Protein 8IQ9 (pdb70)

Solvent-accessible surface area: 48536 Å² total; per-residue (Å²): 125,21,56,63,20,24,6,4,73,110,0,64,72,97,90,3,94,102,89,28,45,10,0,54,2,12,0,50,58,104,18,45,11,18,7,26,25,20,0,68,1,18,58,89,26,123,42,118,35,43,58,0,4,17,0,43,3,98,77,30,14,40,0,56,20,32,40,56,5,4,5,46,2,13,24,15,13,7,39,44,104,21,107,120,38,6,9,83,21,0,38,46,0,12,63,54,0,9,72,61,48,8,0,0,5,1,6,18,10,60,8,58,1,55,44,64,102,37,6,95,0,15,2,0,71,0,0,0,2,1,21,22,0,4,0,72,0,25,2,44,98,3,96,6,65,10,0,1,9,0,28,3,72,44,66,86,66,31,0,0,25,10,0,0,2,2,7,1,0,30,1,0,1,0,16,4,58,63,64,88,49,8,4,0,0,2,0,1,88,88,84,89,20,121,106,129,8,26,0,1,0,0,0,0,16,7,0,0,0,0,51,2,18,61,0,0,23,0,4,24,5,0,25,0,0,0,0,18,0,1,1,0,3,36,1,80,13,94,26,0,0,0,39,0,25,71,66,29,65,50,25,4,33,0,0,0,1,9,0,0,0,1,1,36,0,82,48,1,18,0,50,0,14,5,39,73,0,10,0,0,0,2,0,0,0,4,10,16,4,5,0,41,2,42,0,70,24,26,0,7,0,0,0,4,0,1,6,1,6,6,60,91,24,70,41,46,57,32,9,0,18,1,49,42,30,58,5,1,3,2,1,1,3,1,0,14,10,60,16,64,88,16,121,5,2,44,46,0,5,0,56,0,14,63,46,2,1,0,2,5,9,1,1,14,8,11,15,11,53,22,1,58,0,38,119,50,22,4,22,0,0,3,0,1,19,70,6,19,0,15,1,6,5,6,5,1,33,28,139,36,64,47,0,5,4,0,2,1,19,4,6,3,14,0,1,4,17,46,1,60,58,38,57,30,69,20,17,84,54,77,79,55,113,4,135,74,4,68,25,54,65,53,61,100,12,4,37,100,37,101,23,8,0,0,82,0,22,2,68,96,56,35,0,48,0,8,10,57,10,90,16,55,9,27,8,10,1,0,0,2,1,8,0,29,0,57,84,34,102,30,67,0,2,71,0,35,2,25,2,41,0,65,70,41,42,95,19,108,39,50,38,53,4,92,4,27,81,95,89,29,73,54,24,15,5,66,84,49,0,32,16,82,7,22,72,3,0,40,50,1,92,0,15,0,81,1,42,34,51,2,23,0,52,0,0,18,0,0,0,0,12,4,42,47,25,145,24,53,52,21,21,6,4,72,113,0,65,69,98,90,4,92,104,91,28,47,9,0,61,2,14,0,50,58,108,13,43,12,18,7,26,24,18,0,70,2,18,56,88,26,123,40,118,35,46,59,0,4,18,0,42,3,99,76,32,14,44,0,57,21,33,40,57,4,4,4,44,2,12,23,14,12,7,41,49,111,21,111,121,38,6,8,84,23,0,36,46,0,10,64,55,0,10,71,62,47,8,0,0,5,1,5,22,14,43,9,52,0,57,43,62,100,39,6,95,1,14,2,0,71,0,0,0,2,1,19,20,1,6,0,75,0,19,2,44,102,5,98,5,68,9,0,2,10,0,28,3,72,42,57,85,65,31,0,0,24,11,0,0,3,2,7,1,0,32,1,0,2,0,15,4,59,62,70,88,46,9,4,0,0,2,0,1,85,85,86,89,19,134,90,116,6,25,0,1,0,0,0,0,18,7,0,0,0,0,49,1,19,61,0,1,26,0,3,25,5,0,26,0,0,0,0,17,0,1,1,0,2,37,1,78,13,95,26,0,0,0,41,0,26,71,66,29,64,49,25,4,32,0,0,0,2,8,0,0,0,0,1,34,0,79,48,1,17,0,49,0,14,5,41,74,0,10,1,0,0,2,0,0,0,3,10,17,3,4,0,39,2,40,0,70,24,29,0,6,0,0,0,4,0,1,5,1,5,7,61,90,24,69,39,47,57,33,7,0,17,2,48,46,30,43,6,0,3,1,1,0,4,0,0,14,11,60,17,61,91,16,120,6,2,44,47,0,5,0,54,0,12,68,41,2,2,0,2,5,10,1,2,15,10,13,14,11,54,23,0,54,0,32,110,50,24,2,24,1,0,2,0,1,18,78,6,18,0,22,26,10,7,1,6,2,32,28,144,35,66,45,0,5,6,0,2,1,22,5,24,6,16,1,0,6,15,49,5,60,58,47,57,43,66,22,20,83,68,82,41,58,111,40,115,72,7,55,32,57,75,53,68,102,13,4,33,94,33,105,21,10,0,0,61,0,14,3,112,52,67,27,0,40,2,15,6,58,11,91,18,34,20,24,5,12,1,0,0,2,1,8,0,26,1,67,86,25,91,42,69,0,4,72,0,26,3,23,1,28,34,84,90,36,86,94,38,112,42,45,40,58,5,108,5,29,85,95,89,29,73,50,24,14,5,61,84,52,0,35,17,104,9,18,119,4,0,44,45,1,80,0,10,1,74,0,53,58,41,2,30,0,51,0,0,19,1,0,0,0,35,3,64,115,22,56,50,22,23,6,5,72,109,0,65,70,98,90,3,90,108,86,23,49,7,1,60,2,11,0,50,59,101,17,45,12,16,7,26,25,20,0,68,1,13,73,93,25,119,41,120,34,46,58,0,4,17,0,44,4,94,76,31,23,48,0,58,20,33,41,55,5,4,5,44,2,14,22,15,12,7,42,44,105,25,101,120,38,7,7,82,22,0,37,47,0,12,63,54,0,12,63,66,40,8,0,0,4,1,6,19,10,59,10,63,1,53,42,63,99,37,6,96,1,17,2,0,64,0,0,0,2,1,20,21,0,5,0,72,0,23,2,44,101,4,96,5,66,10,0,0,8,0,30,5,77,53,64,90,55,31,0,0,27,11,1,0,3,3,8,1,0,29,1,0,1,0,16,4,60,60,66,90,48,9,3,0,0,3,0,1,88,89,85,81,19,125,112,127,8,26,0,1,0,0,0,0,18,7,0,0,0,0,49,2,18,58,0,0,24,1,3,22,4,0,25,0,0,0,0,17,0,1,1,0,2,36,1,80,13,93,25,0,0,0,41,0,26,72,64,28,64,50,25,4,31,0,0,0,2,9,0,0,0,0,1,35,0,81,48,1,18,0,50,0,15,5,40,75,0,10,0,0,0,2,0,0,0,4,8,17,3,4,0,40,2,42,0,68,27,28,0,7,0,0,0,4,0,1,5,0,6,7,62,92,24,68,40,47,58,33,8,0,20,2,50,43,29,43,8,1,3,1,1,1,4,0,0,14,11,61,16,65,90,15,120,6,2,53,48,0,5,1,56,0,15,69,34,2,0,0,2,5,11,1,1,15,8,13,15,10,56,23,1,64,0,32,123,50,22,2,22,0,0,4,0,1,17,75,6,23,0,18,4,6,6,6,5,1,32,22,153,37,64,50,0,3,4,0,1,1,29,19,5,8,11,4,18,2,26,46,1,57,78,39,53,28,89,50,18,86,58,81,60,56,121,5,122,87,3,55,25,56,64,55,63,100,14,5,38,102,37,104,20,7,0,0,62,0,14,2,65,101,54,25,0,36,1,10,8,60,32,63,5,35,5,6,8,11,0,0,0,1,1,9,0,26,0,67,74,30,99,29,68,0,2,57,0,26,3,27,2,39,0,58,75,43,42,94,18,106,36,49,37,57,5,102,5,27,81,95,86,28,74,50,26,15,5,65,84,49,0,32,15,82,6,21,64,0,0,34,52,0,97,0,19,1,67,1,43,33,48,2,28,0,53,0,0,16,0,0,0,0,7,5,58,26,91

Foldseek 3Di:
DAAEDQELLRVQADPDDDAQGKHWYQFHDHPPRPQIAIWTKHQPDPDDDLSAQWHQHPVRITTGGDDDAAAELRSQPADAQDPDASVVSQLSSQVVQQVQLGEYEYEAHEHEHAEADAREFALQRYAYEHPADQHEYEDAHYDHQERYEYFHPDQDPPSVVGNQPDARAARYEHEYQQDPRYEYYEYYDADDDPGATQNANHEHEHYEFENEQAHYEYAALRENYEYEAYEFEQHNHLQRSYEYAADHHNAAHEHEYEQYEREHNVNHAHEHAYAQHEYEYEQYEHECHAHEYAHQENYEYAYAQYEYEYPPDQDLEAHYADDYHAHHEYEDAHHEYYYDDHQANQAANAEHEDRYEYEYEQYEDDDDLRYNNCNPVVWGARYYYDYYYFYANYHYPLPPPSFTEHHDPNQFQAPCLFVVVVWQPQKDKDLDPFPVWDWTWDALPGSNSHTIKIKTATAPFKMKIKHKDWDADFWKKFKKKKKFWPADPWFFWKKKKWFAAPVGHTDPDIWMWTPTGDGDIDITTGNIGIGGDDHRTTMMMIMTMGGHRIIMMIGNGGMGIHHGD/DAAEDQELVRVQADPDDDAQGKHWYQFHDHPPRPQIAIWTKHQPDPDDDLSAQWHQHPVRIITGGDDDAAAELRSQPADAPDPDASVVSQLSSQVVQQVQLGEYEYEAHEHEHAEADAREFALQRYAYEHPADQHEYEDAHYDHQERYEYFHPDQDPPSVVGNQPDARAAHYEHEYQQDPRYEYYEYYDADDDPHATQNANHEHEHYEFENEQAHYEYAALRENYEYYQYEFEQHNHLQRRYEYAADHYNHAHEHEYEQYEREHNVNHAHEHAYAQHEYEYEQYEHECHAHEYAHQENYEYAYAQYEFEYPPDQDLEAHYDDDYHAHHEYEDAHHEYYYPDHQANQAANAEHEDRYEYEYEQYEDDDDLRYNNCNPVVWGARYYYDYAYYYYNYHYPLVPPSFTEHHDPNQFQAPCLFVVVVDQPQKDKDQPPDDPWDWDKDALPGSNSHTIKIKTADADGKMKIKHKDFDDDWWKKFKKKKKFWPAADFWFWKKKKWFAAPVRDTDPDIWMWIPGGDGGIDMTTGNIVIDTDDPRGTMMMIITITGHRIIMMIGRTGMGIHD/DAAEDQELLRVQADPDDDAQGKHWYQFHDHPPRPQIAIWTWHQPDPDDDQSAQWHQHPVGITTGGDDDAAAELRSNVQDAQDAPASVVSQLSSQVVQQVQLGEYEYEAHEHEHAEADAREFALQRYAYEHPADQHEYEDAHYDHQENYEYFHPDQDPPCVVGNQPDAREAHYEHEYQQDPRYEYYEYYDADDDPGATQNANHEHEHYEFENEQAHYEYAALRENYEYEQYEFEQHNHLQRSYEYAADHHNHAHEHEYEQYEREHNVNHAHEHAYAQHEYEAEQYEHECHAYEYAHQENYEYAYAQYEFEYPPDQDLEAHYADDYHAHHEYEDAHHEYYYDDHQANQAANAEHEDRYEYEYEQYEDDDDLRYNNCNPVVWGARYYYDYYYAYYNYHWPLPPPSFTEHHDPNQFQAPCLFVQVVWCPQKDKDLDPFPPWDWTKDALPGSRSHTIKIKTAHAPWKMKIKHKGWDAPFKKKFKKKKKFWPFDPWFFWKKKKWFAAPVGHTDPDIWMWTNTGDGDIDMTTGNIRITGDDHRTTMMMMMTMGGHRIIMIIGNGGMGIPPRD

Structure (mmCIF, N/CA/C/O backbone):
data_8IQ9
#
_entry.id   8IQ9
#
_cell.length_a   204.405
_cell.length_b   86.357
_cell.length_c   103.420
_cell.angle_alpha   90.000
_cell.angle_beta   110.212
_cell.angle_gamma   90.000
#
_symmetry.space_group_name_H-M   'C 1 2 1'
#
loop_
_entity.id
_entity.type
_entity.pdbx_description
1 polymer 'K2-2 TSP'
2 branched 'alpha-D-glucopyranuronic acid-(1-3)-beta-D-mannopyranose-(1-4)-alpha-D-glucopyranose-(1-3)-beta-D-glucopyranose-(1-4)-[alpha-D-glucopyranuronic acid-(1-3)]beta-D-mannopyranose-(1-4)-alpha-D-glucopyranose-(1-3)-beta-D-glucopyranose'
3 branched 'alpha-D-glucopyranuronic acid-(1-3)-beta-D-mannopyranose-(1-4)-alpha-D-glucopyranose-(1-3)-beta-D-glucopyranose'
4 non-polymer 'ACETYL GROUP'
5 non-polymer 1,2-ETHANEDIOL
6 water water
#
loop_
_atom_site.group_PDB
_atom_site.id
_atom_site.type_symbol
_atom_site.label_atom_id
_atom_site.label_alt_id
_atom_site.label_comp_id
_atom_site.label_asym_id
_atom_site.label_entity_id
_atom_site.label_seq_id
_atom_site.pdbx_PDB_ins_code
_atom_site.Cartn_x
_atom_site.Cartn_y
_atom_site.Cartn_z
_atom_site.occupancy
_atom_site.B_iso_or_equiv
_atom_site.auth_seq_id
_atom_site.auth_comp_id
_atom_site.auth_asym_id
_atom_site.auth_atom_id
_atom_site.pdbx_PDB_model_num
ATOM 1 N N . GLU A 1 46 ? 73.61339 -17.28041 1.45744 1.000 54.80965 15 GLU A N 1
ATOM 2 C CA . GLU A 1 46 ? 72.86911 -16.06065 1.16796 1.000 61.30405 15 GLU A CA 1
ATOM 3 C C . GLU A 1 46 ? 72.01545 -16.22731 -0.08918 1.000 72.39629 15 GLU A C 1
ATOM 4 O O . GLU A 1 46 ? 72.46262 -16.77896 -1.10448 1.000 62.97741 15 GLU A O 1
ATOM 10 N N . TYR A 1 47 ? 70.77941 -15.74222 -0.00329 1.000 60.43042 16 TYR A N 1
ATOM 11 C CA . TYR A 1 47 ? 69.82040 -15.82707 -1.09395 1.000 55.17095 16 TYR A CA 1
ATOM 12 C C . TYR A 1 47 ? 70.02516 -14.68021 -2.08754 1.000 54.11237 16 TYR A C 1
ATOM 13 O O . TYR A 1 47 ? 70.24786 -13.53689 -1.67521 1.000 53.33217 16 TYR A O 1
ATOM 22 N N . PRO A 1 48 ? 70.00051 -14.96746 -3.39425 1.000 33.30706 17 PRO A N 1
ATOM 23 C CA . PRO A 1 48 ? 69.99737 -13.89271 -4.39588 1.000 25.98980 17 PRO A CA 1
ATOM 24 C C . PRO A 1 48 ? 68.85249 -12.93551 -4.09561 1.000 24.92302 17 PRO A C 1
ATOM 25 O O . PRO A 1 48 ? 67.81207 -13.35443 -3.59132 1.000 25.37688 17 PRO A O 1
ATOM 29 N N . GLN A 1 49 ? 69.01782 -11.66534 -4.46013 1.000 20.24407 18 GLN A N 1
ATOM 30 C CA . GLN A 1 49 ? 68.04383 -10.62843 -4.13879 1.000 17.52370 18 GLN A CA 1
ATOM 31 C C . GLN A 1 49 ? 67.58132 -9.91390 -5.40170 1.000 20.73770 18 GLN A C 1
ATOM 32 O O . GLN A 1 49 ? 68.37911 -9.64360 -6.31274 1.000 21.57400 18 GLN A O 1
ATOM 38 N N . PHE A 1 50 ? 66.30472 -9.54354 -5.41874 1.000 17.51489 19 PHE A N 1
ATOM 39 C CA . PHE A 1 50 ? 65.69555 -8.83180 -6.53394 1.000 17.97521 19 PHE A CA 1
ATOM 40 C C . PHE A 1 50 ? 64.95928 -7.61098 -6.00288 1.000 18.07888 19 PHE A C 1
ATOM 41 O O . PHE A 1 50 ? 64.22667 -7.70479 -5.01293 1.000 17.53435 19 PHE A O 1
ATOM 49 N N . SER A 1 51 ? 65.16298 -6.46057 -6.65615 1.000 18.75312 20 SER A N 1
ATOM 50 C CA . SER A 1 51 ? 64.69930 -5.19776 -6.09252 1.000 16.59280 20 SER A CA 1
ATOM 51 C C . SER A 1 51 ? 63.23792 -4.89146 -6.38346 1.000 17.99641 20 SER A C 1
ATOM 52 O O . SER A 1 51 ? 62.68605 -3.98284 -5.75545 1.000 17.81048 20 SER A O 1
ATOM 55 N N . SER A 1 52 ? 62.59328 -5.63058 -7.28037 1.000 17.42750 21 SER A N 1
ATOM 56 C CA . SER A 1 52 ? 61.20150 -5.37662 -7.62689 1.000 16.00904 21 SER A CA 1
ATOM 57 C C . SER A 1 52 ? 60.58411 -6.65578 -8.18346 1.000 16.38668 21 SER A C 1
ATOM 58 O O . SER A 1 52 ? 61.29160 -7.54240 -8.64861 1.000 17.09847 21 SER A O 1
ATOM 61 N N . MET A 1 53 ? 59.24457 -6.71584 -8.16156 1.000 14.00333 22 MET A N 1
ATOM 62 C CA . MET A 1 53 ? 58.52746 -7.82700 -8.77737 1.000 15.09756 22 MET A CA 1
ATOM 63 C C . MET A 1 53 ? 58.85238 -7.92795 -10.26755 1.000 20.07850 22 MET A C 1
ATOM 64 O O . MET A 1 53 ? 58.99726 -9.03531 -10.80624 1.000 15.01890 22 MET A O 1
ATOM 69 N N . ALA A 1 54 ? 58.97547 -6.78582 -10.94988 1.000 17.83572 23 ALA A N 1
ATOM 70 C CA . ALA A 1 54 ? 59.34459 -6.81251 -12.36770 1.000 14.68209 23 ALA A CA 1
ATOM 71 C C . ALA A 1 54 ? 60.69423 -7.49149 -12.57065 1.000 16.20471 23 ALA A C 1
ATOM 72 O O . ALA A 1 54 ? 60.85056 -8.34626 -13.45521 1.000 20.51577 23 ALA A O 1
ATOM 74 N N . LYS A 1 55 ? 61.68537 -7.14397 -11.74076 1.000 15.89623 24 LYS A N 1
ATOM 75 C CA . LYS A 1 55 ? 62.99797 -7.75633 -11.90200 1.000 17.80752 24 LYS A CA 1
ATOM 76 C C . LYS A 1 55 ? 62.97247 -9.23262 -11.55177 1.000 18.52830 24 LYS A C 1
ATOM 77 O O . LYS A 1 55 ? 63.64684 -10.03428 -12.20984 1.000 19.56716 24 LYS A O 1
ATOM 83 N N . LEU A 1 56 ? 62.18323 -9.60546 -10.53927 1.000 16.34999 25 LEU A N 1
ATOM 84 C CA . LEU A 1 56 ? 62.03094 -11.01195 -10.17845 1.000 13.39624 25 LEU A CA 1
ATOM 85 C C . LEU A 1 56 ? 61.47557 -11.81281 -11.34453 1.000 15.32026 25 LEU A C 1
ATOM 86 O O . LEU A 1 56 ? 61.94144 -12.91976 -11.62392 1.000 17.23341 25 LEU A O 1
ATOM 91 N N . LYS A 1 57 ? 60.48370 -11.26097 -12.04245 1.000 16.91521 26 LYS A N 1
ATOM 92 C CA . LYS A 1 57 ? 59.86899 -11.97132 -13.16094 1.000 16.65416 26 LYS A CA 1
ATOM 93 C C . LYS A 1 57 ? 60.76390 -12.00510 -14.39224 1.000 18.13568 26 LYS A C 1
ATOM 94 O O . LYS A 1 57 ? 60.70569 -12.96731 -15.16542 1.000 19.36430 26 LYS A O 1
ATOM 100 N N . ALA A 1 58 ? 61.55707 -10.96267 -14.61646 1.000 18.14177 27 ALA A N 1
ATOM 101 C CA . ALA A 1 58 ? 62.37861 -10.91911 -15.82185 1.000 19.20349 27 ALA A CA 1
ATOM 102 C C . ALA A 1 58 ? 63.60221 -11.83498 -15.76326 1.000 20.12091 27 ALA A C 1
ATOM 103 O O . ALA A 1 58 ? 64.17402 -12.15564 -16.81655 1.000 22.36449 27 ALA A O 1
ATOM 105 N N . PHE A 1 59 ? 64.05109 -12.21891 -14.57094 1.000 18.96836 28 PHE A N 1
ATOM 106 C CA . PHE A 1 59 ? 65.28337 -12.98766 -14.43730 1.000 18.63931 28 PHE A CA 1
ATOM 107 C C . PHE A 1 59 ? 65.05389 -14.43245 -14.88450 1.000 18.96521 28 PHE A C 1
ATOM 108 O O . PHE A 1 59 ? 64.00558 -14.99565 -14.59884 1.000 19.63377 28 PHE A O 1
ATOM 116 N N . PRO A 1 60 ? 66.01498 -15.04676 -15.61214 1.000 18.66446 29 PRO A N 1
ATOM 117 C CA . PRO A 1 60 ? 65.85960 -16.44056 -16.09815 1.000 18.44482 29 PRO A CA 1
ATOM 118 C C . PRO A 1 60 ? 66.19214 -17.45450 -15.01137 1.000 17.41410 29 PRO A C 1
ATOM 119 O O . PRO A 1 60 ? 67.20740 -18.16177 -15.04853 1.000 22.40429 29 PRO A O 1
ATOM 123 N N . HIS A 1 61 ? 65.31379 -17.53628 -14.00704 1.000 17.21016 30 HIS A N 1
ATOM 124 C CA . HIS A 1 61 ? 65.51960 -18.49392 -12.92846 1.000 17.81018 30 HIS A CA 1
ATOM 125 C C . HIS A 1 61 ? 65.62426 -19.90293 -13.47874 1.000 19.33980 30 HIS A C 1
ATOM 126 O O . HIS A 1 61 ? 64.86480 -20.29506 -14.36487 1.000 20.92119 30 HIS A O 1
ATOM 133 N N . SER A 1 62 ? 66.52152 -20.68927 -12.88818 1.000 17.34075 31 SER A N 1
ATOM 134 C CA . SER A 1 62 ? 66.71047 -22.04314 -13.37642 1.000 16.26895 31 SER A CA 1
ATOM 135 C C . SER A 1 62 ? 67.01607 -23.05527 -12.28609 1.000 19.58192 31 SER A C 1
ATOM 136 O O . SER A 1 62 ? 66.97720 -24.25488 -12.58139 1.000 21.10446 31 SER A O 1
ATOM 139 N N . GLU A 1 63 ? 67.33760 -22.64424 -11.05249 1.000 17.56167 32 GLU A N 1
ATOM 140 C CA . GLU A 1 63 ? 67.75250 -23.58808 -10.02296 1.000 18.49130 32 GLU A CA 1
ATOM 141 C C . GLU A 1 63 ? 66.53020 -24.04045 -9.24844 1.000 17.31727 32 GLU A C 1
ATOM 142 O O . GLU A 1 63 ? 66.05864 -23.34753 -8.33999 1.000 17.98648 32 GLU A O 1
ATOM 148 N N . ASP A 1 64 ? 66.00064 -25.19951 -9.62090 1.000 14.56938 33 ASP A N 1
ATOM 149 C CA . ASP A 1 64 ? 64.83470 -25.73461 -8.92678 1.000 14.69677 33 ASP A CA 1
ATOM 150 C C . ASP A 1 64 ? 65.09425 -25.82191 -7.42869 1.000 15.61680 33 ASP A C 1
ATOM 151 O O . ASP A 1 64 ? 66.11443 -26.36414 -6.99939 1.000 18.03201 33 ASP A O 1
ATOM 156 N N . GLY A 1 65 ? 64.16416 -25.27920 -6.64263 1.000 16.69755 34 GLY A N 1
ATOM 157 C CA . GLY A 1 65 ? 64.22983 -25.32403 -5.18726 1.000 17.64364 34 GLY A CA 1
ATOM 158 C C . GLY A 1 65 ? 64.96310 -24.16873 -4.52314 1.000 18.34125 34 GLY A C 1
ATOM 159 O O . GLY A 1 65 ? 64.91947 -24.04086 -3.29067 1.000 19.04612 34 GLY A O 1
ATOM 160 N N . GLN A 1 66 ? 65.62426 -23.31895 -5.29486 1.000 16.59147 35 GLN A N 1
ATOM 161 C CA . GLN A 1 66 ? 66.40229 -22.23205 -4.71789 1.000 16.36029 35 GLN A CA 1
ATOM 162 C C . GLN A 1 66 ? 65.50895 -21.22117 -3.99977 1.000 17.90672 35 GLN A C 1
ATOM 163 O O . GLN A 1 66 ? 64.44713 -20.83906 -4.50144 1.000 18.46728 35 GLN A O 1
ATOM 169 N N . LEU A 1 67 ? 65.94791 -20.76357 -2.82324 1.000 16.29070 36 LEU A N 1
ATOM 170 C CA . LEU A 1 67 ? 65.31638 -19.62453 -2.16648 1.000 15.72457 36 LEU A CA 1
ATOM 171 C C . LEU A 1 67 ? 65.93721 -18.31615 -2.65944 1.000 15.81031 36 LEU A C 1
ATOM 172 O O . LEU A 1 67 ? 67.16774 -18.19406 -2.73479 1.000 19.39202 36 LEU A O 1
ATOM 177 N N . VAL A 1 68 ? 65.08112 -17.33891 -2.97085 1.000 15.23473 37 VAL A N 1
ATOM 178 C CA . VAL A 1 68 ? 65.49250 -16.00940 -3.40418 1.000 15.91194 37 VAL A CA 1
ATOM 179 C C . VAL A 1 68 ? 64.70207 -14.99365 -2.59318 1.000 18.75321 37 VAL A C 1
ATOM 180 O O . VAL A 1 68 ? 63.63212 -15.29277 -2.05590 1.000 17.60844 37 VAL A O 1
ATOM 184 N N . ARG A 1 69 ? 65.23081 -13.77560 -2.51357 1.000 15.55363 38 ARG A N 1
ATOM 185 C CA . ARG A 1 69 ? 64.60861 -12.70927 -1.73433 1.000 16.90251 38 ARG A CA 1
ATOM 186 C C . ARG A 1 69 ? 64.12017 -11.60913 -2.66479 1.000 19.05914 38 ARG A C 1
ATOM 187 O O . ARG A 1 69 ? 64.88366 -11.08688 -3.47384 1.000 18.42356 38 ARG A O 1
ATOM 195 N N . LEU A 1 70 ? 62.83811 -11.27972 -2.57145 1.000 16.21729 39 LEU A N 1
ATOM 196 C CA . LEU A 1 70 ? 62.27855 -10.09143 -3.19689 1.000 15.17433 39 LEU A CA 1
ATOM 197 C C . LEU A 1 70 ? 62.35504 -8.94805 -2.18644 1.000 16.11923 39 LEU A C 1
ATOM 198 O O . LEU A 1 70 ? 61.83462 -9.06460 -1.07371 1.000 17.20484 39 LEU A O 1
ATOM 203 N N . LEU A 1 71 ? 63.04971 -7.86801 -2.54447 1.000 14.41793 40 LEU A N 1
ATOM 204 C CA . LEU A 1 71 ? 63.22464 -6.78463 -1.58170 1.000 16.36165 40 LEU A CA 1
ATOM 205 C C . LEU A 1 71 ? 61.98462 -5.92816 -1.44243 1.000 16.94235 40 LEU A C 1
ATOM 206 O O . LEU A 1 71 ? 61.72036 -5.39538 -0.35047 1.000 17.32680 40 LEU A O 1
ATOM 211 N N . SER A 1 72 ? 61.21951 -5.79213 -2.52235 1.000 17.19296 41 SER A N 1
ATOM 212 C CA . SER A 1 72 ? 60.06560 -4.90640 -2.58526 1.000 15.03850 41 SER A CA 1
ATOM 213 C C . SER A 1 72 ? 59.22928 -5.32411 -3.78016 1.000 15.41108 41 SER A C 1
ATOM 214 O O . SER A 1 72 ? 59.77446 -5.76690 -4.78911 1.000 15.19760 41 SER A O 1
ATOM 217 N N . TRP A 1 73 ? 57.90235 -5.18524 -3.67391 1.000 14.19630 42 TRP A N 1
ATOM 218 C CA . TRP A 1 73 ? 57.07438 -5.41331 -4.86684 1.000 15.58676 42 TRP A CA 1
ATOM 219 C C . TRP A 1 73 ? 57.30603 -4.31234 -5.89683 1.000 12.54661 42 TRP A C 1
ATOM 220 O O . TRP A 1 73 ? 57.72431 -4.56960 -7.02759 1.000 14.06752 42 TRP A O 1
ATOM 231 N N . HIS A 1 74 ? 57.04913 -3.06221 -5.51341 1.000 14.81752 43 HIS A N 1
ATOM 232 C CA . HIS A 1 74 ? 57.35428 -1.91359 -6.34886 1.000 13.97447 43 HIS A CA 1
ATOM 233 C C . HIS A 1 74 ? 58.77918 -1.43784 -6.10364 1.000 14.12146 43 HIS A C 1
ATOM 234 O O . HIS A 1 74 ? 59.21830 -1.31040 -4.95233 1.000 15.59018 43 HIS A O 1
ATOM 241 N N . GLU A 1 75 ? 59.49566 -1.15209 -7.19202 1.000 15.69695 44 GLU A N 1
ATOM 242 C CA . GLU A 1 75 ? 60.86785 -0.69936 -7.07860 1.000 16.59839 44 GLU A CA 1
ATOM 243 C C . GLU A 1 75 ? 60.96503 0.52485 -6.17629 1.000 16.56712 44 GLU A C 1
ATOM 244 O O . GLU A 1 75 ? 60.21917 1.49142 -6.34312 1.000 18.31171 44 GLU A O 1
ATOM 250 N N . GLY A 1 76 ? 61.87162 0.46985 -5.20559 1.000 16.24310 45 GLY A N 1
ATOM 251 C CA . GLY A 1 76 ? 62.16673 1.61635 -4.36139 1.000 17.90162 45 GLY A CA 1
ATOM 252 C C . GLY A 1 76 ? 61.22559 1.85856 -3.20080 1.000 15.25835 45 GLY A C 1
ATOM 253 O O . GLY A 1 76 ? 61.47153 2.78939 -2.42075 1.000 20.91002 45 GLY A O 1
ATOM 254 N N . VAL A 1 77 ? 60.17304 1.05882 -3.03212 1.000 15.34807 46 VAL A N 1
ATOM 255 C CA . VAL A 1 77 ? 59.19897 1.33656 -1.97599 1.000 12.78498 46 VAL A CA 1
ATOM 256 C C . VAL A 1 77 ? 59.58651 0.65898 -0.67587 1.000 17.50309 46 VAL A C 1
ATOM 257 O O . VAL A 1 77 ? 59.55435 1.27893 0.39002 1.000 20.06277 46 VAL A O 1
ATOM 261 N N . GLY A 1 78 ? 59.95121 -0.61456 -0.75840 1.000 14.59939 47 GLY A N 1
ATOM 262 C CA . GLY A 1 78 ? 60.30749 -1.36172 0.42874 1.000 15.33002 47 GLY A CA 1
ATOM 263 C C . GLY A 1 78 ? 59.18217 -2.12770 1.08792 1.000 16.28224 47 GLY A C 1
ATOM 264 O O . GLY A 1 78 ? 59.32328 -2.52622 2.24312 1.000 19.67365 47 GLY A O 1
ATOM 265 N N . LEU A 1 79 ? 58.06676 -2.33592 0.39769 1.000 13.66381 48 LEU A N 1
ATOM 266 C CA . LEU A 1 79 ? 56.92088 -3.08020 0.90350 1.000 13.29450 48 LEU A CA 1
ATOM 267 C C . LEU A 1 79 ? 56.64091 -4.26546 -0.00656 1.000 11.31844 48 LEU A C 1
ATOM 268 O O . LEU A 1 79 ? 56.90891 -4.21330 -1.21072 1.000 14.07036 48 LEU A O 1
ATOM 273 N N . GLY A 1 80 ? 56.08722 -5.33459 0.57416 1.000 13.53843 49 GLY A N 1
ATOM 274 C CA . GLY A 1 80 ? 55.62319 -6.46205 -0.21950 1.000 16.06210 49 GLY A CA 1
ATOM 275 C C . GLY A 1 80 ? 56.67806 -7.48320 -0.58439 1.000 15.31591 49 GLY A C 1
ATOM 276 O O . GLY A 1 80 ? 56.35926 -8.43899 -1.29185 1.000 16.03056 49 GLY A O 1
ATOM 277 N N . GLY A 1 81 ? 57.90940 -7.31261 -0.11699 1.000 15.13951 50 GLY A N 1
ATOM 278 C CA . GLY A 1 81 ? 58.94556 -8.30682 -0.33885 1.000 14.34537 50 GLY A CA 1
ATOM 279 C C . GLY A 1 81 ? 58.78420 -9.53373 0.54525 1.000 18.33366 50 GLY A C 1
ATOM 280 O O . GLY A 1 81 ? 57.82679 -9.68827 1.31458 1.000 17.56423 50 GLY A O 1
ATOM 281 N N . GLY A 1 82 ? 59.76532 -10.42037 0.44008 1.000 16.34585 51 GLY A N 1
ATOM 282 C CA . GLY A 1 82 ? 59.76038 -11.67263 1.17252 1.000 15.40242 51 GLY A CA 1
ATOM 283 C C . GLY A 1 82 ? 60.58994 -12.71552 0.44841 1.000 15.82804 51 GLY A C 1
ATOM 284 O O . GLY A 1 82 ? 61.20704 -12.45166 -0.57165 1.000 17.09974 51 GLY A O 1
ATOM 285 N N . LEU A 1 83 ? 60.59317 -13.91939 1.01347 1.000 15.07494 52 LEU A N 1
ATOM 286 C CA . LEU A 1 83 ? 61.28765 -15.04444 0.40248 1.000 11.95536 52 LEU A CA 1
ATOM 287 C C . LEU A 1 83 ? 60.37616 -15.77844 -0.55926 1.000 14.71436 52 LEU A C 1
ATOM 288 O O . LEU A 1 83 ? 59.18751 -15.96879 -0.28824 1.000 14.97335 52 LEU A O 1
ATOM 293 N N . PHE A 1 84 ? 60.96418 -16.24497 -1.65566 1.000 16.42215 53 PHE A N 1
ATOM 294 C CA . PHE A 1 84 ? 60.28929 -17.05999 -2.65264 1.000 15.38780 53 PHE A CA 1
ATOM 295 C C . PHE A 1 84 ? 61.11127 -18.30759 -2.89548 1.000 16.05144 53 PHE A C 1
ATOM 296 O O . PHE A 1 84 ? 62.34458 -18.24896 -2.89810 1.000 16.23840 53 PHE A O 1
ATOM 304 N N . LYS A 1 85 ? 60.43313 -19.42803 -3.10646 1.000 13.46331 54 LYS A N 1
ATOM 305 C CA . LYS A 1 85 ? 61.10744 -20.66065 -3.48407 1.000 12.93780 54 LYS A CA 1
ATOM 306 C C . LYS A 1 85 ? 60.90103 -20.89714 -4.97879 1.000 16.26324 54 LYS A C 1
ATOM 307 O O . LYS A 1 85 ? 59.76356 -20.93555 -5.44843 1.000 17.43803 54 LYS A O 1
ATOM 313 N N . VAL A 1 86 ? 62.00060 -21.04250 -5.72603 1.000 15.77120 55 VAL A N 1
ATOM 314 C CA . VAL A 1 86 ? 61.91111 -21.33972 -7.15491 1.000 13.42648 55 VAL A CA 1
ATOM 315 C C . VAL A 1 86 ? 61.37287 -22.75002 -7.34370 1.000 15.63407 55 VAL A C 1
ATOM 316 O O . VAL A 1 86 ? 61.82806 -23.69450 -6.69771 1.000 14.91594 55 VAL A O 1
ATOM 320 N N . SER A 1 87 ? 60.41090 -22.91251 -8.24817 1.000 13.09713 56 SER A N 1
ATOM 321 C CA . SER A 1 87 ? 59.98887 -24.24325 -8.67660 1.000 13.49364 56 SER A CA 1
ATOM 322 C C . SER A 1 87 ? 59.96802 -24.21662 -10.19444 1.000 14.07389 56 SER A C 1
ATOM 323 O O . SER A 1 87 ? 59.11020 -23.56480 -10.80352 1.000 15.68099 56 SER A O 1
ATOM 326 N N . THR A 1 88 ? 60.89165 -24.94497 -10.81830 1.000 13.66499 57 THR A N 1
ATOM 327 C CA . THR A 1 88 ? 60.85266 -24.97405 -12.27246 1.000 13.92608 57 THR A CA 1
ATOM 328 C C . THR A 1 88 ? 59.72898 -25.84676 -12.79859 1.000 14.21359 57 THR A C 1
ATOM 329 O O . THR A 1 88 ? 59.31213 -25.63924 -13.94781 1.000 14.88053 57 THR A O 1
ATOM 333 N N . SER A 1 89 ? 59.20323 -26.76304 -11.95719 1.000 15.45560 58 SER A N 1
ATOM 334 C CA . SER A 1 89 ? 58.20808 -27.74893 -12.37974 1.000 14.70589 58 SER A CA 1
ATOM 335 C C . SER A 1 89 ? 56.76949 -27.36339 -12.05299 1.000 13.82365 58 SER A C 1
ATOM 336 O O . SER A 1 89 ? 55.85289 -27.87188 -12.71104 1.000 16.54418 58 SER A O 1
ATOM 339 N N . SER A 1 90 ? 56.54991 -26.45603 -11.09921 1.000 13.58560 59 SER A N 1
ATOM 340 C CA . SER A 1 90 ? 55.18911 -26.07398 -10.71579 1.000 13.67996 59 SER A CA 1
ATOM 341 C C . SER A 1 90 ? 54.41747 -25.55143 -11.91487 1.000 15.46233 59 SER A C 1
ATOM 342 O O . SER A 1 90 ? 54.95914 -24.83353 -12.75252 1.000 16.75704 59 SER A O 1
ATOM 345 N N . THR A 1 91 ? 53.14140 -25.93655 -12.01073 1.000 16.52553 60 THR A N 1
ATOM 346 C CA . THR A 1 91 ? 52.24576 -25.35133 -13.00121 1.000 17.61770 60 THR A CA 1
ATOM 347 C C . THR A 1 91 ? 51.13352 -24.55329 -12.33241 1.000 18.29568 60 THR A C 1
ATOM 348 O O . THR A 1 91 ? 50.05641 -24.36602 -12.91282 1.000 19.86312 60 THR A O 1
ATOM 352 N N . ALA A 1 92 ? 51.37578 -24.09970 -11.10731 1.000 16.19172 61 ALA A N 1
ATOM 353 C CA . ALA A 1 92 ? 50.41787 -23.27652 -10.37794 1.000 15.17057 61 ALA A CA 1
ATOM 354 C C . ALA A 1 92 ? 50.13564 -21.98297 -11.14519 1.000 15.22816 61 ALA A C 1
ATOM 355 O O . ALA A 1 92 ? 50.99015 -21.44064 -11.84819 1.000 15.76361 61 ALA A O 1
ATOM 357 N N . THR A 1 93 ? 48.90646 -21.48944 -10.99987 1.000 17.88943 62 THR A N 1
ATOM 358 C CA . THR A 1 93 ? 48.50202 -20.27583 -11.70161 1.000 16.67036 62 THR A CA 1
ATOM 359 C C . THR A 1 93 ? 49.16548 -19.03414 -11.12109 1.000 13.42012 62 THR A C 1
ATOM 360 O O . THR A 1 93 ? 49.11657 -18.81107 -9.90743 1.000 17.48624 62 THR A O 1
ATOM 364 N N . GLY A 1 94 ? 49.72710 -18.19812 -11.99472 1.000 13.52449 63 GLY A N 1
ATOM 365 C CA . GLY A 1 94 ? 50.37982 -16.99240 -11.52888 1.000 12.82615 63 GLY A CA 1
ATOM 366 C C . GLY A 1 94 ? 49.36338 -15.99531 -11.00789 1.000 13.84552 63 GLY A C 1
ATOM 367 O O . GLY A 1 94 ? 48.27150 -15.84712 -11.55496 1.000 17.96520 63 GLY A O 1
ATOM 368 N N . ASN A 1 95 ? 49.73262 -15.29154 -9.93716 1.000 13.48369 64 ASN A N 1
ATOM 369 C CA . ASN A 1 95 ? 48.88427 -14.20874 -9.45370 1.000 12.60652 64 ASN A CA 1
ATOM 370 C C . ASN A 1 95 ? 49.66679 -12.93893 -9.10979 1.000 13.19235 64 ASN A C 1
ATOM 371 O O . ASN A 1 95 ? 49.08480 -12.00362 -8.55001 1.000 15.12327 64 ASN A O 1
ATOM 376 N N . ASP A 1 96 ? 50.96623 -12.86858 -9.44677 1.000 14.37531 65 ASP A N 1
ATOM 377 C CA . ASP A 1 96 ? 51.81113 -11.69111 -9.20533 1.000 14.17971 65 ASP A CA 1
ATOM 378 C C . ASP A 1 96 ? 51.87480 -11.31987 -7.71989 1.000 15.36134 65 ASP A C 1
ATOM 379 O O . ASP A 1 96 ? 52.13825 -10.16101 -7.36713 1.000 15.73010 65 ASP A O 1
ATOM 384 N N . GLY A 1 97 ? 51.65229 -12.29148 -6.83198 1.000 13.33697 66 GLY A N 1
ATOM 385 C CA . GLY A 1 97 ? 51.66369 -12.00455 -5.40374 1.000 14.11820 66 GLY A CA 1
ATOM 386 C C . GLY A 1 97 ? 52.34677 -13.10635 -4.62010 1.000 13.59431 66 GLY A C 1
ATOM 387 O O . GLY A 1 97 ? 53.45400 -12.92561 -4.09913 1.000 15.34072 66 GLY A O 1
ATOM 388 N N . THR A 1 98 ? 51.68277 -14.25957 -4.54305 1.000 13.43371 67 THR A N 1
ATOM 389 C CA . THR A 1 98 ? 52.22298 -15.41918 -3.86120 1.000 11.31933 67 THR A CA 1
ATOM 390 C C . THR A 1 98 ? 52.67013 -16.51647 -4.81176 1.000 13.84063 67 THR A C 1
ATOM 391 O O . THR A 1 98 ? 53.44982 -17.38782 -4.40530 1.000 15.18874 67 THR A O 1
ATOM 395 N N . VAL A 1 99 ? 52.17400 -16.52024 -6.04587 1.000 12.23767 68 VAL A N 1
ATOM 396 C CA . VAL A 1 99 ? 52.64442 -17.43596 -7.07969 1.000 11.55319 68 VAL A CA 1
ATOM 397 C C . VAL A 1 99 ? 53.05029 -16.55469 -8.23937 1.000 12.72313 68 VAL A C 1
ATOM 398 O O . VAL A 1 99 ? 52.20374 -15.90697 -8.85960 1.000 15.16849 68 VAL A O 1
ATOM 402 N N . VAL A 1 100 ? 54.34208 -16.48993 -8.52274 1.000 12.36115 69 VAL A N 1
ATOM 403 C CA . VAL A 1 100 ? 54.85778 -15.57668 -9.53498 1.000 12.41120 69 VAL A CA 1
ATOM 404 C C . VAL A 1 100 ? 55.37579 -16.40904 -10.69208 1.000 13.78307 69 VAL A C 1
ATOM 405 O O . VAL A 1 100 ? 56.12157 -17.36260 -10.47976 1.000 14.57532 69 VAL A O 1
ATOM 409 N N . VAL A 1 101 ? 54.93484 -16.10008 -11.90872 1.000 12.42989 70 VAL A N 1
ATOM 410 C CA . VAL A 1 101 ? 55.40197 -16.80623 -13.10443 1.000 14.71112 70 VAL A CA 1
ATOM 411 C C . VAL A 1 101 ? 56.41615 -15.90132 -13.78998 1.000 15.36379 70 VAL A C 1
ATOM 412 O O . VAL A 1 101 ? 56.06217 -14.81338 -14.26102 1.000 16.62017 70 VAL A O 1
ATOM 416 N N . ALA A 1 102 ? 57.68057 -16.33717 -13.83133 1.000 14.15415 71 ALA A N 1
ATOM 417 C CA . ALA A 1 102 ? 58.71022 -15.57725 -14.51579 1.000 13.68419 71 ALA A CA 1
ATOM 418 C C . ALA A 1 102 ? 58.49719 -15.65168 -16.02788 1.000 16.90167 71 ALA A C 1
ATOM 419 O O . ALA A 1 102 ? 57.70576 -16.45157 -16.54134 1.000 16.74966 71 ALA A O 1
ATOM 421 N N . SER A 1 103 ? 59.21328 -14.78745 -16.75157 1.000 16.06107 72 SER A N 1
ATOM 422 C CA . SER A 1 103 ? 58.99978 -14.71773 -18.19501 1.000 18.80582 72 SER A CA 1
ATOM 423 C C . SER A 1 103 ? 59.36889 -16.01887 -18.89763 1.000 22.85919 72 SER A C 1
ATOM 424 O O . SER A 1 103 ? 58.83677 -16.29520 -19.98220 1.000 22.72870 72 SER A O 1
ATOM 427 N N . ASN A 1 104 ? 60.21571 -16.85278 -18.28911 1.000 16.59325 73 ASN A N 1
ATOM 428 C CA . ASN A 1 104 ? 60.54946 -18.15597 -18.85705 1.000 17.98631 73 ASN A CA 1
ATOM 429 C C . ASN A 1 104 ? 59.63913 -19.27764 -18.35263 1.000 18.04419 73 ASN A C 1
ATOM 430 O O . ASN A 1 104 ? 59.91868 -20.45185 -18.61452 1.000 19.96622 73 ASN A O 1
ATOM 435 N N . GLY A 1 105 ? 58.57765 -18.94729 -17.61555 1.000 15.48456 74 GLY A N 1
ATOM 436 C CA . GLY A 1 105 ? 57.63473 -19.94775 -17.14563 1.000 15.87364 74 GLY A CA 1
ATOM 437 C C . GLY A 1 105 ? 57.93238 -20.53964 -15.78386 1.000 17.45519 74 GLY A C 1
ATOM 438 O O . GLY A 1 105 ? 57.06891 -21.22810 -15.21424 1.000 16.83176 74 GLY A O 1
ATOM 439 N N . VAL A 1 106 ? 59.11606 -20.28729 -15.22808 1.000 14.94519 75 VAL A N 1
ATOM 440 C CA . VAL A 1 106 ? 59.45262 -20.82333 -13.91379 1.000 14.83126 75 VAL A CA 1
ATOM 441 C C . VAL A 1 106 ? 58.61283 -20.14048 -12.84021 1.000 14.57772 75 VAL A C 1
ATOM 442 O O . VAL A 1 106 ? 58.35444 -18.93446 -12.90572 1.000 15.35377 75 VAL A O 1
ATOM 446 N N . ARG A 1 107 ? 58.15832 -20.91078 -11.85867 1.000 13.75874 76 ARG A N 1
ATOM 447 C CA . ARG A 1 107 ? 57.36333 -20.37755 -10.76338 1.000 13.62113 76 ARG A CA 1
ATOM 448 C C . ARG A 1 107 ? 58.26326 -19.94574 -9.62013 1.000 14.93742 76 ARG A C 1
ATOM 449 O O . ARG A 1 107 ? 59.28851 -20.56435 -9.34844 1.000 15.05743 76 ARG A O 1
ATOM 457 N N . LEU A 1 108 ? 57.85143 -18.88561 -8.93484 1.000 14.62809 77 LEU A N 1
ATOM 458 C CA . LEU A 1 108 ? 58.44592 -18.45043 -7.68231 1.000 15.39891 77 LEU A CA 1
ATOM 459 C C . LEU A 1 108 ? 57.31138 -18.46444 -6.66956 1.000 12.75780 77 LEU A C 1
ATOM 460 O O . LEU A 1 108 ? 56.30857 -17.76746 -6.85522 1.000 14.78504 77 LEU A O 1
ATOM 465 N N . LEU A 1 109 ? 57.45197 -19.26351 -5.62295 1.000 12.56642 78 LEU A N 1
ATOM 466 C CA . LEU A 1 109 ? 56.36725 -19.50090 -4.68111 1.000 12.52108 78 LEU A CA 1
ATOM 467 C C . LEU A 1 109 ? 56.69916 -18.77482 -3.38288 1.000 13.55615 78 LEU A C 1
ATOM 468 O O . LEU A 1 109 ? 57.64585 -19.14331 -2.69125 1.000 14.66393 78 LEU A O 1
ATOM 473 N N . ARG A 1 110 ? 55.90636 -17.76568 -3.03830 1.000 11.70751 79 ARG A N 1
ATOM 474 C CA . ARG A 1 110 ? 56.20350 -16.97745 -1.84731 1.000 12.55429 79 ARG A CA 1
ATOM 475 C C . ARG A 1 110 ? 56.10924 -17.83261 -0.58824 1.000 12.32993 79 ARG A C 1
ATOM 476 O O . ARG A 1 110 ? 55.17428 -18.62805 -0.42433 1.000 15.82402 79 ARG A O 1
ATOM 484 N N . VAL A 1 111 ? 57.07396 -17.64815 0.31522 1.000 13.04608 80 VAL A N 1
ATOM 485 C CA . VAL A 1 111 ? 57.02661 -18.26224 1.63939 1.000 14.89829 80 VAL A CA 1
ATOM 486 C C . VAL A 1 111 ? 56.27612 -17.29006 2.54395 1.000 18.04677 80 VAL A C 1
ATOM 487 O O . VAL A 1 111 ? 56.72736 -16.16549 2.75932 1.000 18.35654 80 VAL A O 1
ATOM 491 N N . VAL A 1 112 ? 55.10059 -17.69167 3.03224 1.000 14.17039 81 VAL A N 1
ATOM 492 C CA . VAL A 1 112 ? 54.31347 -16.83891 3.92034 1.000 15.05081 81 VAL A CA 1
ATOM 493 C C . VAL A 1 112 ? 54.11421 -17.56321 5.24175 1.000 14.83916 81 VAL A C 1
ATOM 494 O O . VAL A 1 112 ? 53.94367 -18.78163 5.27933 1.000 19.59978 81 VAL A O 1
ATOM 498 N N . ASN A 1 113 ? 54.19950 -16.79795 6.31976 1.000 17.17650 82 ASN A N 1
ATOM 499 C CA . ASN A 1 113 ? 53.89275 -17.26504 7.66531 1.000 15.33423 82 ASN A CA 1
ATOM 500 C C . ASN A 1 113 ? 52.86680 -16.30401 8.24532 1.000 13.87038 82 ASN A C 1
ATOM 501 O O . ASN A 1 113 ? 53.16243 -15.11803 8.43159 1.000 15.62211 82 ASN A O 1
ATOM 506 N N . GLY A 1 114 ? 51.66243 -16.79769 8.53352 1.000 13.84648 83 GLY A N 1
ATOM 507 C CA . GLY A 1 114 ? 50.60766 -15.92366 8.99915 1.000 12.52921 83 GLY A CA 1
ATOM 508 C C . GLY A 1 114 ? 49.75150 -15.42483 7.84637 1.000 13.56700 83 GLY A C 1
ATOM 509 O O . GLY A 1 114 ? 49.71814 -16.01156 6.75981 1.000 12.82977 83 GLY A O 1
ATOM 510 N N . PRO A 1 115 ? 49.07138 -14.30684 8.06264 1.000 12.58674 84 PRO A N 1
ATOM 511 C CA . PRO A 1 115 ? 48.14837 -13.77412 7.05545 1.000 10.16034 84 PRO A CA 1
ATOM 512 C C . PRO A 1 115 ? 48.86214 -13.32570 5.79081 1.000 11.02178 84 PRO A C 1
ATOM 513 O O . PRO A 1 115 ? 50.05708 -13.01442 5.77395 1.000 14.04815 84 PRO A O 1
ATOM 518 N N . ILE A 1 116 ? 48.08825 -13.33272 4.70329 1.000 11.56401 85 ILE A N 1
ATOM 519 C CA . ILE A 1 116 ? 48.48947 -12.66597 3.47079 1.000 9.80269 85 ILE A CA 1
ATOM 520 C C . ILE A 1 116 ? 48.35491 -11.16739 3.68831 1.000 11.45769 85 ILE A C 1
ATOM 521 O O . ILE A 1 116 ? 47.47827 -10.71855 4.42710 1.000 11.57101 85 ILE A O 1
ATOM 526 N N . TRP A 1 117 ? 49.23555 -10.37831 3.07601 1.000 11.13685 86 TRP A N 1
ATOM 527 C CA . TRP A 1 117 ? 49.13758 -8.92751 3.13075 1.000 13.65750 86 TRP A CA 1
ATOM 528 C C . TRP A 1 117 ? 48.90575 -8.38377 1.72382 1.000 14.06666 86 TRP A C 1
ATOM 529 O O . TRP A 1 117 ? 49.48309 -8.87803 0.74871 1.000 12.88947 86 TRP A O 1
ATOM 540 N N . ALA A 1 118 ? 48.07806 -7.34335 1.62410 1.000 13.06930 87 ALA A N 1
ATOM 541 C CA . ALA A 1 118 ? 47.71797 -6.81202 0.31103 1.000 12.30543 87 ALA A CA 1
ATOM 542 C C . ALA A 1 118 ? 48.93107 -6.28701 -0.45535 1.000 13.51876 87 ALA A C 1
ATOM 543 O O . ALA A 1 118 ? 48.97334 -6.36488 -1.69722 1.000 12.84663 87 ALA A O 1
ATOM 545 N N . ASP A 1 119 ? 49.91840 -5.75991 0.25863 1.000 12.15472 88 ASP A N 1
ATOM 546 C CA . ASP A 1 119 ? 51.10118 -5.25085 -0.43243 1.000 11.17295 88 ASP A CA 1
ATOM 547 C C . ASP A 1 119 ? 51.88624 -6.36215 -1.12543 1.000 11.19313 88 ASP A C 1
ATOM 548 O O . ASP A 1 119 ? 52.70479 -6.05761 -2.00666 1.000 12.45606 88 ASP A O 1
ATOM 553 N N . MET A 1 120 ? 51.67728 -7.62952 -0.74577 1.000 11.86766 89 MET A N 1
ATOM 554 C CA . MET A 1 120 ? 52.31556 -8.74287 -1.45059 1.000 12.33363 89 MET A CA 1
ATOM 555 C C . MET A 1 120 ? 51.85026 -8.86454 -2.88393 1.000 13.52703 89 MET A C 1
ATOM 556 O O . MET A 1 120 ? 52.53532 -9.52897 -3.69369 1.000 13.01827 89 MET A O 1
ATOM 561 N N . PHE A 1 121 ? 50.70738 -8.24814 -3.20079 1.000 12.16264 90 PHE A N 1
ATOM 562 C CA . PHE A 1 121 ? 50.13169 -8.22880 -4.53801 1.000 11.73517 90 PHE A CA 1
ATOM 563 C C . PHE A 1 121 ? 50.26852 -6.86135 -5.19054 1.000 13.25279 90 PHE A C 1
ATOM 564 O O . PHE A 1 121 ? 49.61638 -6.58547 -6.20791 1.000 14.21996 90 PHE A O 1
ATOM 572 N N . GLY A 1 122 ? 51.09672 -5.99179 -4.62132 1.000 12.05205 91 GLY A N 1
ATOM 573 C CA . GLY A 1 122 ? 51.33769 -4.68341 -5.20965 1.000 14.06719 91 GLY A CA 1
ATOM 574 C C . GLY A 1 122 ? 50.48299 -3.56355 -4.67377 1.000 14.33581 91 GLY A C 1
ATOM 575 O O . GLY A 1 122 ? 50.59271 -2.44082 -5.17355 1.000 14.60309 91 GLY A O 1
ATOM 576 N N . ALA A 1 123 ? 49.62897 -3.81891 -3.68370 1.000 14.57251 92 ALA A N 1
ATOM 577 C CA . ALA A 1 123 ? 48.90179 -2.71039 -3.06849 1.000 14.36781 92 ALA A CA 1
ATOM 578 C C . ALA A 1 123 ? 49.87890 -1.75978 -2.39375 1.000 13.62221 92 ALA A C 1
ATOM 579 O O . ALA A 1 123 ? 50.89200 -2.17905 -1.83054 1.000 15.19746 92 ALA A O 1
ATOM 581 N N . LEU A 1 124 ? 49.54612 -0.46136 -2.41817 1.000 12.66411 93 LEU A N 1
ATOM 582 C CA . LEU A 1 124 ? 50.36534 0.56282 -1.81256 1.000 11.38226 93 LEU A CA 1
ATOM 583 C C . LEU A 1 124 ? 49.54320 1.36521 -0.81476 1.000 12.07962 93 LEU A C 1
ATOM 584 O O . LEU A 1 124 ? 48.35015 1.59571 -1.04129 1.000 15.78617 93 LEU A O 1
ATOM 589 N N . PRO A 1 125 ? 50.15342 1.79311 0.28491 1.000 14.18639 94 PRO A N 1
ATOM 590 C CA . PRO A 1 125 ? 49.45213 2.61189 1.27934 1.000 15.44707 94 PRO A CA 1
ATOM 591 C C . PRO A 1 125 ? 49.42020 4.07579 0.87017 1.000 13.72143 94 PRO A C 1
ATOM 592 O O . PRO A 1 125 ? 50.32262 4.56534 0.18865 1.000 15.84788 94 PRO A O 1
ATOM 596 N N . ASN A 1 126 ? 48.36045 4.77915 1.30785 1.000 13.20217 95 ASN A N 1
ATOM 597 C CA . ASN A 1 126 ? 48.28636 6.23964 1.15689 1.000 15.32249 95 ASN A CA 1
ATOM 598 C C . ASN A 1 126 ? 48.45395 6.67672 -0.30453 1.000 18.98874 95 ASN A C 1
ATOM 599 O O . ASN A 1 126 ? 49.08500 7.70470 -0.61629 1.000 19.74108 95 ASN A O 1
ATOM 604 N N . SER A 1 127 ? 47.86345 5.90235 -1.20309 1.000 16.78365 96 SER A N 1
ATOM 605 C CA . SER A 1 127 ? 47.96269 6.07693 -2.64327 1.000 19.10895 96 SER A CA 1
ATOM 606 C C . SER A 1 127 ? 46.61776 6.53499 -3.19845 1.000 18.55022 96 SER A C 1
ATOM 607 O O . SER A 1 127 ? 45.55848 6.16092 -2.67776 1.000 18.78121 96 SER A O 1
ATOM 610 N N . ASP A 1 128 ? 46.68095 7.33258 -4.27462 1.000 18.81726 97 ASP A N 1
ATOM 611 C CA . ASP A 1 128 ? 45.50926 7.74696 -5.05037 1.000 20.12353 97 ASP A CA 1
ATOM 612 C C . ASP A 1 128 ? 45.02407 6.70781 -6.04527 1.000 17.13201 97 ASP A C 1
ATOM 613 O O . ASP A 1 128 ? 43.91556 6.86986 -6.58279 1.000 18.88000 97 ASP A O 1
ATOM 621 N N . ILE A 1 129 ? 45.85552 5.71768 -6.36142 1.000 16.26153 98 ILE A N 1
ATOM 622 C CA . ILE A 1 129 ? 45.50656 4.66086 -7.30034 1.000 15.75721 98 ILE A CA 1
ATOM 623 C C . ILE A 1 129 ? 44.38652 3.82378 -6.69476 1.000 15.22284 98 ILE A C 1
ATOM 624 O O . ILE A 1 129 ? 44.33155 3.62045 -5.47426 1.000 19.12551 98 ILE A O 1
ATOM 629 N N . ASP A 1 130 ? 43.47102 3.35188 -7.54255 1.000 16.72000 99 ASP A N 1
ATOM 630 C CA . ASP A 1 130 ? 42.46645 2.38806 -7.09802 1.000 12.63193 99 ASP A CA 1
ATOM 631 C C . ASP A 1 130 ? 43.15397 1.15408 -6.51296 1.000 14.98982 99 ASP A C 1
ATOM 632 O O . ASP A 1 130 ? 43.87822 0.44983 -7.22068 1.000 15.56893 99 ASP A O 1
ATOM 637 N N . SER A 1 131 ? 42.94715 0.90837 -5.21533 1.000 13.35858 100 SER A N 1
ATOM 638 C CA . SER A 1 131 ? 43.49236 -0.27308 -4.56268 1.000 13.96295 100 SER A CA 1
ATOM 639 C C . SER A 1 131 ? 42.55197 -1.46406 -4.60282 1.000 12.38599 100 SER A C 1
ATOM 640 O O . SER A 1 131 ? 42.94283 -2.56035 -4.18012 1.000 13.68423 100 SER A O 1
ATOM 643 N N . MET A 1 132 ? 41.30826 -1.28403 -5.05400 1.000 13.01937 101 MET A N 1
ATOM 644 C CA . MET A 1 132 ? 40.39424 -2.41479 -4.99415 1.000 12.40652 101 MET A CA 1
ATOM 645 C C . MET A 1 132 ? 40.85258 -3.58438 -5.84839 1.000 14.43483 101 MET A C 1
ATOM 646 O O . MET A 1 132 ? 40.73547 -4.72413 -5.37031 1.000 14.08974 101 MET A O 1
ATOM 651 N N . PRO A 1 133 ? 41.43255 -3.40593 -7.04446 1.000 14.17663 102 PRO A N 1
ATOM 652 C CA . PRO A 1 133 ? 41.90527 -4.59500 -7.77679 1.000 14.02893 102 PRO A CA 1
ATOM 653 C C . PRO A 1 133 ? 42.96021 -5.39838 -7.03917 1.000 16.89136 102 PRO A C 1
ATOM 654 O O . PRO A 1 133 ? 42.88593 -6.63340 -7.00667 1.000 15.18967 102 PRO A O 1
ATOM 658 N N . ALA A 1 134 ? 43.94382 -4.72971 -6.43863 1.000 14.45195 103 ALA A N 1
ATOM 659 C CA . ALA A 1 134 ? 44.98721 -5.46488 -5.73135 1.000 14.47814 103 ALA A CA 1
ATOM 660 C C . ALA A 1 134 ? 44.43413 -6.12988 -4.48341 1.000 13.93537 103 ALA A C 1
ATOM 661 O O . ALA A 1 134 ? 44.79312 -7.26744 -4.17272 1.000 12.51758 103 ALA A O 1
ATOM 663 N N . VAL A 1 135 ? 43.57017 -5.42987 -3.73582 1.000 12.78112 104 VAL A N 1
ATOM 664 C CA . VAL A 1 135 ? 42.97712 -6.06094 -2.56159 1.000 13.23486 104 VAL A CA 1
ATOM 665 C C . VAL A 1 135 ? 42.13615 -7.25728 -2.96975 1.000 13.83053 104 VAL A C 1
ATOM 666 O O . VAL A 1 135 ? 42.17285 -8.29795 -2.31028 1.000 12.34447 104 VAL A O 1
ATOM 670 N N . ALA A 1 136 ? 41.36842 -7.12891 -4.06004 1.000 13.36483 105 ALA A N 1
ATOM 671 C CA . ALA A 1 136 ? 40.52013 -8.21960 -4.53068 1.000 12.60405 105 ALA A CA 1
ATOM 672 C C . ALA A 1 136 ? 41.34771 -9.42307 -4.95317 1.000 12.92823 105 ALA A C 1
ATOM 673 O O . ALA A 1 136 ? 40.98640 -10.57101 -4.66427 1.000 13.92646 105 ALA A O 1
ATOM 675 N N . ALA A 1 137 ? 42.46753 -9.18304 -5.63053 1.000 11.93483 106 ALA A N 1
ATOM 676 C CA . ALA A 1 137 ? 43.33091 -10.29031 -6.04986 1.000 15.00831 106 ALA A CA 1
ATOM 677 C C . ALA A 1 137 ? 43.99768 -10.96260 -4.84846 1.000 11.89081 106 ALA A C 1
ATOM 678 O O . ALA A 1 137 ? 44.05792 -12.20575 -4.75815 1.000 12.46504 106 ALA A O 1
ATOM 680 N N . ALA A 1 138 ? 44.51364 -10.14810 -3.92058 1.000 13.34806 107 ALA A N 1
ATOM 681 C CA . ALA A 1 138 ? 45.09624 -10.70114 -2.70202 1.000 10.66536 107 ALA A CA 1
ATOM 682 C C . ALA A 1 138 ? 44.05614 -11.48908 -1.92636 1.000 11.99284 107 ALA A C 1
ATOM 683 O O . ALA A 1 138 ? 44.36632 -12.55763 -1.38262 1.000 12.48322 107 ALA A O 1
ATOM 685 N N . TYR A 1 139 ? 42.81529 -10.97280 -1.86823 1.000 10.99276 108 TYR A N 1
ATOM 686 C CA . TYR A 1 139 ? 41.75140 -11.65567 -1.13473 1.000 13.24568 108 TYR A CA 1
ATOM 687 C C . TYR A 1 139 ? 41.39539 -12.98077 -1.80006 1.000 12.77609 108 TYR A C 1
ATOM 688 O O . TYR A 1 139 ? 41.22753 -14.00024 -1.12065 1.000 12.25329 108 TYR A O 1
ATOM 697 N N . ALA A 1 140 ? 41.27683 -12.99268 -3.12623 1.000 12.25641 109 ALA A N 1
ATOM 698 C CA . ALA A 1 140 ? 41.00242 -14.24128 -3.82663 1.000 13.21521 109 ALA A CA 1
ATOM 699 C C . ALA A 1 140 ? 42.02538 -15.30174 -3.44566 1.000 12.20682 109 ALA A C 1
ATOM 700 O O . ALA A 1 140 ? 41.67298 -16.45816 -3.14621 1.000 13.88463 109 ALA A O 1
ATOM 702 N N . TYR A 1 141 ? 43.30857 -14.93135 -3.43926 1.000 11.65171 110 TYR A N 1
ATOM 703 C CA . TYR A 1 141 ? 44.31408 -15.92343 -3.04596 1.000 12.48844 110 TYR A CA 1
ATOM 704 C C . TYR A 1 141 ? 44.16393 -16.33699 -1.57852 1.000 12.14372 110 TYR A C 1
ATOM 705 O O . TYR A 1 141 ? 44.16717 -17.53498 -1.24876 1.000 12.97702 110 TYR A O 1
ATOM 714 N N . ALA A 1 142 ? 44.07187 -15.34908 -0.67687 1.000 13.26082 111 ALA A N 1
ATOM 715 C CA . ALA A 1 142 ? 43.96503 -15.64064 0.75155 1.000 11.52737 111 ALA A CA 1
ATOM 716 C C . ALA A 1 142 ? 42.81070 -16.59443 1.02023 1.000 10.84481 111 ALA A C 1
ATOM 717 O O . ALA A 1 142 ? 42.96126 -17.60483 1.70844 1.000 10.86536 111 ALA A O 1
ATOM 719 N N . ALA A 1 143 ? 41.65777 -16.30801 0.42504 1.000 11.00304 112 ALA A N 1
ATOM 720 C CA . ALA A 1 143 ? 40.51159 -17.19307 0.57628 1.000 11.72655 112 ALA A CA 1
ATOM 721 C C . ALA A 1 143 ? 40.81868 -18.58443 0.05205 1.000 13.12218 112 ALA A C 1
ATOM 722 O O . ALA A 1 143 ? 40.40075 -19.57638 0.65381 1.000 13.58225 112 ALA A O 1
ATOM 724 N N . SER A 1 144 ? 41.56208 -18.68318 -1.06175 1.000 12.46483 113 SER A N 1
ATOM 725 C CA . SER A 1 144 ? 41.84187 -20.01145 -1.61120 1.000 10.93217 113 SER A CA 1
ATOM 726 C C . SER A 1 144 ? 42.72100 -20.86179 -0.69745 1.000 11.44113 113 SER A C 1
ATOM 727 O O . SER A 1 144 ? 42.74925 -22.08909 -0.86916 1.000 14.48977 113 SER A O 1
ATOM 730 N N . VAL A 1 145 ? 43.45862 -20.24821 0.22674 1.000 11.49101 114 VAL A N 1
ATOM 731 C CA . VAL A 1 145 ? 44.24549 -21.01505 1.19742 1.000 13.99811 114 VAL A CA 1
ATOM 732 C C . VAL A 1 145 ? 43.76183 -20.80816 2.64284 1.000 12.84137 114 VAL A C 1
ATOM 733 O O . VAL A 1 145 ? 44.51837 -21.02555 3.58821 1.000 12.44839 114 VAL A O 1
ATOM 737 N N . ASN A 1 146 ? 42.49760 -20.40815 2.82892 1.000 10.97890 115 ASN A N 1
ATOM 738 C CA . ASN A 1 146 ? 41.84110 -20.35343 4.15921 1.000 10.07170 115 ASN A CA 1
ATOM 739 C C . ASN A 1 146 ? 42.64723 -19.51209 5.13931 1.000 12.47088 115 ASN A C 1
ATOM 740 O O . ASN A 1 146 ? 42.77082 -19.84709 6.31405 1.000 13.83230 115 ASN A O 1
ATOM 745 N N . THR A 1 147 ? 43.18361 -18.40209 4.63802 1.000 10.59571 116 THR A N 1
ATOM 746 C CA . THR A 1 147 ? 44.08923 -17.51036 5.35494 1.000 12.57581 116 THR A CA 1
ATOM 747 C C . THR A 1 147 ? 43.53556 -16.09193 5.32558 1.000 10.36480 116 THR A C 1
ATOM 748 O O . THR A 1 147 ? 43.06395 -15.64518 4.29329 1.000 11.27086 116 THR A O 1
ATOM 752 N N . ASP A 1 148 ? 43.57658 -15.37790 6.45252 1.000 11.19343 117 ASP A N 1
ATOM 753 C CA . ASP A 1 148 ? 43.04807 -14.01650 6.39856 1.000 11.50842 117 ASP A CA 1
ATOM 754 C C . ASP A 1 148 ? 43.95353 -13.10061 5.58222 1.000 11.09741 117 ASP A C 1
ATOM 755 O O . ASP A 1 148 ? 45.14922 -13.34854 5.42695 1.000 13.15300 117 ASP A O 1
ATOM 760 N N . LEU A 1 149 ? 43.36314 -12.01315 5.07399 1.000 11.71793 118 LEU A N 1
ATOM 761 C CA . LEU A 1 149 ? 44.07919 -10.95580 4.36697 1.000 9.48712 118 LEU A CA 1
ATOM 762 C C . LEU A 1 149 ? 44.21217 -9.73201 5.26006 1.000 11.81427 118 LEU A C 1
ATOM 763 O O . LEU A 1 149 ? 43.21048 -9.24190 5.79690 1.000 12.03858 118 LEU A O 1
ATOM 768 N N . TYR A 1 150 ? 45.44072 -9.25587 5.42518 1.000 12.64584 119 TYR A N 1
ATOM 769 C CA . TYR A 1 150 ? 45.72230 -8.00170 6.10932 1.000 12.73185 119 TYR A CA 1
ATOM 770 C C . TYR A 1 150 ? 45.88273 -6.88292 5.09720 1.000 13.12964 119 TYR A C 1
ATOM 771 O O . TYR A 1 150 ? 46.51329 -7.06693 4.06202 1.000 12.44443 119 TYR A O 1
ATOM 780 N N . ILE A 1 151 ? 45.33554 -5.71305 5.42184 1.000 10.82608 120 ILE A N 1
ATOM 781 C CA . ILE A 1 151 ? 45.59522 -4.47843 4.68759 1.000 10.10803 120 ILE A CA 1
ATOM 782 C C . ILE A 1 151 ? 46.34994 -3.58228 5.64585 1.000 11.64849 120 ILE A C 1
ATOM 783 O O . ILE A 1 151 ? 45.81327 -3.22081 6.69985 1.000 12.16969 120 ILE A O 1
ATOM 788 N N . GLY A 1 152 ? 47.59898 -3.24367 5.33027 1.000 12.23928 121 GLY A N 1
ATOM 789 C CA . GLY A 1 152 ? 48.36667 -2.41071 6.24345 1.000 12.41420 121 GLY A CA 1
ATOM 790 C C . GLY A 1 152 ? 47.72253 -1.05121 6.48425 1.000 10.95305 121 GLY A C 1
ATOM 791 O O . GLY A 1 152 ? 47.23613 -0.39244 5.56087 1.000 14.86278 121 GLY A O 1
ATOM 792 N N . VAL A 1 153 ? 47.75237 -0.60412 7.74445 1.000 10.78294 122 VAL A N 1
ATOM 793 C CA . VAL A 1 153 ? 47.05309 0.63419 8.09338 1.000 11.94965 122 VAL A CA 1
ATOM 794 C C . VAL A 1 153 ? 47.59369 1.79660 7.26753 1.000 12.92553 122 VAL A C 1
ATOM 795 O O . VAL A 1 153 ? 48.80854 2.03552 7.18264 1.000 14.61369 122 VAL A O 1
ATOM 799 N N . ALA A 1 154 ? 46.66593 2.53037 6.65086 1.000 11.36537 123 ALA A N 1
ATOM 800 C CA . ALA A 1 154 ? 46.91853 3.64247 5.75146 1.000 11.18696 123 ALA A CA 1
ATOM 801 C C . ALA A 1 154 ? 45.57927 4.08710 5.21116 1.000 12.21893 123 ALA A C 1
ATOM 802 O O . ALA A 1 154 ? 44.54221 3.53589 5.60035 1.000 13.14003 123 ALA A O 1
ATOM 804 N N . THR A 1 155 ? 45.58857 5.05916 4.29754 1.000 13.53067 124 THR A N 1
ATOM 805 C CA . THR A 1 155 ? 44.39400 5.37305 3.52603 1.000 13.66955 124 THR A CA 1
ATOM 806 C C . THR A 1 155 ? 44.41551 4.64197 2.18942 1.000 13.43164 124 THR A C 1
ATOM 807 O O . THR A 1 155 ? 45.47030 4.40812 1.60992 1.000 15.21222 124 THR A O 1
ATOM 811 N N . TYR A 1 156 ? 43.22987 4.30579 1.70004 1.000 12.39461 125 TYR A N 1
ATOM 812 C CA . TYR A 1 156 ? 43.04448 3.59821 0.44247 1.000 11.47284 125 TYR A CA 1
ATOM 813 C C . TYR A 1 156 ? 41.86089 4.19067 -0.29324 1.000 15.15421 125 TYR A C 1
ATOM 814 O O . TYR A 1 156 ? 40.96272 4.74603 0.34198 1.000 16.71558 125 TYR A O 1
ATOM 823 N N . LYS A 1 157 ? 41.88054 4.09293 -1.62879 1.000 12.08173 126 LYS A N 1
ATOM 824 C CA . LYS A 1 157 ? 40.73085 4.41887 -2.46440 1.000 12.50050 126 LYS A CA 1
ATOM 825 C C . LYS A 1 157 ? 40.23854 3.17075 -3.18042 1.000 13.18998 126 LYS A C 1
ATOM 826 O O . LYS A 1 157 ? 41.04641 2.42444 -3.73302 1.000 14.37890 126 LYS A O 1
ATOM 832 N N . PHE A 1 158 ? 38.93035 2.90391 -3.10506 1.000 12.84392 127 PHE A N 1
ATOM 833 C CA . PHE A 1 158 ? 38.28355 1.84491 -3.87430 1.000 14.89186 127 PHE A CA 1
ATOM 834 C C . PHE A 1 158 ? 37.45810 2.52507 -4.95601 1.000 15.22682 127 PHE A C 1
ATOM 835 O O . PHE A 1 158 ? 36.54857 3.30326 -4.64322 1.000 15.48747 127 PHE A O 1
ATOM 843 N N . LYS A 1 159 ? 37.73528 2.20192 -6.20728 1.000 13.83470 128 LYS A N 1
ATOM 844 C CA . LYS A 1 159 ? 37.05770 2.81555 -7.34163 1.000 15.24092 128 LYS A CA 1
ATOM 845 C C . LYS A 1 159 ? 36.39653 1.70773 -8.15447 1.000 15.74108 128 LYS A C 1
ATOM 846 O O . LYS A 1 159 ? 36.29368 0.57333 -7.70056 1.000 15.29174 128 LYS A O 1
ATOM 852 N N . GLY A 1 160 ? 35.94513 2.03670 -9.35786 1.000 13.81203 129 GLY A N 1
ATOM 853 C CA . GLY A 1 160 ? 35.29588 0.98431 -10.15089 1.000 19.28586 129 GLY A CA 1
ATOM 854 C C . GLY A 1 160 ? 33.90521 0.62215 -9.63547 1.000 15.03424 129 GLY A C 1
ATOM 855 O O . GLY A 1 160 ? 33.26330 1.37613 -8.92626 1.000 15.88663 129 GLY A O 1
ATOM 856 N N . SER A 1 161 ? 33.44983 -0.57956 -10.01301 1.000 15.25339 130 SER A N 1
ATOM 857 C CA . SER A 1 161 ? 32.08953 -0.99731 -9.68088 1.000 16.05103 130 SER A CA 1
ATOM 858 C C . SER A 1 161 ? 32.01246 -2.48044 -9.35701 1.000 15.46043 130 SER A C 1
ATOM 859 O O . SER A 1 161 ? 30.93101 -3.06230 -9.43487 1.000 18.18367 130 SER A O 1
ATOM 862 N N . THR A 1 162 ? 33.12146 -3.10837 -9.02153 1.000 14.94386 131 THR A N 1
ATOM 863 C CA . THR A 1 162 ? 33.14227 -4.53862 -8.75942 1.000 15.15018 131 THR A CA 1
ATOM 864 C C . THR A 1 162 ? 33.17980 -4.78237 -7.25838 1.000 14.54549 131 THR A C 1
ATOM 865 O O . THR A 1 162 ? 34.19333 -4.47308 -6.62237 1.000 15.24879 131 THR A O 1
ATOM 869 N N . PRO A 1 163 ? 32.14804 -5.35825 -6.65679 1.000 13.86830 132 PRO A N 1
ATOM 870 C CA . PRO A 1 163 ? 32.19341 -5.63886 -5.21501 1.000 13.96006 132 PRO A CA 1
ATOM 871 C C . PRO A 1 163 ? 33.22999 -6.69351 -4.86989 1.000 13.97595 132 PRO A C 1
ATOM 872 O O . PRO A 1 163 ? 33.60772 -7.53284 -5.68925 1.000 15.34575 132 PRO A O 1
ATOM 876 N N . ILE A 1 164 ? 33.68636 -6.65241 -3.62112 1.000 10.93670 133 ILE A N 1
ATOM 877 C CA . ILE A 1 164 ? 34.46027 -7.74796 -3.03936 1.000 11.26596 133 ILE A CA 1
ATOM 878 C C . ILE A 1 164 ? 33.49121 -8.60514 -2.24363 1.000 15.88032 133 ILE A C 1
ATOM 879 O O . ILE A 1 164 ? 32.78042 -8.10788 -1.36322 1.000 14.43205 133 ILE A O 1
ATOM 884 N N . ASN A 1 165 ? 33.45402 -9.89206 -2.56878 1.000 12.26365 134 ASN A N 1
ATOM 885 C CA . ASN A 1 165 ? 32.59694 -10.86699 -1.91769 1.000 15.07568 134 ASN A CA 1
ATOM 886 C C . ASN A 1 165 ? 33.45817 -11.63165 -0.91826 1.000 14.57791 134 ASN A C 1
ATOM 887 O O . ASN A 1 165 ? 34.24684 -12.50138 -1.30559 1.000 16.21901 134 ASN A O 1
ATOM 892 N N . VAL A 1 166 ? 33.36461 -11.26758 0.36157 1.000 12.57951 135 VAL A N 1
ATOM 893 C CA . VAL A 1 166 ? 34.07479 -11.96726 1.42676 1.000 11.29432 135 VAL A CA 1
ATOM 894 C C . VAL A 1 166 ? 33.38103 -13.28912 1.70717 1.000 13.03775 135 VAL A C 1
ATOM 895 O O . VAL A 1 166 ? 32.15786 -13.33990 1.87576 1.000 13.08743 135 VAL A O 1
ATOM 899 N N . ASP A 1 167 ? 34.15504 -14.35920 1.75246 1.000 10.58279 136 ASP A N 1
ATOM 900 C CA . ASP A 1 167 ? 33.64113 -15.68119 2.10515 1.000 9.52436 136 ASP A CA 1
ATOM 901 C C . ASP A 1 167 ? 34.11893 -15.97104 3.52421 1.000 10.60012 136 ASP A C 1
ATOM 902 O O . ASP A 1 167 ? 35.30072 -16.26351 3.72792 1.000 11.08950 136 ASP A O 1
ATOM 907 N N . PRO A 1 168 ? 33.26532 -15.83748 4.54097 1.000 10.35285 137 PRO A N 1
ATOM 908 C CA . PRO A 1 168 ? 33.72311 -15.93936 5.93531 1.000 11.25874 137 PRO A CA 1
ATOM 909 C C . PRO A 1 168 ? 34.13801 -17.33541 6.32835 1.000 10.20517 137 PRO A C 1
ATOM 910 O O . PRO A 1 168 ? 34.72312 -17.51374 7.40850 1.000 10.75890 137 PRO A O 1
ATOM 914 N N . SER A 1 169 ? 33.83164 -18.32872 5.49029 1.000 10.73086 138 SER A N 1
ATOM 915 C CA . SER A 1 169 ? 34.28070 -19.68861 5.72474 1.000 10.41296 138 SER A CA 1
ATOM 916 C C . SER A 1 169 ? 35.70688 -19.90832 5.25463 1.000 11.27711 138 SER A C 1
ATOM 917 O O . SER A 1 169 ? 36.22119 -21.01816 5.42760 1.000 12.39875 138 SER A O 1
ATOM 920 N N . ARG A 1 170 ? 36.31176 -18.89495 4.63560 1.000 10.30656 139 ARG A N 1
ATOM 921 C CA . ARG A 1 170 ? 37.65482 -19.00953 4.05581 1.000 11.52030 139 ARG A CA 1
ATOM 922 C C . ARG A 1 170 ? 38.60301 -17.92873 4.56703 1.000 12.88505 139 ARG A C 1
ATOM 923 O O . ARG A 1 170 ? 39.74699 -18.23150 4.93412 1.000 12.57950 139 ARG A O 1
ATOM 931 N N . ALA A 1 171 ? 38.16406 -16.67146 4.61312 1.000 9.65529 140 ALA A N 1
ATOM 932 C CA . ALA A 1 171 ? 39.11151 -15.60482 4.90758 1.000 11.01823 140 ALA A CA 1
ATOM 933 C C . ALA A 1 171 ? 38.39097 -14.30477 5.20538 1.000 9.60000 140 ALA A C 1
ATOM 934 O O . ALA A 1 171 ? 37.41000 -13.97041 4.52826 1.000 11.89140 140 ALA A O 1
ATOM 936 N N . GLY A 1 172 ? 38.91120 -13.55552 6.17888 1.000 10.94029 141 GLY A N 1
ATOM 937 C CA . GLY A 1 172 ? 38.44685 -12.20767 6.42188 1.000 10.49999 141 GLY A CA 1
ATOM 938 C C . GLY A 1 172 ? 39.42659 -11.17669 5.87716 1.000 10.28419 141 GLY A C 1
ATOM 939 O O . GLY A 1 172 ? 40.51123 -11.50694 5.42679 1.000 12.87167 141 GLY A O 1
ATOM 940 N N . ILE A 1 173 ? 38.99977 -9.91245 5.91250 1.000 10.14832 142 ILE A N 1
ATOM 941 C CA . ILE A 1 173 ? 39.83944 -8.76332 5.53672 1.000 10.20085 142 ILE A CA 1
ATOM 942 C C . ILE A 1 173 ? 40.01373 -7.91368 6.78453 1.000 12.91198 142 ILE A C 1
ATOM 943 O O . ILE A 1 173 ? 39.02302 -7.44805 7.36278 1.000 11.55868 142 ILE A O 1
ATOM 948 N N . ILE A 1 174 ? 41.26443 -7.69252 7.17481 1.000 10.99095 143 ILE A N 1
ATOM 949 C CA . ILE A 1 174 ? 41.63288 -7.11393 8.46651 1.000 11.18308 143 ILE A CA 1
ATOM 950 C C . ILE A 1 174 ? 42.50070 -5.89176 8.21770 1.000 11.49233 143 ILE A C 1
ATOM 951 O O . ILE A 1 174 ? 43.61330 -6.01595 7.69555 1.000 12.77629 143 ILE A O 1
ATOM 956 N N . GLY A 1 175 ? 42.02515 -4.71706 8.62563 1.000 11.30945 144 GLY A N 1
ATOM 957 C CA . GLY A 1 175 ? 42.89337 -3.53708 8.58852 1.000 10.57586 144 GLY A CA 1
ATOM 958 C C . GLY A 1 175 ? 43.87300 -3.59326 9.73763 1.000 11.80022 144 GLY A C 1
ATOM 959 O O . GLY A 1 175 ? 43.45020 -3.70093 10.89994 1.000 15.72551 144 GLY A O 1
ATOM 960 N N . TYR A 1 176 ? 45.18118 -3.55022 9.45571 1.000 11.03680 145 TYR A N 1
ATOM 961 C CA . TYR A 1 176 ? 46.18942 -3.91648 10.44584 1.000 14.53333 145 TYR A CA 1
ATOM 962 C C . TYR A 1 176 ? 47.30263 -2.87358 10.55594 1.000 13.12117 145 TYR A C 1
ATOM 963 O O . TYR A 1 176 ? 48.12610 -2.74453 9.64298 1.000 14.19360 145 TYR A O 1
ATOM 972 N N . GLN A 1 177 ? 47.37783 -2.14036 11.66851 1.000 11.97386 146 GLN A N 1
ATOM 973 C CA . GLN A 1 177 ? 46.33991 -2.05336 12.67316 1.000 13.09007 146 GLN A CA 1
ATOM 974 C C . GLN A 1 177 ? 46.30233 -0.60274 13.11587 1.000 15.38910 146 GLN A C 1
ATOM 975 O O . GLN A 1 177 ? 47.35376 0.01248 13.36064 1.000 14.07697 146 GLN A O 1
ATOM 981 N N . GLY A 1 178 ? 45.10080 -0.06783 13.17598 1.000 12.33429 147 GLY A N 1
ATOM 982 C CA . GLY A 1 178 ? 44.92107 1.34015 13.43094 1.000 11.62877 147 GLY A CA 1
ATOM 983 C C . GLY A 1 178 ? 43.70537 1.84128 12.67853 1.000 13.47897 147 GLY A C 1
ATOM 984 O O . GLY A 1 178 ? 42.73761 1.11087 12.48877 1.000 14.97497 147 GLY A O 1
ATOM 985 N N . LYS A 1 179 ? 43.75353 3.10284 12.24563 1.000 11.55720 148 LYS A N 1
ATOM 986 C CA . LYS A 1 179 ? 42.54139 3.70498 11.67667 1.000 10.37942 148 LYS A CA 1
ATOM 987 C C . LYS A 1 179 ? 42.60183 3.58129 10.15743 1.000 10.77122 148 LYS A C 1
ATOM 988 O O . LYS A 1 179 ? 42.98761 4.50870 9.44535 1.000 16.67689 148 LYS A O 1
ATOM 994 N N . VAL A 1 180 ? 42.24613 2.39219 9.65458 1.000 10.09539 149 VAL A N 1
ATOM 995 C CA . VAL A 1 180 ? 42.36636 2.11002 8.22046 1.000 10.24884 149 VAL A CA 1
ATOM 996 C C . VAL A 1 180 ? 41.20115 2.76197 7.49235 1.000 12.16162 149 VAL A C 1
ATOM 997 O O . VAL A 1 180 ? 40.04260 2.50445 7.82819 1.000 13.64994 149 VAL A O 1
ATOM 1001 N N . ARG A 1 181 ? 41.49724 3.59855 6.48636 1.000 11.98794 150 ARG A N 1
ATOM 1002 C CA . ARG A 1 181 ? 40.49948 4.44605 5.83147 1.000 12.51224 150 ARG A CA 1
ATOM 1003 C C . ARG A 1 181 ? 40.30503 3.96844 4.39145 1.000 11.98875 150 ARG A C 1
ATOM 1004 O O . ARG A 1 181 ? 41.24696 4.01731 3.59609 1.000 13.26020 150 ARG A O 1
ATOM 1012 N N . ILE A 1 182 ? 39.09420 3.49469 4.06235 1.000 11.47979 151 ILE A N 1
ATOM 1013 C CA . ILE A 1 182 ? 38.72959 2.96145 2.75624 1.000 12.08581 151 ILE A CA 1
ATOM 1014 C C . ILE A 1 182 ? 37.71106 3.92924 2.14470 1.000 15.16251 151 ILE A C 1
ATOM 1015 O O . ILE A 1 182 ? 36.49071 3.88442 2.41129 1.000 12.68656 151 ILE A O 1
ATOM 1020 N N . ASP A 1 183 ? 38.22660 4.82359 1.31228 1.000 11.81579 152 ASP A N 1
ATOM 1021 C CA . ASP A 1 183 ? 37.43946 5.84109 0.62596 1.000 10.76792 152 ASP A CA 1
ATOM 1022 C C . ASP A 1 183 ? 36.79150 5.20363 -0.59466 1.000 14.28535 152 ASP A C 1
ATOM 1023 O O . ASP A 1 183 ? 37.48317 4.88365 -1.56025 1.000 14.49207 152 ASP A O 1
ATOM 1028 N N . CYS A 1 184 ? 35.47071 4.99723 -0.54389 1.000 13.58072 153 CYS A N 1
ATOM 1029 C CA . CYS A 1 184 ? 34.71632 4.42970 -1.65594 1.000 13.15948 153 CYS A CA 1
ATOM 1030 C C . CYS A 1 184 ? 33.85249 5.47741 -2.34451 1.000 11.83409 153 CYS A C 1
ATOM 1031 O O . CYS A 1 184 ? 32.83486 5.13374 -2.97502 1.000 13.41725 153 CYS A O 1
ATOM 1034 N N . SER A 1 185 ? 34.23111 6.74976 -2.22470 1.000 14.59749 154 SER A N 1
ATOM 1035 C CA . SER A 1 185 ? 33.40801 7.83438 -2.75724 1.000 15.99279 154 SER A CA 1
ATOM 1036 C C . SER A 1 185 ? 33.29322 7.78474 -4.27539 1.000 15.20649 154 SER A C 1
ATOM 1037 O O . SER A 1 185 ? 32.33197 8.33216 -4.82286 1.000 19.31018 154 SER A O 1
ATOM 1040 N N . GLU A 1 186 ? 34.25045 7.17065 -4.97048 1.000 13.02085 155 GLU A N 1
ATOM 1041 C CA . GLU A 1 186 ? 34.18773 7.03836 -6.42203 1.000 15.77662 155 GLU A CA 1
ATOM 1042 C C . GLU A 1 186 ? 33.70601 5.66566 -6.88194 1.000 17.92198 155 GLU A C 1
ATOM 1043 O O . GLU A 1 186 ? 33.66040 5.40521 -8.08909 1.000 20.84409 155 GLU A O 1
ATOM 1049 N N . PHE A 1 187 ? 33.37489 4.77821 -5.95861 1.000 15.11545 156 PHE A N 1
ATOM 1050 C CA . PHE A 1 187 ? 32.86855 3.46082 -6.30743 1.000 15.51431 156 PHE A CA 1
ATOM 1051 C C . PHE A 1 187 ? 31.41965 3.55540 -6.77774 1.000 17.02955 156 PHE A C 1
ATOM 1052 O O . PHE A 1 187 ? 30.59973 4.26108 -6.17649 1.000 18.00603 156 PHE A O 1
ATOM 1060 N N . THR A 1 188 ? 31.09797 2.84801 -7.86436 1.000 18.52864 157 THR A N 1
ATOM 1061 C CA . THR A 1 188 ? 29.76503 2.94471 -8.45956 1.000 18.19931 157 THR A CA 1
ATOM 1062 C C . THR A 1 188 ? 29.03860 1.60311 -8.56171 1.000 20.00791 157 THR A C 1
ATOM 1063 O O . THR A 1 188 ? 27.99985 1.53049 -9.24190 1.000 22.83940 157 THR A O 1
ATOM 1067 N N . GLY A 1 189 ? 29.53834 0.54866 -7.92509 1.000 20.46167 158 GLY A N 1
ATOM 1068 C CA . GLY A 1 189 ? 28.85545 -0.73263 -7.90219 1.000 19.98519 158 GLY A CA 1
ATOM 1069 C C . GLY A 1 189 ? 27.69658 -0.76868 -6.91811 1.000 16.85471 158 GLY A C 1
ATOM 1070 O O . GLY A 1 189 ? 27.47018 0.15888 -6.14284 1.000 19.25841 158 GLY A O 1
ATOM 1071 N N . SER A 1 190 ? 26.98332 -1.90174 -6.92898 1.000 19.23260 159 SER A N 1
ATOM 1072 C CA . SER A 1 190 ? 25.76255 -2.02768 -6.12659 1.000 18.96591 159 SER A CA 1
ATOM 1073 C C . SER A 1 190 ? 26.06549 -2.07595 -4.63268 1.000 18.61738 159 SER A C 1
ATOM 1074 O O . SER A 1 190 ? 25.27280 -1.57595 -3.81517 1.000 15.15048 159 SER A O 1
ATOM 1077 N N . ILE A 1 191 ? 27.19949 -2.66932 -4.27186 1.000 14.51035 160 ILE A N 1
ATOM 1078 C CA . ILE A 1 191 ? 27.63858 -2.90209 -2.89282 1.000 13.31851 160 ILE A CA 1
ATOM 1079 C C . ILE A 1 191 ? 29.15357 -2.88744 -2.91200 1.000 15.63328 160 ILE A C 1
ATOM 1080 O O . ILE A 1 191 ? 29.76528 -3.36602 -3.87066 1.000 16.47471 160 ILE A O 1
ATOM 1085 N N . VAL A 1 192 ? 29.76956 -2.34466 -1.86169 1.000 12.09252 161 VAL A N 1
ATOM 1086 C CA . VAL A 1 192 ? 31.22816 -2.43058 -1.76736 1.000 11.31746 161 VAL A CA 1
ATOM 1087 C C . VAL A 1 192 ? 31.65482 -3.82713 -1.34206 1.000 12.30690 161 VAL A C 1
ATOM 1088 O O . VAL A 1 192 ? 32.48452 -4.46978 -1.99593 1.000 12.45981 161 VAL A O 1
ATOM 1092 N N . PHE A 1 193 ? 31.12071 -4.31046 -0.21637 1.000 13.04393 162 PHE A N 1
ATOM 1093 C CA . PHE A 1 193 ? 31.42334 -5.62936 0.30491 1.000 13.70095 162 PHE A CA 1
ATOM 1094 C C . PHE A 1 193 ? 30.14128 -6.42687 0.42233 1.000 14.64498 162 PHE A C 1
ATOM 1095 O O . PHE A 1 193 ? 29.12130 -5.89121 0.87036 1.000 14.66075 162 PHE A O 1
ATOM 1103 N N . SER A 1 194 ? 30.19865 -7.71469 0.07835 1.000 10.59963 163 SER A N 1
ATOM 1104 C CA . SER A 1 194 ? 29.20292 -8.65080 0.59191 1.000 13.01574 163 SER A CA 1
ATOM 1105 C C . SER A 1 194 ? 29.92039 -9.67235 1.46262 1.000 12.05316 163 SER A C 1
ATOM 1106 O O . SER A 1 194 ? 31.12037 -9.88435 1.33598 1.000 12.18077 163 SER A O 1
ATOM 1109 N N . ILE A 1 195 ? 29.19644 -10.29582 2.38698 1.000 11.86388 164 ILE A N 1
ATOM 1110 C CA . ILE A 1 195 ? 29.77711 -11.36923 3.19344 1.000 11.42304 164 ILE A CA 1
ATOM 1111 C C . ILE A 1 195 ? 28.82375 -12.55717 3.11114 1.000 10.84687 164 ILE A C 1
ATOM 1112 O O . ILE A 1 195 ? 27.69120 -12.48474 3.60429 1.000 11.34268 164 ILE A O 1
ATOM 1117 N N . ASN A 1 196 ? 29.28311 -13.65669 2.51096 1.000 11.06243 165 ASN A N 1
ATOM 1118 C CA . ASN A 1 196 ? 28.41817 -14.80887 2.28767 1.000 12.40549 165 ASN A CA 1
ATOM 1119 C C . ASN A 1 196 ? 29.26179 -16.04997 2.02763 1.000 12.47984 165 ASN A C 1
ATOM 1120 O O . ASN A 1 196 ? 30.18152 -16.02448 1.20640 1.000 13.09016 165 ASN A O 1
ATOM 1125 N N . SER A 1 197 ? 28.93795 -17.13127 2.73414 1.000 11.90893 166 SER A N 1
ATOM 1126 C CA . SER A 1 197 ? 29.68069 -18.38199 2.59065 1.000 13.58193 166 SER A CA 1
ATOM 1127 C C . SER A 1 197 ? 29.40775 -19.05287 1.25402 1.000 13.19496 166 SER A C 1
ATOM 1128 O O . SER A 1 197 ? 28.28715 -19.01772 0.73174 1.000 14.16193 166 SER A O 1
ATOM 1131 N N . SER A 1 198 ? 30.43486 -19.73494 0.72432 1.000 13.40803 167 SER A N 1
ATOM 1132 C CA . SER A 1 198 ? 30.28433 -20.56704 -0.46612 1.000 12.34864 167 SER A CA 1
ATOM 1133 C C . SER A 1 198 ? 29.83449 -21.98496 -0.15706 1.000 12.32070 167 SER A C 1
ATOM 1134 O O . SER A 1 198 ? 29.62637 -22.77553 -1.09366 1.000 14.51967 167 SER A O 1
ATOM 1137 N N . TYR A 1 199 ? 29.64536 -22.31950 1.12235 1.000 11.71426 168 TYR A N 1
ATOM 1138 C CA . TYR A 1 199 ? 29.32871 -23.67299 1.54333 1.000 12.29226 168 TYR A CA 1
ATOM 1139 C C . TYR A 1 199 ? 27.92396 -23.75308 2.11417 1.000 12.27304 168 TYR A C 1
ATOM 1140 O O . TYR A 1 199 ? 27.43432 -22.80291 2.73047 1.000 14.33294 168 TYR A O 1
ATOM 1149 N N . SER A 1 200 ? 27.30665 -24.91993 1.96077 1.000 13.39573 169 SER A N 1
ATOM 1150 C CA . SER A 1 200 ? 26.02685 -25.16046 2.61821 1.000 13.46345 169 SER A CA 1
ATOM 1151 C C . SER A 1 200 ? 26.17310 -25.75292 4.02026 1.000 13.64760 169 SER A C 1
ATOM 1152 O O . SER A 1 200 ? 25.23268 -25.64001 4.81837 1.000 14.34275 169 SER A O 1
ATOM 1155 N N . TYR A 1 201 ? 27.30881 -26.39136 4.33040 1.000 13.93852 170 TYR A N 1
ATOM 1156 C CA . TYR A 1 201 ? 27.50757 -26.87752 5.70075 1.000 14.86526 170 TYR A CA 1
ATOM 1157 C C . TYR A 1 201 ? 28.99259 -26.89819 6.08146 1.000 13.95881 170 TYR A C 1
ATOM 1158 O O . TYR A 1 201 ? 29.42853 -26.04516 6.85643 1.000 18.51451 170 TYR A O 1
ATOM 1167 N N . THR A 1 202 ? 29.77312 -27.85885 5.58616 1.000 18.50732 171 THR A N 1
ATOM 1168 C CA . THR A 1 202 ? 31.19279 -27.91225 5.96455 1.000 16.27427 171 THR A CA 1
ATOM 1169 C C . THR A 1 202 ? 32.08126 -27.40479 4.84298 1.000 17.44406 171 THR A C 1
ATOM 1170 O O . THR A 1 202 ? 31.82127 -27.69081 3.66024 1.000 15.54585 171 THR A O 1
ATOM 1174 N N . PRO A 1 203 ? 33.19269 -26.72233 5.15955 1.000 13.59412 172 PRO A N 1
ATOM 1175 C CA . PRO A 1 203 ? 33.68103 -26.45863 6.52638 1.000 12.14618 172 PRO A CA 1
ATOM 1176 C C . PRO A 1 203 ? 33.15819 -25.17245 7.19340 1.000 13.79148 172 PRO A C 1
ATOM 1177 O O . PRO A 1 203 ? 33.70704 -24.79388 8.22702 1.000 13.04174 172 PRO A O 1
ATOM 1181 N N . ALA A 1 204 ? 32.11183 -24.52632 6.65442 1.000 13.09329 173 ALA A N 1
ATOM 1182 C CA . ALA A 1 204 ? 31.58151 -23.31581 7.28039 1.000 11.95909 173 ALA A CA 1
ATOM 1183 C C . ALA A 1 204 ? 31.24376 -23.53192 8.75739 1.000 12.24620 173 ALA A C 1
ATOM 1184 O O . ALA A 1 204 ? 31.49483 -22.66052 9.58894 1.000 12.88564 173 ALA A O 1
ATOM 1186 N N . ALA A 1 205 ? 30.65523 -24.68712 9.08973 1.000 12.85517 174 ALA A N 1
ATOM 1187 C CA . ALA A 1 205 ? 30.29005 -24.97932 10.47563 1.000 13.63998 174 ALA A CA 1
ATOM 1188 C C . ALA A 1 205 ? 31.49948 -25.06548 11.39479 1.000 11.63781 174 ALA A C 1
ATOM 1189 O O . ALA A 1 205 ? 31.32815 -25.06134 12.62052 1.000 13.32106 174 ALA A O 1
ATOM 1191 N N . TYR A 1 206 ? 32.69841 -25.23501 10.83447 1.000 11.36355 175 TYR A N 1
ATOM 1192 C CA . TYR A 1 206 ? 33.94445 -25.32613 11.58863 1.000 12.07622 175 TYR A CA 1
ATOM 1193 C C . TYR A 1 206 ? 34.76641 -24.05475 11.54486 1.000 13.15397 175 TYR A C 1
ATOM 1194 O O . TYR A 1 206 ? 35.56074 -23.81841 12.46964 1.000 11.47155 175 TYR A O 1
ATOM 1203 N N . TYR A 1 207 ? 34.61443 -23.26180 10.47824 1.000 11.57937 176 TYR A N 1
ATOM 1204 C CA . TYR A 1 207 ? 35.55201 -22.19816 10.14786 1.000 10.48401 176 TYR A CA 1
ATOM 1205 C C . TYR A 1 207 ? 35.00990 -20.78731 10.31273 1.000 11.49224 176 TYR A C 1
ATOM 1206 O O . TYR A 1 207 ? 35.81789 -19.88504 10.50938 1.000 11.42581 176 TYR A O 1
ATOM 1215 N N . ASN A 1 208 ? 33.69323 -20.54150 10.16200 1.000 11.22777 177 ASN A N 1
ATOM 1216 C CA . ASN A 1 208 ? 33.24097 -19.14301 10.13730 1.000 10.21946 177 ASN A CA 1
ATOM 1217 C C . ASN A 1 208 ? 33.67690 -18.38178 11.37419 1.000 10.70425 177 ASN A C 1
ATOM 1218 O O . ASN A 1 208 ? 33.91942 -17.17047 11.30425 1.000 11.57380 177 ASN A O 1
ATOM 1223 N N . ASN A 1 209 ? 33.65945 -19.05444 12.53265 1.000 10.01222 178 ASN A N 1
ATOM 1224 C CA . ASN A 1 209 ? 33.90567 -18.43298 13.82533 1.000 9.41491 178 ASN A CA 1
ATOM 1225 C C . ASN A 1 209 ? 35.37369 -18.21008 14.11736 1.000 11.43784 178 ASN A C 1
ATOM 1226 O O . ASN A 1 209 ? 35.69107 -17.55817 15.11621 1.000 11.07392 178 ASN A O 1
ATOM 1231 N N . LEU A 1 210 ? 36.27777 -18.77113 13.31396 1.000 9.64163 179 LEU A N 1
ATOM 1232 C CA . LEU A 1 210 ? 37.68226 -18.79093 13.70411 1.000 9.74966 179 LEU A CA 1
ATOM 1233 C C . LEU A 1 210 ? 38.39394 -17.45344 13.51442 1.000 10.25971 179 LEU A C 1
ATOM 1234 O O . LEU A 1 210 ? 39.45302 -17.24505 14.11032 1.000 11.88342 179 LEU A O 1
ATOM 1239 N N . SER A 1 211 ? 37.86869 -16.58049 12.67041 1.000 11.56443 180 SER A N 1
ATOM 1240 C CA . SER A 1 211 ? 38.45509 -15.26916 12.44159 1.000 10.88793 180 SER A CA 1
ATOM 1241 C C . SER A 1 211 ? 37.34396 -14.36562 11.93219 1.000 11.53836 180 SER A C 1
ATOM 1242 O O . SER A 1 211 ? 36.34009 -14.86215 11.39863 1.000 12.33542 180 SER A O 1
ATOM 1245 N N . PRO A 1 212 ? 37.46698 -13.05505 12.10344 1.000 12.54603 181 PRO A N 1
ATOM 1246 C CA . PRO A 1 212 ? 36.41817 -12.14112 11.62827 1.000 11.70724 181 PRO A CA 1
ATOM 1247 C C . PRO A 1 212 ? 36.37722 -12.08964 10.11075 1.000 13.11976 181 PRO A C 1
ATOM 1248 O O . PRO A 1 212 ? 37.35257 -12.39909 9.43079 1.000 12.49289 181 PRO A O 1
ATOM 1252 N N . ALA A 1 213 ? 35.22587 -11.66964 9.57854 1.000 10.13577 182 ALA A N 1
ATOM 1253 C CA . ALA A 1 213 ? 35.09501 -11.45821 8.14158 1.000 11.43917 182 ALA A CA 1
ATOM 1254 C C . ALA A 1 213 ? 35.59686 -10.08381 7.72278 1.000 9.83516 182 ALA A C 1
ATOM 1255 O O . ALA A 1 213 ? 36.15143 -9.94267 6.63686 1.000 11.25149 182 ALA A O 1
ATOM 1257 N N . LEU A 1 214 ? 35.37135 -9.06758 8.54879 1.000 11.54649 183 LEU A N 1
ATOM 1258 C CA . LEU A 1 214 ? 35.85886 -7.70888 8.33493 1.000 10.37820 183 LEU A CA 1
ATOM 1259 C C . LEU A 1 214 ? 36.24681 -7.15933 9.69235 1.000 10.74636 183 LEU A C 1
ATOM 1260 O O . LEU A 1 214 ? 35.51354 -7.35649 10.65894 1.000 12.32688 183 LEU A O 1
ATOM 1265 N N . GLN A 1 215 ? 37.39305 -6.50056 9.77227 1.000 10.70052 184 GLN A N 1
ATOM 1266 C CA . GLN A 1 215 ? 37.83308 -5.89575 11.02228 1.000 11.09080 184 GLN A CA 1
ATOM 1267 C C . GLN A 1 215 ? 38.68457 -4.66907 10.73114 1.000 10.48189 184 GLN A C 1
ATOM 1268 O O . GLN A 1 215 ? 39.56781 -4.72779 9.87424 1.000 12.05812 184 GLN A O 1
ATOM 1277 N N . GLY A 1 216 ? 38.42651 -3.56746 11.46511 1.000 10.73866 185 GLY A N 1
ATOM 1278 C CA . GLY A 1 216 ? 39.36589 -2.45698 11.51910 1.000 11.54581 185 GLY A CA 1
ATOM 1279 C C . GLY A 1 216 ? 39.29367 -1.43868 10.40304 1.000 11.32007 185 GLY A C 1
ATOM 1280 O O . GLY A 1 216 ? 40.29723 -0.75165 10.15907 1.000 13.63832 185 GLY A O 1
ATOM 1281 N N . LEU A 1 217 ? 38.12981 -1.27905 9.76397 1.000 10.36914 186 LEU A N 1
ATOM 1282 C CA . LEU A 1 217 ? 37.98442 -0.50680 8.52504 1.000 9.74245 186 LEU A CA 1
ATOM 1283 C C . LEU A 1 217 ? 36.94216 0.57698 8.67634 1.000 9.43017 186 LEU A C 1
ATOM 1284 O O . LEU A 1 217 ? 35.79571 0.28647 9.03804 1.000 11.15982 186 LEU A O 1
ATOM 1289 N N . TYR A 1 218 ? 37.31135 1.79896 8.28886 1.000 10.39567 187 TYR A N 1
ATOM 1290 C CA . TYR A 1 218 ? 36.35942 2.87830 8.05566 1.000 10.26547 187 TYR A CA 1
ATOM 1291 C C . TYR A 1 218 ? 36.06966 2.87115 6.56072 1.000 14.27774 187 TYR A C 1
ATOM 1292 O O . TYR A 1 218 ? 36.94949 3.16972 5.76234 1.000 13.24515 187 TYR A O 1
ATOM 1301 N N . VAL A 1 219 ? 34.84176 2.52422 6.19018 1.000 10.49673 188 VAL A N 1
ATOM 1302 C CA . VAL A 1 219 ? 34.41666 2.36238 4.80556 1.000 10.40049 188 VAL A CA 1
ATOM 1303 C C . VAL A 1 219 ? 33.34910 3.40800 4.54336 1.000 9.42326 188 VAL A C 1
ATOM 1304 O O . VAL A 1 219 ? 32.31043 3.42452 5.23770 1.000 11.93584 188 VAL A O 1
ATOM 1308 N N . PHE A 1 220 ? 33.59547 4.30358 3.57665 1.000 12.25186 189 PHE A N 1
ATOM 1309 C CA . PHE A 1 220 ? 32.62188 5.37144 3.37041 1.000 12.39663 189 PHE A CA 1
ATOM 1310 C C . PHE A 1 220 ? 32.39646 5.67282 1.89991 1.000 11.92909 189 PHE A C 1
ATOM 1311 O O . PHE A 1 220 ? 33.27228 5.46714 1.05945 1.000 11.78913 189 PHE A O 1
ATOM 1319 N N . GLY A 1 221 ? 31.20293 6.18806 1.60917 1.000 12.51202 190 GLY A N 1
ATOM 1320 C CA . GLY A 1 221 ? 30.88135 6.61951 0.26330 1.000 12.86134 190 GLY A CA 1
ATOM 1321 C C . GLY A 1 221 ? 30.64749 8.11647 0.15448 1.000 13.69522 190 GLY A C 1
ATOM 1322 O O . GLY A 1 221 ? 31.17958 8.91870 0.93266 1.000 13.98035 190 GLY A O 1
ATOM 1323 N N . ALA A 1 222 ? 29.84720 8.49302 -0.84843 1.000 13.96692 191 ALA A N 1
ATOM 1324 C CA . ALA A 1 222 ? 29.48088 9.88147 -1.09004 1.000 16.42675 191 ALA A CA 1
ATOM 1325 C C . ALA A 1 222 ? 27.97164 10.04613 -1.16009 1.000 15.02877 191 ALA A C 1
ATOM 1326 O O . ALA A 1 222 ? 27.48181 11.01099 -1.76104 1.000 17.87822 191 ALA A O 1
ATOM 1328 N N . LYS A 1 223 ? 27.23365 9.12100 -0.54467 1.000 16.15014 192 LYS A N 1
ATOM 1329 C CA . LYS A 1 223 ? 25.76075 9.13516 -0.51126 1.000 16.81224 192 LYS A CA 1
ATOM 1330 C C . LYS A 1 223 ? 25.19193 9.12007 -1.92446 1.000 18.28298 192 LYS A C 1
ATOM 1331 O O . LYS A 1 223 ? 24.16506 9.73237 -2.20996 1.000 20.51717 192 LYS A O 1
ATOM 1337 N N . THR A 1 224 ? 25.86258 8.39406 -2.80795 1.000 22.52619 193 THR A N 1
ATOM 1338 C CA . THR A 1 224 ? 25.35999 8.16213 -4.15849 1.000 20.56055 193 THR A CA 1
ATOM 1339 C C . THR A 1 224 ? 24.20533 7.17370 -4.11800 1.000 19.89078 193 THR A C 1
ATOM 1340 O O . THR A 1 224 ? 24.31606 6.10056 -3.52009 1.000 19.51340 193 THR A O 1
ATOM 1344 N N . SER A 1 225 ? 23.10080 7.52045 -4.78425 1.000 21.29741 194 SER A N 1
ATOM 1345 C CA . SER A 1 225 ? 21.96397 6.61285 -4.83459 1.000 17.41493 194 SER A CA 1
ATOM 1346 C C . SER A 1 225 ? 22.36509 5.32116 -5.53865 1.000 19.69332 194 SER A C 1
ATOM 1347 O O . SER A 1 225 ? 23.00193 5.35015 -6.59839 1.000 21.87564 194 SER A O 1
ATOM 1350 N N . GLY A 1 226 ? 21.99666 4.18587 -4.94115 1.000 17.64361 195 GLY A N 1
ATOM 1351 C CA . GLY A 1 226 ? 22.23669 2.89446 -5.53558 1.000 17.82899 195 GLY A CA 1
ATOM 1352 C C . GLY A 1 226 ? 23.53713 2.22089 -5.16352 1.000 16.37648 195 GLY A C 1
ATOM 1353 O O . GLY A 1 226 ? 23.79845 1.11537 -5.65967 1.000 18.59892 195 GLY A O 1
ATOM 1354 N N . VAL A 1 227 ? 24.36128 2.83036 -4.30382 1.000 15.47324 196 VAL A N 1
ATOM 1355 C CA . VAL A 1 227 ? 25.62366 2.22641 -3.84964 1.000 14.58015 196 VAL A CA 1
ATOM 1356 C C . VAL A 1 227 ? 25.49055 1.94778 -2.35956 1.000 14.62540 196 VAL A C 1
ATOM 1357 O O . VAL A 1 227 ? 25.48605 2.88035 -1.53997 1.000 14.35945 196 VAL A O 1
ATOM 1361 N N . ASP A 1 228 ? 25.38460 0.67290 -2.01038 1.000 12.66554 197 ASP A N 1
ATOM 1362 C CA . ASP A 1 228 ? 25.30521 0.25830 -0.61472 1.000 14.41794 197 ASP A CA 1
ATOM 1363 C C . ASP A 1 228 ? 26.69633 -0.06741 -0.07418 1.000 15.69280 197 ASP A C 1
ATOM 1364 O O . ASP A 1 228 ? 27.63292 -0.34271 -0.82375 1.000 14.31507 197 ASP A O 1
ATOM 1369 N N . GLY A 1 229 ? 26.82130 -0.05724 1.25943 1.000 12.69788 198 GLY A N 1
ATOM 1370 C CA . GLY A 1 229 ? 28.11611 -0.32964 1.85853 1.000 13.14974 198 GLY A CA 1
ATOM 1371 C C . GLY A 1 229 ? 28.38179 -1.81289 2.02787 1.000 15.14705 198 GLY A C 1
ATOM 1372 O O . GLY A 1 229 ? 29.19364 -2.39635 1.31291 1.000 15.38633 198 GLY A O 1
ATOM 1373 N N . LEU A 1 230 ? 27.65901 -2.43972 2.94010 1.000 10.49563 199 LEU A N 1
ATOM 1374 C CA . LEU A 1 230 ? 27.87644 -3.83125 3.30916 1.000 11.82167 199 LEU A CA 1
ATOM 1375 C C . LEU A 1 230 ? 26.58225 -4.61713 3.13839 1.000 13.11798 199 LEU A C 1
ATOM 1376 O O . LEU A 1 230 ? 25.55069 -4.23712 3.71074 1.000 12.65556 199 LEU A O 1
ATOM 1381 N N . LEU A 1 231 ? 26.64320 -5.69780 2.35550 1.000 11.76596 200 LEU A N 1
ATOM 1382 C CA . LEU A 1 231 ? 25.55096 -6.66151 2.23753 1.000 10.61942 200 LEU A CA 1
ATOM 1383 C C . LEU A 1 231 ? 25.88688 -7.86742 3.11005 1.000 12.31934 200 LEU A C 1
ATOM 1384 O O . LEU A 1 231 ? 26.92417 -8.51116 2.91725 1.000 11.47985 200 LEU A O 1
ATOM 1389 N N . VAL A 1 232 ? 25.01067 -8.16139 4.06637 1.000 10.84164 201 VAL A N 1
ATOM 1390 C CA . VAL A 1 232 ? 25.18418 -9.24508 5.03190 1.000 11.51328 201 VAL A CA 1
ATOM 1391 C C . VAL A 1 232 ? 24.38405 -10.41635 4.48072 1.000 12.69942 201 VAL A C 1
ATOM 1392 O O . VAL A 1 232 ? 23.15185 -10.44747 4.59556 1.000 14.15750 201 VAL A O 1
ATOM 1396 N N . GLY A 1 233 ? 25.06892 -11.36366 3.85678 1.000 12.31418 202 GLY A N 1
ATOM 1397 C CA . GLY A 1 233 ? 24.38220 -12.43261 3.15158 1.000 12.24318 202 GLY A CA 1
ATOM 1398 C C . GLY A 1 233 ? 24.39820 -12.25172 1.63937 1.000 14.53072 202 GLY A C 1
ATOM 1399 O O . GLY A 1 233 ? 25.34438 -11.69643 1.08525 1.000 14.73458 202 GLY A O 1
ATOM 1400 N N . ARG A 1 234 ? 23.33603 -12.69666 0.97062 1.000 13.55227 203 ARG A N 1
ATOM 1401 C CA . ARG A 1 234 ? 23.28881 -12.89808 -0.47099 1.000 16.64021 203 ARG A CA 1
ATOM 1402 C C . ARG A 1 234 ? 22.21387 -12.01982 -1.10107 1.000 16.81640 203 ARG A C 1
ATOM 1403 O O . ARG A 1 234 ? 21.13352 -11.83846 -0.52904 1.000 16.08712 203 ARG A O 1
ATOM 1411 N N . GLU A 1 235 ? 22.48104 -11.52858 -2.31816 1.000 14.81451 204 GLU A N 1
ATOM 1412 C CA . GLU A 1 235 ? 21.52913 -10.64807 -2.98705 1.000 17.51608 204 GLU A CA 1
ATOM 1413 C C . GLU A 1 235 ? 20.29943 -11.42296 -3.44900 1.000 18.44346 204 GLU A C 1
ATOM 1414 O O . GLU A 1 235 ? 19.16655 -10.91779 -3.38694 1.000 20.85146 204 GLU A O 1
ATOM 1420 N N . THR A 1 236 ? 20.50359 -12.62097 -3.97887 1.000 18.44880 205 THR A N 1
ATOM 1421 C CA . THR A 1 236 ? 19.41081 -13.44006 -4.47729 1.000 18.35422 205 THR A CA 1
ATOM 1422 C C . THR A 1 236 ? 19.47104 -14.81534 -3.81828 1.000 18.77971 205 THR A C 1
ATOM 1423 O O . THR A 1 236 ? 20.48963 -15.21308 -3.24689 1.000 20.52718 205 THR A O 1
ATOM 1427 N N . VAL A 1 237 ? 18.35878 -15.54267 -3.89294 1.000 20.41545 206 VAL A N 1
ATOM 1428 C CA . VAL A 1 237 ? 18.30185 -16.85775 -3.25615 1.000 19.77973 206 VAL A CA 1
ATOM 1429 C C . VAL A 1 237 ? 19.09809 -17.86075 -4.08300 1.000 23.90523 206 VAL A C 1
ATOM 1430 O O . VAL A 1 237 ? 18.88794 -18.00217 -5.29602 1.000 23.41557 206 VAL A O 1
ATOM 1434 N N . GLY A 1 238 ? 20.02942 -18.57260 -3.42575 1.000 19.10120 207 GLY A N 1
ATOM 1435 C CA . GLY A 1 238 ? 20.82665 -19.56667 -4.11398 1.000 16.61620 207 GLY A CA 1
ATOM 1436 C C . GLY A 1 238 ? 20.10007 -20.90269 -4.24217 1.000 24.06626 207 GLY A C 1
ATOM 1437 O O . GLY A 1 238 ? 19.06055 -21.15302 -3.63152 1.000 24.35013 207 GLY A O 1
ATOM 1438 N N . SER A 1 239 ? 20.67251 -21.77718 -5.07298 1.000 22.94811 208 SER A N 1
ATOM 1439 C CA . SER A 1 239 ? 20.10880 -23.11070 -5.23034 1.000 26.95843 208 SER A CA 1
ATOM 1440 C C . SER A 1 239 ? 20.26808 -23.93639 -3.95649 1.000 27.84082 208 SER A C 1
ATOM 1441 O O . SER A 1 239 ? 19.43618 -24.80685 -3.67609 1.000 27.70146 208 SER A O 1
ATOM 1444 N N . ASP A 1 240 ? 21.32163 -23.67970 -3.17967 1.000 23.32252 209 ASP A N 1
ATOM 1445 C CA . ASP A 1 240 ? 21.48679 -24.23717 -1.84734 1.000 22.06028 209 ASP A CA 1
ATOM 1446 C C . ASP A 1 240 ? 21.67931 -23.09458 -0.86448 1.000 18.49943 209 ASP A C 1
ATOM 1447 O O . ASP A 1 240 ? 22.01343 -21.97618 -1.25617 1.000 18.98416 209 ASP A O 1
ATOM 1452 N N . LYS A 1 241 ? 21.52021 -23.39543 0.41976 1.000 17.56288 210 LYS A N 1
ATOM 1453 C CA . LYS A 1 241 ? 21.70810 -22.37464 1.45044 1.000 14.63601 210 LYS A CA 1
ATOM 1454 C C . LYS A 1 241 ? 23.19223 -22.04629 1.60346 1.000 14.70523 210 LYS A C 1
ATOM 1455 O O . LYS A 1 241 ? 24.07391 -22.82780 1.22180 1.000 16.78860 210 LYS A O 1
ATOM 1461 N N . SER A 1 242 ? 23.45659 -20.86071 2.16171 1.000 12.87819 211 SER A N 1
ATOM 1462 C CA . SER A 1 242 ? 24.80490 -20.39789 2.49361 1.000 12.16693 211 SER A CA 1
ATOM 1463 C C . SER A 1 242 ? 24.94962 -20.40470 4.01080 1.000 14.21139 211 SER A C 1
ATOM 1464 O O . SER A 1 242 ? 24.18222 -19.73731 4.70681 1.000 12.94549 211 SER A O 1
ATOM 1467 N N . TYR A 1 243 ? 25.93676 -21.14367 4.51816 1.000 12.58017 212 TYR A N 1
ATOM 1468 C CA . TYR A 1 243 ? 26.06518 -21.36951 5.96405 1.000 11.32620 212 TYR A CA 1
ATOM 1469 C C . TYR A 1 243 ? 26.87714 -20.23012 6.56878 1.000 10.86059 212 TYR A C 1
ATOM 1470 O O . TYR A 1 243 ? 28.11577 -20.27594 6.60254 1.000 11.59862 212 TYR A O 1
ATOM 1479 N N . ASN A 1 244 ? 26.18672 -19.20667 7.07026 1.000 12.19712 213 ASN A N 1
ATOM 1480 C CA . ASN A 1 244 ? 26.86106 -17.98247 7.50104 1.000 9.95404 213 ASN A CA 1
ATOM 1481 C C . ASN A 1 244 ? 27.00483 -17.83789 9.01307 1.000 9.83599 213 ASN A C 1
ATOM 1482 O O . ASN A 1 244 ? 27.62800 -16.86655 9.47541 1.000 11.38662 213 ASN A O 1
ATOM 1487 N N . GLY A 1 245 ? 26.43297 -18.74947 9.79018 1.000 10.40422 214 GLY A N 1
ATOM 1488 C CA . GLY A 1 245 ? 26.39634 -18.54743 11.23114 1.000 11.66017 214 GLY A CA 1
ATOM 1489 C C . GLY A 1 245 ? 27.79601 -18.42239 11.80714 1.000 12.28892 214 GLY A C 1
ATOM 1490 O O . GLY A 1 245 ? 28.72617 -19.12459 11.39126 1.000 11.31008 214 GLY A O 1
ATOM 1491 N N . GLN A 1 246 ? 27.92996 -17.50181 12.77858 1.000 9.85688 215 GLN A N 1
ATOM 1492 C CA . GLN A 1 246 ? 29.12236 -17.23503 13.57910 1.000 10.90664 215 GLN A CA 1
ATOM 1493 C C . GLN A 1 246 ? 30.07143 -16.26118 12.89734 1.000 11.04607 215 GLN A C 1
ATOM 1494 O O . GLN A 1 246 ? 31.14319 -15.98336 13.44231 1.000 11.96920 215 GLN A O 1
ATOM 1500 N N . THR A 1 247 ? 29.67459 -15.70379 11.75262 1.000 10.25340 216 THR A N 1
ATOM 1501 C CA . THR A 1 247 ? 30.49075 -14.69224 11.06361 1.000 9.95078 216 THR A CA 1
ATOM 1502 C C . THR A 1 247 ? 30.46628 -13.35353 11.80430 1.000 10.81033 216 THR A C 1
ATOM 1503 O O . THR A 1 247 ? 29.38606 -12.83437 12.12583 1.000 11.27427 216 THR A O 1
ATOM 1507 N N . GLU A 1 248 ? 31.65096 -12.76216 11.99329 1.000 10.53322 217 GLU A N 1
ATOM 1508 C CA . GLU A 1 248 ? 31.80113 -11.51891 12.73894 1.000 10.55387 217 GLU A CA 1
ATOM 1509 C C . GLU A 1 248 ? 32.24930 -10.36503 11.84551 1.000 12.33259 217 GLU A C 1
ATOM 1510 O O . GLU A 1 248 ? 33.16944 -10.50143 11.02789 1.000 11.76325 217 GLU A O 1
ATOM 1516 N N . VAL A 1 249 ? 31.62991 -9.20875 12.05406 1.000 10.59551 218 VAL A N 1
ATOM 1517 C CA . VAL A 1 249 ? 32.11918 -7.92204 11.56212 1.000 9.59537 218 VAL A CA 1
ATOM 1518 C C . VAL A 1 249 ? 32.44831 -7.10795 12.79839 1.000 12.06486 218 VAL A C 1
ATOM 1519 O O . VAL A 1 249 ? 31.59618 -6.96499 13.67487 1.000 11.11647 218 VAL A O 1
ATOM 1523 N N . ARG A 1 250 ? 33.67930 -6.63247 12.91032 1.000 10.33492 219 ARG A N 1
ATOM 1524 C CA . ARG A 1 250 ? 34.02096 -5.92713 14.14057 1.000 10.36905 219 ARG A CA 1
ATOM 1525 C C . ARG A 1 250 ? 34.90334 -4.73151 13.85861 1.000 11.79707 219 ARG A C 1
ATOM 1526 O O . ARG A 1 250 ? 35.68217 -4.72119 12.90879 1.000 11.13381 219 ARG A O 1
ATOM 1534 N N . GLU A 1 251 ? 34.76027 -3.71179 14.70187 1.000 10.76044 220 GLU A N 1
ATOM 1535 C CA . GLU A 1 251 ? 35.67105 -2.57301 14.64606 1.000 8.58550 220 GLU A CA 1
ATOM 1536 C C . GLU A 1 251 ? 35.67561 -1.95355 13.24107 1.000 11.12840 220 GLU A C 1
ATOM 1537 O O . GLU A 1 251 ? 36.72185 -1.65681 12.66449 1.000 10.90725 220 GLU A O 1
ATOM 1543 N N . CYS A 1 252 ? 34.48491 -1.78440 12.68516 1.000 11.14669 221 CYS A N 1
ATOM 1544 C CA . CYS A 1 252 ? 34.31821 -1.15081 11.38073 1.000 8.43798 221 CYS A CA 1
ATOM 1545 C C . CYS A 1 252 ? 33.28449 -0.04562 11.47750 1.000 9.77392 221 CYS A C 1
ATOM 1546 O O . CYS A 1 252 ? 32.35106 -0.11265 12.27326 1.000 11.36880 221 CYS A O 1
ATOM 1549 N N . THR A 1 253 ? 33.44999 0.95006 10.61125 1.000 10.40760 222 THR A N 1
ATOM 1550 C CA . THR A 1 253 ? 32.49718 2.04198 10.46500 1.000 11.09270 222 THR A CA 1
ATOM 1551 C C . THR A 1 253 ? 32.01036 2.05257 9.02826 1.000 11.12434 222 THR A C 1
ATOM 1552 O O . THR A 1 253 ? 32.82168 1.96920 8.11239 1.000 11.63648 222 THR A O 1
ATOM 1556 N N . PHE A 1 254 ? 30.68461 2.11878 8.82827 1.000 10.71144 223 PHE A N 1
ATOM 1557 C CA . PHE A 1 254 ? 30.09548 2.28772 7.50546 1.000 10.57663 223 PHE A CA 1
ATOM 1558 C C . PHE A 1 254 ? 29.36706 3.62002 7.47882 1.000 10.93390 223 PHE A C 1
ATOM 1559 O O . PHE A 1 254 ? 28.62005 3.93710 8.41306 1.000 11.26767 223 PHE A O 1
ATOM 1567 N N . ASP A 1 255 ? 29.64360 4.42497 6.45237 1.000 11.08544 224 ASP A N 1
ATOM 1568 C CA . ASP A 1 255 ? 29.27446 5.83448 6.47872 1.000 9.41836 224 ASP A CA 1
ATOM 1569 C C . ASP A 1 255 ? 28.96514 6.30852 5.06722 1.000 11.37200 224 ASP A C 1
ATOM 1570 O O . ASP A 1 255 ? 29.67844 5.95239 4.14141 1.000 12.42121 224 ASP A O 1
ATOM 1575 N N . LYS A 1 256 ? 27.92269 7.11075 4.91786 1.000 11.61962 225 LYS A N 1
ATOM 1576 C CA . LYS A 1 256 ? 27.64917 7.84070 3.66939 1.000 10.17480 225 LYS A CA 1
ATOM 1577 C C . LYS A 1 256 ? 27.45295 6.89471 2.47921 1.000 11.02495 225 LYS A C 1
ATOM 1578 O O . LYS A 1 256 ? 27.87966 7.17521 1.34346 1.000 13.76024 225 LYS A O 1
ATOM 1584 N N . PHE A 1 257 ? 26.76812 5.78079 2.72068 1.000 11.91699 226 PHE A N 1
ATOM 1585 C CA . PHE A 1 257 ? 26.26687 4.97075 1.62067 1.000 11.00879 226 PHE A CA 1
ATOM 1586 C C . PHE A 1 257 ? 24.76973 5.20121 1.47339 1.000 13.34082 226 PHE A C 1
ATOM 1587 O O . PHE A 1 257 ? 24.18278 6.06248 2.12581 1.000 14.61466 226 PHE A O 1
ATOM 1595 N N . ASP A 1 258 ? 24.16577 4.46557 0.54992 1.000 12.45519 227 ASP A N 1
ATOM 1596 C CA . ASP A 1 258 ? 22.71679 4.54299 0.37080 1.000 14.14924 227 ASP A CA 1
ATOM 1597 C C . ASP A 1 258 ? 22.05404 3.77587 1.51108 1.000 15.68159 227 ASP A C 1
ATOM 1598 O O . ASP A 1 258 ? 21.44360 4.37895 2.40670 1.000 14.70021 227 ASP A O 1
ATOM 1603 N N . ARG A 1 259 ? 22.20776 2.44928 1.52020 1.000 13.01711 228 ARG A N 1
ATOM 1604 C CA . ARG A 1 259 ? 22.09096 1.66415 2.74310 1.000 12.24505 228 ARG A CA 1
ATOM 1605 C C . ARG A 1 259 ? 23.50618 1.31369 3.18256 1.000 12.17120 228 ARG A C 1
ATOM 1606 O O . ARG A 1 259 ? 24.26554 0.70409 2.42565 1.000 13.05726 228 ARG A O 1
ATOM 1614 N N . ASN A 1 260 ? 23.86395 1.71861 4.40657 1.000 12.02582 229 ASN A N 1
ATOM 1615 C CA . ASN A 1 260 ? 25.18540 1.39369 4.93915 1.000 10.87280 229 ASN A CA 1
ATOM 1616 C C . ASN A 1 260 ? 25.34335 -0.10013 5.14763 1.000 11.93912 229 ASN A C 1
ATOM 1617 O O . ASN A 1 260 ? 26.38640 -0.67775 4.82261 1.000 12.61774 229 ASN A O 1
ATOM 1622 N N . ILE A 1 261 ? 24.35610 -0.72192 5.78484 1.000 10.53682 230 ILE A N 1
ATOM 1623 C CA . ILE A 1 261 ? 24.37447 -2.14223 6.09937 1.000 9.68530 230 ILE A CA 1
ATOM 1624 C C . ILE A 1 261 ? 23.00197 -2.67119 5.73693 1.000 10.83905 230 ILE A C 1
ATOM 1625 O O . ILE A 1 261 ? 21.99355 -2.13146 6.20093 1.000 12.52462 230 ILE A O 1
ATOM 1630 N N . ARG A 1 262 ? 22.95456 -3.69110 4.87630 1.000 11.06963 231 ARG A N 1
ATOM 1631 C CA . ARG A 1 262 ? 21.69358 -4.26368 4.44290 1.000 10.76214 231 ARG A CA 1
ATOM 1632 C C . ARG A 1 262 ? 21.76020 -5.76473 4.62087 1.000 12.56702 231 ARG A C 1
ATOM 1633 O O . ARG A 1 262 ? 22.72699 -6.39786 4.18757 1.000 12.88272 231 ARG A O 1
ATOM 1641 N N . MET A 1 263 ? 20.73426 -6.34240 5.23046 1.000 11.57880 232 MET A N 1
ATOM 1642 C CA . MET A 1 263 ? 20.68511 -7.79603 5.31490 1.000 11.67789 232 MET A CA 1
ATOM 1643 C C . MET A 1 263 ? 20.15593 -8.38907 4.02028 1.000 13.75987 232 MET A C 1
ATOM 1644 O O . MET A 1 263 ? 19.16866 -7.90375 3.46551 1.000 13.05224 232 MET A O 1
ATOM 1650 N N . GLY A 1 264 ? 20.82069 -9.45277 3.54971 1.000 12.06359 233 GLY A N 1
ATOM 1651 C CA . GLY A 1 264 ? 20.34725 -10.24966 2.44562 1.000 13.89792 233 GLY A CA 1
ATOM 1652 C C . GLY A 1 264 ? 19.86382 -11.61875 2.87297 1.000 13.78928 233 GLY A C 1
ATOM 1653 O O . GLY A 1 264 ? 19.63342 -11.89544 4.06422 1.000 13.51785 233 GLY A O 1
ATOM 1654 N N . HIS A 1 265 ? 19.72040 -12.50278 1.88664 1.000 12.60021 234 HIS A N 1
ATOM 1655 C CA . HIS A 1 265 ? 19.38216 -13.88218 2.19921 1.000 12.74197 234 HIS A CA 1
ATOM 1656 C C . HIS A 1 265 ? 20.53429 -14.52536 2.95828 1.000 11.98694 234 HIS A C 1
ATOM 1657 O O . HIS A 1 265 ? 21.69448 -14.09739 2.86401 1.000 13.79090 234 HIS A O 1
ATOM 1664 N N . ASN A 1 266 ? 20.19763 -15.55427 3.74279 1.000 12.69029 235 ASN A N 1
ATOM 1665 C CA . ASN A 1 266 ? 21.17530 -16.27568 4.56064 1.000 11.47842 235 ASN A CA 1
ATOM 1666 C C . ASN A 1 266 ? 21.80826 -15.38465 5.62172 1.000 10.80362 235 ASN A C 1
ATOM 1667 O O . ASN A 1 266 ? 22.94891 -15.59775 6.03040 1.000 11.10139 235 ASN A O 1
ATOM 1672 N N . SER A 1 267 ? 21.07397 -14.38146 6.10233 1.000 11.17325 236 SER A N 1
ATOM 1673 C CA . SER A 1 267 ? 21.58552 -13.51964 7.16293 1.000 9.43087 236 SER A CA 1
ATOM 1674 C C . SER A 1 267 ? 21.18747 -14.12809 8.49624 1.000 13.41822 236 SER A C 1
ATOM 1675 O O . SER A 1 267 ? 20.10969 -13.86462 9.02616 1.000 12.39381 236 SER A O 1
ATOM 1678 N N . TRP A 1 268 ? 22.06861 -14.97179 9.04139 1.000 10.17429 237 TRP A N 1
ATOM 1679 C CA . TRP A 1 268 ? 21.78085 -15.63267 10.30028 1.000 10.62126 237 TRP A CA 1
ATOM 1680 C C . TRP A 1 268 ? 23.05457 -15.78901 11.12027 1.000 9.87707 237 TRP A C 1
ATOM 1681 O O . TRP A 1 268 ? 24.12208 -16.11951 10.57967 1.000 11.31698 237 TRP A O 1
ATOM 1692 N N . ARG A 1 269 ? 22.91294 -15.49058 12.41788 1.000 9.53841 238 ARG A N 1
ATOM 1693 C CA . ARG A 1 269 ? 23.96289 -15.58120 13.45871 1.000 10.41645 238 ARG A CA 1
ATOM 1694 C C . ARG A 1 269 ? 25.24514 -14.83798 13.08632 1.000 9.71367 238 ARG A C 1
ATOM 1695 O O . ARG A 1 269 ? 26.33699 -15.20673 13.53817 1.000 10.31399 238 ARG A O 1
ATOM 1703 N N . PHE A 1 270 ? 25.12114 -13.76275 12.30422 1.000 10.38777 239 PHE A N 1
ATOM 1704 C CA . PHE A 1 270 ? 26.20263 -12.77541 12.25952 1.000 9.38125 239 PHE A CA 1
ATOM 1705 C C . PHE A 1 270 ? 26.29371 -12.06597 13.60907 1.000 10.07163 239 PHE A C 1
ATOM 1706 O O . PHE A 1 270 ? 25.28778 -11.84527 14.28473 1.000 11.95507 239 PHE A O 1
ATOM 1714 N N . VAL A 1 271 ? 27.52044 -11.70732 14.01016 1.000 9.11543 240 VAL A N 1
ATOM 1715 C CA . VAL A 1 271 ? 27.74377 -10.90133 15.20211 1.000 9.32998 240 VAL A CA 1
ATOM 1716 C C . VAL A 1 271 ? 28.55162 -9.67080 14.80100 1.000 11.49025 240 VAL A C 1
ATOM 1717 O O . VAL A 1 271 ? 29.43460 -9.75555 13.94600 1.000 11.30339 240 VAL A O 1
ATOM 1721 N N . PHE A 1 272 ? 28.21819 -8.52000 15.39756 1.000 10.24349 241 PHE A N 1
ATOM 1722 C CA . PHE A 1 272 ? 28.85566 -7.23259 15.13482 1.000 9.43561 241 PHE A CA 1
ATOM 1723 C C . PHE A 1 272 ? 29.33978 -6.67481 16.45231 1.000 11.92047 241 PHE A C 1
ATOM 1724 O O . PHE A 1 272 ? 28.55994 -6.61548 17.40181 1.000 13.01745 241 PHE A O 1
ATOM 1732 N N . TYR A 1 273 ? 30.61423 -6.28693 16.52233 1.000 9.50868 242 TYR A N 1
ATOM 1733 C CA . TYR A 1 273 ? 31.17553 -5.70963 17.73698 1.000 10.20716 242 TYR A CA 1
ATOM 1734 C C . TYR A 1 273 ? 31.81427 -4.38929 17.38012 1.000 12.00289 242 TYR A C 1
ATOM 1735 O O . TYR A 1 273 ? 32.65310 -4.33298 16.47624 1.000 11.31797 242 TYR A O 1
ATOM 1744 N N . LYS A 1 274 ? 31.43386 -3.33684 18.10581 1.000 10.67584 243 LYS A N 1
ATOM 1745 C CA . LYS A 1 274 ? 32.03067 -2.01442 17.90106 1.000 8.79142 243 LYS A CA 1
ATOM 1746 C C . LYS A 1 274 ? 31.88476 -1.56661 16.45682 1.000 10.50438 243 LYS A C 1
ATOM 1747 O O . LYS A 1 274 ? 32.82448 -1.03226 15.86602 1.000 10.75534 243 LYS A O 1
ATOM 1753 N N . VAL A 1 275 ? 30.70207 -1.77002 15.89125 1.000 10.20692 244 VAL A N 1
ATOM 1754 C CA . VAL A 1 275 ? 30.40678 -1.30295 14.54190 1.000 9.54192 244 VAL A CA 1
ATOM 1755 C C . VAL A 1 275 ? 29.63046 -0.00307 14.61223 1.000 10.61122 244 VAL A C 1
ATOM 1756 O O . VAL A 1 275 ? 28.70315 0.14496 15.42473 1.000 11.21228 244 VAL A O 1
ATOM 1760 N N . ASN A 1 276 ? 30.04233 0.96179 13.79375 1.000 9.54251 245 ASN A N 1
ATOM 1761 C CA . ASN A 1 276 ? 29.39243 2.26604 13.69126 1.000 8.87806 245 ASN A CA 1
ATOM 1762 C C . ASN A 1 276 ? 28.69101 2.35571 12.34371 1.000 11.34640 245 ASN A C 1
ATOM 1763 O O . ASN A 1 276 ? 29.26095 1.96024 11.32873 1.000 11.13296 245 ASN A O 1
ATOM 1768 N N . SER A 1 277 ? 27.45868 2.88021 12.33417 1.000 9.93929 246 SER A N 1
ATOM 1769 C CA . SER A 1 277 ? 26.77477 3.15863 11.07833 1.000 9.89885 246 SER A CA 1
ATOM 1770 C C . SER A 1 277 ? 26.11706 4.51926 11.18880 1.000 11.47627 246 SER A C 1
ATOM 1771 O O . SER A 1 277 ? 25.34823 4.74806 12.12219 1.000 11.34147 246 SER A O 1
ATOM 1774 N N . LEU A 1 278 ? 26.42708 5.41474 10.26018 1.000 10.54817 247 LEU A N 1
ATOM 1775 C CA . LEU A 1 278 ? 25.92800 6.78207 10.35114 1.000 10.21576 247 LEU A CA 1
ATOM 1776 C C . LEU A 1 278 ? 25.76947 7.40054 8.96501 1.000 12.44065 247 LEU A C 1
ATOM 1777 O O . LEU A 1 278 ? 26.36370 6.95465 7.98231 1.000 12.52511 247 LEU A O 1
ATOM 1782 N N . ASN A 1 279 ? 24.92372 8.42380 8.91205 1.000 11.05574 248 ASN A N 1
ATOM 1783 C CA . ASN A 1 279 ? 24.84716 9.36142 7.78402 1.000 11.73047 248 ASN A CA 1
ATOM 1784 C C . ASN A 1 279 ? 24.66510 8.65832 6.43145 1.000 12.66705 248 ASN A C 1
ATOM 1785 O O . ASN A 1 279 ? 25.38563 8.90991 5.46558 1.000 13.23465 248 ASN A O 1
ATOM 1790 N N . ALA A 1 280 ? 23.64538 7.80250 6.34998 1.000 12.73396 249 ALA A N 1
ATOM 1791 C CA . ALA A 1 280 ? 23.27315 7.16261 5.09410 1.000 11.75757 249 ALA A CA 1
ATOM 1792 C C . ALA A 1 280 ? 22.21738 7.99683 4.35878 1.000 12.04508 249 ALA A C 1
ATOM 1793 O O . ALA A 1 280 ? 21.56470 8.87641 4.93061 1.000 14.17080 249 ALA A O 1
ATOM 1795 N N . LEU A 1 281 ? 22.06297 7.70176 3.06023 1.000 12.69789 250 LEU A N 1
ATOM 1796 C CA . LEU A 1 281 ? 21.10741 8.41051 2.20879 1.000 13.33335 250 LEU A CA 1
ATOM 1797 C C . LEU A 1 281 ? 19.67195 7.88251 2.36576 1.000 14.34908 250 LEU A C 1
ATOM 1798 O O . LEU A 1 281 ? 18.72252 8.67195 2.47946 1.000 15.97899 250 LEU A O 1
ATOM 1803 N N . SER A 1 282 ? 19.49827 6.55434 2.34448 1.000 13.52641 251 SER A N 1
ATOM 1804 C CA . SER A 1 282 ? 18.16986 5.95579 2.32610 1.000 13.16780 251 SER A CA 1
ATOM 1805 C C . SER A 1 282 ? 17.43501 6.24203 3.62644 1.000 12.86053 251 SER A C 1
ATOM 1806 O O . SER A 1 282 ? 18.04383 6.25072 4.69905 1.000 12.82258 251 SER A O 1
ATOM 1809 N N . PRO A 1 283 ? 16.13471 6.41453 3.57339 1.000 13.56417 252 PRO A N 1
ATOM 1810 C CA . PRO A 1 283 ? 15.36035 6.47549 4.81748 1.000 13.47661 252 PRO A CA 1
ATOM 1811 C C . PRO A 1 283 ? 15.57590 5.26986 5.71584 1.000 13.75728 252 PRO A C 1
ATOM 1812 O O . PRO A 1 283 ? 15.38414 5.37587 6.93202 1.000 13.94884 252 PRO A O 1
ATOM 1816 N N . ASN A 1 284 ? 15.99661 4.13080 5.13743 1.000 13.30691 253 ASN A N 1
ATOM 1817 C CA . ASN A 1 284 ? 16.27434 2.89981 5.87465 1.000 13.17581 253 ASN A CA 1
ATOM 1818 C C . ASN A 1 284 ? 17.76756 2.60692 5.97503 1.000 13.71125 253 ASN A C 1
ATOM 1819 O O . ASN A 1 284 ? 18.15088 1.46026 6.21484 1.000 15.09517 253 ASN A O 1
ATOM 1824 N N . GLY A 1 285 ? 18.62049 3.61984 5.79249 1.000 13.02877 254 GLY A N 1
ATOM 1825 C CA . GLY A 1 285 ? 20.01399 3.34063 5.44869 1.000 11.44885 254 GLY A CA 1
ATOM 1826 C C . GLY A 1 285 ? 20.95667 3.03477 6.59374 1.000 13.04044 254 GLY A C 1
ATOM 1827 O O . GLY A 1 285 ? 22.08004 2.59629 6.33474 1.000 12.30326 254 GLY A O 1
ATOM 1828 N N . ILE A 1 286 ? 20.57812 3.27573 7.85219 1.000 10.64950 255 ILE A N 1
ATOM 1829 C CA . ILE A 1 286 ? 21.51361 2.94077 8.92893 1.000 10.76515 255 ILE A CA 1
ATOM 1830 C C . ILE A 1 286 ? 21.67606 1.43210 9.04528 1.000 12.04673 255 ILE A C 1
ATOM 1831 O O . ILE A 1 286 ? 22.79486 0.92349 9.22988 1.000 10.72085 255 ILE A O 1
ATOM 1836 N N . LEU A 1 287 ? 20.56762 0.70021 8.94302 1.000 11.46182 256 LEU A N 1
ATOM 1837 C CA . LEU A 1 287 ? 20.54114 -0.75976 8.99621 1.000 10.51546 256 LEU A CA 1
ATOM 1838 C C . LEU A 1 287 ? 19.18321 -1.18570 8.45469 1.000 11.37869 256 LEU A C 1
ATOM 1839 O O . LEU A 1 287 ? 18.15917 -0.77682 8.99953 1.000 12.18243 256 LEU A O 1
ATOM 1844 N N . TYR A 1 288 ? 19.17383 -1.96394 7.36464 1.000 12.71265 257 TYR A N 1
ATOM 1845 C CA . TYR A 1 288 ? 17.93818 -2.32626 6.67763 1.000 11.28920 257 TYR A CA 1
ATOM 1846 C C . TYR A 1 288 ? 17.81307 -3.84129 6.59581 1.000 12.64076 257 TYR A C 1
ATOM 1847 O O . TYR A 1 288 ? 18.71777 -4.51776 6.07727 1.000 13.60351 257 TYR A O 1
ATOM 1856 N N . VAL A 1 289 ? 16.70547 -4.37546 7.11856 1.000 10.72262 258 VAL A N 1
ATOM 1857 C CA . VAL A 1 289 ? 16.38330 -5.79917 6.99573 1.000 10.01258 258 VAL A CA 1
ATOM 1858 C C . VAL A 1 289 ? 15.11076 -5.88689 6.16384 1.000 12.10212 258 VAL A C 1
ATOM 1859 O O . VAL A 1 289 ? 13.99586 -5.80666 6.70656 1.000 13.25626 258 VAL A O 1
ATOM 1863 N N . PRO A 1 290 ? 15.20899 -6.03001 4.85119 1.000 13.11438 259 PRO A N 1
ATOM 1864 C CA . PRO A 1 290 ? 13.98970 -6.04999 4.03187 1.000 13.34776 259 PRO A CA 1
ATOM 1865 C C . PRO A 1 290 ? 13.15121 -7.30444 4.24239 1.000 14.30159 259 PRO A C 1
ATOM 1866 O O . PRO A 1 290 ? 13.59961 -8.33952 4.72893 1.000 13.49152 259 PRO A O 1
ATOM 1870 N N . ALA A 1 291 ? 11.88886 -7.20510 3.84754 1.000 14.73302 260 ALA A N 1
ATOM 1871 C CA . ALA A 1 291 ? 11.00656 -8.34544 3.91627 1.000 13.66664 260 ALA A CA 1
ATOM 1872 C C . ALA A 1 291 ? 11.40493 -9.39469 2.88519 1.000 13.70125 260 ALA A C 1
ATOM 1873 O O . ALA A 1 291 ? 11.97896 -9.08235 1.83388 1.000 16.63458 260 ALA A O 1
ATOM 1875 N N . GLY A 1 292 ? 11.04141 -10.64231 3.17598 1.000 14.85172 261 GLY A N 1
ATOM 1876 C CA . GLY A 1 292 ? 11.14065 -11.70856 2.20122 1.000 16.26394 261 GLY A CA 1
ATOM 1877 C C . GLY A 1 292 ? 12.46659 -12.41714 2.15070 1.000 17.37555 261 GLY A C 1
ATOM 1878 O O . GLY A 1 292 ? 12.72096 -13.14269 1.17602 1.000 18.90601 261 GLY A O 1
ATOM 1879 N N . LEU A 1 293 ? 13.30747 -12.26847 3.17565 1.000 15.24680 262 LEU A N 1
ATOM 1880 C CA . LEU A 1 293 ? 14.61040 -12.92694 3.15441 1.000 16.33292 262 LEU A CA 1
ATOM 1881 C C . LEU A 1 293 ? 14.44377 -14.41785 3.39671 1.000 17.82040 262 LEU A C 1
ATOM 1882 O O . LEU A 1 293 ? 13.62905 -14.83988 4.22641 1.000 19.97515 262 LEU A O 1
ATOM 1887 N N . ASP A 1 294 ? 15.21916 -15.20939 2.66664 1.000 14.55294 263 ASP A N 1
ATOM 1888 C CA . ASP A 1 294 ? 15.25609 -16.65368 2.83213 1.000 14.43927 263 ASP A CA 1
ATOM 1889 C C . ASP A 1 294 ? 16.37183 -17.03983 3.79385 1.000 13.53379 263 ASP A C 1
ATOM 1890 O O . ASP A 1 294 ? 17.44299 -16.43394 3.77762 1.000 13.82291 263 ASP A O 1
ATOM 1895 N N . ASP A 1 295 ? 16.11996 -18.07335 4.60953 1.000 14.16427 264 ASP A N 1
ATOM 1896 C CA . ASP A 1 295 ? 17.15047 -18.67035 5.46952 1.000 13.36478 264 ASP A CA 1
ATOM 1897 C C . ASP A 1 295 ? 17.83079 -17.61521 6.34571 1.000 13.02753 264 ASP A C 1
ATOM 1898 O O . ASP A 1 295 ? 19.06010 -17.56195 6.46090 1.000 14.45315 264 ASP A O 1
ATOM 1903 N N . SER A 1 296 ? 17.01935 -16.74411 6.95322 1.000 11.96720 265 SER A N 1
ATOM 1904 C CA . SER A 1 296 ? 17.55196 -15.60645 7.70238 1.000 11.23317 265 SER A CA 1
ATOM 1905 C C . SER A 1 296 ? 16.80795 -15.42732 9.01070 1.000 12.49474 265 SER A C 1
ATOM 1906 O O . SER A 1 296 ? 15.67390 -15.88616 9.18007 1.000 16.26568 265 SER A O 1
ATOM 1909 N N . GLY A 1 297 ? 17.45161 -14.70741 9.92176 1.000 10.94685 266 GLY A N 1
ATOM 1910 C CA . GLY A 1 297 ? 16.76059 -14.19398 11.09653 1.000 11.56322 266 GLY A CA 1
ATOM 1911 C C . GLY A 1 297 ? 17.20400 -14.76900 12.42332 1.000 12.71830 266 GLY A C 1
ATOM 1912 O O . GLY A 1 297 ? 16.72027 -14.31304 13.45978 1.000 12.24224 266 GLY A O 1
ATOM 1913 N N . GLU A 1 298 ? 18.12828 -15.71895 12.44911 1.000 11.97662 267 GLU A N 1
ATOM 1914 C CA . GLU A 1 298 ? 18.52679 -16.30874 13.72747 1.000 11.61298 267 GLU A CA 1
ATOM 1915 C C . GLU A 1 298 ? 19.56037 -15.43016 14.42928 1.000 11.31420 267 GLU A C 1
ATOM 1916 O O . GLU A 1 298 ? 20.72274 -15.35339 14.00567 1.000 12.86340 267 GLU A O 1
ATOM 1922 N N . ILE A 1 299 ? 19.14753 -14.77932 15.52374 1.000 10.51050 268 ILE A N 1
ATOM 1923 C CA . ILE A 1 299 ? 20.04441 -14.13850 16.49061 1.000 10.90281 268 ILE A CA 1
ATOM 1924 C C . ILE A 1 299 ? 21.10686 -13.28256 15.79924 1.000 11.79625 268 ILE A C 1
ATOM 1925 O O . ILE A 1 299 ? 22.32547 -13.51244 15.93454 1.000 12.36566 268 ILE A O 1
ATOM 1930 N N . LEU A 1 300 ? 20.65227 -12.27412 15.04871 1.000 9.92685 269 LEU A N 1
ATOM 1931 C CA . LEU A 1 300 ? 21.57720 -11.27376 14.52610 1.000 10.02700 269 LEU A CA 1
ATOM 1932 C C . LEU A 1 300 ? 21.96959 -10.38920 15.68221 1.000 11.85111 269 LEU A C 1
ATOM 1933 O O . LEU A 1 300 ? 21.10128 -9.77565 16.30821 1.000 11.27673 269 LEU A O 1
ATOM 1938 N N . SER A 1 301 ? 23.26093 -10.35370 16.01152 1.000 9.80606 270 SER A N 1
ATOM 1939 C CA . SER A 1 301 ? 23.70644 -9.85215 17.30952 1.000 9.74205 270 SER A CA 1
ATOM 1940 C C . SER A 1 301 ? 24.63910 -8.66486 17.16404 1.000 12.53899 270 SER A C 1
ATOM 1941 O O . SER A 1 301 ? 25.56011 -8.68122 16.34409 1.000 12.06135 270 SER A O 1
ATOM 1944 N N . PHE A 1 302 ? 24.43812 -7.66011 18.01481 1.000 10.97273 271 PHE A N 1
ATOM 1945 C CA . PHE A 1 302 ? 25.19721 -6.41712 17.94561 1.000 9.69590 271 PHE A CA 1
ATOM 1946 C C . PHE A 1 302 ? 25.64596 -6.07777 19.34879 1.000 11.82268 271 PHE A C 1
ATOM 1947 O O . PHE A 1 302 ? 24.81764 -5.94412 20.24271 1.000 12.93182 271 PHE A O 1
ATOM 1955 N N . TYR A 1 303 ? 26.95899 -6.01873 19.55373 1.000 10.08303 272 TYR A N 1
ATOM 1956 C CA . TYR A 1 303 ? 27.55393 -5.70402 20.84723 1.000 9.44207 272 TYR A CA 1
ATOM 1957 C C . TYR A 1 303 ? 28.26854 -4.36677 20.74232 1.000 9.77117 272 TYR A C 1
ATOM 1958 O O . TYR A 1 303 ? 29.18713 -4.21560 19.93090 1.000 10.79013 272 TYR A O 1
ATOM 1967 N N . HIS A 1 304 ? 27.85528 -3.40473 21.58198 1.000 10.05763 273 HIS A N 1
ATOM 1968 C CA . HIS A 1 304 ? 28.49616 -2.09389 21.66886 1.000 9.96469 273 HIS A CA 1
ATOM 1969 C C . HIS A 1 304 ? 28.63179 -1.43063 20.29876 1.000 11.42090 273 HIS A C 1
ATOM 1970 O O . HIS A 1 304 ? 29.67061 -0.86887 19.94772 1.000 10.77643 273 HIS A O 1
ATOM 1977 N N . CYS A 1 305 ? 27.54771 -1.47069 19.54157 1.000 9.97520 274 CYS A N 1
ATOM 1978 C CA . CYS A 1 305 ? 27.47318 -0.81197 18.24383 1.000 8.71291 274 CYS A CA 1
ATOM 1979 C C . CYS A 1 305 ? 26.75656 0.52969 18.37650 1.000 11.81401 274 CYS A C 1
ATOM 1980 O O . CYS A 1 305 ? 25.94848 0.73760 19.27730 1.000 13.39983 274 CYS A O 1
ATOM 1983 N N . GLN A 1 306 ? 27.05241 1.44428 17.45644 1.000 10.39370 275 GLN A N 1
ATOM 1984 C CA . GLN A 1 306 ? 26.51024 2.80011 17.53362 1.000 9.87502 275 GLN A CA 1
ATOM 1985 C C . GLN A 1 306 ? 25.87525 3.12956 16.19943 1.000 10.36323 275 GLN A C 1
ATOM 1986 O O . GLN A 1 306 ? 26.53299 3.07644 15.16064 1.000 11.54092 275 GLN A O 1
ATOM 1992 N N . PHE A 1 307 ? 24.57538 3.42272 16.23723 1.000 10.32176 276 PHE A N 1
ATOM 1993 C CA . PHE A 1 307 ? 23.73749 3.66612 15.05996 1.000 10.18732 276 PHE A CA 1
ATOM 1994 C C . PHE A 1 307 ? 23.24976 5.09959 15.18720 1.000 12.97079 276 PHE A C 1
ATOM 1995 O O . PHE A 1 307 ? 22.49960 5.40645 16.11810 1.000 12.25634 276 PHE A O 1
ATOM 2003 N N . PHE A 1 308 ? 23.70838 6.00521 14.31958 1.000 11.08419 277 PHE A N 1
ATOM 2004 C CA . PHE A 1 308 ? 23.57775 7.40097 14.73124 1.000 12.56037 277 PHE A CA 1
ATOM 2005 C C . PHE A 1 308 ? 23.63333 8.38242 13.57870 1.000 10.60365 277 PHE A C 1
ATOM 2006 O O . PHE A 1 308 ? 24.09694 8.06539 12.48402 1.000 11.35550 277 PHE A O 1
ATOM 2014 N N . ASP A 1 309 ? 23.13635 9.59742 13.86321 1.000 11.26019 278 ASP A N 1
ATOM 2015 C CA . ASP A 1 309 ? 23.35645 10.77758 13.01848 1.000 10.80925 278 ASP A CA 1
ATOM 2016 C C . ASP A 1 309 ? 22.98968 10.45941 11.57525 1.000 12.93825 278 ASP A C 1
ATOM 2017 O O . ASP A 1 309 ? 23.75346 10.69701 10.64312 1.000 12.53020 278 ASP A O 1
ATOM 2022 N N . GLY A 1 310 ? 21.80367 9.86999 11.41450 1.000 12.87794 279 GLY A N 1
ATOM 2023 C CA . GLY A 1 310 ? 21.37289 9.42987 10.09970 1.000 12.68183 279 GLY A CA 1
ATOM 2024 C C . GLY A 1 310 ? 21.00150 10.55623 9.16392 1.000 14.92449 279 GLY A C 1
ATOM 2025 O O . GLY A 1 310 ? 21.00044 10.35054 7.93953 1.000 13.40615 279 GLY A O 1
ATOM 2026 N N . ALA A 1 311 ? 20.67467 11.73336 9.70850 1.000 13.80655 280 ALA A N 1
ATOM 2027 C CA . ALA A 1 311 ? 20.28702 12.88882 8.89298 1.000 13.82504 280 ALA A CA 1
ATOM 2028 C C . ALA A 1 311 ? 19.19932 12.49438 7.90961 1.000 15.53690 280 ALA A C 1
ATOM 2029 O O . ALA A 1 311 ? 19.23694 12.83968 6.72140 1.000 16.32760 280 ALA A O 1
ATOM 2031 N N . GLY A 1 312 ? 18.24703 11.72256 8.40782 1.000 14.25525 281 GLY A N 1
ATOM 2032 C CA . GLY A 1 312 ? 17.14216 11.23780 7.60816 1.000 14.39263 281 GLY A CA 1
ATOM 2033 C C . GLY A 1 312 ? 17.14585 9.74701 7.37644 1.000 14.21701 281 GLY A C 1
ATOM 2034 O O . GLY A 1 312 ? 16.11487 9.20666 6.93370 1.000 15.92004 281 GLY A O 1
ATOM 2035 N N . SER A 1 313 ? 18.26769 9.07431 7.63246 1.000 13.54016 282 SER A N 1
ATOM 2036 C CA . SER A 1 313 ? 18.33197 7.62368 7.55274 1.000 11.57838 282 SER A CA 1
ATOM 2037 C C . SER A 1 313 ? 18.07013 7.00168 8.92397 1.000 12.87018 282 SER A C 1
ATOM 2038 O O . SER A 1 313 ? 18.30239 7.60984 9.97869 1.000 13.29542 282 SER A O 1
ATOM 2041 N N . ASN A 1 314 ? 17.57055 5.77154 8.89889 1.000 11.23134 283 ASN A N 1
ATOM 2042 C CA . ASN A 1 314 ? 17.04141 5.11754 10.10032 1.000 13.62618 283 ASN A CA 1
ATOM 2043 C C . ASN A 1 314 ? 17.34183 3.63208 10.03142 1.000 11.94637 283 ASN A C 1
ATOM 2044 O O . ASN A 1 314 ? 17.89666 3.12680 9.04515 1.000 13.04945 283 ASN A O 1
ATOM 2049 N N . ILE A 1 315 ? 16.92497 2.90947 11.07981 1.000 10.53292 284 ILE A N 1
ATOM 2050 C CA . ILE A 1 315 ? 16.92282 1.44771 11.07011 1.000 10.91348 284 ILE A CA 1
ATOM 2051 C C . ILE A 1 315 ? 15.52551 0.98817 10.69979 1.000 12.51560 284 ILE A C 1
ATOM 2052 O O . ILE A 1 315 ? 14.54563 1.53075 11.21048 1.000 12.38641 284 ILE A O 1
ATOM 2057 N N . ARG A 1 316 ? 15.41073 -0.00573 9.81908 1.000 11.43571 285 ARG A N 1
ATOM 2058 C CA . ARG A 1 316 ? 14.08742 -0.59166 9.57718 1.000 11.19188 285 ARG A CA 1
ATOM 2059 C C . ARG A 1 316 ? 14.21245 -2.09679 9.50652 1.000 11.61854 285 ARG A C 1
ATOM 2060 O O . ARG A 1 316 ? 14.97635 -2.62195 8.68441 1.000 12.47148 285 ARG A O 1
ATOM 2068 N N . LEU A 1 317 ? 13.45340 -2.78859 10.38080 1.000 11.21916 286 LEU A N 1
ATOM 2069 C CA . LEU A 1 317 ? 13.31747 -4.23209 10.35775 1.000 11.76575 286 LEU A CA 1
ATOM 2070 C C . LEU A 1 317 ? 11.97100 -4.56363 9.74177 1.000 11.90943 286 LEU A C 1
ATOM 2071 O O . LEU A 1 317 ? 10.92771 -4.26636 10.33615 1.000 12.49362 286 LEU A O 1
ATOM 2076 N N . SER A 1 318 ? 11.99708 -5.18005 8.54498 1.000 11.07055 287 SER A N 1
ATOM 2077 C CA . SER A 1 318 ? 10.76905 -5.51833 7.80475 1.000 11.71217 287 SER A CA 1
ATOM 2078 C C . SER A 1 318 ? 10.58052 -7.00242 7.55732 1.000 11.95562 287 SER A C 1
ATOM 2079 O O . SER A 1 318 ? 9.51281 -7.40198 7.07094 1.000 13.40639 287 SER A O 1
ATOM 2082 N N . CYS A 1 319 ? 11.58093 -7.82130 7.85339 1.000 13.35796 288 CYS A N 1
ATOM 2083 C CA . CYS A 1 319 ? 11.50423 -9.25432 7.62074 1.000 11.68198 288 CYS A CA 1
ATOM 2084 C C . CYS A 1 319 ? 10.74934 -9.91892 8.76083 1.000 12.70330 288 CYS A C 1
ATOM 2085 O O . CYS A 1 319 ? 10.95605 -9.58952 9.93373 1.000 13.94488 288 CYS A O 1
ATOM 2088 N N . SER A 1 320 ? 9.87593 -10.85235 8.40439 1.000 13.90892 289 SER A N 1
ATOM 2089 C CA . SER A 1 320 ? 9.16943 -11.64808 9.38941 1.000 14.28103 289 SER A CA 1
ATOM 2090 C C . SER A 1 320 ? 10.10203 -12.69454 9.98001 1.000 14.30141 289 SER A C 1
ATOM 2091 O O . SER A 1 320 ? 11.11570 -13.07420 9.37968 1.000 15.53171 289 SER A O 1
ATOM 2094 N N . SER A 1 321 ? 9.73126 -13.17223 11.16767 1.000 12.54985 290 SER A N 1
ATOM 2095 C CA . SER A 1 321 ? 10.44541 -14.26778 11.82670 1.000 12.48386 290 SER A CA 1
ATOM 2096 C C . SER A 1 321 ? 11.93379 -13.96241 11.92654 1.000 13.03283 290 SER A C 1
ATOM 2097 O O . SER A 1 321 ? 12.79458 -14.70386 11.43123 1.000 17.02556 290 SER A O 1
ATOM 2100 N N . TYR A 1 322 ? 12.23121 -12.83169 12.55976 1.000 11.23182 291 TYR A N 1
ATOM 2101 C CA . TYR A 1 322 ? 13.58340 -12.27383 12.54792 1.000 11.26208 291 TYR A CA 1
ATOM 2102 C C . TYR A 1 322 ? 13.89521 -11.84284 13.96172 1.000 12.98869 291 TYR A C 1
ATOM 2103 O O . TYR A 1 322 ? 13.08394 -11.14699 14.56636 1.000 13.40716 291 TYR A O 1
ATOM 2112 N N . THR A 1 323 ? 15.04139 -12.26714 14.50110 1.000 11.30887 292 THR A N 1
ATOM 2113 C CA . THR A 1 323 ? 15.35389 -12.07615 15.91758 1.000 10.89036 292 THR A CA 1
ATOM 2114 C C . THR A 1 323 ? 16.69175 -11.36359 16.03268 1.000 12.20546 292 THR A C 1
ATOM 2115 O O . THR A 1 323 ? 17.70629 -11.85765 15.52836 1.000 14.49825 292 THR A O 1
ATOM 2119 N N . MET A 1 324 ? 16.68365 -10.18384 16.65176 1.000 10.09461 293 MET A N 1
ATOM 2120 C CA . MET A 1 324 ? 17.86619 -9.34462 16.74774 1.000 8.82164 293 MET A CA 1
ATOM 2121 C C . MET A 1 324 ? 18.13993 -9.04596 18.21598 1.000 13.84145 293 MET A C 1
ATOM 2122 O O . MET A 1 324 ? 17.20667 -8.86568 19.00776 1.000 12.58292 293 MET A O 1
ATOM 2127 N N . VAL A 1 325 ? 19.42382 -8.97554 18.56673 1.000 9.67317 294 VAL A N 1
ATOM 2128 C CA . VAL A 1 325 ? 19.84977 -8.71360 19.92836 1.000 11.77806 294 VAL A CA 1
ATOM 2129 C C . VAL A 1 325 ? 20.87013 -7.59069 19.88573 1.000 11.27713 294 VAL A C 1
ATOM 2130 O O . VAL A 1 325 ? 21.86933 -7.68054 19.16228 1.000 11.71890 294 VAL A O 1
ATOM 2134 N N . PHE A 1 326 ? 20.61216 -6.52768 20.64335 1.000 9.39303 295 PHE A N 1
ATOM 2135 C CA . PHE A 1 326 ? 21.48930 -5.36736 20.72335 1.000 9.15091 295 PHE A CA 1
ATOM 2136 C C . PHE A 1 326 ? 21.90486 -5.19967 22.17198 1.000 11.40526 295 PHE A C 1
ATOM 2137 O O . PHE A 1 326 ? 21.04593 -4.98993 23.03069 1.000 14.29550 295 PHE A O 1
ATOM 2145 N N . ASN A 1 327 ? 23.20400 -5.30699 22.44005 1.000 9.78895 296 ASN A N 1
ATOM 2146 C CA . ASN A 1 327 ? 23.75143 -5.19847 23.78666 1.000 9.83383 296 ASN A CA 1
ATOM 2147 C C . ASN A 1 327 ? 24.64326 -3.97851 23.82667 1.000 9.77878 296 ASN A C 1
ATOM 2148 O O . ASN A 1 327 ? 25.56421 -3.86282 23.01426 1.000 12.68132 296 ASN A O 1
ATOM 2156 N N . THR A 1 328 ? 24.39058 -3.10003 24.78943 1.000 11.68944 297 THR A N 1
ATOM 2157 C CA . THR A 1 328 ? 25.10869 -1.83114 24.99336 1.000 10.24200 297 THR A CA 1
ATOM 2158 C C . THR A 1 328 ? 25.28604 -1.05074 23.69052 1.000 10.31640 297 THR A C 1
ATOM 2159 O O . THR A 1 328 ? 26.29759 -0.38117 23.47531 1.000 10.52708 297 THR A O 1
ATOM 2163 N N . CYS A 1 329 ? 24.24966 -1.04724 22.85957 1.000 10.38250 298 CYS A N 1
ATOM 2164 C CA . CYS A 1 329 ? 24.25097 -0.21726 21.65748 1.000 9.89360 298 CYS A CA 1
ATOM 2165 C C . CYS A 1 329 ? 23.61678 1.13764 21.94680 1.000 11.44994 298 CYS A C 1
ATOM 2166 O O . CYS A 1 329 ? 22.92801 1.33248 22.95175 1.000 13.08441 298 CYS A O 1
ATOM 2169 N N . SER A 1 330 ? 23.84942 2.09412 21.04883 1.000 12.04959 299 SER A N 1
ATOM 2170 C CA . SER A 1 330 ? 23.14868 3.37084 21.14804 1.000 12.65847 299 SER A CA 1
ATOM 2171 C C . SER A 1 330 ? 22.51667 3.69051 19.81077 1.000 10.72679 299 SER A C 1
ATOM 2172 O O . SER A 1 330 ? 23.06999 3.35708 18.75552 1.000 12.37479 299 SER A O 1
ATOM 2175 N N . PHE A 1 331 ? 21.32340 4.29796 19.87052 1.000 9.30099 300 PHE A N 1
ATOM 2176 C CA . PHE A 1 331 ? 20.49952 4.68438 18.72540 1.000 10.29417 300 PHE A CA 1
ATOM 2177 C C . PHE A 1 331 ? 20.28062 6.18639 18.89027 1.000 11.85757 300 PHE A C 1
ATOM 2178 O O . PHE A 1 331 ? 19.54352 6.61320 19.79208 1.000 12.81543 300 PHE A O 1
ATOM 2186 N N . LEU A 1 332 ? 20.98672 6.99373 18.08877 1.000 10.24224 301 LEU A N 1
ATOM 2187 C CA . LEU A 1 332 ? 21.09237 8.43129 18.30745 1.000 9.33562 301 LEU A CA 1
ATOM 2188 C C . LEU A 1 332 ? 20.62338 9.17034 17.06559 1.000 12.53502 301 LEU A C 1
ATOM 2189 O O . LEU A 1 332 ? 21.18618 8.98924 15.98514 1.000 13.22823 301 LEU A O 1
ATOM 2194 N N . ASN A 1 333 ? 19.59577 10.01802 17.22488 1.000 11.22009 302 ASN A N 1
ATOM 2195 C CA . ASN A 1 333 ? 19.10667 10.85437 16.12969 1.000 12.49355 302 ASN A CA 1
ATOM 2196 C C . ASN A 1 333 ? 18.63874 10.02511 14.94394 1.000 13.38508 302 ASN A C 1
ATOM 2197 O O . ASN A 1 333 ? 18.77965 10.43057 13.79129 1.000 12.29401 302 ASN A O 1
ATOM 2202 N N . ILE A 1 334 ? 18.04108 8.87240 15.24701 1.000 13.10865 303 ILE A N 1
ATOM 2203 C CA . ILE A 1 334 ? 17.45423 7.97190 14.26272 1.000 11.41928 303 ILE A CA 1
ATOM 2204 C C . ILE A 1 334 ? 16.22005 7.34102 14.89160 1.000 11.22406 303 ILE A C 1
ATOM 2205 O O . ILE A 1 334 ? 16.06634 7.32194 16.11641 1.000 14.03621 303 ILE A O 1
ATOM 2210 N N . THR A 1 335 ? 15.36269 6.77532 14.04654 1.000 12.65398 304 THR A N 1
ATOM 2211 C CA . THR A 1 335 ? 14.23360 5.96486 14.49507 1.000 12.66036 304 THR A CA 1
ATOM 2212 C C . THR A 1 335 ? 14.55207 4.50734 14.23224 1.000 13.14389 304 THR A C 1
ATOM 2213 O O . THR A 1 335 ? 15.20422 4.18478 13.23245 1.000 12.65803 304 THR A O 1
ATOM 2217 N N . PHE A 1 336 ? 14.09872 3.63210 15.12822 1.000 12.07691 305 PHE A N 1
ATOM 2218 C CA . PHE A 1 336 ? 14.13905 2.18395 14.91368 1.000 10.49810 305 PHE A CA 1
ATOM 2219 C C . PHE A 1 336 ? 12.71696 1.77474 14.53682 1.000 13.19607 305 PHE A C 1
ATOM 2220 O O . PHE A 1 336 ? 11.83602 1.73904 15.39388 1.000 14.11644 305 PHE A O 1
ATOM 2228 N N . PHE A 1 337 ? 12.49823 1.50076 13.24722 1.000 13.17819 306 PHE A N 1
ATOM 2229 C CA . PHE A 1 337 ? 11.20818 1.05643 12.72920 1.000 11.16335 306 PHE A CA 1
ATOM 2230 C C . PHE A 1 337 ? 11.13364 -0.46451 12.73444 1.000 14.97082 306 PHE A C 1
ATOM 2231 O O . PHE A 1 337 ? 12.08587 -1.14072 12.33809 1.000 14.71989 306 PHE A O 1
ATOM 2239 N N . VAL A 1 338 ? 9.97271 -1.00146 13.11064 1.000 12.50705 307 VAL A N 1
ATOM 2240 C CA . VAL A 1 338 ? 9.69486 -2.42898 12.96406 1.000 12.45214 307 VAL A CA 1
ATOM 2241 C C . VAL A 1 338 ? 8.33803 -2.55360 12.29226 1.000 13.93233 307 VAL A C 1
ATOM 2242 O O . VAL A 1 338 ? 7.31286 -2.18780 12.88376 1.000 13.73233 307 VAL A O 1
ATOM 2246 N N . ASP A 1 339 ? 8.31997 -3.05379 11.06086 1.000 13.01450 308 ASP A N 1
ATOM 2247 C CA . ASP A 1 339 ? 7.03928 -3.25638 10.38230 1.000 13.06116 308 ASP A CA 1
ATOM 2248 C C . ASP A 1 339 ? 6.90242 -4.66671 9.80448 1.000 13.28990 308 ASP A C 1
ATOM 2249 O O . ASP A 1 339 ? 6.05163 -4.90704 8.92123 1.000 15.64553 308 ASP A O 1
ATOM 2254 N N . SER A 1 340 ? 7.67844 -5.61725 10.32127 1.000 13.89419 309 SER A N 1
ATOM 2255 C CA . SER A 1 340 ? 7.54841 -7.01801 9.91463 1.000 12.86172 309 SER A CA 1
ATOM 2256 C C . SER A 1 340 ? 6.10190 -7.48446 9.96644 1.000 14.00869 309 SER A C 1
ATOM 2257 O O . SER A 1 340 ? 5.35167 -7.13951 10.88624 1.000 14.43804 309 SER A O 1
ATOM 2260 N N . ALA A 1 341 ? 5.70465 -8.29072 8.97426 1.000 13.09665 310 ALA A N 1
ATOM 2261 C CA . ALA A 1 341 ? 4.34794 -8.83348 8.99468 1.000 12.82777 310 ALA A CA 1
ATOM 2262 C C . ALA A 1 341 ? 4.09034 -9.63568 10.26832 1.000 13.03281 310 ALA A C 1
ATOM 2263 O O . ALA A 1 341 ? 2.99900 -9.55058 10.84669 1.000 15.60220 310 ALA A O 1
ATOM 2265 N N . SER A 1 342 ? 5.07941 -10.40536 10.73673 1.000 12.54232 311 SER A N 1
ATOM 2266 C CA . SER A 1 342 ? 4.90119 -11.05495 12.02625 1.000 14.07535 311 SER A CA 1
ATOM 2267 C C . SER A 1 342 ? 6.23019 -11.57969 12.55175 1.000 14.47050 311 SER A C 1
ATOM 2268 O O . SER A 1 342 ? 7.19132 -11.78214 11.79937 1.000 12.97951 311 SER A O 1
ATOM 2271 N N . SER A 1 343 ? 6.26252 -11.78519 13.87501 1.000 14.16828 312 SER A N 1
ATOM 2272 C CA . SER A 1 343 ? 7.27646 -12.58578 14.54726 1.000 12.02970 312 SER A CA 1
ATOM 2273 C C . SER A 1 343 ? 8.66453 -11.96567 14.51217 1.000 14.13448 312 SER A C 1
ATOM 2274 O O . SER A 1 343 ? 9.66877 -12.68297 14.52731 1.000 15.82165 312 SER A O 1
ATOM 2277 N N . ALA A 1 344 ? 8.74482 -10.63731 14.53009 1.000 12.13818 313 ALA A N 1
ATOM 2278 C CA . ALA A 1 344 ? 10.00514 -9.99340 14.85035 1.000 12.56026 313 ALA A CA 1
ATOM 2279 C C . ALA A 1 344 ? 10.18221 -10.01247 16.35978 1.000 13.25971 313 ALA A C 1
ATOM 2280 O O . ALA A 1 344 ? 9.22261 -9.80568 17.09748 1.000 13.23609 313 ALA A O 1
ATOM 2282 N N . THR A 1 345 ? 11.40994 -10.29478 16.82888 1.000 11.58295 314 THR A N 1
ATOM 2283 C CA . THR A 1 345 ? 11.73472 -10.14389 18.25223 1.000 10.08624 314 THR A CA 1
ATOM 2284 C C . THR A 1 345 ? 13.02365 -9.35227 18.35128 1.000 12.22749 314 THR A C 1
ATOM 2285 O O . THR A 1 345 ? 14.07999 -9.84830 17.95799 1.000 13.37389 314 THR A O 1
ATOM 2289 N N . VAL A 1 346 ? 12.94654 -8.12791 18.87855 1.000 11.50924 315 VAL A N 1
ATOM 2290 C CA . VAL A 1 346 ? 14.13282 -7.28738 19.06834 1.000 10.38331 315 VAL A CA 1
ATOM 2291 C C . VAL A 1 346 ? 14.37101 -7.13932 20.55526 1.000 12.85532 315 VAL A C 1
ATOM 2292 O O . VAL A 1 346 ? 13.45024 -6.76524 21.28581 1.000 12.08603 315 VAL A O 1
ATOM 2296 N N . THR A 1 347 ? 15.59555 -7.42780 21.01111 1.000 9.79377 316 THR A N 1
ATOM 2297 C CA . THR A 1 347 ? 15.93066 -7.28864 22.42934 1.000 10.62623 316 THR A CA 1
ATOM 2298 C C . THR A 1 347 ? 17.07068 -6.30713 22.55588 1.000 12.23170 316 THR A C 1
ATOM 2299 O O . THR A 1 347 ? 18.16104 -6.55745 22.01823 1.000 13.91651 316 THR A O 1
ATOM 2303 N N . CYS A 1 348 ? 16.84033 -5.21571 23.27661 1.000 9.91863 317 CYS A N 1
ATOM 2304 C CA . CYS A 1 348 ? 17.86787 -4.20851 23.53016 1.000 10.17864 317 CYS A CA 1
ATOM 2305 C C . CYS A 1 348 ? 18.21644 -4.26097 25.00791 1.000 14.94803 317 CYS A C 1
ATOM 2306 O O . CYS A 1 348 ? 17.40292 -3.87853 25.85316 1.000 14.56679 317 CYS A O 1
ATOM 2309 N N . ASN A 1 349 ? 19.41531 -4.72658 25.31547 1.000 11.38564 318 ASN A N 1
ATOM 2310 C CA . ASN A 1 349 ? 19.88209 -4.85539 26.68797 1.000 12.47642 318 ASN A CA 1
ATOM 2311 C C . ASN A 1 349 ? 20.94282 -3.79557 26.95080 1.000 12.79804 318 ASN A C 1
ATOM 2312 O O . ASN A 1 349 ? 21.99970 -3.81428 26.32577 1.000 12.82990 318 ASN A O 1
ATOM 2320 N N . GLY A 1 350 ? 20.69249 -2.91677 27.91469 1.000 12.47157 319 GLY A N 1
ATOM 2321 C CA . GLY A 1 350 ? 21.70887 -1.94335 28.25602 1.000 11.01971 319 GLY A CA 1
ATOM 2322 C C . GLY A 1 350 ? 22.00549 -0.95728 27.14446 1.000 10.64061 319 GLY A C 1
ATOM 2323 O O . GLY A 1 350 ? 23.15175 -0.49588 27.02623 1.000 12.65925 319 GLY A O 1
ATOM 2324 N N . CYS A 1 351 ? 20.99712 -0.58985 26.35714 1.000 10.14714 320 CYS A N 1
ATOM 2325 C CA . CYS A 1 351 ? 21.14704 0.36165 25.25311 1.000 11.54135 320 CYS A CA 1
ATOM 2326 C C . CYS A 1 351 ? 20.68128 1.75849 25.65851 1.000 11.83269 320 CYS A C 1
ATOM 2327 O O . CYS A 1 351 ? 19.97376 1.94795 26.64726 1.000 14.24810 320 CYS A O 1
ATOM 2330 N N . ASN A 1 352 ? 21.04554 2.74599 24.83461 1.000 11.58142 321 ASN A N 1
ATOM 2331 C CA . ASN A 1 352 ? 20.55627 4.11707 24.97618 1.000 12.74878 321 ASN A CA 1
ATOM 2332 C C . ASN A 1 352 ? 19.82062 4.53482 23.70292 1.000 11.99155 321 ASN A C 1
ATOM 2333 O O . ASN A 1 352 ? 20.24465 4.20586 22.58319 1.000 11.60140 321 ASN A O 1
ATOM 2338 N N . PHE A 1 353 ? 18.71991 5.25689 23.88119 1.000 11.30568 322 PHE A N 1
ATOM 2339 C CA . PHE A 1 353 ? 17.96748 5.90076 22.80378 1.000 9.77733 322 PHE A CA 1
ATOM 2340 C C . PHE A 1 353 ? 17.94342 7.38323 23.13079 1.000 11.29323 322 PHE A C 1
ATOM 2341 O O . PHE A 1 353 ? 17.50131 7.74923 24.21742 1.000 13.04934 322 PHE A O 1
ATOM 2349 N N . ALA A 1 354 ? 18.42310 8.23055 22.21850 1.000 11.38993 323 ALA A N 1
ATOM 2350 C CA . ALA A 1 354 ? 18.51701 9.64919 22.55321 1.000 10.47943 323 ALA A CA 1
ATOM 2351 C C . ALA A 1 354 ? 18.58210 10.49972 21.29837 1.000 11.66008 323 ALA A C 1
ATOM 2352 O O . ALA A 1 354 ? 18.75103 9.99753 20.17880 1.000 12.46549 323 ALA A O 1
ATOM 2354 N N . ASN A 1 355 ? 18.49811 11.81636 21.52921 1.000 12.97579 324 ASN A N 1
ATOM 2355 C CA . ASN A 1 355 ? 18.41444 12.81558 20.46002 1.000 12.62017 324 ASN A CA 1
ATOM 2356 C C . ASN A 1 355 ? 19.46322 13.91569 20.61294 1.000 13.61134 324 ASN A C 1
ATOM 2357 O O . ASN A 1 355 ? 19.14041 15.10884 20.56820 1.000 15.59088 324 ASN A O 1
ATOM 2362 N N . PRO A 1 356 ? 20.73559 13.55855 20.78029 1.000 13.23957 325 PRO A N 1
ATOM 2363 C CA . PRO A 1 356 ? 21.75003 14.57418 21.13254 1.000 14.52474 325 PRO A CA 1
ATOM 2364 C C . PRO A 1 356 ? 21.93811 15.60514 20.03229 1.000 17.04713 325 PRO A C 1
ATOM 2365 O O . PRO A 1 356 ? 22.33839 15.27339 18.90362 1.000 15.81291 325 PRO A O 1
ATOM 2369 N N . GLY A 1 357 ? 21.67329 16.86704 20.37969 1.000 16.66448 326 GLY A N 1
ATOM 2370 C CA . GLY A 1 357 ? 21.85308 17.96482 19.44648 1.000 16.23519 326 GLY A CA 1
ATOM 2371 C C . GLY A 1 357 ? 20.80237 18.07730 18.36904 1.000 20.29055 326 GLY A C 1
ATOM 2372 O O . GLY A 1 357 ? 20.95800 18.89127 17.45137 1.000 21.00501 326 GLY A O 1
ATOM 2373 N N . SER A 1 358 ? 19.70802 17.33219 18.46319 1.000 18.18757 327 SER A N 1
ATOM 2374 C CA . SER A 1 358 ? 18.69016 17.32951 17.42565 1.000 17.54738 327 SER A CA 1
ATOM 2375 C C . SER A 1 358 ? 17.40977 18.00740 17.90132 1.000 19.62290 327 SER A C 1
ATOM 2376 O O . SER A 1 358 ? 16.96949 17.80057 19.03243 1.000 16.41238 327 SER A O 1
ATOM 2379 N N . ALA A 1 359 ? 16.80528 18.81253 17.02356 1.000 14.80350 328 ALA A N 1
ATOM 2380 C CA . ALA A 1 359 ? 15.49822 19.39085 17.27222 1.000 17.55190 328 ALA A CA 1
ATOM 2381 C C . ALA A 1 359 ? 14.35609 18.52835 16.72996 1.000 14.50042 328 ALA A C 1
ATOM 2382 O O . ALA A 1 359 ? 13.18866 18.91984 16.84100 1.000 17.29354 328 ALA A O 1
ATOM 2384 N N . SER A 1 360 ? 14.67134 17.39310 16.11163 1.000 15.38741 329 SER A N 1
ATOM 2385 C CA . SER A 1 360 ? 13.67008 16.56512 15.46094 1.000 17.04739 329 SER A CA 1
ATOM 2386 C C . SER A 1 360 ? 12.71358 15.91714 16.45602 1.000 13.49890 329 SER A C 1
ATOM 2387 O O . SER A 1 360 ? 13.12841 15.41136 17.50572 1.000 16.44133 329 SER A O 1
ATOM 2390 N N . THR A 1 361 ? 11.43634 15.86425 16.07806 1.000 14.96586 330 THR A N 1
ATOM 2391 C CA . THR A 1 361 ? 10.45146 15.15420 16.87807 1.000 15.74946 330 THR A CA 1
ATOM 2392 C C . THR A 1 361 ? 10.30481 13.69092 16.45249 1.000 16.65446 330 THR A C 1
ATOM 2393 O O . THR A 1 361 ? 9.33380 13.05345 16.85313 1.000 15.05650 330 THR A O 1
ATOM 2397 N N . ARG A 1 362 ? 11.26569 13.14065 15.69159 1.000 13.89946 331 ARG A N 1
ATOM 2398 C CA . ARG A 1 362 ? 11.18578 11.75996 15.22816 1.000 12.98631 331 ARG A CA 1
ATOM 2399 C C . ARG A 1 362 ? 10.99689 10.80618 16.39580 1.000 13.01983 331 ARG A C 1
ATOM 2400 O O . ARG A 1 362 ? 11.46195 11.05033 17.50505 1.000 14.79259 331 ARG A O 1
ATOM 2408 N N . ARG A 1 363 ? 10.29799 9.70932 16.13653 1.000 13.94918 332 ARG A N 1
ATOM 2409 C CA . ARG A 1 363 ? 10.18821 8.68598 17.16138 1.000 14.30818 332 ARG A CA 1
ATOM 2410 C C . ARG A 1 363 ? 11.52577 7.98271 17.37789 1.000 12.99536 332 ARG A C 1
ATOM 2411 O O . ARG A 1 363 ? 12.41295 7.97069 16.51083 1.000 12.87161 332 ARG A O 1
ATOM 2419 N N . TYR A 1 364 ? 11.66176 7.38014 18.55800 1.000 11.51458 333 TYR A N 1
ATOM 2420 C CA . TYR A 1 364 ? 12.80790 6.50854 18.81058 1.000 10.47726 333 TYR A CA 1
ATOM 2421 C C . TYR A 1 364 ? 12.54401 5.06417 18.36327 1.000 13.57010 333 TYR A C 1
ATOM 2422 O O . TYR A 1 364 ? 13.41094 4.41766 17.76166 1.000 13.94067 333 TYR A O 1
ATOM 2431 N N . VAL A 1 365 ? 11.36745 4.52480 18.68220 1.000 11.58783 334 VAL A N 1
ATOM 2432 C CA . VAL A 1 365 ? 10.99271 3.15698 18.32665 1.000 9.47009 334 VAL A CA 1
ATOM 2433 C C . VAL A 1 365 ? 9.58140 3.22341 17.77918 1.000 12.84689 334 VAL A C 1
ATOM 2434 O O . VAL A 1 365 ? 8.68512 3.75274 18.44616 1.000 13.49566 334 VAL A O 1
ATOM 2438 N N . ASP A 1 366 ? 9.37781 2.68225 16.58670 1.000 13.39898 335 ASP A N 1
ATOM 2439 C CA . ASP A 1 366 ? 8.07381 2.75064 15.93456 1.000 13.97925 335 ASP A CA 1
ATOM 2440 C C . ASP A 1 366 ? 7.77409 1.34248 15.43469 1.000 12.92482 335 ASP A C 1
ATOM 2441 O O . ASP A 1 366 ? 8.23983 0.94579 14.36352 1.000 13.94904 335 ASP A O 1
ATOM 2446 N N . ILE A 1 367 ? 7.06841 0.55212 16.24745 1.000 11.39881 336 ILE A N 1
ATOM 2447 C CA . ILE A 1 367 ? 6.61035 -0.76811 15.84741 1.000 10.84701 336 ILE A CA 1
ATOM 2448 C C . ILE A 1 367 ? 5.24005 -0.53504 15.22348 1.000 15.50049 336 ILE A C 1
ATOM 2449 O O . ILE A 1 367 ? 4.26112 -0.32440 15.93226 1.000 14.94599 336 ILE A O 1
ATOM 2454 N N . SER A 1 368 ? 5.18734 -0.49970 13.88830 1.000 13.86386 337 SER A N 1
ATOM 2455 C CA . SER A 1 368 ? 4.10319 0.17404 13.18070 1.000 14.43907 337 SER A CA 1
ATOM 2456 C C . SER A 1 368 ? 3.15369 -0.75188 12.43549 1.000 15.43784 337 SER A C 1
ATOM 2457 O O . SER A 1 368 ? 2.12338 -0.27286 11.93003 1.000 16.06617 337 SER A O 1
ATOM 2460 N N . ALA A 1 369 ? 3.46508 -2.03484 12.30395 1.000 14.49016 338 ALA A N 1
ATOM 2461 C CA . ALA A 1 369 ? 2.60370 -2.90950 11.50229 1.000 12.92039 338 ALA A CA 1
ATOM 2462 C C . ALA A 1 369 ? 2.80096 -4.34595 11.96064 1.000 12.04220 338 ALA A C 1
ATOM 2463 O O . ALA A 1 369 ? 3.64458 -4.63593 12.81480 1.000 14.30167 338 ALA A O 1
ATOM 2465 N N . GLY A 1 370 ? 2.00002 -5.25033 11.38403 1.000 15.16852 339 GLY A N 1
ATOM 2466 C CA . GLY A 1 370 ? 2.15884 -6.66220 11.65626 1.000 16.82731 339 GLY A CA 1
ATOM 2467 C C . GLY A 1 370 ? 1.52721 -7.09074 12.97201 1.000 16.75331 339 GLY A C 1
ATOM 2468 O O . GLY A 1 370 ? 0.81406 -6.34799 13.63056 1.000 15.03821 339 GLY A O 1
ATOM 2469 N N . HIS A 1 371 ? 1.79777 -8.33933 13.34009 1.000 14.21591 340 HIS A N 1
ATOM 2470 C CA . HIS A 1 371 ? 1.33260 -8.90233 14.60388 1.000 12.64881 340 HIS A CA 1
ATOM 2471 C C . HIS A 1 371 ? 2.43585 -9.76586 15.19536 1.000 13.51005 340 HIS A C 1
ATOM 2472 O O . HIS A 1 371 ? 3.34441 -10.20521 14.49893 1.000 14.13343 340 HIS A O 1
ATOM 2479 N N . THR A 1 372 ? 2.35617 -9.99330 16.50590 1.000 12.66044 341 THR A N 1
ATOM 2480 C CA . THR A 1 372 ? 3.28544 -10.89171 17.18285 1.000 12.83576 341 THR A CA 1
ATOM 2481 C C . THR A 1 372 ? 4.72238 -10.39269 17.03942 1.000 13.40881 341 THR A C 1
ATOM 2482 O O . THR A 1 372 ? 5.66628 -11.17611 16.97491 1.000 14.69576 341 THR A O 1
ATOM 2486 N N . ASN A 1 373 ? 4.88340 -9.07274 16.98186 1.000 12.15568 342 ASN A N 1
ATOM 2487 C CA . ASN A 1 373 ? 6.19891 -8.44112 17.01134 1.000 11.05329 342 ASN A CA 1
ATOM 2488 C C . ASN A 1 373 ? 6.46471 -7.98890 18.43359 1.000 13.72332 342 ASN A C 1
ATOM 2489 O O . ASN A 1 373 ? 5.58609 -7.40387 19.07703 1.000 12.62570 342 ASN A O 1
ATOM 2494 N N . VAL A 1 374 ? 7.68575 -8.24539 18.90990 1.000 11.86947 343 VAL A N 1
ATOM 2495 C CA . VAL A 1 374 ? 8.07831 -8.00461 20.29942 1.000 12.04203 343 VAL A CA 1
ATOM 2496 C C . VAL A 1 374 ? 9.32832 -7.13778 20.32022 1.000 11.91761 343 VAL A C 1
ATOM 2497 O O . VAL A 1 374 ? 10.29667 -7.42019 19.61227 1.000 13.02065 343 VAL A O 1
ATOM 2501 N N . PHE A 1 375 ? 9.32393 -6.09607 21.14479 1.000 10.73639 344 PHE A N 1
ATOM 2502 C CA . PHE A 1 375 ? 10.48482 -5.22192 21.27707 1.000 10.70170 344 PHE A CA 1
ATOM 2503 C C . PHE A 1 375 ? 10.74651 -5.05802 22.76538 1.000 12.17745 344 PHE A C 1
ATOM 2504 O O . PHE A 1 375 ? 9.86641 -4.58814 23.48679 1.000 12.46309 344 PHE A O 1
ATOM 2512 N N . ASN A 1 376 ? 11.94006 -5.45708 23.21882 1.000 9.60811 345 ASN A N 1
ATOM 2513 C CA . ASN A 1 376 ? 12.33575 -5.40947 24.62476 1.000 10.88390 345 ASN A CA 1
ATOM 2514 C C . ASN A 1 376 ? 13.35736 -4.30388 24.83584 1.000 12.51294 345 ASN A C 1
ATOM 2515 O O . ASN A 1 376 ? 14.35167 -4.23213 24.10705 1.000 11.76345 345 ASN A O 1
ATOM 2520 N N . ILE A 1 377 ? 13.12916 -3.46798 25.84876 1.000 10.97277 346 ILE A N 1
ATOM 2521 C CA . ILE A 1 377 ? 14.12422 -2.49737 26.31921 1.000 10.70233 346 ILE A CA 1
ATOM 2522 C C . ILE A 1 377 ? 14.42405 -2.86034 27.76845 1.000 12.60793 346 ILE A C 1
ATOM 2523 O O . ILE A 1 377 ? 13.58453 -2.65257 28.65061 1.000 11.94236 346 ILE A O 1
ATOM 2528 N N . ILE A 1 378 ? 15.61007 -3.42132 28.01533 1.000 10.74826 347 ILE A N 1
ATOM 2529 C CA . ILE A 1 378 ? 15.99095 -3.96914 29.30835 1.000 9.91247 347 ILE A CA 1
ATOM 2530 C C . ILE A 1 378 ? 17.19902 -3.17733 29.80135 1.000 12.92312 347 ILE A C 1
ATOM 2531 O O . ILE A 1 378 ? 18.27531 -3.23555 29.18885 1.000 16.18086 347 ILE A O 1
ATOM 2536 N N . GLY A 1 379 ? 17.02797 -2.42884 30.88641 1.000 12.41974 348 GLY A N 1
ATOM 2537 C CA . GLY A 1 379 ? 18.13394 -1.59991 31.35710 1.000 11.94569 348 GLY A CA 1
ATOM 2538 C C . GLY A 1 379 ? 18.49297 -0.48618 30.36849 1.000 13.40303 348 GLY A C 1
ATOM 2539 O O . GLY A 1 379 ? 17.74359 -0.14400 29.45016 1.000 17.22792 348 GLY A O 1
ATOM 2540 N N . GLY A 1 380 ? 19.69754 0.05821 30.56267 1.000 13.00309 349 GLY A N 1
ATOM 2541 C CA . GLY A 1 380 ? 20.07505 1.15359 29.67758 1.000 12.63360 349 GLY A CA 1
ATOM 2542 C C . GLY A 1 380 ? 19.30521 2.42530 30.01544 1.000 12.89823 349 GLY A C 1
ATOM 2543 O O . GLY A 1 380 ? 18.94321 2.67187 31.16428 1.000 12.87243 349 GLY A O 1
ATOM 2544 N N . SER A 1 381 ? 19.02811 3.22271 28.98726 1.000 12.96496 350 SER A N 1
ATOM 2545 C CA . SER A 1 381 ? 18.49153 4.55962 29.22519 1.000 12.73459 350 SER A CA 1
ATOM 2546 C C . SER A 1 381 ? 17.71127 5.03940 28.01709 1.000 13.38643 350 SER A C 1
ATOM 2547 O O . SER A 1 381 ? 17.92695 4.59169 26.88508 1.000 13.41799 350 SER A O 1
ATOM 2550 N N . ILE A 1 382 ? 16.79587 5.97108 28.28535 1.000 11.45177 351 ILE A N 1
ATOM 2551 C CA . ILE A 1 382 ? 16.09784 6.70465 27.24711 1.000 10.47765 351 ILE A CA 1
ATOM 2552 C C . ILE A 1 382 ? 16.22202 8.17198 27.60978 1.000 12.47992 351 ILE A C 1
ATOM 2553 O O . ILE A 1 382 ? 15.80281 8.57968 28.69756 1.000 14.04588 351 ILE A O 1
ATOM 2558 N N . VAL A 1 383 ? 16.82929 8.95761 26.72076 1.000 12.29212 352 VAL A N 1
ATOM 2559 C CA . VAL A 1 383 ? 17.14815 10.35310 27.00408 1.000 14.50253 352 VAL A CA 1
ATOM 2560 C C . VAL A 1 383 ? 16.43901 11.23387 25.98668 1.000 13.31319 352 VAL A C 1
ATOM 2561 O O . VAL A 1 383 ? 16.50520 10.97491 24.77904 1.000 15.30349 352 VAL A O 1
ATOM 2565 N N . THR A 1 384 ? 15.74871 12.26894 26.47923 1.000 14.05070 353 THR A N 1
ATOM 2566 C CA . THR A 1 384 ? 14.91535 13.13231 25.63801 1.000 13.21339 353 THR A CA 1
ATOM 2567 C C . THR A 1 384 ? 15.27682 14.58331 25.90018 1.000 16.11683 353 THR A C 1
ATOM 2568 O O . THR A 1 384 ? 14.58859 15.28749 26.64502 1.000 15.98326 353 THR A O 1
ATOM 2572 N N . ASN A 1 385 ? 16.36837 15.03135 25.28513 1.000 16.07428 354 ASN A N 1
ATOM 2573 C CA . ASN A 1 385 ? 16.76158 16.42938 25.40698 1.000 17.83877 354 ASN A CA 1
ATOM 2574 C C . ASN A 1 385 ? 15.68594 17.34371 24.83409 1.000 15.25800 354 ASN A C 1
ATOM 2575 O O . ASN A 1 385 ? 14.91907 16.95070 23.94998 1.000 15.43253 354 ASN A O 1
ATOM 2580 N N . SER A 1 386 ? 15.64502 18.59200 25.32814 1.000 17.45754 355 SER A N 1
ATOM 2581 C CA . SER A 1 386 ? 14.55552 19.48787 24.95655 1.000 15.19058 355 SER A CA 1
ATOM 2582 C C . SER A 1 386 ? 14.58147 19.79629 23.46335 1.000 15.22582 355 SER A C 1
ATOM 2583 O O . SER A 1 386 ? 15.64186 19.81348 22.82235 1.000 18.52576 355 SER A O 1
ATOM 2587 N N . ASN A 1 387 ? 13.40344 20.02245 22.91302 1.000 17.88866 356 ASN A N 1
ATOM 2588 C CA . ASN A 1 387 ? 13.23895 20.46476 21.53860 1.000 18.54764 356 ASN A CA 1
ATOM 2589 C C . ASN A 1 387 ? 12.04802 21.42207 21.54503 1.000 18.80307 356 ASN A C 1
ATOM 2590 O O . ASN A 1 387 ? 11.50551 21.69285 22.63123 1.000 19.50890 356 ASN A O 1
ATOM 2595 N N . PRO A 1 388 ? 11.63570 21.99938 20.40852 1.000 20.65135 357 PRO A N 1
ATOM 2596 C CA . PRO A 1 388 ? 10.54673 22.99756 20.45112 1.000 21.06396 357 PRO A CA 1
ATOM 2597 C C . PRO A 1 388 ? 9.20075 22.45181 20.91310 1.000 22.14863 357 PRO A C 1
ATOM 2598 O O . PRO A 1 388 ? 8.27690 23.25354 21.13327 1.000 25.20224 357 PRO A O 1
ATOM 2602 N N . GLY A 1 389 ? 9.04686 21.13431 21.04199 1.000 16.90184 358 GLY A N 1
ATOM 2603 C CA . GLY A 1 389 ? 7.80873 20.56117 21.51790 1.000 17.58224 358 GLY A CA 1
ATOM 2604 C C . GLY A 1 389 ? 7.68247 19.15323 20.98449 1.000 18.64774 358 GLY A C 1
ATOM 2605 O O . GLY A 1 389 ? 7.66872 18.95079 19.76185 1.000 19.02539 358 GLY A O 1
ATOM 2606 N N . GLN A 1 390 ? 7.65217 18.15882 21.86709 1.000 15.09917 359 GLN A N 1
ATOM 2607 C CA . GLN A 1 390 ? 7.63173 16.77318 21.40312 1.000 13.74580 359 GLN A CA 1
ATOM 2608 C C . GLN A 1 390 ? 6.17874 16.39605 21.17326 1.000 16.17516 359 GLN A C 1
ATOM 2609 O O . GLN A 1 390 ? 5.46301 15.99030 22.09045 1.000 16.84057 359 GLN A O 1
ATOM 2615 N N . THR A 1 391 ? 5.72766 16.54857 19.93155 1.000 15.42058 360 THR A N 1
ATOM 2616 C CA . THR A 1 391 ? 4.30915 16.51703 19.59326 1.000 14.95771 360 THR A CA 1
ATOM 2617 C C . THR A 1 391 ? 3.79835 15.13518 19.17886 1.000 14.91352 360 THR A C 1
ATOM 2618 O O . THR A 1 391 ? 2.61771 15.01423 18.81332 1.000 17.06433 360 THR A O 1
ATOM 2622 N N . GLN A 1 392 ? 4.63547 14.10879 19.24438 1.000 16.79201 361 GLN A N 1
ATOM 2623 C CA . GLN A 1 392 ? 4.19201 12.73697 19.04094 1.000 15.74282 361 GLN A CA 1
ATOM 2624 C C . GLN A 1 392 ? 4.93242 11.84081 20.01939 1.000 13.75996 361 GLN A C 1
ATOM 2625 O O . GLN A 1 392 ? 5.95637 12.21627 20.59264 1.000 13.94214 361 GLN A O 1
ATOM 2631 N N . ALA A 1 393 ? 4.38568 10.64613 20.22140 1.000 14.45026 362 ALA A N 1
ATOM 2632 C CA . ALA A 1 393 ? 5.00204 9.69987 21.13396 1.000 13.25137 362 ALA A CA 1
ATOM 2633 C C . ALA A 1 393 ? 6.34270 9.23461 20.58694 1.000 12.81832 362 ALA A C 1
ATOM 2634 O O . ALA A 1 393 ? 6.46153 8.91990 19.40570 1.000 15.50368 362 ALA A O 1
ATOM 2636 N N . LEU A 1 394 ? 7.34413 9.16276 21.45998 1.000 11.60537 363 LEU A N 1
ATOM 2637 C CA . LEU A 1 394 ? 8.65213 8.67964 21.02397 1.000 13.57221 363 LEU A CA 1
ATOM 2638 C C . LEU A 1 394 ? 8.72483 7.16713 20.93314 1.000 13.03805 363 LEU A C 1
ATOM 2639 O O . LEU A 1 394 ? 9.63906 6.64928 20.29705 1.000 14.48194 363 LEU A O 1
ATOM 2644 N N . LEU A 1 395 ? 7.83072 6.45090 21.60253 1.000 12.42667 364 LEU A N 1
ATOM 2645 C CA . LEU A 1 395 ? 7.70504 5.01435 21.44281 1.000 12.49868 364 LEU A CA 1
ATOM 2646 C C . LEU A 1 395 ? 6.30014 4.73211 20.95676 1.000 13.54037 364 LEU A C 1
ATOM 2647 O O . LEU A 1 395 ? 5.33922 5.34196 21.43832 1.000 14.91941 364 LEU A O 1
ATOM 2652 N N . TYR A 1 396 ? 6.18176 3.82999 19.98678 1.000 12.48414 365 TYR A N 1
ATOM 2653 C CA . TYR A 1 396 ? 4.87888 3.52145 19.40138 1.000 11.09706 365 TYR A CA 1
ATOM 2654 C C . TYR A 1 396 ? 4.81275 2.02377 19.20777 1.000 12.31109 365 TYR A C 1
ATOM 2655 O O . TYR A 1 396 ? 5.75302 1.44055 18.67677 1.000 13.20064 365 TYR A O 1
ATOM 2664 N N . VAL A 1 397 ? 3.72314 1.39221 19.63908 1.000 12.37242 366 VAL A N 1
ATOM 2665 C CA . VAL A 1 397 ? 3.56543 -0.04056 19.43528 1.000 13.44487 366 VAL A CA 1
ATOM 2666 C C . VAL A 1 397 ? 2.16079 -0.29885 18.91971 1.000 14.82216 366 VAL A C 1
ATOM 2667 O O . VAL A 1 397 ? 1.17097 -0.00505 19.60601 1.000 13.62793 366 VAL A O 1
ATOM 2671 N N . SER A 1 398 ? 2.07222 -0.82481 17.70542 1.000 12.42600 367 SER A N 1
ATOM 2672 C CA . SER A 1 398 ? 0.79796 -0.96713 17.02010 1.000 13.23448 367 SER A CA 1
ATOM 2673 C C . SER A 1 398 ? 0.05732 -2.21903 17.48904 1.000 13.68751 367 SER A C 1
ATOM 2674 O O . SER A 1 398 ? 0.58770 -3.05464 18.23510 1.000 14.95674 367 SER A O 1
ATOM 2677 N N . THR A 1 399 ? -1.20620 -2.31142 17.04588 1.000 14.35738 368 THR A N 1
ATOM 2678 C CA . THR A 1 399 ? -2.09836 -3.37915 17.47522 1.000 14.61027 368 THR A CA 1
ATOM 2679 C C . THR A 1 399 ? -1.46448 -4.74222 17.24309 1.000 16.54694 368 THR A C 1
ATOM 2680 O O . THR A 1 399 ? -0.77915 -4.97177 16.23635 1.000 15.29996 368 THR A O 1
ATOM 2686 N N . ASP A 1 400 ? -1.66148 -5.61521 18.22762 1.000 15.74726 369 ASP A N 1
ATOM 2687 C CA . ASP A 1 400 ? -1.23252 -7.00890 18.25307 1.000 13.58996 369 ASP A CA 1
ATOM 2688 C C . ASP A 1 400 ? 0.25569 -7.16958 18.48229 1.000 13.87404 369 ASP A C 1
ATOM 2689 O O . ASP A 1 400 ? 0.75180 -8.30326 18.46393 1.000 13.64556 369 ASP A O 1
ATOM 2694 N N . ASN A 1 401 ? 0.96825 -6.08575 18.75371 1.000 10.96228 370 ASN A N 1
ATOM 2695 C CA . ASN A 1 401 ? 2.39684 -6.13515 19.04630 1.000 10.67929 370 ASN A CA 1
ATOM 2696 C C . ASN A 1 401 ? 2.63879 -5.77422 20.50885 1.000 12.27095 370 ASN A C 1
ATOM 2697 O O . ASN A 1 401 ? 1.71568 -5.40209 21.24935 1.000 14.47457 370 ASN A O 1
ATOM 2702 N N . LEU A 1 402 ? 3.88684 -5.94168 20.94285 1.000 11.09401 371 LEU A N 1
ATOM 2703 C CA . LEU A 1 402 ? 4.21565 -5.86977 22.36577 1.000 12.59680 371 LEU A CA 1
ATOM 2704 C C . LEU A 1 402 ? 5.53210 -5.13031 22.55833 1.000 14.60235 371 LEU A C 1
ATOM 2705 O O . LEU A 1 402 ? 6.53251 -5.47957 21.92531 1.000 13.42731 371 LEU A O 1
ATOM 2710 N N . LEU A 1 403 ? 5.52741 -4.12174 23.43789 1.000 10.97940 372 LEU A N 1
ATOM 2711 C CA . LEU A 1 403 ? 6.72368 -3.37215 23.83044 1.000 10.01820 372 LEU A CA 1
ATOM 2712 C C . LEU A 1 403 ? 6.94499 -3.57231 25.32335 1.000 11.44795 372 LEU A C 1
ATOM 2713 O O . LEU A 1 403 ? 6.09565 -3.18128 26.12810 1.000 11.95795 372 LEU A O 1
ATOM 2718 N N . ASN A 1 404 ? 8.06328 -4.20160 25.69589 1.000 11.29358 373 ASN A N 1
ATOM 2719 C CA . ASN A 1 404 ? 8.35592 -4.53800 27.08370 1.000 10.93938 373 ASN A CA 1
ATOM 2720 C C . ASN A 1 404 ? 9.46064 -3.64882 27.61489 1.000 10.72722 373 ASN A C 1
ATOM 2721 O O . ASN A 1 404 ? 10.52512 -3.55567 26.99640 1.000 12.79798 373 ASN A O 1
ATOM 2726 N N . LEU A 1 405 ? 9.20800 -3.01394 28.75705 1.000 11.04618 374 LEU A N 1
ATOM 2727 C CA . LEU A 1 405 ? 10.20172 -2.19762 29.44744 1.000 11.32339 374 LEU A CA 1
ATOM 2728 C C . LEU A 1 405 ? 10.62027 -2.88202 30.73801 1.000 12.44426 374 LEU A C 1
ATOM 2729 O O . LEU A 1 405 ? 9.75987 -3.24985 31.54512 1.000 12.19253 374 LEU A O 1
ATOM 2734 N N . VAL A 1 406 ? 11.93352 -3.05213 30.94548 1.000 11.77740 375 VAL A N 1
ATOM 2735 C CA . VAL A 1 406 ? 12.44433 -3.72587 32.13529 1.000 11.64969 375 VAL A CA 1
ATOM 2736 C C . VAL A 1 406 ? 13.58952 -2.92040 32.70434 1.000 12.65957 375 VAL A C 1
ATOM 2737 O O . VAL A 1 406 ? 14.57310 -2.68465 32.00661 1.000 14.31418 375 VAL A O 1
ATOM 2741 N N . GLY A 1 407 ? 13.46907 -2.49839 33.97311 1.000 11.38096 376 GLY A N 1
ATOM 2742 C CA . GLY A 1 407 ? 14.64312 -1.96237 34.65951 1.000 11.69651 376 GLY A CA 1
ATOM 2743 C C . GLY A 1 407 ? 15.20654 -0.69488 34.04903 1.000 11.19912 376 GLY A C 1
ATOM 2744 O O . GLY A 1 407 ? 16.42127 -0.46335 34.10947 1.000 13.11112 376 GLY A O 1
ATOM 2745 N N . VAL A 1 408 ? 14.35239 0.14624 33.49750 1.000 13.51456 377 VAL A N 1
ATOM 2746 C CA . VAL A 1 408 ? 14.75609 1.37034 32.82261 1.000 11.78757 377 VAL A CA 1
ATOM 2747 C C . VAL A 1 408 ? 13.93983 2.52691 33.38525 1.000 16.34126 377 VAL A C 1
ATOM 2748 O O . VAL A 1 408 ? 12.81220 2.33476 33.84828 1.000 14.98821 377 VAL A O 1
ATOM 2752 N N . THR A 1 409 ? 14.51428 3.73526 33.35784 1.000 12.77288 378 THR A N 1
ATOM 2753 C CA . THR A 1 409 ? 13.81167 4.92020 33.84493 1.000 10.91609 378 THR A CA 1
ATOM 2754 C C . THR A 1 409 ? 13.11862 5.61487 32.67802 1.000 13.02625 378 THR A C 1
ATOM 2755 O O . THR A 1 409 ? 13.75042 5.95901 31.66972 1.000 14.68279 378 THR A O 1
ATOM 2759 N N . ALA A 1 410 ? 11.81167 5.80844 32.81452 1.000 13.24091 379 ALA A N 1
ATOM 2760 C CA . ALA A 1 410 ? 11.06911 6.54404 31.80136 1.000 15.13351 379 ALA A CA 1
ATOM 2761 C C . ALA A 1 410 ? 11.38649 8.02632 31.94777 1.000 15.21744 379 ALA A C 1
ATOM 2762 O O . ALA A 1 410 ? 11.26616 8.55964 33.04613 1.000 16.55111 379 ALA A O 1
ATOM 2764 N N . PRO A 1 411 ? 11.81341 8.71484 30.89142 1.000 13.86773 380 PRO A N 1
ATOM 2765 C CA . PRO A 1 411 ? 12.19660 10.12364 31.02638 1.000 16.45371 380 PRO A CA 1
ATOM 2766 C C . PRO A 1 411 ? 10.98474 11.04980 31.04993 1.000 14.03739 380 PRO A C 1
ATOM 2767 O O . PRO A 1 411 ? 9.86007 10.68194 30.70650 1.000 14.84023 380 PRO A O 1
ATOM 2771 N N . TYR A 1 412 ? 11.22978 12.27710 31.49170 1.000 14.43249 381 TYR A N 1
ATOM 2772 C CA . TYR A 1 412 ? 10.19916 13.29106 31.36433 1.000 15.74721 381 TYR A CA 1
ATOM 2773 C C . TYR A 1 412 ? 10.85369 14.62764 31.05172 1.000 16.79476 381 TYR A C 1
ATOM 2774 O O . TYR A 1 412 ? 11.92554 14.94079 31.58131 1.000 19.37086 381 TYR A O 1
ATOM 2783 N N . GLY A 1 413 ? 10.18665 15.41117 30.21098 1.000 15.43667 382 GLY A N 1
ATOM 2784 C CA . GLY A 1 413 ? 10.65863 16.74875 29.88492 1.000 15.64405 382 GLY A CA 1
ATOM 2785 C C . GLY A 1 413 ? 9.48327 17.70010 29.75534 1.000 17.20920 382 GLY A C 1
ATOM 2786 O O . GLY A 1 413 ? 8.39369 17.31958 29.32199 1.000 16.34496 382 GLY A O 1
ATOM 2787 N N . GLY A 1 414 ? 9.72270 18.96069 30.13384 1.000 18.77818 383 GLY A N 1
ATOM 2788 C CA . GLY A 1 414 ? 8.66887 19.95645 30.06561 1.000 18.62013 383 GLY A CA 1
ATOM 2789 C C . GLY A 1 414 ? 8.21544 20.26579 28.65887 1.000 19.20675 383 GLY A C 1
ATOM 2790 O O . GLY A 1 414 ? 7.14659 20.85888 28.47669 1.000 20.64550 383 GLY A O 1
ATOM 2791 N N . HIS A 1 415 ? 9.02002 19.89927 27.66255 1.000 18.07074 384 HIS A N 1
ATOM 2792 C CA . HIS A 1 415 ? 8.64409 20.10046 26.27729 1.000 17.47610 384 HIS A CA 1
ATOM 2793 C C . HIS A 1 415 ? 7.73388 18.99843 25.74829 1.000 18.34224 384 HIS A C 1
ATOM 2794 O O . HIS A 1 415 ? 7.37669 19.04195 24.56946 1.000 17.59691 384 HIS A O 1
ATOM 2801 N N . TYR A 1 416 ? 7.36366 18.00548 26.56912 1.000 16.45567 385 TYR A N 1
ATOM 2802 C CA . TYR A 1 416 ? 6.51712 16.91563 26.09412 1.000 15.32182 385 TYR A CA 1
ATOM 2803 C C . TYR A 1 416 ? 5.13009 17.43820 25.72941 1.000 16.22829 385 TYR A C 1
ATOM 2804 O O . TYR A 1 416 ? 4.46472 18.09231 26.54617 1.000 16.96422 385 TYR A O 1
ATOM 2813 N N . GLN A 1 417 ? 4.68125 17.11599 24.51382 1.000 16.62022 386 GLN A N 1
ATOM 2814 C CA . GLN A 1 417 ? 3.38004 17.53992 24.00803 1.000 17.08038 386 GLN A CA 1
ATOM 2815 C C . GLN A 1 417 ? 2.71767 16.40537 23.21948 1.000 18.67867 386 GLN A C 1
ATOM 2816 O O . GLN A 1 417 ? 2.05057 16.64042 22.20372 1.000 16.39241 386 GLN A O 1
ATOM 2822 N N . GLN A 1 418 ? 2.85343 15.16788 23.71187 1.000 16.61871 387 GLN A N 1
ATOM 2823 C CA . GLN A 1 418 ? 2.35999 13.98580 22.99630 1.000 15.91295 387 GLN A CA 1
ATOM 2824 C C . GLN A 1 418 ? 0.85110 14.02643 22.77001 1.000 15.05581 387 GLN A C 1
ATOM 2825 O O . GLN A 1 418 ? 0.34148 13.35108 21.85568 1.000 16.05297 387 GLN A O 1
ATOM 2831 N N . GLU A 1 419 ? 0.11241 14.80059 23.57475 1.000 15.19490 388 GLU A N 1
ATOM 2832 C CA . GLU A 1 419 ? -1.32787 14.88721 23.37786 1.000 15.69765 388 GLU A CA 1
ATOM 2833 C C . GLU A 1 419 ? -1.67773 15.39751 21.98489 1.000 18.95597 388 GLU A C 1
ATOM 2834 O O . GLU A 1 419 ? -2.76204 15.07386 21.47596 1.000 18.91163 388 GLU A O 1
ATOM 2840 N N . GLN A 1 420 ? -0.76920 16.13682 21.33028 1.000 16.38704 389 GLN A N 1
ATOM 2841 C CA . GLN A 1 420 ? -1.07241 16.61304 19.97601 1.000 17.74733 389 GLN A CA 1
ATOM 2842 C C . GLN A 1 420 ? -1.32215 15.43596 19.04209 1.000 19.16165 389 GLN A C 1
ATOM 2843 O O . GLN A 1 420 ? -2.21124 15.49578 18.17098 1.000 21.03411 389 GLN A O 1
ATOM 2852 N N . GLU A 1 421 ? -0.58090 14.33744 19.24304 1.000 16.55215 390 GLU A N 1
ATOM 2853 C CA . GLU A 1 421 ? -0.86762 13.11390 18.50488 1.000 14.34625 390 GLU A CA 1
ATOM 2854 C C . GLU A 1 421 ? -1.98567 12.30633 19.16781 1.000 18.64999 390 GLU A C 1
ATOM 2855 O O . GLU A 1 421 ? -2.94492 11.89765 18.50546 1.000 18.30925 390 GLU A O 1
ATOM 2861 N N . LEU A 1 422 ? -1.88458 12.07889 20.47419 1.000 15.78002 391 LEU A N 1
ATOM 2862 C CA . LEU A 1 422 ? -2.67258 11.01416 21.08549 1.000 15.35885 391 LEU A CA 1
ATOM 2863 C C . LEU A 1 422 ? -4.04485 11.47114 21.51173 1.000 15.78187 391 LEU A C 1
ATOM 2864 O O . LEU A 1 422 ? -4.93936 10.62565 21.68119 1.000 19.26147 391 LEU A O 1
ATOM 2869 N N . GLY A 1 423 ? -4.20468 12.77483 21.71035 1.000 16.87811 392 GLY A N 1
ATOM 2870 C CA . GLY A 1 423 ? -5.35666 13.32501 22.38981 1.000 18.28801 392 GLY A CA 1
ATOM 2871 C C . GLY A 1 423 ? -5.15393 13.52011 23.87392 1.000 17.88411 392 GLY A C 1
ATOM 2872 O O . GLY A 1 423 ? -5.94217 14.24110 24.50339 1.000 17.32453 392 GLY A O 1
ATOM 2873 N N . TYR A 1 424 ? -4.12124 12.90086 24.44160 1.000 16.13329 393 TYR A N 1
ATOM 2874 C CA . TYR A 1 424 ? -3.89154 12.91146 25.88389 1.000 15.91114 393 TYR A CA 1
ATOM 2875 C C . TYR A 1 424 ? -2.40688 12.74137 26.13856 1.000 16.89521 393 TYR A C 1
ATOM 2876 O O . TYR A 1 424 ? -1.63954 12.37377 25.25119 1.000 14.88941 393 TYR A O 1
ATOM 2885 N N . HIS A 1 425 ? -2.00587 12.99527 27.37331 1.000 16.20275 394 HIS A N 1
ATOM 2886 C CA . HIS A 1 425 ? -0.59253 13.17062 27.70772 1.000 15.27575 394 HIS A CA 1
ATOM 2887 C C . HIS A 1 425 ? -0.01430 11.85223 28.21289 1.000 18.46462 394 HIS A C 1
ATOM 2888 O O . HIS A 1 425 ? -0.14256 11.52640 29.39212 1.000 18.32284 394 HIS A O 1
ATOM 2895 N N . ALA A 1 426 ? 0.63740 11.09506 27.32210 1.000 15.71003 395 ALA A N 1
ATOM 2896 C CA . ALA A 1 426 ? 1.24667 9.82800 27.70101 1.000 16.35940 395 ALA A CA 1
ATOM 2897 C C . ALA A 1 426 ? 2.48001 9.62445 26.83724 1.000 16.90620 395 ALA A C 1
ATOM 2898 O O . ALA A 1 426 ? 2.64783 10.28152 25.80792 1.000 15.71999 395 ALA A O 1
ATOM 2900 N N . PHE A 1 427 ? 3.35552 8.72053 27.28915 1.000 13.64528 396 PHE A N 1
ATOM 2901 C CA . PHE A 1 427 ? 4.67227 8.58128 26.67385 1.000 13.99563 396 PHE A CA 1
ATOM 2902 C C . PHE A 1 427 ? 4.67119 7.69021 25.44468 1.000 15.09657 396 PHE A C 1
ATOM 2903 O O . PHE A 1 427 ? 5.49951 7.88963 24.55783 1.000 15.32321 396 PHE A O 1
ATOM 2911 N N . ILE A 1 428 ? 3.78429 6.71363 25.38031 1.000 13.21640 397 ILE A N 1
ATOM 2912 C CA . ILE A 1 428 ? 3.81028 5.68591 24.35021 1.000 12.88453 397 ILE A CA 1
ATOM 2913 C C . ILE A 1 428 ? 2.48638 5.72588 23.59789 1.000 13.12673 397 ILE A C 1
ATOM 2914 O O . ILE A 1 428 ? 1.41945 5.81812 24.21342 1.000 14.66733 397 ILE A O 1
ATOM 2919 N N . GLY A 1 429 ? 2.54949 5.62165 22.27078 1.000 13.15840 398 GLY A N 1
ATOM 2920 C CA . GLY A 1 429 ? 1.36406 5.58595 21.44240 1.000 14.18777 398 GLY A CA 1
ATOM 2921 C C . GLY A 1 429 ? 1.08971 4.17715 20.92258 1.000 13.91067 398 GLY A C 1
ATOM 2922 O O . GLY A 1 429 ? 1.90577 3.26379 21.03496 1.000 14.11307 398 GLY A O 1
ATOM 2923 N N . GLY A 1 430 ? -0.08132 4.02854 20.30872 1.000 15.15444 399 GLY A N 1
ATOM 2924 C CA . GLY A 1 430 ? -0.41168 2.82425 19.57429 1.000 17.04265 399 GLY A CA 1
ATOM 2925 C C . GLY A 1 430 ? -1.32337 1.88793 20.35001 1.000 13.01363 399 GLY A C 1
ATOM 2926 O O . GLY A 1 430 ? -1.39154 1.90893 21.57793 1.000 14.92425 399 GLY A O 1
ATOM 2927 N N . ALA A 1 431 ? -2.00933 1.02587 19.59957 1.000 14.18527 400 ALA A N 1
ATOM 2928 C CA . ALA A 1 431 ? -3.01134 0.13891 20.17080 1.000 15.67158 400 ALA A CA 1
ATOM 2929 C C . ALA A 1 431 ? -2.44208 -1.22342 20.56038 1.000 14.08362 400 ALA A C 1
ATOM 2930 O O . ALA A 1 431 ? -3.21311 -2.14471 20.88136 1.000 16.15987 400 ALA A O 1
ATOM 2932 N N . GLY A 1 432 ? -1.12072 -1.37877 20.55303 1.000 13.97275 401 GLY A N 1
ATOM 2933 C CA . GLY A 1 432 ? -0.50527 -2.59857 21.04183 1.000 14.20665 401 GLY A CA 1
ATOM 2934 C C . GLY A 1 432 ? -0.51980 -2.67263 22.55906 1.000 13.21841 401 GLY A C 1
ATOM 2935 O O . GLY A 1 432 ? -1.26424 -1.96122 23.23454 1.000 15.96991 401 GLY A O 1
ATOM 2936 N N . THR A 1 433 ? 0.33583 -3.54500 23.09941 1.000 12.98809 402 THR A N 1
ATOM 2937 C CA . THR A 1 433 ? 0.43876 -3.79156 24.53734 1.000 11.10850 402 THR A CA 1
ATOM 2938 C C . THR A 1 433 ? 1.81263 -3.36602 25.03909 1.000 15.35728 402 THR A C 1
ATOM 2939 O O . THR A 1 433 ? 2.82085 -3.57131 24.34995 1.000 14.92951 402 THR A O 1
ATOM 2943 N N . VAL A 1 434 ? 1.84433 -2.76463 26.23024 1.000 11.90946 403 VAL A N 1
ATOM 2944 C CA . VAL A 1 434 ? 3.08851 -2.44172 26.93668 1.000 13.74072 403 VAL A CA 1
ATOM 2945 C C . VAL A 1 434 ? 3.13122 -3.23717 28.23845 1.000 15.32998 403 VAL A C 1
ATOM 2946 O O . VAL A 1 434 ? 2.09534 -3.47118 28.86555 1.000 15.69638 403 VAL A O 1
ATOM 2950 N N . THR A 1 435 ? 4.31094 -3.72874 28.61106 1.000 13.15216 404 THR A N 1
ATOM 2951 C CA . THR A 1 435 ? 4.48998 -4.23037 29.97046 1.000 13.90737 404 THR A CA 1
ATOM 2952 C C . THR A 1 435 ? 5.65898 -3.50840 30.62377 1.000 13.79190 404 THR A C 1
ATOM 2953 O O . THR A 1 435 ? 6.53388 -2.95273 29.95125 1.000 13.81575 404 THR A O 1
ATOM 2957 N N . THR A 1 436 ? 5.65078 -3.52986 31.95992 1.000 12.44935 405 THR A N 1
ATOM 2958 C CA . THR A 1 436 ? 6.72126 -2.94623 32.76203 1.000 12.23994 405 THR A CA 1
ATOM 2959 C C . THR A 1 436 ? 7.18476 -3.93626 33.81800 1.000 17.32089 405 THR A C 1
ATOM 2960 O O . THR A 1 436 ? 6.40887 -4.75558 34.30755 1.000 19.09702 405 THR A O 1
ATOM 2964 N N . SER A 1 437 ? 8.47670 -3.87592 34.14490 1.000 11.94027 406 SER A N 1
ATOM 2965 C CA . SER A 1 437 ? 9.03151 -4.64372 35.24875 1.000 11.72894 406 SER A CA 1
ATOM 2966 C C . SER A 1 437 ? 10.20920 -3.82912 35.74331 1.000 11.87595 406 SER A C 1
ATOM 2967 O O . SER A 1 437 ? 11.10418 -3.53698 34.96240 1.000 13.98153 406 SER A O 1
ATOM 2970 N N . GLY A 1 438 ? 10.17357 -3.39541 36.99070 1.000 13.02987 407 GLY A N 1
ATOM 2971 C CA . GLY A 1 438 ? 11.29102 -2.62841 37.50539 1.000 14.81520 407 GLY A CA 1
ATOM 2972 C C . GLY A 1 438 ? 11.49607 -1.27328 36.85684 1.000 13.07330 407 GLY A C 1
ATOM 2973 O O . GLY A 1 438 ? 12.62201 -0.75304 36.87862 1.000 15.18149 407 GLY A O 1
ATOM 2974 N N . VAL A 1 439 ? 10.44017 -0.67551 36.31699 1.000 13.47648 408 VAL A N 1
ATOM 2975 C CA . VAL A 1 439 ? 10.54405 0.62653 35.66741 1.000 13.35018 408 VAL A CA 1
ATOM 2976 C C . VAL A 1 439 ? 10.48253 1.72115 36.72428 1.000 14.28795 408 VAL A C 1
ATOM 2977 O O . VAL A 1 439 ? 9.70898 1.64587 37.68664 1.000 15.45940 408 VAL A O 1
ATOM 2981 N N . MET A 1 440 ? 11.33780 2.72973 36.57068 1.000 15.20137 409 MET A N 1
ATOM 2982 C CA . MET A 1 440 ? 11.37990 3.89796 37.44027 1.000 13.39688 409 MET A CA 1
ATOM 2983 C C . MET A 1 440 ? 10.71080 5.05663 36.71589 1.000 16.32718 409 MET A C 1
ATOM 2984 O O . MET A 1 440 ? 10.95117 5.27603 35.52385 1.000 15.49160 409 MET A O 1
ATOM 2989 N N . LEU A 1 441 ? 9.84790 5.77066 37.41765 1.000 13.73433 410 LEU A N 1
ATOM 2990 C CA . LEU A 1 441 ? 9.32226 7.02597 36.90781 1.000 13.28022 410 LEU A CA 1
ATOM 2991 C C . LEU A 1 441 ? 10.11354 8.16469 37.53599 1.000 13.98596 410 LEU A C 1
ATOM 2992 O O . LEU A 1 441 ? 10.68638 8.01403 38.61639 1.000 16.13105 410 LEU A O 1
ATOM 2997 N N . GLN A 1 442 ? 10.13946 9.31899 36.86122 1.000 14.07619 411 GLN A N 1
ATOM 2998 C CA . GLN A 1 442 ? 10.87254 10.47589 37.38939 1.000 15.49195 411 GLN A CA 1
ATOM 2999 C C . GLN A 1 442 ? 9.94198 11.29678 38.28543 1.000 14.95550 411 GLN A C 1
ATOM 3000 O O . GLN A 1 442 ? 9.45967 12.37203 37.93273 1.000 14.98658 411 GLN A O 1
ATOM 3006 N N . LEU A 1 443 ? 9.69929 10.73754 39.46938 1.000 15.32554 412 LEU A N 1
ATOM 3007 C CA . LEU A 1 443 ? 8.71756 11.28434 40.39688 1.000 15.56617 412 LEU A CA 1
ATOM 3008 C C . LEU A 1 443 ? 9.12872 12.61614 40.99534 1.000 16.70664 412 LEU A C 1
ATOM 3009 O O . LEU A 1 443 ? 8.26800 13.30920 41.55910 1.000 17.71230 412 LEU A O 1
ATOM 3014 N N . ARG A 1 444 ? 10.41600 12.95981 40.94211 1.000 16.33104 413 ARG A N 1
ATOM 3015 C CA . ARG A 1 444 ? 10.92757 14.20207 41.51421 1.000 15.22013 413 ARG A CA 1
ATOM 3016 C C . ARG A 1 444 ? 11.37577 15.19180 40.44932 1.000 18.55311 413 ARG A C 1
ATOM 3017 O O . ARG A 1 444 ? 12.01874 16.19994 40.77573 1.000 19.69693 413 ARG A O 1
ATOM 3025 N N . ASN A 1 445 ? 11.07732 14.90586 39.18735 1.000 18.17543 414 ASN A N 1
ATOM 3026 C CA . ASN A 1 445 ? 11.33646 15.83864 38.09265 1.000 15.54800 414 ASN A CA 1
ATOM 3027 C C . ASN A 1 445 ? 10.39771 17.03779 38.23905 1.000 16.55671 414 ASN A C 1
ATOM 3028 O O . ASN A 1 445 ? 9.17726 16.87404 38.26310 1.000 16.52884 414 ASN A O 1
ATOM 3033 N N . GLY A 1 446 ? 10.96376 18.24644 38.36845 1.000 17.52894 415 GLY A N 1
ATOM 3034 C CA . GLY A 1 446 ? 10.12688 19.42132 38.60853 1.000 19.32347 415 GLY A CA 1
ATOM 3035 C C . GLY A 1 446 ? 9.14848 19.72008 37.48682 1.000 20.14911 415 GLY A C 1
ATOM 3036 O O . GLY A 1 446 ? 8.08800 20.32543 37.72339 1.000 21.03013 415 GLY A O 1
ATOM 3037 N N . ALA A 1 447 ? 9.47891 19.30009 36.26335 1.000 18.96543 416 ALA A N 1
ATOM 3038 C CA . ALA A 1 447 ? 8.59383 19.52853 35.12598 1.000 19.35747 416 ALA A CA 1
ATOM 3039 C C . ALA A 1 447 ? 7.40317 18.58338 35.12671 1.000 19.96105 416 ALA A C 1
ATOM 3040 O O . ALA A 1 447 ? 6.34733 18.92068 34.56574 1.000 19.81773 416 ALA A O 1
ATOM 3042 N N . GLY A 1 448 ? 7.54860 17.41371 35.73329 1.000 16.64725 417 GLY A N 1
ATOM 3043 C CA . GLY A 1 448 ? 6.43786 16.49868 35.83265 1.000 16.34610 417 GLY A CA 1
ATOM 3044 C C . GLY A 1 448 ? 6.84037 15.05203 35.56537 1.000 14.19052 417 GLY A C 1
ATOM 3045 O O . GLY A 1 448 ? 8.00847 14.66568 35.64312 1.000 14.68058 417 GLY A O 1
ATOM 3046 N N . THR A 1 449 ? 5.80367 14.25725 35.31733 1.000 15.09160 418 THR A N 1
ATOM 3047 C CA . THR A 1 449 ? 5.84644 12.83024 35.02588 1.000 12.84307 418 THR A CA 1
ATOM 3048 C C . THR A 1 449 ? 4.57315 12.55646 34.23572 1.000 16.65663 418 THR A C 1
ATOM 3049 O O . THR A 1 449 ? 3.57735 13.26210 34.41831 1.000 17.24926 418 THR A O 1
ATOM 3053 N N . CYS A 1 450 ? 4.58573 11.53686 33.38667 1.000 17.36279 419 CYS A N 1
ATOM 3054 C CA . CYS A 1 450 ? 3.35038 11.18014 32.70052 1.000 14.49504 419 CYS A CA 1
ATOM 3055 C C . CYS A 1 450 ? 3.16083 9.67300 32.72622 1.000 16.25457 419 CYS A C 1
ATOM 3056 O O . CYS A 1 450 ? 4.12274 8.91776 32.90668 1.000 15.16382 419 CYS A O 1
ATOM 3059 N N . PRO A 1 451 ? 1.92310 9.20530 32.58043 1.000 15.20093 420 PRO A N 1
ATOM 3060 C CA . PRO A 1 451 ? 1.70474 7.76936 32.39080 1.000 13.99948 420 PRO A CA 1
ATOM 3061 C C . PRO A 1 451 ? 2.36146 7.30404 31.10132 1.000 16.08576 420 PRO A C 1
ATOM 3062 O O . PRO A 1 451 ? 2.61505 8.08951 30.18074 1.000 15.51108 420 PRO A O 1
ATOM 3066 N N . LEU A 1 452 ? 2.61905 5.99486 31.03637 1.000 13.27764 421 LEU A N 1
ATOM 3067 C CA . LEU A 1 452 ? 3.31112 5.42790 29.88477 1.000 12.97614 421 LEU A CA 1
ATOM 3068 C C . LEU A 1 452 ? 2.37132 5.03406 28.75546 1.000 14.20467 421 LEU A C 1
ATOM 3069 O O . LEU A 1 452 ? 2.64863 5.33324 27.59262 1.000 14.89172 421 LEU A O 1
ATOM 3074 N N . HIS A 1 453 ? 1.26772 4.34426 29.05871 1.000 13.19433 422 HIS A N 1
ATOM 3075 C CA . HIS A 1 453 ? 0.48130 3.79287 27.95810 1.000 12.65558 422 HIS A CA 1
ATOM 3076 C C . HIS A 1 453 ? -0.94662 3.46781 28.38232 1.000 14.40084 422 HIS A C 1
ATOM 3077 O O . HIS A 1 453 ? -1.19888 3.06187 29.51807 1.000 15.49213 422 HIS A O 1
ATOM 3084 N N . SER A 1 454 ? -1.84774 3.54821 27.40748 1.000 14.75485 423 SER A N 1
ATOM 3085 C CA . SER A 1 454 ? -3.23827 3.15095 27.61022 1.000 15.47764 423 SER A CA 1
ATOM 3086 C C . SER A 1 454 ? -3.37797 1.72362 28.15324 1.000 17.07991 423 SER A C 1
ATOM 3087 O O . SER A 1 454 ? -4.25085 1.46269 28.98869 1.000 15.09837 423 SER A O 1
ATOM 3090 N N . SER A 1 455 ? -2.54521 0.77849 27.68751 1.000 14.06838 424 SER A N 1
ATOM 3091 C CA . SER A 1 455 ? -2.71438 -0.62289 28.08992 1.000 13.12468 424 SER A CA 1
ATOM 3092 C C . SER A 1 455 ? -2.36750 -0.87752 29.54783 1.000 15.93001 424 SER A C 1
ATOM 3093 O O . SER A 1 455 ? -2.66612 -1.96960 30.06061 1.000 16.11139 424 SER A O 1
ATOM 3096 N N . LEU A 1 456 ? -1.77215 0.10676 30.22597 1.000 13.70050 425 LEU A N 1
ATOM 3097 C CA . LEU A 1 456 ? -1.46330 0.02679 31.64198 1.000 16.47020 425 LEU A CA 1
ATOM 3098 C C . LEU A 1 456 ? -2.50634 0.76679 32.46942 1.000 15.34045 425 LEU A C 1
ATOM 3099 O O . LEU A 1 456 ? -2.28955 1.00254 33.65593 1.000 15.66637 425 LEU A O 1
ATOM 3104 N N . SER A 1 457 ? -3.64445 1.12767 31.87004 1.000 13.67661 426 SER A N 1
ATOM 3105 C CA . SER A 1 457 ? -4.62828 1.92663 32.60486 1.000 16.28847 426 SER A CA 1
ATOM 3106 C C . SER A 1 457 ? -5.04263 1.28017 33.91882 1.000 15.37725 426 SER A C 1
ATOM 3107 O O . SER A 1 457 ? -5.48870 0.12836 33.94869 1.000 17.05387 426 SER A O 1
ATOM 3110 N N . THR A 1 458 ? -4.95784 2.06460 34.99913 1.000 15.84539 427 THR A N 1
ATOM 3111 C CA . THR A 1 458 ? -5.41019 1.59749 36.31154 1.000 15.86373 427 THR A CA 1
ATOM 3112 C C . THR A 1 458 ? -6.91939 1.43470 36.33854 1.000 15.11808 427 THR A C 1
ATOM 3113 O O . THR A 1 458 ? -7.42902 0.45430 36.89178 1.000 18.02830 427 THR A O 1
ATOM 3117 N N . PHE A 1 459 ? -7.63355 2.36486 35.72434 1.000 14.92787 428 PHE A N 1
ATOM 3118 C CA . PHE A 1 459 ? -9.07946 2.46475 35.86117 1.000 15.41861 428 PHE A CA 1
ATOM 3119 C C . PHE A 1 459 ? -9.76759 1.99115 34.59155 1.000 17.99005 428 PHE A C 1
ATOM 3120 O O . PHE A 1 459 ? -9.23390 2.11354 33.48527 1.000 19.34831 428 PHE A O 1
ATOM 3128 N N . SER A 1 460 ? -10.94300 1.38477 34.78658 1.000 16.46898 429 SER A N 1
ATOM 3129 C CA . SER A 1 460 ? -11.78022 0.91148 33.69508 1.000 18.44358 429 SER A CA 1
ATOM 3130 C C . SER A 1 460 ? -12.55375 2.07251 33.10437 1.000 17.03747 429 SER A C 1
ATOM 3131 O O . SER A 1 460 ? -12.88305 3.02281 33.80838 1.000 18.16743 429 SER A O 1
ATOM 3134 N N . ASN A 1 461 ? -12.85302 1.98500 31.80361 1.000 17.36704 430 ASN A N 1
ATOM 3135 C CA . ASN A 1 461 ? -13.58062 3.04640 31.10970 1.000 17.63724 430 ASN A CA 1
ATOM 3136 C C . ASN A 1 461 ? -12.85038 4.38341 31.26372 1.000 17.13721 430 ASN A C 1
ATOM 3137 O O . ASN A 1 461 ? -13.46476 5.44479 31.35157 1.000 20.88360 430 ASN A O 1
ATOM 3142 N N . TRP A 1 462 ? -11.51041 4.31407 31.24866 1.000 17.64486 431 TRP A N 1
ATOM 3143 C CA . TRP A 1 462 ? -10.66295 5.48298 31.49852 1.000 17.43458 431 TRP A CA 1
ATOM 3144 C C . TRP A 1 462 ? -10.83186 6.55197 30.42344 1.000 17.84631 431 TRP A C 1
ATOM 3145 O O . TRP A 1 462 ? -10.63113 7.74676 30.68850 1.000 17.78395 431 TRP A O 1
ATOM 3156 N N . ASN A 1 463 ? -11.13059 6.13807 29.19612 1.000 19.33986 432 ASN A N 1
ATOM 3157 C CA . ASN A 1 463 ? -11.29682 7.03000 28.05685 1.000 18.84149 432 ASN A CA 1
ATOM 3158 C C . ASN A 1 463 ? -12.75568 7.18069 27.66226 1.000 19.80469 432 ASN A C 1
ATOM 3159 O O . ASN A 1 463 ? -13.04764 7.67696 26.57006 1.000 20.57551 432 ASN A O 1
ATOM 3164 N N . PHE A 1 464 ? -13.66985 6.70428 28.50017 1.000 18.44945 433 PHE A N 1
ATOM 3165 C CA . PHE A 1 464 ? -15.11123 6.70007 28.21639 1.000 18.02205 433 PHE A CA 1
ATOM 3166 C C . PHE A 1 464 ? -15.42923 5.92806 26.94721 1.000 22.05854 433 PHE A C 1
ATOM 3167 O O . PHE A 1 464 ? -16.48713 6.11568 26.33718 1.000 21.53581 433 PHE A O 1
ATOM 3175 N N . GLY A 1 465 ? -14.56183 4.97368 26.61619 1.000 22.08549 434 GLY A N 1
ATOM 3176 C CA . GLY A 1 465 ? -14.77088 4.08657 25.48441 1.000 20.59234 434 GLY A CA 1
ATOM 3177 C C . GLY A 1 465 ? -15.92086 3.11893 25.65730 1.000 22.40924 434 GLY A C 1
ATOM 3178 O O . GLY A 1 465 ? -16.33758 2.50097 24.67020 1.000 26.67379 434 GLY A O 1
ATOM 3179 N N . TYR A 1 466 ? -16.43879 2.95887 26.87867 1.000 20.31762 435 TYR A N 1
ATOM 3180 C CA . TYR A 1 466 ? -17.65985 2.17261 27.05053 1.000 21.03495 435 TYR A CA 1
ATOM 3181 C C . TYR A 1 466 ? -18.83163 2.78613 26.29924 1.000 24.92049 435 TYR A C 1
ATOM 3182 O O . TYR A 1 466 ? -19.79407 2.07133 25.99401 1.000 25.59563 435 TYR A O 1
ATOM 3191 N N . GLY A 1 467 ? -18.78774 4.09215 26.01975 1.000 22.89527 436 GLY A N 1
ATOM 3192 C CA . GLY A 1 467 ? -19.95567 4.78593 25.50064 1.000 22.96358 436 GLY A CA 1
ATOM 3193 C C . GLY A 1 467 ? -20.96867 5.18993 26.54647 1.000 29.61796 436 GLY A C 1
ATOM 3194 O O . GLY A 1 467 ? -22.12775 5.48629 26.21208 1.000 26.70075 436 GLY A O 1
ATOM 3195 N N . ASN A 1 468 ? -20.56313 5.19658 27.80809 1.000 24.81830 437 ASN A N 1
ATOM 3196 C CA . ASN A 1 468 ? -21.39733 5.52919 28.94939 1.000 23.51742 437 ASN A CA 1
ATOM 3197 C C . ASN A 1 468 ? -20.44446 5.78239 30.10698 1.000 21.70598 437 ASN A C 1
ATOM 3198 O O . ASN A 1 468 ? -19.21771 5.77198 29.93126 1.000 20.36330 437 ASN A O 1
ATOM 3203 N N . LEU A 1 469 ? -21.01143 6.02077 31.28866 1.000 24.72754 438 LEU A N 1
ATOM 3204 C CA . LEU A 1 469 ? -20.21736 6.31077 32.47261 1.000 21.83046 438 LEU A CA 1
ATOM 3205 C C . LEU A 1 469 ? -20.11348 5.10458 33.40560 1.000 24.38405 438 LEU A C 1
ATOM 3206 O O . LEU A 1 469 ? -19.83217 5.26665 34.59578 1.000 23.77494 438 LEU A O 1
ATOM 3211 N N . ASN A 1 470 ? -20.37898 3.89891 32.90327 1.000 26.58876 439 ASN A N 1
ATOM 3212 C CA . ASN A 1 470 ? -20.22613 2.71846 33.74118 1.000 22.96861 439 ASN A CA 1
ATOM 3213 C C . ASN A 1 470 ? -18.77337 2.59568 34.20324 1.000 21.61599 439 ASN A C 1
ATOM 3214 O O . ASN A 1 470 ? -17.85847 3.13547 33.58596 1.000 21.86365 439 ASN A O 1
ATOM 3219 N N . ALA A 1 471 ? -18.58584 1.89621 35.32502 1.000 22.78842 440 ALA A N 1
ATOM 3220 C CA . ALA A 1 471 ? -17.36477 1.70408 36.10079 1.000 19.92708 440 ALA A CA 1
ATOM 3221 C C . ALA A 1 471 ? -17.05779 2.91675 36.96037 1.000 21.95242 440 ALA A C 1
ATOM 3222 O O . ALA A 1 471 ? -16.23293 2.81315 37.87013 1.000 25.82519 440 ALA A O 1
ATOM 3224 N N . TRP A 1 472 ? -17.71197 4.04876 36.73259 1.000 22.67633 441 TRP A N 1
ATOM 3225 C CA . TRP A 1 472 ? -17.49776 5.26674 37.49907 1.000 22.39781 441 TRP A CA 1
ATOM 3226 C C . TRP A 1 472 ? -18.64017 5.45379 38.47673 1.000 24.48790 441 TRP A C 1
ATOM 3227 O O . TRP A 1 472 ? -19.80361 5.21350 38.13711 1.000 26.47135 441 TRP A O 1
ATOM 3238 N N . THR A 1 473 ? -18.30264 5.83861 39.70019 1.000 20.64625 442 THR A N 1
ATOM 3239 C CA . THR A 1 473 ? -19.30071 6.15759 40.70617 1.000 21.96212 442 THR A CA 1
ATOM 3240 C C . THR A 1 473 ? -19.57592 7.65399 40.63987 1.000 22.63663 442 THR A C 1
ATOM 3241 O O . THR A 1 473 ? -18.68722 8.46893 40.92618 1.000 22.46946 442 THR A O 1
ATOM 3245 N N . VAL A 1 474 ? -20.81950 8.01401 40.32960 1.000 22.58159 443 VAL A N 1
ATOM 3246 C CA . VAL A 1 474 ? -21.20770 9.40812 40.19029 1.000 27.41751 443 VAL A CA 1
ATOM 3247 C C . VAL A 1 474 ? -22.00492 9.77602 41.42350 1.000 27.96143 443 VAL A C 1
ATOM 3248 O O . VAL A 1 474 ? -23.04169 9.16165 41.71935 1.000 25.71115 443 VAL A O 1
ATOM 3252 N N . ASP A 1 475 ? -21.56326 10.81603 42.11229 1.000 22.40252 444 ASP A N 1
ATOM 3253 C CA . ASP A 1 475 ? -22.21583 11.25013 43.33505 1.000 24.48689 444 ASP A CA 1
ATOM 3254 C C . ASP A 1 475 ? -22.46249 12.74243 43.18965 1.000 24.92049 444 ASP A C 1
ATOM 3255 O O . ASP A 1 475 ? -21.58606 13.56178 43.48293 1.000 24.30972 444 ASP A O 1
ATOM 3260 N N . LYS A 1 476 ? -23.69682 13.08397 42.78822 1.000 22.38488 445 LYS A N 1
ATOM 3261 C CA . LYS A 1 476 ? -24.12033 14.46949 42.71247 1.000 23.02385 445 LYS A CA 1
ATOM 3262 C C . LYS A 1 476 ? -24.54000 15.00921 44.06526 1.000 23.62866 445 LYS A C 1
ATOM 3263 O O . LYS A 1 476 ? -24.90589 16.18355 44.16639 1.000 24.20883 445 LYS A O 1
ATOM 3269 N N . GLY A 1 477 ? -24.47107 14.17935 45.09609 1.000 27.96573 446 GLY A N 1
ATOM 3270 C CA . GLY A 1 477 ? -24.89756 14.59755 46.40873 1.000 28.33159 446 GLY A CA 1
ATOM 3271 C C . GLY A 1 477 ? -26.36224 14.98447 46.40323 1.000 28.06229 446 GLY A C 1
ATOM 3272 O O . GLY A 1 477 ? -27.21759 14.31405 45.80550 1.000 30.37690 446 GLY A O 1
ATOM 3273 N N . THR A 1 478 ? -26.65615 16.11238 47.04376 1.000 26.60278 447 THR A N 1
ATOM 3274 C CA . THR A 1 478 ? -28.00598 16.64633 47.05817 1.000 28.41839 447 THR A CA 1
ATOM 3275 C C . THR A 1 478 ? -28.29257 17.57589 45.89327 1.000 27.84951 447 THR A C 1
ATOM 3276 O O . THR A 1 478 ? -29.30024 18.29263 45.93415 1.000 30.80667 447 THR A O 1
ATOM 3280 N N . GLY A 1 479 ? -27.49750 17.51371 44.82236 1.000 27.51544 448 GLY A N 1
ATOM 3281 C CA . GLY A 1 479 ? -27.69526 18.45066 43.73317 1.000 27.80018 448 GLY A CA 1
ATOM 3282 C C . GLY A 1 479 ? -28.65343 17.88969 42.71058 1.000 33.17182 448 GLY A C 1
ATOM 3283 O O . GLY A 1 479 ? -28.22616 17.18243 41.79093 1.000 33.26703 448 GLY A O 1
ATOM 3284 N N . THR A 1 480 ? -29.93435 18.27117 42.80435 1.000 32.79857 449 THR A N 1
ATOM 3285 C CA . THR A 1 480 ? -30.95888 17.67724 41.95431 1.000 37.12062 449 THR A CA 1
ATOM 3286 C C . THR A 1 480 ? -30.90589 18.26622 40.55500 1.000 41.93236 449 THR A C 1
ATOM 3287 O O . THR A 1 480 ? -31.28081 17.59391 39.58740 1.000 38.54371 449 THR A O 1
ATOM 3291 N N . SER A 1 481 ? -30.46244 19.50983 40.43411 1.000 32.43913 450 SER A N 1
ATOM 3292 C CA . SER A 1 481 ? -30.28801 20.14021 39.13841 1.000 31.10497 450 SER A CA 1
ATOM 3293 C C . SER A 1 481 ? -28.90367 19.89435 38.56747 1.000 27.66503 450 SER A C 1
ATOM 3294 O O . SER A 1 481 ? -28.64352 20.29328 37.42777 1.000 26.51031 450 SER A O 1
ATOM 3297 N N . SER A 1 482 ? -28.03043 19.19667 39.29303 1.000 27.08031 451 SER A N 1
ATOM 3298 C CA . SER A 1 482 ? -26.71174 18.90266 38.75073 1.000 21.76157 451 SER A CA 1
ATOM 3299 C C . SER A 1 482 ? -26.81972 17.93756 37.58447 1.000 25.67049 451 SER A C 1
ATOM 3300 O O . SER A 1 482 ? -27.68288 17.05402 37.56553 1.000 28.88261 451 SER A O 1
ATOM 3303 N N . VAL A 1 483 ? -25.95152 18.11091 36.59266 1.000 21.85052 452 VAL A N 1
ATOM 3304 C CA . VAL A 1 483 ? -25.95659 17.24824 35.41718 1.000 24.37405 452 VAL A CA 1
ATOM 3305 C C . VAL A 1 483 ? -24.59489 16.58240 35.27870 1.000 23.10540 452 VAL A C 1
ATOM 3306 O O . VAL A 1 483 ? -23.56061 17.25726 35.30901 1.000 25.04005 452 VAL A O 1
ATOM 3310 N N . VAL A 1 484 ? -24.59921 15.26774 35.08766 1.000 21.22386 453 VAL A N 1
ATOM 3311 C CA . VAL A 1 484 ? -23.39865 14.49920 34.75643 1.000 20.90466 453 VAL A CA 1
ATOM 3312 C C . VAL A 1 484 ? -23.75830 13.61690 33.57815 1.000 23.97188 453 VAL A C 1
ATOM 3313 O O . VAL A 1 484 ? -24.71518 12.83237 33.65680 1.000 28.76422 453 VAL A O 1
ATOM 3317 N N . GLU A 1 485 ? -23.03587 13.77162 32.47187 1.000 19.95870 454 GLU A N 1
ATOM 3318 C CA . GLU A 1 485 ? -23.45111 13.07939 31.26177 1.000 23.14626 454 GLU A CA 1
ATOM 3319 C C . GLU A 1 485 ? -22.25727 12.63750 30.41478 1.000 25.04096 454 GLU A C 1
ATOM 3320 O O . GLU A 1 485 ? -21.27939 13.37202 30.23632 1.000 22.35923 454 GLU A O 1
ATOM 3326 N N . TYR A 1 486 ? -22.38207 11.44155 29.84670 1.000 20.92888 455 TYR A N 1
ATOM 3327 C CA . TYR A 1 486 ? -21.51597 10.99940 28.76973 1.000 21.80548 455 TYR A CA 1
ATOM 3328 C C . TYR A 1 486 ? -21.87470 11.75204 27.49752 1.000 24.22778 455 TYR A C 1
ATOM 3329 O O . TYR A 1 486 ? -23.06049 11.87857 27.15023 1.000 21.78334 455 TYR A O 1
ATOM 3338 N N . LEU A 1 487 ? -20.86164 12.25689 26.80812 1.000 22.78085 456 LEU A N 1
ATOM 3339 C CA . LEU A 1 487 ? -21.03310 12.89966 25.51224 1.000 27.39770 456 LEU A CA 1
ATOM 3340 C C . LEU A 1 487 ? -20.09177 12.26571 24.50318 1.000 25.19062 456 LEU A C 1
ATOM 3341 O O . LEU A 1 487 ? -18.89095 12.11719 24.76826 1.000 26.40795 456 LEU A O 1
ATOM 3346 N N . ALA A 1 488 ? -20.64525 11.83546 23.37829 1.000 23.61738 457 ALA A N 1
ATOM 3347 C CA . ALA A 1 488 ? -19.82923 11.32418 22.29963 1.000 22.68674 457 ALA A CA 1
ATOM 3348 C C . ALA A 1 488 ? -19.23792 12.50041 21.53196 1.000 25.41109 457 ALA A C 1
ATOM 3349 O O . ALA A 1 488 ? -19.74787 13.62637 21.59464 1.000 30.10467 457 ALA A O 1
ATOM 3351 N N . ASN A 1 489 ? -18.10878 12.24996 20.88167 1.000 24.79793 458 ASN A N 1
ATOM 3352 C CA . ASN A 1 489 ? -17.43014 13.24622 20.05138 1.000 28.59345 458 ASN A CA 1
ATOM 3353 C C . ASN A 1 489 ? -17.19493 14.54855 20.80303 1.000 29.76282 458 ASN A C 1
ATOM 3354 O O . ASN A 1 489 ? -17.29596 15.63852 20.24556 1.000 28.81522 458 ASN A O 1
ATOM 3359 N N . ALA A 1 490 ? -16.86844 14.44297 22.08539 1.000 25.19139 459 ALA A N 1
ATOM 3360 C CA . ALA A 1 490 ? -16.79859 15.63041 22.91852 1.000 24.86014 459 ALA A CA 1
ATOM 3361 C C . ALA A 1 490 ? -15.46453 15.82089 23.61046 1.000 21.64612 459 ALA A C 1
ATOM 3362 O O . ALA A 1 490 ? -15.31892 16.78936 24.37203 1.000 19.65262 459 ALA A O 1
ATOM 3364 N N . GLY A 1 491 ? -14.49928 14.93295 23.37269 1.000 23.69516 460 GLY A N 1
ATOM 3365 C CA . GLY A 1 491 ? -13.19648 15.03856 23.97877 1.000 22.21020 460 GLY A CA 1
ATOM 3366 C C . GLY A 1 491 ? -12.28415 15.94314 23.17989 1.000 23.04225 460 GLY A C 1
ATOM 3367 O O . GLY A 1 491 ? -12.70603 16.65373 22.26711 1.000 24.60706 460 GLY A O 1
ATOM 3368 N N . PRO A 1 492 ? -10.98968 15.89314 23.49229 1.000 21.70509 461 PRO A N 1
ATOM 3369 C CA . PRO A 1 492 ? -10.03623 16.82844 22.85947 1.000 22.56330 461 PRO A CA 1
ATOM 3370 C C . PRO A 1 492 ? -10.00520 16.78598 21.34549 1.000 24.02796 461 PRO A C 1
ATOM 3371 O O . PRO A 1 492 ? -9.77654 17.82867 20.72133 1.000 26.27504 461 PRO A O 1
ATOM 3375 N N . LYS A 1 493 ? -10.18288 15.60969 20.74344 1.000 22.87809 462 LYS A N 1
ATOM 3376 C CA . LYS A 1 493 ? -10.15526 15.44393 19.29520 1.000 24.88338 462 LYS A CA 1
ATOM 3377 C C . LYS A 1 493 ? -11.51562 15.68259 18.66046 1.000 28.38352 462 LYS A C 1
ATOM 3378 O O . LYS A 1 493 ? -11.59411 15.79938 17.43327 1.000 31.48135 462 LYS A O 1
ATOM 3384 N N . GLY A 1 494 ? -12.57902 15.73494 19.45839 1.000 27.90096 463 GLY A N 1
ATOM 3385 C CA . GLY A 1 494 ? -13.91926 15.80134 18.90519 1.000 28.39711 463 GLY A CA 1
ATOM 3386 C C . GLY A 1 494 ? -14.41279 14.49699 18.34218 1.000 28.70347 463 GLY A C 1
ATOM 3387 O O . GLY A 1 494 ? -15.44298 14.47527 17.66298 1.000 33.96145 463 GLY A O 1
ATOM 3388 N N . THR A 1 495 ? -13.69781 13.40297 18.59101 1.000 28.68147 464 THR A N 1
ATOM 3389 C CA . THR A 1 495 ? -14.06067 12.09257 18.08228 1.000 27.87123 464 THR A CA 1
ATOM 3390 C C . THR A 1 495 ? -14.22282 11.04838 19.17440 1.000 37.42176 464 THR A C 1
ATOM 3391 O O . THR A 1 495 ? -14.62462 9.91752 18.87411 1.000 35.72622 464 THR A O 1
ATOM 3395 N N . GLU A 1 496 ? -13.98457 11.40509 20.43017 1.000 26.34695 465 GLU A N 1
ATOM 3396 C CA . GLU A 1 496 ? -13.97616 10.45221 21.52609 1.000 23.16567 465 GLU A CA 1
ATOM 3397 C C . GLU A 1 496 ? -14.97996 10.87789 22.58404 1.000 20.77109 465 GLU A C 1
ATOM 3398 O O . GLU A 1 496 ? -15.53028 11.98516 22.55268 1.000 25.37476 465 GLU A O 1
ATOM 3404 N N . GLY A 1 497 ? -15.25978 9.95343 23.49539 1.000 20.98926 466 GLY A N 1
ATOM 3405 C CA . GLY A 1 497 ? -16.17491 10.24560 24.57263 1.000 22.00759 466 GLY A CA 1
ATOM 3406 C C . GLY A 1 497 ? -15.57056 11.17981 25.60245 1.000 21.57768 466 GLY A C 1
ATOM 3407 O O . GLY A 1 497 ? -14.35364 11.32259 25.73649 1.000 21.36314 466 GLY A O 1
ATOM 3408 N N . ALA A 1 498 ? -16.45716 11.88489 26.30133 1.000 20.03004 467 ALA A N 1
ATOM 3409 C CA . ALA A 1 498 ? -16.04893 12.69197 27.43917 1.000 21.40464 467 ALA A CA 1
ATOM 3410 C C . ALA A 1 498 ? -17.15225 12.64873 28.48092 1.000 19.17801 467 ALA A C 1
ATOM 3411 O O . ALA A 1 498 ? -18.30959 12.35124 28.17621 1.000 21.25087 467 ALA A O 1
ATOM 3413 N N . MET A 1 499 ? -16.81439 13.06849 29.69246 1.000 17.46759 468 MET A N 1
ATOM 3414 C CA . MET A 1 499 ? -17.78863 13.16336 30.76532 1.000 18.57377 468 MET A CA 1
ATOM 3415 C C . MET A 1 499 ? -17.93670 14.62855 31.12374 1.000 19.20545 468 MET A C 1
ATOM 3416 O O . MET A 1 499 ? -16.95877 15.27938 31.48583 1.000 20.66669 468 MET A O 1
ATOM 3421 N N . ARG A 1 500 ? -19.14763 15.15540 30.97122 1.000 18.30569 469 ARG A N 1
ATOM 3422 C CA . ARG A 1 500 ? -19.43121 16.53410 31.33798 1.000 21.13749 469 ARG A CA 1
ATOM 3423 C C . ARG A 1 500 ? -20.07645 16.55833 32.71626 1.000 23.17967 469 ARG A C 1
ATOM 3424 O O . ARG A 1 500 ? -21.06654 15.86064 32.95646 1.000 21.97647 469 ARG A O 1
ATOM 3432 N N . VAL A 1 501 ? -19.55681 17.41943 33.58576 1.000 19.75088 470 VAL A N 1
ATOM 3433 C CA . VAL A 1 501 ? -20.02293 17.58517 34.95629 1.000 18.03014 470 VAL A CA 1
ATOM 3434 C C . VAL A 1 501 ? -20.37121 19.05439 35.15607 1.000 19.99122 470 VAL A C 1
ATOM 3435 O O . VAL A 1 501 ? -19.49693 19.93277 35.05477 1.000 18.99853 470 VAL A O 1
ATOM 3439 N N . ALA A 1 502 ? -21.62276 19.31105 35.51767 1.000 19.15182 471 ALA A N 1
ATOM 3440 C CA . ALA A 1 502 ? -22.12800 20.67035 35.71620 1.000 19.49623 471 ALA A CA 1
ATOM 3441 C C . ALA A 1 502 ? -22.97116 20.66737 36.98029 1.000 20.42928 471 ALA A C 1
ATOM 3442 O O . ALA A 1 502 ? -24.20413 20.53820 36.92905 1.000 22.20323 471 ALA A O 1
ATOM 3444 N N . PRO A 1 503 ? -22.33078 20.80007 38.14618 1.000 18.87525 472 PRO A N 1
ATOM 3445 C CA . PRO A 1 503 ? -23.06460 20.72684 39.41621 1.000 19.25554 472 PRO A CA 1
ATOM 3446 C C . PRO A 1 503 ? -23.77092 22.02434 39.74873 1.000 21.89948 472 PRO A C 1
ATOM 3447 O O . PRO A 1 503 ? -23.35603 23.11449 39.34695 1.000 22.51595 472 PRO A O 1
ATOM 3451 N N . VAL A 1 504 ? -24.86468 21.88550 40.49156 1.000 22.53871 473 VAL A N 1
ATOM 3452 C CA . VAL A 1 504 ? -25.65493 23.02142 40.94107 1.000 24.53502 473 VAL A CA 1
ATOM 3453 C C . VAL A 1 504 ? -25.83922 22.88345 42.44622 1.000 25.04590 473 VAL A C 1
ATOM 3454 O O . VAL A 1 504 ? -26.13736 21.78369 42.93282 1.000 25.90242 473 VAL A O 1
ATOM 3458 N N . SER A 1 505 ? -25.57532 23.97541 43.17573 1.000 23.26809 474 SER A N 1
ATOM 3459 C CA . SER A 1 505 ? -25.75441 24.08251 44.62855 1.000 29.96001 474 SER A CA 1
ATOM 3460 C C . SER A 1 505 ? -24.63844 23.39661 45.40988 1.000 30.89766 474 SER A C 1
ATOM 3461 O O . SER A 1 505 ? -24.04559 24.00900 46.29948 1.000 30.38952 474 SER A O 1
ATOM 3464 N N . VAL A 1 506 ? -24.43970 22.10200 45.19116 1.000 27.28212 475 VAL A N 1
ATOM 3465 C CA . VAL A 1 506 ? -23.37585 21.35089 45.84720 1.000 23.37511 475 VAL A CA 1
ATOM 3466 C C . VAL A 1 506 ? -22.48485 20.71264 44.78616 1.000 20.41766 475 VAL A C 1
ATOM 3467 O O . VAL A 1 506 ? -22.89510 20.48593 43.64913 1.000 23.98348 475 VAL A O 1
ATOM 3471 N N . GLY A 1 507 ? -21.24153 20.43165 45.17195 1.000 20.74610 476 GLY A N 1
ATOM 3472 C CA . GLY A 1 507 ? -20.30257 19.82764 44.24357 1.000 21.53170 476 GLY A CA 1
ATOM 3473 C C . GLY A 1 507 ? -20.66498 18.39572 43.88749 1.000 25.88468 476 GLY A C 1
ATOM 3474 O O . GLY A 1 507 ? -21.46338 17.72662 44.55914 1.000 24.08731 476 GLY A O 1
ATOM 3475 N N . THR A 1 508 ? -20.08095 17.92280 42.78769 1.000 21.89644 477 THR A N 1
ATOM 3476 C CA . THR A 1 508 ? -20.23736 16.54372 42.35146 1.000 19.04989 477 THR A CA 1
ATOM 3477 C C . THR A 1 508 ? -18.88071 15.86460 42.42964 1.000 20.29282 477 THR A C 1
ATOM 3478 O O . THR A 1 508 ? -17.85660 16.45693 42.05794 1.000 23.44284 477 THR A O 1
ATOM 3482 N N . ASN A 1 509 ? -18.88393 14.60236 42.86352 1.000 22.77805 478 ASN A N 1
ATOM 3483 C CA . ASN A 1 509 ? -17.68955 13.76761 42.94837 1.000 21.65660 478 ASN A CA 1
ATOM 3484 C C . ASN A 1 509 ? -17.89559 12.56775 42.04202 1.000 21.84183 478 ASN A C 1
ATOM 3485 O O . ASN A 1 509 ? -18.92403 11.89430 42.13569 1.000 21.65042 478 ASN A O 1
ATOM 3490 N N . VAL A 1 510 ? -16.94671 12.31926 41.13721 1.000 17.48480 479 VAL A N 1
ATOM 3491 C CA . VAL A 1 510 ? -16.93627 11.09613 40.33496 1.000 19.57885 479 VAL A CA 1
ATOM 3492 C C . VAL A 1 510 ? -15.69262 10.31326 40.70346 1.000 19.48749 479 VAL A C 1
ATOM 3493 O O . VAL A 1 510 ? -14.58804 10.84726 40.64417 1.000 20.59090 479 VAL A O 1
ATOM 3497 N N . SER A 1 511 ? -15.85188 9.03883 41.03059 1.000 21.00353 480 SER A N 1
ATOM 3498 C CA . SER A 1 511 ? -14.73478 8.32174 41.62870 1.000 18.88164 480 SER A CA 1
ATOM 3499 C C . SER A 1 511 ? -14.67344 6.89457 41.11521 1.000 19.10749 480 SER A C 1
ATOM 3500 O O . SER A 1 511 ? -15.63392 6.36984 40.55371 1.000 18.98564 480 SER A O 1
ATOM 3503 N N . GLN A 1 512 ? -13.50808 6.27656 41.31055 1.000 20.23839 481 GLN A N 1
ATOM 3504 C CA . GLN A 1 512 ? -13.35402 4.85761 41.00575 1.000 19.41259 481 GLN A CA 1
ATOM 3505 C C . GLN A 1 512 ? -12.26779 4.27631 41.89391 1.000 21.13167 481 GLN A C 1
ATOM 3506 O O . GLN A 1 512 ? -11.27829 4.94739 42.19019 1.000 21.04392 481 GLN A O 1
ATOM 3512 N N . VAL A 1 513 ? -12.47112 3.03449 42.33929 1.000 19.71746 482 VAL A N 1
ATOM 3513 C CA . VAL A 1 513 ? -11.52887 2.34689 43.21312 1.000 18.69754 482 VAL A CA 1
ATOM 3514 C C . VAL A 1 513 ? -11.08092 1.05562 42.55322 1.000 22.01234 482 VAL A C 1
ATOM 3515 O O . VAL A 1 513 ? -11.89408 0.34366 41.95982 1.000 20.80258 482 VAL A O 1
ATOM 3519 N N . GLN A 1 514 ? -9.78001 0.76206 42.65089 1.000 19.41217 483 GLN A N 1
ATOM 3520 C CA . GLN A 1 514 ? -9.22061 -0.48620 42.15015 1.000 18.56845 483 GLN A CA 1
ATOM 3521 C C . GLN A 1 514 ? -8.25430 -1.06659 43.16874 1.000 20.89334 483 GLN A C 1
ATOM 3522 O O . GLN A 1 514 ? -7.69074 -0.35699 44.00591 1.000 21.67518 483 GLN A O 1
ATOM 3528 N N . ALA A 1 515 ? -8.04949 -2.37680 43.07904 1.000 22.75654 484 ALA A N 1
ATOM 3529 C CA . ALA A 1 515 ? -7.05537 -3.02009 43.92158 1.000 21.00744 484 ALA A CA 1
ATOM 3530 C C . ALA A 1 515 ? -5.66211 -2.56390 43.51661 1.000 24.94710 484 ALA A C 1
ATOM 3531 O O . ALA A 1 515 ? -5.38265 -2.35561 42.33267 1.000 25.85120 484 ALA A O 1
ATOM 3533 N N . VAL A 1 516 ? -4.78206 -2.40113 44.50496 1.000 20.94469 485 VAL A N 1
ATOM 3534 C CA . VAL A 1 516 ? -3.38791 -2.04744 44.24863 1.000 24.38464 485 VAL A CA 1
ATOM 3535 C C . VAL A 1 516 ? -2.57527 -2.60543 45.39817 1.000 23.23785 485 VAL A C 1
ATOM 3536 O O . VAL A 1 516 ? -3.09845 -2.85685 46.47990 1.000 29.67398 485 VAL A O 1
ATOM 3540 N N . THR A 1 517 ? -1.27155 -2.77611 45.17587 1.000 23.07801 486 THR A N 1
ATOM 3541 C CA . THR A 1 517 ? -0.40830 -3.27246 46.23475 1.000 21.58957 486 THR A CA 1
ATOM 3542 C C . THR A 1 517 ? 0.96782 -2.63433 46.08229 1.000 20.27870 486 THR A C 1
ATOM 3543 O O . THR A 1 517 ? 1.34301 -2.20199 44.98679 1.000 26.73148 486 THR A O 1
ATOM 3547 N N . ASN A 1 518 ? 1.67629 -2.51370 47.19350 1.000 22.11610 487 ASN A N 1
ATOM 3548 C CA . ASN A 1 518 ? 3.09062 -2.16164 47.12638 1.000 23.66699 487 ASN A CA 1
ATOM 3549 C C . ASN A 1 518 ? 3.89046 -3.38546 46.69125 1.000 20.90920 487 ASN A C 1
ATOM 3550 O O . ASN A 1 518 ? 3.48661 -4.51607 46.94308 1.000 22.08368 487 ASN A O 1
ATOM 3555 N N . PRO A 1 519 ? 5.04008 -3.19300 46.02916 1.000 21.57980 488 PRO A N 1
ATOM 3556 C CA . PRO A 1 519 ? 5.63896 -1.92482 45.61588 1.000 20.76298 488 PRO A CA 1
ATOM 3557 C C . PRO A 1 519 ? 5.02033 -1.37988 44.34519 1.000 21.55657 488 PRO A C 1
ATOM 3558 O O . PRO A 1 519 ? 4.51947 -2.15389 43.51792 1.000 24.57349 488 PRO A O 1
ATOM 3562 N N . GLY A 1 520 ? 5.10219 -0.06702 44.16229 1.000 20.87864 489 GLY A N 1
ATOM 3563 C CA . GLY A 1 520 ? 4.62819 0.52864 42.92906 1.000 23.41172 489 GLY A CA 1
ATOM 3564 C C . GLY A 1 520 ? 4.94573 2.00164 42.90094 1.000 19.47914 489 GLY A C 1
ATOM 3565 O O . GLY A 1 520 ? 5.22885 2.60906 43.93715 1.000 20.98950 489 GLY A O 1
ATOM 3566 N N . MET A 1 521 ? 4.91526 2.55660 41.68883 1.000 16.56105 490 MET A N 1
ATOM 3567 C CA . MET A 1 521 ? 4.98584 4.00804 41.47807 1.000 16.92592 490 MET A CA 1
ATOM 3568 C C . MET A 1 521 ? 3.88963 4.35665 40.49906 1.000 18.84491 490 MET A C 1
ATOM 3569 O O . MET A 1 521 ? 3.47718 3.52213 39.70550 1.000 19.74802 490 MET A O 1
ATOM 3574 N N . PHE A 1 522 ? 3.42413 5.59099 40.51640 1.000 15.87767 491 PHE A N 1
ATOM 3575 C CA . PHE A 1 522 ? 2.30328 5.91393 39.64970 1.000 15.02991 491 PHE A CA 1
ATOM 3576 C C . PHE A 1 522 ? 2.42443 7.32895 39.11646 1.000 15.94151 491 PHE A C 1
ATOM 3577 O O . PHE A 1 522 ? 3.08982 8.19816 39.70132 1.000 15.46136 491 PHE A O 1
ATOM 3585 N N . SER A 1 523 ? 1.76542 7.52051 37.97535 1.000 14.17999 492 SER A N 1
ATOM 3586 C CA . SER A 1 523 ? 1.56970 8.83035 37.37990 1.000 14.03950 492 SER A CA 1
ATOM 3587 C C . SER A 1 523 ? 0.23313 8.82896 36.65665 1.000 15.18476 492 SER A C 1
ATOM 3588 O O . SER A 1 523 ? -0.11321 7.85758 35.98242 1.000 16.06270 492 SER A O 1
ATOM 3591 N N . MET A 1 524 ? -0.51233 9.91832 36.80016 1.000 14.81802 493 MET A N 1
ATOM 3592 C CA . MET A 1 524 ? -1.76721 10.08021 36.08995 1.000 14.62111 493 MET A CA 1
ATOM 3593 C C . MET A 1 524 ? -1.78673 11.40090 35.34474 1.000 16.92695 493 MET A C 1
ATOM 3594 O O . MET A 1 524 ? -1.29149 12.42672 35.83209 1.000 16.77747 493 MET A O 1
ATOM 3599 N N . SER A 1 525 ? -2.35965 11.36078 34.15997 1.000 15.18838 494 SER A N 1
ATOM 3600 C CA . SER A 1 525 ? -2.71177 12.56898 33.43843 1.000 15.67167 494 SER A CA 1
ATOM 3601 C C . SER A 1 525 ? -4.19400 12.51272 33.09864 1.000 15.44283 494 SER A C 1
ATOM 3602 O O . SER A 1 525 ? -4.78401 11.42492 32.95848 1.000 14.60716 494 SER A O 1
ATOM 3605 N N . CYS A 1 526 ? -4.80698 13.69724 33.01620 1.000 15.66497 495 CYS A N 1
ATOM 3606 C CA . CYS A 1 526 ? -6.19548 13.82649 32.58572 1.000 16.32814 495 CYS A CA 1
ATOM 3607 C C . CYS A 1 526 ? -6.29447 14.95055 31.57265 1.000 21.40898 495 CYS A C 1
ATOM 3608 O O . CYS A 1 526 ? -5.51643 15.90212 31.59677 1.000 19.27175 495 CYS A O 1
ATOM 3612 N N . MET A 1 527 ? -7.25609 14.83764 30.67184 1.000 15.60125 496 MET A N 1
ATOM 3613 C CA . MET A 1 527 ? -7.58557 15.93428 29.78506 1.000 15.24056 496 MET A CA 1
ATOM 3614 C C . MET A 1 527 ? -8.83328 16.61202 30.33901 1.000 17.75718 496 MET A C 1
ATOM 3615 O O . MET A 1 527 ? -9.83529 15.93852 30.62259 1.000 18.83323 496 MET A O 1
ATOM 3620 N N . VAL A 1 528 ? -8.74782 17.92950 30.55925 1.000 14.88331 497 VAL A N 1
ATOM 3621 C CA . VAL A 1 528 ? -9.79830 18.68396 31.23618 1.000 16.89401 497 VAL A CA 1
ATOM 3622 C C . VAL A 1 528 ? -10.11668 19.92538 30.41264 1.000 19.66119 497 VAL A C 1
ATOM 3623 O O . VAL A 1 528 ? -9.21095 20.58759 29.89200 1.000 18.93163 497 VAL A O 1
ATOM 3627 N N . ASN A 1 529 ? -11.40526 20.22170 30.25759 1.000 17.60717 498 ASN A N 1
ATOM 3628 C CA . ASN A 1 529 ? -11.83218 21.44018 29.57078 1.000 17.72167 498 ASN A CA 1
ATOM 3629 C C . ASN A 1 529 ? -12.87170 22.14469 30.43348 1.000 17.03616 498 ASN A C 1
ATOM 3630 O O . ASN A 1 529 ? -14.04596 21.76850 30.43417 1.000 19.53525 498 ASN A O 1
ATOM 3635 N N . ILE A 1 530 ? -12.43538 23.16839 31.15109 1.000 17.64990 499 ILE A N 1
ATOM 3636 C CA . ILE A 1 530 ? -13.34496 23.99948 31.92997 1.000 16.88629 499 ILE A CA 1
ATOM 3637 C C . ILE A 1 530 ? -14.08490 24.90136 30.96312 1.000 24.03549 499 ILE A C 1
ATOM 3638 O O . ILE A 1 530 ? -13.46303 25.69161 30.24739 1.000 21.47143 499 ILE A O 1
ATOM 3643 N N . ALA A 1 531 ? -15.40900 24.78400 30.94130 1.000 21.54283 500 ALA A N 1
ATOM 3644 C CA . ALA A 1 531 ? -16.21727 25.71331 30.16393 1.000 22.69576 500 ALA A CA 1
ATOM 3645 C C . ALA A 1 531 ? -16.45878 26.98799 30.94498 1.000 25.51613 500 ALA A C 1
ATOM 3646 O O . ALA A 1 531 ? -16.19251 28.08802 30.44523 1.000 26.19107 500 ALA A O 1
ATOM 3648 N N . THR A 1 532 ? -16.91674 26.85110 32.19189 1.000 21.49940 501 THR A N 1
ATOM 3649 C CA . THR A 1 532 ? -17.14213 28.02139 33.03812 1.000 20.73566 501 THR A CA 1
ATOM 3650 C C . THR A 1 532 ? -16.91864 27.61190 34.48463 1.000 23.96002 501 THR A C 1
ATOM 3651 O O . THR A 1 532 ? -17.09170 26.44246 34.83278 1.000 21.44944 501 THR A O 1
ATOM 3655 N N . THR A 1 533 ? -16.54449 28.57528 35.33684 1.000 24.86543 502 THR A N 1
ATOM 3656 C CA . THR A 1 533 ? -16.37474 28.22091 36.74575 1.000 21.78166 502 THR A CA 1
ATOM 3657 C C . THR A 1 533 ? -16.34100 29.50115 37.56487 1.000 26.15362 502 THR A C 1
ATOM 3658 O O . THR A 1 533 ? -15.80593 30.50521 37.07872 1.000 24.65992 502 THR A O 1
ATOM 3662 N N . PRO A 1 534 ? -16.88993 29.51268 38.78277 1.000 24.45145 503 PRO A N 1
ATOM 3663 C CA . PRO A 1 534 ? -16.88285 30.73087 39.61200 1.000 24.17341 503 PRO A CA 1
ATOM 3664 C C . PRO A 1 534 ? -15.60961 30.95353 40.41186 1.000 32.27230 503 PRO A C 1
ATOM 3665 O O . PRO A 1 534 ? -15.52839 31.93224 41.15831 1.000 36.02462 503 PRO A O 1
ATOM 3669 N N . GLY A 1 535 ? -14.61875 30.10305 40.20391 1.000 27.84232 504 GLY A N 1
ATOM 3670 C CA . GLY A 1 535 ? -13.39868 30.06933 40.99154 1.000 25.82448 504 GLY A CA 1
ATOM 3671 C C . GLY A 1 535 ? -12.68286 28.77965 40.63279 1.000 21.92921 504 GLY A C 1
ATOM 3672 O O . GLY A 1 535 ? -12.96978 28.19387 39.59481 1.000 25.15309 504 GLY A O 1
ATOM 3673 N N . ASN A 1 536 ? -11.79028 28.31968 41.50611 1.000 21.98947 505 ASN A N 1
ATOM 3674 C CA . ASN A 1 536 ? -11.14615 27.03292 41.24988 1.000 21.49727 505 ASN A CA 1
ATOM 3675 C C . ASN A 1 536 ? -12.20961 25.99321 40.93682 1.000 21.96057 505 ASN A C 1
ATOM 3676 O O . ASN A 1 536 ? -13.11124 25.76305 41.74831 1.000 21.93773 505 ASN A O 1
ATOM 3681 N N . ALA A 1 537 ? -12.08287 25.33040 39.77793 1.000 19.85983 506 ALA A N 1
ATOM 3682 C CA . ALA A 1 537 ? -13.19009 24.51533 39.28224 1.000 19.29673 506 ALA A CA 1
ATOM 3683 C C . ALA A 1 537 ? -13.30694 23.17144 39.98455 1.000 22.13497 506 ALA A C 1
ATOM 3684 O O . ALA A 1 537 ? -14.35383 22.51155 39.85776 1.000 20.48812 506 ALA A O 1
ATOM 3686 N N . GLY A 1 538 ? -12.30136 22.76667 40.73367 1.000 19.84923 507 GLY A N 1
ATOM 3687 C CA . GLY A 1 538 ? -12.35043 21.50208 41.43452 1.000 22.25405 507 GLY A CA 1
ATOM 3688 C C . GLY A 1 538 ? -10.95412 20.93145 41.59147 1.000 22.57061 507 GLY A C 1
ATOM 3689 O O . GLY A 1 538 ? -9.96318 21.64809 41.50857 1.000 19.54236 507 GLY A O 1
ATOM 3690 N N . GLN A 1 539 ? -10.91600 19.61888 41.79998 1.000 17.88550 508 GLN A N 1
ATOM 3691 C CA . GLN A 1 539 ? -9.66532 18.91100 42.02046 1.000 18.46804 508 GLN A CA 1
ATOM 3692 C C . GLN A 1 539 ? -9.76753 17.46798 41.55948 1.000 18.77115 508 GLN A C 1
ATOM 3693 O O . GLN A 1 539 ? -10.80642 16.82426 41.69510 1.000 18.26336 508 GLN A O 1
ATOM 3699 N N . VAL A 1 540 ? -8.64964 16.94721 41.05323 1.000 17.42900 509 VAL A N 1
ATOM 3700 C CA . VAL A 1 540 ? -8.49806 15.51022 40.85002 1.000 17.25094 509 VAL A CA 1
ATOM 3701 C C . VAL A 1 540 ? -7.58460 15.00796 41.94647 1.000 19.67785 509 VAL A C 1
ATOM 3702 O O . VAL A 1 540 ? -6.52663 15.59618 42.18813 1.000 19.68796 509 VAL A O 1
ATOM 3706 N N . SER A 1 541 ? -7.96341 13.92260 42.60255 1.000 17.70811 510 SER A N 1
ATOM 3707 C CA . SER A 1 541 ? -7.14393 13.42110 43.69090 1.000 18.40287 510 SER A CA 1
ATOM 3708 C C . SER A 1 541 ? -6.99601 11.91592 43.56587 1.000 19.96906 510 SER A C 1
ATOM 3709 O O . SER A 1 541 ? -7.85167 11.23412 42.99728 1.000 20.00089 510 SER A O 1
ATOM 3712 N N . ILE A 1 542 ? -5.86526 11.41753 44.06191 1.000 18.93219 511 ILE A N 1
ATOM 3713 C CA . ILE A 1 542 ? -5.58463 9.99243 44.15997 1.000 18.33673 511 ILE A CA 1
ATOM 3714 C C . ILE A 1 542 ? -5.25137 9.68598 45.61418 1.000 22.25810 511 ILE A C 1
ATOM 3715 O O . ILE A 1 542 ? -4.43243 10.38096 46.22777 1.000 21.88610 511 ILE A O 1
ATOM 3720 N N . GLY A 1 543 ? -5.92390 8.68011 46.18248 1.000 21.39737 512 GLY A N 1
ATOM 3721 C CA . GLY A 1 543 ? -5.66205 8.27436 47.54417 1.000 24.04529 512 GLY A CA 1
ATOM 3722 C C . GLY A 1 543 ? -5.55184 6.76588 47.65903 1.000 19.50122 512 GLY A C 1
ATOM 3723 O O . GLY A 1 543 ? -6.00980 6.02123 46.79588 1.000 21.19834 512 GLY A O 1
ATOM 3724 N N . PHE A 1 544 ? -4.95569 6.32500 48.75879 1.000 19.28081 513 PHE A N 1
ATOM 3725 C CA . PHE A 1 544 ? -4.73416 4.90652 48.99825 1.000 21.28898 513 PHE A CA 1
ATOM 3726 C C . PHE A 1 544 ? -5.39934 4.47183 50.28951 1.000 21.95341 513 PHE A C 1
ATOM 3727 O O . PHE A 1 544 ? -5.46436 5.24069 51.25855 1.000 24.87347 513 PHE A O 1
ATOM 3735 N N . LEU A 1 545 ? -5.90931 3.23893 50.27681 1.000 23.10506 514 LEU A N 1
ATOM 3736 C CA . LEU A 1 545 ? -6.52108 2.63368 51.44847 1.000 24.39807 514 LEU A CA 1
ATOM 3737 C C . LEU A 1 545 ? -5.88811 1.27388 51.68948 1.000 23.53995 514 LEU A C 1
ATOM 3738 O O . LEU A 1 545 ? -5.42745 0.62981 50.74763 1.000 21.78405 514 LEU A O 1
ATOM 3743 N N . ASP A 1 546 ? -5.87801 0.82959 52.95600 1.000 27.38673 515 ASP A N 1
ATOM 3744 C CA . ASP A 1 546 ? -5.52357 -0.56082 53.21352 1.000 28.19412 515 ASP A CA 1
ATOM 3745 C C . ASP A 1 546 ? -6.78250 -1.41657 53.08742 1.000 30.97808 515 ASP A C 1
ATOM 3746 O O . ASP A 1 546 ? -7.85652 -0.92267 52.73963 1.000 31.45187 515 ASP A O 1
ATOM 3751 N N . ALA A 1 547 ? -6.63460 -2.73058 53.30689 1.000 33.48627 516 ALA A N 1
ATOM 3752 C CA . ALA A 1 547 ? -7.76534 -3.64540 53.15287 1.000 41.87012 516 ALA A CA 1
ATOM 3753 C C . ALA A 1 547 ? -8.86574 -3.33741 54.14849 1.000 47.78052 516 ALA A C 1
ATOM 3754 O O . ALA A 1 547 ? -10.04724 -3.56835 53.86592 1.000 41.92484 516 ALA A O 1
ATOM 3756 N N . ALA A 1 548 ? -8.49952 -2.80751 55.31043 1.000 45.60358 517 ALA A N 1
ATOM 3757 C CA . ALA A 1 548 ? -9.47984 -2.48028 56.32824 1.000 41.85500 517 ALA A CA 1
ATOM 3758 C C . ALA A 1 548 ? -10.16330 -1.15203 56.05591 1.000 47.01960 517 ALA A C 1
ATOM 3759 O O . ALA A 1 548 ? -11.02910 -0.75403 56.83667 1.000 46.26100 517 ALA A O 1
ATOM 3761 N N . GLY A 1 549 ? -9.76821 -0.44060 54.99752 1.000 41.93140 518 GLY A N 1
ATOM 3762 C CA . GLY A 1 549 ? -10.40264 0.80988 54.64004 1.000 36.08216 518 GLY A CA 1
ATOM 3763 C C . GLY A 1 549 ? -9.74334 2.03211 55.22762 1.000 31.52340 518 GLY A C 1
ATOM 3764 O O . GLY A 1 549 ? -10.21286 3.14918 54.98414 1.000 39.09151 518 GLY A O 1
ATOM 3765 N N . ASN A 1 550 ? -8.66903 1.85379 55.98627 1.000 38.85005 519 ASN A N 1
ATOM 3766 C CA . ASN A 1 550 ? -7.96441 2.97683 56.57691 1.000 39.01443 519 ASN A CA 1
ATOM 3767 C C . ASN A 1 550 ? -7.26437 3.78254 55.49198 1.000 45.82092 519 ASN A C 1
ATOM 3768 O O . ASN A 1 550 ? -6.65437 3.22426 54.57580 1.000 34.41758 519 ASN A O 1
ATOM 3773 N N . SER A 1 551 ? -7.38859 5.10231 55.57716 1.000 43.64951 520 SER A N 1
ATOM 3774 C CA . SER A 1 551 ? -6.70675 5.96030 54.62764 1.000 39.93394 520 SER A CA 1
ATOM 3775 C C . SER A 1 551 ? -5.21413 5.92720 54.92513 1.000 38.25088 520 SER A C 1
ATOM 3776 O O . SER A 1 551 ? -4.79845 5.85217 56.08516 1.000 44.02361 520 SER A O 1
ATOM 3779 N N . LEU A 1 552 ? -4.39948 5.98126 53.87589 1.000 27.37549 521 LEU A N 1
ATOM 3780 C CA . LEU A 1 552 ? -2.95790 5.87605 54.07946 1.000 30.30113 521 LEU A CA 1
ATOM 3781 C C . LEU A 1 552 ? -2.26186 7.15581 53.64802 1.000 32.66981 521 LEU A C 1
ATOM 3782 O O . LEU A 1 552 ? -2.87195 7.98419 52.96518 1.000 32.82580 521 LEU A O 1
ATOM 3787 N N . PRO A 1 553 ? -0.99705 7.35138 54.01077 1.000 36.65677 522 PRO A N 1
ATOM 3788 C CA . PRO A 1 553 ? -0.24744 8.48939 53.46967 1.000 36.91482 522 PRO A CA 1
ATOM 3789 C C . PRO A 1 553 ? 0.02453 8.28096 51.99038 1.000 34.38211 522 PRO A C 1
ATOM 3790 O O . PRO A 1 553 ? -0.12913 7.18784 51.43984 1.000 35.60008 522 PRO A O 1
ATOM 3794 N N . GLY A 1 554 ? 0.44904 9.35406 51.33968 1.000 32.20889 523 GLY A N 1
ATOM 3795 C CA . GLY A 1 554 ? 0.75508 9.27704 49.93291 1.000 29.22499 523 GLY A CA 1
ATOM 3796 C C . GLY A 1 554 ? -0.32581 9.78377 49.00892 1.000 29.40147 523 GLY A C 1
ATOM 3797 O O . GLY A 1 554 ? -0.17530 9.63819 47.78290 1.000 25.09894 523 GLY A O 1
ATOM 3798 N N . GLY A 1 555 ? -1.41444 10.34226 49.54567 1.000 27.85529 524 GLY A N 1
ATOM 3799 C CA . GLY A 1 555 ? -2.43110 10.92385 48.68856 1.000 22.41010 524 GLY A CA 1
ATOM 3800 C C . GLY A 1 555 ? -1.92716 12.17676 48.00017 1.000 22.40269 524 GLY A C 1
ATOM 3801 O O . GLY A 1 555 ? -1.11607 12.92544 48.54013 1.000 24.85810 524 GLY A O 1
ATOM 3802 N N . VAL A 1 556 ? -2.41217 12.40777 46.77444 1.000 19.11530 525 VAL A N 1
ATOM 3803 C CA . VAL A 1 556 ? -1.99482 13.56061 45.97930 1.000 20.95187 525 VAL A CA 1
ATOM 3804 C C . VAL A 1 556 ? -3.21327 14.17036 45.30079 1.000 22.11258 525 VAL A C 1
ATOM 3805 O O . VAL A 1 556 ? -4.22652 13.50959 45.09078 1.000 20.27240 525 VAL A O 1
ATOM 3809 N N . SER A 1 557 ? -3.10086 15.44403 44.92888 1.000 18.00155 526 SER A N 1
ATOM 3810 C CA . SER A 1 557 ? -4.21219 16.11214 44.27329 1.000 18.88105 526 SER A CA 1
ATOM 3811 C C . SER A 1 557 ? -3.69045 17.20127 43.34922 1.000 20.93474 526 SER A C 1
ATOM 3812 O O . SER A 1 557 ? -2.55683 17.66883 43.47620 1.000 21.48737 526 SER A O 1
ATOM 3815 N N . ALA A 1 558 ? -4.55374 17.60028 42.41469 1.000 17.50948 527 ALA A N 1
ATOM 3816 C CA . ALA A 1 558 ? -4.27457 18.62060 41.41359 1.000 18.95479 527 ALA A CA 1
ATOM 3817 C C . ALA A 1 558 ? -5.47914 19.54212 41.33722 1.000 19.96253 527 ALA A C 1
ATOM 3818 O O . ALA A 1 558 ? -6.60481 19.07249 41.12448 1.000 18.56166 527 ALA A O 1
ATOM 3820 N N . ASN A 1 559 ? -5.24755 20.84821 41.48314 1.000 18.43704 528 ASN A N 1
ATOM 3821 C CA . ASN A 1 559 ? -6.31933 21.81468 41.27507 1.000 21.19566 528 ASN A CA 1
ATOM 3822 C C . ASN A 1 559 ? -6.59391 21.99253 39.79072 1.000 21.20512 528 ASN A C 1
ATOM 3823 O O . ASN A 1 559 ? -5.68812 21.96271 38.96000 1.000 23.56880 528 ASN A O 1
ATOM 3828 N N . LEU A 1 560 ? -7.86082 22.22382 39.46288 1.000 19.30545 529 LEU A N 1
ATOM 3829 C CA . LEU A 1 560 ? -8.20733 22.42678 38.06472 1.000 17.36323 529 LEU A CA 1
ATOM 3830 C C . LEU A 1 560 ? -7.99538 23.85836 37.61464 1.000 19.61800 529 LEU A C 1
ATOM 3831 O O . LEU A 1 560 ? -7.76305 24.08952 36.42369 1.000 20.34921 529 LEU A O 1
ATOM 3836 N N . GLY A 1 561 ? -8.04140 24.81030 38.54361 1.000 22.24834 530 GLY A N 1
ATOM 3837 C CA . GLY A 1 561 ? -7.88979 26.22508 38.24276 1.000 22.68864 530 GLY A CA 1
ATOM 3838 C C . GLY A 1 561 ? -9.09582 26.83011 37.54002 1.000 23.37832 530 GLY A C 1
ATOM 3839 O O . GLY A 1 561 ? -10.23867 26.40746 37.72639 1.000 21.46226 530 GLY A O 1
ATOM 3840 N N . THR A 1 562 ? -8.82808 27.81614 36.67705 1.000 22.81552 531 THR A N 1
ATOM 3841 C CA . THR A 1 562 ? -9.88389 28.60522 36.04933 1.000 19.96367 531 THR A CA 1
ATOM 3842 C C . THR A 1 562 ? -9.69027 28.81148 34.55104 1.000 20.28529 531 THR A C 1
ATOM 3843 O O . THR A 1 562 ? -10.51178 29.50586 33.93650 1.000 25.11729 531 THR A O 1
ATOM 3847 N N . THR A 1 563 ? -8.59114 28.32352 33.97530 1.000 23.10472 532 THR A N 1
ATOM 3848 C CA . THR A 1 563 ? -8.32125 28.51329 32.55489 1.000 23.84512 532 THR A CA 1
ATOM 3849 C C . THR A 1 563 ? -9.21687 27.62188 31.70950 1.000 23.81068 532 THR A C 1
ATOM 3850 O O . THR A 1 563 ? -9.30859 26.41632 31.96181 1.000 22.46988 532 THR A O 1
ATOM 3854 N N . THR A 1 564 ? -9.88170 28.21080 30.71313 1.000 25.48697 533 THR A N 1
ATOM 3855 C CA . THR A 1 564 ? -10.75655 27.45499 29.82258 1.000 25.70116 533 THR A CA 1
ATOM 3856 C C . THR A 1 564 ? -9.95887 26.76423 28.71686 1.000 24.09737 533 THR A C 1
ATOM 3857 O O . THR A 1 564 ? -8.81676 27.13039 28.40633 1.000 24.56041 533 THR A O 1
ATOM 3861 N N . GLY A 1 565 ? -10.58549 25.75540 28.11333 1.000 22.78324 534 GLY A N 1
ATOM 3862 C CA . GLY A 1 565 ? -10.00929 25.05393 26.98449 1.000 23.25003 534 GLY A CA 1
ATOM 3863 C C . GLY A 1 565 ? -9.29901 23.77472 27.40861 1.000 22.07319 534 GLY A C 1
ATOM 3864 O O . GLY A 1 565 ? -8.94864 23.57671 28.57315 1.000 21.25655 534 GLY A O 1
ATOM 3865 N N . TRP A 1 566 ? -9.09118 22.88484 26.43389 1.000 20.42544 535 TRP A N 1
ATOM 3866 C CA . TRP A 1 566 ? -8.46437 21.59953 26.74354 1.000 18.96848 535 TRP A CA 1
ATOM 3867 C C . TRP A 1 566 ? -7.05871 21.80318 27.28088 1.000 23.09062 535 TRP A C 1
ATOM 3868 O O . TRP A 1 566 ? -6.26815 22.56037 26.71048 1.000 23.58785 535 TRP A O 1
ATOM 3879 N N . GLN A 1 567 ? -6.77276 21.15778 28.41221 1.000 19.92101 536 GLN A N 1
ATOM 3880 C CA . GLN A 1 567 ? -5.46787 21.22584 29.04952 1.000 18.81052 536 GLN A CA 1
ATOM 3881 C C . GLN A 1 567 ? -5.16708 19.91229 29.76034 1.000 18.29497 536 GLN A C 1
ATOM 3882 O O . GLN A 1 567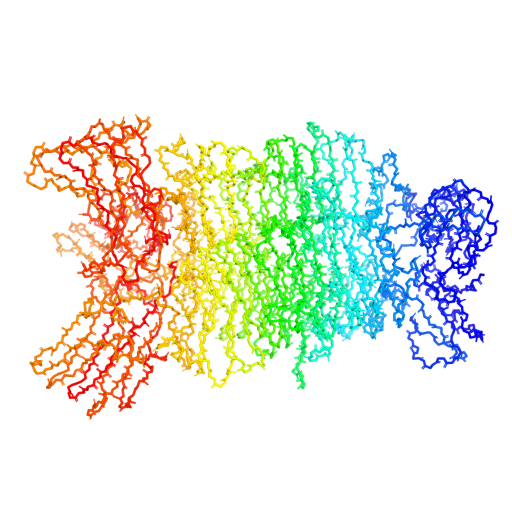 ? -6.06987 19.15708 30.14872 1.000 18.26915 536 GLN A O 1
ATOM 3888 N N . VAL A 1 568 ? -3.86606 19.66876 29.94805 1.000 18.03159 537 VAL A N 1
ATOM 3889 C CA . VAL A 1 568 ? -3.38752 18.49936 30.67081 1.000 18.71053 537 VAL A CA 1
ATOM 3890 C C . VAL A 1 568 ? -3.35848 18.83043 32.15625 1.000 20.69825 537 VAL A C 1
ATOM 3891 O O . VAL A 1 568 ? -2.76706 19.83952 32.56331 1.000 19.28651 537 VAL A O 1
ATOM 3895 N N . ILE A 1 569 ? -3.96843 17.97113 32.97332 1.000 17.01641 538 ILE A N 1
ATOM 3896 C CA . ILE A 1 569 ? -3.92806 18.09586 34.42403 1.000 15.47941 538 ILE A CA 1
ATOM 3897 C C . ILE A 1 569 ? -3.19607 16.88100 34.96742 1.000 17.59007 538 ILE A C 1
ATOM 3898 O O . ILE A 1 569 ? -3.46264 15.75708 34.53486 1.000 17.72667 538 ILE A O 1
ATOM 3903 N N . GLY A 1 570 ? -2.26476 17.10582 35.89654 1.000 16.94207 539 GLY A N 1
ATOM 3904 C CA . GLY A 1 570 ? -1.61080 16.03299 36.64130 1.000 17.69599 539 GLY A CA 1
ATOM 3905 C C . GLY A 1 570 ? -0.09510 15.96613 36.52760 1.000 17.03069 539 GLY A C 1
ATOM 3906 O O . GLY A 1 570 ? 0.51497 15.17990 37.26490 1.000 15.66774 539 GLY A O 1
ATOM 3907 N N . LYS A 1 571 ? 0.55017 16.78024 35.68762 1.000 15.12239 540 LYS A N 1
ATOM 3908 C CA . LYS A 1 571 ? 1.95998 16.54873 35.34021 1.000 15.66602 540 LYS A CA 1
ATOM 3909 C C . LYS A 1 571 ? 2.86304 16.44227 36.56021 1.000 18.67290 540 LYS A C 1
ATOM 3910 O O . LYS A 1 571 ? 3.58546 15.45035 36.72770 1.000 18.63866 540 LYS A O 1
ATOM 3916 N N . ASN A 1 572 ? 2.88399 17.47408 37.40552 1.000 16.59540 541 ASN A N 1
ATOM 3917 C CA . ASN A 1 572 ? 3.77245 17.42226 38.56057 1.000 17.83827 541 ASN A CA 1
ATOM 3918 C C . ASN A 1 572 ? 2.99168 17.32245 39.86496 1.000 15.99316 541 ASN A C 1
ATOM 3919 O O . ASN A 1 572 ? 3.49812 17.67670 40.93104 1.000 19.11709 541 ASN A O 1
ATOM 3924 N N . THR A 1 573 ? 1.76865 16.78785 39.79744 1.000 17.54870 542 THR A N 1
ATOM 3925 C CA . THR A 1 573 ? 0.87435 16.65074 40.94114 1.000 16.27044 542 THR A CA 1
ATOM 3926 C C . THR A 1 573 ? 0.41439 15.21887 41.15817 1.000 16.99084 542 THR A C 1
ATOM 3927 O O . THR A 1 573 ? 0.52213 14.69559 42.27283 1.000 18.48659 542 THR A O 1
ATOM 3931 N N . LEU A 1 574 ? -0.09174 14.55830 40.11622 1.000 16.93129 543 LEU A N 1
ATOM 3932 C CA . LEU A 1 574 ? -0.72796 13.25373 40.30295 1.000 16.43909 543 LEU A CA 1
ATOM 3933 C C . LEU A 1 574 ? 0.29083 12.14573 40.04768 1.000 16.95621 543 LEU A C 1
ATOM 3934 O O . LEU A 1 574 ? 0.29129 11.46468 39.02151 1.000 17.44972 543 LEU A O 1
ATOM 3939 N N . ARG A 1 575 ? 1.17994 11.98048 41.02233 1.000 17.01390 544 ARG A N 1
ATOM 3940 C CA . ARG A 1 575 ? 2.28044 11.04215 40.86866 1.000 16.74043 544 ARG A CA 1
ATOM 3941 C C . ARG A 1 575 ? 2.81390 10.72332 42.24957 1.000 16.87946 544 ARG A C 1
ATOM 3942 O O . ARG A 1 575 ? 2.65006 11.50881 43.19014 1.000 17.67207 544 ARG A O 1
ATOM 3950 N N . GLY A 1 576 ? 3.47668 9.58281 42.35838 1.000 15.59128 545 GLY A N 1
ATOM 3951 C CA . GLY A 1 576 ? 4.12844 9.24648 43.61121 1.000 14.63624 545 GLY A CA 1
ATOM 3952 C C . GLY A 1 576 ? 4.41710 7.76513 43.74461 1.000 14.50343 545 GLY A C 1
ATOM 3953 O O . GLY A 1 576 ? 4.33231 7.00179 42.78656 1.000 17.81043 545 GLY A O 1
ATOM 3954 N N . LYS A 1 577 ? 4.79284 7.38820 44.96141 1.000 15.86902 546 LYS A N 1
ATOM 3955 C CA . LYS A 1 577 ? 5.04965 5.99736 45.31023 1.000 18.04617 546 LYS A CA 1
ATOM 3956 C C . LYS A 1 577 ? 3.80683 5.40037 45.96805 1.000 17.85421 546 LYS A C 1
ATOM 3957 O O . LYS A 1 577 ? 3.06213 6.08701 46.67405 1.000 20.35759 546 LYS A O 1
ATOM 3963 N N . VAL A 1 578 ? 3.56974 4.12186 45.71351 1.000 19.44215 547 VAL A N 1
ATOM 3964 C CA . VAL A 1 578 ? 2.46700 3.44241 46.40821 1.000 20.45049 547 VAL A CA 1
ATOM 3965 C C . VAL A 1 578 ? 2.88844 3.19053 47.85035 1.000 20.73562 547 VAL A C 1
ATOM 3966 O O . VAL A 1 578 ? 3.97379 2.64054 48.08862 1.000 21.09516 547 VAL A O 1
ATOM 3970 N N . PRO A 1 579 ? 2.11070 3.60913 48.84206 1.000 22.86269 548 PRO A N 1
ATOM 3971 C CA . PRO A 1 579 ? 2.54780 3.43140 50.23080 1.000 23.17923 548 PRO A CA 1
ATOM 3972 C C . PRO A 1 579 ? 2.54296 1.96056 50.62843 1.000 21.52047 548 PRO A C 1
ATOM 3973 O O . PRO A 1 579 ? 1.74301 1.16169 50.13169 1.000 21.64434 548 PRO A O 1
ATOM 3977 N N . ILE A 1 580 ? 3.45802 1.60433 51.53273 1.000 20.13656 549 ILE A N 1
ATOM 3978 C CA . ILE A 1 580 ? 3.51696 0.23952 52.04087 1.000 20.42235 549 ILE A CA 1
ATOM 3979 C C . ILE A 1 580 ? 2.23387 -0.05889 52.80195 1.000 27.13523 549 ILE A C 1
ATOM 3980 O O . ILE A 1 580 ? 1.79305 0.73152 53.64494 1.000 30.36657 549 ILE A O 1
ATOM 3985 N N . GLY A 1 581 ? 1.61937 -1.19721 52.49289 1.000 22.41354 550 GLY A N 1
ATOM 3986 C CA . GLY A 1 581 ? 0.35044 -1.57430 53.08671 1.000 22.84113 550 GLY A CA 1
ATOM 3987 C C . GLY A 1 581 ? -0.87150 -1.20289 52.27827 1.000 24.14562 550 GLY A C 1
ATOM 3988 O O . GLY A 1 581 ? -1.98285 -1.59730 52.65422 1.000 25.44380 550 GLY A O 1
ATOM 3989 N N . ALA A 1 582 ? -0.70744 -0.47798 51.17272 1.000 20.08350 551 ALA A N 1
ATOM 3990 C CA . ALA A 1 582 ? -1.85510 -0.09345 50.35863 1.000 19.75437 551 ALA A CA 1
ATOM 3991 C C . ALA A 1 582 ? -2.49277 -1.33116 49.75150 1.000 23.19233 551 ALA A C 1
ATOM 3992 O O . ALA A 1 582 ? -1.79708 -2.24293 49.30212 1.000 25.74674 551 ALA A O 1
ATOM 3994 N N . LYS A 1 583 ? -3.82967 -1.38488 49.78619 1.000 21.75761 552 LYS A N 1
ATOM 3995 C CA . LYS A 1 583 ? -4.56786 -2.44308 49.11144 1.000 21.49546 552 LYS A CA 1
ATOM 3996 C C . LYS A 1 583 ? -5.58132 -1.91643 48.10446 1.000 22.65528 552 LYS A C 1
ATOM 3997 O O . LYS A 1 583 ? -6.11675 -2.70450 47.31377 1.000 23.40893 552 LYS A O 1
ATOM 4003 N N . GLN A 1 584 ? -5.85717 -0.61761 48.10420 1.000 20.59117 553 GLN A N 1
ATOM 4004 C CA . GLN A 1 584 ? -6.77020 -0.01175 47.14870 1.000 22.95003 553 GLN A CA 1
ATOM 4005 C C . GLN A 1 584 ? -6.23747 1.35385 46.74440 1.000 20.29847 553 GLN A C 1
ATOM 4006 O O . GLN A 1 584 ? -5.62415 2.05118 47.55947 1.000 21.08207 553 GLN A O 1
ATOM 4012 N N . VAL A 1 585 ? -6.50448 1.74058 45.48910 1.000 17.76198 554 VAL A N 1
ATOM 4013 C CA . VAL A 1 585 ? -6.25632 3.09917 45.01055 1.000 16.75350 554 VAL A CA 1
ATOM 4014 C C . VAL A 1 585 ? -7.58546 3.67238 44.52778 1.000 20.63182 554 VAL A C 1
ATOM 4015 O O . VAL A 1 585 ? -8.37094 2.99443 43.85332 1.000 20.12966 554 VAL A O 1
ATOM 4019 N N . ARG A 1 586 ? -7.85006 4.91505 44.90792 1.000 18.22661 555 ARG A N 1
ATOM 4020 C CA . ARG A 1 586 ? -9.10454 5.58380 44.60647 1.000 18.70683 555 ARG A CA 1
ATOM 4021 C C . ARG A 1 586 ? -8.79425 6.89367 43.90257 1.000 21.02592 555 ARG A C 1
ATOM 4022 O O . ARG A 1 586 ? -8.03642 7.71740 44.42950 1.000 20.89249 555 ARG A O 1
ATOM 4030 N N . VAL A 1 587 ? -9.39869 7.10324 42.73906 1.000 18.72997 556 VAL A N 1
ATOM 4031 C CA . VAL A 1 587 ? -9.35980 8.40310 42.07686 1.000 18.17712 556 VAL A CA 1
ATOM 4032 C C . VAL A 1 587 ? -10.68147 9.11915 42.32533 1.000 19.64705 556 VAL A C 1
ATOM 4033 O O . VAL A 1 587 ? -11.76053 8.50577 42.30557 1.000 21.11971 556 VAL A O 1
ATOM 4037 N N . ASN A 1 588 ? -10.59933 10.42081 42.58483 1.000 16.81026 557 ASN A N 1
ATOM 4038 C CA . ASN A 1 588 ? -11.79464 11.22922 42.78599 1.000 17.74495 557 ASN A CA 1
ATOM 4039 C C . ASN A 1 588 ? -11.66808 12.49874 41.97057 1.000 23.03830 557 ASN A C 1
ATOM 4040 O O . ASN A 1 588 ? -10.65282 13.19443 42.03934 1.000 21.07914 557 ASN A O 1
ATOM 4045 N N . ILE A 1 589 ? -12.70969 12.81205 41.22463 1.000 18.51442 558 ILE A N 1
ATOM 4046 C CA . ILE A 1 589 ? -12.78146 14.03127 40.45473 1.000 21.65944 558 ILE A CA 1
ATOM 4047 C C . ILE A 1 589 ? -13.86788 14.85128 41.11240 1.000 20.63775 558 ILE A C 1
ATOM 4048 O O . ILE A 1 589 ? -15.04106 14.45148 41.11857 1.000 21.11383 558 ILE A O 1
ATOM 4053 N N . GLN A 1 590 ? -13.49704 15.99747 41.65286 1.000 18.01939 559 GLN A N 1
ATOM 4054 C CA . GLN A 1 590 ? -14.44374 16.86085 42.34222 1.000 20.03019 559 GLN A CA 1
ATOM 4055 C C . GLN A 1 590 ? -14.63148 18.10370 41.49915 1.000 19.43569 559 GLN A C 1
ATOM 4056 O O . GLN A 1 590 ? -13.65427 18.75493 41.13439 1.000 21.20444 559 GLN A O 1
ATOM 4062 N N . THR A 1 591 ? -15.88942 18.42384 41.19289 1.000 20.26399 560 THR A N 1
ATOM 4063 C CA . THR A 1 591 ? -16.24855 19.60413 40.42044 1.000 20.63639 560 THR A CA 1
ATOM 4064 C C . THR A 1 591 ? -17.13283 20.46573 41.30210 1.000 19.85586 560 THR A C 1
ATOM 4065 O O . THR A 1 591 ? -18.11555 19.96547 41.86571 1.000 19.74248 560 THR A O 1
ATOM 4069 N N . VAL A 1 592 ? -16.80187 21.76144 41.40937 1.000 20.61988 561 VAL A N 1
ATOM 4070 C CA . VAL A 1 592 ? -17.51226 22.61548 42.36677 1.000 20.43802 561 VAL A CA 1
ATOM 4071 C C . VAL A 1 592 ? -18.86960 23.01454 41.81442 1.000 21.55075 561 VAL A C 1
ATOM 4072 O O . VAL A 1 592 ? -19.13246 22.96654 40.61430 1.000 20.60971 561 VAL A O 1
ATOM 4076 N N . ALA A 1 593 ? -19.73482 23.43816 42.72753 1.000 20.67003 562 ALA A N 1
ATOM 4077 C CA . ALA A 1 593 ? -21.03423 23.96203 42.34350 1.000 20.71159 562 ALA A CA 1
ATOM 4078 C C . ALA A 1 593 ? -20.84731 25.16999 41.44091 1.000 21.17013 562 ALA A C 1
ATOM 4079 O O . ALA A 1 593 ? -19.99769 26.03296 41.68994 1.000 24.45067 562 ALA A O 1
ATOM 4081 N N . GLY A 1 594 ? -21.62741 25.21513 40.37000 1.000 20.57846 563 GLY A N 1
ATOM 4082 C CA . GLY A 1 594 ? -21.58122 26.32676 39.45723 1.000 22.72089 563 GLY A CA 1
ATOM 4083 C C . GLY A 1 594 ? -20.55214 26.20090 38.36489 1.000 25.36315 563 GLY A C 1
ATOM 4084 O O . GLY A 1 594 ? -20.50213 27.06329 37.48123 1.000 21.63236 563 GLY A O 1
ATOM 4085 N N . ALA A 1 595 ? -19.71153 25.17080 38.40766 1.000 20.92892 564 ALA A N 1
ATOM 4086 C CA . ALA A 1 595 ? -18.72565 24.93500 37.36857 1.000 19.03960 564 ALA A CA 1
ATOM 4087 C C . ALA A 1 595 ? -19.31801 24.04159 36.28259 1.000 16.65909 564 ALA A C 1
ATOM 4088 O O . ALA A 1 595 ? -20.29418 23.32275 36.50167 1.000 20.40021 564 ALA A O 1
ATOM 4090 N N . ASP A 1 596 ? -18.71297 24.10562 35.10708 1.000 17.11415 565 ASP A N 1
ATOM 4091 C CA . ASP A 1 596 ? -19.10339 23.30546 33.95246 1.000 18.40918 565 ASP A CA 1
ATOM 4092 C C . ASP A 1 596 ? -17.81730 22.83411 33.28963 1.000 20.20450 565 ASP A C 1
ATOM 4093 O O . ASP A 1 596 ? -17.10726 23.65969 32.68960 1.000 24.19086 565 ASP A O 1
ATOM 4098 N N . VAL A 1 597 ? -17.51802 21.52803 33.42957 1.000 17.97454 566 VAL A N 1
ATOM 4099 C CA . VAL A 1 597 ? -16.21385 20.96140 33.06108 1.000 17.29698 566 VAL A CA 1
ATOM 4100 C C . VAL A 1 597 ? -16.39605 19.64674 32.29779 1.000 19.83548 566 VAL A C 1
ATOM 4101 O O . VAL A 1 597 ? -17.20437 18.80149 32.69123 1.000 18.04613 566 VAL A O 1
ATOM 4105 N N . LYS A 1 598 ? -15.59593 19.44669 31.24485 1.000 18.29999 567 LYS A N 1
ATOM 4106 C CA . LYS A 1 598 ? -15.51705 18.16057 30.55851 1.000 17.66183 567 LYS A CA 1
ATOM 4107 C C . LYS A 1 598 ? -14.20034 17.46421 30.90619 1.000 17.36130 567 LYS A C 1
ATOM 4108 O O . LYS A 1 598 ? -13.15725 18.10778 31.05117 1.000 19.32048 567 LYS A O 1
ATOM 4114 N N . TYR A 1 599 ? -14.27317 16.14470 31.07040 1.000 18.44706 568 TYR A N 1
ATOM 4115 C CA . TYR A 1 599 ? -13.14231 15.29936 31.41984 1.000 15.47151 568 TYR A CA 1
ATOM 4116 C C . TYR A 1 599 ? -13.00044 14.21556 30.36536 1.000 17.92350 568 TYR A C 1
ATOM 4117 O O . TYR A 1 599 ? -14.00141 13.67031 29.88708 1.000 17.73695 568 TYR A O 1
ATOM 4126 N N . ALA A 1 600 ? -11.75681 13.88866 30.02687 1.000 16.70019 569 ALA A N 1
ATOM 4127 C CA . ALA A 1 600 ? -11.48107 12.86294 29.04155 1.000 14.39931 569 ALA A CA 1
ATOM 4128 C C . ALA A 1 600 ? -10.15845 12.21366 29.40312 1.000 15.81051 569 ALA A C 1
ATOM 4129 O O . ALA A 1 600 ? -9.32977 12.81277 30.08795 1.000 16.38502 569 ALA A O 1
ATOM 4131 N N . TYR A 1 601 ? -9.97324 10.98072 28.93158 1.000 15.74495 570 TYR A N 1
ATOM 4132 C CA . TYR A 1 601 ? -8.67765 10.31091 28.98654 1.000 16.18567 570 TYR A CA 1
ATOM 4133 C C . TYR A 1 601 ? -8.08391 10.36004 30.40174 1.000 19.64301 570 TYR A C 1
ATOM 4134 O O . TYR A 1 601 ? -7.01551 10.92137 30.64270 1.000 17.64482 570 TYR A O 1
ATOM 4143 N N . LEU A 1 602 ? -8.80431 9.77091 31.35334 1.000 16.61732 571 LEU A N 1
ATOM 4144 C CA . LEU A 1 602 ? -8.36584 9.76576 32.75148 1.000 17.19679 571 LEU A CA 1
ATOM 4145 C C . LEU A 1 602 ? -7.40796 8.59371 32.92364 1.000 15.12592 571 LEU A C 1
ATOM 4146 O O . LEU A 1 602 ? -7.79247 7.49472 33.32543 1.000 16.56683 571 LEU A O 1
ATOM 4151 N N . LEU A 1 603 ? -6.13748 8.83566 32.58705 1.000 15.21702 572 LEU A N 1
ATOM 4152 C CA . LEU A 1 603 ? -5.15422 7.76288 32.43620 1.000 14.00155 572 LEU A CA 1
ATOM 4153 C C . LEU A 1 603 ? -4.16083 7.76302 33.59415 1.000 15.95235 572 LEU A C 1
ATOM 4154 O O . LEU A 1 603 ? -3.22792 8.57459 33.62626 1.000 15.98900 572 LEU A O 1
ATOM 4159 N N . CYS A 1 604 ? -4.35249 6.83682 34.52416 1.000 15.79115 573 CYS A N 1
ATOM 4160 C CA . CYS A 1 604 ? -3.38429 6.54571 35.57930 1.000 14.35568 573 CYS A CA 1
ATOM 4161 C C . CYS A 1 604 ? -2.65212 5.26004 35.22017 1.000 14.63699 573 CYS A C 1
ATOM 4162 O O . CYS A 1 604 ? -3.24967 4.33201 34.66400 1.000 16.72078 573 CYS A O 1
ATOM 4165 N N . ASN A 1 605 ? -1.34222 5.23964 35.45290 1.000 14.39943 574 ASN A N 1
ATOM 4166 C CA . ASN A 1 605 ? -0.55018 4.02438 35.37056 1.000 16.11491 574 ASN A CA 1
ATOM 4167 C C . ASN A 1 605 ? 0.10972 3.79790 36.72659 1.000 18.71344 574 ASN A C 1
ATOM 4168 O O . ASN A 1 605 ? 0.83620 4.67573 37.22018 1.000 18.38841 574 ASN A O 1
ATOM 4173 N N . VAL A 1 606 ? -0.10516 2.62009 37.30081 1.000 15.84230 575 VAL A N 1
ATOM 4174 C CA . VAL A 1 606 ? 0.68266 2.15188 38.43481 1.000 16.71712 575 VAL A CA 1
ATOM 4175 C C . VAL A 1 606 ? 1.67159 1.15999 37.85917 1.000 21.90394 575 VAL A C 1
ATOM 4176 O O . VAL A 1 606 ? 1.29579 0.05037 37.46318 1.000 21.20439 575 VAL A O 1
ATOM 4180 N N . VAL A 1 607 ? 2.94945 1.53079 37.85369 1.000 18.73355 576 VAL A N 1
ATOM 4181 C CA . VAL A 1 607 ? 3.97370 0.69261 37.27195 1.000 21.36168 576 VAL A CA 1
ATOM 4182 C C . VAL A 1 607 ? 4.56074 -0.17065 38.37374 1.000 20.13739 576 VAL A C 1
ATOM 4183 O O . VAL A 1 607 ? 4.84550 0.29536 39.49821 1.000 25.40962 576 VAL A O 1
ATOM 4187 N N . LYS A 1 608 ? 4.65039 -1.45077 38.03956 1.000 25.15420 577 LYS A N 1
ATOM 4188 C CA . LYS A 1 608 ? 5.05447 -2.59069 38.83898 1.000 33.30163 577 LYS A CA 1
ATOM 4189 C C . LYS A 1 608 ? 5.35145 -3.69796 37.83420 1.000 28.83273 577 LYS A C 1
ATOM 4190 O O . LYS A 1 608 ? 5.44538 -3.44193 36.63011 1.000 26.25093 577 LYS A O 1
ATOM 4196 N N . LYS A 1 609 ? 5.48738 -4.93506 38.30224 1.000 24.68537 578 LYS A N 1
ATOM 4197 C CA . LYS A 1 609 ? 5.66155 -6.03039 37.35374 1.000 21.52749 578 LYS A CA 1
ATOM 4198 C C . LYS A 1 609 ? 4.29946 -6.35954 36.76849 1.000 31.25781 578 LYS A C 1
ATOM 4199 O O . LYS A 1 609 ? 3.42094 -6.85526 37.48066 1.000 27.47897 578 LYS A O 1
ATOM 4205 N N . LEU A 1 610 ? 4.12637 -6.07553 35.47875 1.000 23.24201 579 LEU A N 1
ATOM 4206 C CA . LEU A 1 610 ? 2.84403 -6.26066 34.80469 1.000 24.88667 579 LEU A CA 1
ATOM 4207 C C . LEU A 1 610 ? 2.97588 -7.17523 33.59410 1.000 30.82257 579 LEU A C 1
ATOM 4208 O O . LEU A 1 610 ? 4.07724 -7.57669 33.19151 1.000 29.91055 579 LEU A O 1
ATOM 4213 N N . GLU B 1 46 ? 71.46129 -4.97166 -3.64328 1.000 68.63992 15 GLU B N 1
ATOM 4214 C CA . GLU B 1 46 ? 71.62384 -5.02949 -2.19492 1.000 61.87456 15 GLU B CA 1
ATOM 4215 C C . GLU B 1 46 ? 71.44767 -3.65955 -1.53411 1.000 70.30817 15 GLU B C 1
ATOM 4216 O O . GLU B 1 46 ? 72.03056 -2.66910 -1.98700 1.000 68.73198 15 GLU B O 1
ATOM 4222 N N . TYR B 1 47 ? 70.64837 -3.60634 -0.45347 1.000 54.15926 16 TYR B N 1
ATOM 4223 C CA . TYR B 1 47 ? 70.53306 -2.37225 0.32368 1.000 42.16165 16 TYR B CA 1
ATOM 4224 C C . TYR B 1 47 ? 71.73056 -2.27646 1.26576 1.000 46.74773 16 TYR B C 1
ATOM 4225 O O . TYR B 1 47 ? 72.00613 -3.22995 1.99943 1.000 44.83185 16 TYR B O 1
ATOM 4234 N N . PRO B 1 48 ? 72.43438 -1.14644 1.30505 1.000 29.63952 17 PRO B N 1
ATOM 4235 C CA . PRO B 1 48 ? 73.47509 -0.96334 2.32684 1.000 26.28514 17 PRO B CA 1
ATOM 4236 C C . PRO B 1 48 ? 72.89540 -1.15515 3.71801 1.000 26.33878 17 PRO B C 1
ATOM 4237 O O . PRO B 1 48 ? 71.74636 -0.81349 3.96587 1.000 24.16872 17 PRO B O 1
ATOM 4241 N N . GLN B 1 49 ? 73.70216 -1.67647 4.64006 1.000 20.61300 18 GLN B N 1
ATOM 4242 C CA . GLN B 1 49 ? 73.22484 -2.02367 5.97798 1.000 21.64392 18 GLN B CA 1
ATOM 4243 C C . GLN B 1 49 ? 73.99471 -1.25504 7.04285 1.000 21.53100 18 GLN B C 1
ATOM 4244 O O . GLN B 1 49 ? 75.17437 -0.94756 6.86802 1.000 23.90515 18 GLN B O 1
ATOM 4250 N N . PHE B 1 50 ? 73.30499 -0.92564 8.14068 1.000 18.31010 19 PHE B N 1
ATOM 4251 C CA . PHE B 1 50 ? 73.87782 -0.19834 9.26878 1.000 18.90206 19 PHE B CA 1
ATOM 4252 C C . PHE B 1 50 ? 73.52459 -0.91326 10.56605 1.000 19.68133 19 PHE B C 1
ATOM 4253 O O . PHE B 1 50 ? 72.36643 -1.27905 10.78303 1.000 18.07808 19 PHE B O 1
ATOM 4261 N N . SER B 1 51 ? 74.51626 -1.10322 11.43431 1.000 18.51941 20 SER B N 1
ATOM 4262 C CA . SER B 1 51 ? 74.31116 -1.98106 12.57314 1.000 18.90921 20 SER B CA 1
ATOM 4263 C C . SER B 1 51 ? 73.62964 -1.30334 13.75754 1.000 18.24600 20 SER B C 1
ATOM 4264 O O . SER B 1 51 ? 73.23296 -2.00334 14.69192 1.000 19.79310 20 SER B O 1
ATOM 4267 N N . SER B 1 52 ? 73.47441 0.01910 13.74288 1.000 15.69693 21 SER B N 1
ATOM 4268 C CA . SER B 1 52 ? 72.84471 0.73378 14.85587 1.000 15.11471 21 SER B CA 1
ATOM 4269 C C . SER B 1 52 ? 72.27690 2.05220 14.35155 1.000 15.86814 21 SER B C 1
ATOM 4270 O O . SER B 1 52 ? 72.65249 2.54845 13.28658 1.000 17.99342 21 SER B O 1
ATOM 4273 N N . MET B 1 53 ? 71.33559 2.60419 15.12917 1.000 17.08354 22 MET B N 1
ATOM 4274 C CA . MET B 1 53 ? 70.79315 3.92293 14.81431 1.000 16.19529 22 MET B CA 1
ATOM 4275 C C . MET B 1 53 ? 71.89427 4.97330 14.81355 1.000 19.09781 22 MET B C 1
ATOM 4276 O O . MET B 1 53 ? 71.91671 5.87405 13.96440 1.000 17.42048 22 MET B O 1
ATOM 4281 N N . ALA B 1 54 ? 72.83312 4.85747 15.75226 1.000 17.60650 23 ALA B N 1
ATOM 4282 C CA . ALA B 1 54 ? 73.95466 5.78344 15.78377 1.000 19.48414 23 ALA B CA 1
ATOM 4283 C C . ALA B 1 54 ? 74.73717 5.72798 14.47673 1.000 21.21387 23 ALA B C 1
ATOM 4284 O O . ALA B 1 54 ? 75.08511 6.76774 13.90124 1.000 21.91309 23 ALA B O 1
ATOM 4286 N N . LYS B 1 55 ? 75.01097 4.52133 13.97662 1.000 16.15732 24 LYS B N 1
ATOM 4287 C CA . LYS B 1 55 ? 75.77194 4.44504 12.73443 1.000 18.57605 24 LYS B CA 1
ATOM 4288 C C . LYS B 1 55 ? 74.96227 4.95268 11.54229 1.000 19.73051 24 LYS B C 1
ATOM 4289 O O . LYS B 1 55 ? 75.51772 5.55672 10.61759 1.000 19.60146 24 LYS B O 1
ATOM 4295 N N . LEU B 1 56 ? 73.65642 4.69210 11.53589 1.000 16.57722 25 LEU B N 1
ATOM 4296 C CA . LEU B 1 56 ? 72.79726 5.20979 10.47311 1.000 17.61311 25 LEU B CA 1
ATOM 4297 C C . LEU B 1 56 ? 72.84561 6.73460 10.42672 1.000 18.86937 25 LEU B C 1
ATOM 4298 O O . LEU B 1 56 ? 72.90408 7.33518 9.34437 1.000 18.93273 25 LEU B O 1
ATOM 4303 N N . LYS B 1 57 ? 72.81705 7.37830 11.59189 1.000 18.76496 26 LYS B N 1
ATOM 4304 C CA . LYS B 1 57 ? 72.82660 8.83929 11.62508 1.000 17.10740 26 LYS B CA 1
ATOM 4305 C C . LYS B 1 57 ? 74.18762 9.41123 11.27542 1.000 22.08267 26 LYS B C 1
ATOM 4306 O O . LYS B 1 57 ? 74.26824 10.50266 10.69684 1.000 22.67215 26 LYS B O 1
ATOM 4312 N N . ALA B 1 58 ? 75.26702 8.71122 11.63220 1.000 21.05458 27 ALA B N 1
ATOM 4313 C CA . ALA B 1 58 ? 76.60102 9.25031 11.38899 1.000 21.81976 27 ALA B CA 1
ATOM 4314 C C . ALA B 1 58 ? 77.02186 9.17593 9.92048 1.000 23.70225 27 ALA B C 1
ATOM 4315 O O . ALA B 1 58 ? 77.90942 9.93295 9.49391 1.000 27.27619 27 ALA B O 1
ATOM 4317 N N . PHE B 1 59 ? 76.41723 8.29546 9.13829 1.000 21.34309 28 PHE B N 1
ATOM 4318 C CA . PHE B 1 59 ? 76.88296 8.07182 7.77406 1.000 25.84510 28 PHE B CA 1
ATOM 4319 C C . PHE B 1 59 ? 76.49883 9.24805 6.87943 1.000 25.16585 28 PHE B C 1
ATOM 4320 O O . PHE B 1 59 ? 75.38561 9.77237 6.98887 1.000 22.26536 28 PHE B O 1
ATOM 4328 N N . PRO B 1 60 ? 77.39140 9.67407 5.96327 1.000 24.36804 29 PRO B N 1
ATOM 4329 C CA . PRO B 1 60 ? 77.07569 10.82762 5.08741 1.000 25.25162 29 PRO B CA 1
ATOM 4330 C C . PRO B 1 60 ? 76.18893 10.42929 3.91018 1.000 26.37914 29 PRO B C 1
ATOM 4331 O O . PRO B 1 60 ? 76.61477 10.37799 2.74426 1.000 30.40147 29 PRO B O 1
ATOM 4335 N N . HIS B 1 61 ? 74.92604 10.11843 4.21116 1.000 23.58161 30 HIS B N 1
ATOM 4336 C CA . HIS B 1 61 ? 73.98224 9.76453 3.15623 1.000 24.08386 30 HIS B CA 1
ATOM 4337 C C . HIS B 1 61 ? 73.88805 10.89517 2.13898 1.000 24.87379 30 HIS B C 1
ATOM 4338 O O . HIS B 1 61 ? 73.84791 12.07321 2.50130 1.000 25.04121 30 HIS B O 1
ATOM 4345 N N . SER B 1 62 ? 73.80096 10.52641 0.86430 1.000 24.03032 31 SER B N 1
ATOM 4346 C CA . SER B 1 62 ? 73.74542 11.52747 -0.19516 1.000 23.23275 31 SER B CA 1
ATOM 4347 C C . SER B 1 62 ? 72.87830 11.09022 -1.36786 1.000 25.95192 31 SER B C 1
ATOM 4348 O O . SER B 1 62 ? 72.55450 11.91561 -2.22851 1.000 27.88585 31 SER B O 1
ATOM 4351 N N . GLU B 1 63 ? 72.52480 9.80626 -1.45680 1.000 25.19731 32 GLU B N 1
ATOM 4352 C CA . GLU B 1 63 ? 71.78946 9.31053 -2.62531 1.000 23.59288 32 GLU B CA 1
ATOM 4353 C C . GLU B 1 63 ? 70.28829 9.41333 -2.37468 1.000 22.78083 32 GLU B C 1
ATOM 4354 O O . GLU B 1 63 ? 69.67807 8.53365 -1.75527 1.000 26.01086 32 GLU B O 1
ATOM 4360 N N . ASP B 1 64 ? 69.68574 10.47133 -2.90584 1.000 24.80855 33 ASP B N 1
ATOM 4361 C CA . ASP B 1 64 ? 68.25625 10.69798 -2.75833 1.000 19.12884 33 ASP B CA 1
ATOM 4362 C C . ASP B 1 64 ? 67.46249 9.49178 -3.25146 1.000 23.75079 33 ASP B C 1
ATOM 4363 O O . ASP B 1 64 ? 67.68014 9.00630 -4.36401 1.000 23.45858 33 ASP B O 1
ATOM 4368 N N . GLY B 1 65 ? 66.53637 9.00646 -2.41477 1.000 21.66971 34 GLY B N 1
ATOM 4369 C CA . GLY B 1 65 ? 65.66577 7.89472 -2.76396 1.000 25.43295 34 GLY B CA 1
ATOM 4370 C C . GLY B 1 65 ? 66.18558 6.50756 -2.42311 1.000 22.60616 34 GLY B C 1
ATOM 4371 O O . GLY B 1 65 ? 65.43784 5.52845 -2.55324 1.000 24.72907 34 GLY B O 1
ATOM 4372 N N . GLN B 1 66 ? 67.43090 6.38816 -1.99962 1.000 21.00118 35 GLN B N 1
ATOM 4373 C CA . GLN B 1 66 ? 68.02028 5.07734 -1.74440 1.000 19.97897 35 GLN B CA 1
ATOM 4374 C C . GLN B 1 66 ? 67.36794 4.38324 -0.55711 1.000 20.36869 35 GLN B C 1
ATOM 4375 O O . GLN B 1 66 ? 67.08433 5.00731 0.46755 1.000 20.56683 35 GLN B O 1
ATOM 4381 N N . LEU B 1 67 ? 67.12695 3.07973 -0.69018 1.000 19.61548 36 LEU B N 1
ATOM 4382 C CA . LEU B 1 67 ? 66.71916 2.25263 0.44481 1.000 19.38575 36 LEU B CA 1
ATOM 4383 C C . LEU B 1 67 ? 67.96131 1.71060 1.15339 1.000 19.28046 36 LEU B C 1
ATOM 4384 O O . LEU B 1 67 ? 68.92659 1.28946 0.50276 1.000 21.13420 36 LEU B O 1
ATOM 4389 N N . VAL B 1 68 ? 67.95483 1.77639 2.48420 1.000 18.52909 37 VAL B N 1
ATOM 4390 C CA . VAL B 1 68 ? 69.01788 1.24369 3.32444 1.000 18.61424 37 VAL B CA 1
ATOM 4391 C C . VAL B 1 68 ? 68.36276 0.43423 4.42910 1.000 18.45656 37 VAL B C 1
ATOM 4392 O O . VAL B 1 68 ? 67.17393 0.58759 4.71667 1.000 18.80895 37 VAL B O 1
ATOM 4396 N N . ARG B 1 69 ? 69.13986 -0.45980 5.03213 1.000 18.20769 38 ARG B N 1
ATOM 4397 C CA . ARG B 1 69 ? 68.62548 -1.34847 6.06614 1.000 17.70666 38 ARG B CA 1
ATOM 4398 C C . ARG B 1 69 ? 69.29738 -1.02849 7.39542 1.000 17.16268 38 ARG B C 1
ATOM 4399 O O . ARG B 1 69 ? 70.52980 -0.98884 7.47157 1.000 20.23987 38 ARG B O 1
ATOM 4407 N N . LEU B 1 70 ? 68.48822 -0.74949 8.41580 1.000 17.09380 39 LEU B N 1
ATOM 4408 C CA . LEU B 1 70 ? 68.93819 -0.65904 9.79842 1.000 15.67339 39 LEU B CA 1
ATOM 4409 C C . LEU B 1 70 ? 68.80501 -2.03331 10.42995 1.000 16.19440 39 LEU B C 1
ATOM 4410 O O . LEU B 1 70 ? 67.70709 -2.60029 10.47427 1.000 16.94917 39 LEU B O 1
ATOM 4415 N N . LEU B 1 71 ? 69.91660 -2.59021 10.89888 1.000 17.11159 40 LEU B N 1
ATOM 4416 C CA . LEU B 1 71 ? 69.84109 -3.94239 11.44056 1.000 16.05437 40 LEU B CA 1
ATOM 4417 C C . LEU B 1 71 ? 69.24865 -3.94798 12.84378 1.000 15.34886 40 LEU B C 1
ATOM 4418 O O . LEU B 1 71 ? 68.54544 -4.89587 13.21361 1.000 20.34712 40 LEU B O 1
ATOM 4423 N N . SER B 1 72 ? 69.48652 -2.88661 13.61296 1.000 16.58380 41 SER B N 1
ATOM 4424 C CA . SER B 1 72 ? 69.07188 -2.81125 15.00509 1.000 16.59047 41 SER B CA 1
ATOM 4425 C C . SER B 1 72 ? 69.11111 -1.34699 15.41545 1.000 16.66623 41 SER B C 1
ATOM 4426 O O . SER B 1 72 ? 69.92201 -0.58154 14.89778 1.000 16.57144 41 SER B O 1
ATOM 4429 N N . TRP B 1 73 ? 68.20666 -0.94454 16.32064 1.000 14.30823 42 TRP B N 1
ATOM 4430 C CA . TRP B 1 73 ? 68.29172 0.40617 16.88370 1.000 14.54241 42 TRP B CA 1
ATOM 4431 C C . TRP B 1 73 ? 69.52377 0.53095 17.77659 1.000 15.32924 42 TRP B C 1
ATOM 4432 O O . TRP B 1 73 ? 70.41323 1.36006 17.53195 1.000 16.67532 42 TRP B O 1
ATOM 4443 N N . HIS B 1 74 ? 69.59530 -0.31394 18.80861 1.000 15.41785 43 HIS B N 1
ATOM 4444 C CA . HIS B 1 74 ? 70.77453 -0.41190 19.65671 1.000 16.09240 43 HIS B CA 1
ATOM 4445 C C . HIS B 1 74 ? 71.75348 -1.42536 19.09362 1.000 15.67027 43 HIS B C 1
ATOM 4446 O O . HIS B 1 74 ? 71.37755 -2.54115 18.72981 1.000 18.18943 43 HIS B O 1
ATOM 4453 N N . GLU B 1 75 ? 73.02954 -1.05501 19.08350 1.000 18.76083 44 GLU B N 1
ATOM 4454 C CA . GLU B 1 75 ? 74.05862 -1.95757 18.59045 1.000 18.86865 44 GLU B CA 1
ATOM 4455 C C . GLU B 1 75 ? 74.00630 -3.30900 19.29403 1.000 18.66345 44 GLU B C 1
ATOM 4456 O O . GLU B 1 75 ? 73.97858 -3.39527 20.52755 1.000 22.45282 44 GLU B O 1
ATOM 4462 N N . GLY B 1 76 ? 73.96693 -4.36515 18.49664 1.000 18.05156 45 GLY B N 1
ATOM 4463 C CA . GLY B 1 76 ? 74.07810 -5.70921 19.02031 1.000 20.37532 45 GLY B CA 1
ATOM 4464 C C . GLY B 1 76 ? 72.80946 -6.30458 19.59458 1.000 20.00206 45 GLY B C 1
ATOM 4465 O O . GLY B 1 76 ? 72.83439 -7.46958 20.01507 1.000 21.31164 45 GLY B O 1
ATOM 4466 N N . VAL B 1 77 ? 71.69990 -5.57184 19.60363 1.000 20.44581 46 VAL B N 1
ATOM 4467 C CA . VAL B 1 77 ? 70.47184 -6.06920 20.23752 1.000 17.03893 46 VAL B CA 1
ATOM 4468 C C . VAL B 1 77 ? 69.63842 -6.87884 19.25971 1.000 17.23667 46 VAL B C 1
ATOM 4469 O O . VAL B 1 77 ? 69.17783 -7.97650 19.58647 1.000 18.92069 46 VAL B O 1
ATOM 4473 N N . GLY B 1 78 ? 69.45494 -6.36484 18.04018 1.000 17.22530 47 GLY B N 1
ATOM 4474 C CA . GLY B 1 78 ? 68.64214 -7.06359 17.06055 1.000 16.49121 47 GLY B CA 1
ATOM 4475 C C . GLY B 1 78 ? 67.17733 -6.69220 17.07148 1.000 17.19658 47 GLY B C 1
ATOM 4476 O O . GLY B 1 78 ? 66.36791 -7.44190 16.51841 1.000 20.40834 47 GLY B O 1
ATOM 4477 N N . LEU B 1 79 ? 66.81325 -5.58860 17.71198 1.000 16.71904 48 LEU B N 1
ATOM 4478 C CA . LEU B 1 79 ? 65.43911 -5.10379 17.75797 1.000 14.60386 48 LEU B CA 1
ATOM 4479 C C . LEU B 1 79 ? 65.36825 -3.70924 17.15225 1.000 16.07777 48 LEU B C 1
ATOM 4480 O O . LEU B 1 79 ? 66.32784 -2.93359 17.23813 1.000 15.50384 48 LEU B O 1
ATOM 4485 N N . GLY B 1 80 ? 64.22135 -3.39113 16.54107 1.000 14.94377 49 GLY B N 1
ATOM 4486 C CA . GLY B 1 80 ? 63.95998 -2.04400 16.06738 1.000 17.02745 49 GLY B CA 1
ATOM 4487 C C . GLY B 1 80 ? 64.51748 -1.68342 14.69874 1.000 16.46199 49 GLY B C 1
ATOM 4488 O O . GLY B 1 80 ? 64.35233 -0.53288 14.26871 1.000 16.66782 49 GLY B O 1
ATOM 4489 N N . GLY B 1 81 ? 65.14572 -2.61587 13.99961 1.000 17.60014 50 GLY B N 1
ATOM 4490 C CA . GLY B 1 81 ? 65.62079 -2.33336 12.66133 1.000 15.71894 50 GLY B CA 1
ATOM 4491 C C . GLY B 1 81 ? 64.47130 -2.28601 11.66019 1.000 17.80419 50 GLY B C 1
ATOM 4492 O O . GLY B 1 81 ? 63.29487 -2.45321 11.98691 1.000 17.09579 50 GLY B O 1
ATOM 4493 N N . GLY B 1 82 ? 64.84593 -2.11554 10.40123 1.000 16.64103 51 GLY B N 1
ATOM 4494 C CA . GLY B 1 82 ? 63.89181 -2.02041 9.31441 1.000 16.97257 51 GLY B CA 1
ATOM 4495 C C . GLY B 1 82 ? 64.51228 -1.28782 8.14333 1.000 17.96080 51 GLY B C 1
ATOM 4496 O O . GLY B 1 82 ? 65.66704 -0.87674 8.17580 1.000 17.05332 51 GLY B O 1
ATOM 4497 N N . LEU B 1 83 ? 63.71820 -1.13263 7.09710 1.000 15.26762 52 LEU B N 1
ATOM 4498 C CA . LEU B 1 83 ? 64.17169 -0.40738 5.91753 1.000 16.44248 52 LEU B CA 1
ATOM 4499 C C . LEU B 1 83 ? 63.89151 1.07851 6.08784 1.000 15.29222 52 LEU B C 1
ATOM 4500 O O . LEU B 1 83 ? 62.86984 1.46422 6.66476 1.000 15.42557 52 LEU B O 1
ATOM 4505 N N . PHE B 1 84 ? 64.80806 1.90015 5.58101 1.000 16.47482 53 PHE B N 1
ATOM 4506 C CA . PHE B 1 84 ? 64.65974 3.34970 5.55410 1.000 15.61417 53 PHE B CA 1
ATOM 4507 C C . PHE B 1 84 ? 64.91130 3.85622 4.14454 1.000 16.29130 53 PHE B C 1
ATOM 4508 O O . PHE B 1 84 ? 65.78367 3.34198 3.43920 1.000 18.43884 53 PHE B O 1
ATOM 4516 N N . LYS B 1 85 ? 64.14130 4.86276 3.73243 1.000 14.76170 54 LYS B N 1
ATOM 4517 C CA . LYS B 1 85 ? 64.34719 5.51737 2.44844 1.000 15.40544 54 LYS B CA 1
ATOM 4518 C C . LYS B 1 85 ? 65.00863 6.87273 2.67223 1.000 15.58723 54 LYS B C 1
ATOM 4519 O O . LYS B 1 85 ? 64.51387 7.68572 3.45500 1.000 18.21627 54 LYS B O 1
ATOM 4525 N N . VAL B 1 86 ? 66.14361 7.08846 2.00175 1.000 15.34053 55 VAL B N 1
ATOM 4526 C CA . VAL B 1 86 ? 66.86485 8.35929 2.07669 1.000 13.83475 55 VAL B CA 1
ATOM 4527 C C . VAL B 1 86 ? 66.07938 9.43900 1.35514 1.000 18.16862 55 VAL B C 1
ATOM 4528 O O . VAL B 1 86 ? 65.60682 9.23128 0.23621 1.000 18.45844 55 VAL B O 1
ATOM 4532 N N . SER B 1 87 ? 65.94400 10.60206 1.98768 1.000 18.38645 56 SER B N 1
ATOM 4533 C CA . SER B 1 87 ? 65.41427 11.79097 1.32544 1.000 21.35513 56 SER B CA 1
ATOM 4534 C C . SER B 1 87 ? 66.38898 12.91136 1.63393 1.000 20.25615 56 SER B C 1
ATOM 4535 O O . SER B 1 87 ? 66.49194 13.33567 2.78765 1.000 19.44282 56 SER B O 1
ATOM 4538 N N . THR B 1 88 ? 67.11552 13.38266 0.62286 1.000 19.95246 57 THR B N 1
ATOM 4539 C CA . THR B 1 88 ? 68.00070 14.50201 0.89808 1.000 19.13275 57 THR B CA 1
ATOM 4540 C C . THR B 1 88 ? 67.24115 15.80745 1.02978 1.000 22.52053 57 THR B C 1
ATOM 4541 O O . THR B 1 88 ? 67.74556 16.73108 1.68266 1.000 19.82149 57 THR B O 1
ATOM 4545 N N . SER B 1 89 ? 66.01967 15.87600 0.48120 1.000 19.09069 58 SER B N 1
ATOM 4546 C CA . SER B 1 89 ? 65.22037 17.09661 0.43396 1.000 21.42451 58 SER B CA 1
ATOM 4547 C C . SER B 1 89 ? 64.17547 17.21966 1.54411 1.000 21.64287 58 SER B C 1
ATOM 4548 O O . SER B 1 89 ? 63.69309 18.33338 1.79033 1.000 22.67058 58 SER B O 1
ATOM 4551 N N . SER B 1 90 ? 63.79240 16.12181 2.20562 1.000 18.73328 59 SER B N 1
ATOM 4552 C CA . SER B 1 90 ? 62.75959 16.18550 3.24121 1.000 17.84784 59 SER B CA 1
ATOM 4553 C C . SER B 1 90 ? 63.15622 17.15461 4.35076 1.000 16.76357 59 SER B C 1
ATOM 4554 O O . SER B 1 90 ? 64.32820 17.24566 4.71988 1.000 19.94259 59 SER B O 1
ATOM 4557 N N . THR B 1 91 ? 62.17644 17.90412 4.86233 1.000 22.88114 60 THR B N 1
ATOM 4558 C CA . THR B 1 91 ? 62.38204 18.74390 6.03875 1.000 21.76181 60 THR B CA 1
ATOM 4559 C C . THR B 1 91 ? 61.58328 18.24407 7.23943 1.000 25.38990 60 THR B C 1
ATOM 4560 O O . THR B 1 91 ? 61.38044 18.99671 8.19992 1.000 23.76117 60 THR B O 1
ATOM 4564 N N . ALA B 1 92 ? 61.17956 16.96982 7.22448 1.000 19.99199 61 ALA B N 1
ATOM 4565 C CA . ALA B 1 92 ? 60.41954 16.38318 8.32445 1.000 19.05011 61 ALA B CA 1
ATOM 4566 C C . ALA B 1 92 ? 61.21855 16.44530 9.62015 1.000 18.90232 61 ALA B C 1
ATOM 4567 O O . ALA B 1 92 ? 62.45154 16.38301 9.62108 1.000 21.51208 61 ALA B O 1
ATOM 4569 N N . THR B 1 93 ? 60.50359 16.59857 10.73185 1.000 23.40143 62 THR B N 1
ATOM 4570 C CA . THR B 1 93 ? 61.15151 16.69840 12.03716 1.000 22.59996 62 THR B CA 1
ATOM 4571 C C . THR B 1 93 ? 61.69558 15.34034 12.47536 1.000 18.69544 62 THR B C 1
ATOM 4572 O O . THR B 1 93 ? 60.96922 14.34489 12.43391 1.000 20.96225 62 THR B O 1
ATOM 4576 N N . GLY B 1 94 ? 62.94942 15.30856 12.92749 1.000 20.52916 63 GLY B N 1
ATOM 4577 C CA . GLY B 1 94 ? 63.53496 14.05594 13.37780 1.000 19.36974 63 GLY B CA 1
ATOM 4578 C C . GLY B 1 94 ? 62.90155 13.58131 14.67929 1.000 18.87545 63 GLY B C 1
ATOM 4579 O O . GLY B 1 94 ? 62.57472 14.37509 15.56434 1.000 20.78047 63 GLY B O 1
ATOM 4580 N N . ASN B 1 95 ? 62.73321 12.26405 14.79796 1.000 14.48128 64 ASN B N 1
ATOM 4581 C CA . ASN B 1 95 ? 62.26703 11.68757 16.05507 1.000 12.47572 64 ASN B CA 1
ATOM 4582 C C . ASN B 1 95 ? 63.07729 10.46563 16.48314 1.000 16.09436 64 ASN B C 1
ATOM 4583 O O . ASN B 1 95 ? 62.69954 9.80040 17.45477 1.000 16.61515 64 ASN B O 1
ATOM 4588 N N . ASP B 1 96 ? 64.17397 10.16406 15.78408 1.000 14.53677 65 ASP B N 1
ATOM 4589 C CA . ASP B 1 96 ? 65.07995 9.04939 16.10169 1.000 15.32547 65 ASP B CA 1
ATOM 4590 C C . ASP B 1 96 ? 64.35869 7.70829 16.08992 1.000 16.15017 65 ASP B C 1
ATOM 4591 O O . ASP B 1 96 ? 64.77479 6.76107 16.76221 1.000 16.45719 65 ASP B O 1
ATOM 4596 N N . GLY B 1 97 ? 63.27248 7.62810 15.33727 1.000 14.51135 66 GLY B N 1
ATOM 4597 C CA . GLY B 1 97 ? 62.51111 6.39865 15.28518 1.000 14.56376 66 GLY B CA 1
ATOM 4598 C C . GLY B 1 97 ? 62.03779 6.08273 13.88523 1.000 16.69297 66 GLY B C 1
ATOM 4599 O O . GLY B 1 97 ? 62.49539 5.11386 13.25976 1.000 15.90145 66 GLY B O 1
ATOM 4600 N N . THR B 1 98 ? 61.10590 6.89112 13.38938 1.000 13.12555 67 THR B N 1
ATOM 4601 C CA . THR B 1 98 ? 60.62109 6.75201 12.02271 1.000 11.35706 67 THR B CA 1
ATOM 4602 C C . THR B 1 98 ? 61.10030 7.84998 11.09011 1.000 14.19802 67 THR B C 1
ATOM 4603 O O . THR B 1 98 ? 61.08795 7.65281 9.87265 1.000 17.16813 67 THR B O 1
ATOM 4607 N N . VAL B 1 99 ? 61.49960 9.00569 11.61747 1.000 14.24601 68 VAL B N 1
ATOM 4608 C CA . VAL B 1 99 ? 62.10902 10.06102 10.82465 1.000 15.91085 68 VAL B CA 1
ATOM 4609 C C . VAL B 1 99 ? 63.44679 10.31666 11.47274 1.000 15.60955 68 VAL B C 1
ATOM 4610 O O . VAL B 1 99 ? 63.49740 10.76953 12.62188 1.000 16.76100 68 VAL B O 1
ATOM 4614 N N . VAL B 1 100 ? 64.53067 9.99801 10.77283 1.000 13.72329 69 VAL B N 1
ATOM 4615 C CA . VAL B 1 100 ? 65.87704 10.08968 11.32653 1.000 14.22162 69 VAL B CA 1
ATOM 4616 C C . VAL B 1 100 ? 66.62222 11.18179 10.58461 1.000 17.70767 69 VAL B C 1
ATOM 4617 O O . VAL B 1 100 ? 66.66934 11.17842 9.35353 1.000 17.10668 69 VAL B O 1
ATOM 4621 N N . VAL B 1 101 ? 67.18746 12.13422 11.31040 1.000 14.68320 70 VAL B N 1
ATOM 4622 C CA . VAL B 1 101 ? 67.98310 13.17295 10.66629 1.000 16.89988 70 VAL B CA 1
ATOM 4623 C C . VAL B 1 101 ? 69.44792 12.81766 10.84532 1.000 16.85791 70 VAL B C 1
ATOM 4624 O O . VAL B 1 101 ? 69.95955 12.78846 11.97219 1.000 18.66503 70 VAL B O 1
ATOM 4628 N N . ALA B 1 102 ? 70.12467 12.54801 9.73029 1.000 16.25343 71 ALA B N 1
ATOM 4629 C CA . ALA B 1 102 ? 71.54185 12.23152 9.78894 1.000 16.46773 71 ALA B CA 1
ATOM 4630 C C . ALA B 1 102 ? 72.34960 13.48552 10.13301 1.000 18.94046 71 ALA B C 1
ATOM 4631 O O . ALA B 1 102 ? 71.85415 14.61750 10.08644 1.000 18.88355 71 ALA B O 1
ATOM 4633 N N . SER B 1 103 ? 73.61992 13.27350 10.46582 1.000 20.73401 72 SER B N 1
ATOM 4634 C CA . SER B 1 103 ? 74.43347 14.39711 10.91530 1.000 24.24921 72 SER B CA 1
ATOM 4635 C C . SER B 1 103 ? 74.62648 15.44126 9.82632 1.000 22.76473 72 SER B C 1
ATOM 4636 O O . SER B 1 103 ? 74.87741 16.60565 10.14632 1.000 26.67259 72 SER B O 1
ATOM 4639 N N . ASN B 1 104 ? 74.45624 15.07237 8.56246 1.000 21.55934 73 ASN B N 1
ATOM 4640 C CA . ASN B 1 104 ? 74.54541 16.03362 7.47219 1.000 24.39514 73 ASN B CA 1
ATOM 4641 C C . ASN B 1 104 ? 73.18750 16.62744 7.09173 1.000 23.78195 73 ASN B C 1
ATOM 4642 O O . ASN B 1 104 ? 73.09881 17.32456 6.07675 1.000 25.73262 73 ASN B O 1
ATOM 4647 N N . GLY B 1 105 ? 72.13213 16.35431 7.86622 1.000 19.79606 74 GLY B N 1
ATOM 4648 C CA . GLY B 1 105 ? 70.82379 16.93048 7.61827 1.000 19.93785 74 GLY B CA 1
ATOM 4649 C C . GLY B 1 105 ? 69.91517 16.11186 6.73051 1.000 20.75736 74 GLY B C 1
ATOM 4650 O O . GLY B 1 105 ? 68.71922 16.42754 6.63764 1.000 19.66129 74 GLY B O 1
ATOM 4651 N N . VAL B 1 106 ? 70.44666 15.07848 6.07432 1.000 20.68069 75 VAL B N 1
ATOM 4652 C CA . VAL B 1 106 ? 69.63882 14.23037 5.20528 1.000 19.00120 75 VAL B CA 1
ATOM 4653 C C . VAL B 1 106 ? 68.68168 13.39889 6.05332 1.000 19.62265 75 VAL B C 1
ATOM 4654 O O . VAL B 1 106 ? 69.05064 12.88746 7.11954 1.000 18.73915 75 VAL B O 1
ATOM 4658 N N . ARG B 1 107 ? 67.45336 13.22620 5.57499 1.000 15.88049 76 ARG B N 1
ATOM 4659 C CA . ARG B 1 107 ? 66.46319 12.43946 6.30999 1.000 17.05601 76 ARG B CA 1
ATOM 4660 C C . ARG B 1 107 ? 66.51613 10.97837 5.88663 1.000 19.82153 76 ARG B C 1
ATOM 4661 O O . ARG B 1 107 ? 66.80907 10.64957 4.73716 1.000 18.95035 76 ARG B O 1
ATOM 4669 N N . LEU B 1 108 ? 66.23093 10.09819 6.83757 1.000 14.73522 77 LEU B N 1
ATOM 4670 C CA . LEU B 1 108 ? 65.98261 8.68658 6.56701 1.000 17.12343 77 LEU B CA 1
ATOM 4671 C C . LEU B 1 108 ? 64.58346 8.39590 7.07514 1.000 18.15408 77 LEU B C 1
ATOM 4672 O O . LEU B 1 108 ? 64.28767 8.64597 8.24685 1.000 16.55514 77 LEU B O 1
ATOM 4677 N N . LEU B 1 109 ? 63.70719 7.93061 6.18528 1.000 14.46254 78 LEU B N 1
ATOM 4678 C CA . LEU B 1 109 ? 62.28878 7.75781 6.48359 1.000 13.67670 78 LEU B CA 1
ATOM 4679 C C . LEU B 1 109 ? 61.98174 6.26516 6.58184 1.000 14.68569 78 LEU B C 1
ATOM 4680 O O . LEU B 1 109 ? 62.09881 5.53394 5.59989 1.000 15.74455 78 LEU B O 1
ATOM 4685 N N . ARG B 1 110 ? 61.59673 5.81243 7.76639 1.000 13.06789 79 ARG B N 1
ATOM 4686 C CA . ARG B 1 110 ? 61.37641 4.37970 7.96373 1.000 13.21190 79 ARG B CA 1
ATOM 4687 C C . ARG B 1 110 ? 60.20681 3.89594 7.11673 1.000 15.13594 79 ARG B C 1
ATOM 4688 O O . ARG B 1 110 ? 59.16137 4.55428 7.03197 1.000 15.97446 79 ARG B O 1
ATOM 4696 N N . VAL B 1 111 ? 60.38605 2.73105 6.50464 1.000 14.35251 80 VAL B N 1
ATOM 4697 C CA . VAL B 1 111 ? 59.29607 2.03309 5.82831 1.000 16.06500 80 VAL B CA 1
ATOM 4698 C C . VAL B 1 111 ? 58.61801 1.14785 6.86313 1.000 17.24595 80 VAL B C 1
ATOM 4699 O O . VAL B 1 111 ? 59.24823 0.25052 7.43676 1.000 17.75590 80 VAL B O 1
ATOM 4703 N N . VAL B 1 112 ? 57.35022 1.42972 7.16462 1.000 17.61928 81 VAL B N 1
ATOM 4704 C CA . VAL B 1 112 ? 56.61865 0.63119 8.13794 1.000 18.82650 81 VAL B CA 1
ATOM 4705 C C . VAL B 1 112 ? 55.40420 0.02724 7.45220 1.000 15.12171 81 VAL B C 1
ATOM 4706 O O . VAL B 1 112 ? 54.80428 0.64423 6.56939 1.000 19.29030 81 VAL B O 1
ATOM 4710 N N . ASN B 1 113 ? 55.10764 -1.21466 7.80706 1.000 17.80817 82 ASN B N 1
ATOM 4711 C CA . ASN B 1 113 ? 53.89585 -1.89539 7.37213 1.000 16.87767 82 ASN B CA 1
ATOM 4712 C C . ASN B 1 113 ? 53.22452 -2.41086 8.62968 1.000 13.11406 82 ASN B C 1
ATOM 4713 O O . ASN B 1 113 ? 53.81955 -3.19710 9.36280 1.000 15.95900 82 ASN B O 1
ATOM 4718 N N . GLY B 1 114 ? 52.02084 -1.92244 8.92767 1.000 14.47468 83 GLY B N 1
ATOM 4719 C CA . GLY B 1 114 ? 51.36128 -2.31459 10.15388 1.000 14.00579 83 GLY B CA 1
ATOM 4720 C C . GLY B 1 114 ? 51.69055 -1.34992 11.27669 1.000 13.29678 83 GLY B C 1
ATOM 4721 O O . GLY B 1 114 ? 52.11485 -0.21174 11.03781 1.000 12.83741 83 GLY B O 1
ATOM 4722 N N . PRO B 1 115 ? 51.50310 -1.79803 12.51354 1.000 12.94245 84 PRO B N 1
ATOM 4723 C CA . PRO B 1 115 ? 51.71991 -0.93208 13.67945 1.000 12.28497 84 PRO B CA 1
ATOM 4724 C C . PRO B 1 115 ? 53.15548 -0.45709 13.82954 1.000 13.55179 84 PRO B C 1
ATOM 4725 O O . PRO B 1 115 ? 54.12146 -1.07451 13.35286 1.000 15.74284 84 PRO B O 1
ATOM 4729 N N . ILE B 1 116 ? 53.27768 0.67395 14.52517 1.000 11.53813 85 ILE B N 1
ATOM 4730 C CA . ILE B 1 116 ? 54.56560 1.14587 15.01859 1.000 12.24276 85 ILE B CA 1
ATOM 4731 C C . ILE B 1 116 ? 54.91063 0.28574 16.21582 1.000 13.07278 85 ILE B C 1
ATOM 4732 O O . ILE B 1 116 ? 54.01396 -0.14921 16.94587 1.000 13.62426 85 ILE B O 1
ATOM 4737 N N . TRP B 1 117 ? 56.19364 -0.00373 16.42122 1.000 11.51677 86 TRP B N 1
ATOM 4738 C CA . TRP B 1 117 ? 56.63985 -0.73116 17.60832 1.000 14.91789 86 TRP B CA 1
ATOM 4739 C C . TRP B 1 117 ? 57.56535 0.15544 18.43078 1.000 14.57334 86 TRP B C 1
ATOM 4740 O O . TRP B 1 117 ? 58.37435 0.90335 17.87144 1.000 15.23948 86 TRP B O 1
ATOM 4751 N N . ALA B 1 118 ? 57.46957 0.04400 19.75842 1.000 13.33618 87 ALA B N 1
ATOM 4752 C CA . ALA B 1 118 ? 58.24702 0.92417 20.63188 1.000 13.29598 87 ALA B CA 1
ATOM 4753 C C . ALA B 1 118 ? 59.74531 0.75063 20.43236 1.000 14.70506 87 ALA B C 1
ATOM 4754 O O . ALA B 1 118 ? 60.50272 1.71475 20.58275 1.000 14.75830 87 ALA B O 1
ATOM 4756 N N . ASP B 1 119 ? 60.18397 -0.45593 20.08842 1.000 14.14521 88 ASP B N 1
ATOM 4757 C CA . ASP B 1 119 ? 61.61520 -0.66672 19.89225 1.000 12.96437 88 ASP B CA 1
ATOM 4758 C C . ASP B 1 119 ? 62.14749 0.10632 18.69530 1.000 14.39817 88 ASP B C 1
ATOM 4759 O O . ASP B 1 119 ? 63.36682 0.30665 18.60301 1.000 14.84112 88 ASP B O 1
ATOM 4764 N N . MET B 1 120 ? 61.26937 0.54382 17.78090 1.000 13.92261 89 MET B N 1
ATOM 4765 C CA . MET B 1 120 ? 61.70490 1.39423 16.67175 1.000 12.11532 89 MET B CA 1
ATOM 4766 C C . MET B 1 120 ? 62.21948 2.74160 17.14341 1.000 12.47567 89 MET B C 1
ATOM 4767 O O . MET B 1 120 ? 62.87361 3.43847 16.36238 1.000 14.27730 89 MET B O 1
ATOM 4772 N N . PHE B 1 121 ? 61.88470 3.12357 18.38132 1.000 12.75883 90 PHE B N 1
ATOM 4773 C CA . PHE B 1 121 ? 62.31732 4.36262 19.01048 1.000 13.90987 90 PHE B CA 1
ATOM 4774 C C . PHE B 1 121 ? 63.33833 4.10025 20.09898 1.000 14.70230 90 PHE B C 1
ATOM 4775 O O . PHE B 1 121 ? 63.59197 4.98146 20.92847 1.000 16.85793 90 PHE B O 1
ATOM 4783 N N . GLY B 1 122 ? 63.90870 2.88971 20.13649 1.000 13.55014 91 GLY B N 1
ATOM 4784 C CA . GLY B 1 122 ? 64.94925 2.61145 21.10305 1.000 15.40488 91 GLY B CA 1
ATOM 4785 C C . GLY B 1 122 ? 64.47725 2.01597 22.40366 1.000 17.23671 91 GLY B C 1
ATOM 4786 O O . GLY B 1 122 ? 65.30309 1.83853 23.30071 1.000 17.13091 91 GLY B O 1
ATOM 4787 N N . ALA B 1 123 ? 63.17847 1.72390 22.54908 1.000 15.81954 92 ALA B N 1
ATOM 4788 C CA . ALA B 1 123 ? 62.74169 1.00852 23.74219 1.000 15.58685 92 ALA B CA 1
ATOM 4789 C C . ALA B 1 123 ? 63.38446 -0.37147 23.77108 1.000 16.68321 92 ALA B C 1
ATOM 4790 O O . ALA B 1 123 ? 63.60983 -0.99392 22.73080 1.000 18.36354 92 ALA B O 1
ATOM 4792 N N . LEU B 1 124 ? 63.69496 -0.83656 24.98018 1.000 14.92083 93 LEU B N 1
ATOM 4793 C CA . LEU B 1 124 ? 64.29288 -2.15026 25.17494 1.000 17.86971 93 LEU B CA 1
ATOM 4794 C C . LEU B 1 124 ? 63.46716 -2.96264 26.15518 1.000 16.69968 93 LEU B C 1
ATOM 4795 O O . LEU B 1 124 ? 62.93540 -2.41106 27.12604 1.000 19.16255 93 LEU B O 1
ATOM 4800 N N . PRO B 1 125 ? 63.37722 -4.27015 25.93798 1.000 16.50111 94 PRO B N 1
ATOM 4801 C CA . PRO B 1 125 ? 62.64868 -5.14083 26.85558 1.000 17.85596 94 PRO B CA 1
ATOM 4802 C C . PRO B 1 125 ? 63.49842 -5.49901 28.06601 1.000 17.68006 94 PRO B C 1
ATOM 4803 O O . PRO B 1 125 ? 64.72727 -5.63490 27.98698 1.000 19.41850 94 PRO B O 1
ATOM 4807 N N . ASN B 1 126 ? 62.80952 -5.67439 29.20439 1.000 19.89307 95 ASN B N 1
ATOM 4808 C CA . ASN B 1 126 ? 63.44402 -6.17400 30.42923 1.000 20.53882 95 ASN B CA 1
ATOM 4809 C C . ASN B 1 126 ? 64.64362 -5.32516 30.82370 1.000 21.86072 95 ASN B C 1
ATOM 4810 O O . ASN B 1 126 ? 65.70393 -5.83501 31.21577 1.000 26.30763 95 ASN B O 1
ATOM 4815 N N . SER B 1 127 ? 64.47562 -4.01495 30.72446 1.000 20.95125 96 SER B N 1
ATOM 4816 C CA . SER B 1 127 ? 65.53760 -3.06768 31.02358 1.000 20.82785 96 SER B CA 1
ATOM 4817 C C . SER B 1 127 ? 65.22069 -2.34347 32.32603 1.000 23.28468 96 SER B C 1
ATOM 4818 O O . SER B 1 127 ? 64.05466 -2.09107 32.63939 1.000 23.71107 96 SER B O 1
ATOM 4821 N N . ASP B 1 128 ? 66.26925 -1.98702 33.08107 1.000 23.49135 97 ASP B N 1
ATOM 4822 C CA . ASP B 1 128 ? 66.05095 -1.17358 34.27463 1.000 30.15931 97 ASP B CA 1
ATOM 4823 C C . ASP B 1 128 ? 65.92452 0.30959 33.95855 1.000 25.85349 97 ASP B C 1
ATOM 4824 O O . ASP B 1 128 ? 65.58962 1.09972 34.84841 1.000 30.20577 97 ASP B O 1
ATOM 4829 N N . ILE B 1 129 ? 66.18857 0.69515 32.71509 1.000 24.99274 98 ILE B N 1
ATOM 4830 C CA . ILE B 1 129 ? 66.06019 2.07504 32.28971 1.000 20.79383 98 ILE B CA 1
ATOM 4831 C C . ILE B 1 129 ? 64.58775 2.43055 32.16426 1.000 20.30659 98 ILE B C 1
ATOM 4832 O O . ILE B 1 129 ? 63.77300 1.60470 31.74336 1.000 23.05964 98 ILE B O 1
ATOM 4837 N N . ASP B 1 130 ? 64.24192 3.66598 32.51744 1.000 19.68448 99 ASP B N 1
ATOM 4838 C CA . ASP B 1 130 ? 62.88259 4.16513 32.28058 1.000 18.60266 99 ASP B CA 1
ATOM 4839 C C . ASP B 1 130 ? 62.52741 4.04037 30.80207 1.000 20.12942 99 ASP B C 1
ATOM 4840 O O . ASP B 1 130 ? 63.22116 4.59760 29.94006 1.000 20.49541 99 ASP B O 1
ATOM 4845 N N . SER B 1 131 ? 61.48178 3.25356 30.50533 1.000 15.50226 100 SER B N 1
ATOM 4846 C CA . SER B 1 131 ? 60.97224 3.10365 29.14771 1.000 17.01167 100 SER B CA 1
ATOM 4847 C C . SER B 1 131 ? 59.88919 4.10120 28.79774 1.000 14.79007 100 SER B C 1
ATOM 4848 O O . SER B 1 131 ? 59.47538 4.15819 27.62896 1.000 15.86197 100 SER B O 1
ATOM 4851 N N . MET B 1 132 ? 59.37046 4.85613 29.76556 1.000 15.65870 101 MET B N 1
ATOM 4852 C CA . MET B 1 132 ? 58.24312 5.72206 29.43647 1.000 16.58075 101 MET B CA 1
ATOM 4853 C C . MET B 1 132 ? 58.60006 6.78568 28.39805 1.000 16.14716 101 MET B C 1
ATOM 4854 O O . MET B 1 132 ? 57.76733 7.03652 27.51313 1.000 16.46839 101 MET B O 1
ATOM 4859 N N . PRO B 1 133 ? 59.77672 7.41456 28.40751 1.000 17.39545 102 PRO B N 1
ATOM 4860 C CA . PRO B 1 133 ? 60.07043 8.38333 27.33420 1.000 15.73702 102 PRO B CA 1
ATOM 4861 C C . PRO B 1 133 ? 60.04986 7.77888 25.93450 1.000 17.26716 102 PRO B C 1
ATOM 4862 O O . PRO B 1 133 ? 59.51232 8.39080 24.99716 1.000 16.86347 102 PRO B O 1
ATOM 4866 N N . ALA B 1 134 ? 60.63103 6.59165 25.75506 1.000 15.82394 103 ALA B N 1
ATOM 4867 C CA . ALA B 1 134 ? 60.634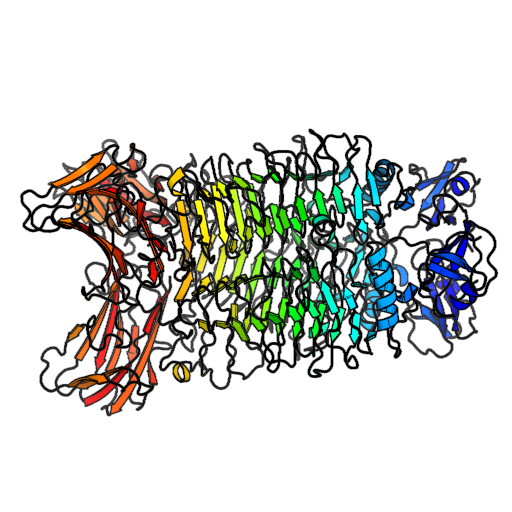98 5.98069 24.42918 1.000 16.84944 103 ALA B CA 1
ATOM 4868 C C . ALA B 1 134 ? 59.23576 5.56435 24.00650 1.000 17.68580 103 ALA B C 1
ATOM 4869 O O . ALA B 1 134 ? 58.85756 5.73749 22.84023 1.000 16.28953 103 ALA B O 1
ATOM 4871 N N . VAL B 1 135 ? 58.46311 4.98768 24.92653 1.000 14.28500 104 VAL B N 1
ATOM 4872 C CA . VAL B 1 135 ? 57.08683 4.64051 24.58328 1.000 15.16469 104 VAL B CA 1
ATOM 4873 C C . VAL B 1 135 ? 56.29908 5.89312 24.25109 1.000 13.77379 104 VAL B C 1
ATOM 4874 O O . VAL B 1 135 ? 55.52199 5.92097 23.29829 1.000 14.43263 104 VAL B O 1
ATOM 4878 N N . ALA B 1 136 ? 56.48002 6.95189 25.02464 1.000 14.12222 105 ALA B N 1
ATOM 4879 C CA . ALA B 1 136 ? 55.73818 8.18714 24.77084 1.000 16.61521 105 ALA B CA 1
ATOM 4880 C C . ALA B 1 136 ? 56.10094 8.79986 23.42492 1.000 14.23448 105 ALA B C 1
ATOM 4881 O O . ALA B 1 136 ? 55.22885 9.30641 22.71112 1.000 15.29807 105 ALA B O 1
ATOM 4883 N N . ALA B 1 137 ? 57.38786 8.76070 23.05154 1.000 16.32657 106 ALA B N 1
ATOM 4884 C CA . ALA B 1 137 ? 57.80025 9.28435 21.75472 1.000 14.47685 1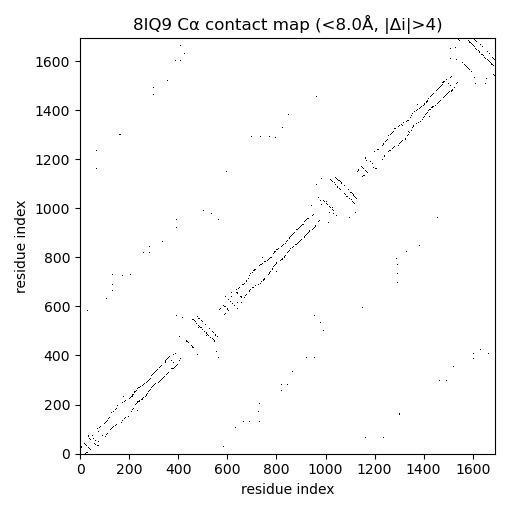06 ALA B CA 1
ATOM 4885 C C . ALA B 1 137 ? 57.25882 8.43380 20.61425 1.000 14.12188 106 ALA B C 1
ATOM 4886 O O . ALA B 1 137 ? 56.76589 8.96476 19.60655 1.000 14.10486 106 ALA B O 1
ATOM 4888 N N . ALA B 1 138 ? 57.35558 7.10832 20.75343 1.000 12.34219 107 ALA B N 1
ATOM 4889 C CA . ALA B 1 138 ? 56.79669 6.21889 19.74670 1.000 11.13198 107 ALA B CA 1
ATOM 4890 C C . ALA B 1 138 ? 55.29803 6.42854 19.61285 1.000 12.89475 107 ALA B C 1
ATOM 4891 O O . ALA B 1 138 ? 54.76485 6.45073 18.48992 1.000 14.48526 107 ALA B O 1
ATOM 4893 N N . TYR B 1 139 ? 54.61278 6.60796 20.74942 1.000 12.98220 108 TYR B N 1
ATOM 4894 C CA . TYR B 1 139 ? 53.17989 6.83143 20.70402 1.000 13.37960 108 TYR B CA 1
ATOM 4895 C C . TYR B 1 139 ? 52.85078 8.16119 20.03537 1.000 13.76341 108 TYR B C 1
ATOM 4896 O O . TYR B 1 139 ? 51.91249 8.23272 19.24908 1.000 14.23813 108 TYR B O 1
ATOM 4905 N N . ALA B 1 140 ? 53.57569 9.23323 20.36088 1.000 12.24157 109 ALA B N 1
ATOM 4906 C CA . ALA B 1 140 ? 53.32257 10.51066 19.68872 1.000 14.36160 109 ALA B CA 1
ATOM 4907 C C . ALA B 1 140 ? 53.38603 10.35459 18.17233 1.000 18.81443 109 ALA B C 1
ATOM 4908 O O . ALA B 1 140 ? 52.51253 10.86162 17.43417 1.000 15.76759 109 ALA B O 1
ATOM 4910 N N . TYR B 1 141 ? 54.40217 9.62747 17.68278 1.000 13.55582 110 TYR B N 1
ATOM 4911 C CA . TYR B 1 141 ? 54.48530 9.42686 16.23489 1.000 13.09800 110 TYR B CA 1
ATOM 4912 C C . TYR B 1 141 ? 53.33427 8.56547 15.71793 1.000 13.08384 110 TYR B C 1
ATOM 4913 O O . TYR B 1 141 ? 52.67361 8.90710 14.71452 1.000 13.75087 110 TYR B O 1
ATOM 4922 N N . ALA B 1 142 ? 53.10692 7.42045 16.36816 1.000 14.62168 111 ALA B N 1
ATOM 4923 C CA . ALA B 1 142 ? 52.05430 6.50977 15.93830 1.000 12.89164 111 ALA B CA 1
ATOM 4924 C C . ALA B 1 142 ? 50.71557 7.22880 15.85192 1.000 11.02588 111 ALA B C 1
ATOM 4925 O O . ALA B 1 142 ? 50.00068 7.13112 14.84551 1.000 13.13735 111 ALA B O 1
ATOM 4927 N N . ALA B 1 143 ? 50.38601 8.00322 16.88367 1.000 12.06022 112 ALA B N 1
ATOM 4928 C CA . ALA B 1 143 ? 49.14949 8.77803 16.86912 1.000 13.99885 112 ALA B CA 1
ATOM 4929 C C . ALA B 1 143 ? 49.12578 9.75610 15.69819 1.000 13.12397 112 ALA B C 1
ATOM 4930 O O . ALA B 1 143 ? 48.09065 9.92199 15.04702 1.000 14.32206 112 ALA B O 1
ATOM 4932 N N . SER B 1 144 ? 50.27335 10.38085 15.38421 1.000 11.45251 113 SER B N 1
ATOM 4933 C CA . SER B 1 144 ? 50.28114 11.35714 14.30100 1.000 12.43075 113 SER B CA 1
ATOM 4934 C C . SER B 1 144 ? 50.00445 10.73747 12.93507 1.000 13.95302 113 SER B C 1
ATOM 4935 O O . SER B 1 144 ? 49.67949 11.48140 11.99473 1.000 14.15543 113 SER B O 1
ATOM 4938 N N . VAL B 1 145 ? 50.18272 9.42266 12.79568 1.000 14.07085 114 VAL B N 1
ATOM 4939 C CA . VAL B 1 145 ? 49.84084 8.75695 11.54078 1.000 12.68228 114 VAL B CA 1
ATOM 4940 C C . VAL B 1 145 ? 48.70550 7.73531 11.69810 1.000 14.87667 114 VAL B C 1
ATOM 4941 O O . VAL B 1 145 ? 48.57156 6.82358 10.87822 1.000 12.17102 114 VAL B O 1
ATOM 4945 N N . ASN B 1 146 ? 47.86653 7.89148 12.73534 1.000 11.55230 115 ASN B N 1
ATOM 4946 C CA . ASN B 1 146 ? 46.63633 7.10962 12.92986 1.000 12.12939 115 ASN B CA 1
ATOM 4947 C C . ASN B 1 146 ? 46.91751 5.60660 12.92639 1.000 11.46197 115 ASN B C 1
ATOM 4948 O O . ASN B 1 146 ? 46.14146 4.80704 12.38994 1.000 13.95731 115 ASN B O 1
ATOM 4953 N N . THR B 1 147 ? 48.03586 5.22640 13.54573 1.000 10.23584 116 THR B N 1
ATOM 4954 C CA . THR B 1 147 ? 48.53026 3.84822 13.54844 1.000 10.50670 116 THR B CA 1
ATOM 4955 C C . THR B 1 147 ? 48.71670 3.38142 14.98458 1.000 12.81849 116 THR B C 1
ATOM 4956 O O . THR B 1 147 ? 49.23850 4.12728 15.79875 1.000 12.50750 116 THR B O 1
ATOM 4960 N N . ASP B 1 148 ? 48.28170 2.15816 15.33394 1.000 11.80114 117 ASP B N 1
ATOM 4961 C CA . ASP B 1 148 ? 48.46103 1.74127 16.71837 1.000 10.17650 117 ASP B CA 1
ATOM 4962 C C . ASP B 1 148 ? 49.94172 1.53242 17.04392 1.000 9.98570 117 ASP B C 1
ATOM 4963 O O . ASP B 1 148 ? 50.77786 1.27982 16.16270 1.000 12.94344 117 ASP B O 1
ATOM 4968 N N . LEU B 1 149 ? 50.25626 1.61035 18.33058 1.000 11.55268 118 LEU B N 1
ATOM 4969 C CA . LEU B 1 149 ? 51.60427 1.34126 18.83582 1.000 12.78642 118 LEU B CA 1
ATOM 4970 C C . LEU B 1 149 ? 51.64767 -0.01317 19.52899 1.000 12.84940 118 LEU B C 1
ATOM 4971 O O . LEU B 1 149 ? 50.83819 -0.27841 20.41263 1.000 13.33324 118 LEU B O 1
ATOM 4976 N N . TYR B 1 150 ? 52.58837 -0.86095 19.12282 1.000 13.03947 119 TYR B N 1
ATOM 4977 C CA . TYR B 1 150 ? 52.85920 -2.11994 19.80389 1.000 13.67840 119 TYR B CA 1
ATOM 4978 C C . TYR B 1 150 ? 54.02404 -1.96336 20.77287 1.000 16.06094 119 TYR B C 1
ATOM 4979 O O . TYR B 1 150 ? 55.01847 -1.30551 20.46357 1.000 15.24290 119 TYR B O 1
ATOM 4988 N N . ILE B 1 151 ? 53.89937 -2.58855 21.94352 1.000 13.55170 120 ILE B N 1
ATOM 4989 C CA . ILE B 1 151 ? 55.00419 -2.74837 22.88386 1.000 13.79612 120 ILE B CA 1
ATOM 4990 C C . ILE B 1 151 ? 55.27522 -4.23498 22.96525 1.000 15.00486 120 ILE B C 1
ATOM 4991 O O . ILE B 1 151 ? 54.40436 -4.98437 23.40655 1.000 14.36447 120 ILE B O 1
ATOM 4996 N N . GLY B 1 152 ? 56.46511 -4.66627 22.54870 1.000 15.03937 121 GLY B N 1
ATOM 4997 C CA . GLY B 1 152 ? 56.76701 -6.09270 22.58180 1.000 13.73001 121 GLY B CA 1
ATOM 4998 C C . GLY B 1 152 ? 56.69814 -6.65769 23.99593 1.000 15.19882 121 GLY B C 1
ATOM 4999 O O . GLY B 1 152 ? 57.16506 -6.04694 24.95664 1.000 17.35031 121 GLY B O 1
ATOM 5000 N N . VAL B 1 153 ? 56.12167 -7.85521 24.11904 1.000 15.05547 122 VAL B N 1
ATOM 5001 C CA . VAL B 1 153 ? 55.90430 -8.43448 25.43218 1.000 14.60708 122 VAL B CA 1
ATOM 5002 C C . VAL B 1 153 ? 57.22600 -8.58535 26.17220 1.000 15.98795 122 VAL B C 1
ATOM 5003 O O . VAL B 1 153 ? 58.21602 -9.12450 25.64662 1.000 19.39406 122 VAL B O 1
ATOM 5007 N N . ALA B 1 154 ? 57.24115 -8.08830 27.40597 1.000 14.29673 123 ALA B N 1
ATOM 5008 C CA . ALA B 1 154 ? 58.39012 -8.05055 28.29474 1.000 14.63372 123 ALA B CA 1
ATOM 5009 C C . ALA B 1 154 ? 57.97606 -7.27003 29.52072 1.000 16.47893 123 ALA B C 1
ATOM 5010 O O . ALA B 1 154 ? 56.80728 -6.88724 29.63740 1.000 15.77424 123 ALA B O 1
ATOM 5012 N N . THR B 1 155 ? 58.91627 -7.00300 30.42206 1.000 16.97620 124 THR B N 1
ATOM 5013 C CA . THR B 1 155 ? 58.67019 -6.09439 31.52792 1.000 18.68065 124 THR B CA 1
ATOM 5014 C C . THR B 1 155 ? 59.27587 -4.73617 31.21659 1.000 15.54939 124 THR B C 1
ATOM 5015 O O . THR B 1 155 ? 60.39058 -4.64521 30.68415 1.000 19.92936 124 THR B O 1
ATOM 5021 N N . TYR B 1 156 ? 58.55149 -3.68421 31.59065 1.000 15.52656 125 TYR B N 1
ATOM 5022 C CA . TYR B 1 156 ? 58.97760 -2.30963 31.39041 1.000 14.29471 125 TYR B CA 1
ATOM 5023 C C . TYR B 1 156 ? 58.81406 -1.55033 32.69183 1.000 23.21520 125 TYR B C 1
ATOM 5024 O O . TYR B 1 156 ? 57.89012 -1.81671 33.45592 1.000 21.92307 125 TYR B O 1
ATOM 5033 N N . LYS B 1 157 ? 59.68374 -0.56648 32.91029 1.000 18.23023 126 LYS B N 1
ATOM 5034 C CA . LYS B 1 157 ? 59.55563 0.34292 34.03761 1.000 17.86739 126 LYS B CA 1
ATOM 5035 C C . LYS B 1 157 ? 59.16552 1.71207 33.50942 1.000 16.05937 126 LYS B C 1
ATOM 5036 O O . LYS B 1 157 ? 59.78979 2.23341 32.57503 1.000 18.50811 126 LYS B O 1
ATOM 5042 N N . PHE B 1 158 ? 58.11337 2.27350 34.08640 1.000 16.28611 127 PHE B N 1
ATOM 5043 C CA . PHE B 1 158 ? 57.68408 3.63619 33.81146 1.000 17.90117 127 PHE B CA 1
ATOM 5044 C C . PHE B 1 158 ? 58.02804 4.46527 35.03082 1.000 18.57172 127 PHE B C 1
ATOM 5045 O O . PHE B 1 158 ? 57.48622 4.21886 36.11800 1.000 18.97947 127 PHE B O 1
ATOM 5053 N N . LYS B 1 159 ? 58.92538 5.43066 34.85864 1.000 19.36141 128 LYS B N 1
ATOM 5054 C CA . LYS B 1 159 ? 59.34684 6.29298 35.95003 1.000 17.66099 128 LYS B CA 1
ATOM 5055 C C . LYS B 1 159 ? 58.96963 7.72976 35.58703 1.000 18.66766 128 LYS B C 1
ATOM 5056 O O . LYS B 1 159 ? 58.19363 7.97087 34.66077 1.000 19.60143 128 LYS B O 1
ATOM 5063 N N . GLY B 1 160 ? 59.49259 8.68596 36.34818 1.000 21.25394 129 GLY B N 1
ATOM 5064 C CA . GLY B 1 160 ? 59.11375 10.05156 36.07288 1.000 21.89331 129 GLY B CA 1
ATOM 5065 C C . GLY B 1 160 ? 57.69946 10.37709 36.53793 1.000 23.92354 129 GLY B C 1
ATOM 5066 O O . GLY B 1 160 ? 57.09997 9.70077 37.38318 1.000 22.01752 129 GLY B O 1
ATOM 5067 N N . SER B 1 161 ? 57.15534 11.44190 35.95260 1.000 18.37495 130 SER B N 1
ATOM 5068 C CA . SER B 1 161 ? 55.85933 11.94864 36.38923 1.000 18.66471 130 SER B CA 1
ATOM 5069 C C . SER B 1 161 ? 55.01819 12.47546 35.23130 1.000 20.53059 130 SER B C 1
ATOM 5070 O O . SER B 1 161 ? 54.07587 13.24782 35.46244 1.000 23.60287 130 SER B O 1
ATOM 5073 N N . THR B 1 162 ? 55.32983 12.07269 34.00352 1.000 17.91724 131 THR B N 1
ATOM 5074 C CA . THR B 1 162 ? 54.66221 12.56991 32.80755 1.000 18.05976 131 THR B CA 1
ATOM 5075 C C . THR B 1 162 ? 53.67674 11.52488 32.30037 1.000 17.41195 131 THR B C 1
ATOM 5076 O O . THR B 1 162 ? 54.10457 10.44705 31.86598 1.000 17.94754 131 THR B O 1
ATOM 5080 N N . PRO B 1 163 ? 52.37020 11.78068 32.32659 1.000 15.60725 132 PRO B N 1
ATOM 5081 C CA . PRO B 1 163 ? 51.42328 10.78100 31.82732 1.000 17.21644 132 PRO B CA 1
ATOM 5082 C C . PRO B 1 163 ? 51.50294 10.62889 30.31830 1.000 18.50493 132 PRO B C 1
ATOM 5083 O O . PRO B 1 163 ? 51.93895 11.53145 29.59749 1.000 16.59108 132 PRO B O 1
ATOM 5087 N N . ILE B 1 164 ? 51.06652 9.46250 29.83899 1.000 14.39313 133 ILE B N 1
ATOM 5088 C CA . ILE B 1 164 ? 50.81146 9.25630 28.41722 1.000 14.77475 133 ILE B CA 1
ATOM 5089 C C . ILE B 1 164 ? 49.31980 9.47843 28.17019 1.000 15.31983 133 ILE B C 1
ATOM 5090 O O . ILE B 1 164 ? 48.45582 8.83036 28.77779 1.000 15.43687 133 ILE B O 1
ATOM 5095 N N . ASN B 1 165 ? 49.02291 10.38535 27.25624 1.000 15.93637 134 ASN B N 1
ATOM 5096 C CA . ASN B 1 165 ? 47.64952 10.73953 26.90562 1.000 16.83168 134 ASN B CA 1
ATOM 5097 C C . ASN B 1 165 ? 47.30915 10.01610 25.60609 1.000 17.14403 134 ASN B C 1
ATOM 5098 O O . ASN B 1 165 ? 47.70105 10.46022 24.52396 1.000 17.61543 134 ASN B O 1
ATOM 5103 N N . VAL B 1 166 ? 46.61546 8.88515 25.72223 1.000 14.50552 135 VAL B N 1
ATOM 5104 C CA . VAL B 1 166 ? 46.17302 8.13232 24.54881 1.000 11.87432 135 VAL B CA 1
ATOM 5105 C C . VAL B 1 166 ? 45.00052 8.85049 23.90267 1.000 14.32184 135 VAL B C 1
ATOM 5106 O O . VAL B 1 166 ? 44.03518 9.22765 24.57932 1.000 16.41484 135 VAL B O 1
ATOM 5110 N N . ASP B 1 167 ? 45.08092 9.05535 22.59239 1.000 12.44738 136 ASP B N 1
ATOM 5111 C CA . ASP B 1 167 ? 43.99679 9.63557 21.81968 1.000 13.11696 136 ASP B CA 1
ATOM 5112 C C . ASP B 1 167 ? 43.33603 8.50450 21.05116 1.000 11.77519 136 ASP B C 1
ATOM 5113 O O . ASP B 1 167 ? 43.88444 8.04354 20.03885 1.000 12.07522 136 ASP B O 1
ATOM 5118 N N . PRO B 1 168 ? 42.16248 8.02435 21.48152 1.000 11.59596 137 PRO B N 1
ATOM 5119 C CA . PRO B 1 168 ? 41.55982 6.83426 20.86445 1.000 10.26494 137 PRO B CA 1
ATOM 5120 C C . PRO B 1 168 ? 41.08357 7.06895 19.44667 1.000 12.30127 137 PRO B C 1
ATOM 5121 O O . PRO B 1 168 ? 40.74759 6.09806 18.75860 1.000 11.80353 137 PRO B O 1
ATOM 5125 N N . SER B 1 169 ? 41.02488 8.32961 19.00531 1.000 10.99065 138 SER B N 1
ATOM 5126 C CA . SER B 1 169 ? 40.68231 8.65104 17.63083 1.000 11.54171 138 SER B CA 1
ATOM 5127 C C . SER B 1 169 ? 41.87137 8.55262 16.69793 1.000 10.25916 138 SER B C 1
ATOM 5128 O O . SER B 1 169 ? 41.70065 8.77270 15.49456 1.000 12.46068 138 SER B O 1
ATOM 5131 N N . ARG B 1 170 ? 43.05009 8.26183 17.24883 1.000 12.97262 139 ARG B N 1
ATOM 5132 C CA . ARG B 1 170 ? 44.29409 8.20138 16.48931 1.000 13.68397 139 ARG B CA 1
ATOM 5133 C C . ARG B 1 170 ? 45.03056 6.87739 16.65290 1.000 10.86508 139 ARG B C 1
ATOM 5134 O O . ARG B 1 170 ? 45.46956 6.28407 15.65973 1.000 13.56245 139 ARG B O 1
ATOM 5142 N N . ALA B 1 171 ? 45.18734 6.39158 17.87877 1.000 11.79025 140 ALA B N 1
ATOM 5143 C CA . ALA B 1 171 ? 46.08308 5.25262 18.06469 1.000 12.42637 140 ALA B CA 1
ATOM 5144 C C . ALA B 1 171 ? 45.90869 4.68082 19.45077 1.000 11.11764 140 ALA B C 1
ATOM 5145 O O . ALA B 1 171 ? 45.79339 5.43454 20.42571 1.000 13.47929 140 ALA B O 1
ATOM 5147 N N . GLY B 1 172 ? 45.94745 3.34898 19.54029 1.000 11.32188 141 GLY B N 1
ATOM 5148 C CA . GLY B 1 172 ? 46.00010 2.68647 20.82577 1.000 10.14187 141 GLY B CA 1
ATOM 5149 C C . GLY B 1 172 ? 47.40237 2.19603 21.15042 1.000 12.15659 141 GLY B C 1
ATOM 5150 O O . GLY B 1 172 ? 48.31834 2.29206 20.34095 1.000 15.41820 141 GLY B O 1
ATOM 5151 N N . ILE B 1 173 ? 47.55132 1.69808 22.37859 1.000 10.82996 142 ILE B N 1
ATOM 5152 C CA . ILE B 1 173 ? 48.78847 1.06985 22.84465 1.000 11.09643 142 ILE B CA 1
ATOM 5153 C C . ILE B 1 173 ? 48.46890 -0.37082 23.16999 1.000 15.75821 142 ILE B C 1
ATOM 5154 O O . ILE B 1 173 ? 47.58184 -0.64439 23.99194 1.000 12.74702 142 ILE B O 1
ATOM 5159 N N . ILE B 1 174 ? 49.19589 -1.28700 22.53488 1.000 13.35610 143 ILE B N 1
ATOM 5160 C CA . ILE B 1 174 ? 48.88850 -2.70747 22.53805 1.000 14.31452 143 ILE B CA 1
ATOM 5161 C C . ILE B 1 174 ? 50.11260 -3.45890 23.04023 1.000 12.87192 143 ILE B C 1
ATOM 5162 O O . ILE B 1 174 ? 51.16899 -3.41832 22.40382 1.000 14.76612 143 ILE B O 1
ATOM 5167 N N . GLY B 1 175 ? 49.97358 -4.15943 24.16304 1.000 12.74658 144 GLY B N 1
ATOM 5168 C CA . GLY B 1 175 ? 51.03820 -5.07565 24.56548 1.000 15.28197 144 GLY B CA 1
ATOM 5169 C C . GLY B 1 175 ? 50.98962 -6.32191 23.69759 1.000 16.54420 144 GLY B C 1
ATOM 5170 O O . GLY B 1 175 ? 49.95081 -6.98862 23.65129 1.000 17.85562 144 GLY B O 1
ATOM 5171 N N . TYR B 1 176 ? 52.07898 -6.65935 22.99885 1.000 13.51267 145 TYR B N 1
ATOM 5172 C CA . TYR B 1 176 ? 52.04578 -7.63364 21.91435 1.000 13.68520 145 TYR B CA 1
ATOM 5173 C C . TYR B 1 176 ? 53.16225 -8.66433 22.06194 1.000 16.57609 145 TYR B C 1
ATOM 5174 O O . TYR B 1 176 ? 54.33598 -8.33213 21.86571 1.000 14.91219 145 TYR B O 1
ATOM 5183 N N . GLN B 1 177 ? 52.83045 -9.92193 22.37926 1.000 14.07723 146 GLN B N 1
ATOM 5184 C CA . GLN B 1 177 ? 51.53218 -10.35181 22.85367 1.000 14.56527 146 GLN B CA 1
ATOM 5185 C C . GLN B 1 177 ? 51.80373 -11.38295 23.93867 1.000 13.66275 146 GLN B C 1
ATOM 5186 O O . GLN B 1 177 ? 52.59622 -12.31160 23.73983 1.000 13.99874 146 GLN B O 1
ATOM 5192 N N . GLY B 1 178 ? 51.13672 -11.21676 25.07604 1.000 14.72782 147 GLY B N 1
ATOM 5193 C CA . GLY B 1 178 ? 51.43628 -12.04250 26.24013 1.000 15.13810 147 GLY B CA 1
ATOM 5194 C C . GLY B 1 178 ? 51.20890 -11.23006 27.50269 1.000 14.15106 147 GLY B C 1
ATOM 5195 O O . GLY B 1 178 ? 50.38877 -10.32176 27.51594 1.000 15.97599 147 GLY B O 1
ATOM 5196 N N . LYS B 1 179 ? 51.97062 -11.53904 28.55312 1.000 13.89027 148 LYS B N 1
ATOM 5197 C CA . LYS B 1 179 ? 51.70716 -10.90447 29.85145 1.000 15.03869 148 LYS B CA 1
ATOM 5198 C C . LYS B 1 179 ? 52.65159 -9.71143 29.97749 1.000 14.92141 148 LYS B C 1
ATOM 5199 O O . LYS B 1 179 ? 53.69405 -9.76462 30.63301 1.000 17.70655 148 LYS B O 1
ATOM 5205 N N . VAL B 1 180 ? 52.27289 -8.61922 29.32328 1.000 14.60877 149 VAL B N 1
ATOM 5206 C CA . VAL B 1 180 ? 53.12803 -7.43309 29.27278 1.000 12.03585 149 VAL B CA 1
ATOM 5207 C C . VAL B 1 180 ? 53.01880 -6.69352 30.59184 1.000 14.36683 149 VAL B C 1
ATOM 5208 O O . VAL B 1 180 ? 51.91786 -6.38454 31.04766 1.000 14.62647 149 VAL B O 1
ATOM 5212 N N . ARG B 1 181 ? 54.15985 -6.41991 31.21305 1.000 15.36252 150 ARG B N 1
ATOM 5213 C CA . ARG B 1 181 ? 54.20605 -5.92756 32.58282 1.000 14.77903 150 ARG B CA 1
ATOM 5214 C C . ARG B 1 181 ? 54.73041 -4.49411 32.58909 1.000 15.96971 150 ARG B C 1
ATOM 5215 O O . ARG B 1 181 ? 55.89501 -4.25390 32.24364 1.000 17.93388 150 ARG B O 1
ATOM 5223 N N . ILE B 1 182 ? 53.87308 -3.55047 32.99835 1.000 16.01327 151 ILE B N 1
ATOM 5224 C CA . ILE B 1 182 ? 54.19561 -2.12807 33.05403 1.000 13.76283 151 ILE B CA 1
ATOM 5225 C C . ILE B 1 182 ? 54.27875 -1.73917 34.53100 1.000 15.95902 151 ILE B C 1
ATOM 5226 O O . ILE B 1 182 ? 53.26675 -1.43573 35.19494 1.000 15.38326 151 ILE B O 1
ATOM 5231 N N . ASP B 1 183 ? 55.51232 -1.73949 35.04518 1.000 16.74511 152 ASP B N 1
ATOM 5232 C CA . ASP B 1 183 ? 55.81807 -1.42409 36.43749 1.000 14.22621 152 ASP B CA 1
ATOM 5233 C C . ASP B 1 183 ? 55.86759 0.09104 36.60550 1.000 18.59163 152 ASP B C 1
ATOM 5234 O O . ASP B 1 183 ? 56.81615 0.74393 36.14663 1.000 18.55046 152 ASP B O 1
ATOM 5239 N N . CYS B 1 184 ? 54.85791 0.65050 37.27326 1.000 18.19998 153 CYS B N 1
ATOM 5240 C CA . CYS B 1 184 ? 54.78925 2.07632 37.55860 1.000 17.15526 153 CYS B CA 1
ATOM 5241 C C . CYS B 1 184 ? 55.03606 2.37378 39.03079 1.000 16.58045 153 CYS B C 1
ATOM 5242 O O . CYS B 1 184 ? 54.62448 3.43233 39.52361 1.000 18.76907 153 CYS B O 1
ATOM 5245 N N . SER B 1 185 ? 55.70490 1.46043 39.74086 1.000 16.30907 154 SER B N 1
ATOM 5246 C CA . SER B 1 185 ? 55.88961 1.62170 41.17891 1.000 15.51988 154 SER B CA 1
ATOM 5247 C C . SER B 1 185 ? 56.72976 2.85018 41.51592 1.000 18.04109 154 SER B C 1
ATOM 5248 O O . SER B 1 185 ? 56.63183 3.36299 42.63181 1.000 23.22458 154 SER B O 1
ATOM 5251 N N . GLU B 1 186 ? 57.56787 3.32164 40.59851 1.000 21.07487 155 GLU B N 1
ATOM 5252 C CA . GLU B 1 186 ? 58.35241 4.52935 40.83153 1.000 24.43356 155 GLU B CA 1
ATOM 5253 C C . GLU B 1 186 ? 57.77704 5.75953 40.13613 1.000 21.91249 155 GLU B C 1
ATOM 5254 O O . GLU B 1 186 ? 58.38982 6.82780 40.19117 1.000 26.01652 155 GLU B O 1
ATOM 5260 N N . PHE B 1 187 ? 56.64279 5.63597 39.46617 1.000 20.11283 156 PHE B N 1
ATOM 5261 C CA . PHE B 1 187 ? 56.01211 6.77549 38.80494 1.000 18.43579 156 PHE B CA 1
ATOM 5262 C C . PHE B 1 187 ? 55.34586 7.68074 39.83355 1.000 22.39343 156 PHE B C 1
ATOM 5263 O O . PHE B 1 187 ? 54.66389 7.20431 40.74168 1.000 23.01377 156 PHE B O 1
ATOM 5271 N N . THR B 1 188 ? 55.53681 8.99503 39.68751 1.000 23.00791 157 THR B N 1
ATOM 5272 C CA . THR B 1 188 ? 55.05321 9.94481 40.68594 1.000 23.52715 157 THR B CA 1
ATOM 5273 C C . THR B 1 188 ? 54.10966 10.99099 40.10864 1.000 20.48514 157 THR B C 1
ATOM 5274 O O . THR B 1 188 ? 53.78449 11.96493 40.81029 1.000 25.95150 157 THR B O 1
ATOM 5278 N N . GLY B 1 189 ? 53.66375 10.82753 38.85809 1.000 22.08043 158 GLY B N 1
ATOM 5279 C CA . GLY B 1 189 ? 52.67731 11.72697 38.30164 1.000 23.63158 158 GLY B CA 1
ATOM 5280 C C . GLY B 1 189 ? 51.26747 11.42319 38.80234 1.000 24.26596 158 GLY B C 1
ATOM 5281 O O . GLY B 1 189 ? 51.00083 10.44060 39.49602 1.000 23.81751 158 GLY B O 1
ATOM 5282 N N . SER B 1 190 ? 50.33415 12.29767 38.43913 1.000 22.55311 159 SER B N 1
ATOM 5283 C CA . SER B 1 190 ? 48.97527 12.17166 38.96859 1.000 20.77989 159 SER B CA 1
ATOM 5284 C C . SER B 1 190 ? 48.19449 11.02102 38.33226 1.000 22.42148 159 SER B C 1
ATOM 5285 O O . SER B 1 190 ? 47.28937 10.45697 38.97436 1.000 19.30278 159 SER B O 1
ATOM 5288 N N . ILE B 1 191 ? 48.48405 10.69494 37.06861 1.000 18.91933 160 ILE B N 1
ATOM 5289 C CA . ILE B 1 191 ? 47.84514 9.59973 36.34400 1.000 17.91295 160 ILE B CA 1
ATOM 5290 C C . ILE B 1 191 ? 48.90840 8.98964 35.45081 1.000 18.80747 160 ILE B C 1
ATOM 5291 O O . ILE B 1 191 ? 49.79009 9.69664 34.95599 1.000 20.48596 160 ILE B O 1
ATOM 5299 N N . VAL B 1 192 ? 48.84292 7.67382 35.24981 1.000 17.54577 161 VAL B N 1
ATOM 5300 C CA . VAL B 1 192 ? 49.76482 7.04367 34.29740 1.000 16.87081 161 VAL B CA 1
ATOM 5301 C C . VAL B 1 192 ? 49.27592 7.22014 32.87229 1.000 18.49405 161 VAL B C 1
ATOM 5302 O O . VAL B 1 192 ? 50.02246 7.66979 31.99341 1.000 17.20197 161 VAL B O 1
ATOM 5306 N N . PHE B 1 193 ? 48.04054 6.80674 32.60789 1.000 15.17214 162 PHE B N 1
ATOM 5307 C CA . PHE B 1 193 ? 47.42194 6.91844 31.29899 1.000 15.02772 162 PHE B CA 1
ATOM 5308 C C . PHE B 1 193 ? 46.15570 7.74450 31.40525 1.000 18.51276 162 PHE B C 1
ATOM 5309 O O . PHE B 1 193 ? 45.38109 7.56317 32.34154 1.000 17.15655 162 PHE B O 1
ATOM 5317 N N . SER B 1 194 ? 45.92361 8.61686 30.42807 1.000 14.79958 163 SER B N 1
ATOM 5318 C CA . SER B 1 194 ? 44.56895 9.10885 30.18650 1.000 13.33871 163 SER B CA 1
ATOM 5319 C C . SER B 1 194 ? 44.14918 8.66591 28.78963 1.000 15.44576 163 SER B C 1
ATOM 5320 O O . SER B 1 194 ? 44.98847 8.35567 27.95333 1.000 13.61451 163 SER B O 1
ATOM 5323 N N . ILE B 1 195 ? 42.84307 8.57189 28.54942 1.000 12.51786 164 ILE B N 1
ATOM 5324 C CA . ILE B 1 195 ? 42.31767 8.24550 27.21520 1.000 11.83329 164 ILE B CA 1
ATOM 5325 C C . ILE B 1 195 ? 41.27239 9.29555 26.87700 1.000 14.50815 164 ILE B C 1
ATOM 5326 O O . ILE B 1 195 ? 40.23465 9.37132 27.54699 1.000 13.57877 164 ILE B O 1
ATOM 5331 N N . ASN B 1 196 ? 41.53453 10.10645 25.85348 1.000 12.40364 165 ASN B N 1
ATOM 5332 C CA . ASN B 1 196 ? 40.62171 11.19580 25.53444 1.000 11.43370 165 ASN B CA 1
ATOM 5333 C C . ASN B 1 196 ? 40.88520 11.69162 24.12006 1.000 13.33632 165 ASN B C 1
ATOM 5334 O O . ASN B 1 196 ? 42.03376 11.95907 23.74718 1.000 13.58547 165 ASN B O 1
ATOM 5339 N N . SER B 1 197 ? 39.81919 11.82660 23.35445 1.000 12.56156 166 SER B N 1
ATOM 5340 C CA . SER B 1 197 ? 39.91178 12.25555 21.96790 1.000 14.20149 166 SER B CA 1
ATOM 5341 C C . SER B 1 197 ? 40.27824 13.72623 21.88387 1.000 12.95034 166 SER B C 1
ATOM 5342 O O . SER B 1 197 ? 39.79205 14.54939 22.67029 1.000 13.73889 166 SER B O 1
ATOM 5345 N N . SER B 1 198 ? 41.07798 14.06490 20.86449 1.000 13.14850 167 SER B N 1
ATOM 5346 C CA . SER B 1 198 ? 41.36802 15.45452 20.54616 1.000 12.81453 167 SER B CA 1
ATOM 5347 C C . SER B 1 198 ? 40.30906 16.08018 19.64241 1.000 13.02878 167 SER B C 1
ATOM 5348 O O . SER B 1 198 ? 40.41118 17.27004 19.33514 1.000 16.68193 167 SER B O 1
ATOM 5351 N N . TYR B 1 199 ? 39.27160 15.32690 19.25803 1.000 11.39872 168 TYR B N 1
ATOM 5352 C CA . TYR B 1 199 ? 38.28380 15.81328 18.30138 1.000 13.51780 168 TYR B CA 1
ATOM 5353 C C . TYR B 1 199 ? 36.92791 15.99716 18.95069 1.000 13.07215 168 TYR B C 1
ATOM 5354 O O . TYR B 1 199 ? 36.54624 15.23271 19.83961 1.000 15.62945 168 TYR B O 1
ATOM 5363 N N . SER B 1 200 ? 36.17540 16.96873 18.42450 1.000 12.03433 169 SER B N 1
ATOM 5364 C CA . SER B 1 200 ? 34.79352 17.13291 18.85571 1.000 12.91947 169 SER B CA 1
ATOM 5365 C C . SER B 1 200 ? 33.80956 16.30358 18.04026 1.000 12.79285 169 SER B C 1
ATOM 5366 O O . SER B 1 200 ? 32.72267 15.99478 18.54881 1.000 13.24257 169 SER B O 1
ATOM 5369 N N . TYR B 1 201 ? 34.15306 15.91074 16.80878 1.000 13.91241 170 TYR B N 1
ATOM 5370 C CA . TYR B 1 201 ? 33.26075 15.02335 16.05356 1.000 12.53328 170 TYR B CA 1
ATOM 5371 C C . TYR B 1 201 ? 34.04741 14.12922 15.09832 1.000 14.57991 170 TYR B C 1
ATOM 5372 O O . TYR B 1 201 ? 34.18805 12.93352 15.35272 1.000 16.07319 170 TYR B O 1
ATOM 5381 N N . THR B 1 202 ? 34.54023 14.68540 13.98964 1.000 13.82564 171 THR B N 1
ATOM 5382 C CA . THR B 1 202 ? 35.28743 13.86401 13.02751 1.000 12.13222 171 THR B CA 1
ATOM 5383 C C . THR B 1 202 ? 36.79179 14.10065 13.12514 1.000 13.02425 171 THR B C 1
ATOM 5384 O O . THR B 1 202 ? 37.24413 15.24739 13.30797 1.000 13.74069 171 THR B O 1
ATOM 5388 N N . PRO B 1 203 ? 37.61920 13.07499 12.93154 1.000 12.19601 172 PRO B N 1
ATOM 5389 C CA . PRO B 1 203 ? 37.22194 11.71418 12.55156 1.000 12.81691 172 PRO B CA 1
ATOM 5390 C C . PRO B 1 203 ? 36.90319 10.75799 13.71147 1.000 12.10611 172 PRO B C 1
ATOM 5391 O O . PRO B 1 203 ? 36.82059 9.56659 13.46868 1.000 13.07537 172 PRO B O 1
ATOM 5395 N N . ALA B 1 204 ? 36.73603 11.26193 14.93908 1.000 11.60006 173 ALA B N 1
ATOM 5396 C CA . ALA B 1 204 ? 36.45991 10.37449 16.07437 1.000 12.40225 173 ALA B CA 1
ATOM 5397 C C . ALA B 1 204 ? 35.24681 9.47762 15.83168 1.000 11.56051 173 ALA B C 1
ATOM 5398 O O . ALA B 1 204 ? 35.25376 8.29711 16.20768 1.000 10.88551 173 ALA B O 1
ATOM 5400 N N . ALA B 1 205 ? 34.19825 10.04556 15.23709 1.000 10.69843 174 ALA B N 1
ATOM 5401 C CA . ALA B 1 205 ? 32.96726 9.30541 14.93402 1.000 11.41402 174 ALA B CA 1
ATOM 5402 C C . ALA B 1 205 ? 33.19790 8.15544 13.96521 1.000 11.00754 174 ALA B C 1
ATOM 5403 O O . ALA B 1 205 ? 32.35490 7.24588 13.86524 1.000 11.83650 174 ALA B O 1
ATOM 5405 N N . TYR B 1 206 ? 34.30819 8.18433 13.22799 1.000 10.57475 175 TYR B N 1
ATOM 5406 C CA . TYR B 1 206 ? 34.67464 7.13732 12.28569 1.000 11.70841 175 TYR B CA 1
ATOM 5407 C C . TYR B 1 206 ? 35.74629 6.19756 12.81136 1.000 11.20895 175 TYR B C 1
ATOM 5408 O O . TYR B 1 206 ? 35.83533 5.05092 12.33645 1.000 11.08613 175 TYR B O 1
ATOM 5417 N N . TYR B 1 207 ? 36.59043 6.68098 13.71902 1.000 10.09812 176 TYR B N 1
ATOM 5418 C CA . TYR B 1 207 ? 37.84376 6.01609 14.05126 1.000 9.19092 176 TYR B CA 1
ATOM 5419 C C . TYR B 1 207 ? 37.91000 5.39838 15.43851 1.000 11.86905 176 TYR B C 1
ATOM 5420 O O . TYR B 1 207 ? 38.69070 4.45642 15.61945 1.000 11.94353 176 TYR B O 1
ATOM 5429 N N . ASN B 1 208 ? 37.20400 5.93213 16.45384 1.000 10.77034 177 ASN B N 1
ATOM 5430 C CA . ASN B 1 208 ? 37.44815 5.42554 17.81090 1.000 10.41532 177 ASN B CA 1
ATOM 5431 C C . ASN B 1 208 ? 37.26972 3.91678 17.89703 1.000 11.33660 177 ASN B C 1
ATOM 5432 O O . ASN B 1 208 ? 37.95951 3.24151 18.67209 1.000 12.27069 177 ASN B O 1
ATOM 5437 N N . ASN B 1 209 ? 36.28719 3.38275 17.16096 1.000 10.38229 178 ASN B N 1
ATOM 5438 C CA . ASN B 1 209 ? 35.89927 1.98348 17.23857 1.000 9.70930 178 ASN B CA 1
ATOM 5439 C C . ASN B 1 209 ? 36.82941 1.06116 16.46823 1.000 11.20016 178 ASN B C 1
ATOM 5440 O O . ASN B 1 209 ? 36.71265 -0.15824 16.61601 1.000 11.00734 178 ASN B O 1
ATOM 5445 N N . LEU B 1 210 ? 37.74014 1.59718 15.64219 1.000 10.34200 179 LEU B N 1
ATOM 5446 C CA . LEU B 1 210 ? 38.45952 0.72809 14.70544 1.000 10.73994 179 LEU B CA 1
ATOM 5447 C C . LEU B 1 210 ? 39.57337 -0.06752 15.36006 1.000 10.84701 179 LEU B C 1
ATOM 5448 O O . LEU B 1 210 ? 40.01540 -1.06416 14.78567 1.000 12.55363 179 LEU B O 1
ATOM 5453 N N . SER B 1 211 ? 40.05588 0.37278 16.51340 1.000 9.91792 180 SER B N 1
ATOM 5454 C CA . SER B 1 211 ? 41.09393 -0.34401 17.24582 1.000 11.88831 180 SER B CA 1
ATOM 5455 C C . SER B 1 211 ? 40.98841 0.04971 18.71393 1.000 11.52725 180 SER B C 1
ATOM 5456 O O . SER B 1 211 ? 40.44847 1.12172 19.03855 1.000 12.47928 180 SER B O 1
ATOM 5459 N N . PRO B 1 212 ? 41.46718 -0.79366 19.62692 1.000 11.71488 181 PRO B N 1
ATOM 5460 C CA . PRO B 1 212 ? 41.36385 -0.45428 21.04773 1.000 13.72726 181 PRO B CA 1
ATOM 5461 C C . PRO B 1 212 ? 42.32739 0.65849 21.40880 1.000 12.30388 181 PRO B C 1
ATOM 5462 O O . PRO B 1 212 ? 43.31238 0.91736 20.70475 1.000 13.28931 181 PRO B O 1
ATOM 5466 N N . ALA B 1 213 ? 42.01757 1.32581 22.52761 1.000 10.32875 182 ALA B N 1
ATOM 5467 C CA . ALA B 1 213 ? 42.89628 2.36584 23.06350 1.000 11.38894 182 ALA B CA 1
ATOM 5468 C C . ALA B 1 213 ? 44.01077 1.77022 23.91342 1.000 11.25500 182 ALA B C 1
ATOM 5469 O O . ALA B 1 213 ? 45.13439 2.28999 23.90867 1.000 11.48896 182 ALA B O 1
ATOM 5471 N N . LEU B 1 214 ? 43.71016 0.70452 24.66434 1.000 12.02817 183 LEU B N 1
ATOM 5472 C CA . LEU B 1 214 ? 44.70625 -0.01097 25.46688 1.000 12.57184 183 LEU B CA 1
ATOM 5473 C C . LEU B 1 214 ? 44.37334 -1.48691 25.42160 1.000 12.60591 183 LEU B C 1
ATOM 5474 O O . LEU B 1 214 ? 43.20053 -1.86075 25.54468 1.000 13.78384 183 LEU B O 1
ATOM 5479 N N . GLN B 1 215 ? 45.39587 -2.32547 25.28414 1.000 11.87190 184 GLN B N 1
ATOM 5480 C CA . GLN B 1 215 ? 45.16661 -3.76704 25.21013 1.000 12.86207 184 GLN B CA 1
ATOM 5481 C C . GLN B 1 215 ? 46.39427 -4.49146 25.72892 1.000 13.51918 184 GLN B C 1
ATOM 5482 O O . GLN B 1 215 ? 47.51211 -4.15899 25.32618 1.000 14.68173 184 GLN B O 1
ATOM 5491 N N . GLY B 1 216 ? 46.18637 -5.49075 26.58296 1.000 11.54059 185 GLY B N 1
ATOM 5492 C CA . GLY B 1 216 ? 47.22530 -6.47172 26.83327 1.000 13.54833 185 GLY B CA 1
ATOM 5493 C C . GLY B 1 216 ? 48.25864 -6.07441 27.85531 1.000 12.81311 185 GLY B C 1
ATOM 5494 O O . GLY B 1 216 ? 49.38394 -6.57631 27.80107 1.000 14.98351 185 GLY B O 1
ATOM 5495 N N . LEU B 1 217 ? 47.91479 -5.19988 28.79865 1.000 11.92263 186 LEU B N 1
ATOM 5496 C CA . LEU B 1 217 ? 48.88437 -4.61707 29.72668 1.000 11.45844 186 LEU B CA 1
ATOM 5497 C C . LEU B 1 217 ? 48.49252 -4.85596 31.18027 1.000 14.36042 186 LEU B C 1
ATOM 5498 O O . LEU B 1 217 ? 47.36336 -4.54086 31.57543 1.000 13.74042 186 LEU B O 1
ATOM 5503 N N . TYR B 1 218 ? 49.44807 -5.33280 31.98757 1.000 13.79670 187 TYR B N 1
ATOM 5504 C CA . TYR B 1 218 ? 49.32960 -5.29619 33.44634 1.000 13.42067 187 TYR B CA 1
ATOM 5505 C C . TYR B 1 218 ? 50.02396 -4.02433 33.90378 1.000 15.96499 187 TYR B C 1
ATOM 5506 O O . TYR B 1 218 ? 51.23948 -3.89522 33.74399 1.000 14.68245 187 TYR B O 1
ATOM 5515 N N . VAL B 1 219 ? 49.26358 -3.07794 34.44184 1.000 13.95264 188 VAL B N 1
ATOM 5516 C CA . VAL B 1 219 ? 49.76110 -1.76144 34.82134 1.000 12.08789 188 VAL B CA 1
ATOM 5517 C C . VAL B 1 219 ? 49.62391 -1.64903 36.34092 1.000 14.59882 188 VAL B C 1
ATOM 5518 O O . VAL B 1 219 ? 48.50020 -1.73098 36.87603 1.000 16.07167 188 VAL B O 1
ATOM 5522 N N . PHE B 1 220 ? 50.74592 -1.47298 37.04216 1.000 14.72847 189 PHE B N 1
ATOM 5523 C CA . PHE B 1 220 ? 50.63808 -1.47867 38.49552 1.000 15.29519 189 PHE B CA 1
ATOM 5524 C C . PHE B 1 220 ? 51.49534 -0.41025 39.15057 1.000 15.98640 189 PHE B C 1
ATOM 5525 O O . PHE B 1 220 ? 52.52081 0.01608 38.61436 1.000 18.99749 189 PHE B O 1
ATOM 5533 N N . GLY B 1 221 ? 51.04852 0.01289 40.34060 1.000 15.74680 190 GLY B N 1
ATOM 5534 C CA . GLY B 1 221 ? 51.79370 0.95602 41.14574 1.000 14.80817 190 GLY B CA 1
ATOM 5535 C C . GLY B 1 221 ? 52.26806 0.37660 42.46389 1.000 15.58350 190 GLY B C 1
ATOM 5536 O O . GLY B 1 221 ? 52.45993 -0.83911 42.59272 1.000 18.40044 190 GLY B O 1
ATOM 5537 N N . ALA B 1 222 ? 52.46644 1.25346 43.45720 1.000 17.08614 191 ALA B N 1
ATOM 5538 C CA . ALA B 1 222 ? 52.85451 0.85593 44.80525 1.000 18.44299 191 ALA B CA 1
ATOM 5539 C C . ALA B 1 222 ? 51.91211 1.45242 45.84700 1.000 21.89685 191 ALA B C 1
ATOM 5540 O O . ALA B 1 222 ? 52.30192 1.61167 47.01714 1.000 21.33609 191 ALA B O 1
ATOM 5542 N N . LYS B 1 223 ? 50.67870 1.76927 45.43794 1.000 18.12771 192 LYS B N 1
ATOM 5543 C CA . LYS B 1 223 ? 49.65205 2.33906 46.32129 1.000 21.38416 192 LYS B CA 1
ATOM 5544 C C . LYS B 1 223 ? 50.12390 3.66041 46.93530 1.000 21.08122 192 LYS B C 1
ATOM 5545 O O . LYS B 1 223 ? 49.83776 3.97607 48.09077 1.000 23.75822 192 LYS B O 1
ATOM 5551 N N . THR B 1 224 ? 50.85864 4.44481 46.15003 1.000 23.57860 193 THR B N 1
ATOM 5552 C CA . THR B 1 224 ? 51.24234 5.78465 46.57415 1.000 24.82317 193 THR B CA 1
ATOM 5553 C C . THR B 1 224 ? 50.05033 6.73015 46.47576 1.000 23.03289 193 THR B C 1
ATOM 5554 O O . THR B 1 224 ? 49.35548 6.75617 45.46031 1.000 23.64897 193 THR B O 1
ATOM 5558 N N . SER B 1 225 ? 49.81670 7.50856 47.53564 1.000 22.65669 194 SER B N 1
ATOM 5559 C CA . SER B 1 225 ? 48.73227 8.48334 47.50960 1.000 21.30542 194 SER B CA 1
ATOM 5560 C C . SER B 1 225 ? 48.96008 9.50738 46.40172 1.000 22.88806 194 SER B C 1
ATOM 5561 O O . SER B 1 225 ? 50.05714 10.05986 46.27002 1.000 23.76217 194 SER B O 1
ATOM 5564 N N . GLY B 1 226 ? 47.91767 9.77711 45.61948 1.000 23.01198 195 GLY B N 1
ATOM 5565 C CA . GLY B 1 226 ? 47.96523 10.78772 44.57954 1.000 22.30623 195 GLY B CA 1
ATOM 5566 C C . GLY B 1 226 ? 48.38240 10.30824 43.19916 1.000 22.22973 195 GLY B C 1
ATOM 5567 O O . GLY B 1 226 ? 48.43145 11.13140 42.27140 1.000 24.50849 195 GLY B O 1
ATOM 5568 N N . VAL B 1 227 ? 48.65433 9.01069 43.02181 1.000 20.82357 196 VAL B N 1
ATOM 5569 C CA . VAL B 1 227 ? 49.04174 8.43954 41.73194 1.000 18.33246 196 VAL B CA 1
ATOM 5570 C C . VAL B 1 227 ? 47.92145 7.50635 41.29343 1.000 17.59912 196 VAL B C 1
ATOM 5571 O O . VAL B 1 227 ? 47.77226 6.40836 41.84644 1.000 18.59311 196 VAL B O 1
ATOM 5575 N N . ASP B 1 228 ? 47.14608 7.92605 40.29363 1.000 16.79273 197 ASP B N 1
ATOM 5576 C CA . ASP B 1 228 ? 46.07246 7.10932 39.73906 1.000 16.48346 197 ASP B CA 1
ATOM 5577 C C . ASP B 1 228 ? 46.57208 6.32723 38.52783 1.000 16.70929 197 ASP B C 1
ATOM 5578 O O . ASP B 1 228 ? 47.57371 6.68733 37.90331 1.000 20.78001 197 ASP B O 1
ATOM 5583 N N . GLY B 1 229 ? 45.84111 5.26598 38.18363 1.000 16.04462 198 GLY B N 1
ATOM 5584 C CA . GLY B 1 229 ? 46.24476 4.42634 37.06460 1.000 14.42322 198 GLY B CA 1
ATOM 5585 C C . GLY B 1 229 ? 45.76027 4.94131 35.72683 1.000 16.61577 198 GLY B C 1
ATOM 5586 O O . GLY B 1 229 ? 46.54818 5.43443 34.90546 1.000 16.56037 198 GLY B O 1
ATOM 5587 N N . LEU B 1 230 ? 44.45727 4.85588 35.50562 1.000 13.08853 199 LEU B N 1
ATOM 5588 C CA . LEU B 1 230 ? 43.84030 5.18627 34.22794 1.000 14.45093 199 LEU B CA 1
ATOM 5589 C C . LEU B 1 230 ? 42.74582 6.22661 34.40936 1.000 16.31737 199 LEU B C 1
ATOM 5590 O O . LEU B 1 230 ? 41.82241 6.02892 35.21963 1.000 14.55915 199 LEU B O 1
ATOM 5595 N N . LEU B 1 231 ? 42.85179 7.32940 33.65596 1.000 13.27193 200 LEU B N 1
ATOM 5596 C CA . LEU B 1 231 ? 41.81161 8.34882 33.57735 1.000 15.61530 200 LEU B CA 1
ATOM 5597 C C . LEU B 1 231 ? 41.03660 8.15014 32.28750 1.000 13.82292 200 LEU B C 1
ATOM 5598 O O . LEU B 1 231 ? 41.61556 8.19530 31.19687 1.000 16.26207 200 LEU B O 1
ATOM 5603 N N . VAL B 1 232 ? 39.72866 7.92635 32.42389 1.000 12.82300 201 VAL B N 1
ATOM 5604 C CA . VAL B 1 232 ? 38.83144 7.63682 31.30875 1.000 13.58112 201 VAL B CA 1
ATOM 5605 C C . VAL B 1 232 ? 38.17153 8.96470 30.96185 1.000 15.34222 201 VAL B C 1
ATOM 5606 O O . VAL B 1 232 ? 37.21049 9.37526 31.60861 1.000 15.38150 201 VAL B O 1
ATOM 5610 N N . GLY B 1 233 ? 38.68010 9.63735 29.93706 1.000 14.72384 202 GLY B N 1
ATOM 5611 C CA . GLY B 1 233 ? 38.21235 10.96965 29.63495 1.000 14.91583 202 GLY B CA 1
ATOM 5612 C C . GLY B 1 233 ? 39.18325 12.05861 30.05288 1.000 16.12891 202 GLY B C 1
ATOM 5613 O O . GLY B 1 233 ? 40.40223 11.85610 30.05455 1.000 16.71161 202 GLY B O 1
ATOM 5614 N N . ARG B 1 234 ? 38.64402 13.21546 30.43433 1.000 16.87451 203 ARG B N 1
ATOM 5615 C CA . ARG B 1 234 ? 39.41438 14.45096 30.56110 1.000 22.16595 203 ARG B CA 1
ATOM 5616 C C . ARG B 1 234 ? 39.40066 14.96228 31.99835 1.000 18.09523 203 ARG B C 1
ATOM 5617 O O . ARG B 1 234 ? 38.37717 14.89571 32.68817 1.000 17.13218 203 ARG B O 1
ATOM 5625 N N . GLU B 1 235 ? 40.52544 15.54175 32.43387 1.000 18.39273 204 GLU B N 1
ATOM 5626 C CA . GLU B 1 235 ? 40.61072 16.06348 33.78744 1.000 17.04760 204 GLU B CA 1
ATOM 5627 C C . GLU B 1 235 ? 39.75827 17.30846 33.96693 1.000 24.53682 204 GLU B C 1
ATOM 5628 O O . GLU B 1 235 ? 39.13020 17.49182 35.01211 1.000 24.07885 204 GLU B O 1
ATOM 5634 N N . THR B 1 236 ? 39.78135 18.20691 32.99033 1.000 18.41716 205 THR B N 1
ATOM 5635 C CA . THR B 1 236 ? 39.05215 19.45648 33.08773 1.000 19.14804 205 THR B CA 1
ATOM 5636 C C . THR B 1 236 ? 38.15641 19.58323 31.86401 1.000 20.78189 205 THR B C 1
ATOM 5637 O O . THR B 1 236 ? 38.31050 18.85582 30.88208 1.000 22.09549 205 THR B O 1
ATOM 5641 N N . VAL B 1 237 ? 37.18107 20.48014 31.95660 1.000 21.73309 206 VAL B N 1
ATOM 5642 C CA . VAL B 1 237 ? 36.25630 20.67804 30.84757 1.000 23.13814 206 VAL B CA 1
ATOM 5643 C C . VAL B 1 237 ? 36.94095 21.48854 29.75624 1.000 23.67304 206 VAL B C 1
ATOM 5644 O O . VAL B 1 237 ? 37.44527 22.59444 29.99910 1.000 26.61318 206 VAL B O 1
ATOM 5648 N N . GLY B 1 238 ? 36.92908 20.95547 28.53227 1.000 19.84076 207 GLY B N 1
ATOM 5649 C CA . GLY B 1 238 ? 37.51019 21.66215 27.40790 1.000 21.68230 207 GLY B CA 1
ATOM 5650 C C . GLY B 1 238 ? 36.57115 22.71314 26.82149 1.000 20.70692 207 GLY B C 1
ATOM 5651 O O . GLY B 1 238 ? 35.38561 22.79339 27.16252 1.000 24.69093 207 GLY B O 1
ATOM 5652 N N . SER B 1 239 ? 37.12374 23.51582 25.90295 1.000 26.02133 208 SER B N 1
ATOM 5653 C CA . SER B 1 239 ? 36.30972 24.53896 25.25620 1.000 20.82841 208 SER B CA 1
ATOM 5654 C C . SER B 1 239 ? 35.21953 23.91413 24.40607 1.000 25.00397 208 SER B C 1
ATOM 5655 O O . SER B 1 239 ? 34.16303 24.51640 24.23487 1.000 29.69613 208 SER B O 1
ATOM 5658 N N . ASP B 1 240 ? 35.47566 22.74057 23.82802 1.000 20.79638 209 ASP B N 1
ATOM 5659 C CA . ASP B 1 240 ? 34.44729 21.92749 23.19422 1.000 22.20355 209 ASP B CA 1
ATOM 5660 C C . ASP B 1 240 ? 34.55694 20.50815 23.73814 1.000 19.98738 209 ASP B C 1
ATOM 5661 O O . ASP B 1 240 ? 35.47121 20.16950 24.49482 1.000 22.44517 209 ASP B O 1
ATOM 5666 N N . LYS B 1 241 ? 33.60105 19.68722 23.35462 1.000 17.84767 210 LYS B N 1
ATOM 5667 C CA . LYS B 1 241 ? 33.55025 18.32147 23.84663 1.000 16.12508 210 LYS B CA 1
ATOM 5668 C C . LYS B 1 241 ? 34.62229 17.44534 23.19294 1.000 15.47313 210 LYS B C 1
ATOM 5669 O O . LYS B 1 241 ? 35.17573 17.76336 22.13426 1.000 18.51331 210 LYS B O 1
ATOM 5675 N N . SER B 1 242 ? 34.92820 16.32555 23.86246 1.000 15.19379 211 SER B N 1
ATOM 5676 C CA . SER B 1 242 ? 35.82708 15.29128 23.35938 1.000 12.32684 211 SER B CA 1
ATOM 5677 C C . SER B 1 242 ? 34.98056 14.08459 22.97466 1.000 14.13802 211 SER B C 1
ATOM 5678 O O . SER B 1 242 ? 34.25901 13.53514 23.81424 1.000 14.08510 211 SER B O 1
ATOM 5681 N N . TYR B 1 243 ? 35.06603 13.68196 21.70850 1.000 12.69479 212 TYR B N 1
ATOM 5682 C CA . TYR B 1 243 ? 34.19428 12.63176 21.17700 1.000 12.02161 212 TYR B CA 1
ATOM 5683 C C . TYR B 1 243 ? 34.82427 11.27262 21.46758 1.000 13.06258 212 TYR B C 1
ATOM 5684 O O . TYR B 1 243 ? 35.64879 10.76889 20.70669 1.000 12.66088 212 TYR B O 1
ATOM 5693 N N . ASN B 1 244 ? 34.42726 10.65267 22.58428 1.000 10.60004 213 ASN B N 1
ATOM 5694 C CA . ASN B 1 244 ? 35.07880 9.43682 23.05022 1.000 10.70098 213 ASN B CA 1
ATOM 5695 C C . ASN B 1 244 ? 34.28682 8.16649 22.78887 1.000 12.04576 213 ASN B C 1
ATOM 5696 O O . ASN B 1 244 ? 34.80660 7.07368 23.06951 1.000 13.01469 213 ASN B O 1
ATOM 5701 N N . GLY B 1 245 ? 33.07341 8.26497 22.24509 1.000 11.95613 214 GLY B N 1
ATOM 5702 C CA . GLY B 1 245 ? 32.23783 7.07686 22.13631 1.000 12.83134 214 GLY B CA 1
ATOM 5703 C C . GLY B 1 245 ? 32.90773 5.99621 21.29982 1.000 13.27931 214 GLY B C 1
ATOM 5704 O O . GLY B 1 245 ? 33.55297 6.28717 20.28765 1.000 11.17362 214 GLY B O 1
ATOM 5705 N N . GLN B 1 246 ? 32.76520 4.74252 21.75888 1.000 11.28669 215 GLN B N 1
ATOM 5706 C CA . GLN B 1 246 ? 33.20072 3.49012 21.13552 1.000 9.71053 215 GLN B CA 1
ATOM 5707 C C . GLN B 1 246 ? 34.64907 3.12964 21.45111 1.000 10.01079 215 GLN B C 1
ATOM 5708 O O . GLN B 1 246 ? 35.16824 2.13880 20.92102 1.000 12.97299 215 GLN B O 1
ATOM 5714 N N . THR B 1 247 ? 35.29584 3.90093 22.31649 1.000 10.59627 216 THR B N 1
ATOM 5715 C CA . THR B 1 247 ? 36.67397 3.61549 22.71441 1.000 10.47734 216 THR B CA 1
ATOM 5716 C C . THR B 1 247 ? 36.71620 2.39573 23.61852 1.000 12.44037 216 THR B C 1
ATOM 5717 O O . THR B 1 247 ? 35.93466 2.30024 24.56688 1.000 12.71738 216 THR B O 1
ATOM 5721 N N . GLU B 1 248 ? 37.64240 1.47529 23.35056 1.000 10.63855 217 GLU B N 1
ATOM 5722 C CA . GLU B 1 248 ? 37.75076 0.23268 24.11027 1.000 10.49333 217 GLU B CA 1
ATOM 5723 C C . GLU B 1 248 ? 39.04874 0.14130 24.89437 1.000 13.95377 217 GLU B C 1
ATOM 5724 O O . GLU B 1 248 ? 40.12463 0.45662 24.37856 1.000 12.94277 217 GLU B O 1
ATOM 5730 N N . VAL B 1 249 ? 38.94380 -0.34276 26.13215 1.000 10.85209 218 VAL B N 1
ATOM 5731 C CA . VAL B 1 249 ? 40.07550 -0.81805 26.92752 1.000 10.13120 218 VAL B CA 1
ATOM 5732 C C . VAL B 1 249 ? 39.83531 -2.30052 27.12070 1.000 15.14777 218 VAL B C 1
ATOM 5733 O O . VAL B 1 249 ? 38.74699 -2.68049 27.55728 1.000 12.00178 218 VAL B O 1
ATOM 5737 N N . ARG B 1 250 ? 40.79361 -3.14822 26.74093 1.000 12.17284 219 ARG B N 1
ATOM 5738 C CA . ARG B 1 250 ? 40.53231 -4.58695 26.86017 1.000 11.22072 219 ARG B CA 1
ATOM 5739 C C . ARG B 1 250 ? 41.77635 -5.32142 27.34039 1.000 12.81299 219 ARG B C 1
ATOM 5740 O O . ARG B 1 250 ? 42.90566 -4.90804 27.07783 1.000 12.54376 219 ARG B O 1
ATOM 5748 N N . GLU B 1 251 ? 41.55455 -6.42230 28.06013 1.000 11.20865 220 GLU B N 1
ATOM 5749 C CA . GLU B 1 251 ? 42.65892 -7.30992 28.41352 1.000 10.79174 220 GLU B CA 1
ATOM 5750 C C . GLU B 1 251 ? 43.77000 -6.55162 29.12473 1.000 11.86259 220 GLU B C 1
ATOM 5751 O O . GLU B 1 251 ? 44.96404 -6.69168 28.80898 1.000 11.44711 220 GLU B O 1
ATOM 5757 N N . CYS B 1 252 ? 43.36407 -5.72520 30.09216 1.000 12.37585 221 CYS B N 1
ATOM 5758 C CA . CYS B 1 252 ? 44.30767 -4.97891 30.91952 1.000 11.26163 221 CYS B CA 1
ATOM 5759 C C . CYS B 1 252 ? 43.97247 -5.18094 32.38182 1.000 13.72937 221 CYS B C 1
ATOM 5760 O O . CYS B 1 252 ? 42.81564 -5.37418 32.74547 1.000 12.73581 221 CYS B O 1
ATOM 5763 N N . THR B 1 253 ? 44.99817 -5.07674 33.21830 1.000 12.95269 222 THR B N 1
ATOM 5764 C CA . THR B 1 253 ? 44.84643 -5.13060 34.67063 1.000 10.81077 222 THR B CA 1
ATOM 5765 C C . THR B 1 253 ? 45.39671 -3.83919 35.25680 1.000 11.75482 222 THR B C 1
ATOM 5766 O O . THR B 1 253 ? 46.49374 -3.41115 34.88327 1.000 13.96368 222 THR B O 1
ATOM 5770 N N . PHE B 1 254 ? 44.63512 -3.19671 36.14193 1.000 12.77743 223 PHE B N 1
ATOM 5771 C CA . PHE B 1 254 ? 45.11423 -2.02768 36.85972 1.000 13.50419 223 PHE B CA 1
ATOM 5772 C C . PHE B 1 254 ? 45.12996 -2.38065 38.33972 1.000 15.30875 223 PHE B C 1
ATOM 5773 O O . PHE B 1 254 ? 44.15256 -2.91767 38.86666 1.000 13.51764 223 PHE B O 1
ATOM 5781 N N . ASP B 1 255 ? 46.26350 -2.13612 38.98462 1.000 14.48861 224 ASP B N 1
ATOM 5782 C CA . ASP B 1 255 ? 46.54002 -2.72096 40.28983 1.000 14.14222 224 ASP B CA 1
ATOM 5783 C C . ASP B 1 255 ? 47.37205 -1.74390 41.09446 1.000 17.03460 224 ASP B C 1
ATOM 5784 O O . ASP B 1 255 ? 48.29465 -1.13066 40.56142 1.000 15.83974 224 ASP B O 1
ATOM 5789 N N . LYS B 1 256 ? 47.04347 -1.60776 42.37608 1.000 14.94462 225 LYS B N 1
ATOM 5790 C CA . LYS B 1 256 ? 47.91604 -0.91782 43.33339 1.000 16.09177 225 LYS B CA 1
ATOM 5791 C C . LYS B 1 256 ? 48.16384 0.54492 42.95546 1.000 18.10818 225 LYS B C 1
ATOM 5792 O O . LYS B 1 256 ? 49.26594 1.07813 43.14138 1.000 18.45246 225 LYS B O 1
ATOM 5798 N N . PHE B 1 257 ? 47.11977 1.21425 42.48042 1.000 17.45439 226 PHE B N 1
ATOM 5799 C CA . PHE B 1 257 ? 47.12597 2.66668 42.36314 1.000 16.02364 226 PHE B CA 1
ATOM 5800 C C . PHE B 1 257 ? 46.26579 3.27673 43.46383 1.000 20.98776 226 PHE B C 1
ATOM 5801 O O . PHE B 1 257 ? 45.75971 2.57822 44.34517 1.000 18.82832 226 PHE B O 1
ATOM 5809 N N . ASP B 1 258 ? 46.13688 4.60375 43.42755 1.000 18.25468 227 ASP B N 1
ATOM 5810 C CA . ASP B 1 258 ? 45.26703 5.30168 44.37797 1.000 22.56486 227 ASP B CA 1
ATOM 5811 C C . ASP B 1 258 ? 43.81715 5.11451 43.94199 1.000 18.67170 227 ASP B C 1
ATOM 5812 O O . ASP B 1 258 ? 43.06816 4.34980 44.55721 1.000 17.48586 227 ASP B O 1
ATOM 5817 N N . ARG B 1 259 ? 43.42450 5.72241 42.82123 1.000 15.52137 228 ARG B N 1
ATOM 5818 C CA . ARG B 1 259 ? 42.29024 5.21881 42.04891 1.000 16.26262 228 ARG B CA 1
ATOM 5819 C C . ARG B 1 259 ? 42.84666 4.45342 40.84723 1.000 15.64234 228 ARG B C 1
ATOM 5820 O O . ARG B 1 259 ? 43.60185 5.01949 40.04335 1.000 17.90168 228 ARG B O 1
ATOM 5828 N N . ASN B 1 260 ? 42.49363 3.16765 40.73195 1.000 15.73940 229 ASN B N 1
ATOM 5829 C CA . ASN B 1 260 ? 42.94090 2.37515 39.58372 1.000 13.01650 229 ASN B CA 1
ATOM 5830 C C . ASN B 1 260 ? 42.35873 2.91027 38.28851 1.000 15.85295 229 ASN B C 1
ATOM 5831 O O . ASN B 1 260 ? 43.05558 3.02572 37.27288 1.000 14.76579 229 ASN B O 1
ATOM 5836 N N . ILE B 1 261 ? 41.04868 3.14792 38.28056 1.000 13.14682 230 ILE B N 1
ATOM 5837 C CA . ILE B 1 261 ? 40.32292 3.61981 37.10832 1.000 13.32104 230 ILE B CA 1
ATOM 5838 C C . ILE B 1 261 ? 39.39796 4.71823 37.59608 1.000 18.08989 230 ILE B C 1
ATOM 5839 O O . ILE B 1 261 ? 38.63129 4.49909 38.53843 1.000 15.00443 230 ILE B O 1
ATOM 5844 N N . ARG B 1 262 ? 39.49660 5.90355 36.99506 1.000 12.44947 231 ARG B N 1
ATOM 5845 C CA . ARG B 1 262 ? 38.66637 7.03519 37.36833 1.000 14.28299 231 ARG B CA 1
ATOM 5846 C C . ARG B 1 262 ? 38.06217 7.62779 36.11554 1.000 17.35764 231 ARG B C 1
ATOM 5847 O O . ARG B 1 262 ? 38.77845 7.85567 35.14435 1.000 15.98660 231 ARG B O 1
ATOM 5855 N N . MET B 1 263 ? 36.76368 7.90367 36.14201 1.000 14.29427 232 MET B N 1
ATOM 5856 C CA . MET B 1 263 ? 36.12993 8.57228 35.00986 1.000 14.08862 232 MET B CA 1
ATOM 5857 C C . MET B 1 263 ? 36.33022 10.07058 35.11821 1.000 14.26211 232 MET B C 1
ATOM 5858 O O . MET B 1 263 ? 36.15313 10.65670 36.19026 1.000 16.58527 232 MET B O 1
ATOM 5864 N N . GLY B 1 264 ? 36.64953 10.70900 33.99285 1.000 14.16791 233 GLY B N 1
ATOM 5865 C CA . GLY B 1 264 ? 36.66918 12.14580 33.89711 1.000 14.96891 233 GLY B CA 1
ATOM 5866 C C . GLY B 1 264 ? 35.54788 12.66654 33.02119 1.000 14.95210 233 GLY B C 1
ATOM 5867 O O . GLY B 1 264 ? 34.57020 11.96552 32.71734 1.000 16.16660 233 GLY B O 1
ATOM 5868 N N . HIS B 1 265 ? 35.68845 13.92095 32.60326 1.000 14.94636 234 HIS B N 1
ATOM 5869 C CA . HIS B 1 265 ? 34.73425 14.47937 31.66020 1.000 14.92202 234 HIS B CA 1
ATOM 5870 C C . HIS B 1 265 ? 34.82639 13.74376 30.33362 1.000 12.61524 234 HIS B C 1
ATOM 5871 O O . HIS B 1 265 ? 35.83320 13.10406 30.01354 1.000 14.13939 234 HIS B O 1
ATOM 5878 N N . ASN B 1 266 ? 33.73326 13.82811 29.56621 1.000 13.87709 235 ASN B N 1
ATOM 5879 C CA . ASN B 1 266 ? 33.61972 13.16608 28.26952 1.000 12.64644 235 ASN B CA 1
ATOM 5880 C C . ASN B 1 266 ? 33.71747 11.65665 28.40378 1.000 13.70687 235 ASN B C 1
ATOM 5881 O O . ASN B 1 266 ? 34.13519 10.96675 27.46708 1.000 13.07876 235 ASN B O 1
ATOM 5886 N N . SER B 1 267 ? 33.30240 11.10541 29.55257 1.000 11.57464 236 SER B N 1
ATOM 5887 C CA . SER B 1 267 ? 33.34590 9.65139 29.71025 1.000 13.30923 236 SER B CA 1
ATOM 5888 C C . SER B 1 267 ? 32.01770 9.08543 29.22897 1.000 15.47734 236 SER B C 1
ATOM 5889 O O . SER B 1 267 ? 31.04944 8.95943 29.98728 1.000 13.10485 236 SER B O 1
ATOM 5892 N N . TRP B 1 268 ? 31.97238 8.72535 27.94215 1.000 12.67656 237 TRP B N 1
ATOM 5893 C CA . TRP B 1 268 ? 30.75728 8.20650 27.35491 1.000 11.83158 237 TRP B CA 1
ATOM 5894 C C . TRP B 1 268 ? 31.07509 7.13043 26.32179 1.000 11.84979 237 TRP B C 1
ATOM 5895 O O . TRP B 1 268 ? 32.00709 7.27099 25.52672 1.000 11.27951 237 TRP B O 1
ATOM 5906 N N . ARG B 1 269 ? 30.30271 6.04673 26.38159 1.000 10.53983 238 ARG B N 1
ATOM 5907 C CA . ARG B 1 269 ? 30.36055 4.89705 25.47412 1.000 9.04931 238 ARG B CA 1
ATOM 5908 C C . ARG B 1 269 ? 31.75466 4.28728 25.36512 1.000 11.57390 238 ARG B C 1
ATOM 5909 O O . ARG B 1 269 ? 32.08020 3.65386 24.36205 1.000 10.90634 238 ARG B O 1
ATOM 5917 N N . PHE B 1 270 ? 32.55284 4.38888 26.43236 1.000 11.37528 239 PHE B N 1
ATOM 5918 C CA . PHE B 1 270 ? 33.69371 3.49047 26.56535 1.000 11.10199 239 PHE B CA 1
ATOM 5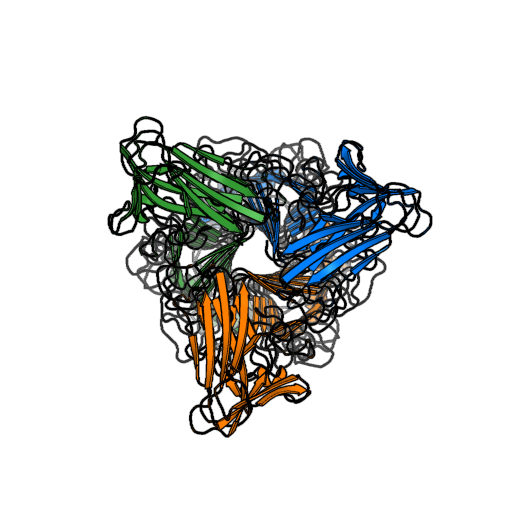919 C C . PHE B 1 270 ? 33.20598 2.06877 26.80825 1.000 12.81430 239 PHE B C 1
ATOM 5920 O O . PHE B 1 270 ? 32.18345 1.85373 27.46447 1.000 12.50825 239 PHE B O 1
ATOM 5928 N N . VAL B 1 271 ? 33.94480 1.08788 26.28241 1.000 10.69116 240 VAL B N 1
ATOM 5929 C CA . VAL B 1 271 ? 33.67792 -0.31779 26.55548 1.000 10.49878 240 VAL B CA 1
ATOM 5930 C C . VAL B 1 271 ? 34.94516 -0.95931 27.09774 1.000 10.75540 240 VAL B C 1
ATOM 5931 O O . VAL B 1 271 ? 36.05851 -0.64540 26.65991 1.000 10.40944 240 VAL B O 1
ATOM 5935 N N . PHE B 1 272 ? 34.77795 -1.83468 28.09864 1.000 10.74563 241 PHE B N 1
ATOM 5936 C CA . PHE B 1 272 ? 35.86791 -2.54326 28.75335 1.000 11.55796 241 PHE B CA 1
ATOM 5937 C C . PHE B 1 272 ? 35.60243 -4.04257 28.65563 1.000 11.13212 241 PHE B C 1
ATOM 5938 O O . PHE B 1 272 ? 34.49858 -4.49001 28.94865 1.000 13.25556 241 PHE B O 1
ATOM 5946 N N . TYR B 1 273 ? 36.58833 -4.80452 28.18614 1.000 8.99100 242 TYR B N 1
ATOM 5947 C CA . TYR B 1 273 ? 36.45619 -6.25840 28.08412 1.000 11.00835 242 TYR B CA 1
ATOM 5948 C C . TYR B 1 273 ? 37.61869 -6.91292 28.80054 1.000 11.90527 242 TYR B C 1
ATOM 5949 O O . TYR B 1 273 ? 38.77304 -6.60166 28.49920 1.000 12.93211 242 TYR B O 1
ATOM 5958 N N . LYS B 1 274 ? 37.32334 -7.84951 29.71819 1.000 10.72850 243 LYS B N 1
ATOM 5959 C CA . LYS B 1 274 ? 38.37068 -8.58067 30.43510 1.000 10.74918 243 LYS B CA 1
ATOM 5960 C C . LYS B 1 274 ? 39.33966 -7.62650 31.11910 1.000 12.29858 243 LYS B C 1
ATOM 5961 O O . LYS B 1 274 ? 40.56069 -7.81643 31.08735 1.000 13.07663 243 LYS B O 1
ATOM 5967 N N . VAL B 1 275 ? 38.80128 -6.58574 31.74512 1.000 11.25619 244 VAL B N 1
ATOM 5968 C CA . VAL B 1 275 ? 39.60305 -5.65916 32.52339 1.000 11.78941 244 VAL B CA 1
ATOM 5969 C C . VAL B 1 275 ? 39.50317 -6.06816 33.98627 1.000 11.96815 244 VAL B C 1
ATOM 5970 O O . VAL B 1 275 ? 38.41384 -6.39053 34.47762 1.000 13.44165 244 VAL B O 1
ATOM 5974 N N . ASN B 1 276 ? 40.65033 -6.11686 34.65938 1.000 11.54744 245 ASN B N 1
ATOM 5975 C CA . ASN B 1 276 ? 40.76882 -6.41908 36.08573 1.000 12.16782 245 ASN B CA 1
ATOM 5976 C C . ASN B 1 276 ? 41.15313 -5.15078 36.83511 1.000 14.34945 245 ASN B C 1
ATOM 5977 O O . ASN B 1 276 ? 42.05426 -4.43152 36.40848 1.000 14.99195 245 ASN B O 1
ATOM 5982 N N . SER B 1 277 ? 40.50872 -4.88518 37.97315 1.000 11.63556 246 SER B N 1
ATOM 5983 C CA . SER B 1 277 ? 40.91534 -3.77760 38.83901 1.000 11.92306 246 SER B CA 1
ATOM 5984 C C . SER B 1 277 ? 40.91981 -4.28140 40.27279 1.000 15.59508 246 SER B C 1
ATOM 5985 O O . SER B 1 277 ? 39.90848 -4.81588 40.73768 1.000 15.42391 246 SER B O 1
ATOM 5988 N N . LEU B 1 278 ? 42.05620 -4.13900 40.95159 1.000 13.02830 247 LEU B N 1
ATOM 5989 C CA . LEU B 1 278 ? 42.17893 -4.69889 42.29074 1.000 13.79702 247 LEU B CA 1
ATOM 5990 C C . LEU B 1 278 ? 43.16103 -3.89871 43.13269 1.000 15.11118 247 LEU B C 1
ATOM 5991 O O . LEU B 1 278 ? 44.02761 -3.18292 42.62660 1.000 14.93284 247 LEU B O 1
ATOM 5996 N N . ASN B 1 279 ? 42.99819 -4.03175 44.45174 1.000 15.72523 248 ASN B N 1
ATOM 5997 C CA . ASN B 1 279 ? 43.98960 -3.62358 45.44011 1.000 15.07950 248 ASN B CA 1
ATOM 5998 C C . ASN B 1 279 ? 44.42169 -2.17360 45.25501 1.000 14.47975 248 ASN B C 1
ATOM 5999 O O . ASN B 1 279 ? 45.61838 -1.86193 45.21231 1.000 16.73543 248 ASN B O 1
ATOM 6004 N N . ALA B 1 280 ? 43.45030 -1.27739 45.21426 1.000 17.33052 249 ALA B N 1
ATOM 6005 C CA . ALA B 1 280 ? 43.71149 0.15525 45.16834 1.000 15.41023 249 ALA B CA 1
ATOM 6006 C C . ALA B 1 280 ? 43.74189 0.75285 46.57683 1.000 16.68478 249 ALA B C 1
ATOM 6007 O O . ALA B 1 280 ? 43.28651 0.14998 47.55267 1.000 19.68178 249 ALA B O 1
ATOM 6009 N N . LEU B 1 281 ? 44.29387 1.95877 46.67023 1.000 16.42728 250 LEU B N 1
ATOM 6010 C CA . LEU B 1 281 ? 44.43395 2.63381 47.95707 1.000 16.04228 250 LEU B CA 1
ATOM 6011 C C . LEU B 1 281 ? 43.16668 3.37653 48.36925 1.000 18.27357 250 LEU B C 1
ATOM 6012 O O . LEU B 1 281 ? 42.76992 3.33433 49.53363 1.000 18.67164 250 LEU B O 1
ATOM 6017 N N . SER B 1 282 ? 42.56547 4.11256 47.44093 1.000 16.20413 251 SER B N 1
ATOM 6018 C CA . SER B 1 282 ? 41.44018 4.97403 47.76020 1.000 19.58968 251 SER B CA 1
ATOM 6019 C C . SER B 1 282 ? 40.23301 4.15704 48.20971 1.000 19.23323 251 SER B C 1
ATOM 6020 O O . SER B 1 282 ? 39.96150 3.09349 47.65468 1.000 16.92444 251 SER B O 1
ATOM 6023 N N . PRO B 1 283 ? 39.43137 4.67113 49.15961 1.000 16.19434 252 PRO B N 1
ATOM 6024 C CA . PRO B 1 283 ? 38.14455 4.01922 49.45923 1.000 14.74823 252 PRO B CA 1
ATOM 6025 C C . PRO B 1 283 ? 37.29190 3.83997 48.21447 1.000 16.09021 252 PRO B C 1
ATOM 6026 O O . PRO B 1 283 ? 36.46521 2.92541 48.15514 1.000 18.14603 252 PRO B O 1
ATOM 6030 N N . ASN B 1 284 ? 37.53038 4.66685 47.19393 1.000 14.52228 253 ASN B N 1
ATOM 6031 C CA . ASN B 1 284 ? 36.81399 4.58883 45.92370 1.000 19.03851 253 ASN B CA 1
ATOM 6032 C C . ASN B 1 284 ? 37.68229 4.05340 44.78265 1.000 17.67036 253 ASN B C 1
ATOM 6033 O O . ASN B 1 284 ? 37.38070 4.28310 43.60527 1.000 18.00682 253 ASN B O 1
ATOM 6038 N N . GLY B 1 285 ? 38.75335 3.32841 45.10313 1.000 15.13732 254 GLY B N 1
ATOM 6039 C CA . GLY B 1 285 ? 39.82399 3.16122 44.12657 1.000 14.58050 254 GLY B CA 1
ATOM 6040 C C . GLY B 1 285 ? 39.64421 2.07201 43.07579 1.000 14.83915 254 GLY B C 1
ATOM 6041 O O . GLY B 1 285 ? 40.41178 2.05854 42.12413 1.000 17.00295 254 GLY B O 1
ATOM 6042 N N . ILE B 1 286 ? 38.69075 1.14616 43.22390 1.000 13.79338 255 ILE B N 1
ATOM 6043 C CA . ILE B 1 286 ? 38.55139 0.10619 42.20177 1.000 12.47710 255 ILE B CA 1
ATOM 6044 C C . ILE B 1 286 ? 38.01540 0.70003 40.90647 1.000 17.00758 255 ILE B C 1
ATOM 6045 O O . ILE B 1 286 ? 38.46188 0.34977 39.79924 1.000 15.18561 255 ILE B O 1
ATOM 6050 N N . LEU B 1 287 ? 37.04516 1.60246 41.02572 1.000 15.82154 256 LEU B N 1
ATOM 6051 C CA . LEU B 1 287 ? 36.43793 2.29796 39.88741 1.000 13.16742 256 LEU B CA 1
ATOM 6052 C C . LEU B 1 287 ? 35.68765 3.48268 40.46216 1.000 16.99405 256 LEU B C 1
ATOM 6053 O O . LEU B 1 287 ? 34.79328 3.29310 41.29288 1.000 14.19234 256 LEU B O 1
ATOM 6058 N N . TYR B 1 288 ? 36.06209 4.69693 40.07371 1.000 15.68251 257 TYR B N 1
ATOM 6059 C CA . TYR B 1 288 ? 35.47973 5.89683 40.68004 1.000 13.88387 257 TYR B CA 1
ATOM 6060 C C . TYR B 1 288 ? 34.86083 6.76189 39.59591 1.000 15.09888 257 TYR B C 1
ATOM 6061 O O . TYR B 1 288 ? 35.54560 7.14969 38.64946 1.000 15.91538 257 TYR B O 1
ATOM 6070 N N . VAL B 1 289 ? 33.57722 7.07690 39.75508 1.000 13.72397 258 VAL B N 1
ATOM 6071 C CA . VAL B 1 289 ? 32.88216 8.01135 38.87034 1.000 15.33700 258 VAL B CA 1
ATOM 6072 C C . VAL B 1 289 ? 32.46283 9.20595 39.71411 1.000 16.83495 258 VAL B C 1
ATOM 6073 O O . VAL B 1 289 ? 31.38163 9.18258 40.32713 1.000 16.29211 258 VAL B O 1
ATOM 6077 N N . PRO B 1 290 ? 33.27310 10.25809 39.78186 1.000 15.62730 259 PRO B N 1
ATOM 6078 C CA . PRO B 1 290 ? 32.93650 11.39153 40.64865 1.000 15.83638 259 PRO B CA 1
ATOM 6079 C C . PRO B 1 290 ? 31.73073 12.17583 40.13865 1.000 15.41848 259 PRO B C 1
ATOM 6080 O O . PRO B 1 290 ? 31.35534 12.11694 38.96950 1.000 16.30364 259 PRO B O 1
ATOM 6084 N N . ALA B 1 291 ? 31.13759 12.94425 41.04985 1.000 18.48210 260 ALA B N 1
ATOM 6085 C CA . ALA B 1 291 ? 30.03852 13.80813 40.66129 1.000 16.42236 260 ALA B CA 1
ATOM 6086 C C . ALA B 1 291 ? 30.54225 14.96993 39.81542 1.000 16.57295 260 ALA B C 1
ATOM 6087 O O . ALA B 1 291 ? 31.71845 15.36948 39.88361 1.000 21.93840 260 ALA B O 1
ATOM 6089 N N . GLY B 1 292 ? 29.63234 15.50456 39.00437 1.000 17.39658 261 GLY B N 1
ATOM 6090 C CA . GLY B 1 292 ? 29.85678 16.75048 38.31254 1.000 18.63548 261 GLY B CA 1
ATOM 6091 C C . GLY B 1 292 ? 30.55601 16.65147 36.98345 1.000 17.77446 261 GLY B C 1
ATOM 6092 O O . GLY B 1 292 ? 31.06014 17.66589 36.49184 1.000 20.62665 261 GLY B O 1
ATOM 6093 N N . LEU B 1 293 ? 30.61331 15.46259 36.38875 1.000 15.13855 262 LEU B N 1
ATOM 6094 C CA . LEU B 1 293 ? 31.26658 15.30531 35.10010 1.000 16.88209 262 LEU B CA 1
ATOM 6095 C C . LEU B 1 293 ? 30.40825 15.89641 33.99227 1.000 19.72547 262 LEU B C 1
ATOM 6096 O O . LEU B 1 293 ? 29.18107 15.73712 33.97815 1.000 21.43107 262 LEU B O 1
ATOM 6101 N N . ASP B 1 294 ? 31.07138 16.54773 33.04583 1.000 15.58441 263 ASP B N 1
ATOM 6102 C CA . ASP B 1 294 ? 30.43987 17.10811 31.86032 1.000 14.84063 263 ASP B CA 1
ATOM 6103 C C . ASP B 1 294 ? 30.46799 16.09794 30.71361 1.000 15.34442 263 ASP B C 1
ATOM 6104 O O . ASP B 1 294 ? 31.43567 15.35896 30.54905 1.000 15.18531 263 ASP B O 1
ATOM 6109 N N . ASP B 1 295 ? 29.40145 16.09235 29.91241 1.000 16.38309 264 ASP B N 1
ATOM 6110 C CA . ASP B 1 295 ? 29.36180 15.30341 28.67195 1.000 15.54856 264 ASP B CA 1
ATOM 6111 C C . ASP B 1 295 ? 29.70695 13.83443 28.93390 1.000 13.28489 264 ASP B C 1
ATOM 6112 O O . ASP B 1 295 ? 30.45599 13.19894 28.19008 1.000 14.37745 264 ASP B O 1
ATOM 6117 N N . SER B 1 296 ? 29.11653 13.26215 29.99116 1.000 14.28921 265 SER B N 1
ATOM 6118 C CA . SER B 1 296 ? 29.45965 11.90424 30.40664 1.000 11.99499 265 SER B CA 1
ATOM 6119 C C . SER B 1 296 ? 28.20742 11.11611 30.74584 1.000 14.73277 265 SER B C 1
ATOM 6120 O O . SER B 1 296 ? 27.16635 11.68412 31.06775 1.000 15.84507 265 SER B O 1
ATOM 6123 N N . GLY B 1 297 ? 28.35258 9.79727 30.73445 1.000 14.35330 266 GLY B N 1
ATOM 6124 C CA . GLY B 1 297 ? 27.35995 8.91045 31.32888 1.000 14.76115 266 GLY B CA 1
ATOM 6125 C C . GLY B 1 297 ? 26.63818 7.99756 30.36560 1.000 14.78585 266 GLY B C 1
ATOM 6126 O O . GLY B 1 297 ? 25.84018 7.16645 30.81860 1.000 13.03079 266 GLY B O 1
ATOM 6127 N N . GLU B 1 298 ? 26.87474 8.06929 29.05691 1.000 11.77445 267 GLU B N 1
ATOM 6128 C CA . GLU B 1 298 ? 26.14142 7.22515 28.11841 1.000 10.45838 267 GLU B CA 1
ATOM 6129 C C . GLU B 1 298 ? 26.76359 5.83804 28.04103 1.000 12.11062 267 GLU B C 1
ATOM 6130 O O . GLU B 1 298 ? 27.85435 5.66903 27.48457 1.000 13.41932 267 GLU B O 1
ATOM 6136 N N . ILE B 1 299 ? 26.06419 4.83804 28.57940 1.000 11.46311 268 ILE B N 1
ATOM 6137 C CA . ILE B 1 299 ? 26.33787 3.42030 28.35820 1.000 10.42185 268 ILE B CA 1
ATOM 6138 C C . ILE B 1 299 ? 27.81999 3.09440 28.53622 1.000 12.86787 268 ILE B C 1
ATOM 6139 O O . ILE B 1 299 ? 28.49895 2.58651 27.62872 1.000 13.20405 268 ILE B O 1
ATOM 6144 N N . LEU B 1 300 ? 28.33372 3.35001 29.73567 1.000 11.92991 269 LEU B N 1
ATOM 6145 C CA . LEU B 1 300 ? 29.67055 2.86332 30.06722 1.000 9.85228 269 LEU B CA 1
ATOM 6146 C C . LEU B 1 300 ? 29.55420 1.36768 30.29973 1.000 12.88915 269 LEU B C 1
ATOM 6147 O O . LEU B 1 300 ? 28.77351 0.93549 31.15021 1.000 12.91285 269 LEU B O 1
ATOM 6152 N N . SER B 1 301 ? 30.26873 0.57159 29.51103 1.000 11.10934 270 SER B N 1
ATOM 6153 C CA . SER B 1 301 ? 29.96688 -0.84614 29.35716 1.000 10.04354 270 SER B CA 1
ATOM 6154 C C . SER B 1 301 ? 31.15759 -1.70076 29.73127 1.000 14.75659 270 SER B C 1
ATOM 6155 O O . SER B 1 301 ? 32.27661 -1.42471 29.29843 1.000 11.99100 270 SER B O 1
ATOM 6158 N N . PHE B 1 302 ? 30.89851 -2.76374 30.49122 1.000 11.83727 271 PHE B N 1
ATOM 6159 C CA . PHE B 1 302 ? 31.93081 -3.63834 31.04488 1.000 12.68144 271 PHE B CA 1
ATOM 6160 C C . PHE B 1 302 ? 31.51302 -5.06842 30.77260 1.000 14.01266 271 PHE B C 1
ATOM 6161 O O . PHE B 1 302 ? 30.45464 -5.49362 31.24344 1.000 13.12284 271 PHE B O 1
ATOM 6169 N N . TYR B 1 303 ? 32.31599 -5.79429 30.00110 1.000 11.39800 272 TYR B N 1
ATOM 6170 C CA . TYR B 1 303 ? 32.03547 -7.17748 29.64110 1.000 10.05766 272 TYR B CA 1
ATOM 6171 C C . TYR B 1 303 ? 33.10001 -8.06405 30.27210 1.000 11.82708 272 TYR B C 1
ATOM 6172 O O . TYR B 1 303 ? 34.28826 -7.89998 29.98751 1.000 11.47054 272 TYR B O 1
ATOM 6181 N N . HIS B 1 304 ? 32.67030 -8.99704 31.10456 1.000 11.01228 273 HIS B N 1
ATOM 6182 C CA . HIS B 1 304 ? 33.56143 -9.97894 31.72188 1.000 10.62943 273 HIS B CA 1
ATOM 6183 C C . HIS B 1 304 ? 34.76084 -9.32006 32.40212 1.000 11.98663 273 HIS B C 1
ATOM 6184 O O . HIS B 1 304 ? 35.90781 -9.76472 32.27618 1.000 12.92063 273 HIS B O 1
ATOM 6191 N N . CYS B 1 305 ? 34.47529 -8.27081 33.17223 1.000 11.51897 274 CYS B N 1
ATOM 6192 C CA . CYS B 1 305 ? 35.46855 -7.56021 33.96864 1.000 11.12998 274 CYS B CA 1
ATOM 6193 C C . CYS B 1 305 ? 35.38345 -8.04018 35.40981 1.000 12.67446 274 CYS B C 1
ATOM 6194 O O . CYS B 1 305 ? 34.34942 -8.54620 35.85903 1.000 12.97223 274 CYS B O 1
ATOM 6197 N N . GLN B 1 306 ? 36.49298 -7.89582 36.13415 1.000 10.61012 275 GLN B N 1
ATOM 6198 C CA . GLN B 1 306 ? 36.58089 -8.41974 37.49141 1.000 10.96068 275 GLN B CA 1
ATOM 6199 C C . GLN B 1 306 ? 37.08159 -7.29890 38.38043 1.000 12.34833 275 GLN B C 1
ATOM 6200 O O . GLN B 1 306 ? 38.16159 -6.75831 38.13821 1.000 14.12841 275 GLN B O 1
ATOM 6206 N N . PHE B 1 307 ? 36.29379 -6.95034 39.39885 1.000 13.26676 276 PHE B N 1
ATOM 6207 C CA . PHE B 1 307 ? 36.56163 -5.83072 40.29550 1.000 14.89277 276 PHE B CA 1
ATOM 6208 C C . PHE B 1 307 ? 36.68917 -6.42596 41.68164 1.000 13.27402 276 PHE B C 1
ATOM 6209 O O . PHE B 1 307 ? 35.70735 -6.96037 42.20513 1.000 13.07436 276 PHE B O 1
ATOM 6217 N N . PHE B 1 308 ? 37.88918 -6.41827 42.25679 1.000 14.70292 277 PHE B N 1
ATOM 6218 C CA . PHE B 1 308 ? 38.06360 -7.37444 43.34548 1.000 14.05069 277 PHE B CA 1
ATOM 6219 C C . PHE B 1 308 ? 39.19297 -7.00793 44.29911 1.000 15.22384 277 PHE B C 1
ATOM 6220 O O . PHE B 1 308 ? 40.07033 -6.19957 43.99331 1.000 14.82233 277 PHE B O 1
ATOM 6228 N N . ASP B 1 309 ? 39.13279 -7.62717 45.48430 1.000 13.67620 278 ASP B N 1
ATOM 6229 C CA . ASP B 1 309 ? 40.24796 -7.66488 46.42240 1.000 15.84341 278 ASP B CA 1
ATOM 6230 C C . ASP B 1 309 ? 40.77985 -6.26405 46.67780 1.000 15.23694 278 ASP B C 1
ATOM 6231 O O . ASP B 1 309 ? 41.98065 -5.99257 46.62342 1.000 14.90887 278 ASP B O 1
ATOM 6236 N N . GLY B 1 310 ? 39.84608 -5.36583 46.96186 1.000 15.72353 279 GLY B N 1
ATOM 6237 C CA . GLY B 1 310 ? 40.19363 -3.97284 47.13676 1.000 15.57340 279 GLY B CA 1
ATOM 6238 C C . GLY B 1 310 ? 40.93485 -3.68935 48.41520 1.000 15.71020 279 GLY B C 1
ATOM 6239 O O . GLY B 1 310 ? 41.58565 -2.64897 48.51171 1.000 18.28062 279 GLY B O 1
ATOM 6240 N N . ALA B 1 311 ? 40.84125 -4.58018 49.41463 1.000 17.36088 280 ALA B N 1
ATOM 6241 C CA . ALA B 1 311 ? 41.49951 -4.36695 50.69976 1.000 17.78714 280 ALA B CA 1
ATOM 6242 C C . ALA B 1 311 ? 41.19150 -2.97318 51.24022 1.000 21.41976 280 ALA B C 1
ATOM 6243 O O . ALA B 1 311 ? 42.06556 -2.27505 51.74870 1.000 20.93974 280 ALA B O 1
ATOM 6245 N N . GLY B 1 312 ? 39.92259 -2.55763 51.11364 1.000 19.75794 281 GLY B N 1
ATOM 6246 C CA . GLY B 1 312 ? 39.47674 -1.24727 51.54913 1.000 20.94159 281 GLY B CA 1
ATOM 6247 C C . GLY B 1 312 ? 39.05632 -0.32996 50.41946 1.000 23.29578 281 GLY B C 1
ATOM 6248 O O . GLY B 1 312 ? 38.37500 0.67799 50.67279 1.000 20.28098 281 GLY B O 1
ATOM 6249 N N . SER B 1 313 ? 39.43635 -0.64654 49.18716 1.000 16.58771 282 SER B N 1
ATOM 6250 C CA . SER B 1 313 ? 38.98719 0.12809 48.04511 1.000 16.44642 282 SER B CA 1
ATOM 6251 C C . SER B 1 313 ? 37.72505 -0.49915 47.44223 1.000 15.26971 282 SER B C 1
ATOM 6252 O O . SER B 1 313 ? 37.45599 -1.70235 47.58499 1.000 16.06723 282 SER B O 1
ATOM 6255 N N . ASN B 1 314 ? 36.93012 0.33896 46.77692 1.000 14.12503 283 ASN B N 1
ATOM 6256 C CA . ASN B 1 314 ? 35.58017 -0.03605 46.34483 1.000 14.54534 283 ASN B CA 1
ATOM 6257 C C . ASN B 1 314 ? 35.25037 0.63555 45.01981 1.000 14.90624 283 ASN B C 1
ATOM 6258 O O . ASN B 1 314 ? 36.04135 1.40254 44.47625 1.000 15.85447 283 ASN B O 1
ATOM 6263 N N . ILE B 1 315 ? 34.05387 0.34755 44.50349 1.000 13.89997 284 ILE B N 1
ATOM 6264 C CA . ILE B 1 315 ? 33.49047 1.07122 43.36905 1.000 13.91949 284 ILE B CA 1
ATOM 6265 C C . ILE B 1 315 ? 32.56776 2.14602 43.92140 1.000 15.23730 284 ILE B C 1
ATOM 6266 O O . ILE B 1 315 ? 31.77401 1.87424 44.82232 1.000 16.34756 284 ILE B O 1
ATOM 6271 N N . ARG B 1 316 ? 32.65282 3.36376 43.38994 1.000 12.78425 285 ARG B N 1
ATOM 6272 C CA . ARG B 1 316 ? 31.64051 4.36193 43.74251 1.000 13.25290 285 ARG B CA 1
ATOM 6273 C C . ARG B 1 316 ? 31.19632 5.13266 42.51331 1.000 15.25889 285 ARG B C 1
ATOM 6274 O O . ARG B 1 316 ? 32.02675 5.73711 41.83377 1.000 14.98378 285 ARG B O 1
ATOM 6282 N N . LEU B 1 317 ? 29.88523 5.11497 42.25057 1.000 14.07301 286 LEU B N 1
ATOM 6283 C CA . LEU B 1 317 ? 29.25934 5.93676 41.22061 1.000 14.55077 286 LEU B CA 1
ATOM 6284 C C . LEU B 1 317 ? 28.58942 7.11684 41.90203 1.000 14.59309 286 LEU B C 1
ATOM 6285 O O . LEU B 1 317 ? 27.60426 6.93160 42.61806 1.000 14.93032 286 LEU B O 1
ATOM 6290 N N . SER B 1 318 ? 29.11641 8.33729 41.66761 1.000 15.27081 287 SER B N 1
ATOM 6291 C CA . SER B 1 318 ? 28.59594 9.54288 42.28610 1.000 16.53995 287 SER B CA 1
ATOM 6292 C C . SER B 1 318 ? 28.04238 10.53786 41.28546 1.000 14.26987 287 SER B C 1
ATOM 6293 O O . SER B 1 318 ? 27.46530 11.53668 41.70756 1.000 18.67689 287 SER B O 1
ATOM 6296 N N . CYS B 1 319 ? 28.24221 10.31538 39.98194 1.000 14.53083 288 CYS B N 1
ATOM 6297 C CA . CYS B 1 319 ? 27.77560 11.25023 38.96618 1.000 13.16663 288 CYS B CA 1
ATOM 6298 C C . CYS B 1 319 ? 26.30592 11.02127 38.66281 1.000 12.95837 288 CYS B C 1
ATOM 6299 O O . CYS B 1 319 ? 25.85374 9.88144 38.54712 1.000 17.03102 288 CYS B O 1
ATOM 6302 N N . SER B 1 320 ? 25.55755 12.12028 38.54427 1.000 15.80296 289 SER B N 1
ATOM 6303 C CA . SER B 1 320 ? 24.15719 12.03319 38.15090 1.000 14.38658 289 SER B CA 1
ATOM 6304 C C . SER B 1 320 ? 24.04051 11.73616 36.65953 1.000 16.19877 289 SER B C 1
ATOM 6305 O O . SER B 1 320 ? 24.96458 11.96872 35.87143 1.000 15.68008 289 SER B O 1
ATOM 6308 N N . SER B 1 321 ? 22.88308 11.19445 36.28135 1.000 13.91553 290 SER B N 1
ATOM 6309 C CA . SER B 1 321 ? 22.55029 10.93877 34.87252 1.000 14.03842 290 SER B CA 1
ATOM 6310 C C . SER B 1 321 ? 23.63477 10.11143 34.19496 1.000 17.84525 290 SER B C 1
ATOM 6311 O O . SER B 1 321 ? 24.23408 10.50725 33.18947 1.000 18.10925 290 SER B O 1
ATOM 6314 N N . TYR B 1 322 ? 23.89108 8.94903 34.78003 1.000 12.56855 291 TYR B N 1
ATOM 6315 C CA . TYR B 1 322 ? 25.02916 8.12056 34.43333 1.000 11.66343 291 TYR B CA 1
ATOM 6316 C C . TYR B 1 322 ? 24.52402 6.70073 34.31349 1.000 14.12577 291 TYR B C 1
ATOM 6317 O O . TYR B 1 322 ? 23.86566 6.20117 35.23422 1.000 14.15419 291 TYR B O 1
ATOM 6326 N N . THR B 1 323 ? 24.82181 6.05774 33.18621 1.000 11.64864 292 THR B N 1
ATOM 6327 C CA . THR B 1 323 ? 24.22977 4.76263 32.86027 1.000 12.01131 292 THR B CA 1
ATOM 6328 C C . THR B 1 323 ? 25.35388 3.76987 32.61251 1.000 14.33435 292 THR B C 1
ATOM 6329 O O . THR B 1 323 ? 26.17510 3.96174 31.70345 1.000 14.05764 292 THR B O 1
ATOM 6333 N N . MET B 1 324 ? 25.40556 2.71531 33.42885 1.000 11.97876 293 MET B N 1
ATOM 6334 C CA . MET B 1 324 ? 26.48913 1.74397 33.36252 1.000 10.36592 293 MET B CA 1
ATOM 6335 C C . MET B 1 324 ? 25.89982 0.35265 33.16751 1.000 13.06772 293 MET B C 1
ATOM 6336 O O . MET B 1 324 ? 24.83773 0.03515 33.71435 1.000 12.89534 293 MET B O 1
ATOM 6341 N N . VAL B 1 325 ? 26.59346 -0.47965 32.39262 1.000 11.11051 294 VAL B N 1
ATOM 6342 C CA . VAL B 1 325 ? 26.12826 -1.83344 32.08750 1.000 10.11399 294 VAL B CA 1
ATOM 6343 C C . VAL B 1 325 ? 27.27853 -2.78105 32.35447 1.000 13.26003 294 VAL B C 1
ATOM 6344 O O . VAL B 1 325 ? 28.36451 -2.59770 31.79374 1.000 12.90499 294 VAL B O 1
ATOM 6348 N N . PHE B 1 326 ? 27.04563 -3.78553 33.20485 1.000 10.91113 295 PHE B N 1
ATOM 6349 C CA . PHE B 1 326 ? 28.04231 -4.78558 33.57119 1.000 11.23403 295 PHE B CA 1
ATOM 6350 C C . PHE B 1 326 ? 27.50308 -6.13477 33.16901 1.000 14.22667 295 PHE B C 1
ATOM 6351 O O . PHE B 1 326 ? 26.47229 -6.55688 33.69387 1.000 14.00754 295 PHE B O 1
ATOM 6359 N N . ASN B 1 327 ? 28.20049 -6.80082 32.25092 1.000 10.42113 296 ASN B N 1
ATOM 6360 C CA . ASN B 1 327 ? 27.79531 -8.10212 31.72506 1.000 11.55015 296 ASN B CA 1
ATOM 6361 C C . ASN B 1 327 ? 28.85185 -9.12201 32.12972 1.000 11.56234 296 ASN B C 1
ATOM 6362 O O . ASN B 1 327 ? 30.02992 -8.94432 31.81625 1.000 13.08249 296 ASN B O 1
ATOM 6370 N N . THR B 1 328 ? 28.41090 -10.17413 32.82640 1.000 11.47163 297 THR B N 1
ATOM 6371 C CA . THR B 1 328 ? 29.25359 -11.26326 33.35142 1.000 11.83213 297 THR B CA 1
ATOM 6372 C C . THR B 1 328 ? 30.48512 -10.73925 34.07490 1.000 10.00686 297 THR B C 1
ATOM 6373 O O . THR B 1 328 ? 31.55645 -11.34788 34.02982 1.000 11.41695 297 THR B O 1
ATOM 6377 N N . CYS B 1 329 ? 30.30156 -9.67233 34.84612 1.000 10.65125 298 CYS B N 1
ATOM 6378 C CA . CYS B 1 329 ? 31.35163 -9.17850 35.72334 1.000 13.08907 298 CYS B CA 1
ATOM 6379 C C . CYS B 1 329 ? 31.23029 -9.80594 37.10416 1.000 14.47000 298 CYS B C 1
ATOM 6380 O O . CYS B 1 329 ? 30.18954 -10.35496 37.47940 1.000 14.16977 298 CYS B O 1
ATOM 6383 N N . SER B 1 330 ? 32.31196 -9.70360 37.88721 1.000 12.83063 299 SER B N 1
ATOM 6384 C CA . SER B 1 330 ? 32.25867 -10.13009 39.27261 1.000 11.02408 299 SER B CA 1
ATOM 6385 C C . SER B 1 330 ? 32.77013 -9.00697 40.15572 1.000 12.12603 299 SER B C 1
ATOM 6386 O O . SER B 1 330 ? 33.67930 -8.26267 39.77946 1.000 13.10656 299 SER B O 1
ATOM 6389 N N . PHE B 1 331 ? 32.13274 -8.87938 41.31174 1.000 12.40716 300 PHE B N 1
ATOM 6390 C CA . PHE B 1 331 ? 32.42982 -7.85674 42.30890 1.000 12.43497 300 PHE B CA 1
ATOM 6391 C C . PHE B 1 331 ? 32.75359 -8.62744 43.58284 1.000 13.24917 300 PHE B C 1
ATOM 6392 O O . PHE B 1 331 ? 31.84805 -9.17073 44.22899 1.000 13.66116 300 PHE B O 1
ATOM 6400 N N . LEU B 1 332 ? 34.04333 -8.72205 43.93148 1.000 13.33929 301 LEU B N 1
ATOM 6401 C CA . LEU B 1 332 ? 34.51474 -9.66141 44.94902 1.000 13.95650 301 LEU B CA 1
ATOM 6402 C C . LEU B 1 332 ? 35.26574 -8.91491 46.04713 1.000 16.80626 301 LEU B C 1
ATOM 6403 O O . LEU B 1 332 ? 36.25373 -8.23071 45.77568 1.000 15.67840 301 LEU B O 1
ATOM 6408 N N . ASN B 1 333 ? 34.79810 -9.04049 47.29116 1.000 14.06938 302 ASN B N 1
ATOM 6409 C CA . ASN B 1 333 ? 35.47131 -8.42519 48.43620 1.000 15.18239 302 ASN B CA 1
ATOM 6410 C C . ASN B 1 333 ? 35.57643 -6.90613 48.29029 1.000 14.91475 302 ASN B C 1
ATOM 6411 O O . ASN B 1 333 ? 36.55665 -6.27447 48.71772 1.000 17.13910 302 ASN B O 1
ATOM 6416 N N . ILE B 1 334 ? 34.54285 -6.31656 47.68385 1.000 15.15226 303 ILE B N 1
ATOM 6417 C CA . ILE B 1 334 ? 34.39921 -4.87144 47.52655 1.000 15.31890 303 ILE B CA 1
ATOM 6418 C C . ILE B 1 334 ? 32.91268 -4.52805 47.64351 1.000 12.90411 303 ILE B C 1
ATOM 6419 O O . ILE B 1 334 ? 32.04036 -5.38460 47.49461 1.000 15.23913 303 ILE B O 1
ATOM 6424 N N . THR B 1 335 ? 32.63734 -3.23865 47.87615 1.000 15.25417 304 THR B N 1
ATOM 6425 C CA . THR B 1 335 ? 31.27705 -2.69710 47.83460 1.000 15.10212 304 THR B CA 1
ATOM 6426 C C . THR B 1 335 ? 31.08408 -1.91541 46.54412 1.000 16.00556 304 THR B C 1
ATOM 6427 O O . THR B 1 335 ? 32.00607 -1.23475 46.09233 1.000 16.21946 304 THR B O 1
ATOM 6431 N N . PHE B 1 336 ? 29.87795 -1.98940 45.96574 1.000 14.49097 305 PHE B N 1
ATOM 6432 C CA . PHE B 1 336 ? 29.47718 -1.12853 44.84837 1.000 16.08286 305 PHE B CA 1
ATOM 6433 C C . PHE B 1 336 ? 28.55850 -0.05822 45.44523 1.000 16.50011 305 PHE B C 1
ATOM 6434 O O . PHE B 1 336 ? 27.40165 -0.33788 45.78186 1.000 15.40010 305 PHE B O 1
ATOM 6442 N N . PHE B 1 337 ? 29.08970 1.15325 45.61583 1.000 14.85930 306 PHE B N 1
ATOM 6443 C CA . PHE B 1 337 ? 28.33359 2.29241 46.13725 1.000 14.02576 306 PHE B CA 1
ATOM 6444 C C . PHE B 1 337 ? 27.71470 3.08542 44.99217 1.000 14.88099 306 PHE B C 1
ATOM 6445 O O . PHE B 1 337 ? 28.35984 3.32470 43.97736 1.000 15.28634 306 PHE B O 1
ATOM 6453 N N . VAL B 1 338 ? 26.48203 3.53810 45.17563 1.000 13.92335 307 VAL B N 1
ATOM 6454 C CA . VAL B 1 338 ? 25.85797 4.48266 44.25726 1.000 15.44714 307 VAL B CA 1
ATOM 6455 C C . VAL B 1 338 ? 25.27424 5.59884 45.10851 1.000 15.11697 307 VAL B C 1
ATOM 6456 O O . VAL B 1 338 ? 24.34447 5.35631 45.88672 1.000 16.81464 307 VAL B O 1
ATOM 6460 N N . ASP B 1 339 ? 25.82024 6.81482 44.98221 1.000 16.50340 308 ASP B N 1
ATOM 6461 C CA . ASP B 1 339 ? 25.29869 7.95477 45.72821 1.000 16.55898 308 ASP B CA 1
ATOM 6462 C C . ASP B 1 339 ? 25.02778 9.16401 44.83284 1.000 15.01989 308 ASP B C 1
ATOM 6463 O O . ASP B 1 339 ? 24.91020 10.28318 45.32662 1.000 17.59869 308 ASP B O 1
ATOM 6468 N N . SER B 1 340 ? 24.87611 8.93529 43.52561 1.000 16.48159 309 SER B N 1
ATOM 6469 C CA . SER B 1 340 ? 24.49143 9.98274 42.57826 1.000 17.84473 309 SER B CA 1
ATOM 6470 C C . SER B 1 340 ? 23.28488 10.78166 43.06478 1.000 18.11408 309 SER B C 1
ATOM 6471 O O . SER B 1 340 ? 22.31153 10.21963 43.57030 1.000 16.51633 309 SER B O 1
ATOM 6474 N N . ALA B 1 341 ? 23.31803 12.10255 42.85005 1.000 14.97850 310 ALA B N 1
ATOM 6475 C CA . ALA B 1 341 ? 22.17283 12.91188 43.24714 1.000 16.59244 310 ALA B CA 1
ATOM 6476 C C . ALA B 1 341 ? 20.89996 12.43608 42.56249 1.000 15.02502 310 ALA B C 1
ATOM 6477 O O . ALA B 1 341 ? 19.83905 12.36334 43.20143 1.000 18.09719 310 ALA B O 1
ATOM 6479 N N . SER B 1 342 ? 20.99022 12.05711 41.28484 1.000 15.94735 311 SER B N 1
ATOM 6480 C CA . SER B 1 342 ? 19.83333 11.45266 40.63946 1.000 13.93300 311 SER B CA 1
ATOM 6481 C C . SER B 1 342 ? 20.23119 10.77537 39.33768 1.000 14.75336 311 SER B C 1
ATOM 6482 O O . SER B 1 342 ? 21.28381 11.04753 38.75705 1.000 16.76195 311 SER B O 1
ATOM 6485 N N . SER B 1 343 ? 19.36286 9.86448 38.90385 1.000 15.83878 312 SER B N 1
ATOM 6486 C CA . SER B 1 343 ? 19.34850 9.34392 37.53439 1.000 14.59554 312 SER B CA 1
ATOM 6487 C C . SER B 1 343 ? 20.55630 8.47766 37.21103 1.000 15.34565 312 SER B C 1
ATOM 6488 O O . SER B 1 343 ? 20.96598 8.37361 36.05598 1.000 15.22506 312 SER B O 1
ATOM 6491 N N . ALA B 1 344 ? 21.08173 7.77215 38.20197 1.000 13.22797 313 ALA B N 1
ATOM 6492 C CA . ALA B 1 344 ? 21.99049 6.66919 37.91034 1.000 12.90444 313 ALA B CA 1
ATOM 6493 C C . ALA B 1 344 ? 21.17109 5.45628 37.51472 1.000 14.83653 313 ALA B C 1
ATOM 6494 O O . ALA B 1 344 ? 20.14153 5.17991 38.12955 1.000 14.76804 313 ALA B O 1
ATOM 6496 N N . THR B 1 345 ? 21.62946 4.72349 36.49308 1.000 11.71512 314 THR B N 1
ATOM 6497 C CA . THR B 1 345 ? 21.04004 3.43194 36.14881 1.000 11.56944 314 THR B CA 1
ATOM 6498 C C . THR B 1 345 ? 22.17861 2.44934 35.96544 1.000 14.60747 314 THR B C 1
ATOM 6499 O O . THR B 1 345 ? 22.95178 2.57621 35.01288 1.000 14.51687 314 THR B O 1
ATOM 6503 N N . VAL B 1 346 ? 22.28474 1.46500 36.85446 1.000 11.63503 315 VAL B N 1
ATOM 6504 C CA . VAL B 1 346 ? 23.31008 0.42289 36.75191 1.000 9.72176 315 VAL B CA 1
ATOM 6505 C C . VAL B 1 346 ? 22.60608 -0.88661 36.46520 1.000 13.11292 315 VAL B C 1
ATOM 6506 O O . VAL B 1 346 ? 21.71468 -1.27869 37.22508 1.000 13.68282 315 VAL B O 1
ATOM 6510 N N . THR B 1 347 ? 23.01985 -1.58837 35.40042 1.000 10.71909 316 THR B N 1
ATOM 6511 C CA . THR B 1 347 ? 22.42627 -2.88209 35.04928 1.000 9.31438 316 THR B CA 1
ATOM 6512 C C . THR B 1 347 ? 23.52333 -3.93063 35.10327 1.000 14.48613 316 THR B C 1
ATOM 6513 O O . THR B 1 347 ? 24.49399 -3.84083 34.34925 1.000 14.46301 316 THR B O 1
ATOM 6517 N N . CYS B 1 348 ? 23.34986 -4.93709 35.97152 1.000 13.09003 317 CYS B N 1
ATOM 6518 C CA . CYS B 1 348 ? 24.27960 -6.05537 36.10239 1.000 11.79295 317 CYS B CA 1
ATOM 6519 C C . CYS B 1 348 ? 23.57503 -7.28989 35.57562 1.000 13.99111 317 CYS B C 1
ATOM 6520 O O . CYS B 1 348 ? 22.64607 -7.80142 36.21217 1.000 14.35316 317 CYS B O 1
ATOM 6523 N N . ASN B 1 349 ? 24.00851 -7.75072 34.40943 1.000 12.78192 318 ASN B N 1
ATOM 6524 C CA . ASN B 1 349 ? 23.44466 -8.92628 33.76137 1.000 12.90870 318 ASN B CA 1
ATOM 6525 C C . ASN B 1 349 ? 24.40497 -10.09323 33.94304 1.000 14.84421 318 ASN B C 1
ATOM 6526 O O . ASN B 1 349 ? 25.50642 -10.08426 33.38849 1.000 14.74972 318 ASN B O 1
ATOM 6534 N N . GLY B 1 350 ? 23.98780 -11.10768 34.69019 1.000 12.90839 319 GLY B N 1
ATOM 6535 C CA . GLY B 1 350 ? 24.79953 -12.30301 34.79138 1.000 12.70970 319 GLY B CA 1
ATOM 6536 C C . GLY B 1 350 ? 26.08176 -12.09661 35.56649 1.000 13.70923 319 GLY B C 1
ATOM 6537 O O . GLY B 1 350 ? 27.11245 -12.69027 35.20578 1.000 12.70805 319 GLY B O 1
ATOM 6538 N N . CYS B 1 351 ? 26.05398 -11.24365 36.59992 1.000 12.70855 320 CYS B N 1
ATOM 6539 C CA . CYS B 1 351 ? 27.22895 -10.94200 37.42186 1.000 12.26758 320 CYS B CA 1
ATOM 6540 C C . CYS B 1 351 ? 27.18655 -11.75144 38.70821 1.000 13.73991 320 CYS B C 1
ATOM 6541 O O . CYS B 1 351 ? 26.15214 -12.31037 39.09515 1.000 13.18296 320 CYS B O 1
ATOM 6544 N N . ASN B 1 352 ? 28.33113 -11.79125 39.39149 1.000 12.86556 321 ASN B N 1
ATOM 6545 C CA . ASN B 1 352 ? 28.41403 -12.38730 40.71771 1.000 13.95874 321 ASN B CA 1
ATOM 6546 C C . ASN B 1 352 ? 28.84886 -11.32254 41.70905 1.000 14.69826 321 ASN B C 1
ATOM 6547 O O . ASN B 1 352 ? 29.70177 -10.48171 41.40021 1.000 13.55627 321 ASN B O 1
ATOM 6552 N N . PHE B 1 353 ? 28.24764 -11.36185 42.89110 1.000 10.95767 322 PHE B N 1
ATOM 6553 C CA . PHE B 1 353 ? 28.63739 -10.54981 44.04092 1.000 12.41159 322 PHE B CA 1
ATOM 6554 C C . PHE B 1 353 ? 29.00224 -11.51525 45.15686 1.000 12.66819 322 PHE B C 1
ATOM 6555 O O . PHE B 1 353 ? 28.17081 -12.34634 45.53461 1.000 14.42937 322 PHE B O 1
ATOM 6563 N N . ALA B 1 354 ? 30.23379 -11.43285 45.67543 1.000 13.45486 323 ALA B N 1
ATOM 6564 C CA . ALA B 1 354 ? 30.63123 -12.43229 46.66653 1.000 14.90680 323 ALA B CA 1
ATOM 6565 C C . ALA B 1 354 ? 31.77422 -11.92534 47.52845 1.000 15.30783 323 ALA B C 1
ATOM 6566 O O . ALA B 1 354 ? 32.39486 -10.89368 47.24559 1.000 14.52755 323 ALA B O 1
ATOM 6568 N N . ASN B 1 355 ? 32.07007 -12.72275 48.56882 1.000 15.53796 324 ASN B N 1
ATOM 6569 C CA . ASN B 1 355 ? 33.05512 -12.36688 49.59225 1.000 15.69315 324 ASN B CA 1
ATOM 6570 C C . ASN B 1 355 ? 34.11318 -13.45918 49.78413 1.000 16.43015 324 ASN B C 1
ATOM 6571 O O . ASN B 1 355 ? 34.42538 -13.83751 50.91283 1.000 17.62468 324 ASN B O 1
ATOM 6576 N N . PRO B 1 356 ? 34.72840 -13.94828 48.70750 1.000 15.92647 325 PRO B N 1
ATOM 6577 C CA . PRO B 1 356 ? 35.59497 -15.13499 48.83295 1.000 16.72132 325 PRO B CA 1
ATOM 6578 C C . PRO B 1 356 ? 36.81677 -14.90930 49.71276 1.000 16.76095 325 PRO B C 1
ATOM 6579 O O . PRO B 1 356 ? 37.67312 -14.07000 49.41552 1.000 18.77442 325 PRO B O 1
ATOM 6583 N N . GLY B 1 357 ? 36.90063 -15.69187 50.79063 1.000 17.53098 326 GLY B N 1
ATOM 6584 C CA . GLY B 1 357 ? 38.03029 -15.62689 51.69143 1.000 18.28394 326 GLY B CA 1
ATOM 6585 C C . GLY B 1 357 ? 38.04346 -14.43185 52.61234 1.000 23.76100 326 GLY B C 1
ATOM 6586 O O . GLY B 1 357 ? 39.04924 -14.21405 53.30358 1.000 24.37286 326 GLY B O 1
ATOM 6587 N N . SER B 1 358 ? 36.95609 -13.66859 52.67441 1.000 20.91387 327 SER B N 1
ATOM 6588 C CA . SER B 1 358 ? 36.90814 -12.44677 53.46625 1.000 20.15165 327 SER B CA 1
ATOM 6589 C C . SER B 1 358 ? 36.01834 -12.61194 54.68891 1.000 19.78344 327 SER B C 1
ATOM 6590 O O . SER B 1 358 ? 34.95201 -13.23450 54.61863 1.000 21.91189 327 SER B O 1
ATOM 6593 N N . ALA B 1 359 ? 36.46766 -12.04402 55.81417 1.000 19.51922 328 ALA B N 1
ATOM 6594 C CA . ALA B 1 359 ? 35.69436 -11.95125 57.04586 1.000 19.10896 328 ALA B CA 1
ATOM 6595 C C . ALA B 1 359 ? 34.90007 -10.65926 57.15454 1.000 19.69541 328 ALA B C 1
ATOM 6596 O O . ALA B 1 359 ? 34.15315 -10.47810 58.13493 1.000 22.87928 328 ALA B O 1
ATOM 6598 N N . SER B 1 360 ? 35.02470 -9.77845 56.16188 1.000 19.66976 329 SER B N 1
ATOM 6599 C CA . SER B 1 360 ? 34.43370 -8.44842 56.22697 1.000 19.16238 329 SER B CA 1
ATOM 6600 C C . SER B 1 360 ? 32.91843 -8.50077 56.14337 1.000 18.81675 329 SER B C 1
ATOM 6601 O O . SER B 1 360 ? 32.34754 -9.27860 55.37158 1.000 21.49800 329 SER B O 1
ATOM 6604 N N . THR B 1 361 ? 32.26658 -7.64882 56.93321 1.000 21.03084 330 THR B N 1
ATOM 6605 C CA . THR B 1 361 ? 30.82324 -7.48849 56.84127 1.000 15.97514 330 THR B CA 1
ATOM 6606 C C . THR B 1 361 ? 30.42249 -6.38299 55.87187 1.000 16.80109 330 THR B C 1
ATOM 6607 O O . THR B 1 361 ? 29.26817 -5.93774 55.90750 1.000 18.38427 330 THR B O 1
ATOM 6611 N N . ARG B 1 362 ? 31.33869 -5.94649 54.99595 1.000 18.03979 331 ARG B N 1
ATOM 6612 C CA . ARG B 1 362 ? 31.01799 -4.89631 54.03790 1.000 16.41394 331 ARG B CA 1
ATOM 6613 C C . ARG B 1 362 ? 29.79226 -5.26206 53.20822 1.000 17.75888 331 ARG B C 1
ATOM 6614 O O . ARG B 1 362 ? 29.53671 -6.43684 52.91829 1.000 16.23610 331 ARG B O 1
ATOM 6622 N N . ARG B 1 363 ? 29.04430 -4.23743 52.81143 1.000 14.92417 332 ARG B N 1
ATOM 6623 C CA . ARG B 1 363 ? 27.92513 -4.46321 51.90053 1.000 14.91814 332 ARG B CA 1
ATOM 6624 C C . ARG B 1 363 ? 28.43457 -4.83495 50.51506 1.000 14.85534 332 ARG B C 1
ATOM 6625 O O . ARG B 1 363 ? 29.57658 -4.54949 50.14512 1.000 16.52899 332 ARG B O 1
ATOM 6633 N N . TYR B 1 364 ? 27.56299 -5.48446 49.73113 1.000 15.02667 333 TYR B N 1
ATOM 6634 C CA . TYR B 1 364 ? 27.85089 -5.74633 48.32291 1.000 14.05242 333 TYR B CA 1
ATOM 6635 C C . TYR B 1 364 ? 27.40081 -4.58041 47.45024 1.000 14.72147 333 TYR B C 1
ATOM 6636 O O . TYR B 1 364 ? 28.13469 -4.14424 46.55583 1.000 16.53549 333 TYR B O 1
ATOM 6645 N N . VAL B 1 365 ? 26.17878 -4.08065 47.68219 1.000 13.84932 334 VAL B N 1
ATOM 6646 C CA . VAL B 1 365 ? 25.59826 -2.98700 46.91214 1.000 12.97219 334 VAL B CA 1
ATOM 6647 C C . VAL B 1 365 ? 24.96725 -2.02042 47.89167 1.000 15.89811 334 VAL B C 1
ATOM 6648 O O . VAL B 1 365 ? 24.16037 -2.42876 48.74009 1.000 15.56239 334 VAL B O 1
ATOM 6652 N N . ASP B 1 366 ? 25.34317 -0.74841 47.78780 1.000 14.01830 335 ASP B N 1
ATOM 6653 C CA . ASP B 1 366 ? 24.89167 0.27619 48.72925 1.000 16.44057 335 ASP B CA 1
ATOM 6654 C C . ASP B 1 366 ? 24.46365 1.49123 47.90846 1.000 16.85669 335 ASP B C 1
ATOM 6655 O O . ASP B 1 366 ? 25.29039 2.33141 47.53748 1.000 15.80839 335 ASP B O 1
ATOM 6660 N N . ILE B 1 367 ? 23.17611 1.56051 47.58927 1.000 14.60220 336 ILE B N 1
ATOM 6661 C CA . ILE B 1 367 ? 22.59010 2.71613 46.91381 1.000 15.97643 336 ILE B CA 1
ATOM 6662 C C . ILE B 1 367 ? 22.13442 3.62476 48.04561 1.000 16.64846 336 ILE B C 1
ATOM 6663 O O . ILE B 1 367 ? 21.09047 3.39439 48.65476 1.000 16.28520 336 ILE B O 1
ATOM 6668 N N . SER B 1 368 ? 22.93569 4.64382 48.34650 1.000 16.71073 337 SER B N 1
ATOM 6669 C CA . SER B 1 368 ? 22.89633 5.24756 49.66283 1.000 18.04674 337 SER B CA 1
ATOM 6670 C C . SER B 1 368 ? 22.33489 6.65710 49.69786 1.000 17.19823 337 SER B C 1
ATOM 6671 O O . SER B 1 368 ? 22.01570 7.14593 50.79697 1.000 17.28429 337 SER B O 1
ATOM 6674 N N . ALA B 1 369 ? 22.16772 7.31346 48.55348 1.000 17.84516 338 ALA B N 1
ATOM 6675 C CA . ALA B 1 369 ? 21.68814 8.69357 48.54796 1.000 18.70549 338 ALA B CA 1
ATOM 6676 C C . ALA B 1 369 ? 21.04051 8.97490 47.19849 1.000 16.18408 338 ALA B C 1
ATOM 6677 O O . ALA B 1 369 ? 21.05639 8.13402 46.29866 1.000 17.75282 338 ALA B O 1
ATOM 6679 N N . GLY B 1 370 ? 20.46829 10.16736 47.07010 1.000 18.54263 339 GLY B N 1
ATOM 6680 C CA . GLY B 1 370 ? 19.89698 10.62967 45.81784 1.000 18.31211 339 GLY B CA 1
ATOM 6681 C C . GLY B 1 370 ? 18.49573 10.11615 45.57734 1.000 18.28862 339 GLY B C 1
ATOM 6682 O O . GLY B 1 370 ? 17.87868 9.48700 46.43153 1.000 18.77581 339 GLY B O 1
ATOM 6683 N N . HIS B 1 371 ? 17.99002 10.38563 44.37482 1.000 14.38059 340 HIS B N 1
ATOM 6684 C CA . HIS B 1 371 ? 16.66721 9.90047 44.00168 1.000 14.73446 340 HIS B CA 1
ATOM 6685 C C . HIS B 1 371 ? 16.70492 9.43467 42.55530 1.000 14.41393 340 HIS B C 1
ATOM 6686 O O . HIS B 1 371 ? 17.59682 9.80153 41.78151 1.000 16.18366 340 HIS B O 1
ATOM 6693 N N . THR B 1 372 ? 15.73738 8.59322 42.19013 1.000 13.66762 341 THR B N 1
ATOM 6694 C CA . THR B 1 372 ? 15.62206 8.13808 40.80536 1.000 14.59209 341 THR B CA 1
ATOM 6695 C C . THR B 1 372 ? 16.88377 7.37854 40.37215 1.000 12.17866 341 THR B C 1
ATOM 6696 O O . THR B 1 372 ? 17.28772 7.41083 39.20586 1.000 14.95674 341 THR B O 1
ATOM 6700 N N . ASN B 1 373 ? 17.52258 6.68330 41.31466 1.000 13.11958 342 ASN B N 1
ATOM 6701 C CA . ASN B 1 373 ? 18.63598 5.78598 41.01998 1.000 12.72790 342 ASN B CA 1
ATOM 6702 C C . ASN B 1 373 ? 18.12032 4.35117 40.95226 1.000 14.46007 342 ASN B C 1
ATOM 6703 O O . ASN B 1 373 ? 17.33486 3.92579 41.80856 1.000 15.31362 342 ASN B O 1
ATOM 6708 N N . VAL B 1 374 ? 18.58207 3.60658 39.94623 1.000 12.39362 343 VAL B N 1
ATOM 6709 C CA . VAL B 1 374 ? 18.09657 2.27145 39.62384 1.000 11.54943 343 VAL B CA 1
ATOM 6710 C C . VAL B 1 374 ? 19.28227 1.32899 39.55087 1.000 12.93629 343 VAL B C 1
ATOM 6711 O O . VAL B 1 374 ? 20.26815 1.62907 38.87075 1.000 13.52893 343 VAL B O 1
ATOM 6715 N N . PHE B 1 375 ? 19.17344 0.18031 40.21485 1.000 12.09879 344 PHE B N 1
ATOM 6716 C CA . PHE B 1 375 ? 20.20642 -0.84427 40.18344 1.000 10.61731 344 PHE B CA 1
ATOM 6717 C C . PHE B 1 375 ? 19.52257 -2.16428 39.86401 1.000 12.48254 344 PHE B C 1
ATOM 6718 O O . PHE B 1 375 ? 18.62452 -2.58645 40.59952 1.000 13.36235 344 PHE B O 1
ATOM 6726 N N . ASN B 1 376 ? 19.92387 -2.79675 38.75417 1.000 11.75408 345 ASN B N 1
ATOM 6727 C CA . ASN B 1 376 ? 19.32773 -4.04264 38.28440 1.000 12.46666 345 ASN B CA 1
ATOM 6728 C C . ASN B 1 376 ? 20.31472 -5.18172 38.49277 1.000 12.31242 345 ASN B C 1
ATOM 6729 O O . ASN B 1 376 ? 21.47190 -5.07832 38.08528 1.000 13.03556 345 ASN B O 1
ATOM 6734 N N . ILE B 1 377 ? 19.85191 -6.27669 39.10361 1.000 12.87965 346 ILE B N 1
ATOM 6735 C CA . ILE B 1 377 ? 20.62650 -7.51040 39.16674 1.000 11.61112 346 ILE B CA 1
ATOM 6736 C C . ILE B 1 377 ? 19.79914 -8.54648 38.43158 1.000 12.36763 346 ILE B C 1
ATOM 6737 O O . ILE B 1 377 ? 18.74883 -8.96470 38.92971 1.000 12.26965 346 ILE B O 1
ATOM 6742 N N . ILE B 1 378 ? 20.24941 -8.93604 37.22840 1.000 12.47595 347 ILE B N 1
ATOM 6743 C CA . ILE B 1 378 ? 19.50245 -9.81189 36.32801 1.000 10.90419 347 ILE B CA 1
ATOM 6744 C C . ILE B 1 378 ? 20.32777 -11.06985 36.10607 1.000 14.15517 347 ILE B C 1
ATOM 6745 O O . ILE B 1 378 ? 21.37381 -11.02365 35.43639 1.000 15.96924 347 ILE B O 1
ATOM 6750 N N . GLY B 1 379 ? 19.84799 -12.19613 36.63370 1.000 13.85329 348 GLY B N 1
ATOM 6751 C CA . GLY B 1 379 ? 20.60175 -13.42725 36.55115 1.000 11.67060 348 GLY B CA 1
ATOM 6752 C C . GLY B 1 379 ? 21.87795 -13.33325 37.37895 1.000 13.55549 348 GLY B C 1
ATOM 6753 O O . GLY B 1 379 ? 22.03023 -12.47801 38.24735 1.000 15.13455 348 GLY B O 1
ATOM 6754 N N . GLY B 1 380 ? 22.79868 -14.23920 37.08517 1.000 12.61815 349 GLY B N 1
ATOM 6755 C CA . GLY B 1 380 ? 24.00860 -14.27945 37.88185 1.000 12.87615 349 GLY B CA 1
ATOM 6756 C C . GLY B 1 380 ? 23.74292 -14.84174 39.27232 1.000 13.35275 349 GLY B C 1
ATOM 6757 O O . GLY B 1 380 ? 22.86836 -15.69397 39.47799 1.000 13.34947 349 GLY B O 1
ATOM 6758 N N . SER B 1 381 ? 24.50335 -14.34360 40.24098 1.000 13.51272 350 SER B N 1
ATOM 6759 C CA . SER B 1 381 ? 24.50365 -14.95861 41.56470 1.000 14.32894 350 SER B CA 1
ATOM 6760 C C . SER B 1 381 ? 24.92336 -13.94091 42.61166 1.000 15.74831 350 SER B C 1
ATOM 6761 O O . SER B 1 381 ? 25.61968 -12.96501 42.32604 1.000 14.34306 350 SER B O 1
ATOM 6764 N N . ILE B 1 382 ? 24.49603 -14.21169 43.84234 1.000 13.54087 351 ILE B N 1
ATOM 6765 C CA . ILE B 1 382 ? 24.92579 -13.49774 45.04128 1.000 14.32357 351 ILE B CA 1
ATOM 6766 C C . ILE B 1 382 ? 25.36123 -14.57230 46.02027 1.000 15.28371 351 ILE B C 1
ATOM 6767 O O . ILE B 1 382 ? 24.56488 -15.46017 46.36098 1.000 17.94930 351 ILE B O 1
ATOM 6772 N N . VAL B 1 383 ? 26.63410 -14.53989 46.42504 1.000 13.94766 352 VAL B N 1
ATOM 6773 C CA . VAL B 1 383 ? 27.21517 -15.61082 47.23478 1.000 15.37358 352 VAL B CA 1
ATOM 6774 C C . VAL B 1 383 ? 27.69204 -15.01872 48.54596 1.000 13.64331 352 VAL B C 1
ATOM 6775 O O . VAL B 1 383 ? 28.39555 -14.00232 48.54854 1.000 16.15313 352 VAL B O 1
ATOM 6779 N N . THR B 1 384 ? 27.32139 -15.67499 49.66749 1.000 14.35420 353 THR B N 1
ATOM 6780 C CA . THR B 1 384 ? 27.59603 -15.16855 51.01190 1.000 16.47440 353 THR B CA 1
ATOM 6781 C C . THR B 1 384 ? 28.29953 -16.24885 51.83841 1.000 17.04223 353 THR B C 1
ATOM 6782 O O . THR B 1 384 ? 27.68525 -16.93733 52.66109 1.000 18.37777 353 THR B O 1
ATOM 6786 N N . ASN B 1 385 ? 29.60153 -16.38729 51.61609 1.000 17.38000 354 ASN B N 1
ATOM 6787 C CA . ASN B 1 385 ? 30.39742 -17.30705 52.40875 1.000 17.09445 354 ASN B CA 1
ATOM 6788 C C . ASN B 1 385 ? 30.33491 -16.91410 53.87082 1.000 18.86111 354 ASN B C 1
ATOM 6789 O O . ASN B 1 385 ? 30.23322 -15.73508 54.20471 1.000 18.89691 354 ASN B O 1
ATOM 6794 N N . SER B 1 386 ? 30.40829 -17.91943 54.74576 1.000 18.60259 355 SER B N 1
ATOM 6795 C CA . SER B 1 386 ? 30.29362 -17.67220 56.18050 1.000 18.49477 355 SER B CA 1
ATOM 6796 C C . SER B 1 386 ? 31.35686 -16.69098 56.67031 1.000 20.11237 355 SER B C 1
ATOM 6797 O O . SER B 1 386 ? 32.48289 -16.64874 56.16493 1.000 23.03833 355 SER B O 1
ATOM 6800 N N . ASN B 1 387 ? 30.97461 -15.87079 57.65515 1.000 21.25143 356 ASN B N 1
ATOM 6801 C CA . ASN B 1 387 ? 31.91045 -14.97683 58.33759 1.000 20.88588 356 ASN B CA 1
ATOM 6802 C C . ASN B 1 387 ? 31.52016 -14.93353 59.81560 1.000 20.93450 356 ASN B C 1
ATOM 6803 O O . ASN B 1 387 ? 30.55813 -15.60721 60.21580 1.000 21.56385 356 ASN B O 1
ATOM 6808 N N . PRO B 1 388 ? 32.23870 -14.19724 60.67410 1.000 22.46404 357 PRO B N 1
ATOM 6809 C CA . PRO B 1 388 ? 31.90237 -14.23567 62.10901 1.000 21.37171 357 PRO B CA 1
ATOM 6810 C C . PRO B 1 388 ? 30.51201 -13.72856 62.45504 1.000 26.88940 357 PRO B C 1
ATOM 6811 O O . PRO B 1 388 ? 30.10034 -13.88792 63.61174 1.000 28.84085 357 PRO B O 1
ATOM 6815 N N . GLY B 1 389 ? 29.78995 -13.11630 61.51864 1.000 21.57688 358 GLY B N 1
ATOM 6816 C CA . GLY B 1 389 ? 28.42988 -12.64671 61.76183 1.000 20.63753 358 GLY B CA 1
ATOM 6817 C C . GLY B 1 389 ? 28.10516 -11.47264 60.85567 1.000 20.77400 358 GLY B C 1
ATOM 6818 O O . GLY B 1 389 ? 28.77900 -10.44408 60.92086 1.000 22.15357 358 GLY B O 1
ATOM 6819 N N . GLN B 1 390 ? 27.12822 -11.61995 59.96326 1.000 21.70862 359 GLN B N 1
ATOM 6820 C CA . GLN B 1 390 ? 26.84136 -10.57543 58.97869 1.000 19.75808 359 GLN B CA 1
ATOM 6821 C C . GLN B 1 390 ? 25.85860 -9.61064 59.61196 1.000 21.58218 359 GLN B C 1
ATOM 6822 O O . GLN B 1 390 ? 24.64028 -9.80227 59.55487 1.000 19.51896 359 GLN B O 1
ATOM 6828 N N . THR B 1 391 ? 26.40107 -8.55141 60.20571 1.000 22.08326 360 THR B N 1
ATOM 6829 C CA . THR B 1 391 ? 25.65377 -7.68420 61.10324 1.000 23.20585 360 THR B CA 1
ATOM 6830 C C . THR B 1 391 ? 25.00679 -6.48944 60.40881 1.000 19.68884 360 THR B C 1
ATOM 6831 O O . THR B 1 391 ? 24.42382 -5.64238 61.09324 1.000 23.05257 360 THR B O 1
ATOM 6835 N N . GLN B 1 392 ? 25.09013 -6.39876 59.07914 1.000 20.12602 361 GLN B N 1
ATOM 6836 C CA . GLN B 1 392 ? 24.33857 -5.40551 58.31950 1.000 18.70388 361 GLN B CA 1
ATOM 6837 C C . GLN B 1 392 ? 23.86404 -6.03195 57.01198 1.000 17.96865 361 GLN B C 1
ATOM 6838 O O . GLN B 1 392 ? 24.36518 -7.07211 56.57188 1.000 18.65375 361 GLN B O 1
ATOM 6844 N N . ALA B 1 393 ? 22.87757 -5.39371 56.39060 1.000 17.72226 362 ALA B N 1
ATOM 6845 C CA . ALA B 1 393 ? 22.35912 -5.89177 55.11983 1.000 15.57963 362 ALA B CA 1
ATOM 6846 C C . ALA B 1 393 ? 23.40736 -5.75234 54.00982 1.000 16.19094 362 ALA B C 1
ATOM 6847 O O . ALA B 1 393 ? 24.06955 -4.71707 53.88343 1.000 15.45008 362 ALA B O 1
ATOM 6849 N N . LEU B 1 394 ? 23.54111 -6.79986 53.18857 1.000 16.07200 363 LEU B N 1
ATOM 6850 C CA . LEU B 1 394 ? 24.50803 -6.78293 52.09723 1.000 15.08208 363 LEU B CA 1
ATOM 6851 C C . LEU B 1 394 ? 24.02435 -6.00111 50.89581 1.000 15.83554 363 LEU B C 1
ATOM 6852 O O . LEU B 1 394 ? 24.84147 -5.59085 50.07006 1.000 17.03094 363 LEU B O 1
ATOM 6857 N N . LEU B 1 395 ? 22.72152 -5.79894 50.76807 1.000 14.53068 364 LEU B N 1
ATOM 6858 C CA . LEU B 1 395 ? 22.15901 -4.91115 49.75930 1.000 15.26104 364 LEU B CA 1
ATOM 6859 C C . LEU B 1 395 ? 21.39890 -3.81205 50.47655 1.000 17.65840 364 LEU B C 1
ATOM 6860 O O . LEU B 1 395 ? 20.69898 -4.07320 51.45885 1.000 16.47884 364 LEU B O 1
ATOM 6865 N N . TYR B 1 396 ? 21.54510 -2.58663 49.99871 1.000 14.57653 365 TYR B N 1
ATOM 6866 C CA . TYR B 1 396 ? 20.88947 -1.45410 50.64202 1.000 15.65455 365 TYR B CA 1
ATOM 6867 C C . TYR B 1 396 ? 20.38094 -0.52202 49.55470 1.000 16.11812 365 TYR B C 1
ATOM 6868 O O . TYR B 1 396 ? 21.12293 -0.20996 48.62289 1.000 16.25231 365 TYR B O 1
ATOM 6877 N N . VAL B 1 397 ? 19.12816 -0.08068 49.66108 1.000 14.16158 366 VAL B N 1
ATOM 6878 C CA . VAL B 1 397 ? 18.56937 0.85628 48.68554 1.000 14.35317 366 VAL B CA 1
ATOM 6879 C C . VAL B 1 397 ? 17.82635 1.96379 49.43551 1.000 15.68558 366 VAL B C 1
ATOM 6880 O O . VAL B 1 397 ? 16.89633 1.69097 50.20114 1.000 16.45480 366 VAL B O 1
ATOM 6884 N N . SER B 1 398 ? 18.28575 3.20749 49.26765 1.000 15.89129 367 SER B N 1
ATOM 6885 C CA . SER B 1 398 ? 17.76019 4.31795 50.05289 1.000 13.86877 367 SER B CA 1
ATOM 6886 C C . SER B 1 398 ? 16.47146 4.87324 49.45978 1.000 14.45602 367 SER B C 1
ATOM 6887 O O . SER B 1 398 ? 16.06430 4.53271 48.35197 1.000 16.79853 367 SER B O 1
ATOM 6890 N N . THR B 1 399 ? 15.84513 5.77452 50.21964 1.000 17.06273 368 THR B N 1
ATOM 6891 C CA . THR B 1 399 ? 14.55949 6.33136 49.81258 1.000 16.79069 368 THR B CA 1
ATOM 6892 C C . THR B 1 399 ? 14.63194 6.92556 48.41000 1.000 16.47556 368 THR B C 1
ATOM 6893 O O . THR B 1 399 ? 15.64598 7.48600 47.99806 1.000 20.46565 368 THR B O 1
ATOM 6899 N N . ASP B 1 400 ? 13.54915 6.74346 47.66200 1.000 18.50622 369 ASP B N 1
ATOM 6900 C CA . ASP B 1 400 ? 13.35250 7.23189 46.29990 1.000 17.37330 369 ASP B CA 1
ATOM 6901 C C . ASP B 1 400 ? 14.19458 6.51792 45.25144 1.000 16.30019 369 ASP B C 1
ATOM 6902 O O . ASP B 1 400 ? 14.13435 6.89452 44.06640 1.000 15.90273 369 ASP B O 1
ATOM 6907 N N . ASN B 1 401 ? 14.92683 5.46379 45.61696 1.000 15.79093 370 ASN B N 1
ATOM 6908 C CA . ASN B 1 401 ? 15.69750 4.66102 44.67114 1.000 14.17814 370 ASN B CA 1
ATOM 6909 C C . ASN B 1 401 ? 15.10386 3.26205 44.55110 1.000 16.77208 370 ASN B C 1
ATOM 6910 O O . ASN B 1 401 ? 14.17349 2.89445 45.27846 1.000 15.89337 370 ASN B O 1
ATOM 6915 N N . LEU B 1 402 ? 15.62889 2.49788 43.59386 1.000 11.87711 371 LEU B N 1
ATOM 6916 C CA . LEU B 1 402 ? 15.00390 1.24664 43.18168 1.000 12.07721 371 LEU B CA 1
ATOM 6917 C C . LEU B 1 402 ? 16.04834 0.16933 42.93996 1.000 12.84701 371 LEU B C 1
ATOM 6918 O O . LEU B 1 402 ? 17.01030 0.37840 42.18948 1.000 13.77031 371 LEU B O 1
ATOM 6923 N N . LEU B 1 403 ? 15.85451 -0.98794 43.57500 1.000 13.20340 372 LEU B N 1
ATOM 6924 C CA . LEU B 1 403 ? 16.72096 -2.14811 43.38152 1.000 13.04641 372 LEU B CA 1
ATOM 6925 C C . LEU B 1 403 ? 15.87664 -3.28233 42.83042 1.000 12.49149 372 LEU B C 1
ATOM 6926 O O . LEU B 1 403 ? 14.96443 -3.76424 43.51086 1.000 14.47860 372 LEU B O 1
ATOM 6931 N N . ASN B 1 404 ? 16.17180 -3.70369 41.60270 1.000 11.95560 373 ASN B N 1
ATOM 6932 C CA . ASN B 1 404 ? 15.39337 -4.71982 40.90434 1.000 12.55367 373 ASN B CA 1
ATOM 6933 C C . ASN B 1 404 ? 16.17019 -6.02101 40.86093 1.000 13.64191 373 ASN B C 1
ATOM 6934 O O . ASN B 1 404 ? 17.31589 -6.03691 40.40801 1.000 13.49514 373 ASN B O 1
ATOM 6939 N N . LEU B 1 405 ? 15.54423 -7.10290 41.31901 1.000 12.83799 374 LEU B N 1
ATOM 6940 C CA . LEU B 1 405 ? 16.11982 -8.44579 41.25745 1.000 13.02148 374 LEU B CA 1
ATOM 6941 C C . LEU B 1 405 ? 15.32745 -9.27128 40.25015 1.000 13.21556 374 LEU B C 1
ATOM 6942 O O . LEU B 1 405 ? 14.09455 -9.34080 40.34041 1.000 13.72237 374 LEU B O 1
ATOM 6947 N N . VAL B 1 406 ? 16.02720 -9.88604 39.29362 1.000 12.74688 375 VAL B N 1
ATOM 6948 C CA . VAL B 1 406 ? 15.38249 -10.65074 38.22738 1.000 12.91609 375 VAL B CA 1
ATOM 6949 C C . VAL B 1 406 ? 16.14160 -11.95634 38.05174 1.000 12.66264 375 VAL B C 1
ATOM 6950 O O . VAL B 1 406 ? 17.33000 -11.94090 37.72430 1.000 13.93377 375 VAL B O 1
ATOM 6954 N N . GLY B 1 407 ? 15.45465 -13.08076 38.22588 1.000 12.23525 376 GLY B N 1
ATOM 6955 C CA . GLY B 1 407 ? 16.02128 -14.35787 37.80877 1.000 12.04198 376 GLY B CA 1
ATOM 6956 C C . GLY B 1 407 ? 17.26873 -14.74428 38.56450 1.000 12.94334 376 GLY B C 1
ATOM 6957 O O . GLY B 1 407 ? 18.18639 -15.32331 37.98472 1.000 14.21136 376 GLY B O 1
ATOM 6958 N N . VAL B 1 408 ? 17.33508 -14.38827 39.83954 1.000 12.97802 377 VAL B N 1
ATOM 6959 C CA . VAL B 1 408 ? 18.50380 -14.62598 40.67836 1.000 12.04611 377 VAL B CA 1
ATOM 6960 C C . VAL B 1 408 ? 18.02432 -15.26830 41.96970 1.000 13.74132 377 VAL B C 1
ATOM 6961 O O . VAL B 1 408 ? 16.88014 -15.05793 42.39769 1.000 15.63425 377 VAL B O 1
ATOM 6965 N N . THR B 1 409 ? 18.88258 -16.07774 42.58428 1.000 13.10392 378 THR B N 1
ATOM 6966 C CA . THR B 1 409 ? 18.52960 -16.73549 43.83714 1.000 14.05294 378 THR B CA 1
ATOM 6967 C C . THR B 1 409 ? 19.05592 -15.93510 45.02429 1.000 14.37267 378 THR B C 1
ATOM 6968 O O . THR B 1 409 ? 20.23402 -15.56077 45.05777 1.000 15.11756 378 THR B O 1
ATOM 6972 N N . ALA B 1 410 ? 18.17277 -15.63719 45.97150 1.000 15.18062 379 ALA B N 1
ATOM 6973 C CA . ALA B 1 410 ? 18.59023 -14.96914 47.20873 1.000 15.88096 379 ALA B CA 1
ATOM 6974 C C . ALA B 1 410 ? 19.23765 -15.99052 48.13054 1.000 13.22044 379 ALA B C 1
ATOM 6975 O O . ALA B 1 410 ? 18.61761 -17.00544 48.43924 1.000 18.02766 379 ALA B O 1
ATOM 6977 N N . PRO B 1 411 ? 20.47062 -15.76857 48.57778 1.000 13.68939 380 PRO B N 1
ATOM 6978 C CA . PRO B 1 411 ? 21.16493 -16.75993 49.40311 1.000 15.93344 380 PRO B CA 1
ATOM 6979 C C . PRO B 1 411 ? 20.71892 -16.64699 50.85850 1.000 17.68171 380 PRO B C 1
ATOM 6980 O O . PRO B 1 411 ? 20.10021 -15.67046 51.28092 1.000 19.32664 380 PRO B O 1
ATOM 6984 N N . TYR B 1 412 ? 21.05280 -17.67566 51.62932 1.000 16.90175 381 TYR B N 1
ATOM 6985 C CA . TYR B 1 412 ? 20.87849 -17.61824 53.07710 1.000 16.91173 381 TYR B CA 1
ATOM 6986 C C . TYR B 1 412 ? 22.05646 -18.32463 53.73268 1.000 18.79036 381 TYR B C 1
ATOM 6987 O O . TYR B 1 412 ? 22.64065 -19.25559 53.16848 1.000 19.44216 381 TYR B O 1
ATOM 6996 N N . GLY B 1 413 ? 22.43565 -17.82896 54.90150 1.000 18.70930 382 GLY B N 1
ATOM 6997 C CA . GLY B 1 413 ? 23.48997 -18.45059 55.68464 1.000 17.77825 382 GLY B CA 1
ATOM 6998 C C . GLY B 1 413 ? 23.18682 -18.29155 57.15571 1.000 20.49478 382 GLY B C 1
ATOM 6999 O O . GLY B 1 413 ? 22.60550 -17.28936 57.58077 1.000 20.72064 382 GLY B O 1
ATOM 7000 N N . GLY B 1 414 ? 23.59952 -19.28617 57.94089 1.000 19.64627 383 GLY B N 1
ATOM 7001 C CA . GLY B 1 414 ? 23.37856 -19.27595 59.38120 1.000 18.94208 383 GLY B CA 1
ATOM 7002 C C . GLY B 1 414 ? 24.11176 -18.17189 60.11667 1.000 21.22925 383 GLY B C 1
ATOM 7003 O O . GLY B 1 414 ? 23.80901 -17.89679 61.29136 1.000 23.96743 383 GLY B O 1
ATOM 7004 N N . HIS B 1 415 ? 25.09086 -17.55800 59.47659 1.000 21.69698 384 HIS B N 1
ATOM 7005 C CA . HIS B 1 415 ? 25.80373 -16.44208 60.08814 1.000 19.65470 384 HIS B CA 1
ATOM 7006 C C . HIS B 1 415 ? 25.08968 -15.10588 59.89887 1.000 19.74955 384 HIS B C 1
ATOM 7007 O O . HIS B 1 415 ? 25.63210 -14.07905 60.33043 1.000 20.61567 384 HIS B O 1
ATOM 7014 N N . TYR B 1 416 ? 23.92036 -15.08936 59.24057 1.000 21.16055 385 TYR B N 1
ATOM 7015 C CA . TYR B 1 416 ? 23.20985 -13.83895 58.97942 1.000 20.06242 385 TYR B CA 1
ATOM 7016 C C . TYR B 1 416 ? 22.69997 -13.23975 60.28351 1.000 22.39932 385 TYR B C 1
ATOM 7017 O O . TYR B 1 416 ? 22.01420 -13.90944 61.06628 1.000 20.89176 385 TYR B O 1
ATOM 7026 N N . GLN B 1 417 ? 23.02035 -11.96606 60.50100 1.000 20.41763 386 GLN B N 1
ATOM 7027 C CA . GLN B 1 417 ? 22.65686 -11.23304 61.71243 1.000 22.10937 386 GLN B CA 1
ATOM 7028 C C . GLN B 1 417 ? 22.26095 -9.80428 61.36151 1.000 21.09929 386 GLN B C 1
ATOM 7029 O O . GLN B 1 417 ? 22.60389 -8.85878 62.08105 1.000 20.82263 386 GLN B O 1
ATOM 7035 N N . GLN B 1 418 ? 21.52845 -9.62854 60.25217 1.000 21.68825 387 GLN B N 1
ATOM 7036 C CA . GLN B 1 418 ? 21.20073 -8.28996 59.75303 1.000 21.17924 387 GLN B CA 1
ATOM 7037 C C . GLN B 1 418 ? 20.38003 -7.47168 60.74434 1.000 22.17657 387 GLN B C 1
ATOM 7038 O O . GLN B 1 418 ? 20.35459 -6.23876 60.63835 1.000 21.77020 387 GLN B O 1
ATOM 7044 N N . GLU B 1 419 ? 19.69966 -8.13580 61.68066 1.000 22.71628 388 GLU B N 1
ATOM 7045 C CA . GLU B 1 419 ? 18.90487 -7.43147 62.67954 1.000 18.34042 388 GLU B CA 1
ATOM 7046 C C . GLU B 1 419 ? 19.76213 -6.46848 63.48616 1.000 24.10203 388 GLU B C 1
ATOM 7047 O O . GLU B 1 419 ? 19.25509 -5.43630 63.95755 1.000 26.48359 388 GLU B O 1
ATOM 7053 N N . GLN B 1 420 ? 21.06292 -6.76140 63.64061 1.000 21.29927 389 GLN B N 1
ATOM 7054 C CA . GLN B 1 420 ? 21.90016 -5.84237 64.41564 1.000 26.19533 389 GLN B CA 1
ATOM 7055 C C . GLN B 1 420 ? 21.89278 -4.45799 63.79260 1.000 26.96622 389 GLN B C 1
ATOM 7056 O O . GLN B 1 420 ? 21.88872 -3.45210 64.51127 1.000 27.75189 389 GLN B O 1
ATOM 7062 N N . GLU B 1 421 ? 21.81309 -4.39011 62.46395 1.000 23.05652 390 GLU B N 1
ATOM 7063 C CA . GLU B 1 421 ? 21.59634 -3.11295 61.80531 1.000 20.68634 390 GLU B CA 1
ATOM 7064 C C . GLU B 1 421 ? 20.12265 -2.74777 61.77746 1.000 28.18492 390 GLU B C 1
ATOM 7065 O O . GLU B 1 421 ? 19.75129 -1.62188 62.12273 1.000 25.77560 390 GLU B O 1
ATOM 7071 N N . LEU B 1 422 ? 19.26504 -3.67986 61.34979 1.000 22.90250 391 LEU B N 1
ATOM 7072 C CA . LEU B 1 422 ? 17.93236 -3.28385 60.92412 1.000 22.37367 391 LEU B CA 1
ATOM 7073 C C . LEU B 1 422 ? 16.95107 -3.23900 62.06558 1.000 27.34788 391 LEU B C 1
ATOM 7074 O O . LEU B 1 422 ? 15.94652 -2.52873 61.96773 1.000 25.63377 391 LEU B O 1
ATOM 7079 N N . GLY B 1 423 ? 17.23578 -3.97484 63.13834 1.000 21.87912 392 GLY B N 1
ATOM 7080 C CA . GLY B 1 423 ? 16.27467 -4.27899 64.15688 1.000 24.36574 392 GLY B CA 1
ATOM 7081 C C . GLY B 1 423 ? 15.54066 -5.57343 63.92519 1.000 24.43777 392 GLY B C 1
ATOM 7082 O O . GLY B 1 423 ? 14.95536 -6.11286 64.86508 1.000 24.82614 392 GLY B O 1
ATOM 7083 N N . TYR B 1 424 ? 15.59179 -6.10373 62.70206 1.000 22.56998 393 TYR B N 1
ATOM 7084 C CA . TYR B 1 424 ? 14.83079 -7.28197 62.32867 1.000 23.28743 393 TYR B CA 1
ATOM 7085 C C . TYR B 1 424 ? 15.59957 -8.01610 61.23987 1.000 20.08866 393 TYR B C 1
ATOM 7086 O O . TYR B 1 424 ? 16.49457 -7.45872 60.59287 1.000 22.33296 393 TYR B O 1
ATOM 7095 N N . HIS B 1 425 ? 15.19761 -9.26590 61.00823 1.000 21.92347 394 HIS B N 1
ATOM 7096 C CA . HIS B 1 425 ? 15.97356 -10.22596 60.21035 1.000 18.30799 394 HIS B CA 1
ATOM 7097 C C . HIS B 1 425 ? 15.48208 -10.22049 58.75971 1.000 22.21922 394 HIS B C 1
ATOM 7098 O O . HIS B 1 425 ? 14.50967 -10.89832 58.41569 1.000 20.99045 394 HIS B O 1
ATOM 7105 N N . ALA B 1 426 ? 16.18846 -9.47650 57.89661 1.000 17.77876 395 ALA B N 1
ATOM 7106 C CA . ALA B 1 426 ? 15.86004 -9.37194 56.47667 1.000 17.10667 395 ALA B CA 1
ATOM 7107 C C . ALA B 1 426 ? 17.14243 -9.16349 55.69005 1.000 15.11531 395 ALA B C 1
ATOM 7108 O O . ALA B 1 426 ? 18.18080 -8.78443 56.24438 1.000 16.74526 395 ALA B O 1
ATOM 7110 N N . PHE B 1 427 ? 17.06098 -9.40746 54.37759 1.000 16.65832 396 PHE B N 1
ATOM 7111 C CA . PHE B 1 427 ? 18.28440 -9.40627 53.57187 1.000 16.47157 396 PHE B CA 1
ATOM 7112 C C . PHE B 1 427 ? 18.69931 -8.01563 53.08810 1.000 15.20877 396 PHE B C 1
ATOM 7113 O O . PHE B 1 427 ? 19.89882 -7.77289 52.85377 1.000 17.17939 396 PHE B O 1
ATOM 7121 N N . ILE B 1 428 ? 17.74027 -7.12619 52.86539 1.000 16.26086 397 ILE B N 1
ATOM 7122 C CA . ILE B 1 428 ? 17.99467 -5.85132 52.20506 1.000 15.02056 397 ILE B CA 1
ATOM 7123 C C . ILE B 1 428 ? 17.58670 -4.73157 53.15009 1.000 18.08838 397 ILE B C 1
ATOM 7124 O O . ILE B 1 428 ? 16.53461 -4.80388 53.80135 1.000 18.61498 397 ILE B O 1
ATOM 7129 N N . GLY B 1 429 ? 18.41878 -3.68739 53.22020 1.000 15.37720 398 GLY B N 1
ATOM 7130 C CA . GLY B 1 429 ? 18.13108 -2.53235 54.04255 1.000 18.40093 398 GLY B CA 1
ATOM 7131 C C . GLY B 1 429 ? 17.70664 -1.32791 53.20862 1.000 13.99965 398 GLY B C 1
ATOM 7132 O O . GLY B 1 429 ? 17.80560 -1.32978 51.98357 1.000 15.95534 398 GLY B O 1
ATOM 7133 N N . GLY B 1 430 ? 17.21056 -0.29548 53.90852 1.000 20.54007 399 GLY B N 1
ATOM 7134 C CA . GLY B 1 430 ? 16.94311 0.99319 53.29768 1.000 18.23318 399 GLY B CA 1
ATOM 7135 C C . GLY B 1 430 ? 15.47112 1.21401 52.96297 1.000 19.36201 399 GLY B C 1
ATOM 7136 O O . GLY B 1 430 ? 14.66876 0.28267 52.86171 1.000 17.56199 399 GLY B O 1
ATOM 7137 N N . ALA B 1 431 ? 15.10878 2.49590 52.82260 1.000 16.15036 400 ALA B N 1
ATOM 7138 C CA . ALA B 1 431 ? 13.71338 2.89714 52.61995 1.000 14.89933 400 ALA B CA 1
ATOM 7139 C C . ALA B 1 431 ? 13.31983 3.02215 51.15677 1.000 16.35319 400 ALA B C 1
ATOM 7140 O O . ALA B 1 431 ? 12.24568 3.56206 50.85812 1.000 18.81850 400 ALA B O 1
ATOM 7142 N N . GLY B 1 432 ? 14.15785 2.54992 50.24237 1.000 14.69097 401 GLY B N 1
ATOM 7143 C CA . GLY B 1 432 ? 13.82041 2.52648 48.83572 1.000 14.04912 401 GLY B CA 1
ATOM 7144 C C . GLY B 1 432 ? 12.86426 1.40603 48.49835 1.000 15.62331 401 GLY B C 1
ATOM 7145 O O . GLY B 1 432 ? 12.24418 0.79401 49.36873 1.000 19.64165 401 GLY B O 1
ATOM 7146 N N . THR B 1 433 ? 12.79150 1.10330 47.20469 1.000 14.00981 402 THR B N 1
ATOM 7147 C CA . THR B 1 433 ? 11.86731 0.10153 46.68625 1.000 13.96829 402 THR B CA 1
ATOM 7148 C C . THR B 1 433 ? 12.67064 -1.07522 46.15855 1.000 14.84628 402 THR B C 1
ATOM 7149 O O . THR B 1 433 ? 13.72219 -0.88206 45.53228 1.000 14.98356 402 THR B O 1
ATOM 7153 N N . VAL B 1 434 ? 12.19478 -2.30085 46.43144 1.000 14.22986 403 VAL B N 1
ATOM 7154 C CA . VAL B 1 434 ? 12.77286 -3.52897 45.88058 1.000 14.19381 403 VAL B CA 1
ATOM 7155 C C . VAL B 1 434 ? 11.69955 -4.21687 45.05032 1.000 14.41383 403 VAL B C 1
ATOM 7156 O O . VAL B 1 434 ? 10.52986 -4.26016 45.44786 1.000 17.27191 403 VAL B O 1
ATOM 7160 N N . THR B 1 435 ? 12.08239 -4.75061 43.89328 1.000 13.54709 404 THR B N 1
ATOM 7161 C CA . THR B 1 435 ? 11.16712 -5.59694 43.14081 1.000 12.59846 404 THR B CA 1
ATOM 7162 C C . THR B 1 435 ? 11.82297 -6.94600 42.89415 1.000 14.29112 404 THR B C 1
ATOM 7163 O O . THR B 1 435 ? 13.04985 -7.07060 42.90121 1.000 15.49761 404 THR B O 1
ATOM 7167 N N . THR B 1 436 ? 10.98085 -7.94959 42.65329 1.000 15.74469 405 THR B N 1
ATOM 7168 C CA . THR B 1 436 ? 11.43969 -9.27645 42.28678 1.000 15.56512 405 THR B CA 1
ATOM 7169 C C . THR B 1 436 ? 10.67652 -9.74004 41.06168 1.000 18.14233 405 THR B C 1
ATOM 7170 O O . THR B 1 436 ? 9.48819 -9.44523 40.90314 1.000 19.30235 405 THR B O 1
ATOM 7174 N N . SER B 1 437 ? 11.37282 -10.48208 40.21183 1.000 15.24134 406 SER B N 1
ATOM 7175 C CA . SER B 1 437 ? 10.79192 -11.13560 39.04782 1.000 15.66027 406 SER B CA 1
ATOM 7176 C C . SER B 1 437 ? 11.58990 -12.40886 38.85370 1.000 12.36252 406 SER B C 1
ATOM 7177 O O . SER B 1 437 ? 12.79892 -12.35168 38.63129 1.000 14.92264 406 SER B O 1
ATOM 7180 N N . GLY B 1 438 ? 10.93300 -13.55389 38.97343 1.000 15.15794 407 GLY B N 1
ATOM 7181 C CA . GLY B 1 438 ? 11.66594 -14.79420 38.81020 1.000 14.35239 407 GLY B CA 1
ATOM 7182 C C . GLY B 1 438 ? 12.72027 -15.04956 39.86714 1.000 14.63326 407 GLY B C 1
ATOM 7183 O O . GLY B 1 438 ? 13.70580 -15.74348 39.59255 1.000 14.28536 407 GLY B O 1
ATOM 7184 N N . VAL B 1 439 ? 12.55045 -14.49736 41.05371 1.000 14.98030 408 VAL B N 1
ATOM 7185 C CA . VAL B 1 439 ? 13.49612 -14.69413 42.14503 1.000 13.41090 408 VAL B CA 1
ATOM 7186 C C . VAL B 1 439 ? 13.19286 -15.99180 42.88632 1.000 16.47995 408 VAL B C 1
ATOM 7187 O O . VAL B 1 439 ? 12.03382 -16.35268 43.14787 1.000 18.66528 408 VAL B O 1
ATOM 7191 N N . MET B 1 440 ? 14.25371 -16.72104 43.19645 1.000 14.74964 409 MET B N 1
ATOM 7192 C CA . MET B 1 440 ? 14.19853 -17.97135 43.94393 1.000 14.97416 409 MET B CA 1
ATOM 7193 C C . MET B 1 440 ? 14.67978 -17.72654 45.36806 1.000 16.90231 409 MET B C 1
ATOM 7194 O O . MET B 1 440 ? 15.68961 -17.04874 45.57148 1.000 17.91123 409 MET B O 1
ATOM 7199 N N . LEU B 1 441 ? 13.96075 -18.27040 46.34455 1.000 15.65670 410 LEU B N 1
ATOM 7200 C CA . LEU B 1 441 ? 14.42398 -18.31988 47.72468 1.000 15.22963 410 LEU B CA 1
ATOM 7201 C C . LEU B 1 441 ? 15.00596 -19.69928 47.98904 1.000 18.85390 410 LEU B C 1
ATOM 7202 O O . LEU B 1 441 ? 14.62552 -20.67622 47.35172 1.000 18.68199 410 LEU B O 1
ATOM 7207 N N . GLN B 1 442 ? 15.93492 -19.78301 48.93900 1.000 18.28960 411 GLN B N 1
ATOM 7208 C CA . GLN B 1 442 ? 16.53866 -21.07565 49.27772 1.000 16.64082 411 GLN B CA 1
ATOM 7209 C C . GLN B 1 442 ? 15.70145 -21.75547 50.37047 1.000 17.71397 411 GLN B C 1
ATOM 7210 O O . GLN B 1 442 ? 16.07670 -21.82011 51.54195 1.000 17.97961 411 GLN B O 1
ATOM 7216 N N . LEU B 1 443 ? 14.53882 -22.26462 49.94904 1.000 19.22744 412 LEU B N 1
ATOM 7217 C CA . LEU B 1 443 ? 13.58084 -22.83854 50.88251 1.000 19.18045 412 LEU B CA 1
ATOM 7218 C C . LEU B 1 443 ? 14.08416 -24.12300 51.51724 1.000 17.49633 412 LEU B C 1
ATOM 7219 O O . LEU B 1 443 ? 13.54323 -24.54646 52.54167 1.000 21.90093 412 LEU B O 1
ATOM 7224 N N . ARG B 1 444 ? 15.09937 -24.76569 50.93934 1.000 19.48967 413 ARG B N 1
ATOM 7225 C CA . ARG B 1 444 ? 15.57609 -26.02087 51.49101 1.000 22.21169 413 ARG B CA 1
ATOM 7226 C C . ARG B 1 444 ? 16.96924 -25.86322 52.09105 1.000 24.22326 413 ARG B C 1
ATOM 7227 O O . ARG B 1 444 ? 17.64687 -26.85032 52.38713 1.000 26.80609 413 ARG B O 1
ATOM 7235 N N . ASN B 1 445 ? 17.37227 -24.61764 52.32178 1.000 20.30834 414 ASN B N 1
ATOM 7236 C CA . ASN B 1 445 ? 18.60674 -24.30643 53.03299 1.000 20.83388 414 ASN B CA 1
ATOM 7237 C C . ASN B 1 445 ? 18.41046 -24.66832 54.50482 1.000 17.31637 414 ASN B C 1
ATOM 7238 O O . ASN B 1 445 ? 17.48348 -24.17759 55.15338 1.000 21.48065 414 ASN B O 1
ATOM 7243 N N . GLY B 1 446 ? 19.25735 -25.56746 55.02001 1.000 24.61858 415 GLY B N 1
ATOM 7244 C CA . GLY B 1 446 ? 19.07200 -26.05733 56.37090 1.000 24.36652 415 GLY B CA 1
ATOM 7245 C C . GLY B 1 446 ? 19.19907 -24.98329 57.43127 1.000 27.43988 415 GLY B C 1
ATOM 7246 O O . GLY B 1 446 ? 18.64570 -25.12361 58.52327 1.000 29.45441 415 GLY B O 1
ATOM 7247 N N . ALA B 1 447 ? 19.96133 -23.91868 57.14422 1.000 22.60984 416 ALA B N 1
ATOM 7248 C CA . ALA B 1 447 ? 20.11940 -22.84718 58.12665 1.000 20.94877 416 ALA B CA 1
ATOM 7249 C C . ALA B 1 447 ? 18.89755 -21.94217 58.19112 1.000 20.75066 416 ALA B C 1
ATOM 7250 O O . ALA B 1 447 ? 18.65803 -21.31130 59.22256 1.000 22.58412 416 ALA B O 1
ATOM 7252 N N . GLY B 1 448 ? 18.13118 -21.84762 57.10544 1.000 21.04043 417 GLY B N 1
ATOM 7253 C CA . GLY B 1 448 ? 16.91762 -21.06017 57.09160 1.000 18.64538 417 GLY B CA 1
ATOM 7254 C C . GLY B 1 448 ? 16.78810 -20.28637 55.78517 1.000 17.92639 417 GLY B C 1
ATOM 7255 O O . GLY B 1 448 ? 17.43474 -20.59720 54.78448 1.000 19.37554 417 GLY B O 1
ATOM 7256 N N . THR B 1 449 ? 15.89778 -19.29593 55.85086 1.000 19.47938 418 THR B N 1
ATOM 7257 C CA . THR B 1 449 ? 15.52976 -18.35931 54.80004 1.000 17.09768 418 THR B CA 1
ATOM 7258 C C . THR B 1 449 ? 15.07441 -17.10086 55.52714 1.000 18.41121 418 THR B C 1
ATOM 7259 O O . THR B 1 449 ? 14.62080 -17.17536 56.67300 1.000 21.90161 418 THR B O 1
ATOM 7263 N N . CYS B 1 450 ? 15.19345 -15.95020 54.88197 1.000 18.39399 419 CYS B N 1
ATOM 7264 C CA . CYS B 1 450 ? 14.68417 -14.72418 55.48076 1.000 18.01215 419 CYS B CA 1
ATOM 7265 C C . CYS B 1 450 ? 13.93167 -13.90433 54.44364 1.000 16.66307 419 CYS B C 1
ATOM 7266 O O . CYS B 1 450 ? 14.13500 -14.07266 53.23549 1.000 18.19788 419 CYS B O 1
ATOM 7269 N N . PRO B 1 451 ? 13.03066 -13.02636 54.88418 1.000 17.15189 420 PRO B N 1
ATOM 7270 C CA . PRO B 1 451 ? 12.40931 -12.09776 53.93677 1.000 16.31173 420 PRO B CA 1
ATOM 7271 C C . PRO B 1 451 ? 13.46205 -11.18083 53.34845 1.000 16.91719 420 PRO B C 1
ATOM 7272 O O . PRO B 1 451 ? 14.53820 -10.98586 53.91379 1.000 16.41456 420 PRO B O 1
ATOM 7276 N N . LEU B 1 452 ? 13.13625 -10.62520 52.18362 1.000 17.84829 421 LEU B N 1
ATOM 7277 C CA . LEU B 1 452 ? 14.05778 -9.78219 51.43682 1.000 17.15208 421 LEU B CA 1
ATOM 7278 C C . LEU B 1 452 ? 13.98256 -8.32532 51.86955 1.000 16.17363 421 LEU B C 1
ATOM 7279 O O . LEU B 1 452 ? 15.02209 -7.70167 52.06191 1.000 17.12211 421 LEU B O 1
ATOM 7284 N N . HIS B 1 453 ? 12.77732 -7.75885 52.00233 1.000 17.80923 422 HIS B N 1
ATOM 7285 C CA . HIS B 1 453 ? 12.74490 -6.31868 52.21933 1.000 15.57468 422 HIS B CA 1
ATOM 7286 C C . HIS B 1 453 ? 11.42380 -5.85906 52.81498 1.000 23.46079 422 HIS B C 1
ATOM 7287 O O . HIS B 1 453 ? 10.38368 -6.48429 52.60587 1.000 26.38718 422 HIS B O 1
ATOM 7294 N N . SER B 1 454 ? 11.50115 -4.76829 53.58314 1.000 18.26265 423 SER B N 1
ATOM 7295 C CA . SER B 1 454 ? 10.30102 -4.11540 54.10674 1.000 23.18001 423 SER B CA 1
ATOM 7296 C C . SER B 1 454 ? 9.33619 -3.73072 52.97969 1.000 19.60717 423 SER B C 1
ATOM 7297 O O . SER B 1 454 ? 8.11110 -3.82185 53.14868 1.000 33.80577 423 SER B O 1
ATOM 7300 N N . SER B 1 455 ? 9.84270 -3.28197 51.82974 1.000 25.17592 424 SER B N 1
ATOM 7301 C CA . SER B 1 455 ? 8.94176 -2.83487 50.75935 1.000 25.95399 424 SER B CA 1
ATOM 7302 C C . SER B 1 455 ? 8.16614 -3.98055 50.11197 1.000 30.18238 424 SER B C 1
ATOM 7303 O O . SER B 1 455 ? 7.29714 -3.71794 49.26355 1.000 27.67140 424 SER B O 1
ATOM 7306 N N . LEU B 1 456 ? 8.46665 -5.23170 50.46516 1.000 27.93512 425 LEU B N 1
ATOM 7307 C CA . LEU B 1 456 ? 7.71745 -6.39513 50.00416 1.000 29.04104 425 LEU B CA 1
ATOM 7308 C C . LEU B 1 456 ? 6.80283 -6.97007 51.07319 1.000 29.83680 425 LEU B C 1
ATOM 7309 O O . LEU B 1 456 ? 6.23165 -8.04926 50.87117 1.000 28.59753 425 LEU B O 1
ATOM 7314 N N . SER B 1 457 ? 6.62425 -6.27275 52.19217 1.000 29.84439 426 SER B N 1
ATOM 7315 C CA . SER B 1 457 ? 5.81796 -6.80191 53.28227 1.000 26.51859 426 SER B CA 1
ATOM 7316 C C . SER B 1 457 ? 4.43872 -7.23157 52.77703 1.000 36.49146 426 SER B C 1
ATOM 7317 O O . SER B 1 457 ? 3.77836 -6.49956 52.03304 1.000 32.28826 426 SER B O 1
ATOM 7320 N N . THR B 1 458 ? 4.05512 -8.46285 53.12504 1.000 34.01935 427 THR B N 1
ATOM 7321 C CA . THR B 1 458 ? 2.73883 -8.99531 52.76237 1.000 29.48506 427 THR B CA 1
ATOM 7322 C C . THR B 1 458 ? 1.62665 -8.25150 53.48906 1.000 32.78827 427 THR B C 1
ATOM 7323 O O . THR B 1 458 ? 0.55785 -7.98153 52.92026 1.000 34.75561 427 THR B O 1
ATOM 7327 N N . PHE B 1 459 ? 1.87729 -7.90304 54.73485 1.000 27.08286 428 PHE B N 1
ATOM 7328 C CA . PHE B 1 459 ? 0.86599 -7.42509 55.65377 1.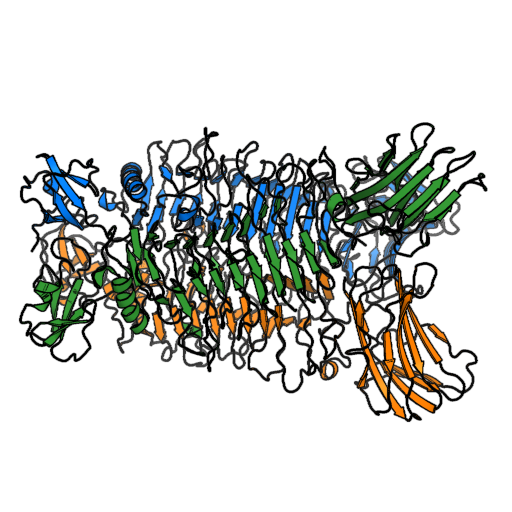000 32.39525 428 PHE B CA 1
ATOM 7329 C C . PHE B 1 459 ? 0.98523 -5.92806 55.90842 1.000 39.67228 428 PHE B C 1
ATOM 7330 O O . PHE B 1 459 ? 2.07007 -5.35085 55.83760 1.000 30.18830 428 PHE B O 1
ATOM 7338 N N . SER B 1 460 ? -0.15857 -5.29791 56.15983 1.000 32.30340 429 SER B N 1
ATOM 7339 C CA . SER B 1 460 ? -0.20138 -3.89428 56.53643 1.000 40.32757 429 SER B CA 1
ATOM 7340 C C . SER B 1 460 ? 0.16428 -3.72360 58.01013 1.000 32.92299 429 SER B C 1
ATOM 7341 O O . SER B 1 460 ? -0.06507 -4.60873 58.83620 1.000 35.31373 429 SER B O 1
ATOM 7344 N N . ASN B 1 461 ? 0.75929 -2.57189 58.33226 1.000 37.81729 430 ASN B N 1
ATOM 7345 C CA . ASN B 1 461 ? 1.16097 -2.24443 59.70698 1.000 36.98703 430 ASN B CA 1
ATOM 7346 C C . ASN B 1 461 ? 2.07974 -3.30872 60.31063 1.000 41.80221 430 ASN B C 1
ATOM 7347 O O . ASN B 1 461 ? 2.02722 -3.58584 61.50824 1.000 32.10641 430 ASN B O 1
ATOM 7352 N N . TRP B 1 462 ? 2.97207 -3.87017 59.48332 1.000 42.96808 431 TRP B N 1
ATOM 7353 C CA . TRP B 1 462 ? 3.81894 -4.98773 59.90574 1.000 41.82453 431 TRP B CA 1
ATOM 7354 C C . TRP B 1 462 ? 4.78660 -4.59881 61.02493 1.000 48.09871 431 TRP B C 1
ATOM 7355 O O . TRP B 1 462 ? 5.15676 -5.43890 61.85768 1.000 42.83961 431 TRP B O 1
ATOM 7366 N N . ASN B 1 463 ? 5.21779 -3.34190 61.05275 1.000 42.85860 432 ASN B N 1
ATOM 7367 C CA . ASN B 1 463 ? 6.18308 -2.85411 62.02943 1.000 45.30805 432 ASN B CA 1
ATOM 7368 C C . ASN B 1 463 ? 5.54072 -2.00230 63.10596 1.000 46.43808 432 ASN B C 1
ATOM 7369 O O . ASN B 1 463 ? 6.26013 -1.37355 63.89008 1.000 47.25179 432 ASN B O 1
ATOM 7374 N N . PHE B 1 464 ? 4.20937 -1.98875 63.16420 1.000 48.08401 433 PHE B N 1
ATOM 7375 C CA . PHE B 1 464 ? 3.44620 -1.13730 64.07328 1.000 50.95080 433 PHE B CA 1
ATOM 7376 C C . PHE B 1 464 ? 3.70672 0.34201 63.79890 1.000 51.14940 433 PHE B C 1
ATOM 7377 O O . PHE B 1 464 ? 3.52149 1.19381 64.67525 1.000 57.13205 433 PHE B O 1
ATOM 7385 N N . GLY B 1 465 ? 4.07868 0.65569 62.55599 1.000 49.01680 434 GLY B N 1
ATOM 7386 C CA . GLY B 1 465 ? 4.29359 2.01630 62.09805 1.000 49.00074 434 GLY B CA 1
ATOM 7387 C C . GLY B 1 465 ? 3.03760 2.85921 61.97251 1.000 58.25142 434 GLY B C 1
ATOM 7388 O O . GLY B 1 465 ? 3.15407 4.08404 61.85583 1.000 56.38223 434 GLY B O 1
ATOM 7389 N N . TYR B 1 466 ? 1.85032 2.24238 61.98280 1.000 60.22186 435 TYR B N 1
ATOM 7390 C CA . TYR B 1 466 ? 0.61307 3.01671 62.02947 1.000 64.92083 435 TYR B CA 1
ATOM 7391 C C . TYR B 1 466 ? 0.51954 3.87852 63.27922 1.000 66.91427 435 TYR B C 1
ATOM 7392 O O . TYR B 1 466 ? -0.20428 4.88260 63.27785 1.000 72.37109 435 TYR B O 1
ATOM 7401 N N . GLY B 1 467 ? 1.21558 3.50269 64.34805 1.000 58.80299 436 GLY B N 1
ATOM 7402 C CA . GLY B 1 467 ? 1.00235 4.13618 65.63137 1.000 61.60201 436 GLY B CA 1
ATOM 7403 C C . GLY B 1 467 ? -0.20686 3.61598 66.36111 1.000 71.96332 436 GLY B C 1
ATOM 7404 O O . GLY B 1 467 ? -0.65476 4.24375 67.32946 1.000 70.00129 436 GLY B O 1
ATOM 7405 N N . ASN B 1 468 ? -0.73822 2.48193 65.92748 1.000 71.93837 437 ASN B N 1
ATOM 7406 C CA . ASN B 1 468 ? -1.91924 1.83554 66.48985 1.000 75.30421 437 ASN B CA 1
ATOM 7407 C C . ASN B 1 468 ? -1.92355 0.41727 65.93130 1.000 70.69539 437 ASN B C 1
ATOM 7408 O O . ASN B 1 468 ? -0.99564 0.01274 65.22160 1.000 62.00128 437 ASN B O 1
ATOM 7413 N N . LEU B 1 469 ? -2.96829 -0.34309 66.24745 1.000 63.37869 438 LEU B N 1
ATOM 7414 C CA . LEU B 1 469 ? -3.06475 -1.71353 65.76188 1.000 61.94462 438 LEU B CA 1
ATOM 7415 C C . LEU B 1 469 ? -4.06861 -1.86942 64.63817 1.000 61.48531 438 LEU B C 1
ATOM 7416 O O . LEU B 1 469 ? -4.53151 -2.98695 64.38892 1.000 62.62618 438 LEU B O 1
ATOM 7421 N N . ASN B 1 470 ? -4.37421 -0.78942 63.92394 1.000 61.40094 439 ASN B N 1
ATOM 7422 C CA . ASN B 1 470 ? -5.25425 -0.90292 62.77352 1.000 61.11200 439 ASN B CA 1
ATOM 7423 C C . ASN B 1 470 ? -4.65684 -1.89081 61.77831 1.000 57.90801 439 ASN B C 1
ATOM 7424 O O . ASN B 1 470 ? -3.43380 -2.04884 61.69375 1.000 55.89900 439 ASN B O 1
ATOM 7429 N N . ALA B 1 471 ? -5.53710 -2.54149 61.01365 1.000 57.73848 440 ALA B N 1
ATOM 7430 C CA . ALA B 1 471 ? -5.29411 -3.62794 60.06643 1.000 58.29056 440 ALA B CA 1
ATOM 7431 C C . ALA B 1 471 ? -5.09001 -4.97965 60.76330 1.000 55.39048 440 ALA B C 1
ATOM 7432 O O . ALA B 1 471 ? -5.08213 -6.00553 60.07915 1.000 53.85921 440 ALA B O 1
ATOM 7434 N N . TRP B 1 472 ? -4.92162 -5.02077 62.08685 1.000 57.09556 441 TRP B N 1
ATOM 7435 C CA . TRP B 1 472 ? -4.73086 -6.25919 62.83338 1.000 57.34762 441 TRP B CA 1
ATOM 7436 C C . TRP B 1 472 ? -5.99824 -6.64763 63.58834 1.000 60.34576 441 TRP B C 1
ATOM 7437 O O . TRP B 1 472 ? -6.64869 -5.80172 64.21093 1.000 64.29387 441 TRP B O 1
ATOM 7448 N N . THR B 1 473 ? -6.33980 -7.93372 63.53434 1.000 60.24413 442 THR B N 1
ATOM 7449 C CA . THR B 1 473 ? -7.48320 -8.46131 64.27338 1.000 63.10538 442 THR B CA 1
ATOM 7450 C C . THR B 1 473 ? -7.01422 -9.02448 65.61351 1.000 64.63736 442 THR B C 1
ATOM 7451 O O . THR B 1 473 ? -6.19719 -9.94916 65.64477 1.000 63.75557 442 THR B O 1
ATOM 7455 N N . VAL B 1 474 ? -7.53917 -8.48946 66.71583 1.000 69.07698 443 VAL B N 1
ATOM 7456 C CA . VAL B 1 474 ? -7.17223 -8.92247 68.06049 1.000 69.86569 443 VAL B CA 1
ATOM 7457 C C . VAL B 1 474 ? -8.34732 -9.66680 68.66373 1.000 79.49563 443 VAL B C 1
ATOM 7458 O O . VAL B 1 474 ? -9.46519 -9.14229 68.70982 1.000 75.45226 443 VAL B O 1
ATOM 7462 N N . ASP B 1 475 ? -8.09595 -10.89019 69.12115 1.000 86.91695 444 ASP B N 1
ATOM 7463 C CA . ASP B 1 475 ? -9.13851 -11.71684 69.73078 1.000 93.47446 444 ASP B CA 1
ATOM 7464 C C . ASP B 1 475 ? -8.59549 -12.43790 70.96890 1.000 92.67902 444 ASP B C 1
ATOM 7465 O O . ASP B 1 475 ? -7.84292 -13.40468 70.83693 1.000 79.35213 444 ASP B O 1
ATOM 7470 N N . LYS B 1 476 ? -8.92709 -11.95004 72.16728 1.000 101.20455 445 LYS B N 1
ATOM 7471 C CA . LYS B 1 476 ? -8.62144 -12.74152 73.34457 1.000 99.39097 445 LYS B CA 1
ATOM 7472 C C . LYS B 1 476 ? -9.68196 -13.78376 73.62411 1.000 102.91980 445 LYS B C 1
ATOM 7473 O O . LYS B 1 476 ? -9.56792 -14.48857 74.63445 1.000 96.90122 445 LYS B O 1
ATOM 7479 N N . GLY B 1 477 ? -10.68525 -13.92380 72.76791 1.000 94.62137 446 GLY B N 1
ATOM 7480 C CA . GLY B 1 477 ? -11.78715 -14.79845 73.11422 1.000 94.36852 446 GLY B CA 1
ATOM 7481 C C . GLY B 1 477 ? -12.50343 -14.18560 74.29703 1.000 103.14787 446 GLY B C 1
ATOM 7482 O O . GLY B 1 477 ? -12.90740 -13.01759 74.26630 1.000 108.76459 446 GLY B O 1
ATOM 7483 N N . THR B 1 478 ? -12.68283 -14.97575 75.35364 1.000 102.31354 447 THR B N 1
ATOM 7484 C CA . THR B 1 478 ? -13.22043 -14.44293 76.60430 1.000 117.98821 447 THR B CA 1
ATOM 7485 C C . THR B 1 478 ? -12.04660 -13.75688 77.30328 1.000 115.78514 447 THR B C 1
ATOM 7486 O O . THR B 1 478 ? -11.37907 -14.30889 78.18063 1.000 118.87262 447 THR B O 1
ATOM 7490 N N . GLY B 1 479 ? -11.79991 -12.51797 76.88499 1.000 106.74741 448 GLY B N 1
ATOM 7491 C CA . GLY B 1 479 ? -10.65524 -11.72160 77.28770 1.000 101.85576 448 GLY B CA 1
ATOM 7492 C C . GLY B 1 479 ? -10.86210 -10.84931 78.50834 1.000 108.53149 448 GLY B C 1
ATOM 7493 O O . GLY B 1 479 ? -11.45967 -9.77511 78.41347 1.000 96.44120 448 GLY B O 1
ATOM 7494 N N . THR B 1 480 ? -10.38577 -11.30406 79.66635 1.000 117.84511 449 THR B N 1
ATOM 7495 C CA . THR B 1 480 ? -10.64479 -10.55575 80.88386 1.000 117.75758 449 THR B CA 1
ATOM 7496 C C . THR B 1 480 ? -9.35949 -9.98125 81.48194 1.000 113.61720 449 THR B C 1
ATOM 7497 O O . THR B 1 480 ? -9.09421 -8.78387 81.31733 1.000 114.58959 449 THR B O 1
ATOM 7501 N N . SER B 1 481 ? -8.55343 -10.79554 82.16541 1.000 105.87661 450 SER B N 1
ATOM 7502 C CA . SER B 1 481 ? -7.35987 -10.31525 82.86516 1.000 103.77573 450 SER B CA 1
ATOM 7503 C C . SER B 1 481 ? -6.03867 -10.47151 82.10553 1.000 95.05231 450 SER B C 1
ATOM 7504 O O . SER B 1 481 ? -5.01058 -9.98098 82.58341 1.000 94.60864 450 SER B O 1
ATOM 7507 N N . SER B 1 482 ? -6.03132 -11.09029 80.93320 1.000 92.26401 451 SER B N 1
ATOM 7508 C CA . SER B 1 482 ? -4.79401 -11.14752 80.16212 1.000 96.22189 451 SER B CA 1
ATOM 7509 C C . SER B 1 482 ? -4.44512 -9.77738 79.58465 1.000 91.36261 451 SER B C 1
ATOM 7510 O O . SER B 1 482 ? -5.30028 -8.89670 79.46115 1.000 94.35741 451 SER B O 1
ATOM 7513 N N . VAL B 1 483 ? -3.15350 -9.55356 79.34317 1.000 84.69268 452 VAL B N 1
ATOM 7514 C CA . VAL B 1 483 ? -2.66741 -8.26016 78.87289 1.000 83.38364 452 VAL B CA 1
ATOM 7515 C C . VAL B 1 483 ? -2.24157 -8.37817 77.41343 1.000 87.16589 452 VAL B C 1
ATOM 7516 O O . VAL B 1 483 ? -1.47594 -9.27787 77.05865 1.000 77.75422 452 VAL B O 1
ATOM 7520 N N . VAL B 1 484 ? -2.76471 -7.49330 76.56268 1.000 78.95281 453 VAL B N 1
ATOM 7521 C CA . VAL B 1 484 ? -2.29677 -7.32705 75.18586 1.000 84.52367 453 VAL B CA 1
ATOM 7522 C C . VAL B 1 484 ? -2.26645 -5.83211 74.90252 1.000 83.50292 453 VAL B C 1
ATOM 7523 O O . VAL B 1 484 ? -3.31043 -5.17181 74.95254 1.000 79.14250 453 VAL B O 1
ATOM 7527 N N . GLU B 1 485 ? -1.08055 -5.29171 74.62600 1.000 73.86971 454 GLU B N 1
ATOM 7528 C CA . GLU B 1 485 ? -0.92982 -3.84319 74.55925 1.000 73.82125 454 GLU B CA 1
ATOM 7529 C C . GLU B 1 485 ? 0.13560 -3.43704 73.54871 1.000 71.37733 454 GLU B C 1
ATOM 7530 O O . GLU B 1 485 ? 1.14528 -4.12479 73.38437 1.000 72.39321 454 GLU B O 1
ATOM 7536 N N . TYR B 1 486 ? -0.11959 -2.32199 72.86127 1.000 70.16682 455 TYR B N 1
ATOM 7537 C CA . TYR B 1 486 ? 0.91128 -1.62665 72.09882 1.000 67.72460 455 TYR B CA 1
ATOM 7538 C C . TYR B 1 486 ? 1.83467 -0.88633 73.06444 1.000 73.13960 455 TYR B C 1
ATOM 7539 O O . TYR B 1 486 ? 1.36892 -0.17905 73.96417 1.000 71.45348 455 TYR B O 1
ATOM 7548 N N . LEU B 1 487 ? 3.14397 -1.04368 72.88711 1.000 66.70467 456 LEU B N 1
ATOM 7549 C CA . LEU B 1 487 ? 4.12493 -0.29947 73.66878 1.000 67.42200 456 LEU B CA 1
ATOM 7550 C C . LEU B 1 487 ? 5.05058 0.44296 72.71559 1.000 67.56866 456 LEU B C 1
ATOM 7551 O O . LEU B 1 487 ? 5.67489 -0.17619 71.84543 1.000 62.27069 456 LEU B O 1
ATOM 7556 N N . ALA B 1 488 ? 5.14149 1.76056 72.87758 1.000 65.93245 457 ALA B N 1
ATOM 7557 C CA . ALA B 1 488 ? 6.01981 2.55906 72.03625 1.000 63.87093 457 ALA B CA 1
ATOM 7558 C C . ALA B 1 488 ? 7.45898 2.49804 72.54301 1.000 64.10141 457 ALA B C 1
ATOM 7559 O O . ALA B 1 488 ? 7.71203 2.33590 73.74128 1.000 65.07830 457 ALA B O 1
ATOM 7561 N N . ASN B 1 489 ? 8.40488 2.62570 71.60787 1.000 60.67283 458 ASN B N 1
ATOM 7562 C CA . ASN B 1 489 ? 9.84077 2.59310 71.90639 1.000 59.66262 458 ASN B CA 1
ATOM 7563 C C . ASN B 1 489 ? 10.17690 1.36668 72.75199 1.000 61.81729 458 ASN B C 1
ATOM 7564 O O . ASN B 1 489 ? 10.90347 1.43713 73.74714 1.000 61.35834 458 ASN B O 1
ATOM 7569 N N . ALA B 1 490 ? 9.62589 0.22710 72.35085 1.000 59.26074 459 ALA B N 1
ATOM 7570 C CA . ALA B 1 490 ? 9.78227 -0.99511 73.11698 1.000 59.85111 459 ALA B CA 1
ATOM 7571 C C . ALA B 1 490 ? 10.27114 -2.16778 72.29409 1.000 57.15765 459 ALA B C 1
ATOM 7572 O O . ALA B 1 490 ? 10.36799 -3.27583 72.83044 1.000 57.47429 459 ALA B O 1
ATOM 7574 N N . GLY B 1 491 ? 10.58493 -1.96386 71.02246 1.000 54.61483 460 GLY B N 1
ATOM 7575 C CA . GLY B 1 491 ? 11.02534 -3.04774 70.18542 1.000 52.06468 460 GLY B CA 1
ATOM 7576 C C . GLY B 1 491 ? 12.49715 -3.34971 70.36001 1.000 58.04326 460 GLY B C 1
ATOM 7577 O O . GLY B 1 491 ? 13.14919 -2.90553 71.30748 1.000 52.29930 460 GLY B O 1
ATOM 7578 N N . PRO B 1 492 ? 13.05458 -4.11475 69.42717 1.000 48.29984 461 PRO B N 1
ATOM 7579 C CA . PRO B 1 492 ? 14.44524 -4.55946 69.59713 1.000 47.22501 461 PRO B CA 1
ATOM 7580 C C . PRO B 1 492 ? 15.44076 -3.42642 69.75713 1.000 47.34453 461 PRO B C 1
ATOM 7581 O O . PRO B 1 492 ? 16.39302 -3.55656 70.53702 1.000 47.97589 461 PRO B O 1
ATOM 7585 N N . LYS B 1 493 ? 15.25733 -2.31721 69.04292 1.000 46.82571 462 LYS B N 1
ATOM 7586 C CA . LYS B 1 493 ? 16.17011 -1.19243 69.15649 1.000 46.97075 462 LYS B CA 1
ATOM 7587 C C . LYS B 1 493 ? 15.77199 -0.21072 70.23726 1.000 49.75472 462 LYS B C 1
ATOM 7588 O O . LYS B 1 493 ? 16.58030 0.66102 70.58122 1.000 50.26905 462 LYS B O 1
ATOM 7594 N N . GLY B 1 494 ? 14.56383 -0.34008 70.76858 1.000 51.58684 463 GLY B N 1
ATOM 7595 C CA . GLY B 1 494 ? 14.01497 0.61599 71.70946 1.000 54.30913 463 GLY B CA 1
ATOM 7596 C C . GLY B 1 494 ? 13.51927 1.90178 71.09702 1.000 54.39168 463 GLY B C 1
ATOM 7597 O O . GLY B 1 494 ? 13.18554 2.83340 71.83768 1.000 56.59650 463 GLY B O 1
ATOM 7598 N N . THR B 1 495 ? 13.41812 1.96452 69.77344 1.000 52.16319 464 THR B N 1
ATOM 7599 C CA . THR B 1 495 ? 12.96198 3.14504 69.05961 1.000 53.36321 464 THR B CA 1
ATOM 7600 C C . THR B 1 495 ? 11.71930 2.88068 68.22581 1.000 55.31348 464 THR B C 1
ATOM 7601 O O . THR B 1 495 ? 11.26232 3.78063 67.51216 1.000 59.74834 464 THR B O 1
ATOM 7605 N N . GLU B 1 496 ? 11.20824 1.65737 68.24090 1.000 55.95977 465 GLU B N 1
ATOM 7606 C CA . GLU B 1 496 ? 10.08563 1.24695 67.41841 1.000 50.70137 465 GLU B CA 1
ATOM 7607 C C . GLU B 1 496 ? 8.97666 0.67769 68.29494 1.000 54.02066 465 GLU B C 1
ATOM 7608 O O . GLU B 1 496 ? 9.18714 0.33076 69.46208 1.000 54.53092 465 GLU B O 1
ATOM 7614 N N . GLY B 1 497 ? 7.78741 0.57442 67.70939 1.000 53.49785 466 GLY B N 1
ATOM 7615 C CA . GLY B 1 497 ? 6.66261 0.01046 68.42065 1.000 55.15855 466 GLY B CA 1
ATOM 7616 C C . GLY B 1 497 ? 6.79066 -1.48909 68.58286 1.000 59.58246 466 GLY B C 1
ATOM 7617 O O . GLY B 1 497 ? 7.51612 -2.16693 67.85236 1.000 51.94443 466 GLY B O 1
ATOM 7618 N N . ALA B 1 498 ? 6.10956 -2.00479 69.60196 1.000 56.64871 467 ALA B N 1
ATOM 7619 C CA . ALA B 1 498 ? 6.03985 -3.43690 69.84169 1.000 56.35078 467 ALA B CA 1
ATOM 7620 C C . ALA B 1 498 ? 4.66297 -3.79323 70.37611 1.000 58.78676 467 ALA B C 1
ATOM 7621 O O . ALA B 1 498 ? 3.87482 -2.92295 70.76049 1.000 69.40366 467 ALA B O 1
ATOM 7623 N N . MET B 1 499 ? 4.38704 -5.09601 70.41676 1.000 59.04679 468 MET B N 1
ATOM 7624 C CA . MET B 1 499 ? 3.15241 -5.62251 70.98812 1.000 60.72957 468 MET B CA 1
ATOM 7625 C C . MET B 1 499 ? 3.49097 -6.57607 72.12152 1.000 65.12983 468 MET B C 1
ATOM 7626 O O . MET B 1 499 ? 4.14357 -7.59714 71.90112 1.000 60.28782 468 MET B O 1
ATOM 7631 N N . ARG B 1 500 ? 3.04380 -6.24823 73.33013 1.000 65.03680 469 ARG B N 1
ATOM 7632 C CA . ARG B 1 500 ? 3.27366 -7.09089 74.48985 1.000 68.01722 469 ARG B CA 1
ATOM 7633 C C . ARG B 1 500 ? 2.04106 -7.93520 74.79433 1.000 68.52436 469 ARG B C 1
ATOM 7634 O O . ARG B 1 500 ? 0.90772 -7.44570 74.73334 1.000 70.05687 469 ARG B O 1
ATOM 7642 N N . VAL B 1 501 ? 2.27330 -9.21495 75.09219 1.000 71.81873 470 VAL B N 1
ATOM 7643 C CA . VAL B 1 501 ? 1.23331 -10.17560 75.45086 1.000 69.99024 470 VAL B CA 1
ATOM 7644 C C . VAL B 1 501 ? 1.63489 -10.88449 76.74238 1.000 71.86722 470 VAL B C 1
ATOM 7645 O O . VAL B 1 501 ? 2.70363 -11.50143 76.81367 1.000 70.38778 470 VAL B O 1
ATOM 7649 N N . ALA B 1 502 ? 0.76378 -10.82874 77.74685 1.000 78.31791 471 ALA B N 1
ATOM 7650 C CA . ALA B 1 502 ? 0.99069 -11.48828 79.02988 1.000 88.76630 471 ALA B CA 1
ATOM 7651 C C . ALA B 1 502 ? -0.31773 -12.14901 79.44660 1.000 95.55780 471 ALA B C 1
ATOM 7652 O O . ALA B 1 502 ? -1.14192 -11.54689 80.14947 1.000 92.41904 471 ALA B O 1
ATOM 7654 N N . PRO B 1 503 ? -0.56358 -13.37891 78.98548 1.000 83.62509 472 PRO B N 1
ATOM 7655 C CA . PRO B 1 503 ? -1.83220 -14.05080 79.29384 1.000 81.31502 472 PRO B CA 1
ATOM 7656 C C . PRO B 1 503 ? -1.85627 -14.61063 80.70545 1.000 84.33737 472 PRO B C 1
ATOM 7657 O O . PRO B 1 503 ? -0.85187 -15.11339 81.21268 1.000 83.86038 472 PRO B O 1
ATOM 7661 N N . VAL B 1 504 ? -3.03545 -14.53844 81.32559 1.000 92.34043 473 VAL B N 1
ATOM 7662 C CA . VAL B 1 504 ? -3.32645 -15.17767 82.60631 1.000 91.07593 473 VAL B CA 1
ATOM 7663 C C . VAL B 1 504 ? -4.55520 -16.06142 82.42370 1.000 92.16898 473 VAL B C 1
ATOM 7664 O O . VAL B 1 504 ? -4.59289 -17.19209 82.91809 1.000 97.00434 473 VAL B O 1
ATOM 7668 N N . SER B 1 505 ? -5.55489 -15.55665 81.68978 1.000 96.59458 474 SER B N 1
ATOM 7669 C CA . SER B 1 505 ? -6.82006 -16.25783 81.50359 1.000 111.22741 474 SER B CA 1
ATOM 7670 C C . SER B 1 505 ? -6.76997 -17.31239 80.40249 1.000 104.66090 474 SER B C 1
ATOM 7671 O O . SER B 1 505 ? -6.45731 -18.47729 80.65137 1.000 96.62604 474 SER B O 1
ATOM 7674 N N . VAL B 1 506 ? -7.11991 -16.90175 79.18460 1.000 99.01938 475 VAL B N 1
ATOM 7675 C CA . VAL B 1 506 ? -7.06430 -17.74791 78.00114 1.000 99.81189 475 VAL B CA 1
ATOM 7676 C C . VAL B 1 506 ? -6.18297 -17.02958 76.99149 1.000 89.92023 475 VAL B C 1
ATOM 7677 O O . VAL B 1 506 ? -5.97231 -15.81387 77.06075 1.000 82.89837 475 VAL B O 1
ATOM 7681 N N . GLY B 1 507 ? -5.63109 -17.80487 76.05666 1.000 94.63836 476 GLY B N 1
ATOM 7682 C CA . GLY B 1 507 ? -4.67640 -17.25803 75.11840 1.000 88.47999 476 GLY B CA 1
ATOM 7683 C C . GLY B 1 507 ? -5.28875 -16.20034 74.21977 1.000 99.94243 476 GLY B C 1
ATOM 7684 O O . GLY B 1 507 ? -6.50882 -16.08990 74.05793 1.000 102.28114 476 GLY B O 1
ATOM 7685 N N . THR B 1 508 ? -4.40873 -15.40470 73.62781 1.000 85.29415 477 THR B N 1
ATOM 7686 C CA . THR B 1 508 ? -4.79214 -14.34002 72.71986 1.000 90.95369 477 THR B CA 1
ATOM 7687 C C . THR B 1 508 ? -4.29678 -14.64698 71.31367 1.000 85.87379 477 THR B C 1
ATOM 7688 O O . THR B 1 508 ? -3.27400 -15.31231 71.12499 1.000 79.99945 477 THR B O 1
ATOM 7692 N N . ASN B 1 509 ? -5.07957 -14.22396 70.32872 1.000 83.21098 478 ASN B N 1
ATOM 7693 C CA . ASN B 1 509 ? -4.71793 -14.37374 68.93285 1.000 78.03059 478 ASN B CA 1
ATOM 7694 C C . ASN B 1 509 ? -4.67114 -13.00062 68.30198 1.000 84.03022 478 ASN B C 1
ATOM 7695 O O . ASN B 1 509 ? -5.65183 -12.24918 68.34601 1.000 75.44080 478 ASN B O 1
ATOM 7700 N N . VAL B 1 510 ? -3.54044 -12.68243 67.69984 1.000 61.24488 479 VAL B N 1
ATOM 7701 C CA . VAL B 1 510 ? -3.44411 -11.51359 66.84464 1.000 60.16223 479 VAL B CA 1
ATOM 7702 C C . VAL B 1 510 ? -3.26702 -12.05172 65.43584 1.000 63.98649 479 VAL B C 1
ATOM 7703 O O . VAL B 1 510 ? -2.46364 -12.96739 65.21409 1.000 60.93776 479 VAL B O 1
ATOM 7707 N N . SER B 1 511 ? -4.06433 -11.54901 64.50046 1.000 56.75627 480 SER B N 1
ATOM 7708 C CA . SER B 1 511 ? -4.12284 -12.18543 63.19766 1.000 54.74118 480 SER B CA 1
ATOM 7709 C C . SER B 1 511 ? -4.23338 -11.13919 62.10459 1.000 53.28066 480 SER B C 1
ATOM 7710 O O . SER B 1 511 ? -4.61404 -9.98705 62.34099 1.000 54.72264 480 SER B O 1
ATOM 7713 N N . GLN B 1 512 ? -3.87853 -11.55963 60.89772 1.000 50.76242 481 GLN B N 1
ATOM 7714 C CA . GLN B 1 512 ? -4.14122 -10.72324 59.73355 1.000 49.90301 481 GLN B CA 1
ATOM 7715 C C . GLN B 1 512 ? -4.19261 -11.59785 58.49406 1.000 47.72088 481 GLN B C 1
ATOM 7716 O O . GLN B 1 512 ? -3.40915 -12.55031 58.36506 1.000 51.71991 481 GLN B O 1
ATOM 7722 N N . VAL B 1 513 ? -5.09435 -11.24367 57.57441 1.000 47.96532 482 VAL B N 1
ATOM 7723 C CA . VAL B 1 513 ? -5.30363 -11.97871 56.33230 1.000 49.20414 482 VAL B CA 1
ATOM 7724 C C . VAL B 1 513 ? -5.10207 -11.04524 55.14773 1.000 44.94024 482 VAL B C 1
ATOM 7725 O O . VAL B 1 513 ? -5.58242 -9.90516 55.15089 1.000 46.53952 482 VAL B O 1
ATOM 7729 N N . GLN B 1 514 ? -4.40168 -11.53460 54.12734 1.000 42.39592 483 GLN B N 1
ATOM 7730 C CA . GLN B 1 514 ? -4.25136 -10.77860 52.89089 1.000 45.37404 483 GLN B CA 1
ATOM 7731 C C . GLN B 1 514 ? -4.42064 -11.70699 51.69975 1.000 41.49208 483 GLN B C 1
ATOM 7732 O O . GLN B 1 514 ? -4.22737 -12.92072 51.79404 1.000 45.43168 483 GLN B O 1
ATOM 7738 N N . ALA B 1 515 ? -4.74975 -11.11454 50.55976 1.000 48.44327 484 ALA B N 1
ATOM 7739 C CA . ALA B 1 515 ? -4.82744 -11.88489 49.33096 1.000 43.86297 484 ALA B CA 1
ATOM 7740 C C . ALA B 1 515 ? -3.44836 -12.39137 48.93127 1.000 53.68173 484 ALA B C 1
ATOM 7741 O O . ALA B 1 515 ? -2.42334 -11.75253 49.18568 1.000 48.64378 484 ALA B O 1
ATOM 7743 N N . VAL B 1 516 ? -3.43217 -13.57481 48.31722 1.000 46.18494 485 VAL B N 1
ATOM 7744 C CA . VAL B 1 516 ? -2.21228 -14.19031 47.81290 1.000 46.35825 485 VAL B CA 1
ATOM 7745 C C . VAL B 1 516 ? -2.61438 -15.06272 46.63263 1.000 43.85541 485 VAL B C 1
ATOM 7746 O O . VAL B 1 516 ? -3.79287 -15.37347 46.44055 1.000 45.30714 485 VAL B O 1
ATOM 7750 N N . THR B 1 517 ? -1.63406 -15.43276 45.81761 1.000 50.47208 486 THR B N 1
ATOM 7751 C CA . THR B 1 517 ? -1.87380 -16.32240 44.69315 1.000 55.29634 486 THR B CA 1
ATOM 7752 C C . THR B 1 517 ? -0.67137 -17.23712 44.50482 1.000 50.16582 486 THR B C 1
ATOM 7753 O O . THR B 1 517 ? 0.46145 -16.87239 44.81958 1.000 53.91388 486 THR B O 1
ATOM 7757 N N . ASN B 1 518 ? -0.94346 -18.44640 44.02460 1.000 52.97289 487 ASN B N 1
ATOM 7758 C CA . ASN B 1 518 ? 0.06163 -19.37084 43.52783 1.000 64.44924 487 ASN B CA 1
ATOM 7759 C C . ASN B 1 518 ? 0.47167 -18.98771 42.10700 1.000 63.82008 487 ASN B C 1
ATOM 7760 O O . ASN B 1 518 ? -0.31866 -18.40269 41.36277 1.000 58.32016 487 ASN B O 1
ATOM 7765 N N . PRO B 1 519 ? 1.71084 -19.29893 41.70362 1.000 57.00837 488 PRO B N 1
ATOM 7766 C CA . PRO B 1 519 ? 2.76705 -19.94463 42.48956 1.000 51.35058 488 PRO B CA 1
ATOM 7767 C C . PRO B 1 519 ? 3.47227 -18.92784 43.37660 1.000 37.92976 488 PRO B C 1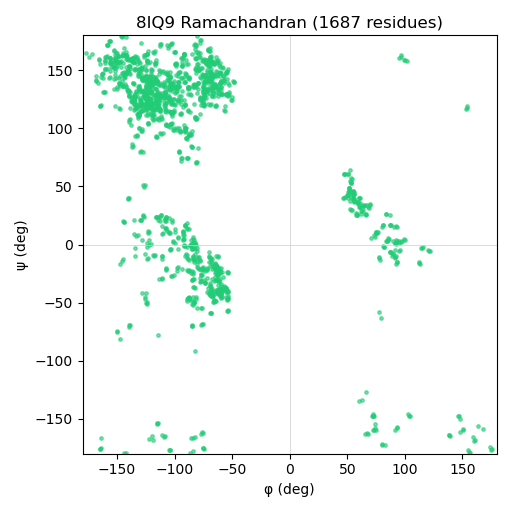
ATOM 7768 O O . PRO B 1 519 ? 3.33705 -17.73721 43.12677 1.000 34.95143 488 PRO B O 1
ATOM 7772 N N . GLY B 1 520 ? 4.16545 -19.37190 44.41765 1.000 39.32739 489 GLY B N 1
ATOM 7773 C CA . GLY B 1 520 ? 4.90585 -18.43366 45.23693 1.000 36.01126 489 GLY B CA 1
ATOM 7774 C C . GLY B 1 520 ? 5.77481 -19.13997 46.24531 1.000 27.39538 489 GLY B C 1
ATOM 7775 O O . GLY B 1 520 ? 5.58559 -20.32342 46.54519 1.000 33.28502 489 GLY B O 1
ATOM 7776 N N . MET B 1 521 ? 6.71258 -18.37730 46.79785 1.000 28.62154 490 MET B N 1
ATOM 7777 C CA . MET B 1 521 ? 7.56846 -18.83677 47.87547 1.000 27.71589 490 MET B CA 1
ATOM 7778 C C . MET B 1 521 ? 7.49610 -17.77883 48.94760 1.000 31.94798 490 MET B C 1
ATOM 7779 O O . MET B 1 521 ? 7.33646 -16.60197 48.64281 1.000 34.13660 490 MET B O 1
ATOM 7784 N N . PHE B 1 522 ? 7.65340 -18.17540 50.20116 1.000 28.51098 491 PHE B N 1
ATOM 7785 C CA . PHE B 1 522 ? 7.49138 -17.18109 51.24627 1.000 27.53396 491 PHE B CA 1
ATOM 7786 C C . PHE B 1 522 ? 8.50993 -17.44527 52.33176 1.000 24.43302 491 PHE B C 1
ATOM 7787 O O . PHE B 1 522 ? 8.94736 -18.58563 52.54424 1.000 23.98843 491 PHE B O 1
ATOM 7795 N N . SER B 1 523 ? 8.85711 -16.36737 53.02379 1.000 23.14967 492 SER B N 1
ATOM 7796 C CA . SER B 1 523 ? 9.67834 -16.46023 54.21767 1.000 25.01677 492 SER B CA 1
ATOM 7797 C C . SER B 1 523 ? 9.25287 -15.35342 55.16199 1.000 26.35318 492 SER B C 1
ATOM 7798 O O . SER B 1 523 ? 9.03994 -14.21800 54.72833 1.000 26.99032 492 SER B O 1
ATOM 7801 N N . MET B 1 524 ? 9.12835 -15.68614 56.44506 1.000 25.38346 493 MET B N 1
ATOM 7802 C CA . MET B 1 524 ? 8.78784 -14.70095 57.45373 1.000 27.26864 493 MET B CA 1
ATOM 7803 C C . MET B 1 524 ? 9.80456 -14.72806 58.57993 1.000 27.53714 493 MET B C 1
ATOM 7804 O O . MET B 1 524 ? 10.28531 -15.79600 58.97694 1.000 29.33220 493 MET B O 1
ATOM 7809 N N . SER B 1 525 ? 10.12946 -13.54330 59.08959 1.000 28.61253 494 SER B N 1
ATOM 7810 C CA . SER B 1 525 ? 10.87348 -13.40761 60.33253 1.000 29.93344 494 SER B CA 1
ATOM 7811 C C . SER B 1 525 ? 10.09494 -12.52715 61.30322 1.000 32.65040 494 SER B C 1
ATOM 7812 O O . SER B 1 525 ? 9.37426 -11.61085 60.88168 1.000 33.16925 494 SER B O 1
ATOM 7815 N N . CYS B 1 526 ? 10.21515 -12.85113 62.59980 1.000 34.48672 495 CYS B N 1
ATOM 7816 C CA . CYS B 1 526 ? 9.61109 -12.10345 63.70124 1.000 37.28125 495 CYS B CA 1
ATOM 7817 C C . CYS B 1 526 ? 10.68022 -11.80252 64.73986 1.000 38.19483 495 CYS B C 1
ATOM 7818 O O . CYS B 1 526 ? 11.57926 -12.60787 64.97516 1.000 37.84489 495 CYS B O 1
ATOM 7821 N N . MET B 1 527 ? 10.55190 -10.66223 65.39400 1.000 40.00429 496 MET B N 1
ATOM 7822 C CA . MET B 1 527 ? 11.36662 -10.34740 66.55400 1.000 41.44755 496 MET B CA 1
ATOM 7823 C C . MET B 1 527 ? 10.51995 -10.59438 67.80445 1.000 44.33554 496 MET B C 1
ATOM 7824 O O . MET B 1 527 ? 9.40601 -10.07935 67.89863 1.000 45.82184 496 MET B O 1
ATOM 7829 N N . VAL B 1 528 ? 11.02935 -11.41516 68.72919 1.000 45.18086 497 VAL B N 1
ATOM 7830 C CA . VAL B 1 528 ? 10.28301 -11.86699 69.90974 1.000 47.88025 497 VAL B CA 1
ATOM 7831 C C . VAL B 1 528 ? 11.14619 -11.67909 71.15249 1.000 49.52828 497 VAL B C 1
ATOM 7832 O O . VAL B 1 528 ? 12.32261 -12.05259 71.16552 1.000 48.36463 497 VAL B O 1
ATOM 7836 N N . ASN B 1 529 ? 10.54757 -11.15605 72.22415 1.000 56.34433 498 ASN B N 1
ATOM 7837 C CA . ASN B 1 529 ? 11.24979 -10.96786 73.49506 1.000 57.90328 498 ASN B CA 1
ATOM 7838 C C . ASN B 1 529 ? 10.44285 -11.59932 74.62440 1.000 57.06981 498 ASN B C 1
ATOM 7839 O O . ASN B 1 529 ? 9.49006 -10.99485 75.11858 1.000 60.71786 498 ASN B O 1
ATOM 7844 N N . ILE B 1 530 ? 10.81178 -12.82167 75.00008 1.000 57.05544 499 ILE B N 1
ATOM 7845 C CA . ILE B 1 530 ? 10.20823 -13.49711 76.14555 1.000 66.71544 499 ILE B CA 1
ATOM 7846 C C . ILE B 1 530 ? 10.90137 -13.03568 77.42508 1.000 64.22823 499 ILE B C 1
ATOM 7847 O O . ILE B 1 530 ? 12.13479 -13.12429 77.55092 1.000 67.85770 499 ILE B O 1
ATOM 7852 N N . ALA B 1 531 ? 10.11132 -12.45617 78.33471 1.000 70.76021 500 ALA B N 1
ATOM 7853 C CA . ALA B 1 531 ? 10.59156 -12.10222 79.66840 1.000 92.13664 500 ALA B CA 1
ATOM 7854 C C . ALA B 1 531 ? 10.51683 -13.29057 80.62717 1.000 90.07605 500 ALA B C 1
ATOM 7855 O O . ALA B 1 531 ? 11.50379 -13.61753 81.29455 1.000 89.74435 500 ALA B O 1
ATOM 7857 N N . THR B 1 532 ? 9.34804 -13.92842 80.73196 1.000 72.64644 501 THR B N 1
ATOM 7858 C CA . THR B 1 532 ? 9.17980 -15.12488 81.55012 1.000 72.59652 501 THR B CA 1
ATOM 7859 C C . THR B 1 532 ? 8.04865 -15.97289 80.98107 1.000 79.62885 501 THR B C 1
ATOM 7860 O O . THR B 1 532 ? 7.10206 -15.44517 80.39535 1.000 76.98249 501 THR B O 1
ATOM 7864 N N . THR B 1 533 ? 8.13135 -17.29355 81.19751 1.000 86.14321 502 THR B N 1
ATOM 7865 C CA . THR B 1 533 ? 7.06573 -18.19430 80.75953 1.000 94.16577 502 THR B CA 1
ATOM 7866 C C . THR B 1 533 ? 7.24238 -19.58907 81.35475 1.000 89.55711 502 THR B C 1
ATOM 7867 O O . THR B 1 533 ? 8.37841 -20.04908 81.54819 1.000 78.04729 502 THR B O 1
ATOM 7871 N N . PRO B 1 534 ? 6.14496 -20.28494 81.67943 1.000 88.50522 503 PRO B N 1
ATOM 7872 C CA . PRO B 1 534 ? 6.26529 -21.66340 82.16753 1.000 88.39306 503 PRO B CA 1
ATOM 7873 C C . PRO B 1 534 ? 6.33589 -22.63786 81.00285 1.000 94.69756 503 PRO B C 1
ATOM 7874 O O . PRO B 1 534 ? 5.29974 -23.01841 80.44708 1.000 96.43502 503 PRO B O 1
ATOM 7878 N N . GLY B 1 535 ? 7.54009 -23.05118 80.62390 1.000 76.42687 504 GLY B N 1
ATOM 7879 C CA . GLY B 1 535 ? 7.67075 -23.84591 79.41921 1.000 75.33868 504 GLY B CA 1
ATOM 7880 C C . GLY B 1 535 ? 7.48804 -23.01440 78.15224 1.000 85.84456 504 GLY B C 1
ATOM 7881 O O . GLY B 1 535 ? 7.64291 -21.78960 78.14819 1.000 87.88173 504 GLY B O 1
ATOM 7882 N N . ASN B 1 536 ? 7.14509 -23.71246 77.06551 1.000 94.70640 505 ASN B N 1
ATOM 7883 C CA . ASN B 1 536 ? 6.90969 -23.07975 75.77030 1.000 82.40470 505 ASN B CA 1
ATOM 7884 C C . ASN B 1 536 ? 5.95716 -21.89530 75.88100 1.000 81.88931 505 ASN B C 1
ATOM 7885 O O . ASN B 1 536 ? 4.86020 -22.01110 76.42769 1.000 66.01765 505 ASN B O 1
ATOM 7890 N N . ALA B 1 537 ? 6.39221 -20.74964 75.36033 1.000 65.27959 506 ALA B N 1
ATOM 7891 C CA . ALA B 1 537 ? 5.66555 -19.49442 75.52052 1.000 61.98285 506 ALA B CA 1
ATOM 7892 C C . ALA B 1 537 ? 4.53442 -19.28902 74.51046 1.000 60.96331 506 ALA B C 1
ATOM 7893 O O . ALA B 1 537 ? 3.73674 -18.36787 74.69609 1.000 63.06717 506 ALA B O 1
ATOM 7895 N N . GLY B 1 538 ? 4.47691 -20.05084 73.42693 1.000 59.06460 507 GLY B N 1
ATOM 7896 C CA . GLY B 1 538 ? 3.42004 -19.89542 72.44303 1.000 58.85964 507 GLY B CA 1
ATOM 7897 C C . GLY B 1 538 ? 3.95279 -20.22802 71.05861 1.000 65.09216 507 GLY B C 1
ATOM 7898 O O . GLY B 1 538 ? 4.98993 -20.87375 70.92992 1.000 57.39175 507 GLY B O 1
ATOM 7899 N N . GLN B 1 539 ? 3.23453 -19.76920 70.02528 1.000 54.80169 508 GLN B N 1
ATOM 7900 C CA . GLN B 1 539 ? 3.66556 -20.05903 68.65931 1.000 55.66999 508 GLN B CA 1
ATOM 7901 C C . GLN B 1 539 ? 3.20822 -18.97878 67.68925 1.000 50.76570 508 GLN B C 1
ATOM 7902 O O . GLN B 1 539 ? 2.18210 -18.31315 67.88214 1.000 52.62829 508 GLN B O 1
ATOM 7908 N N . VAL B 1 540 ? 4.02535 -18.79765 66.65086 1.000 47.78810 509 VAL B N 1
ATOM 7909 C CA . VAL B 1 540 ? 3.65169 -18.01115 65.48246 1.000 50.61851 509 VAL B CA 1
ATOM 7910 C C . VAL B 1 540 ? 3.36879 -18.98003 64.34757 1.000 45.29826 509 VAL B C 1
ATOM 7911 O O . VAL B 1 540 ? 4.15815 -19.89735 64.09976 1.000 43.50519 509 VAL B O 1
ATOM 7915 N N . SER B 1 541 ? 2.26045 -18.77790 63.64338 1.000 45.57872 510 SER B N 1
ATOM 7916 C CA . SER B 1 541 ? 1.90679 -19.68305 62.55880 1.000 48.82304 510 SER B CA 1
ATOM 7917 C C . SER B 1 541 ? 1.48042 -18.89707 61.33066 1.000 45.53312 510 SER B C 1
ATOM 7918 O O . SER B 1 541 ? 0.99547 -17.76182 61.41932 1.000 45.22222 510 SER B O 1
ATOM 7921 N N . ILE B 1 542 ? 1.71546 -19.51832 60.18267 1.000 47.74211 511 ILE B N 1
ATOM 7922 C CA . ILE B 1 542 ? 1.30035 -19.02343 58.88048 1.000 39.85780 511 ILE B CA 1
ATOM 7923 C C . ILE B 1 542 ? 0.44107 -20.09994 58.24489 1.000 40.37132 511 ILE B C 1
ATOM 7924 O O . ILE B 1 542 ? 0.87299 -21.25378 58.13324 1.000 45.87032 511 ILE B O 1
ATOM 7929 N N . GLY B 1 543 ? -0.75825 -19.71958 57.80941 1.000 46.50086 512 GLY B N 1
ATOM 7930 C CA . GLY B 1 543 ? -1.65458 -20.64772 57.16300 1.000 47.13874 512 GLY B CA 1
ATOM 7931 C C . GLY B 1 543 ? -2.21296 -20.03745 55.89401 1.000 47.08337 512 GLY B C 1
ATOM 7932 O O . GLY B 1 543 ? -2.18397 -18.82840 55.69178 1.000 43.76415 512 GLY B O 1
ATOM 7933 N N . PHE B 1 544 ? -2.72392 -20.90270 55.03265 1.000 43.53379 513 PHE B N 1
ATOM 7934 C CA . PHE B 1 544 ? -3.27936 -20.46851 53.76530 1.000 40.25898 513 PHE B CA 1
ATOM 7935 C C . PHE B 1 544 ? -4.72850 -20.89642 53.68970 1.000 42.65628 513 PHE B C 1
ATOM 7936 O O . PHE B 1 544 ? -5.09639 -21.96153 54.19337 1.000 44.14445 513 PHE B O 1
ATOM 7944 N N . LEU B 1 545 ? -5.54108 -20.05398 53.06930 1.000 43.08779 514 LEU B N 1
ATOM 7945 C CA . LEU B 1 545 ? -6.96092 -20.32979 52.91566 1.000 45.38939 514 LEU B CA 1
ATOM 7946 C C . LEU B 1 545 ? -7.36936 -20.24351 51.45309 1.000 44.20883 514 LEU B C 1
ATOM 7947 O O . LEU B 1 545 ? -6.73557 -19.54561 50.64283 1.000 41.96933 514 LEU B O 1
ATOM 7952 N N . ASP B 1 546 ? -8.43697 -20.98044 51.12601 1.000 45.83056 515 ASP B N 1
ATOM 7953 C CA . ASP B 1 546 ? -9.05051 -20.85571 49.81650 1.000 50.44124 515 ASP B CA 1
ATOM 7954 C C . ASP B 1 546 ? -9.96158 -19.63088 49.82102 1.000 53.11338 515 ASP B C 1
ATOM 7955 O O . ASP B 1 546 ? -10.09562 -18.93153 50.82976 1.000 57.06274 515 ASP B O 1
ATOM 7960 N N . ALA B 1 547 ? -10.59926 -19.35946 48.68226 1.000 57.20434 516 ALA B N 1
ATOM 7961 C CA . ALA B 1 547 ? -11.41207 -18.15205 48.58346 1.000 67.63353 516 ALA B CA 1
ATOM 7962 C C . ALA B 1 547 ? -12.54602 -18.15183 49.60239 1.000 62.30232 516 ALA B C 1
ATOM 7963 O O . ALA B 1 547 ? -12.95882 -17.08436 50.07214 1.000 60.21722 516 ALA B O 1
ATOM 7965 N N . ALA B 1 548 ? -13.04415 -19.33089 49.97207 1.000 53.16671 517 ALA B N 1
ATOM 7966 C CA . ALA B 1 548 ? -14.13446 -19.45399 50.93041 1.000 56.78494 517 ALA B CA 1
ATOM 7967 C C . ALA B 1 548 ? -13.68855 -19.45710 52.39095 1.000 57.85555 517 ALA B C 1
ATOM 7968 O O . ALA B 1 548 ? -14.55065 -19.46684 53.27888 1.000 59.70536 517 ALA B O 1
ATOM 7970 N N . GLY B 1 549 ? -12.38497 -19.43348 52.66919 1.000 54.74061 518 GLY B N 1
ATOM 7971 C CA . GLY B 1 549 ? -11.88284 -19.42327 54.02925 1.000 55.61317 518 GLY B CA 1
ATOM 7972 C C . GLY B 1 549 ? -11.47074 -20.76141 54.61676 1.000 55.93811 518 GLY B C 1
ATOM 7973 O O . GLY B 1 549 ? -11.05820 -20.79810 55.78141 1.000 56.78727 518 GLY B O 1
ATOM 7974 N N . ASN B 1 550 ? -11.54709 -21.85416 53.86024 1.000 55.31834 519 ASN B N 1
ATOM 7975 C CA . ASN B 1 550 ? -11.12404 -23.14920 54.38306 1.000 55.56625 519 ASN B CA 1
ATOM 7976 C C . ASN B 1 550 ? -9.60681 -23.25490 54.38391 1.000 52.75228 519 ASN B C 1
ATOM 7977 O O . ASN B 1 550 ? -8.94321 -22.74674 53.48086 1.000 50.19073 519 ASN B O 1
ATOM 7982 N N . SER B 1 551 ? -9.07009 -23.91331 55.40780 1.000 53.33326 520 SER B N 1
ATOM 7983 C CA . SER B 1 551 ? -7.62545 -24.09363 55.52200 1.000 50.89131 520 SER B CA 1
ATOM 7984 C C . SER B 1 551 ? -7.12914 -25.09700 54.49028 1.000 48.84422 520 SER B C 1
ATOM 7985 O O . SER B 1 551 ? -7.83399 -26.03186 54.10112 1.000 49.86366 520 SER B O 1
ATOM 7988 N N . LEU B 1 552 ? -5.90211 -24.88151 54.03924 1.000 45.98880 521 LEU B N 1
ATOM 7989 C CA . LEU B 1 552 ? -5.24052 -25.69767 53.04055 1.000 43.71413 521 LEU B CA 1
ATOM 7990 C C . LEU B 1 552 ? -4.00647 -26.32966 53.65976 1.000 43.31573 521 LEU B C 1
ATOM 7991 O O . LEU B 1 552 ? -3.54145 -25.88957 54.71823 1.000 43.02753 521 LEU B O 1
ATOM 7996 N N . PRO B 1 553 ? -3.43000 -27.34329 53.01834 1.000 44.96095 522 PRO B N 1
ATOM 7997 C CA . PRO B 1 553 ? -2.14425 -27.86651 53.48833 1.000 47.43827 522 PRO B CA 1
ATOM 7998 C C . PRO B 1 553 ? -1.04923 -26.85083 53.22548 1.000 40.62582 522 PRO B C 1
ATOM 7999 O O . PRO B 1 553 ? -1.22078 -25.88852 52.47790 1.000 45.78011 522 PRO B O 1
ATOM 8003 N N . GLY B 1 554 ? 0.10531 -27.07817 53.84437 1.000 43.83675 523 GLY B N 1
ATOM 8004 C CA . GLY B 1 554 ? 1.22747 -26.19190 53.65888 1.000 42.95030 523 GLY B CA 1
ATOM 8005 C C . GLY B 1 554 ? 1.40676 -25.15846 54.74727 1.000 36.22245 523 GLY B C 1
ATOM 8006 O O . GLY B 1 554 ? 2.31208 -24.32448 54.63590 1.000 38.92710 523 GLY B O 1
ATOM 8007 N N . GLY B 1 555 ? 0.57420 -25.18242 55.78560 1.000 38.76461 524 GLY B N 1
ATOM 8008 C CA . GLY B 1 555 ? 0.76341 -24.28032 56.90790 1.000 41.41309 524 GLY B CA 1
ATOM 8009 C C . GLY B 1 555 ? 2.01484 -24.61676 57.69907 1.000 42.04277 524 GLY B C 1
ATOM 8010 O O . GLY B 1 555 ? 2.47813 -25.75501 57.72438 1.000 44.07989 524 GLY B O 1
ATOM 8011 N N . VAL B 1 556 ? 2.60402 -23.59650 58.32371 1.000 37.53965 525 VAL B N 1
ATOM 8012 C CA . VAL B 1 556 ? 3.84570 -23.76756 59.06994 1.000 36.73073 525 VAL B CA 1
ATOM 8013 C C . VAL B 1 556 ? 3.76166 -23.01939 60.39269 1.000 39.39006 525 VAL B C 1
ATOM 8014 O O . VAL B 1 556 ? 2.94768 -22.11275 60.57538 1.000 40.70243 525 VAL B O 1
ATOM 8018 N N . SER B 1 557 ? 4.61325 -23.41663 61.33346 1.000 38.86214 526 SER B N 1
ATOM 8019 C CA . SER B 1 557 ? 4.56702 -22.78222 62.64015 1.000 41.35816 526 SER B CA 1
ATOM 8020 C C . SER B 1 557 ? 5.93686 -22.82170 63.29762 1.000 39.83884 526 SER B C 1
ATOM 8021 O O . SER B 1 557 ? 6.80687 -23.61638 62.93703 1.000 40.82025 526 SER B O 1
ATOM 8024 N N . ALA B 1 558 ? 6.10501 -21.94786 64.27842 1.000 41.05804 527 ALA B N 1
ATOM 8025 C CA . ALA B 1 558 ? 7.34307 -21.82290 65.02779 1.000 45.57704 527 ALA B CA 1
ATOM 8026 C C . ALA B 1 558 ? 7.02249 -21.67619 66.50782 1.000 43.30761 527 ALA B C 1
ATOM 8027 O O . ALA B 1 558 ? 6.24018 -20.79955 66.89707 1.000 45.56802 527 ALA B O 1
ATOM 8029 N N . ASN B 1 559 ? 7.64150 -22.53577 67.31157 1.000 57.94026 528 ASN B N 1
ATOM 8030 C CA . ASN B 1 559 ? 7.57136 -22.44396 68.76201 1.000 72.52684 528 ASN B CA 1
ATOM 8031 C C . ASN B 1 559 ? 8.45385 -21.30324 69.25542 1.000 68.02352 528 ASN B C 1
ATOM 8032 O O . ASN B 1 559 ? 9.53430 -21.04745 68.71788 1.000 56.42108 528 ASN B O 1
ATOM 8037 N N . LEU B 1 560 ? 8.00866 -20.64194 70.31950 1.000 53.23989 529 LEU B N 1
ATOM 8038 C CA . LEU B 1 560 ? 8.80535 -19.56308 70.88698 1.000 48.47747 529 LEU B CA 1
ATOM 8039 C C . LEU B 1 560 ? 9.84646 -20.06482 71.87881 1.000 62.81090 529 LEU B C 1
ATOM 8040 O O . LEU B 1 560 ? 10.85579 -19.38372 72.10528 1.000 49.56818 529 LEU B O 1
ATOM 8045 N N . GLY B 1 561 ? 9.61546 -21.22588 72.49178 1.000 68.50158 530 GLY B N 1
ATOM 8046 C CA . GLY B 1 561 ? 10.59879 -21.80050 73.38893 1.000 66.09160 530 GLY B CA 1
ATOM 8047 C C . GLY B 1 561 ? 10.65087 -21.06451 74.71453 1.000 73.63961 530 GLY B C 1
ATOM 8048 O O . GLY B 1 561 ? 9.67664 -20.44077 75.14976 1.000 56.72626 530 GLY B O 1
ATOM 8049 N N . THR B 1 562 ? 11.82307 -21.13681 75.37114 1.000 84.22318 531 THR B N 1
ATOM 8050 C CA . THR B 1 562 ? 11.95055 -20.56021 76.70469 1.000 82.83046 531 THR B CA 1
ATOM 8051 C C . THR B 1 562 ? 13.23343 -19.75813 76.90015 1.000 82.35576 531 THR B C 1
ATOM 8052 O O . THR B 1 562 ? 13.65247 -19.56787 78.04936 1.000 76.47327 531 THR B O 1
ATOM 8056 N N . THR B 1 563 ? 13.88351 -19.28669 75.83684 1.000 71.44799 532 THR B N 1
ATOM 8057 C CA . THR B 1 563 ? 15.03600 -18.42113 76.03360 1.000 63.85259 532 THR B CA 1
ATOM 8058 C C . THR B 1 563 ? 14.52142 -16.99162 76.15127 1.000 76.10328 532 THR B C 1
ATOM 8059 O O . THR B 1 563 ? 13.56774 -16.60641 75.47075 1.000 74.84097 532 THR B O 1
ATOM 8063 N N . THR B 1 564 ? 15.15043 -16.21067 77.01994 1.000 84.12961 533 THR B N 1
ATOM 8064 C CA . THR B 1 564 ? 14.74247 -14.83341 77.25456 1.000 81.94269 533 THR B CA 1
ATOM 8065 C C . THR B 1 564 ? 15.51362 -13.84746 76.37913 1.000 80.96140 533 THR B C 1
ATOM 8066 O O . THR B 1 564 ? 16.62915 -14.12203 75.92177 1.000 71.15415 533 THR B O 1
ATOM 8070 N N . GLY B 1 565 ? 14.90753 -12.67772 76.16327 1.000 55.99446 534 GLY B N 1
ATOM 8071 C CA . GLY B 1 565 ? 15.59301 -11.64727 75.40515 1.000 56.07733 534 GLY B CA 1
ATOM 8072 C C . GLY B 1 565 ? 15.20712 -11.62997 73.92796 1.000 60.93431 534 GLY B C 1
ATOM 8073 O O . GLY B 1 565 ? 14.65637 -12.58972 73.38183 1.000 56.79528 534 GLY B O 1
ATOM 8074 N N . TRP B 1 566 ? 15.52002 -10.50938 73.26467 1.000 50.53971 535 TRP B N 1
ATOM 8075 C CA . TRP B 1 566 ? 15.17031 -10.36408 71.85041 1.000 50.91098 535 TRP B CA 1
ATOM 8076 C C . TRP B 1 566 ? 15.83766 -11.42744 70.99661 1.000 49.23063 535 TRP B C 1
ATOM 8077 O O . TRP B 1 566 ? 17.05997 -11.60756 71.03162 1.000 47.05426 535 TRP B O 1
ATOM 8088 N N . GLN B 1 567 ? 15.02585 -12.08789 70.17846 1.000 44.36288 536 GLN B N 1
ATOM 8089 C CA . GLN B 1 567 ? 15.50022 -13.14777 69.31224 1.000 42.77473 536 GLN B CA 1
ATOM 8090 C C . GLN B 1 567 ? 14.66843 -13.16068 68.03849 1.000 41.20972 536 GLN B C 1
ATOM 8091 O O . GLN B 1 567 ? 13.52789 -12.68546 67.99959 1.000 41.19649 536 GLN B O 1
ATOM 8097 N N . VAL B 1 568 ? 15.26142 -13.72000 66.99847 1.000 41.21295 537 VAL B N 1
ATOM 8098 C CA . VAL B 1 568 ? 14.59074 -13.91369 65.72073 1.000 35.84178 537 VAL B CA 1
ATOM 8099 C C . VAL B 1 568 ? 13.87292 -15.25211 65.72898 1.000 35.82695 537 VAL B C 1
ATOM 8100 O O . VAL B 1 568 ? 14.47863 -16.28717 66.02845 1.000 37.65159 537 VAL B O 1
ATOM 8104 N N . ILE B 1 569 ? 12.59796 -15.24220 65.35189 1.000 36.10036 538 ILE B N 1
ATOM 8105 C CA . ILE B 1 569 ? 11.79042 -16.44239 65.21934 1.000 36.02539 538 ILE B CA 1
ATOM 8106 C C . ILE B 1 569 ? 11.39751 -16.58926 63.75392 1.000 35.26462 538 ILE B C 1
ATOM 8107 O O . ILE B 1 569 ? 10.99183 -15.61031 63.11560 1.000 33.35270 538 ILE B O 1
ATOM 8112 N N . GLY B 1 570 ? 11.54327 -17.79904 63.21702 1.000 33.65832 539 GLY B N 1
ATOM 8113 C CA . GLY B 1 570 ? 11.02328 -18.11958 61.89715 1.000 30.58826 539 GLY B CA 1
ATOM 8114 C C . GLY B 1 570 ? 12.03994 -18.57766 60.85644 1.000 27.73953 539 GLY B C 1
ATOM 8115 O O . GLY B 1 570 ? 11.62536 -18.94995 59.75430 1.000 26.65022 539 GLY B O 1
ATOM 8116 N N . LYS B 1 571 ? 13.34323 -18.58301 61.15164 1.000 28.23497 540 LYS B N 1
ATOM 8117 C CA . LYS B 1 571 ? 14.38048 -18.74173 60.13148 1.000 25.09721 540 LYS B CA 1
ATOM 8118 C C . LYS B 1 571 ? 14.17233 -19.98864 59.28361 1.000 29.49106 540 LYS B C 1
ATOM 8119 O O . LYS B 1 571 ? 14.11311 -19.92110 58.04766 1.000 26.34425 540 LYS B O 1
ATOM 8125 N N . ASN B 1 572 ? 14.10209 -21.15748 59.92816 1.000 25.56398 541 ASN B N 1
ATOM 8126 C CA . ASN B 1 572 ? 13.92119 -22.39692 59.18658 1.000 33.91655 541 ASN B CA 1
ATOM 8127 C C . ASN B 1 572 ? 12.56471 -23.03006 59.45278 1.000 31.87109 541 ASN B C 1
ATOM 8128 O O . ASN B 1 572 ? 12.38172 -24.22696 59.21299 1.000 33.88603 541 ASN B O 1
ATOM 8133 N N . THR B 1 573 ? 11.59494 -22.22922 59.87547 1.000 30.93244 542 THR B N 1
ATOM 8134 C CA . THR B 1 573 ? 10.25810 -22.69863 60.21006 1.000 31.05740 542 THR B CA 1
ATOM 8135 C C . THR B 1 573 ? 9.18669 -21.97528 59.41261 1.000 38.97205 542 THR B C 1
ATOM 8136 O O . THR B 1 573 ? 8.32603 -22.62409 58.81101 1.000 38.60407 542 THR B O 1
ATOM 8140 N N . LEU B 1 574 ? 9.22628 -20.64255 59.37112 1.000 32.13014 543 LEU B N 1
ATOM 8141 C CA . LEU B 1 574 ? 8.15229 -19.87349 58.74700 1.000 32.64449 543 LEU B CA 1
ATOM 8142 C C . LEU B 1 574 ? 8.51856 -19.57743 57.29693 1.000 27.24481 543 LEU B C 1
ATOM 8143 O O . LEU B 1 574 ? 8.81917 -18.45615 56.89368 1.000 29.45720 543 LEU B O 1
ATOM 8148 N N . ARG B 1 575 ? 8.46225 -20.62769 56.49576 1.000 30.16724 544 ARG B N 1
ATOM 8149 C CA . ARG B 1 575 ? 8.87742 -20.52874 55.11107 1.000 26.66286 544 ARG B CA 1
ATOM 8150 C C . ARG B 1 575 ? 8.27269 -21.68780 54.35663 1.000 31.82557 544 ARG B C 1
ATOM 8151 O O . ARG B 1 575 ? 7.89988 -22.70315 54.95283 1.000 27.04586 544 ARG B O 1
ATOM 8159 N N . GLY B 1 576 ? 8.17524 -21.52694 53.04635 1.000 22.87586 545 GLY B N 1
ATOM 8160 C CA . GLY B 1 576 ? 7.74902 -22.63852 52.22272 1.000 28.91204 545 GLY B CA 1
ATOM 8161 C C . GLY B 1 576 ? 7.20787 -22.18120 50.88303 1.000 30.52029 545 GLY B C 1
ATOM 8162 O O . GLY B 1 576 ? 7.40563 -21.04934 50.46169 1.000 23.71541 545 GLY B O 1
ATOM 8163 N N . LYS B 1 577 ? 6.53865 -23.10632 50.21685 1.000 29.98365 546 LYS B N 1
ATOM 8164 C CA . LYS B 1 577 ? 5.86623 -22.80161 48.96514 1.000 29.02521 546 LYS B CA 1
ATOM 8165 C C . LYS B 1 577 ? 4.39970 -22.52321 49.25230 1.000 29.64755 546 LYS B C 1
ATOM 8166 O O . LYS B 1 577 ? 3.81486 -23.08327 50.18445 1.000 35.51338 546 LYS B O 1
ATOM 8172 N N . VAL B 1 578 ? 3.81693 -21.63098 48.45945 1.000 28.89189 547 VAL B N 1
ATOM 8173 C CA . VAL B 1 578 ? 2.39377 -21.30693 48.61250 1.000 33.74867 547 VAL B CA 1
ATOM 8174 C C . VAL B 1 578 ? 1.56347 -22.47268 48.08953 1.000 36.20755 547 VAL B C 1
ATOM 8175 O O . VAL B 1 578 ? 1.79864 -22.93838 46.96232 1.000 34.29173 547 VAL B O 1
ATOM 8179 N N . PRO B 1 579 ? 0.64668 -23.01562 48.88539 1.000 34.09536 548 PRO B N 1
ATOM 8180 C CA . PRO B 1 579 ? -0.07957 -24.21521 48.46718 1.000 32.60485 548 PRO B CA 1
ATOM 8181 C C . PRO B 1 579 ? -1.03891 -23.95142 47.32829 1.000 29.35548 548 PRO B C 1
ATOM 8182 O O . PRO B 1 579 ? -1.51420 -22.83363 47.12280 1.000 32.53719 548 PRO B O 1
ATOM 8186 N N . ILE B 1 580 ? -1.29325 -25.02159 46.56651 1.000 36.72594 549 ILE B N 1
ATOM 8187 C CA . ILE B 1 580 ? -2.24761 -24.97427 45.46415 1.000 36.98655 549 ILE B CA 1
ATOM 8188 C C . ILE B 1 580 ? -3.62236 -24.60161 45.98644 1.000 45.28101 549 ILE B C 1
ATOM 8189 O O . ILE B 1 580 ? -4.07540 -25.11199 47.01997 1.000 41.42659 549 ILE B O 1
ATOM 8194 N N . GLY B 1 581 ? -4.26360 -23.65062 45.30932 1.000 46.84428 550 GLY B N 1
ATOM 8195 C CA . GLY B 1 581 ? -5.57255 -23.18271 45.69176 1.000 44.21676 550 GLY B CA 1
ATOM 8196 C C . GLY B 1 581 ? -5.57456 -22.00289 46.62914 1.000 45.84663 550 GLY B C 1
ATOM 8197 O O . GLY B 1 581 ? -6.65224 -21.48926 46.94577 1.000 46.68676 550 GLY B O 1
ATOM 8198 N N . ALA B 1 582 ? -4.40858 -21.55907 47.09170 1.000 43.04818 551 ALA B N 1
ATOM 8199 C CA . ALA B 1 582 ? -4.37786 -20.46212 48.04602 1.000 39.40008 551 ALA B CA 1
ATOM 8200 C C . ALA B 1 582 ? -4.86856 -19.17344 47.40488 1.000 45.09528 551 ALA B C 1
ATOM 8201 O O . ALA B 1 582 ? -4.44259 -18.80127 46.30614 1.000 50.65438 551 ALA B O 1
ATOM 8203 N N . LYS B 1 583 ? -5.77915 -18.50579 48.09705 1.000 37.12196 552 LYS B N 1
ATOM 8204 C CA . LYS B 1 583 ? -6.19669 -17.16586 47.74349 1.000 41.89249 552 LYS B CA 1
ATOM 8205 C C . LYS B 1 583 ? -6.01328 -16.20686 48.89799 1.000 41.19079 552 LYS B C 1
ATOM 8206 O O . LYS B 1 583 ? -6.09297 -14.99044 48.69168 1.000 47.39516 552 LYS B O 1
ATOM 8212 N N . GLN B 1 584 ? -5.75798 -16.71812 50.10147 1.000 47.61804 553 GLN B N 1
ATOM 8213 C CA . GLN B 1 584 ? -5.51114 -15.87373 51.25904 1.000 45.07457 553 GLN B CA 1
ATOM 8214 C C . GLN B 1 584 ? -4.38404 -16.46737 52.08548 1.000 46.02059 553 GLN B C 1
ATOM 8215 O O . GLN B 1 584 ? -4.20370 -17.68575 52.14224 1.000 41.48307 553 GLN B O 1
ATOM 8221 N N . VAL B 1 585 ? -3.62561 -15.58527 52.71724 1.000 40.72369 554 VAL B N 1
ATOM 8222 C CA . VAL B 1 585 ? -2.60139 -15.95838 53.67691 1.000 41.88545 554 VAL B CA 1
ATOM 8223 C C . VAL B 1 585 ? -2.90171 -15.29064 55.01161 1.000 45.96247 554 VAL B C 1
ATOM 8224 O O . VAL B 1 585 ? -3.26208 -14.10758 55.06575 1.000 42.99829 554 VAL B O 1
ATOM 8228 N N . ARG B 1 586 ? -2.75300 -16.06389 56.08693 1.000 42.07747 555 ARG B N 1
ATOM 8229 C CA . ARG B 1 586 ? -3.08170 -15.65430 57.44493 1.000 46.54519 555 ARG B CA 1
ATOM 8230 C C . ARG B 1 586 ? -1.89902 -15.83695 58.37069 1.000 44.30690 555 ARG B C 1
ATOM 8231 O O . ARG B 1 586 ? -1.37174 -16.94587 58.50910 1.000 48.38001 555 ARG B O 1
ATOM 8239 N N . VAL B 1 587 ? -1.52289 -14.77631 59.03894 1.000 44.26698 556 VAL B N 1
ATOM 8240 C CA . VAL B 1 587 ? -0.55657 -14.88251 60.11363 1.000 47.97537 556 VAL B CA 1
ATOM 8241 C C . VAL B 1 587 ? -1.30717 -14.83129 61.43726 1.000 52.02453 556 VAL B C 1
ATOM 8242 O O . VAL B 1 587 ? -2.24726 -14.02764 61.60208 1.000 49.50309 556 VAL B O 1
ATOM 8246 N N . ASN B 1 588 ? -0.91567 -15.71384 62.36786 1.000 48.36386 557 ASN B N 1
ATOM 8247 C CA . ASN B 1 588 ? -1.51643 -15.83317 63.69410 1.000 51.41175 557 ASN B CA 1
ATOM 8248 C C . ASN B 1 588 ? -0.43960 -15.93937 64.75923 1.000 55.41221 557 ASN B C 1
ATOM 8249 O O . ASN B 1 588 ? 0.47558 -16.76192 64.65624 1.000 60.65513 557 ASN B O 1
ATOM 8254 N N . ILE B 1 589 ? -0.56858 -15.11017 65.78473 1.000 53.28099 558 ILE B N 1
ATOM 8255 C CA . ILE B 1 589 ? 0.33702 -15.07472 66.92383 1.000 57.92818 558 ILE B CA 1
ATOM 8256 C C . ILE B 1 589 ? -0.47261 -15.43221 68.16412 1.000 69.89241 558 ILE B C 1
ATOM 8257 O O . ILE B 1 589 ? -1.43118 -14.71722 68.50203 1.000 71.10548 558 ILE B O 1
ATOM 8262 N N . GLN B 1 590 ? -0.12989 -16.55952 68.80847 1.000 70.43473 559 GLN B N 1
ATOM 8263 C CA . GLN B 1 590 ? -0.82256 -16.98677 70.01957 1.000 70.55767 559 GLN B CA 1
ATOM 8264 C C . GLN B 1 590 ? 0.18212 -17.21943 71.14344 1.000 78.50114 559 GLN B C 1
ATOM 8265 O O . GLN B 1 590 ? 1.22320 -17.85063 70.93134 1.000 68.96172 559 GLN B O 1
ATOM 8271 N N . THR B 1 591 ? -0.13234 -16.70205 72.33628 1.000 64.07122 560 THR B N 1
ATOM 8272 C CA . THR B 1 591 ? 0.72519 -16.79515 73.51545 1.000 64.89439 560 THR B CA 1
ATOM 8273 C C . THR B 1 591 ? 0.02238 -17.53955 74.65301 1.000 68.19706 560 THR B C 1
ATOM 8274 O O . THR B 1 591 ? -1.16030 -17.30778 74.92057 1.000 76.91183 560 THR B O 1
ATOM 8278 N N . VAL B 1 592 ? 0.75992 -18.44717 75.30677 1.000 68.31339 561 VAL B N 1
ATOM 8279 C CA . VAL B 1 592 ? 0.22836 -19.36072 76.32337 1.000 71.20889 561 VAL B CA 1
ATOM 8280 C C . VAL B 1 592 ? 0.05913 -18.68353 77.67928 1.000 81.23747 561 VAL B C 1
ATOM 8281 O O . VAL B 1 592 ? 0.58462 -17.59115 77.92120 1.000 76.52145 561 VAL B O 1
ATOM 8285 N N . ALA B 1 593 ? -0.67967 -19.34466 78.57203 1.000 86.86550 562 ALA B N 1
ATOM 8286 C CA . ALA B 1 593 ? -0.84271 -18.87269 79.94150 1.000 80.27052 562 ALA B CA 1
ATOM 8287 C C . ALA B 1 593 ? 0.49431 -18.80440 80.67389 1.000 87.28211 562 ALA B C 1
ATOM 8288 O O . ALA B 1 593 ? 1.33057 -19.70808 80.56928 1.000 95.45213 562 ALA B O 1
ATOM 8290 N N . GLY B 1 594 ? 0.69634 -17.71051 81.41338 1.000 81.52605 563 GLY B N 1
ATOM 8291 C CA . GLY B 1 594 ? 1.88284 -17.52509 82.22426 1.000 81.74485 563 GLY B CA 1
ATOM 8292 C C . GLY B 1 594 ? 3.06837 -16.90082 81.52255 1.000 81.27830 563 GLY B C 1
ATOM 8293 O O . GLY B 1 594 ? 4.06867 -16.59811 82.18835 1.000 78.95573 563 GLY B O 1
ATOM 8294 N N . ALA B 1 595 ? 2.98617 -16.68722 80.21398 1.000 91.11268 564 ALA B N 1
ATOM 8295 C CA . ALA B 1 595 ? 4.06169 -16.08892 79.43901 1.000 84.27681 564 ALA B CA 1
ATOM 8296 C C . ALA B 1 595 ? 3.91627 -14.57075 79.40275 1.000 85.08612 564 ALA B C 1
ATOM 8297 O O . ALA B 1 595 ? 2.82519 -14.02125 79.55583 1.000 87.47281 564 ALA B O 1
ATOM 8299 N N . ASP B 1 596 ? 5.04221 -13.89515 79.19218 1.000 71.75903 565 ASP B N 1
ATOM 8300 C CA . ASP B 1 596 ? 5.08062 -12.44318 79.04402 1.000 78.18329 565 ASP B CA 1
ATOM 8301 C C . ASP B 1 596 ? 6.07989 -12.15511 77.93539 1.000 68.37541 565 ASP B C 1
ATOM 8302 O O . ASP B 1 596 ? 7.29092 -12.27230 78.14573 1.000 69.66902 565 ASP B O 1
ATOM 8307 N N . VAL B 1 597 ? 5.57427 -11.78093 76.76206 1.000 69.68449 566 VAL B N 1
ATOM 8308 C CA . VAL B 1 597 ? 6.37614 -11.75735 75.54144 1.000 63.15303 566 VAL B CA 1
ATOM 8309 C C . VAL B 1 597 ? 6.10556 -10.47669 74.75846 1.000 67.63302 566 VAL B C 1
ATOM 8310 O O . VAL B 1 597 ? 4.95098 -10.07414 74.59711 1.000 63.54769 566 VAL B O 1
ATOM 8314 N N . LYS B 1 598 ? 7.16120 -9.87303 74.20482 1.000 60.30012 567 LYS B N 1
ATOM 8315 C CA . LYS B 1 598 ? 7.01812 -8.74894 73.28648 1.000 59.11826 567 LYS B CA 1
ATOM 8316 C C . LYS B 1 598 ? 7.29428 -9.20953 71.85226 1.000 55.81500 567 LYS B C 1
ATOM 8317 O O . LYS B 1 598 ? 8.17383 -10.04781 71.61907 1.000 54.04855 567 LYS B O 1
ATOM 8323 N N . TYR B 1 599 ? 6.52959 -8.66126 70.90096 1.000 55.09456 568 TYR B N 1
ATOM 8324 C CA . TYR B 1 599 ? 6.60980 -8.98404 69.47641 1.000 52.18512 568 TYR B CA 1
ATOM 8325 C C . TYR B 1 599 ? 6.87943 -7.72417 68.65570 1.000 51.00179 568 TYR B C 1
ATOM 8326 O O . TYR B 1 599 ? 6.31315 -6.66423 68.93067 1.000 52.67103 568 TYR B O 1
ATOM 8335 N N . ALA B 1 600 ? 7.73046 -7.83689 67.63318 1.000 48.18747 569 ALA B N 1
ATOM 8336 C CA . ALA B 1 600 ? 8.03151 -6.69710 66.77693 1.000 46.96867 569 ALA B CA 1
ATOM 8337 C C . ALA B 1 600 ? 8.39002 -7.19708 65.37972 1.000 43.92818 569 ALA B C 1
ATOM 8338 O O . ALA B 1 600 ? 8.75138 -8.35981 65.20280 1.000 42.62462 569 ALA B O 1
ATOM 8340 N N . TYR B 1 601 ? 8.23986 -6.31231 64.39219 1.000 42.93498 570 TYR B N 1
ATOM 8341 C CA . TYR B 1 601 ? 8.75105 -6.52744 63.03163 1.000 40.07989 570 TYR B CA 1
ATOM 8342 C C . TYR B 1 601 ? 8.29501 -7.86248 62.43994 1.000 38.83357 570 TYR B C 1
ATOM 8343 O O . TYR B 1 601 ? 9.09393 -8.75393 62.14886 1.000 37.04304 570 TYR B O 1
ATOM 8352 N N . LEU B 1 602 ? 6.98131 -7.98207 62.25462 1.000 39.88218 571 LEU B N 1
ATOM 8353 C CA . LEU B 1 602 ? 6.37376 -9.20633 61.74021 1.000 39.05937 571 LEU B CA 1
ATOM 8354 C C . LEU B 1 602 ? 6.44258 -9.14673 60.22020 1.000 41.95401 571 LEU B C 1
ATOM 8355 O O . LEU B 1 602 ? 5.50675 -8.72248 59.54398 1.000 37.01754 571 LEU B O 1
ATOM 8360 N N . LEU B 1 603 ? 7.59813 -9.55801 59.67095 1.000 34.33552 572 LEU B N 1
ATOM 8361 C CA . LEU B 1 603 ? 7.90925 -9.33511 58.25481 1.000 32.08112 572 LEU B CA 1
ATOM 8362 C C . LEU B 1 603 ? 7.83697 -10.63706 57.46851 1.000 32.21518 572 LEU B C 1
ATOM 8363 O O . LEU B 1 603 ? 8.74787 -11.47426 57.52635 1.000 28.87585 572 LEU B O 1
ATOM 8368 N N . CYS B 1 604 ? 6.75204 -10.77816 56.71819 1.000 30.38059 573 CYS B N 1
ATOM 8369 C CA . CYS B 1 604 ? 6.59199 -11.84569 55.74601 1.000 30.53700 573 CYS B CA 1
ATOM 8370 C C . CYS B 1 604 ? 6.80153 -11.28419 54.34580 1.000 30.27417 573 CYS B C 1
ATOM 8371 O O . CYS B 1 604 ? 6.37077 -10.16829 54.03980 1.000 29.88139 573 CYS B O 1
ATOM 8374 N N . ASN B 1 605 ? 7.50903 -12.03380 53.51039 1.000 24.96696 574 ASN B N 1
ATOM 8375 C CA . ASN B 1 605 ? 7.59789 -11.74306 52.08900 1.000 23.45162 574 ASN B CA 1
ATOM 8376 C C . ASN B 1 605 ? 7.10006 -12.95804 51.32949 1.000 30.84855 574 ASN B C 1
ATOM 8377 O O . ASN B 1 605 ? 7.57874 -14.07517 51.56406 1.000 26.63241 574 ASN B O 1
ATOM 8382 N N . VAL B 1 606 ? 6.13894 -12.74147 50.44415 1.000 30.60479 575 VAL B N 1
ATOM 8383 C CA . VAL B 1 606 ? 5.75360 -13.72083 49.44259 1.000 29.10830 575 VAL B CA 1
ATOM 8384 C C . VAL B 1 606 ? 6.36912 -13.24546 48.14242 1.000 32.93269 575 VAL B C 1
ATOM 8385 O O . VAL B 1 606 ? 6.00991 -12.18584 47.62367 1.000 37.69719 575 VAL B O 1
ATOM 8389 N N . VAL B 1 607 ? 7.31330 -14.01140 47.63303 1.000 29.06977 576 VAL B N 1
ATOM 8390 C CA . VAL B 1 607 ? 7.97669 -13.72642 46.37673 1.000 33.31022 576 VAL B CA 1
ATOM 8391 C C . VAL B 1 607 ? 7.33524 -14.59709 45.30943 1.000 41.73987 576 VAL B C 1
ATOM 8392 O O . VAL B 1 607 ? 7.21110 -15.81814 45.49401 1.000 37.91791 576 VAL B O 1
ATOM 8396 N N . LYS B 1 608 ? 6.96352 -13.95618 44.19396 1.000 53.21077 577 LYS B N 1
ATOM 8397 C CA . LYS B 1 608 ? 6.38622 -14.49463 42.94192 1.000 66.23628 577 LYS B CA 1
ATOM 8398 C C . LYS B 1 608 ? 5.11045 -13.72889 42.62443 1.000 61.60712 577 LYS B C 1
ATOM 8399 O O . LYS B 1 608 ? 4.07414 -13.95572 43.24848 1.000 67.50534 577 LYS B O 1
ATOM 8405 N N . GLU C 1 46 ? 77.28060 -6.60233 8.08730 1.000 47.01586 15 GLU C N 1
ATOM 8406 C CA . GLU C 1 46 ? 76.28751 -7.61682 7.76467 1.000 53.14970 15 GLU C CA 1
ATOM 8407 C C . GLU C 1 46 ? 76.46043 -8.86043 8.65636 1.000 62.33159 15 GLU C C 1
ATOM 8408 O O . GLU C 1 46 ? 77.58220 -9.31795 8.90485 1.000 56.51308 15 GLU C O 1
ATOM 8414 N N . TYR C 1 47 ? 75.33008 -9.40441 9.12395 1.000 49.24097 16 TYR C N 1
ATOM 8415 C CA . TYR C 1 47 ? 75.33109 -10.57661 10.00008 1.000 36.82610 16 TYR C CA 1
ATOM 8416 C C . TYR C 1 47 ? 75.62866 -11.83783 9.19391 1.000 42.94389 16 TYR C C 1
ATOM 8417 O O . TYR C 1 47 ? 75.01016 -12.05304 8.14679 1.000 42.45553 16 TYR C O 1
ATOM 8426 N N . PRO C 1 48 ? 76.55118 -12.69231 9.65532 1.000 30.86482 17 PRO C N 1
ATOM 8427 C CA . PRO C 1 48 ? 76.73760 -14.00441 9.01948 1.000 29.10463 17 PRO C CA 1
ATOM 8428 C C . PRO C 1 48 ? 75.42547 -14.76391 9.00018 1.000 28.99778 17 PRO C C 1
ATOM 8429 O O . PRO C 1 48 ? 74.62035 -14.64320 9.91948 1.000 26.07434 17 PRO C O 1
ATOM 8433 N N . GLN C 1 49 ? 75.22643 -15.57268 7.95984 1.000 23.78007 18 GLN C N 1
ATOM 8434 C CA . GLN C 1 49 ? 73.95750 -16.25053 7.71367 1.000 24.15828 18 GLN C CA 1
ATOM 8435 C C . GLN C 1 49 ? 74.14143 -17.75958 7.65320 1.000 21.27468 18 GLN C C 1
ATOM 8436 O O . GLN C 1 49 ? 75.12850 -18.25746 7.09879 1.000 23.65870 18 GLN C O 1
ATOM 8442 N N . PHE C 1 50 ? 73.14101 -18.47985 8.15788 1.000 22.62886 19 PHE C N 1
ATOM 8443 C CA . PHE C 1 50 ? 73.13733 -19.93642 8.17463 1.000 22.70807 19 PHE C CA 1
ATOM 8444 C C . PHE C 1 50 ? 71.80711 -20.42682 7.62133 1.000 20.60932 19 PHE C C 1
ATOM 8445 O O . PHE C 1 50 ? 70.74574 -19.91672 8.00144 1.000 18.85063 19 PHE C O 1
ATOM 8453 N N . SER C 1 51 ? 71.86663 -21.41761 6.72676 1.000 21.16728 20 SER C N 1
ATOM 8454 C CA . SER C 1 51 ? 70.69673 -21.80028 5.95691 1.000 22.26785 20 SER C CA 1
ATOM 8455 C C . SER C 1 51 ? 69.78278 -22.76396 6.69683 1.000 21.65864 20 SER C C 1
ATOM 8456 O O . SER C 1 51 ? 68.65805 -22.99434 6.23599 1.000 22.03014 20 SER C O 1
ATOM 8459 N N . SER C 1 52 ? 70.21544 -23.32077 7.82543 1.000 19.58386 21 SER C N 1
ATOM 8460 C CA . SER C 1 52 ? 69.35940 -24.25336 8.54588 1.000 20.28996 21 SER C CA 1
ATOM 8461 C C . SER C 1 52 ? 69.77516 -24.28756 10.00311 1.000 19.11918 21 SER C C 1
ATOM 8462 O O . SER C 1 52 ? 70.88201 -23.87623 10.35430 1.000 22.81599 21 SER C O 1
ATOM 8465 N N . MET C 1 53 ? 68.86488 -24.76983 10.85185 1.000 19.24998 22 MET C N 1
ATOM 8466 C CA . MET C 1 53 ? 69.21121 -24.95787 12.25709 1.000 18.29251 22 MET C CA 1
ATOM 8467 C C . MET C 1 53 ? 70.39875 -25.89071 12.39860 1.000 26.89287 22 MET C C 1
ATOM 8468 O O . MET C 1 53 ? 71.27107 -25.67244 13.24877 1.000 23.45092 22 MET C O 1
ATOM 8473 N N . ALA C 1 54 ? 70.44311 -26.94178 11.57883 1.000 22.59466 23 ALA C N 1
ATOM 8474 C CA . ALA C 1 54 ? 71.57089 -27.86998 11.62794 1.000 21.36792 23 ALA C CA 1
ATOM 8475 C C . ALA C 1 54 ? 72.88073 -27.15345 11.33657 1.000 26.34226 23 ALA C C 1
ATOM 8476 O O . ALA C 1 54 ? 73.87680 -27.33347 12.05270 1.000 27.93515 23 ALA C O 1
ATOM 8478 N N . LYS C 1 55 ? 72.89774 -26.31339 10.29840 1.000 23.25733 24 LYS C N 1
ATOM 8479 C CA . LYS C 1 55 ? 74.12940 -25.61633 9.95327 1.000 23.56711 24 LYS C CA 1
ATOM 8480 C C . LYS C 1 55 ? 74.48804 -24.58440 11.01496 1.000 23.55275 24 LYS C C 1
ATOM 8481 O O . LYS C 1 55 ? 75.67223 -24.37357 11.30386 1.000 24.17511 24 LYS C O 1
ATOM 8487 N N . LEU C 1 56 ? 73.48030 -23.94099 11.61502 1.000 20.31542 25 LEU C N 1
ATOM 8488 C CA . LEU C 1 56 ? 73.73524 -23.02266 12.72433 1.000 19.89040 25 LEU C CA 1
ATOM 8489 C C . LEU C 1 56 ? 74.39833 -23.73945 13.89165 1.000 26.33730 25 LEU C C 1
ATOM 8490 O O . LEU C 1 56 ? 75.33532 -23.21373 14.50449 1.000 25.69108 25 LEU C O 1
ATOM 8495 N N . LYS C 1 57 ? 73.92916 -24.94615 14.20867 1.000 24.81972 26 LYS C N 1
ATOM 8496 C CA . LYS C 1 57 ? 74.49561 -25.67610 15.33695 1.000 24.16428 26 LYS C CA 1
ATOM 8497 C C . LYS C 1 57 ? 75.87932 -26.22170 15.02425 1.000 28.06206 26 LYS C C 1
ATOM 8498 O O . LYS C 1 57 ? 76.71042 -26.32582 15.92930 1.000 28.98650 26 LYS C O 1
ATOM 8504 N N . ALA C 1 58 ? 76.14378 -26.58298 13.76563 1.000 27.88712 27 ALA C N 1
ATOM 8505 C CA . ALA C 1 58 ? 77.42643 -27.20361 13.42227 1.000 26.21651 27 ALA C CA 1
ATOM 8506 C C . ALA C 1 58 ? 78.58943 -26.21833 13.41717 1.000 27.20771 27 ALA C C 1
ATOM 8507 O O . ALA C 1 58 ? 79.74479 -26.63844 13.54496 1.000 29.25635 27 ALA C O 1
ATOM 8509 N N . PHE C 1 59 ? 78.32447 -24.94903 13.25211 1.000 27.80670 28 PHE C N 1
ATOM 8510 C CA . PHE C 1 59 ? 79.37763 -23.96403 13.08080 1.000 26.71252 28 PHE C CA 1
ATOM 8511 C C . PHE C 1 59 ? 80.06842 -23.66184 14.41074 1.000 24.61543 28 PHE C C 1
ATOM 8512 O O . PHE C 1 59 ? 79.39854 -23.54621 15.44246 1.000 24.85603 28 PHE C O 1
ATOM 8520 N N . PRO C 1 60 ? 81.40992 -23.50761 14.41419 1.000 25.56414 29 PRO C N 1
ATOM 8521 C CA . PRO C 1 60 ? 82.12839 -23.20794 15.67851 1.000 26.01357 29 PRO C CA 1
ATOM 8522 C C . PRO C 1 60 ? 82.09127 -21.73292 16.07144 1.000 21.90467 29 PRO C C 1
ATOM 8523 O O . PRO C 1 60 ? 83.09670 -20.99368 16.03636 1.000 23.41962 29 PRO C O 1
ATOM 8527 N N . HIS C 1 61 ? 80.90060 -21.27539 16.48914 1.000 22.14860 30 HIS C N 1
ATOM 8528 C CA . HIS C 1 61 ? 80.75087 -19.89984 16.95745 1.000 26.98371 30 HIS C CA 1
ATOM 8529 C C . HIS C 1 61 ? 81.70857 -19.62245 18.10945 1.000 24.71568 30 HIS C C 1
ATOM 8530 O O . HIS C 1 61 ? 81.99030 -20.50150 18.92444 1.000 29.85387 30 HIS C O 1
ATOM 8537 N N . SER C 1 62 ? 82.22656 -18.39835 18.16425 1.000 25.63324 31 SER C N 1
ATOM 8538 C CA . SER C 1 62 ? 83.16725 -18.07320 19.22718 1.000 27.72938 31 SER C CA 1
ATOM 8539 C C . SER C 1 62 ? 83.10789 -16.62897 19.70381 1.000 31.52792 31 SER C C 1
ATOM 8540 O O . SER C 1 62 ? 83.59218 -16.32727 20.79740 1.000 36.62479 31 SER C O 1
ATOM 8543 N N . GLU C 1 63 ? 82.50301 -15.73098 18.92828 1.000 27.94614 32 GLU C N 1
ATOM 8544 C CA . GLU C 1 63 ? 82.54097 -14.30046 19.24504 1.000 26.11429 32 GLU C CA 1
ATOM 8545 C C . GLU C 1 63 ? 81.33741 -13.90217 20.09887 1.000 22.38461 32 GLU C C 1
ATOM 8546 O O . GLU C 1 63 ? 80.22690 -13.74270 19.58434 1.000 26.06294 32 GLU C O 1
ATOM 8552 N N . ASP C 1 64 ? 81.55612 -13.73133 21.40916 1.000 28.65543 33 ASP C N 1
ATOM 8553 C CA . ASP C 1 64 ? 80.48716 -13.31631 22.32019 1.000 27.70772 33 ASP C CA 1
ATOM 8554 C C . ASP C 1 64 ? 79.79133 -12.04875 21.83599 1.000 28.06604 33 ASP C C 1
ATOM 8555 O O . ASP C 1 64 ? 80.44502 -11.06822 21.46536 1.000 28.94170 33 ASP C O 1
ATOM 8560 N N . GLY C 1 65 ? 78.44914 -12.08828 21.81872 1.000 22.73971 34 GLY C N 1
ATOM 8561 C CA . GLY C 1 65 ? 77.63976 -10.94733 21.44567 1.000 24.90918 34 GLY C CA 1
ATOM 8562 C C . GLY C 1 65 ? 77.34185 -10.83520 19.96790 1.000 23.68487 34 GLY C C 1
ATOM 8563 O O . GLY C 1 65 ? 76.52632 -9.99181 19.57920 1.000 23.68850 34 GLY C O 1
ATOM 8564 N N . GLN C 1 66 ? 77.98206 -11.64471 19.12681 1.000 20.72828 35 GLN C N 1
ATOM 8565 C CA . GLN C 1 66 ? 77.78019 -11.50907 17.69184 1.000 21.84063 35 GLN C CA 1
ATOM 8566 C C . GLN C 1 66 ? 76.33764 -11.85983 17.33432 1.000 21.53805 35 GLN C C 1
ATOM 8567 O O . GLN C 1 66 ? 75.81515 -12.87674 17.79844 1.000 22.67115 35 GLN C O 1
ATOM 8573 N N . LEU C 1 67 ? 75.71415 -11.02725 16.48295 1.000 22.16375 36 LEU C N 1
ATOM 8574 C CA . LEU C 1 67 ? 74.41510 -11.33617 15.89068 1.000 19.72319 36 LEU C CA 1
ATOM 8575 C C . LEU C 1 67 ? 74.63949 -12.12537 14.60824 1.000 20.25574 36 LEU C C 1
ATOM 8576 O O . LEU C 1 67 ? 75.51008 -11.77795 13.79661 1.000 22.18916 36 LEU C O 1
ATOM 8581 N N . VAL C 1 68 ? 73.88053 -13.21184 14.45208 1.000 20.71504 37 VAL C N 1
ATOM 8582 C CA . VAL C 1 68 ? 73.91965 -14.04725 13.26528 1.000 19.61130 37 VAL C CA 1
ATOM 8583 C C . VAL C 1 68 ? 72.48263 -14.25831 12.82113 1.000 18.90301 37 VAL C C 1
ATOM 8584 O O . VAL C 1 68 ? 71.53750 -14.16362 13.60918 1.000 20.41032 37 VAL C O 1
ATOM 8588 N N . ARG C 1 69 ? 72.31588 -14.57341 11.54433 1.000 19.09951 38 ARG C N 1
ATOM 8589 C CA . ARG C 1 69 ? 70.98858 -14.73834 10.97014 1.000 18.49936 38 ARG C CA 1
ATOM 8590 C C . ARG C 1 69 ? 70.77149 -16.19405 10.59029 1.000 23.21363 38 ARG C C 1
ATOM 8591 O O . ARG C 1 69 ? 71.57651 -16.77787 9.85546 1.000 21.43454 38 ARG C O 1
ATOM 8599 N N . LEU C 1 70 ? 69.70577 -16.78987 11.12370 1.000 19.62110 39 LEU C N 1
ATOM 8600 C CA . LEU C 1 70 ? 69.22171 -18.09214 10.68463 1.000 19.44306 39 LEU C CA 1
ATOM 8601 C C . LEU C 1 70 ? 68.20053 -17.86733 9.58227 1.000 19.12526 39 LEU C C 1
ATOM 8602 O O . LEU C 1 70 ? 67.18149 -17.20868 9.80337 1.000 19.70412 39 LEU C O 1
ATOM 8607 N N . LEU C 1 71 ? 68.46510 -18.40791 8.40099 1.000 18.01529 40 LEU C N 1
ATOM 8608 C CA . LEU C 1 71 ? 67.55922 -18.15279 7.29110 1.000 18.27891 40 LEU C CA 1
ATOM 8609 C C . LEU C 1 71 ? 66.28661 -18.98381 7.38689 1.000 17.69103 40 LEU C C 1
ATOM 8610 O O . LEU C 1 71 ? 65.21579 -18.51793 6.96288 1.000 19.08938 40 LEU C O 1
ATOM 8615 N N . SER C 1 72 ? 66.38162 -20.18761 7.95557 1.000 17.97317 41 SER C N 1
ATOM 8616 C CA . SER C 1 72 ? 65.27508 -21.13363 8.01163 1.000 17.89393 41 SER C CA 1
ATOM 8617 C C . SER C 1 72 ? 65.60629 -22.16816 9.06545 1.000 19.85002 41 SER C C 1
ATOM 8618 O O . SER C 1 72 ? 66.77555 -22.50558 9.25216 1.000 18.01608 41 SER C O 1
ATOM 8621 N N . TRP C 1 73 ? 64.58526 -22.68269 9.75630 1.000 16.80166 42 TRP C N 1
ATOM 8622 C CA . TRP C 1 73 ? 64.84378 -23.80623 10.66205 1.000 17.31656 42 TRP C CA 1
ATOM 8623 C C . TRP C 1 73 ? 65.20093 -25.05456 9.86692 1.000 16.92057 42 TRP C C 1
ATOM 8624 O O . TRP C 1 73 ? 66.28104 -25.64759 10.03206 1.000 19.80401 42 TRP C O 1
ATOM 8635 N N . HIS C 1 74 ? 64.28775 -25.47122 8.99760 1.000 18.40463 43 HIS C N 1
ATOM 8636 C CA . HIS C 1 74 ? 64.53369 -26.56516 8.07565 1.000 15.78614 43 HIS C CA 1
ATOM 8637 C C . HIS C 1 74 ? 65.15702 -26.03724 6.79348 1.000 16.54961 43 HIS C C 1
ATOM 8638 O O . HIS C 1 74 ? 64.71156 -25.03126 6.23593 1.000 19.75953 43 HIS C O 1
ATOM 8645 N N . GLU C 1 75 ? 66.19609 -26.72962 6.31764 1.000 17.88692 44 GLU C N 1
ATOM 8646 C CA . GLU C 1 75 ? 66.87000 -26.33237 5.09512 1.000 19.75302 44 GLU C CA 1
ATOM 8647 C C . GLU C 1 75 ? 65.89514 -26.19086 3.93269 1.000 20.20600 44 GLU C C 1
ATOM 8648 O O . GLU C 1 75 ? 65.08391 -27.08570 3.66636 1.000 21.92807 44 GLU C O 1
ATOM 8654 N N . GLY C 1 76 ? 65.97434 -25.05239 3.24556 1.000 18.67992 45 GLY C N 1
ATOM 8655 C CA . GLY C 1 76 ? 65.23559 -24.83653 2.02244 1.000 18.26854 45 GLY C CA 1
ATOM 8656 C C . GLY C 1 76 ? 63.79227 -24.41155 2.18384 1.000 16.88022 45 GLY C C 1
ATOM 8657 O O . GLY C 1 76 ? 63.13553 -24.16065 1.17006 1.000 20.44279 45 GLY C O 1
ATOM 8658 N N . VAL C 1 77 ? 63.28710 -24.29914 3.40961 1.000 17.92181 46 VAL C N 1
ATOM 8659 C CA . VAL C 1 77 ? 61.86429 -23.99256 3.62025 1.000 17.66212 46 VAL C CA 1
ATOM 8660 C C . VAL C 1 77 ? 61.61601 -22.49123 3.68057 1.000 19.04550 46 VAL C C 1
ATOM 8661 O O . VAL C 1 77 ? 60.73318 -21.96876 2.99399 1.000 19.28191 46 VAL C O 1
ATOM 8665 N N . GLY C 1 78 ? 62.40549 -21.76363 4.46346 1.000 17.27291 47 GLY C N 1
ATOM 8666 C CA . GLY C 1 78 ? 62.21468 -20.32955 4.61625 1.000 15.02203 47 GLY C CA 1
ATOM 8667 C C . GLY C 1 78 ? 61.34865 -19.90390 5.78307 1.000 15.77880 47 GLY C C 1
ATOM 8668 O O . GLY C 1 78 ? 60.94051 -18.73934 5.83886 1.000 18.54642 47 GLY C O 1
ATOM 8669 N N . LEU C 1 79 ? 61.09082 -20.79731 6.72690 1.000 17.81335 48 LEU C N 1
ATOM 8670 C CA . LEU C 1 79 ? 60.29006 -20.51249 7.90666 1.000 16.27268 48 LEU C CA 1
ATOM 8671 C C . LEU C 1 79 ? 61.12294 -20.73171 9.15811 1.000 13.80006 48 LEU C C 1
ATOM 8672 O O . LEU C 1 79 ? 61.99447 -21.59544 9.18867 1.000 16.94196 48 LEU C O 1
ATOM 8677 N N . GLY C 1 80 ? 60.80823 -19.97490 10.20879 1.000 14.72660 49 GLY C N 1
ATOM 8678 C CA . GLY C 1 80 ? 61.43492 -20.21158 11.49116 1.000 15.41146 49 GLY C CA 1
ATOM 8679 C C . GLY C 1 80 ? 62.78285 -19.55857 11.68763 1.000 20.73360 49 GLY C C 1
ATOM 8680 O O . GLY C 1 80 ? 63.39899 -19.75187 12.74254 1.000 17.87544 49 GLY C O 1
ATOM 8681 N N . GLY C 1 81 ? 63.25480 -18.77815 10.72307 1.000 18.51151 50 GLY C N 1
ATOM 8682 C CA . GLY C 1 81 ? 64.51342 -18.07535 10.87856 1.000 17.43317 50 GLY C CA 1
ATOM 8683 C C . GLY C 1 81 ? 64.38175 -16.87837 11.79373 1.000 20.57791 50 GLY C C 1
ATOM 8684 O O . GLY C 1 81 ? 63.33522 -16.61053 12.37775 1.000 18.10756 50 GLY C O 1
ATOM 8685 N N . GLY C 1 82 ? 65.47239 -16.13709 11.89696 1.000 17.44769 51 GLY C N 1
ATOM 8686 C CA . GLY C 1 82 ? 65.51049 -14.96043 12.73958 1.000 18.55912 51 GLY C CA 1
ATOM 8687 C C . GLY C 1 82 ? 66.93792 -14.66806 13.14419 1.000 17.83589 51 GLY C C 1
ATOM 8688 O O . GLY C 1 82 ? 67.86024 -15.37996 12.77741 1.000 20.94026 51 GLY C O 1
ATOM 8689 N N . LEU C 1 83 ? 67.09254 -13.62082 13.94823 1.000 18.02749 52 LEU C N 1
ATOM 8690 C CA . LEU C 1 83 ? 68.40609 -13.26374 14.47556 1.000 17.23977 52 LEU C CA 1
ATOM 8691 C C . LEU C 1 83 ? 68.65568 -14.03336 15.76543 1.000 16.60320 52 LEU C C 1
ATOM 8692 O O . LEU C 1 83 ? 67.73430 -14.27452 16.55405 1.000 17.89797 52 LEU C O 1
ATOM 8697 N N . PHE C 1 84 ? 69.91506 -14.42642 15.96188 1.000 18.53650 53 PHE C N 1
ATOM 8698 C CA . PHE C 1 84 ? 70.40267 -15.07085 17.16992 1.000 17.63267 53 PHE C CA 1
ATOM 8699 C C . PHE C 1 84 ? 71.62968 -14.31967 17.65137 1.000 21.76298 53 PHE C C 1
ATOM 8700 O O . PHE C 1 84 ? 72.45932 -13.88633 16.84619 1.000 21.61511 53 PHE C O 1
ATOM 8708 N N . LYS C 1 85 ? 71.75784 -14.17814 18.96115 1.000 17.45923 54 LYS C N 1
ATOM 8709 C CA . LYS C 1 85 ? 72.92123 -13.54387 19.56458 1.000 20.68890 54 LYS C CA 1
ATOM 8710 C C . LYS C 1 85 ? 73.80346 -14.61700 20.18186 1.000 20.80793 54 LYS C C 1
ATOM 8711 O O . LYS C 1 85 ? 73.33780 -15.38292 21.03117 1.000 20.89079 54 LYS C O 1
ATOM 8717 N N . VAL C 1 86 ? 75.06861 -14.66206 19.76141 1.000 19.74719 55 VAL C N 1
ATOM 8718 C CA . VAL C 1 86 ? 76.01888 -15.60676 20.33526 1.000 20.28854 55 VAL C CA 1
ATOM 8719 C C . VAL C 1 86 ? 76.26594 -15.20742 21.77892 1.000 21.35808 55 VAL C C 1
ATOM 8720 O O . VAL C 1 86 ? 76.51459 -14.03450 22.07535 1.000 23.90919 55 VAL C O 1
ATOM 8724 N N . SER C 1 87 ? 76.22506 -16.18371 22.68268 1.000 22.31420 56 SER C N 1
ATOM 8725 C CA . SER C 1 87 ? 76.52517 -15.95675 24.08978 1.000 24.42444 56 SER C CA 1
ATOM 8726 C C . SER C 1 87 ? 77.50405 -17.02036 24.58206 1.000 22.99099 56 SER C C 1
ATOM 8727 O O . SER C 1 87 ? 77.17949 -18.22058 24.61292 1.000 27.87625 56 SER C O 1
ATOM 8730 N N . THR C 1 88 ? 78.72288 -16.57528 24.89613 1.000 22.28957 57 THR C N 1
ATOM 8731 C CA . THR C 1 88 ? 79.71797 -17.43091 25.52702 1.000 22.04632 57 THR C CA 1
ATOM 8732 C C . THR C 1 88 ? 79.48149 -17.58318 27.02377 1.000 27.68590 57 THR C C 1
ATOM 8733 O O . THR C 1 88 ? 80.12434 -18.42544 27.65434 1.000 30.37839 57 THR C O 1
ATOM 8737 N N . SER C 1 89 ? 78.63358 -16.74378 27.62776 1.000 27.45484 58 SER C N 1
ATOM 8738 C CA . SER C 1 89 ? 78.39853 -16.84945 29.06388 1.000 30.42288 58 SER C CA 1
ATOM 8739 C C . SER C 1 89 ? 77.13702 -17.62963 29.41455 1.000 25.19328 58 SER C C 1
ATOM 8740 O O . SER C 1 89 ? 77.03158 -18.13589 30.53110 1.000 27.31964 58 SER C O 1
ATOM 8743 N N . SER C 1 90 ? 76.17405 -17.73281 28.50710 1.000 22.80098 59 SER C N 1
ATOM 8744 C CA . SER C 1 90 ? 74.93581 -18.43015 28.82965 1.000 21.33563 59 SER C CA 1
ATOM 8745 C C . SER C 1 90 ? 75.20501 -19.90238 29.09607 1.000 29.07941 59 SER C C 1
ATOM 8746 O O . SER C 1 90 ? 75.93075 -20.56696 28.34652 1.000 26.33846 59 SER C O 1
ATOM 8749 N N . THR C 1 91 ? 74.59321 -20.42230 30.15853 1.000 25.38055 60 THR C N 1
ATOM 8750 C CA . THR C 1 91 ? 74.57873 -21.85460 30.41362 1.000 25.67841 60 THR C CA 1
ATOM 8751 C C . THR C 1 91 ? 73.16011 -22.40020 30.30949 1.000 20.67413 60 THR C C 1
ATOM 8752 O O . THR C 1 91 ? 72.86527 -23.47852 30.83735 1.000 26.12145 60 THR C O 1
ATOM 8756 N N . ALA C 1 92 ? 72.28618 -21.67065 29.62003 1.000 24.47365 61 ALA C N 1
ATOM 8757 C CA . ALA C 1 92 ? 70.89474 -22.05930 29.46134 1.000 26.48681 61 ALA C CA 1
ATOM 8758 C C . ALA C 1 92 ? 70.77721 -23.39397 28.74633 1.000 25.98449 61 ALA C C 1
ATOM 8759 O O . ALA C 1 92 ? 71.58221 -23.73201 27.88152 1.000 25.49353 61 ALA C O 1
ATOM 8761 N N . THR C 1 93 ? 69.74694 -24.15515 29.11348 1.000 26.68689 62 THR C N 1
ATOM 8762 C CA . THR C 1 93 ? 69.50145 -25.45239 28.49091 1.000 27.78839 62 THR C CA 1
ATOM 8763 C C . THR C 1 93 ? 68.99749 -25.26872 27.06408 1.000 26.26830 62 THR C C 1
ATOM 8764 O O . THR C 1 93 ? 68.11405 -24.44125 26.81286 1.000 26.11323 62 THR C O 1
ATOM 8768 N N . GLY C 1 94 ? 69.56478 -26.02763 26.12899 1.000 26.28485 63 GLY C N 1
ATOM 8769 C CA . GLY C 1 94 ? 69.14912 -25.90697 24.74075 1.000 22.14894 63 GLY C CA 1
ATOM 8770 C C . GLY C 1 94 ? 67.73180 -26.42570 24.53592 1.000 28.00699 63 GLY C C 1
ATOM 8771 O O . GLY C 1 94 ? 67.29905 -27.38908 25.17135 1.000 25.72518 63 GLY C O 1
ATOM 8772 N N . ASN C 1 95 ? 66.99233 -25.75781 23.63706 1.000 20.31295 64 ASN C N 1
ATOM 8773 C CA . ASN C 1 95 ? 65.67361 -26.24506 23.23907 1.000 19.38774 64 ASN C CA 1
ATOM 8774 C C . ASN C 1 95 ? 65.48658 -26.27221 21.72088 1.000 19.45631 64 ASN C C 1
ATOM 8775 O O . ASN C 1 95 ? 64.36406 -26.49247 21.26069 1.000 20.46919 64 ASN C O 1
ATOM 8780 N N . ASP C 1 96 ? 66.54690 -26.03664 20.93625 1.000 21.18287 65 ASP C N 1
ATOM 8781 C CA . ASP C 1 96 ? 66.49828 -26.08764 19.47505 1.000 20.48901 65 ASP C CA 1
ATOM 8782 C C . ASP C 1 96 ? 65.45863 -25.12772 18.90700 1.000 18.79798 65 ASP C C 1
ATOM 8783 O O . ASP C 1 96 ? 64.93945 -25.34801 17.81445 1.000 20.96579 65 ASP C O 1
ATOM 8788 N N . GLY C 1 97 ? 65.13371 -24.06619 19.64352 1.000 17.37541 66 GLY C N 1
ATOM 8789 C CA . GLY C 1 97 ? 64.14461 -23.10144 19.17106 1.000 16.40528 66 GLY C CA 1
ATOM 8790 C C . GLY C 1 97 ? 64.56849 -21.67411 19.47973 1.000 15.81112 66 GLY C C 1
ATOM 8791 O O . GLY C 1 97 ? 64.89117 -20.90735 18.57319 1.000 17.45164 66 GLY C O 1
ATOM 8792 N N . THR C 1 98 ? 64.56562 -21.31106 20.76498 1.000 17.15202 67 THR C N 1
ATOM 8793 C CA . THR C 1 98 ? 65.00200 -19.99310 21.20301 1.000 16.19141 67 THR C CA 1
ATOM 8794 C C . THR C 1 98 ? 66.33897 -20.00948 21.92199 1.000 18.67062 67 THR C C 1
ATOM 8795 O O . THR C 1 98 ? 66.96821 -18.95637 22.03255 1.000 19.34201 67 THR C O 1
ATOM 8799 N N . VAL C 1 99 ? 66.75903 -21.15925 22.44660 1.000 17.60288 68 VAL C N 1
ATOM 8800 C CA . VAL C 1 99 ? 68.07767 -21.34193 23.03512 1.000 21.58542 68 VAL C CA 1
ATOM 8801 C C . VAL C 1 99 ? 68.70180 -22.49319 22.27715 1.000 22.72617 68 VAL C C 1
ATOM 8802 O O . VAL C 1 99 ? 68.22550 -23.62701 22.37586 1.000 23.05174 68 VAL C O 1
ATOM 8806 N N . VAL C 1 100 ? 69.73440 -22.21135 21.48862 1.000 20.06877 69 VAL C N 1
ATOM 8807 C CA . VAL C 1 100 ? 70.36173 -23.21004 20.64222 1.000 19.85643 69 VAL C CA 1
ATOM 8808 C C . VAL C 1 100 ? 71.77012 -23.45518 21.17041 1.000 26.15480 69 VAL C C 1
ATOM 8809 O O . VAL C 1 100 ? 72.51765 -22.50667 21.40390 1.000 23.71413 69 VAL C O 1
ATOM 8813 N N . VAL C 1 101 ? 72.11848 -24.71585 21.39224 1.000 22.14076 70 VAL C N 1
ATOM 8814 C CA . VAL C 1 101 ? 73.46442 -25.08696 21.83281 1.000 19.45356 70 VAL C CA 1
ATOM 8815 C C . VAL C 1 101 ? 74.20548 -25.59047 20.61274 1.000 24.63782 70 VAL C C 1
ATOM 8816 O O . VAL C 1 101 ? 73.83298 -26.61812 20.03707 1.000 26.49473 70 VAL C O 1
ATOM 8820 N N . ALA C 1 102 ? 75.24649 -24.86174 20.19886 1.000 23.18331 71 ALA C N 1
ATOM 8821 C CA . ALA C 1 102 ? 76.06095 -25.29154 19.07751 1.000 24.69020 71 ALA C CA 1
ATOM 8822 C C . ALA C 1 102 ? 76.90326 -26.51620 19.45895 1.000 23.92298 71 ALA C C 1
ATOM 8823 O O . ALA C 1 102 ? 76.99694 -26.90042 20.62655 1.000 28.15566 71 ALA C O 1
ATOM 8825 N N . SER C 1 103 ? 77.50248 -27.13517 18.44268 1.000 27.05305 72 SER C N 1
ATOM 8826 C CA . SER C 1 103 ? 78.25619 -28.37125 18.66541 1.000 35.53549 72 SER C CA 1
ATOM 8827 C C . SER C 1 103 ? 79.45709 -28.16874 19.58112 1.000 38.45912 72 SER C C 1
ATOM 8828 O O . SER C 1 103 ? 79.99355 -29.15599 20.09652 1.000 40.22823 72 SER C O 1
ATOM 8831 N N . ASN C 1 104 ? 79.93350 -26.93255 19.74409 1.000 30.85580 73 ASN C N 1
ATOM 8832 C CA . ASN C 1 104 ? 81.01745 -26.62921 20.67328 1.000 31.43515 73 ASN C CA 1
ATOM 8833 C C . ASN C 1 104 ? 80.53009 -26.11113 22.02132 1.000 28.43298 73 ASN C C 1
ATOM 8834 O O . ASN C 1 104 ? 81.35221 -25.69131 22.84699 1.000 27.62792 73 ASN C O 1
ATOM 8839 N N . GLY C 1 105 ? 79.21679 -26.11128 22.26568 1.000 27.77691 74 GLY C N 1
ATOM 8840 C CA . GLY C 1 105 ? 78.69414 -25.69767 23.54657 1.000 29.25487 74 GLY C CA 1
ATOM 8841 C C . GLY C 1 105 ? 78.32267 -24.23839 23.67032 1.000 30.33276 74 GLY C C 1
ATOM 8842 O O . GLY C 1 105 ? 77.71623 -23.85729 24.67747 1.000 30.16962 74 GLY C O 1
ATOM 8843 N N . VAL C 1 106 ? 78.67388 -23.40029 22.69238 1.000 23.11531 75 VAL C N 1
ATOM 8844 C CA . VAL C 1 106 ? 78.32061 -21.98796 22.76625 1.000 21.52220 75 VAL C CA 1
ATOM 8845 C C . VAL C 1 106 ? 76.81185 -21.83192 22.59844 1.000 24.01415 75 VAL C C 1
ATOM 8846 O O . VAL C 1 106 ? 76.19496 -22.51472 21.76784 1.000 26.39474 75 VAL C O 1
ATOM 8850 N N . ARG C 1 107 ? 76.20643 -20.91932 23.36072 1.000 23.51149 76 ARG C N 1
ATOM 8851 C CA . ARG C 1 107 ? 74.76681 -20.73736 23.22623 1.000 22.01500 76 ARG C CA 1
ATOM 8852 C C . ARG C 1 107 ? 74.47276 -19.67756 22.17184 1.000 24.73399 76 ARG C C 1
ATOM 8853 O O . ARG C 1 107 ? 75.21117 -18.71704 22.01951 1.000 27.23049 76 ARG C O 1
ATOM 8861 N N . LEU C 1 108 ? 73.36428 -19.86076 21.45907 1.000 20.82426 77 LEU C N 1
ATOM 8862 C CA . LEU C 1 108 ? 72.81942 -18.88676 20.52725 1.000 18.45533 77 LEU C CA 1
ATOM 8863 C C . LEU C 1 108 ? 71.42091 -18.56151 21.01581 1.000 21.20483 77 LEU C C 1
ATOM 8864 O O . LEU C 1 108 ? 70.59436 -19.46922 21.16824 1.000 23.17439 77 LEU C O 1
ATOM 8869 N N . LEU C 1 109 ? 71.17151 -17.29164 21.31378 1.000 17.09637 78 LEU C N 1
ATOM 8870 C CA . LEU C 1 109 ? 69.91727 -16.88243 21.92629 1.000 15.72801 78 LEU C CA 1
ATOM 8871 C C . LEU C 1 109 ? 69.07916 -16.13385 20.90102 1.000 19.50809 78 LEU C C 1
ATOM 8872 O O . LEU C 1 109 ? 69.48101 -15.08179 20.40090 1.000 19.59371 78 LEU C O 1
ATOM 8877 N N . ARG C 1 110 ? 67.92309 -16.69667 20.56543 1.000 17.32356 79 ARG C N 1
ATOM 8878 C CA . ARG C 1 110 ? 67.08660 -16.07128 19.54955 1.000 17.40746 79 ARG C CA 1
ATOM 8879 C C . ARG C 1 110 ? 66.59479 -14.71029 20.01973 1.000 19.50475 79 ARG C C 1
ATOM 8880 O O . ARG C 1 110 ? 66.15016 -14.54800 21.16146 1.000 18.92474 79 ARG C O 1
ATOM 8888 N N . VAL C 1 111 ? 66.66816 -13.73451 19.12008 1.000 17.50105 80 VAL C N 1
ATOM 8889 C CA . VAL C 1 111 ? 66.07035 -12.42057 19.33783 1.000 17.07263 80 VAL C CA 1
ATOM 8890 C C . VAL C 1 111 ? 64.62228 -12.50153 18.86774 1.000 18.55610 80 VAL C C 1
ATOM 8891 O O . VAL C 1 111 ? 64.35218 -12.71318 17.68325 1.000 21.26826 80 VAL C O 1
ATOM 8895 N N . VAL C 1 112 ? 63.68287 -12.37381 19.79844 1.000 18.00349 81 VAL C N 1
ATOM 8896 C CA . VAL C 1 112 ? 62.26603 -12.40943 19.46942 1.000 20.51615 81 VAL C CA 1
ATOM 8897 C C . VAL C 1 112 ? 61.65379 -11.08962 19.89540 1.000 16.99577 81 VAL C C 1
ATOM 8898 O O . VAL C 1 112 ? 61.98731 -10.54374 20.94947 1.000 21.52913 81 VAL C O 1
ATOM 8902 N N . ASN C 1 113 ? 60.75829 -10.57972 19.06409 1.000 17.50312 82 ASN C N 1
ATOM 8903 C CA . ASN C 1 113 ? 59.94719 -9.41309 19.37499 1.000 18.88448 82 ASN C CA 1
ATOM 8904 C C . ASN C 1 113 ? 58.51137 -9.84682 19.17980 1.000 16.39374 82 ASN C C 1
ATOM 8905 O O . ASN C 1 113 ? 58.11947 -10.18880 18.06240 1.000 17.65146 82 ASN C O 1
ATOM 8910 N N . GLY C 1 114 ? 57.73011 -9.86153 20.25171 1.000 16.35928 83 GLY C N 1
ATOM 8911 C CA . GLY C 1 114 ? 56.37150 -10.33389 20.14799 1.000 14.21568 83 GLY C CA 1
ATOM 8912 C C . GLY C 1 114 ? 56.26817 -11.80119 20.48197 1.000 15.38310 83 GLY C C 1
ATOM 8913 O O . GLY C 1 114 ? 57.11451 -12.36103 21.18188 1.000 14.79393 83 GLY C O 1
ATOM 8914 N N . PRO C 1 115 ? 55.22180 -12.44737 19.98747 1.000 14.32921 84 PRO C N 1
ATOM 8915 C CA . PRO C 1 115 ? 54.95980 -13.82767 20.37420 1.000 12.43733 84 PRO C CA 1
ATOM 8916 C C . PRO C 1 115 ? 56.02296 -14.77081 19.84369 1.000 12.72046 84 PRO C C 1
ATOM 8917 O O . PRO C 1 115 ? 56.75210 -14.47377 18.88542 1.000 15.51381 84 PRO C O 1
ATOM 8921 N N . ILE C 1 116 ? 56.12459 -15.91707 20.52436 1.000 13.14576 85 ILE C N 1
ATOM 8922 C CA . ILE C 1 116 ? 56.86575 -17.05702 19.97827 1.000 12.74739 85 ILE C CA 1
ATOM 8923 C C . ILE C 1 116 ? 56.02928 -17.66810 18.87379 1.000 13.95037 85 ILE C C 1
ATOM 8924 O O . ILE C 1 116 ? 54.79187 -17.67211 18.94977 1.000 13.68355 85 ILE C O 1
ATOM 8929 N N . TRP C 1 117 ? 56.68660 -18.18378 17.83383 1.000 13.65180 86 TRP C N 1
ATOM 8930 C CA . TRP C 1 117 ? 56.00564 -18.90056 16.75862 1.000 13.91728 86 TRP C CA 1
ATOM 8931 C C . TRP C 1 117 ? 56.46513 -20.35065 16.75617 1.000 14.11063 86 TRP C C 1
ATOM 8932 O O . TRP C 1 117 ? 57.65143 -20.63272 16.95089 1.000 15.54071 86 TRP C O 1
ATOM 8943 N N . ALA C 1 118 ? 55.53187 -21.27970 16.51007 1.000 13.56601 87 ALA C N 1
ATOM 8944 C CA . ALA C 1 118 ? 55.87486 -22.69685 16.58511 1.000 12.83935 87 ALA C CA 1
ATOM 8945 C C . ALA C 1 118 ? 56.94547 -23.09509 15.56012 1.000 13.91220 87 ALA C C 1
ATOM 8946 O O . ALA C 1 118 ? 57.74594 -24.00491 15.82888 1.000 14.37549 87 ALA C O 1
ATOM 8948 N N . ASP C 1 119 ? 56.99518 -22.43048 14.40202 1.000 14.63656 88 ASP C N 1
ATOM 8949 C CA . ASP C 1 119 ? 58.00201 -22.76211 13.39980 1.000 12.83587 88 ASP C CA 1
ATOM 8950 C C . ASP C 1 119 ? 59.40911 -22.44424 13.88696 1.000 13.53305 88 ASP C C 1
ATOM 8951 O O . ASP C 1 119 ? 60.38027 -22.98126 13.33020 1.000 16.23230 88 ASP C O 1
ATOM 8956 N N . MET C 1 120 ? 59.53978 -21.58364 14.91067 1.000 13.93674 89 MET C N 1
ATOM 8957 C CA . MET C 1 120 ? 60.85115 -21.33848 15.52194 1.000 12.71358 89 MET C CA 1
ATOM 8958 C C . MET C 1 120 ? 61.41924 -22.59007 16.18113 1.000 15.81765 89 MET C C 1
ATOM 8959 O O . MET C 1 120 ? 62.63836 -22.64581 16.40209 1.000 16.25374 89 MET C O 1
ATOM 8964 N N . PHE C 1 121 ? 60.57572 -23.59011 16.46864 1.000 14.93192 90 PHE C N 1
ATOM 8965 C CA . PHE C 1 121 ? 60.97634 -24.86063 17.05845 1.000 14.96459 90 PHE C CA 1
ATOM 8966 C C . PHE C 1 121 ? 60.90761 -25.98382 16.03632 1.000 15.49972 90 PHE C C 1
ATOM 8967 O O . PHE C 1 121 ? 60.97547 -27.16676 16.40919 1.000 18.85946 90 PHE C O 1
ATOM 8975 N N . GLY C 1 122 ? 60.79715 -25.64135 14.75482 1.000 13.91544 91 GLY C N 1
ATOM 8976 C CA . GLY C 1 122 ? 60.80004 -26.62394 13.69665 1.000 16.54233 91 GLY C CA 1
ATOM 8977 C C . GLY C 1 122 ? 59.43004 -27.10174 13.27073 1.000 18.25282 91 GLY C C 1
ATOM 8978 O O . GLY C 1 122 ? 59.34668 -27.99449 12.42139 1.000 17.70559 91 GLY C O 1
ATOM 8979 N N . ALA C 1 123 ? 58.35779 -26.55261 13.83778 1.000 15.53859 92 ALA C N 1
ATOM 8980 C CA . ALA C 1 123 ? 57.03430 -26.89699 13.33464 1.000 17.99872 92 ALA C CA 1
ATOM 8981 C C . ALA C 1 123 ? 56.93196 -26.48349 11.87171 1.000 15.62710 92 ALA C C 1
ATOM 8982 O O . ALA C 1 123 ? 57.50978 -25.48214 11.44916 1.000 16.88761 92 ALA C O 1
ATOM 8984 N N . LEU C 1 124 ? 56.20234 -27.28160 11.08595 1.000 14.71948 93 LEU C N 1
ATOM 8985 C CA . LEU C 1 124 ? 55.98860 -26.98451 9.67825 1.000 15.29735 93 LEU C CA 1
ATOM 8986 C C . LEU C 1 124 ? 54.49849 -26.93723 9.37048 1.000 15.93653 93 LEU C C 1
ATOM 8987 O O . LEU C 1 124 ? 53.72503 -27.68929 9.95782 1.000 15.05270 93 LEU C O 1
ATOM 8992 N N . PRO C 1 125 ? 54.08466 -26.06396 8.45858 1.000 12.98191 94 PRO C N 1
ATOM 8993 C CA . PRO C 1 125 ? 52.66952 -25.97673 8.06649 1.000 15.32287 94 PRO C CA 1
ATOM 8994 C C . PRO C 1 125 ? 52.29243 -27.02279 7.03155 1.000 15.89014 94 PRO C C 1
ATOM 8995 O O . PRO C 1 125 ? 53.11658 -27.44117 6.22466 1.000 16.68713 94 PRO C O 1
ATOM 8999 N N . ASN C 1 126 ? 51.01255 -27.42804 7.05402 1.000 14.93623 95 ASN C N 1
ATOM 9000 C CA . ASN C 1 126 ? 50.45841 -28.30247 6.01491 1.000 16.94938 95 ASN C CA 1
ATOM 9001 C C . ASN C 1 126 ? 51.26356 -29.58783 5.87511 1.000 17.26592 95 ASN C C 1
ATOM 9002 O O . ASN C 1 126 ? 51.46802 -30.10669 4.77217 1.000 21.89422 95 ASN C O 1
ATOM 9007 N N . SER C 1 127 ? 51.69645 -30.11507 7.00621 1.000 17.07794 96 SER C N 1
ATOM 9008 C CA . SER C 1 127 ? 52.54847 -31.29280 7.08145 1.000 18.40370 96 SER C CA 1
ATOM 9009 C C . SER C 1 127 ? 51.76755 -32.46953 7.65402 1.000 17.93391 96 SER C C 1
ATOM 9010 O O . SER C 1 127 ? 50.84756 -32.28551 8.44686 1.000 19.11917 96 SER C O 1
ATOM 9013 N N . ASP C 1 128 ? 52.10638 -33.69886 7.24675 1.000 21.45236 97 ASP C N 1
ATOM 9014 C CA . ASP C 1 128 ? 51.45965 -34.80432 7.94875 1.000 23.63057 97 ASP C CA 1
ATOM 9015 C C . ASP C 1 128 ? 52.31028 -35.38666 9.05671 1.000 21.95294 97 ASP C C 1
ATOM 9016 O O . ASP C 1 128 ? 51.88709 -36.37144 9.66975 1.000 22.55808 97 ASP C O 1
ATOM 9024 N N . ILE C 1 129 ? 53.46809 -34.79681 9.35527 1.000 20.88308 98 ILE C N 1
ATOM 9025 C CA . ILE C 1 129 ? 54.19135 -35.14919 10.56889 1.000 21.38113 98 ILE C CA 1
ATOM 9026 C C . ILE C 1 129 ? 53.38996 -34.69204 11.77382 1.000 18.38479 98 ILE C C 1
ATOM 9027 O O . ILE C 1 129 ? 52.70953 -33.65882 11.73620 1.000 21.04742 98 ILE C O 1
ATOM 9032 N N . ASP C 1 130 ? 53.44824 -35.47924 12.84318 1.000 17.86309 99 ASP C N 1
ATOM 9033 C CA . ASP C 1 130 ? 52.88127 -35.05380 14.10994 1.000 16.33761 99 ASP C CA 1
ATOM 9034 C C . ASP C 1 130 ? 53.50416 -33.72615 14.52009 1.000 16.62933 99 ASP C C 1
ATOM 9035 O O . ASP C 1 130 ? 54.70335 -33.66702 14.80385 1.000 18.24264 99 ASP C O 1
ATOM 9040 N N . SER C 1 131 ? 52.69681 -32.66294 14.56702 1.000 14.60872 100 SER C N 1
ATOM 9041 C CA . SER C 1 131 ? 53.17429 -31.36047 15.00874 1.000 13.66722 100 SER C CA 1
ATOM 9042 C C . SER C 1 131 ? 53.05371 -31.14794 16.50068 1.000 13.31661 100 SER C C 1
ATOM 9043 O O . SER C 1 131 ? 53.52112 -30.11679 16.99971 1.000 14.84668 100 SER C O 1
ATOM 9046 N N . MET C 1 132 ? 52.38626 -32.04964 17.21972 1.000 13.11429 101 MET C N 1
ATOM 9047 C CA . MET C 1 132 ? 52.14925 -31.78009 18.63068 1.000 13.95908 101 MET C CA 1
ATOM 9048 C C . MET C 1 132 ? 53.44868 -31.66960 19.40917 1.000 13.34979 101 MET C C 1
ATOM 9049 O O . MET C 1 132 ? 53.54217 -30.76153 20.25122 1.000 16.56204 101 MET C O 1
ATOM 9054 N N . PRO C 1 133 ? 54.49333 -32.47555 19.15476 1.000 14.46873 102 PRO C N 1
ATOM 9055 C CA . PRO C 1 133 ? 55.74201 -32.28233 19.91643 1.000 16.12825 102 PRO C CA 1
ATOM 9056 C C . PRO C 1 133 ? 56.38096 -30.91757 19.74334 1.000 16.26995 102 PRO C C 1
ATOM 9057 O O . PRO C 1 133 ? 56.79311 -30.30915 20.73929 1.000 16.71987 102 PRO C O 1
ATOM 9061 N N . ALA C 1 134 ? 56.46097 -30.40245 18.50934 1.000 16.62922 103 ALA C N 1
ATOM 9062 C CA . ALA C 1 134 ? 57.05093 -29.08059 18.30563 1.000 18.79502 103 ALA C CA 1
ATOM 9063 C C . ALA C 1 134 ? 56.17784 -27.98725 18.90799 1.000 16.45352 103 ALA C C 1
ATOM 9064 O O . ALA C 1 134 ? 56.68999 -27.03387 19.50690 1.000 16.26281 103 ALA C O 1
ATOM 9066 N N . VAL C 1 135 ? 54.85396 -28.09946 18.75905 1.000 15.46900 104 VAL C N 1
ATOM 9067 C CA . VAL C 1 135 ? 53.98364 -27.10702 19.37718 1.000 15.00221 104 VAL C CA 1
ATOM 9068 C C . VAL C 1 135 ? 54.12881 -27.14064 20.88978 1.000 15.57530 104 VAL C C 1
ATOM 9069 O O . VAL C 1 135 ? 54.20688 -26.09326 21.53803 1.000 16.52475 104 VAL C O 1
ATOM 9073 N N . ALA C 1 136 ? 54.19728 -28.34309 21.47579 1.000 15.44047 105 ALA C N 1
ATOM 9074 C CA . ALA C 1 136 ? 54.32326 -28.47439 22.92564 1.000 15.40490 105 ALA C CA 1
ATOM 9075 C C . ALA C 1 136 ? 55.64140 -27.90086 23.43142 1.000 14.86483 105 ALA C C 1
ATOM 9076 O O . ALA C 1 136 ? 55.67705 -27.25396 24.49051 1.000 17.01943 105 ALA C O 1
ATOM 9078 N N . ALA C 1 137 ? 56.73888 -28.13320 22.69758 1.000 15.94294 106 ALA C N 1
ATOM 9079 C CA . ALA C 1 137 ? 58.03338 -27.58833 23.10653 1.000 16.90337 106 ALA C CA 1
ATOM 9080 C C . ALA C 1 137 ? 58.04790 -26.06378 22.99894 1.000 16.45038 106 ALA C C 1
ATOM 9081 O O . ALA C 1 137 ? 58.53482 -25.36184 23.91082 1.000 18.05359 106 ALA C O 1
ATOM 9083 N N . ALA C 1 138 ? 57.52371 -25.53856 21.88334 1.000 14.54508 107 ALA C N 1
ATOM 9084 C CA . ALA C 1 138 ? 57.41882 -24.09182 21.72511 1.000 13.19273 107 ALA C CA 1
ATOM 9085 C C . ALA C 1 138 ? 56.55800 -23.49754 22.82748 1.000 13.69475 107 ALA C C 1
ATOM 9086 O O . ALA C 1 138 ? 56.89191 -22.43948 23.37944 1.000 14.98110 107 ALA C O 1
ATOM 9088 N N . TYR C 1 139 ? 55.45339 -24.18288 23.17639 1.000 13.64144 108 TYR C N 1
ATOM 9089 C CA . TYR C 1 139 ? 54.56756 -23.68041 24.21790 1.000 14.96543 108 TYR C CA 1
ATOM 9090 C C . TYR C 1 139 ? 55.26016 -23.69009 25.57667 1.000 13.84232 108 TYR C C 1
ATOM 9091 O O . TYR C 1 139 ? 55.11251 -22.74534 26.36258 1.000 15.98904 108 TYR C O 1
ATOM 9100 N N . ALA C 1 140 ? 55.98908 -24.76194 25.89275 1.000 13.74223 109 ALA C N 1
ATOM 9101 C CA . ALA C 1 140 ? 56.71278 -24.80176 27.15717 1.000 17.44987 109 ALA C CA 1
ATOM 9102 C C . ALA C 1 140 ? 57.63427 -23.59731 27.28793 1.000 15.38418 109 ALA C C 1
ATOM 9103 O O . ALA C 1 140 ? 57.65915 -22.91570 28.33131 1.000 16.96228 109 ALA C O 1
ATOM 9105 N N . TYR C 1 141 ? 58.36240 -23.28616 26.21706 1.000 15.51824 110 TYR C N 1
ATOM 9106 C CA . TYR C 1 141 ? 59.23445 -22.11429 26.28374 1.000 17.76055 110 TYR C CA 1
ATOM 9107 C C . TYR C 1 141 ? 58.42138 -20.82038 26.41039 1.000 16.90941 110 TYR C C 1
ATOM 9108 O O . TYR C 1 141 ? 58.72554 -19.94164 27.24431 1.000 17.23781 110 TYR C O 1
ATOM 9117 N N . ALA C 1 142 ? 57.40155 -20.67106 25.56598 1.000 14.27563 111 ALA C N 1
ATOM 9118 C CA . ALA C 1 142 ? 56.59293 -19.45824 25.58447 1.000 12.96954 111 ALA C CA 1
ATOM 9119 C C . ALA C 1 142 ? 56.03183 -19.18390 26.97573 1.000 13.69105 111 ALA C C 1
ATOM 9120 O O . ALA C 1 142 ? 56.13077 -18.06477 27.49868 1.000 15.02604 111 ALA C O 1
ATOM 9122 N N . ALA C 1 143 ? 55.45991 -20.21013 27.60246 1.000 12.70976 112 ALA C N 1
ATOM 9123 C CA . ALA C 1 143 ? 54.93913 -20.03659 28.95346 1.000 15.01612 112 ALA C CA 1
ATOM 9124 C C . ALA C 1 143 ? 56.04217 -19.62664 29.90598 1.000 17.19537 112 ALA C C 1
ATOM 9125 O O . ALA C 1 143 ? 55.82382 -18.76989 30.78349 1.000 15.82993 112 ALA C O 1
ATOM 9127 N N . SER C 1 144 ? 57.24478 -20.19929 29.72949 1.000 16.62258 113 SER C N 1
ATOM 9128 C CA . SER C 1 144 ? 58.32844 -19.89024 30.64859 1.000 16.46810 113 SER C CA 1
ATOM 9129 C C . SER C 1 144 ? 58.74254 -18.42715 30.57723 1.000 18.32634 113 SER C C 1
ATOM 9130 O O . SER C 1 144 ? 59.31409 -17.93065 31.55357 1.000 19.64692 113 SER C O 1
ATOM 9133 N N . VAL C 1 145 ? 58.44387 -17.72027 29.47479 1.000 15.34749 114 VAL C N 1
ATOM 9134 C CA . VAL C 1 145 ? 58.74757 -16.28804 29.41524 1.000 13.65778 114 VAL C CA 1
ATOM 9135 C C . VAL C 1 145 ? 57.48602 -15.42689 29.29438 1.000 17.17449 114 VAL C C 1
ATOM 9136 O O . VAL C 1 145 ? 57.54566 -14.29657 28.80632 1.000 15.72406 114 VAL C O 1
ATOM 9140 N N . ASN C 1 146 ? 56.34277 -15.95824 29.73778 1.000 13.44011 115 ASN C N 1
ATOM 9141 C CA . ASN C 1 146 ? 55.06694 -15.22069 29.81641 1.000 14.97482 115 ASN C CA 1
ATOM 9142 C C . ASN C 1 146 ? 54.69151 -14.56298 28.49013 1.000 15.24523 115 ASN C C 1
ATOM 9143 O O . ASN C 1 146 ? 54.22306 -13.42959 28.45832 1.000 15.64910 115 ASN C O 1
ATOM 9148 N N . THR C 1 147 ? 54.91034 -15.29465 27.39029 1.000 13.28852 116 THR C N 1
ATOM 9149 C CA . THR C 1 147 ? 54.72582 -14.82545 26.02432 1.000 14.46213 116 THR C CA 1
ATOM 9150 C C . THR C 1 147 ? 53.77627 -15.77283 25.29966 1.000 13.48842 116 THR C C 1
ATOM 9151 O O . THR C 1 147 ? 53.88517 -16.98532 25.46529 1.000 15.13822 116 THR C O 1
ATOM 9155 N N . ASP C 1 148 ? 52.82740 -15.23982 24.51761 1.000 11.22926 117 ASP C N 1
ATOM 9156 C CA . ASP C 1 148 ? 51.92756 -16.15602 23.81797 1.000 12.59732 117 ASP C CA 1
ATOM 9157 C C . ASP C 1 148 ? 52.65558 -16.91037 22.69438 1.000 13.99291 117 ASP C C 1
ATOM 9158 O O . ASP C 1 148 ? 53.69325 -16.47026 22.17112 1.000 15.23173 117 ASP C O 1
ATOM 9163 N N . LEU C 1 149 ? 52.08901 -18.06097 22.31818 1.000 11.72044 118 LEU C N 1
ATOM 9164 C CA . LEU C 1 149 ? 52.59225 -18.85891 21.20169 1.000 10.80479 118 LEU C CA 1
ATOM 9165 C C . LEU C 1 149 ? 51.66678 -18.72133 20.00265 1.000 13.26795 118 LEU C C 1
ATOM 9166 O O . LEU C 1 149 ? 50.46694 -18.95908 20.12043 1.000 14.39869 118 LEU C O 1
ATOM 9171 N N . TYR C 1 150 ? 52.22464 -18.34666 18.85431 1.000 11.42797 119 TYR C N 1
ATOM 9172 C CA . TYR C 1 150 ? 51.48709 -18.33438 17.59773 1.000 13.05825 119 TYR C CA 1
ATOM 9173 C C . TYR C 1 150 ? 51.74179 -19.62656 16.82649 1.000 14.25614 119 TYR C C 1
ATOM 9174 O O . TYR C 1 150 ? 52.86564 -20.11468 16.76966 1.000 14.24016 119 TYR C O 1
ATOM 9183 N N . ILE C 1 151 ? 50.69748 -20.15505 16.20536 1.000 12.40209 120 ILE C N 1
ATOM 9184 C CA . ILE C 1 151 ? 50.81212 -21.22344 15.20855 1.000 11.22484 120 ILE C CA 1
ATOM 9185 C C . ILE C 1 151 ? 50.38632 -20.63459 13.86931 1.000 11.65627 120 ILE C C 1
ATOM 9186 O O . ILE C 1 151 ? 49.22748 -20.23847 13.71306 1.000 13.35750 120 ILE C O 1
ATOM 9191 N N . GLY C 1 152 ? 51.29917 -20.57471 12.89857 1.000 11.40957 121 GLY C N 1
ATOM 9192 C CA . GLY C 1 152 ? 50.95115 -19.99685 11.60946 1.000 11.24068 121 GLY C CA 1
ATOM 9193 C C . GLY C 1 152 ? 49.81665 -20.75864 10.94115 1.000 12.82275 121 GLY C C 1
ATOM 9194 O O . GLY C 1 152 ? 49.76924 -21.99054 10.95015 1.000 13.79831 121 GLY C O 1
ATOM 9195 N N . VAL C 1 153 ? 48.90470 -20.00361 10.33406 1.000 11.42095 122 VAL C N 1
ATOM 9196 C CA . VAL C 1 153 ? 47.70793 -20.59062 9.77067 1.000 12.22939 122 VAL C CA 1
ATOM 9197 C C . VAL C 1 153 ? 48.08245 -21.61902 8.71537 1.000 11.90274 122 VAL C C 1
ATOM 9198 O O . VAL C 1 153 ? 48.87550 -21.35015 7.79833 1.000 14.02098 122 VAL C O 1
ATOM 9202 N N . ALA C 1 154 ? 47.50184 -22.81023 8.85582 1.000 12.53932 123 ALA C N 1
ATOM 9203 C CA . ALA C 1 154 ? 47.76458 -23.98066 8.03492 1.000 12.70409 123 ALA C CA 1
ATOM 9204 C C . ALA C 1 154 ? 46.99014 -25.14918 8.61286 1.000 13.75283 123 ALA C C 1
ATOM 9205 O O . ALA C 1 154 ? 46.26320 -24.99550 9.60777 1.000 13.94793 123 ALA C O 1
ATOM 9207 N N . THR C 1 155 ? 47.14991 -26.33722 8.03359 1.000 13.78268 124 THR C N 1
ATOM 9208 C CA . THR C 1 155 ? 46.64861 -27.53609 8.66921 1.000 14.80151 124 THR C CA 1
ATOM 9209 C C . THR C 1 155 ? 47.77304 -28.20787 9.44528 1.000 13.15419 124 THR C C 1
ATOM 9210 O O . THR C 1 155 ? 48.94940 -28.14410 9.06206 1.000 15.52201 124 THR C O 1
ATOM 9214 N N . TYR C 1 156 ? 47.39163 -28.85979 10.53363 1.000 14.64629 125 TYR C N 1
ATOM 9215 C CA . TYR C 1 156 ? 48.31301 -29.55175 11.41959 1.000 13.23312 125 TYR C CA 1
ATOM 9216 C C . TYR C 1 156 ? 47.69690 -30.87254 11.83188 1.000 18.31298 125 TYR C C 1
ATOM 9217 O O . TYR C 1 156 ? 46.47517 -31.01185 11.87024 1.000 17.49040 125 TYR C O 1
ATOM 9226 N N . LYS C 1 157 ? 48.53856 -31.85644 12.11278 1.000 14.21686 126 LYS C N 1
ATOM 9227 C CA . LYS C 1 157 ? 48.07662 -33.09680 12.71715 1.000 14.86161 126 LYS C CA 1
ATOM 9228 C C . LYS C 1 157 ? 48.67518 -33.22302 14.10924 1.000 17.39846 126 LYS C C 1
ATOM 9229 O O . LYS C 1 157 ? 49.88260 -33.02905 14.29569 1.000 18.28784 126 LYS C O 1
ATOM 9235 N N . PHE C 1 158 ? 47.82859 -33.52382 15.08622 1.000 13.74426 127 PHE C N 1
ATOM 9236 C CA . PHE C 1 158 ? 48.26207 -33.84455 16.44465 1.000 14.23495 127 PHE C CA 1
ATOM 9237 C C . PHE C 1 158 ? 48.04384 -35.33331 16.64811 1.000 17.73106 127 PHE C C 1
ATOM 9238 O O . PHE C 1 158 ? 46.90441 -35.80595 16.56452 1.000 17.38194 127 PHE C O 1
ATOM 9246 N N . LYS C 1 159 ? 49.12819 -36.06702 16.90894 1.000 14.24929 128 LYS C N 1
ATOM 9247 C CA . LYS C 1 159 ? 49.05134 -37.50255 17.12959 1.000 15.89167 128 LYS C CA 1
ATOM 9248 C C . LYS C 1 159 ? 49.57325 -37.82132 18.52128 1.000 16.21207 128 LYS C C 1
ATOM 9249 O O . LYS C 1 159 ? 49.66392 -36.92709 19.36803 1.000 18.44671 128 LYS C O 1
ATOM 9255 N N . GLY C 1 160 ? 49.87547 -39.09113 18.78259 1.000 18.81045 129 GLY C N 1
ATOM 9256 C CA . GLY C 1 160 ? 50.33816 -39.39523 20.12363 1.000 21.59228 129 GLY C CA 1
ATOM 9257 C C . GLY C 1 160 ? 49.21205 -39.33370 21.15017 1.000 18.12263 129 GLY C C 1
ATOM 9258 O O . GLY C 1 160 ? 48.03125 -39.44405 20.83545 1.000 19.98740 129 GLY C O 1
ATOM 9259 N N . SER C 1 161 ? 49.61183 -39.18089 22.40741 1.000 20.03838 130 SER C N 1
ATOM 9260 C CA . SER C 1 161 ? 48.64310 -39.21987 23.50074 1.000 18.27030 130 SER C CA 1
ATOM 9261 C C . SER C 1 161 ? 49.01715 -38.26006 24.62892 1.000 20.11739 130 SER C C 1
ATOM 9262 O O . SER C 1 161 ? 48.51095 -38.41796 25.74910 1.000 22.43985 130 SER C O 1
ATOM 9265 N N . THR C 1 162 ? 49.86088 -37.25583 24.35995 1.000 19.13601 131 THR C N 1
ATOM 9266 C CA . THR C 1 162 ? 50.31522 -36.32492 25.37965 1.000 16.55857 131 THR C CA 1
ATOM 9267 C C . THR C 1 162 ? 49.50703 -35.04189 25.25276 1.000 15.53780 131 THR C C 1
ATOM 9268 O O . THR C 1 162 ? 49.63524 -34.33816 24.23565 1.000 17.27962 131 THR C O 1
ATOM 9272 N N . PRO C 1 163 ? 48.67669 -34.69386 26.23325 1.000 16.92405 132 PRO C N 1
ATOM 9273 C CA . PRO C 1 163 ? 47.92992 -33.43478 26.15306 1.000 15.98352 132 PRO C CA 1
ATOM 9274 C C . PRO C 1 163 ? 48.85916 -32.24118 26.26115 1.000 16.15158 132 PRO C C 1
ATOM 9275 O O . PRO C 1 163 ? 49.94957 -32.31647 26.83147 1.000 18.30488 132 PRO C O 1
ATOM 9279 N N . ILE C 1 164 ? 48.39736 -31.11736 25.71844 1.000 15.94686 133 ILE C N 1
ATOM 9280 C CA . ILE C 1 164 ? 49.01309 -29.82113 25.97605 1.000 15.64284 133 ILE C CA 1
ATOM 9281 C C . ILE C 1 164 ? 48.21918 -29.14320 27.08463 1.000 18.75447 133 ILE C C 1
ATOM 9282 O O . ILE C 1 164 ? 47.00444 -28.94209 26.96800 1.000 15.87514 133 ILE C O 1
ATOM 9287 N N . ASN C 1 165 ? 48.91438 -28.79372 28.16313 1.000 16.58456 134 ASN C N 1
ATOM 9288 C CA . ASN C 1 165 ? 48.33274 -28.15201 29.33279 1.000 18.19822 134 ASN C CA 1
ATOM 9289 C C . ASN C 1 165 ? 48.65957 -26.66065 29.23110 1.000 16.89632 134 ASN C C 1
ATOM 9290 O O . ASN C 1 165 ? 49.77959 -26.23639 29.54308 1.000 16.90009 134 ASN C O 1
ATOM 9295 N N . VAL C 1 166 ? 47.69619 -25.88288 28.74715 1.000 14.81134 135 VAL C N 1
ATOM 9296 C CA . VAL C 1 166 ? 47.83925 -24.43243 28.66308 1.000 13.83014 135 VAL C CA 1
ATOM 9297 C C . VAL C 1 166 ? 47.72342 -23.82467 30.05036 1.000 17.67332 135 VAL C C 1
ATOM 9298 O O . VAL C 1 166 ? 46.78598 -24.12223 30.80668 1.000 17.38293 135 VAL C O 1
ATOM 9302 N N . ASP C 1 167 ? 48.67767 -22.96293 30.39364 1.000 13.13101 136 ASP C N 1
ATOM 9303 C CA . ASP C 1 167 ? 48.67007 -22.21893 31.64570 1.000 13.24994 136 ASP C CA 1
ATOM 9304 C C . ASP C 1 167 ? 48.24321 -20.80046 31.30520 1.000 13.65545 136 ASP C C 1
ATOM 9305 O O . ASP C 1 167 ? 49.06143 -20.02652 30.80063 1.000 14.60427 136 ASP C O 1
ATOM 9310 N N . PRO C 1 168 ? 46.97860 -20.41248 31.54518 1.000 12.72582 137 PRO C N 1
ATOM 9311 C CA . PRO C 1 168 ? 46.50856 -19.08685 31.10083 1.000 14.62483 137 PRO C CA 1
ATOM 9312 C C . PRO C 1 168 ? 47.15956 -17.93317 31.83086 1.000 12.86905 137 PRO C C 1
ATOM 9313 O O . PRO C 1 168 ? 47.00935 -16.79039 31.38860 1.000 13.28250 137 PRO C O 1
ATOM 9317 N N . SER C 1 169 ? 47.86213 -18.19742 32.93247 1.000 12.56358 138 SER C N 1
ATOM 9318 C CA . SER C 1 169 ? 48.59588 -17.15726 33.64286 1.000 13.41907 138 SER C CA 1
ATOM 9319 C C . SER C 1 169 ? 49.93330 -16.85928 32.99983 1.000 15.50755 138 SER C C 1
ATOM 9320 O O . SER C 1 169 ? 50.62506 -15.93214 33.44681 1.000 17.11173 138 SER C O 1
ATOM 9323 N N . ARG C 1 170 ? 50.31974 -17.63007 31.98437 1.000 13.82489 139 ARG C N 1
ATOM 9324 C CA . ARG C 1 170 ? 51.63386 -17.49405 31.36265 1.000 14.62197 139 ARG C CA 1
ATOM 9325 C C . ARG C 1 170 ? 51.57000 -17.35278 29.84790 1.000 16.81710 139 ARG C C 1
ATOM 9326 O O . ARG C 1 170 ? 52.30390 -16.53272 29.29697 1.000 15.78611 139 ARG C O 1
ATOM 9334 N N . ALA C 1 171 ? 50.72092 -18.12256 29.15829 1.000 12.96884 140 ALA C N 1
ATOM 9335 C CA . ALA C 1 171 ? 50.77892 -18.10067 27.69986 1.000 11.57379 140 ALA C CA 1
ATOM 9336 C C . ALA C 1 171 ? 49.55329 -18.75829 27.09979 1.000 12.15786 140 ALA C C 1
ATOM 9337 O O . ALA C 1 171 ? 49.12996 -19.81885 27.56123 1.000 14.21046 140 ALA C O 1
ATOM 9339 N N . GLY C 1 172 ? 49.03306 -18.15612 26.02848 1.000 13.33960 141 GLY C N 1
ATOM 9340 C CA . GLY C 1 172 ? 47.99389 -18.77900 25.23772 1.000 10.92775 141 GLY C CA 1
ATOM 9341 C C . GLY C 1 172 ? 48.56158 -19.34682 23.94479 1.000 12.47480 141 GLY C C 1
ATOM 9342 O O . GLY C 1 172 ? 49.72908 -19.13651 23.60587 1.000 15.49528 141 GLY C O 1
ATOM 9343 N N . ILE C 1 173 ? 47.70928 -20.07267 23.21863 1.000 15.21781 142 ILE C N 1
ATOM 9344 C CA . ILE C 1 173 ? 48.05109 -20.61728 21.90360 1.000 11.49399 142 ILE C CA 1
ATOM 9345 C C . ILE C 1 173 ? 47.08335 -20.00424 20.89699 1.000 13.16262 142 ILE C C 1
ATOM 9346 O O . ILE C 1 173 ? 45.86345 -20.16379 21.03208 1.000 12.86928 142 ILE C O 1
ATOM 9351 N N . ILE C 1 174 ? 47.62933 -19.32534 19.89054 1.000 12.39506 143 ILE C N 1
ATOM 9352 C CA . ILE C 1 174 ? 46.87519 -18.47765 18.97137 1.000 14.35398 143 ILE C CA 1
ATOM 9353 C C . ILE C 1 174 ? 47.13604 -18.96092 17.55312 1.000 12.74213 143 ILE C C 1
ATOM 9354 O O . ILE C 1 174 ? 48.27058 -18.89114 17.07622 1.000 13.52522 143 ILE C O 1
ATOM 9359 N N . GLY C 1 175 ? 46.09034 -19.43151 16.86819 1.000 11.62437 144 GLY C N 1
ATOM 9360 C CA . GLY C 1 175 ? 46.20374 -19.73385 15.44642 1.000 12.07128 144 GLY C CA 1
ATOM 9361 C C . GLY C 1 175 ? 46.21145 -18.44050 14.66148 1.000 13.56827 144 GLY C C 1
ATOM 9362 O O . GLY C 1 175 ? 45.24134 -17.68246 14.73984 1.000 15.45205 144 GLY C O 1
ATOM 9363 N N . TYR C 1 176 ? 47.26036 -18.17457 13.87112 1.000 11.81612 145 TYR C N 1
ATOM 9364 C CA . TYR C 1 176 ? 47.52209 -16.83255 13.35567 1.000 12.31327 145 TYR C CA 1
ATOM 9365 C C . TYR C 1 176 ? 47.80264 -16.85404 11.84838 1.000 12.69730 145 TYR C C 1
ATOM 9366 O O . TYR C 1 176 ? 48.86593 -17.31294 11.41650 1.000 13.33846 145 TYR C O 1
ATOM 9375 N N . GLN C 1 177 ? 46.87472 -16.34252 11.02274 1.000 12.89471 146 GLN C N 1
ATOM 9376 C CA . GLN C 1 177 ? 45.50135 -16.01429 11.40054 1.000 13.79120 146 GLN C CA 1
ATOM 9377 C C . GLN C 1 177 ? 44.61811 -16.40575 10.21385 1.000 12.51372 146 GLN C C 1
ATOM 9378 O O . GLN C 1 177 ? 44.95501 -16.11399 9.04715 1.000 13.27997 146 GLN C O 1
ATOM 9384 N N . GLY C 1 178 ? 43.52905 -17.09649 10.52089 1.000 12.36658 147 GLY C N 1
ATOM 9385 C CA . GLY C 1 178 ? 42.69813 -17.66254 9.48986 1.000 13.13409 147 GLY C CA 1
ATOM 9386 C C . GLY C 1 178 ? 42.09347 -18.95388 10.00295 1.000 14.01470 147 GLY C C 1
ATOM 9387 O O . GLY C 1 178 ? 41.85610 -19.09915 11.19631 1.000 14.15376 147 GLY C O 1
ATOM 9388 N N . LYS C 1 179 ? 41.87705 -19.90438 9.09843 1.000 10.77090 148 LYS C N 1
ATOM 9389 C CA . LYS C 1 179 ? 41.14971 -21.11094 9.48064 1.000 11.57710 148 LYS C CA 1
ATOM 9390 C C . LYS C 1 179 ? 42.16104 -22.19868 9.83700 1.000 11.36258 148 LYS C C 1
ATOM 9391 O O . LYS C 1 179 ? 42.46991 -23.07584 9.04245 1.000 15.80817 148 LYS C O 1
ATOM 9397 N N . VAL C 1 180 ? 42.69629 -22.11396 11.04563 1.000 11.39972 149 VAL C N 1
ATOM 9398 C CA . VAL C 1 180 ? 43.74772 -23.04967 11.45712 1.000 10.60653 149 VAL C CA 1
ATOM 9399 C C . VAL C 1 180 ? 43.11194 -24.38313 11.81933 1.000 14.93148 149 VAL C C 1
ATOM 9400 O O . VAL C 1 180 ? 42.21998 -24.44106 12.66937 1.000 14.14956 149 VAL C O 1
ATOM 9404 N N . ARG C 1 181 ? 43.58738 -25.46449 11.19956 1.000 12.82002 150 ARG C N 1
ATOM 9405 C CA . ARG C 1 181 ? 42.94921 -26.77792 11.27819 1.000 11.96075 150 ARG C CA 1
ATOM 9406 C C . ARG C 1 181 ? 43.87053 -27.70960 12.05521 1.000 15.26454 150 ARG C C 1
ATOM 9407 O O . ARG C 1 181 ? 44.98387 -27.98318 11.61384 1.000 15.51159 150 ARG C O 1
ATOM 9415 N N . ILE C 1 182 ? 43.42148 -28.15784 13.22349 1.000 13.62047 151 ILE C N 1
ATOM 9416 C CA . ILE C 1 182 ? 44.16972 -29.02673 14.12433 1.000 15.24866 151 ILE C CA 1
ATOM 9417 C C . ILE C 1 182 ? 43.45768 -30.38013 14.11483 1.000 11.58914 151 ILE C C 1
ATOM 9418 O O . ILE C 1 182 ? 42.50184 -30.63515 14.87312 1.000 13.72154 151 ILE C O 1
ATOM 9423 N N . ASP C 1 183 ? 43.95336 -31.27282 13.26325 1.000 11.96060 152 ASP C N 1
ATOM 9424 C CA . ASP C 1 183 ? 43.41370 -32.61053 13.09353 1.000 12.67051 152 ASP C CA 1
ATOM 9425 C C . ASP C 1 183 ? 43.93262 -33.51102 14.20366 1.000 15.43561 152 ASP C C 1
ATOM 9426 O O . ASP C 1 183 ? 45.11482 -33.87131 14.21344 1.000 16.93275 152 ASP C O 1
ATOM 9431 N N . CYS C 1 184 ? 43.05116 -33.88388 15.12747 1.000 14.12117 153 CYS C N 1
ATOM 9432 C CA . CYS C 1 184 ? 43.39680 -34.78156 16.23265 1.000 16.01506 153 CYS C CA 1
ATOM 9433 C C . CYS C 1 184 ? 42.79893 -36.17802 16.06339 1.000 14.05762 153 CYS C C 1
ATOM 9434 O O . CYS C 1 184 ? 42.62784 -36.91042 17.05427 1.000 16.01186 153 CYS C O 1
ATOM 9437 N N . SER C 1 185 ? 42.48734 -36.56639 14.82550 1.000 15.27340 154 SER C N 1
ATOM 9438 C CA . SER C 1 185 ? 41.82042 -37.83812 14.58399 1.000 14.56747 154 SER C CA 1
ATOM 9439 C C . SER C 1 185 ? 42.67063 -39.02490 15.00187 1.000 18.10491 154 SER C C 1
ATOM 9440 O O . SER C 1 185 ? 42.11414 -40.08290 15.31562 1.000 22.14910 154 SER C O 1
ATOM 9443 N N . GLU C 1 186 ? 43.99903 -38.88059 15.04123 1.000 17.95312 155 GLU C N 1
ATOM 9444 C CA . GLU C 1 186 ? 44.85144 -39.98025 15.47928 1.000 18.79277 155 GLU C CA 1
ATOM 9445 C C . GLU C 1 186 ? 45.34519 -39.82672 16.91804 1.000 21.57328 155 GLU C C 1
ATOM 9446 O O . GLU C 1 186 ? 46.07426 -40.69140 17.40415 1.000 23.59165 155 GLU C O 1
ATOM 9452 N N . PHE C 1 187 ? 44.93731 -38.78162 17.62111 1.000 17.41252 156 PHE C N 1
ATOM 9453 C CA . PHE C 1 187 ? 45.32727 -38.58837 19.01202 1.000 16.59233 156 PHE C CA 1
ATOM 9454 C C . PHE C 1 187 ? 44.54974 -39.54310 19.91858 1.000 18.41397 156 PHE C C 1
ATOM 9455 O O . PHE C 1 187 ? 43.33150 -39.68376 19.79829 1.000 21.05951 156 PHE C O 1
ATOM 9463 N N . THR C 1 188 ? 45.25500 -40.17504 20.85381 1.000 18.78636 157 THR C N 1
ATOM 9464 C CA . THR C 1 188 ? 44.65144 -41.19104 21.71490 1.000 19.44662 157 THR C CA 1
ATOM 9465 C C . THR C 1 188 ? 44.76637 -40.88121 23.20177 1.000 20.33102 157 THR C C 1
ATOM 9466 O O . THR C 1 188 ? 44.50284 -41.77014 24.02699 1.000 25.33125 157 THR C O 1
ATOM 9470 N N . GLY C 1 189 ? 45.17563 -39.67775 23.57768 1.000 20.43196 158 GLY C N 1
ATOM 9471 C CA . GLY C 1 189 ? 45.22875 -39.29295 24.97391 1.000 20.95842 158 GLY C CA 1
ATOM 9472 C C . GLY C 1 189 ? 43.85961 -38.94893 25.53988 1.000 20.41922 158 GLY C C 1
ATOM 9473 O O . GLY C 1 189 ? 42.84822 -38.93720 24.84232 1.000 23.12792 158 GLY C O 1
ATOM 9474 N N . SER C 1 190 ? 43.83818 -38.66237 26.84613 1.000 22.21577 159 SER C N 1
ATOM 9475 C CA . SER C 1 190 ? 42.55721 -38.43266 27.52224 1.000 21.42268 159 SER C CA 1
ATOM 9476 C C . SER C 1 190 ? 41.91495 -37.10876 27.09836 1.000 17.73823 159 SER C C 1
ATOM 9477 O O . SER C 1 190 ? 40.68766 -37.01154 26.99989 1.000 16.97735 159 SER C O 1
ATOM 9480 N N . ILE C 1 191 ? 42.72547 -36.06980 26.88111 1.000 20.01835 160 ILE C N 1
ATOM 9481 C CA . ILE C 1 191 ? 42.28520 -34.73388 26.49452 1.000 17.02337 160 ILE C CA 1
ATOM 9482 C C . ILE C 1 191 ? 43.33862 -34.18841 25.54627 1.000 15.75234 160 ILE C C 1
ATOM 9483 O O . ILE C 1 191 ? 44.52935 -34.49550 25.68688 1.000 18.30515 160 ILE C O 1
ATOM 9488 N N . VAL C 1 192 ? 42.90757 -33.40421 24.55764 1.000 16.32694 161 VAL C N 1
ATOM 9489 C CA . VAL C 1 192 ? 43.89452 -32.74288 23.69967 1.000 15.37243 161 VAL C CA 1
ATOM 9490 C C . VAL C 1 192 ? 44.49966 -31.55005 24.41457 1.000 17.90503 161 VAL C C 1
ATOM 9491 O O . VAL C 1 192 ? 45.72361 -31.42780 24.53371 1.000 16.41731 161 VAL C O 1
ATOM 9495 N N . PHE C 1 193 ? 43.65258 -30.64568 24.88748 1.000 14.56854 162 PHE C N 1
ATOM 9496 C CA . PHE C 1 193 ? 44.07756 -29.46626 25.61307 1.000 14.66361 162 PHE C CA 1
ATOM 9497 C C . PHE C 1 193 ? 43.42703 -29.46863 26.98526 1.000 17.47289 162 PHE C C 1
ATOM 9498 O O . PHE C 1 193 ? 42.23234 -29.77558 27.11469 1.000 17.50079 162 PHE C O 1
ATOM 9506 N N . SER C 1 194 ? 44.18791 -29.06874 27.98484 1.000 13.96260 163 SER C N 1
ATOM 9507 C CA . SER C 1 194 ? 43.59181 -28.58408 29.22282 1.000 15.47380 163 SER C CA 1
ATOM 9508 C C . SER C 1 194 ? 43.98987 -27.13383 29.41695 1.000 14.77211 163 SER C C 1
ATOM 9509 O O . SER C 1 194 ? 45.00487 -26.67248 28.88478 1.000 15.64442 163 SER C O 1
ATOM 9512 N N . ILE C 1 195 ? 43.18620 -26.39508 30.17675 1.000 13.10673 164 ILE C N 1
ATOM 9513 C CA . ILE C 1 195 ? 43.54138 -25.01396 30.50305 1.000 13.25787 164 ILE C CA 1
ATOM 9514 C C . ILE C 1 195 ? 43.43435 -24.85369 32.00944 1.000 16.12738 164 ILE C C 1
ATOM 9515 O O . ILE C 1 195 ? 42.33413 -24.96324 32.57727 1.000 14.42613 164 ILE C O 1
ATOM 9520 N N . ASN C 1 196 ? 44.56437 -24.60236 32.66176 1.000 13.61354 165 ASN C N 1
ATOM 9521 C CA . ASN C 1 196 ? 44.56304 -24.52506 34.12028 1.000 13.18708 165 ASN C CA 1
ATOM 9522 C C . ASN C 1 196 ? 45.80325 -23.78061 34.58744 1.000 15.04256 165 ASN C C 1
ATOM 9523 O O . ASN C 1 196 ? 46.92529 -24.12245 34.19344 1.000 15.37808 165 ASN C O 1
ATOM 9528 N N . SER C 1 197 ? 45.60404 -22.81377 35.48197 1.000 14.70603 166 SER C N 1
ATOM 9529 C CA . SER C 1 197 ? 46.68813 -21.98175 35.99613 1.000 13.93662 166 SER C CA 1
ATOM 9530 C C . SER C 1 197 ? 47.65720 -22.76435 36.88047 1.000 15.96419 166 SER C C 1
ATOM 9531 O O . SER C 1 197 ? 47.27444 -23.68606 37.61009 1.000 16.69959 166 SER C O 1
ATOM 9534 N N . SER C 1 198 ? 48.93585 -22.36810 36.83392 1.000 15.26168 167 SER C N 1
ATOM 9535 C CA . SER C 1 198 ? 49.93012 -22.91899 37.75170 1.000 14.02234 167 SER C CA 1
ATOM 9536 C C . SER C 1 198 ? 49.99282 -22.19511 39.09664 1.000 17.93904 167 SER C C 1
ATOM 9537 O O . SER C 1 198 ? 50.78124 -22.60035 39.96608 1.000 19.02517 167 SER C O 1
ATOM 9540 N N . TYR C 1 199 ? 49.18022 -21.15076 39.29475 1.000 15.63899 168 TYR C N 1
ATOM 9541 C CA . TYR C 1 199 ? 49.21109 -20.31440 40.49092 1.000 15.87519 168 TYR C CA 1
ATOM 9542 C C . TYR C 1 199 ? 47.90286 -20.39313 41.26907 1.000 14.34394 168 TYR C C 1
ATOM 9543 O O . TYR C 1 199 ? 46.82612 -20.60432 40.69563 1.000 16.71410 168 TYR C O 1
ATOM 9552 N N . SER C 1 200 ? 47.99445 -20.13574 42.57629 1.000 15.99665 169 SER C N 1
ATOM 9553 C CA . SER C 1 200 ? 46.80071 -20.06502 43.40726 1.000 17.16266 169 SER C CA 1
ATOM 9554 C C . SER C 1 200 ? 46.26177 -18.65285 43.56359 1.000 17.02261 169 SER C C 1
ATOM 9555 O O . SER C 1 200 ? 45.07827 -18.49862 43.89923 1.000 17.51654 169 SER C O 1
ATOM 9559 N N . TYR C 1 201 ? 47.08629 -17.62645 43.33963 1.000 16.76660 170 TYR C N 1
ATOM 9560 C CA . TYR C 1 201 ? 46.56648 -16.26663 43.34146 1.000 15.97245 170 TYR C CA 1
ATOM 9561 C C . TYR C 1 201 ? 47.31140 -15.37364 42.35931 1.000 14.45431 170 TYR C C 1
ATOM 9562 O O . TYR C 1 201 ? 46.87045 -15.21780 41.21983 1.000 18.14707 170 TYR C O 1
ATOM 9571 N N . THR C 1 202 ? 48.47521 -14.85797 42.74689 1.000 18.71569 171 THR C N 1
ATOM 9572 C CA . THR C 1 202 ? 49.19333 -13.98501 41.82830 1.000 18.29719 171 THR C CA 1
ATOM 9573 C C . THR C 1 202 ? 50.36229 -14.73489 41.20571 1.000 18.93036 171 THR C C 1
ATOM 9574 O O . THR C 1 202 ? 50.94378 -15.62658 41.82924 1.000 21.99590 171 THR C O 1
ATOM 9578 N N . PRO C 1 203 ? 50.74686 -14.42803 39.96341 1.000 17.13787 172 PRO C N 1
ATOM 9579 C CA . PRO C 1 203 ? 50.22889 -13.35246 39.11684 1.000 13.86599 172 PRO C CA 1
ATOM 9580 C C . PRO C 1 203 ? 49.01200 -13.73303 38.27974 1.000 15.34250 172 PRO C C 1
ATOM 9581 O O . PRO C 1 203 ? 48.70739 -12.95903 37.39074 1.000 14.11157 172 PRO C O 1
ATOM 9585 N N . ALA C 1 204 ? 48.33662 -14.85820 38.54726 1.000 14.34495 173 ALA C N 1
ATOM 9586 C CA . ALA C 1 204 ? 47.14208 -15.19427 37.76001 1.000 12.58013 173 ALA C CA 1
ATOM 9587 C C . ALA C 1 204 ? 46.11124 -14.06132 37.79596 1.000 12.79139 173 ALA C C 1
ATOM 9588 O O . ALA C 1 204 ? 45.48386 -13.74754 36.77600 1.000 14.12814 173 ALA C O 1
ATOM 9590 N N . ALA C 1 205 ? 45.93174 -13.45130 38.97722 1.000 15.06785 174 ALA C N 1
ATOM 9591 C CA . ALA C 1 205 ? 44.99767 -12.33872 39.15813 1.000 12.52240 174 ALA C CA 1
ATOM 9592 C C . ALA C 1 205 ? 45.38700 -11.10785 38.34837 1.000 12.88811 174 ALA C C 1
ATOM 9593 O O . ALA C 1 205 ? 44.55704 -10.20906 38.15538 1.000 14.66556 174 ALA C O 1
ATOM 9595 N N . TYR C 1 206 ? 46.63695 -11.03337 37.88882 1.000 13.73827 175 TYR C N 1
ATOM 9596 C CA . TYR C 1 206 ? 47.11045 -9.93758 37.04921 1.000 14.59398 175 TYR C CA 1
ATOM 9597 C C . TYR C 1 206 ? 47.17539 -10.28906 35.56377 1.000 14.86399 175 TYR C C 1
ATOM 9598 O O . TYR C 1 206 ? 47.10805 -9.38362 34.70985 1.000 12.99161 175 TYR C O 1
ATOM 9607 N N . TYR C 1 207 ? 47.34193 -11.57378 35.24741 1.000 13.53994 176 TYR C N 1
ATOM 9608 C CA . TYR C 1 207 ? 47.78100 -12.02623 33.93102 1.000 12.97137 176 TYR C CA 1
ATOM 9609 C C . TYR C 1 207 ? 46.74991 -12.80790 33.13478 1.000 14.45372 176 TYR C C 1
ATOM 9610 O O . TYR C 1 207 ? 46.82687 -12.79806 31.90209 1.000 13.97603 176 TYR C O 1
ATOM 9619 N N . ASN C 1 208 ? 45.82921 -13.54377 33.77878 1.000 12.17350 177 ASN C N 1
ATOM 9620 C CA . ASN C 1 208 ? 44.97151 -14.43012 32.99212 1.000 11.26170 177 ASN C CA 1
ATOM 9621 C C . ASN C 1 208 ? 44.22177 -13.67302 31.89881 1.000 11.90470 177 ASN C C 1
ATOM 9622 O O . ASN C 1 208 ? 43.95684 -14.22485 30.82272 1.000 13.64943 177 ASN C O 1
ATOM 9627 N N . ASN C 1 209 ? 43.80569 -12.43528 32.19578 1.000 11.25449 178 ASN C N 1
ATOM 9628 C CA . ASN C 1 209 ? 42.95042 -11.63825 31.32035 1.000 10.09877 178 ASN C CA 1
ATOM 9629 C C . ASN C 1 209 ? 43.71136 -10.95942 30.18549 1.000 11.30429 178 ASN C C 1
ATOM 9630 O O . ASN C 1 209 ? 43.07520 -10.42900 29.26958 1.000 13.05389 178 ASN C O 1
ATOM 9635 N N . LEU C 1 210 ? 45.05347 -10.95208 30.22025 1.000 12.60277 179 LEU C N 1
ATOM 9636 C CA . LEU C 1 210 ? 45.79794 -10.11236 29.28726 1.000 13.06367 179 LEU C CA 1
ATOM 9637 C C . LEU C 1 210 ? 45.84631 -10.67077 27.86277 1.000 12.81712 179 LEU C C 1
ATOM 9638 O O . LEU C 1 210 ? 46.11363 -9.90492 26.91804 1.000 14.30161 179 LEU C O 1
ATOM 9643 N N . SER C 1 211 ? 45.61416 -11.96970 27.68445 1.000 12.36662 180 SER C N 1
ATOM 9644 C CA . SER C 1 211 ? 45.59014 -12.57748 26.36017 1.000 12.29258 180 SER C CA 1
ATOM 9645 C C . SER C 1 211 ? 44.75466 -13.84934 26.44502 1.000 12.41500 180 SER C C 1
ATOM 9646 O O . SER C 1 211 ? 44.56719 -14.39369 27.53609 1.000 13.87670 180 SER C O 1
ATOM 9649 N N . PRO C 1 212 ? 44.21050 -14.33204 25.32812 1.000 12.04652 181 PRO C N 1
ATOM 9650 C CA . PRO C 1 212 ? 43.40390 -15.55537 25.39230 1.000 13.73692 181 PRO C CA 1
ATOM 9651 C C . PRO C 1 212 ? 44.28102 -16.77286 25.66268 1.000 14.00934 181 PRO C C 1
ATOM 9652 O O . PRO C 1 212 ? 45.48638 -16.79141 25.37585 1.000 14.42946 181 PRO C O 1
ATOM 9656 N N . ALA C 1 213 ? 43.64110 -17.81651 26.18208 1.000 12.23459 182 ALA C N 1
ATOM 9657 C CA . ALA C 1 213 ? 44.32394 -19.09185 26.36044 1.000 13.30707 182 ALA C CA 1
ATOM 9658 C C . ALA C 1 213 ? 44.34776 -19.90211 25.06295 1.000 11.87864 182 ALA C C 1
ATOM 9659 O O . ALA C 1 213 ? 45.32821 -20.59109 24.77591 1.000 13.01772 182 ALA C O 1
ATOM 9661 N N . LEU C 1 214 ? 43.27461 -19.85273 24.28323 1.000 14.01542 183 LEU C N 1
ATOM 9662 C CA . LEU C 1 214 ? 43.19303 -20.51539 22.98163 1.000 12.31592 183 LEU C CA 1
ATOM 9663 C C . LEU C 1 214 ? 42.41397 -19.60734 22.05479 1.000 14.09207 183 LEU C C 1
ATOM 9664 O O . LEU C 1 214 ? 41.39269 -19.04951 22.46389 1.000 13.55507 183 LEU C O 1
ATOM 9669 N N . GLN C 1 215 ? 42.89240 -19.45104 20.81735 1.000 11.32639 184 GLN C N 1
ATOM 9670 C CA . GLN C 1 215 ? 42.21269 -18.61567 19.83656 1.000 10.68355 184 GLN C CA 1
ATOM 9671 C C . GLN C 1 215 ? 42.46797 -19.13559 18.43456 1.000 12.68419 184 GLN C C 1
ATOM 9672 O O . GLN C 1 215 ? 43.61235 -19.45269 18.09546 1.000 12.95304 184 GLN C O 1
ATOM 9681 N N . GLY C 1 216 ? 41.40914 -19.22648 17.62981 1.000 11.73820 185 GLY C N 1
ATOM 9682 C CA . GLY C 1 216 ? 41.56743 -19.31638 16.18728 1.000 11.04727 185 GLY C CA 1
ATOM 9683 C C . GLY C 1 216 ? 41.76307 -20.71859 15.66566 1.000 13.73624 185 GLY C C 1
ATOM 9684 O O . GLY C 1 216 ? 42.31205 -20.87880 14.55983 1.000 14.11162 185 GLY C O 1
ATOM 9685 N N . LEU C 1 217 ? 41.28482 -21.73376 16.38686 1.000 12.34250 186 LEU C N 1
ATOM 9686 C CA . LEU C 1 217 ? 41.61529 -23.12320 16.09133 1.000 12.74229 186 LEU C CA 1
ATOM 9687 C C . LEU C 1 217 ? 40.36467 -23.95907 15.87810 1.000 11.78712 186 LEU C C 1
ATOM 9688 O O . LEU C 1 217 ? 39.47183 -23.95963 16.73074 1.000 11.95891 186 LEU C O 1
ATOM 9693 N N . TYR C 1 218 ? 40.33499 -24.73429 14.78615 1.000 11.78404 187 TYR C N 1
ATOM 9694 C CA . TYR C 1 218 ? 39.37331 -25.83637 14.62759 1.000 9.81261 187 TYR C CA 1
ATOM 9695 C C . TYR C 1 218 ? 40.06019 -27.10630 15.10074 1.000 13.10054 187 TYR C C 1
ATOM 9696 O O . TYR C 1 218 ? 41.02073 -27.56276 14.47288 1.000 12.77534 187 TYR C O 1
ATOM 9705 N N . VAL C 1 219 ? 39.58491 -27.66620 16.20249 1.000 12.37035 188 VAL C N 1
ATOM 9706 C CA . VAL C 1 219 ? 40.19257 -28.82330 16.85271 1.000 10.51912 188 VAL C CA 1
ATOM 9707 C C . VAL C 1 219 ? 39.19996 -29.97423 16.74047 1.000 13.30066 188 VAL C C 1
ATOM 9708 O O . VAL C 1 219 ? 38.05450 -29.86805 17.22413 1.000 12.49059 188 VAL C O 1
ATOM 9712 N N . PHE C 1 220 ? 39.60374 -31.05748 16.08265 1.000 14.51714 189 PHE C N 1
ATOM 9713 C CA . PHE C 1 220 ? 38.62001 -32.13173 15.89608 1.000 12.80004 189 PHE C CA 1
ATOM 9714 C C . PHE C 1 220 ? 39.21931 -33.51855 16.07864 1.000 13.82781 189 PHE C C 1
ATOM 9715 O O . PHE C 1 220 ? 40.40303 -33.73598 15.84565 1.000 14.00648 189 PHE C O 1
ATOM 9723 N N . GLY C 1 221 ? 38.34886 -34.46024 16.47197 1.000 13.60514 190 GLY C N 1
ATOM 9724 C CA . GLY C 1 221 ? 38.73722 -35.85723 16.60439 1.000 14.64901 190 GLY C CA 1
ATOM 9725 C C . GLY C 1 221 ? 38.02815 -36.77210 15.62139 1.000 15.87037 190 GLY C C 1
ATOM 9726 O O . GLY C 1 221 ? 37.61735 -36.34807 14.53141 1.000 16.31481 190 GLY C O 1
ATOM 9727 N N . ALA C 1 222 ? 37.89076 -38.04147 15.99809 1.000 15.84899 191 ALA C N 1
ATOM 9728 C CA . ALA C 1 222 ? 37.18511 -39.04753 15.20777 1.000 17.94071 191 ALA C CA 1
ATOM 9729 C C . ALA C 1 222 ? 36.12624 -39.75891 16.04715 1.000 18.88472 191 ALA C C 1
ATOM 9730 O O . ALA C 1 222 ? 35.75863 -40.91471 15.76227 1.000 20.42605 191 ALA C O 1
ATOM 9732 N N . LYS C 1 223 ? 35.63767 -39.08722 17.09524 1.000 17.18519 192 LYS C N 1
ATOM 9733 C CA . LYS C 1 223 ? 34.60845 -39.62798 17.99046 1.000 18.90234 192 LYS C CA 1
ATOM 9734 C C . LYS C 1 223 ? 35.07561 -40.93543 18.62250 1.000 20.41562 192 LYS C C 1
ATOM 9735 O O . LYS C 1 223 ? 34.29930 -41.86918 18.83738 1.000 22.32836 192 LYS C O 1
ATOM 9741 N N . THR C 1 224 ? 36.36658 -41.00138 18.92412 1.000 19.37373 193 THR C N 1
ATOM 9742 C CA . THR C 1 224 ? 36.89777 -42.14500 19.66165 1.000 22.95191 193 THR C CA 1
ATOM 9743 C C . THR C 1 224 ? 36.50521 -42.06899 21.13098 1.000 23.76980 193 THR C C 1
ATOM 9744 O O . THR C 1 224 ? 36.65983 -41.02557 21.77298 1.000 21.19267 193 THR C O 1
ATOM 9748 N N . SER C 1 225 ? 36.02176 -43.18644 21.68043 1.000 24.74496 194 SER C N 1
ATOM 9749 C CA . SER C 1 225 ? 35.65416 -43.21142 23.09055 1.000 23.34052 194 SER C CA 1
ATOM 9750 C C . SER C 1 225 ? 36.87443 -42.93715 23.96801 1.000 21.37193 194 SER C C 1
ATOM 9751 O O . SER C 1 225 ? 37.95349 -43.51344 23.76244 1.000 22.43350 194 SER C O 1
ATOM 9754 N N . GLY C 1 226 ? 36.70094 -42.05073 24.94592 1.000 21.29349 195 GLY C N 1
ATOM 9755 C CA . GLY C 1 226 ? 37.73775 -41.74955 25.90864 1.000 17.47892 195 GLY C CA 1
ATOM 9756 C C . GLY C 1 226 ? 38.68539 -40.62866 25.54754 1.000 23.86713 195 GLY C C 1
ATOM 9757 O O . GLY C 1 226 ? 39.63324 -40.38089 26.30170 1.000 22.56522 195 GLY C O 1
ATOM 9758 N N . VAL C 1 227 ? 38.48831 -39.95461 24.41603 1.000 19.90704 196 VAL C N 1
ATOM 9759 C CA . VAL C 1 227 ? 39.34951 -38.84604 24.00394 1.000 16.80926 196 VAL C CA 1
ATOM 9760 C C . VAL C 1 227 ? 38.50404 -37.58526 24.00328 1.000 15.99571 196 VAL C C 1
ATOM 9761 O O . VAL C 1 227 ? 37.61579 -37.43778 23.15689 1.000 16.92661 196 VAL C O 1
ATOM 9765 N N . ASP C 1 228 ? 38.73478 -36.70941 24.96899 1.000 15.38867 197 ASP C N 1
ATOM 9766 C CA . ASP C 1 228 ? 38.00267 -35.44906 25.03716 1.000 17.18879 197 ASP C CA 1
ATOM 9767 C C . ASP C 1 228 ? 38.79500 -34.35127 24.33582 1.000 17.33638 197 ASP C C 1
ATOM 9768 O O . ASP C 1 228 ? 40.01354 -34.45085 24.15533 1.000 18.35157 197 ASP C O 1
ATOM 9773 N N . GLY C 1 229 ? 38.09441 -33.27605 23.96047 1.000 12.85896 198 GLY C N 1
ATOM 9774 C CA . GLY C 1 229 ? 38.77233 -32.18708 23.27202 1.000 15.78818 198 GLY C CA 1
ATOM 9775 C C . GLY C 1 229 ? 39.42589 -31.20882 24.23044 1.000 17.06519 198 GLY C C 1
ATOM 9776 O O . GLY C 1 229 ? 40.65237 -31.13531 24.32790 1.000 17.64419 198 GLY C O 1
ATOM 9777 N N . LEU C 1 230 ? 38.61733 -30.45899 24.96412 1.000 14.90680 199 LEU C N 1
ATOM 9778 C CA . LEU C 1 230 ? 39.09525 -29.39171 25.83683 1.000 12.75934 199 LEU C CA 1
ATOM 9779 C C . LEU C 1 230 ? 38.62351 -29.63033 27.26641 1.000 15.60687 199 LEU C C 1
ATOM 9780 O O . LEU C 1 230 ? 37.41409 -29.73610 27.50030 1.000 14.83716 199 LEU C O 1
ATOM 9785 N N . LEU C 1 231 ? 39.57418 -29.67863 28.21036 1.000 13.46763 200 LEU C N 1
ATOM 9786 C CA . LEU C 1 231 ? 39.29497 -29.70760 29.64300 1.000 12.88999 200 LEU C CA 1
ATOM 9787 C C . LEU C 1 231 ? 39.48970 -28.30254 30.19076 1.000 13.41291 200 LEU C C 1
ATOM 9788 O O . LEU C 1 231 ? 40.57972 -27.73464 30.07595 1.000 13.78799 200 LEU C O 1
ATOM 9793 N N . VAL C 1 232 ? 38.42423 -27.73828 30.75821 1.000 12.83060 201 VAL C N 1
ATOM 9794 C CA . VAL C 1 232 ? 38.41057 -26.38533 31.29390 1.000 12.33800 201 VAL C CA 1
ATOM 9795 C C . VAL C 1 232 ? 38.67248 -26.52589 32.79003 1.000 14.87091 201 VAL C C 1
ATOM 9796 O O . VAL C 1 232 ? 37.76414 -26.89874 33.55942 1.000 15.15187 201 VAL C O 1
ATOM 9800 N N . GLY C 1 233 ? 39.91648 -26.27647 33.20102 1.000 15.15819 202 GLY C N 1
ATOM 9801 C CA . GLY C 1 233 ? 40.31591 -26.53112 34.57696 1.000 13.96680 202 GLY C CA 1
ATOM 9802 C C . GLY C 1 233 ? 41.13417 -27.79622 34.74805 1.000 15.83680 202 GLY C C 1
ATOM 9803 O O . GLY C 1 233 ? 41.88038 -28.17864 33.83817 1.000 16.56245 202 GLY C O 1
ATOM 9804 N N . ARG C 1 234 ? 40.95992 -28.48393 35.88913 1.000 14.87276 203 ARG C N 1
ATOM 9805 C CA . ARG C 1 234 ? 41.82782 -29.55657 36.35146 1.000 17.75119 203 ARG C CA 1
ATOM 9806 C C . ARG C 1 234 ? 41.08154 -30.88458 36.41066 1.000 19.00568 203 ARG C C 1
ATOM 9807 O O . ARG C 1 234 ? 39.92726 -30.94619 36.82708 1.000 18.31596 203 ARG C O 1
ATOM 9815 N N . GLU C 1 235 ? 41.79212 -31.95812 36.08102 1.000 16.96655 204 GLU C N 1
ATOM 9816 C CA . GLU C 1 235 ? 41.18809 -33.28266 36.04929 1.000 20.19289 204 GLU C CA 1
ATOM 9817 C C . GLU C 1 235 ? 40.83933 -33.77576 37.44494 1.000 22.69086 204 GLU C C 1
ATOM 9818 O O . GLU C 1 235 ? 39.77162 -34.36056 37.65049 1.000 24.68812 204 GLU C O 1
ATOM 9824 N N . THR C 1 236 ? 41.73447 -33.57472 38.40373 1.000 20.53120 205 THR C N 1
ATOM 9825 C CA . THR C 1 236 ? 41.53050 -34.00341 39.78421 1.000 20.34391 205 THR C CA 1
ATOM 9826 C C . THR C 1 236 ? 41.74939 -32.81669 40.70600 1.000 25.86372 205 THR C C 1
ATOM 9827 O O . THR C 1 236 ? 42.39883 -31.83748 40.33264 1.000 25.82138 205 THR C O 1
ATOM 9831 N N . VAL C 1 237 ? 41.24608 -32.92371 41.93852 1.000 22.33378 206 VAL C N 1
ATOM 9832 C CA . VAL C 1 237 ? 41.34966 -31.79174 42.84880 1.000 24.93761 206 VAL C CA 1
ATOM 9833 C C . VAL C 1 237 ? 42.78869 -31.63625 43.30744 1.000 23.25318 206 VAL C C 1
ATOM 9834 O O . VAL C 1 237 ? 43.44621 -32.60418 43.72074 1.000 25.82421 206 VAL C O 1
ATOM 9838 N N . GLY C 1 238 ? 43.30925 -30.42360 43.18425 1.000 22.36501 207 GLY C N 1
ATOM 9839 C CA . GLY C 1 238 ? 44.62635 -30.16169 43.69892 1.000 21.59235 207 GLY C CA 1
ATOM 9840 C C . GLY C 1 238 ? 44.60154 -29.81814 45.17731 1.000 20.23913 207 GLY C C 1
ATOM 9841 O O . GLY C 1 238 ? 43.55818 -29.54151 45.78113 1.000 27.23863 207 GLY C O 1
ATOM 9842 N N . SER C 1 239 ? 45.78499 -29.88789 45.78639 1.000 20.97955 208 SER C N 1
ATOM 9843 C CA . SER C 1 239 ? 45.89522 -29.48761 47.18059 1.000 23.36460 208 SER C CA 1
ATOM 9844 C C . SER C 1 239 ? 45.78173 -27.97639 47.32900 1.000 26.93011 208 SER C C 1
ATOM 9845 O O . SER C 1 239 ? 45.28040 -27.49352 48.35196 1.000 25.47617 208 SER C O 1
ATOM 9848 N N . ASP C 1 240 ? 46.18899 -27.22468 46.31107 1.000 24.75640 209 ASP C N 1
ATOM 9849 C CA . ASP C 1 240 ? 45.96905 -25.78592 46.29997 1.000 24.57128 209 ASP C CA 1
ATOM 9850 C C . ASP C 1 240 ? 45.04908 -25.44133 45.13601 1.000 21.06661 209 ASP C C 1
ATOM 9851 O O . ASP C 1 240 ? 44.93391 -26.19320 44.15970 1.000 22.63552 209 ASP C O 1
ATOM 9856 N N . LYS C 1 241 ? 44.39842 -24.28281 45.23509 1.000 19.24130 210 LYS C N 1
ATOM 9857 C CA . LYS C 1 241 ? 43.49506 -23.91700 44.15759 1.000 18.46770 210 LYS C CA 1
ATOM 9858 C C . LYS C 1 241 ? 44.29066 -23.43771 42.95578 1.000 17.16487 210 LYS C C 1
ATOM 9859 O O . LYS C 1 241 ? 45.46128 -23.05786 43.06266 1.000 21.08778 210 LYS C O 1
ATOM 9865 N N . SER C 1 242 ? 43.65208 -23.50949 41.78846 1.000 14.57161 211 SER C N 1
ATOM 9866 C CA . SER C 1 242 ? 44.19826 -22.97753 40.54700 1.000 16.10591 211 SER C CA 1
ATOM 9867 C C . SER C 1 242 ? 43.37452 -21.74383 40.17103 1.000 18.74614 211 SER C C 1
ATOM 9868 O O . SER C 1 242 ? 42.16032 -21.84910 39.96615 1.000 16.08728 211 SER C O 1
ATOM 9871 N N . TYR C 1 243 ? 44.03270 -20.58679 40.07682 1.000 15.40183 212 TYR C N 1
ATOM 9872 C CA . TYR C 1 243 ? 43.33000 -19.30816 39.89342 1.000 16.00803 212 TYR C CA 1
ATOM 9873 C C . TYR C 1 243 ? 43.07893 -19.10527 38.40347 1.000 14.80691 212 TYR C C 1
ATOM 9874 O O . TYR C 1 243 ? 43.92785 -18.59394 37.67412 1.000 14.78157 212 TYR C O 1
ATOM 9883 N N . ASN C 1 244 ? 41.88530 -19.49892 37.93179 1.000 12.72920 213 ASN C N 1
ATOM 9884 C CA . ASN C 1 244 ? 41.60780 -19.50299 36.50632 1.000 11.92907 213 ASN C CA 1
ATOM 9885 C C . ASN C 1 244 ? 40.74021 -18.34287 36.02860 1.000 11.69241 213 ASN C C 1
ATOM 9886 O O . ASN C 1 244 ? 40.52232 -18.22242 34.81938 1.000 13.68477 213 ASN C O 1
ATOM 9891 N N . GLY C 1 245 ? 40.25211 -17.49129 36.92708 1.000 13.75132 214 GLY C N 1
ATOM 9892 C CA . GLY C 1 245 ? 39.29827 -16.47024 36.51926 1.000 12.97832 214 GLY C CA 1
ATOM 9893 C C . GLY C 1 245 ? 39.87018 -15.54261 35.46201 1.000 13.48474 214 GLY C C 1
ATOM 9894 O O . GLY C 1 245 ? 41.05528 -15.18266 35.49789 1.000 13.29991 214 GLY C O 1
ATOM 9895 N N . GLN C 1 246 ? 39.02556 -15.18228 34.50347 1.000 11.38084 215 GLN C N 1
ATOM 9896 C CA . GLN C 1 246 ? 39.26003 -14.25092 33.39956 1.000 10.25525 215 GLN C CA 1
ATOM 9897 C C . GLN C 1 246 ? 39.91844 -14.92343 32.19669 1.000 12.49537 215 GLN C C 1
ATOM 9898 O O . GLN C 1 246 ? 40.23361 -14.23569 31.22207 1.000 13.67974 215 GLN C O 1
ATOM 9904 N N . THR C 1 247 ? 40.12138 -16.24027 32.23108 1.000 11.73520 216 THR C N 1
ATOM 9905 C CA . THR C 1 247 ? 40.69985 -16.95854 31.09869 1.000 11.06560 216 THR C CA 1
ATOM 9906 C C . THR C 1 247 ? 39.71116 -17.07649 29.94984 1.000 14.60494 216 THR C C 1
ATOM 9907 O O . THR C 1 247 ? 38.57154 -17.50239 30.15349 1.000 13.76700 216 THR C O 1
ATOM 9911 N N . GLU C 1 248 ? 40.15663 -16.76065 28.74052 1.000 10.87314 217 GLU C N 1
ATOM 9912 C CA . GLU C 1 248 ? 39.28818 -16.75431 27.55871 1.000 10.90612 217 GLU C CA 1
ATOM 9913 C C . GLU C 1 248 ? 39.66192 -17.84656 26.57430 1.000 11.46384 217 GLU C C 1
ATOM 9914 O O . GLU C 1 248 ? 40.84175 -18.06506 26.27056 1.000 12.48953 217 GLU C O 1
ATOM 9920 N N . VAL C 1 249 ? 38.63648 -18.50147 26.04170 1.000 10.46618 218 VAL C N 1
ATOM 9921 C CA . VAL C 1 249 ? 38.73764 -19.32544 24.83661 1.000 9.81622 218 VAL C CA 1
ATOM 9922 C C . VAL C 1 249 ? 37.88418 -18.64733 23.77070 1.000 11.71082 218 VAL C C 1
ATOM 9923 O O . VAL C 1 249 ? 36.69584 -18.38523 23.99895 1.000 11.65740 218 VAL C O 1
ATOM 9927 N N . ARG C 1 250 ? 38.47004 -18.32778 22.61881 1.000 10.67432 219 ARG C N 1
ATOM 9928 C CA . ARG C 1 250 ? 37.68810 -17.59696 21.62420 1.000 9.03767 219 ARG C CA 1
ATOM 9929 C C . ARG C 1 250 ? 37.98280 -18.09313 20.21745 1.000 11.55112 219 ARG C C 1
ATOM 9930 O O . ARG C 1 250 ? 39.09604 -18.52737 19.89930 1.000 12.18880 219 ARG C O 1
ATOM 9938 N N . GLU C 1 251 ? 36.96930 -18.00179 19.36602 1.000 11.21842 220 GLU C N 1
ATOM 9939 C CA . GLU C 1 251 ? 37.16133 -18.27064 17.94971 1.000 11.20192 220 GLU C CA 1
ATOM 9940 C C . GLU C 1 251 ? 37.77901 -19.65081 17.74399 1.000 11.65491 220 GLU C C 1
ATOM 9941 O O . GLU C 1 251 ? 38.73104 -19.82614 16.98008 1.000 10.67609 220 GLU C O 1
ATOM 9947 N N . CYS C 1 252 ? 37.22688 -20.64128 18.45951 1.000 11.84933 221 CYS C N 1
ATOM 9948 C CA . CYS C 1 252 ? 37.63689 -22.03390 18.32613 1.000 10.73583 221 CYS C CA 1
ATOM 9949 C C . CYS C 1 252 ? 36.41445 -22.90248 18.09360 1.000 13.39703 221 CYS C C 1
ATOM 9950 O O . CYS C 1 252 ? 35.31376 -22.59397 18.55365 1.000 11.99277 221 CYS C O 1
ATOM 9953 N N . THR C 1 253 ? 36.62643 -24.00637 17.39873 1.000 12.32027 222 THR C N 1
ATOM 9954 C CA . THR C 1 253 ? 35.60466 -25.01373 17.18006 1.000 13.30679 222 THR C CA 1
ATOM 9955 C C . THR C 1 253 ? 36.12466 -26.32329 17.73777 1.000 13.26957 222 THR C C 1
ATOM 9956 O O . THR C 1 253 ? 37.26937 -26.69611 17.45189 1.000 12.89370 222 THR C O 1
ATOM 9960 N N . PHE C 1 254 ? 35.29815 -27.01217 18.51869 1.000 10.66773 223 PHE C N 1
ATOM 9961 C CA . PHE C 1 254 ? 35.61314 -28.34767 19.02791 1.000 10.60785 223 PHE C CA 1
ATOM 9962 C C . PHE C 1 254 ? 34.59330 -29.31255 18.46090 1.000 13.74642 223 PHE C C 1
ATOM 9963 O O . PHE C 1 254 ? 33.39276 -29.05074 18.51901 1.000 12.73857 223 PHE C O 1
ATOM 9971 N N . ASP C 1 255 ? 35.07794 -30.40544 17.87188 1.000 12.81066 224 ASP C N 1
ATOM 9972 C CA . ASP C 1 255 ? 34.23989 -31.22980 17.01137 1.000 13.16950 224 ASP C CA 1
ATOM 9973 C C . ASP C 1 255 ? 34.67464 -32.67990 17.11745 1.000 12.35463 224 ASP C C 1
ATOM 9974 O O . ASP C 1 255 ? 35.86955 -32.95054 17.12919 1.000 13.82771 224 ASP C O 1
ATOM 9979 N N . LYS C 1 256 ? 33.70973 -33.60374 17.16780 1.000 13.85029 225 LYS C N 1
ATOM 9980 C CA . LYS C 1 256 ? 33.98408 -35.04274 17.00760 1.000 13.49035 225 LYS C CA 1
ATOM 9981 C C . LYS C 1 256 ? 34.94879 -35.56680 18.07187 1.000 14.45611 225 LYS C C 1
ATOM 9982 O O . LYS C 1 256 ? 35.82788 -36.39798 17.79520 1.000 16.17548 225 LYS C O 1
ATOM 9988 N N . PHE C 1 257 ? 34.77639 -35.09543 19.30453 1.000 12.74334 226 PHE C N 1
ATOM 9989 C CA . PHE C 1 257 ? 35.41317 -35.73231 20.45459 1.000 13.57692 226 PHE C CA 1
ATOM 9990 C C . PHE C 1 257 ? 34.37377 -36.53595 21.22934 1.000 15.59672 226 PHE C C 1
ATOM 9991 O O . PHE C 1 257 ? 33.22231 -36.67347 20.81521 1.000 17.26987 226 PHE C O 1
ATOM 9999 N N . ASP C 1 258 ? 34.80384 -37.11517 22.35086 1.000 15.49127 227 ASP C N 1
ATOM 10000 C CA . ASP C 1 258 ? 33.87929 -37.84232 23.22237 1.000 13.69262 227 ASP C CA 1
ATOM 10001 C C . ASP C 1 258 ? 33.05507 -36.81145 23.99225 1.000 14.97657 227 ASP C C 1
ATOM 10002 O O . ASP C 1 258 ? 31.86208 -36.62393 23.72461 1.000 15.36764 227 ASP C O 1
ATOM 10007 N N . ARG C 1 259 ? 33.69809 -36.07809 24.89607 1.000 13.97559 228 ARG C N 1
ATOM 10008 C CA . ARG C 1 259 ? 33.21395 -34.76443 25.32514 1.000 14.88259 228 ARG C CA 1
ATOM 10009 C C . ARG C 1 259 ? 34.05899 -33.70511 24.62976 1.000 14.12607 228 ARG C C 1
ATOM 10010 O O . ARG C 1 259 ? 35.28886 -33.70597 24.75375 1.000 14.00926 228 ARG C O 1
ATOM 10018 N N . ASN C 1 260 ? 33.40931 -32.83173 23.85937 1.000 14.60462 229 ASN C N 1
ATOM 10019 C CA . ASN C 1 260 ? 34.13096 -31.74690 23.19545 1.000 12.21038 229 ASN C CA 1
ATOM 10020 C C . ASN C 1 260 ? 34.71553 -30.77830 24.21492 1.000 12.28672 229 ASN C C 1
ATOM 10021 O O . ASN C 1 260 ? 35.87568 -30.35079 24.09965 1.000 13.97108 229 ASN C O 1
ATOM 10026 N N . ILE C 1 261 ? 33.89563 -30.35783 25.17457 1.000 12.60651 230 ILE C N 1
ATOM 10027 C CA . ILE C 1 261 ? 34.28494 -29.38953 26.19139 1.000 12.67293 230 ILE C CA 1
ATOM 10028 C C . ILE C 1 261 ? 33.77941 -29.92592 27.51549 1.000 11.40491 230 ILE C C 1
ATOM 10029 O O . ILE C 1 261 ? 32.58533 -30.23132 27.64954 1.000 14.77718 230 ILE C O 1
ATOM 10034 N N . ARG C 1 262 ? 34.68264 -30.08742 28.47249 1.000 11.75194 231 ARG C N 1
ATOM 10035 C CA . ARG C 1 262 ? 34.30843 -30.62615 29.77607 1.000 12.07194 231 ARG C CA 1
ATOM 10036 C C . ARG C 1 262 ? 34.87104 -29.72189 30.85453 1.000 12.89975 231 ARG C C 1
ATOM 10037 O O . ARG C 1 262 ? 36.06588 -29.38153 30.82181 1.000 14.47919 231 ARG C O 1
ATOM 10045 N N . MET C 1 263 ? 34.02228 -29.34374 31.80816 1.000 13.08436 232 MET C N 1
ATOM 10046 C CA . MET C 1 263 ? 34.48507 -28.56352 32.94896 1.000 12.81432 232 MET C CA 1
ATOM 10047 C C . MET C 1 263 ? 35.16191 -29.46621 33.97083 1.000 15.05415 232 MET C C 1
ATOM 10048 O O . MET C 1 263 ? 34.62999 -30.52182 34.33167 1.000 15.42398 232 MET C O 1
ATOM 10054 N N . GLY C 1 264 ? 36.32701 -29.03553 34.45499 1.000 13.24692 233 GLY C N 1
ATOM 10055 C CA . GLY C 1 264 ? 37.01575 -29.69837 35.53634 1.000 13.67958 233 GLY C CA 1
ATOM 10056 C C . GLY C 1 264 ? 36.97301 -28.87078 36.80736 1.000 14.55867 233 GLY C C 1
ATOM 10057 O O . GLY C 1 264 ? 36.19458 -27.92253 36.93718 1.000 16.12433 233 GLY C O 1
ATOM 10058 N N . HIS C 1 265 ? 37.82631 -29.25000 37.75978 1.000 15.10374 234 HIS C N 1
ATOM 10059 C CA . HIS C 1 265 ? 37.94237 -28.45558 38.97200 1.000 17.03024 234 HIS C CA 1
ATOM 10060 C C . HIS C 1 265 ? 38.55412 -27.10440 38.63543 1.000 14.73946 234 HIS C C 1
ATOM 10061 O O . HIS C 1 265 ? 39.21726 -26.93039 37.60896 1.000 16.70675 234 HIS C O 1
ATOM 10068 N N . ASN C 1 266 ? 38.28475 -26.12688 39.49689 1.000 15.79066 235 ASN C N 1
ATOM 10069 C CA . ASN C 1 266 ? 38.74946 -24.75651 39.26959 1.000 12.73385 235 ASN C CA 1
ATOM 10070 C C . ASN C 1 266 ? 38.15773 -24.15466 38.00005 1.000 17.02331 235 ASN C C 1
ATOM 10071 O O . ASN C 1 266 ? 38.77592 -23.29534 37.37460 1.000 14.29464 235 ASN C O 1
ATOM 10076 N N . SER C 1 267 ? 36.95631 -24.57637 37.58961 1.000 13.36629 236 SER C N 1
ATOM 10077 C CA . SER C 1 267 ? 36.33632 -23.99469 36.39759 1.000 13.39293 236 SER C CA 1
ATOM 10078 C C . SER C 1 267 ? 35.52218 -22.79044 36.84686 1.000 15.15775 236 SER C C 1
ATOM 10079 O O . SER C 1 267 ? 34.34012 -22.89676 37.18048 1.000 13.96414 236 SER C O 1
ATOM 10082 N N . TRP C 1 268 ? 36.16199 -21.61038 36.84728 1.000 11.60518 237 TRP C N 1
ATOM 10083 C CA . TRP C 1 268 ? 35.48090 -20.40669 37.30003 1.000 13.61049 237 TRP C CA 1
ATOM 10084 C C . TRP C 1 268 ? 35.92847 -19.19319 36.48949 1.000 10.64214 237 TRP C C 1
ATOM 10085 O O . TRP C 1 268 ? 37.11701 -19.03278 36.17754 1.000 12.05893 237 TRP C O 1
ATOM 10096 N N . ARG C 1 269 ? 34.94447 -18.37584 36.10384 1.000 10.87522 238 ARG C N 1
ATOM 10097 C CA . ARG C 1 269 ? 35.11247 -17.11834 35.33057 1.000 10.10456 238 ARG C CA 1
ATOM 10098 C C . ARG C 1 269 ? 35.90949 -17.29621 34.03423 1.000 12.19967 238 ARG C C 1
ATOM 10099 O O . ARG C 1 269 ? 36.55457 -16.35683 33.56554 1.000 12.58135 238 ARG C O 1
ATOM 10107 N N . PHE C 1 270 ? 35.83393 -18.48104 33.42164 1.000 10.65913 239 PHE C N 1
ATOM 10108 C CA . PHE C 1 270 ? 36.20010 -18.61215 32.01829 1.000 13.04297 239 PHE C CA 1
ATOM 10109 C C . PHE C 1 270 ? 35.16998 -17.89036 31.16518 1.000 12.18940 239 PHE C C 1
ATOM 10110 O O . PHE C 1 270 ? 33.97920 -17.88739 31.47895 1.000 12.47254 239 PHE C O 1
ATOM 10118 N N . VAL C 1 271 ? 35.63230 -17.27925 30.07471 1.000 10.56912 240 VAL C N 1
ATOM 10119 C CA . VAL C 1 271 ? 34.76196 -16.67086 29.08154 1.000 10.67820 240 VAL C CA 1
ATOM 10120 C C . VAL C 1 271 ? 35.06619 -17.30283 27.73020 1.000 11.70423 240 VAL C C 1
ATOM 10121 O O . VAL C 1 271 ? 36.22928 -17.56167 27.39526 1.000 11.83521 240 VAL C O 1
ATOM 10125 N N . PHE C 1 272 ? 34.00533 -17.55669 26.96267 1.000 10.68323 241 PHE C N 1
ATOM 10126 C CA . PHE C 1 272 ? 34.06545 -18.16203 25.63714 1.000 10.78908 241 PHE C CA 1
ATOM 10127 C C . PHE C 1 272 ? 33.38063 -17.21766 24.65738 1.000 12.58047 241 PHE C C 1
ATOM 10128 O O . PHE C 1 272 ? 32.24015 -16.80619 24.89588 1.000 13.28429 241 PHE C O 1
ATOM 10136 N N . TYR C 1 273 ? 34.06273 -16.87249 23.55892 1.000 9.47617 242 TYR C N 1
ATOM 10137 C CA . TYR C 1 273 ? 33.49363 -16.00437 22.52590 1.000 10.13260 242 TYR C CA 1
ATOM 10138 C C . TYR C 1 273 ? 33.60230 -16.70094 21.18963 1.000 12.44481 242 TYR C C 1
ATOM 10139 O O . TYR C 1 273 ? 34.70180 -17.09696 20.78654 1.000 11.66344 242 TYR C O 1
ATOM 10148 N N . LYS C 1 274 ? 32.46939 -16.80455 20.48480 1.000 10.42390 243 LYS C N 1
ATOM 10149 C CA . LYS C 1 274 ? 32.45171 -17.39072 19.14202 1.000 10.91708 243 LYS C CA 1
ATOM 10150 C C . LYS C 1 274 ? 33.03801 -18.79347 19.15119 1.000 12.81571 243 LYS C C 1
ATOM 10151 O O . LYS C 1 274 ? 33.83568 -19.15575 18.28517 1.000 12.03491 243 LYS C O 1
ATOM 10157 N N . VAL C 1 275 ? 32.66186 -19.59548 20.13960 1.000 9.72827 244 VAL C N 1
ATOM 10158 C CA . VAL C 1 275 ? 33.09637 -20.98366 20.20849 1.000 9.58808 244 VAL C CA 1
ATOM 10159 C C . VAL C 1 275 ? 31.98295 -21.86614 19.68274 1.000 11.05275 244 VAL C C 1
ATOM 10160 O O . VAL C 1 275 ? 30.80898 -21.67147 20.03636 1.000 10.86831 244 VAL C O 1
ATOM 10164 N N . ASN C 1 276 ? 32.35230 -22.83064 18.83909 1.000 10.34231 245 ASN C N 1
ATOM 10165 C CA . ASN C 1 276 ? 31.44504 -23.81392 18.26833 1.000 9.19287 245 ASN C CA 1
ATOM 10166 C C . ASN C 1 276 ? 31.74819 -25.16226 18.89863 1.000 12.17208 245 ASN C C 1
ATOM 10167 O O . ASN C 1 276 ? 32.91749 -25.52345 19.06354 1.000 12.81407 245 ASN C O 1
ATOM 10172 N N . SER C 1 277 ? 30.69355 -25.89697 19.27007 1.000 11.55865 246 SER C N 1
ATOM 10173 C CA . SER C 1 277 ? 30.83924 -27.28167 19.71976 1.000 10.31118 246 SER C CA 1
ATOM 10174 C C . SER C 1 277 ? 29.75636 -28.12222 19.06068 1.000 11.65405 246 SER C C 1
ATOM 10175 O O . SER C 1 277 ? 28.57103 -27.79548 19.19402 1.000 12.35213 246 SER C O 1
ATOM 10178 N N . LEU C 1 278 ? 30.15123 -29.18906 18.36102 1.000 11.49912 247 LEU C N 1
ATOM 10179 C CA . LEU C 1 278 ? 29.19772 -29.97479 17.58744 1.000 13.25972 247 LEU C CA 1
ATOM 10180 C C . LEU C 1 278 ? 29.66338 -31.41857 17.48125 1.000 16.68985 247 LEU C C 1
ATOM 10181 O O . LEU C 1 278 ? 30.84137 -31.72973 17.67037 1.000 12.78494 247 LEU C O 1
ATOM 10186 N N . ASN C 1 279 ? 28.69295 -32.30861 17.22998 1.000 12.95768 248 ASN C N 1
ATOM 10187 C CA . ASN C 1 279 ? 28.94835 -33.68640 16.77723 1.000 13.98334 248 ASN C CA 1
ATOM 10188 C C . ASN C 1 279 ? 29.92104 -34.43781 17.69700 1.000 12.85756 248 ASN C C 1
ATOM 10189 O O . ASN C 1 279 ? 30.91704 -35.00036 17.24435 1.000 14.47540 248 ASN C O 1
ATOM 10194 N N . ALA C 1 280 ? 29.60924 -34.46781 19.00064 1.000 13.01910 249 ALA C N 1
ATOM 10195 C CA . ALA C 1 280 ? 30.37552 -35.24104 19.96592 1.000 14.01675 249 ALA C CA 1
ATOM 10196 C C . ALA C 1 280 ? 29.77600 -36.63578 20.12778 1.000 14.50322 249 ALA C C 1
ATOM 10197 O O . ALA C 1 280 ? 28.62251 -36.88404 19.77901 1.000 15.46544 249 ALA C O 1
ATOM 10199 N N . LEU C 1 281 ? 30.57326 -37.54465 20.70282 1.000 14.22664 250 LEU C N 1
ATOM 10200 C CA . LEU C 1 281 ? 30.12748 -38.91763 20.90966 1.000 15.92274 250 LEU C CA 1
ATOM 10201 C C . LEU C 1 281 ? 29.26274 -39.06917 22.16146 1.000 16.87524 250 LEU C C 1
ATOM 10202 O O . LEU C 1 281 ? 28.23611 -39.75594 22.12947 1.000 16.44877 250 LEU C O 1
ATOM 10207 N N . SER C 1 282 ? 29.68273 -38.47322 23.27338 1.000 15.44147 251 SER C N 1
ATOM 10208 C CA . SER C 1 282 ? 29.01537 -38.70002 24.55051 1.000 17.69329 251 SER C CA 1
ATOM 10209 C C . SER C 1 282 ? 27.60611 -38.13248 24.53439 1.000 16.14616 251 SER C C 1
ATOM 10210 O O . SER C 1 282 ? 27.36467 -37.07182 23.95695 1.000 15.56658 251 SER C O 1
ATOM 10213 N N . PRO C 1 283 ? 26.67360 -38.77933 25.21678 1.000 15.39494 252 PRO C N 1
ATOM 10214 C CA . PRO C 1 283 ? 25.36007 -38.15708 25.40469 1.000 14.61292 252 PRO C CA 1
ATOM 10215 C C . PRO C 1 283 ? 25.45961 -36.77010 26.01174 1.000 14.30377 252 PRO C C 1
ATOM 10216 O O . PRO C 1 283 ? 24.54971 -35.95838 25.83633 1.000 14.49874 252 PRO C O 1
ATOM 10220 N N . ASN C 1 284 ? 26.55563 -36.49770 26.73139 1.000 13.29594 253 ASN C N 1
ATOM 10221 C CA . ASN C 1 284 ? 26.80249 -35.20377 27.36254 1.000 16.03701 253 ASN C CA 1
ATOM 10222 C C . ASN C 1 284 ? 27.91030 -34.41728 26.67023 1.000 15.14376 253 ASN C C 1
ATOM 10223 O O . ASN C 1 284 ? 28.45332 -33.48533 27.26006 1.000 14.93607 253 ASN C O 1
ATOM 10228 N N . GLY C 1 285 ? 28.21956 -34.74184 25.41693 1.000 13.23172 254 GLY C N 1
ATOM 10229 C CA . GLY C 1 285 ? 29.48247 -34.34321 24.83700 1.000 13.31894 254 GLY C CA 1
ATOM 10230 C C . GLY C 1 285 ? 29.56021 -32.93161 24.27690 1.000 12.73676 254 GLY C C 1
ATOM 10231 O O . GLY C 1 285 ? 30.66643 -32.49640 23.94846 1.000 14.57267 254 GLY C O 1
ATOM 10232 N N . ILE C 1 286 ? 28.44225 -32.22095 24.09465 1.000 11.28125 255 ILE C N 1
ATOM 10233 C CA . ILE C 1 286 ? 28.57532 -30.86476 23.55888 1.000 13.64929 255 ILE C CA 1
ATOM 10234 C C . ILE C 1 286 ? 29.23240 -29.95963 24.58534 1.000 12.77963 255 ILE C C 1
ATOM 10235 O O . ILE C 1 286 ? 30.12470 -29.15896 24.25504 1.000 13.39524 255 ILE C O 1
ATOM 10240 N N . LEU C 1 287 ? 28.82270 -30.08910 25.84148 1.000 11.90775 256 LEU C N 1
ATOM 10241 C CA . LEU C 1 287 ? 29.38439 -29.32033 26.94988 1.000 11.92162 256 LEU C CA 1
ATOM 10242 C C . LEU C 1 287 ? 28.94675 -30.01658 28.21774 1.000 16.39514 256 LEU C C 1
ATOM 10243 O O . LEU C 1 287 ? 27.74148 -30.12774 28.47233 1.000 14.88815 256 LEU C O 1
ATOM 10248 N N . TYR C 1 288 ? 29.90200 -30.48554 29.00421 1.000 11.64363 257 TYR C N 1
ATOM 10249 C CA . TYR C 1 288 ? 29.59763 -31.30315 30.17546 1.000 12.65937 257 TYR C CA 1
ATOM 10250 C C . TYR C 1 288 ? 30.17817 -30.65876 31.42206 1.000 14.75762 257 TYR C C 1
ATOM 10251 O O . TYR C 1 288 ? 31.37990 -30.38916 31.47750 1.000 15.17672 257 TYR C O 1
ATOM 10260 N N . VAL C 1 289 ? 29.32069 -30.42375 32.41589 1.000 13.00349 258 VAL C N 1
ATOM 10261 C CA . VAL C 1 289 ? 29.72973 -29.91792 33.72405 1.000 12.70552 258 VAL C CA 1
ATOM 10262 C C . VAL C 1 289 ? 29.39749 -30.99100 34.74627 1.000 14.53138 258 VAL C C 1
ATOM 10263 O O . VAL C 1 289 ? 28.27250 -31.01057 35.26651 1.000 15.37878 258 VAL C O 1
ATOM 10267 N N . PRO C 1 290 ? 30.32787 -31.87535 35.07891 1.000 14.42977 259 PRO C N 1
ATOM 10268 C CA . PRO C 1 290 ? 30.01048 -32.98369 35.99074 1.000 15.52007 259 PRO C CA 1
ATOM 10269 C C . PRO C 1 290 ? 29.76185 -32.51104 37.41518 1.000 15.97184 259 PRO C C 1
ATOM 10270 O O . PRO C 1 290 ? 30.18559 -31.42982 37.83586 1.000 15.67692 259 PRO C O 1
ATOM 10274 N N . ALA C 1 291 ? 29.08066 -33.36828 38.17315 1.000 17.66783 260 ALA C N 1
ATOM 10275 C CA . ALA C 1 291 ? 28.86646 -33.08539 39.57985 1.000 16.67743 260 ALA C CA 1
ATOM 10276 C C . ALA C 1 291 ? 30.18275 -33.20188 40.34432 1.000 16.18104 260 ALA C C 1
ATOM 10277 O O . ALA C 1 291 ? 31.10083 -33.92941 39.94961 1.000 18.90443 260 ALA C O 1
ATOM 10279 N N . GLY C 1 292 ? 30.25669 -32.48145 41.45488 1.000 17.05102 261 GLY C N 1
ATOM 10280 C CA . GLY C 1 292 ? 31.33249 -32.67009 42.40085 1.000 18.39986 261 GLY C CA 1
ATOM 10281 C C . GLY C 1 292 ? 32.57426 -31.86766 42.13484 1.000 20.08807 261 GLY C C 1
ATOM 10282 O O . GLY C 1 292 ? 33.62402 -32.18047 42.71218 1.000 21.95941 261 GLY C O 1
ATOM 10283 N N . LEU C 1 293 ? 32.48970 -30.83820 41.29953 1.000 16.86381 262 LEU C N 1
ATOM 10284 C CA . LEU C 1 293 ? 33.67022 -30.03800 41.00408 1.000 17.55819 262 LEU C CA 1
ATOM 10285 C C . LEU C 1 293 ? 34.03074 -29.16627 42.19368 1.000 18.45408 262 LEU C C 1
ATOM 10286 O O . LEU C 1 293 ? 33.15750 -28.62566 42.87576 1.000 21.08723 262 LEU C O 1
ATOM 10291 N N . ASP C 1 294 ? 35.33077 -29.04109 42.44094 1.000 15.44895 263 ASP C N 1
ATOM 10292 C CA . ASP C 1 294 ? 35.85288 -28.19616 43.50499 1.000 16.07528 263 ASP C CA 1
ATOM 10293 C C . ASP C 1 294 ? 36.20301 -26.81521 42.95343 1.000 17.44976 263 ASP C C 1
ATOM 10294 O O . ASP C 1 294 ? 36.66990 -26.69649 41.82031 1.000 15.87693 263 ASP C O 1
ATOM 10299 N N . ASP C 1 295 ? 35.96164 -25.77297 43.75675 1.000 17.10554 264 ASP C N 1
ATOM 10300 C CA . ASP C 1 295 ? 36.36555 -24.40341 43.40423 1.000 13.42200 264 ASP C CA 1
ATOM 10301 C C . ASP C 1 295 ? 35.86878 -23.99297 42.01285 1.000 15.11466 264 ASP C C 1
ATOM 10302 O O . ASP C 1 295 ? 36.60356 -23.42978 41.19354 1.000 15.99994 264 ASP C O 1
ATOM 10307 N N . SER C 1 296 ? 34.60222 -24.29226 41.72626 1.000 14.29238 265 SER C N 1
ATOM 10308 C CA . SER C 1 296 ? 34.08744 -24.06068 40.38318 1.000 12.20782 265 SER C CA 1
ATOM 10309 C C . SER C 1 296 ? 32.71841 -23.42449 40.45221 1.000 13.19618 265 SER C C 1
ATOM 10310 O O . SER C 1 296 ? 32.01039 -23.54241 41.45824 1.000 16.43850 265 SER C O 1
ATOM 10313 N N . GLY C 1 297 ? 32.33793 -22.80139 39.34271 1.000 12.30170 266 GLY C N 1
ATOM 10314 C CA . GLY C 1 297 ? 30.94599 -22.38989 39.14931 1.000 14.46858 266 GLY C CA 1
ATOM 10315 C C . GLY C 1 297 ? 30.71256 -20.89645 39.06689 1.000 14.73937 266 GLY C C 1
ATOM 10316 O O . GLY C 1 297 ? 29.56423 -20.48613 38.83880 1.000 15.10079 266 GLY C O 1
ATOM 10317 N N . GLU C 1 298 ? 31.72444 -20.04110 39.20850 1.000 13.25045 267 GLU C N 1
ATOM 10318 C CA . GLU C 1 298 ? 31.49362 -18.59493 39.16975 1.000 12.97578 267 GLU C CA 1
ATOM 10319 C C . GLU C 1 298 ? 31.43242 -18.09521 37.72551 1.000 10.67119 267 GLU C C 1
ATOM 10320 O O . GLU C 1 298 ? 32.45110 -18.03290 37.03349 1.000 13.67097 267 GLU C O 1
ATOM 10326 N N . ILE C 1 299 ? 30.22770 -17.71002 37.28260 1.000 12.16915 268 ILE C N 1
ATOM 10327 C CA . ILE C 1 299 ? 30.00505 -16.94316 36.06009 1.000 12.51911 268 ILE C CA 1
ATOM 10328 C C . ILE C 1 299 ? 30.79180 -17.53567 34.88933 1.000 12.18077 268 ILE C C 1
ATOM 10329 O O . ILE C 1 299 ? 31.65098 -16.88648 34.26984 1.000 12.96371 268 ILE C O 1
ATOM 10334 N N . LEU C 1 300 ? 30.48500 -18.78637 34.56362 1.000 12.08805 269 LEU C N 1
ATOM 10335 C CA . LEU C 1 300 ? 31.02260 -19.34247 33.32176 1.000 10.69169 269 LEU C CA 1
ATOM 10336 C C . LEU C 1 300 ? 30.24596 -18.72422 32.17228 1.000 12.70351 269 LEU C C 1
ATOM 10337 O O . LEU C 1 300 ? 29.02711 -18.88353 32.10247 1.000 12.34596 269 LEU C O 1
ATOM 10342 N N . SER C 1 301 ? 30.93263 -18.02747 31.26385 1.000 10.05735 270 SER C N 1
ATOM 10343 C CA . SER C 1 301 ? 30.29142 -17.06672 30.36575 1.000 9.93615 270 SER C CA 1
ATOM 10344 C C . SER C 1 301 ? 30.54632 -17.40195 28.90381 1.000 11.38832 270 SER C C 1
ATOM 10345 O O . SER C 1 301 ? 31.68829 -17.66133 28.51211 1.000 12.66991 270 SER C O 1
ATOM 10349 N N . PHE C 1 302 ? 29.48817 -17.37597 28.09975 1.000 10.84215 271 PHE C N 1
ATOM 10350 C CA . PHE C 1 302 ? 29.54083 -17.75800 26.69211 1.000 11.88528 271 PHE C CA 1
ATOM 10351 C C . PHE C 1 302 ? 28.87826 -16.65881 25.88368 1.000 13.31439 271 PHE C C 1
ATOM 10352 O O . PHE C 1 302 ? 27.70454 -16.34541 26.11560 1.000 13.50588 271 PHE C O 1
ATOM 10360 N N . TYR C 1 303 ? 29.63647 -16.03575 24.98942 1.000 10.46281 272 TYR C N 1
ATOM 10361 C CA . TYR C 1 303 ? 29.13744 -14.95218 24.14852 1.000 10.44351 272 TYR C CA 1
ATOM 10362 C C . TYR C 1 303 ? 29.14776 -15.43178 22.70673 1.000 11.29375 272 TYR C C 1
ATOM 10363 O O . TYR C 1 303 ? 30.21030 -15.79384 22.17745 1.000 11.38870 272 TYR C O 1
ATOM 10372 N N . HIS C 1 304 ? 27.97401 -15.43119 22.07990 1.000 10.03733 273 HIS C N 1
ATOM 10373 C CA . HIS C 1 304 ? 27.82296 -15.77041 20.66619 1.000 9.42770 273 HIS C CA 1
ATOM 10374 C C . HIS C 1 304 ? 28.46903 -17.11212 20.33990 1.000 10.59415 273 HIS C C 1
ATOM 10375 O O . HIS C 1 304 ? 29.15752 -17.27573 19.33073 1.000 11.71166 273 HIS C O 1
ATOM 10382 N N . CYS C 1 305 ? 28.19561 -18.09360 21.18069 1.000 9.26409 274 CYS C N 1
ATOM 10383 C CA . CYS C 1 305 ? 28.67059 -19.45740 20.96570 1.000 8.78630 274 CYS C CA 1
ATOM 10384 C C . CYS C 1 305 ? 27.55212 -20.29562 20.36435 1.000 13.19011 274 CYS C C 1
ATOM 10385 O O . CYS C 1 305 ? 26.36483 -19.99964 20.53523 1.000 12.78500 274 CYS C O 1
ATOM 10388 N N . GLN C 1 306 ? 27.93300 -21.36062 19.66113 1.000 11.09827 275 GLN C N 1
ATOM 10389 C CA . GLN C 1 306 ? 26.95741 -22.18939 18.95490 1.000 10.79014 275 GLN C CA 1
ATOM 10390 C C . GLN C 1 306 ? 27.18053 -23.64651 19.35116 1.000 10.40805 275 GLN C C 1
ATOM 10391 O O . GLN C 1 306 ? 28.28595 -24.18321 19.19898 1.000 12.03694 275 GLN C O 1
ATOM 10397 N N . PHE C 1 307 ? 26.14035 -24.25922 19.90073 1.000 9.02964 276 PHE C N 1
ATOM 10398 C CA . PHE C 1 307 ? 26.16311 -25.60902 20.46025 1.000 10.27542 276 PHE C CA 1
ATOM 10399 C C . PHE C 1 307 ? 25.15272 -26.39764 19.65698 1.000 11.98767 276 PHE C C 1
ATOM 10400 O O . PHE C 1 307 ? 23.96058 -26.08867 19.71843 1.000 11.97874 276 PHE C O 1
ATOM 10408 N N . PHE C 1 308 ? 25.61352 -27.36243 18.85004 1.000 12.20846 277 PHE C N 1
ATOM 10409 C CA . PHE C 1 308 ? 24.71218 -27.77697 17.78210 1.000 11.84903 277 PHE C CA 1
ATOM 10410 C C . PHE C 1 308 ? 25.04877 -29.13982 17.21457 1.000 11.56656 277 PHE C C 1
ATOM 10411 O O . PHE C 1 308 ? 26.16108 -29.64854 17.36593 1.000 12.07948 277 PHE C O 1
ATOM 10419 N N . ASP C 1 309 ? 24.05455 -29.70992 16.53059 1.000 11.85019 278 ASP C N 1
ATOM 10420 C CA . ASP C 1 309 ? 24.23663 -30.86452 15.65248 1.000 10.71761 278 ASP C CA 1
ATOM 10421 C C . ASP C 1 309 ? 24.97646 -31.97750 16.38059 1.000 10.90968 278 ASP C C 1
ATOM 10422 O O . ASP C 1 309 ? 25.94893 -32.55803 15.88609 1.000 13.76995 278 ASP C O 1
ATOM 10427 N N . GLY C 1 310 ? 24.48988 -32.26917 17.58359 1.000 11.81453 279 GLY C N 1
ATOM 10428 C CA . GLY C 1 310 ? 25.13887 -33.23199 18.44330 1.000 14.02315 279 GLY C CA 1
ATOM 10429 C C . GLY C 1 310 ? 24.98978 -34.66757 17.99234 1.000 15.26707 279 GLY C C 1
ATOM 10430 O O . GLY C 1 310 ? 25.80142 -35.51138 18.38944 1.000 13.63137 279 GLY C O 1
ATOM 10431 N N . ALA C 1 311 ? 23.97988 -34.96188 17.16249 1.000 15.21561 280 ALA C N 1
ATOM 10432 C CA . ALA C 1 311 ? 23.74175 -36.32175 16.68373 1.000 15.02048 280 ALA C CA 1
ATOM 10433 C C . ALA C 1 311 ? 23.71957 -37.30059 17.85025 1.000 17.87680 280 ALA C C 1
ATOM 10434 O O . ALA C 1 311 ? 24.27100 -38.40297 17.77773 1.000 18.82968 280 ALA C O 1
ATOM 10436 N N . GLY C 1 312 ? 23.06493 -36.88969 18.93652 1.000 13.51449 281 GLY C N 1
ATOM 10437 C CA . GLY C 1 312 ? 22.96962 -37.69236 20.13929 1.000 17.16050 281 GLY C CA 1
ATOM 10438 C C . GLY C 1 312 ? 23.71018 -37.11939 21.32388 1.000 16.83609 281 GLY C C 1
ATOM 10439 O O . GLY C 1 312 ? 23.47523 -37.57199 22.46135 1.000 17.94866 281 GLY C O 1
ATOM 10440 N N . SER C 1 313 ? 24.60877 -36.16602 21.09114 1.000 16.28198 282 SER C N 1
ATOM 10441 C CA . SER C 1 313 ? 25.29664 -35.47739 22.17307 1.000 16.52856 282 SER C CA 1
ATOM 10442 C C . SER C 1 313 ? 24.55541 -34.19268 22.53304 1.000 14.72307 282 SER C C 1
ATOM 10443 O O . SER C 1 313 ? 23.85521 -33.59699 21.69962 1.000 14.83795 282 SER C O 1
ATOM 10446 N N . ASN C 1 314 ? 24.71653 -33.77010 23.78653 1.000 12.32518 283 ASN C N 1
ATOM 10447 C CA . ASN C 1 314 ? 23.90674 -32.70390 24.36508 1.000 12.87439 283 ASN C CA 1
ATOM 10448 C C . ASN C 1 314 ? 24.75659 -31.90214 25.34567 1.000 14.25627 283 ASN C C 1
ATOM 10449 O O . ASN C 1 314 ? 25.93347 -32.20420 25.57133 1.000 12.67054 283 ASN C O 1
ATOM 10454 N N . ILE C 1 315 ? 24.14401 -30.88021 25.95598 1.000 11.10159 284 ILE C N 1
ATOM 10455 C CA . ILE C 1 315 ? 24.74447 -30.16145 27.08693 1.000 11.90411 284 ILE C CA 1
ATOM 10456 C C . ILE C 1 315 ? 24.18599 -30.75096 28.36856 1.000 14.01259 284 ILE C C 1
ATOM 10457 O O . ILE C 1 315 ? 22.97903 -30.99126 28.46863 1.000 12.94787 284 ILE C O 1
ATOM 10462 N N . ARG C 1 316 ? 25.04201 -30.97167 29.36715 1.000 12.68893 285 ARG C N 1
ATOM 10463 C CA . ARG C 1 316 ? 24.50101 -31.34543 30.67699 1.000 12.92420 285 ARG C CA 1
ATOM 10464 C C . ARG C 1 316 ? 25.23401 -30.60716 31.77920 1.000 12.52205 285 ARG C C 1
ATOM 10465 O O . ARG C 1 316 ? 26.46031 -30.71984 31.89017 1.000 14.88455 285 ARG C O 1
ATOM 10473 N N . LEU C 1 317 ? 24.46998 -29.87504 32.59655 1.000 13.36038 286 LEU C N 1
ATOM 10474 C CA . LEU C 1 317 ? 24.96305 -29.22591 33.80834 1.000 13.92578 286 LEU C CA 1
ATOM 10475 C C . LEU C 1 317 ? 24.51606 -30.07438 34.99886 1.000 14.32294 286 LEU C C 1
ATOM 10476 O O . LEU C 1 317 ? 23.31607 -30.14745 35.29876 1.000 15.41667 286 LEU C O 1
ATOM 10481 N N . SER C 1 318 ? 25.48394 -30.69237 35.68362 1.000 13.91425 287 SER C N 1
ATOM 10482 C CA . SER C 1 318 ? 25.22490 -31.56202 36.82735 1.000 12.88812 287 SER C CA 1
ATOM 10483 C C . SER C 1 318 ? 25.83506 -31.05708 38.12603 1.000 13.69736 287 SER C C 1
ATOM 10484 O O . SER C 1 318 ? 25.53950 -31.61356 39.18927 1.000 15.71133 287 SER C O 1
ATOM 10487 N N . CYS C 1 319 ? 26.68153 -30.03483 38.06750 1.000 15.81818 288 CYS C N 1
ATOM 10488 C CA . CYS C 1 319 ? 27.34966 -29.53215 39.25698 1.000 14.83948 288 CYS C CA 1
ATOM 10489 C C . CYS C 1 319 ? 26.43947 -28.57986 40.01654 1.000 13.68585 288 CYS C C 1
ATOM 10490 O O . CYS C 1 319 ? 25.77642 -27.72629 39.41526 1.000 15.75295 288 CYS C O 1
ATOM 10493 N N . SER C 1 320 ? 26.42206 -28.72539 41.34083 1.000 15.10010 289 SER C N 1
ATOM 10494 C CA . SER C 1 320 ? 25.68496 -27.81530 42.20006 1.000 14.26459 289 SER C CA 1
ATOM 10495 C C . SER C 1 320 ? 26.42928 -26.48517 42.32880 1.000 16.30729 289 SER C C 1
ATOM 10496 O O . SER C 1 320 ? 27.63770 -26.38401 42.07040 1.000 15.93688 289 SER C O 1
ATOM 10499 N N . SER C 1 321 ? 25.67728 -25.45322 42.70959 1.000 14.84250 290 SER C N 1
ATOM 10500 C CA . SER C 1 321 ? 26.22267 -24.11938 42.98398 1.000 14.11196 290 SER C CA 1
ATOM 10501 C C . SER C 1 321 ? 27.06310 -23.63540 41.80796 1.000 14.65449 290 SER C C 1
ATOM 10502 O O . SER C 1 321 ? 28.22615 -23.24858 41.93610 1.000 17.62966 290 SER C O 1
ATOM 10505 N N . TYR C 1 322 ? 26.42895 -23.63862 40.64350 1.000 14.61139 291 TYR C N 1
ATOM 10506 C CA . TYR C 1 322 ? 27.11184 -23.41349 39.37197 1.000 15.77740 291 TYR C CA 1
ATOM 10507 C C . TYR C 1 322 ? 26.29522 -22.40380 38.59190 1.000 15.07437 291 TYR C C 1
ATOM 10508 O O . TYR C 1 322 ? 25.08436 -22.58373 38.43664 1.000 13.85156 291 TYR C O 1
ATOM 10517 N N . THR C 1 323 ? 26.94230 -21.33561 38.12440 1.000 11.55530 292 THR C N 1
ATOM 10518 C CA . THR C 1 323 ? 26.25390 -20.19490 37.52135 1.000 13.37559 292 THR C CA 1
ATOM 10519 C C . THR C 1 323 ? 26.82313 -19.97122 36.13084 1.000 13.86602 292 THR C C 1
ATOM 10520 O O . THR C 1 323 ? 28.02871 -19.71203 35.98003 1.000 14.48014 292 THR C O 1
ATOM 10524 N N . MET C 1 324 ? 25.95784 -20.08788 35.10908 1.000 11.65787 293 MET C N 1
ATOM 10525 C CA . MET C 1 324 ? 26.36954 -19.99191 33.71106 1.000 10.51680 293 MET C CA 1
ATOM 10526 C C . MET C 1 324 ? 25.57189 -18.89862 33.01877 1.000 13.34538 293 MET C C 1
ATOM 10527 O O . MET C 1 324 ? 24.40539 -18.67195 33.33895 1.000 11.83120 293 MET C O 1
ATOM 10532 N N . VAL C 1 325 ? 26.21716 -18.19129 32.10340 1.000 11.44991 294 VAL C N 1
ATOM 10533 C CA . VAL C 1 325 ? 25.58492 -17.10269 31.36547 1.000 9.55731 294 VAL C CA 1
ATOM 10534 C C . VAL C 1 325 ? 25.86431 -17.31999 29.89674 1.000 11.41462 294 VAL C C 1
ATOM 10535 O O . VAL C 1 325 ? 27.02933 -17.40779 29.50506 1.000 13.00333 294 VAL C O 1
ATOM 10539 N N . PHE C 1 326 ? 24.80487 -17.34826 29.09193 1.000 9.22241 295 PHE C N 1
ATOM 10540 C CA . PHE C 1 326 ? 24.85504 -17.52915 27.64701 1.000 9.91575 295 PHE C CA 1
ATOM 10541 C C . PHE C 1 326 ? 24.22395 -16.31236 26.99189 1.000 13.54065 295 PHE C C 1
ATOM 10542 O O . PHE C 1 326 ? 23.03893 -16.04854 27.19737 1.000 13.76009 295 PHE C O 1
ATOM 10550 N N . ASN C 1 327 ? 25.01141 -15.57190 26.22544 1.000 10.80906 296 ASN C N 1
ATOM 10551 C CA . ASN C 1 327 ? 24.56281 -14.36025 25.55421 1.000 10.32117 296 ASN C CA 1
ATOM 10552 C C . ASN C 1 327 ? 24.66308 -14.60355 24.06135 1.000 12.07564 296 ASN C C 1
ATOM 10553 O O . ASN C 1 327 ? 25.73103 -14.97531 23.56605 1.000 11.64315 296 ASN C O 1
ATOM 10561 N N . THR C 1 328 ? 23.54918 -14.40510 23.36978 1.000 10.57082 297 THR C N 1
ATOM 10562 C CA . THR C 1 328 ? 23.39436 -14.60286 21.91720 1.000 9.64372 297 THR C CA 1
ATOM 10563 C C . THR C 1 328 ? 23.98065 -15.93138 21.44949 1.000 9.56622 297 THR C C 1
ATOM 10564 O O . THR C 1 328 ? 24.52133 -16.03491 20.34742 1.000 11.78603 297 THR C O 1
ATOM 10568 N N . CYS C 1 329 ? 23.78306 -16.97285 22.24488 1.000 9.53114 298 CYS C N 1
ATOM 10569 C CA . CYS C 1 329 ? 24.16868 -18.31919 21.83986 1.000 10.00697 298 CYS C CA 1
ATOM 10570 C C . CYS C 1 329 ? 22.99705 -19.00629 21.15016 1.000 10.55765 298 CYS C C 1
ATOM 10571 O O . CYS C 1 329 ? 21.83834 -18.58872 21.26380 1.000 13.32208 298 CYS C O 1
ATOM 10574 N N . SER C 1 330 ? 23.29898 -20.09452 20.44269 1.000 11.98090 299 SER C N 1
ATOM 10575 C CA . SER C 1 330 ? 22.23291 -20.92605 19.88955 1.000 11.10320 299 SER C CA 1
ATOM 10576 C C . SER C 1 330 ? 22.44953 -22.36156 20.31120 1.000 10.39338 299 SER C C 1
ATOM 10577 O O . SER C 1 330 ? 23.58657 -22.83042 20.38861 1.000 12.40819 299 SER C O 1
ATOM 10580 N N . PHE C 1 331 ? 21.33664 -23.04976 20.55470 1.000 11.75884 300 PHE C N 1
ATOM 10581 C CA . PHE C 1 331 ? 21.31006 -24.44309 20.98142 1.000 11.29320 300 PHE C CA 1
ATOM 10582 C C . PHE C 1 331 ? 20.46812 -25.17698 19.95019 1.000 11.90825 300 PHE C C 1
ATOM 10583 O O . PHE C 1 331 ? 19.24546 -25.01140 19.93625 1.000 13.09699 300 PHE C O 1
ATOM 10591 N N . LEU C 1 332 ? 21.10986 -25.93276 19.05215 1.000 11.99322 301 LEU C N 1
ATOM 10592 C CA . LEU C 1 332 ? 20.46857 -26.44992 17.84326 1.000 11.81875 301 LEU C CA 1
ATOM 10593 C C . LEU C 1 332 ? 20.57966 -27.96747 17.77905 1.000 11.29365 301 LEU C C 1
ATOM 10594 O O . LEU C 1 332 ? 21.68514 -28.50615 17.71261 1.000 12.92820 301 LEU C O 1
ATOM 10599 N N . ASN C 1 333 ? 19.43414 -28.65325 17.74032 1.000 12.39682 302 ASN C N 1
ATOM 10600 C CA . ASN C 1 333 ? 19.39038 -30.10925 17.57687 1.000 11.59731 302 ASN C CA 1
ATOM 10601 C C . ASN C 1 333 ? 20.11425 -30.81183 18.72417 1.000 15.46649 302 ASN C C 1
ATOM 10602 O O . ASN C 1 333 ? 20.74139 -31.86471 18.55121 1.000 15.76664 302 ASN C O 1
ATOM 10607 N N . ILE C 1 334 ? 19.99101 -30.22047 19.91445 1.000 12.32069 303 ILE C N 1
ATOM 10608 C CA . ILE C 1 334 ? 20.55006 -30.75200 21.15098 1.000 14.37537 303 ILE C CA 1
ATOM 10609 C C . ILE C 1 334 ? 19.58806 -30.39640 22.27973 1.000 12.26502 303 ILE C C 1
ATOM 10610 O O . ILE C 1 334 ? 18.76117 -29.48233 22.16150 1.000 14.74303 303 ILE C O 1
ATOM 10615 N N . THR C 1 335 ? 19.72936 -31.10623 23.39789 1.000 13.71938 304 THR C N 1
ATOM 10616 C CA . THR C 1 335 ? 19.03353 -30.78576 24.63960 1.000 14.61962 304 THR C CA 1
ATOM 10617 C C . THR C 1 335 ? 20.00281 -30.13114 25.61752 1.000 14.10686 304 THR C C 1
ATOM 10618 O O . THR C 1 335 ? 21.18839 -30.47421 25.65151 1.000 15.31950 304 THR C O 1
ATOM 10622 N N . PHE C 1 336 ? 19.50513 -29.17370 26.39405 1.000 12.79929 305 PHE C N 1
ATOM 10623 C CA . PHE C 1 336 ? 20.23872 -28.58949 27.52419 1.000 11.06225 305 PHE C CA 1
ATOM 10624 C C . PHE C 1 336 ? 19.64841 -29.21871 28.77977 1.000 13.79625 305 PHE C C 1
ATOM 10625 O O . PHE C 1 336 ? 18.55781 -28.84912 29.20821 1.000 14.57011 305 PHE C O 1
ATOM 10633 N N . PHE C 1 337 ? 20.37401 -30.17362 29.35869 1.000 12.38094 306 PHE C N 1
ATOM 10634 C CA . PHE C 1 337 ? 19.97398 -30.84078 30.59096 1.000 14.28772 306 PHE C CA 1
ATOM 10635 C C . PHE C 1 337 ? 20.54364 -30.10300 31.79190 1.000 15.47941 306 PHE C C 1
ATOM 10636 O O . PHE C 1 337 ? 21.70919 -29.69968 31.77500 1.000 15.02953 306 PHE C O 1
ATOM 10644 N N . VAL C 1 338 ? 19.74275 -29.97690 32.84606 1.000 13.49467 307 VAL C N 1
ATOM 10645 C CA . VAL C 1 338 ? 20.22300 -29.47187 34.13911 1.000 12.61039 307 VAL C CA 1
ATOM 10646 C C . VAL C 1 338 ? 19.72677 -30.45573 35.18092 1.000 15.31968 307 VAL C C 1
ATOM 10647 O O . VAL C 1 338 ? 18.51725 -30.56178 35.39510 1.000 15.61222 307 VAL C O 1
ATOM 10651 N N . ASP C 1 339 ? 20.63766 -31.17978 35.82177 1.000 14.32166 308 ASP C N 1
ATOM 10652 C CA . ASP C 1 339 ? 20.22748 -32.10318 36.88089 1.000 14.48721 308 ASP C CA 1
ATOM 10653 C C . ASP C 1 339 ? 21.04416 -31.91100 38.15787 1.000 14.85547 308 ASP C C 1
ATOM 10654 O O . ASP C 1 339 ? 21.07656 -32.81416 39.02059 1.000 16.79891 308 ASP C O 1
ATOM 10659 N N . SER C 1 340 ? 21.66033 -30.73707 38.31036 1.000 14.74742 309 SER C N 1
ATOM 10660 C CA . SER C 1 340 ? 22.37794 -30.37538 39.53402 1.000 14.68822 309 SER C CA 1
ATOM 10661 C C . SER C 1 340 ? 21.55110 -30.64158 40.78867 1.000 16.45423 309 SER C C 1
ATOM 10662 O O . SER C 1 340 ? 20.36235 -30.34687 40.83481 1.000 15.92922 309 SER C O 1
ATOM 10665 N N . ALA C 1 341 ? 22.19480 -31.15193 41.83758 1.000 14.14439 310 ALA C N 1
ATOM 10666 C CA . ALA C 1 341 ? 21.45209 -31.38360 43.08140 1.000 14.88794 310 ALA C CA 1
ATOM 10667 C C . ALA C 1 341 ? 20.85060 -30.08951 43.63695 1.000 15.37826 310 ALA C C 1
ATOM 10668 O O . ALA C 1 341 ? 19.72994 -30.09946 44.16313 1.000 17.17945 310 ALA C O 1
ATOM 10670 N N . SER C 1 342 ? 21.56718 -28.96297 43.52731 1.000 13.59863 311 SER C N 1
ATOM 10671 C CA . SER C 1 342 ? 20.98694 -27.69794 43.96302 1.000 15.81599 311 SER C CA 1
ATOM 10672 C C . SER C 1 342 ? 21.77582 -26.51313 43.42086 1.000 17.00437 311 SER C C 1
ATOM 10673 O O . SER C 1 342 ? 22.96529 -26.61742 43.10785 1.000 16.02091 311 SER C O 1
ATOM 10676 N N . SER C 1 343 ? 21.08748 -25.37251 43.31970 1.000 13.80705 312 SER C N 1
ATOM 10677 C CA . SER C 1 343 ? 21.71995 -24.06339 43.14578 1.000 15.62851 312 SER C CA 1
ATOM 10678 C C . SER C 1 343 ? 22.43079 -23.89315 41.81095 1.000 15.99858 312 SER C C 1
ATOM 10679 O O . SER C 1 343 ? 23.43518 -23.18164 41.72183 1.000 16.01606 312 SER C O 1
ATOM 10682 N N . ALA C 1 344 ? 21.91370 -24.50239 40.74591 1.000 13.63695 313 ALA C N 1
ATOM 10683 C CA . ALA C 1 344 ? 22.32588 -24.09678 39.41874 1.000 13.00350 313 ALA C CA 1
ATOM 10684 C C . ALA C 1 344 ? 21.56468 -22.83827 39.03723 1.000 12.71681 313 ALA C C 1
ATOM 10685 O O . ALA C 1 344 ? 20.36163 -22.73081 39.29868 1.000 13.99993 313 ALA C O 1
ATOM 10687 N N . THR C 1 345 ? 22.24978 -21.88680 38.41091 1.000 12.04860 314 THR C N 1
ATOM 10688 C CA . THR C 1 345 ? 21.56946 -20.72465 37.83427 1.000 12.43448 314 THR C CA 1
ATOM 10689 C C . THR C 1 345 ? 22.10204 -20.55454 36.42500 1.000 12.40355 314 THR C C 1
ATOM 10690 O O . THR C 1 345 ? 23.27799 -20.21490 36.24427 1.000 13.40790 314 THR C O 1
ATOM 10694 N N . VAL C 1 346 ? 21.25390 -20.78836 35.42882 1.000 10.47703 315 VAL C N 1
ATOM 10695 C CA . VAL C 1 346 ? 21.61414 -20.58913 34.02132 1.000 10.22879 315 VAL C CA 1
ATOM 10696 C C . VAL C 1 346 ? 20.80741 -19.42565 33.47282 1.000 12.43063 315 VAL C C 1
ATOM 10697 O O . VAL C 1 346 ? 19.58314 -19.41858 33.57945 1.000 12.64556 315 VAL C O 1
ATOM 10701 N N . THR C 1 347 ? 21.48751 -18.45569 32.85959 1.000 10.59525 316 THR C N 1
ATOM 10702 C CA . THR C 1 347 ? 20.81802 -17.31231 32.25028 1.000 11.03282 316 THR C CA 1
ATOM 10703 C C . THR C 1 347 ? 21.15001 -17.29433 30.77180 1.000 13.13529 316 THR C C 1
ATOM 10704 O O . THR C 1 347 ? 22.32510 -17.22205 30.40528 1.000 13.87723 316 THR C O 1
ATOM 10708 N N . CYS C 1 348 ? 20.11512 -17.35036 29.93137 1.000 11.51865 317 CYS C N 1
ATOM 10709 C CA . CYS C 1 348 ? 20.24302 -17.28201 28.47621 1.000 12.03772 317 CYS C CA 1
ATOM 10710 C C . CYS C 1 348 ? 19.63174 -15.97128 28.02205 1.000 12.81526 317 CYS C C 1
ATOM 10711 O O . CYS C 1 348 ? 18.40672 -15.82259 28.04587 1.000 16.21133 317 CYS C O 1
ATOM 10714 N N . ASN C 1 349 ? 20.47821 -15.03848 27.59921 1.000 12.01954 318 ASN C N 1
ATOM 10715 C CA . ASN C 1 349 ? 20.04652 -13.72735 27.13401 1.000 12.99500 318 ASN C CA 1
ATOM 10716 C C . ASN C 1 349 ? 20.15377 -13.68320 25.62174 1.000 12.33032 318 ASN C C 1
ATOM 10717 O O . ASN C 1 349 ? 21.26817 -13.75441 25.08670 1.000 13.22433 318 ASN C O 1
ATOM 10725 N N . GLY C 1 350 ? 19.02010 -13.55005 24.92589 1.000 11.43673 319 GLY C N 1
ATOM 10726 C CA . GLY C 1 350 ? 19.10987 -13.35549 23.48718 1.000 9.71242 319 GLY C CA 1
ATOM 10727 C C . GLY C 1 350 ? 19.59275 -14.58005 22.75228 1.000 11.51218 319 GLY C C 1
ATOM 10728 O O . GLY C 1 350 ? 20.28286 -14.44829 21.73306 1.000 12.67225 319 GLY C O 1
ATOM 10729 N N . CYS C 1 351 ? 19.22699 -15.77303 23.23531 1.000 11.09137 320 CYS C N 1
ATOM 10730 C CA . CYS C 1 351 ? 19.62747 -17.03994 22.62799 1.000 10.04132 320 CYS C CA 1
ATOM 10731 C C . CYS C 1 351 ? 18.49316 -17.59689 21.78006 1.000 12.98792 320 CYS C C 1
ATOM 10732 O O . CYS C 1 351 ? 17.33921 -17.18126 21.89098 1.000 12.04690 320 CYS C O 1
ATOM 10735 N N . ASN C 1 352 ? 18.83662 -18.57970 20.94405 1.000 11.52140 321 ASN C N 1
ATOM 10736 C CA . ASN C 1 352 ? 17.85436 -19.34381 20.17323 1.000 11.39634 321 ASN C CA 1
ATOM 10737 C C . ASN C 1 352 ? 17.94253 -20.81577 20.55173 1.000 12.92933 321 ASN C C 1
ATOM 10738 O O . ASN C 1 352 ? 19.04190 -21.34216 20.77202 1.000 12.56931 321 ASN C O 1
ATOM 10743 N N . PHE C 1 353 ? 16.77544 -21.46076 20.65425 1.000 12.53830 322 PHE C N 1
ATOM 10744 C CA . PHE C 1 353 ? 16.64204 -22.90869 20.82299 1.000 10.29256 322 PHE C CA 1
ATOM 10745 C C . PHE C 1 353 ? 15.81283 -23.41878 19.65858 1.000 10.35495 322 PHE C C 1
ATOM 10746 O O . PHE C 1 353 ? 14.69865 -22.92471 19.45155 1.000 12.43752 322 PHE C O 1
ATOM 10754 N N . ALA C 1 354 ? 16.35491 -24.35275 18.86420 1.000 12.80406 323 ALA C N 1
ATOM 10755 C CA . ALA C 1 354 ? 15.63319 -24.77173 17.66514 1.000 12.07659 323 ALA C CA 1
ATOM 10756 C C . ALA C 1 354 ? 16.09832 -26.13857 17.20944 1.000 11.59607 323 ALA C C 1
ATOM 10757 O O . ALA C 1 354 ? 17.11862 -26.67579 17.67864 1.000 13.33090 323 ALA C O 1
ATOM 10759 N N . ASN C 1 355 ? 15.35528 -26.65711 16.21581 1.000 12.46595 324 ASN C N 1
ATOM 10760 C CA . ASN C 1 355 ? 15.53058 -28.01112 15.69230 1.000 14.71026 324 ASN C CA 1
ATOM 10761 C C . ASN C 1 355 ? 15.73259 -28.04058 14.17538 1.000 15.79512 324 ASN C C 1
ATOM 10762 O O . ASN C 1 355 ? 15.05933 -28.79291 13.47387 1.000 15.31828 324 ASN C O 1
ATOM 10767 N N . PRO C 1 356 ? 16.66356 -27.24897 13.63555 1.000 13.11610 325 PRO C N 1
ATOM 10768 C CA . PRO C 1 356 ? 16.74041 -27.11113 12.16694 1.000 12.80748 325 PRO C CA 1
ATOM 10769 C C . PRO C 1 356 ? 17.10511 -28.40904 11.46297 1.000 18.03910 325 PRO C C 1
ATOM 10770 O O . PRO C 1 356 ? 18.18919 -28.97138 11.66809 1.000 16.38180 325 PRO C O 1
ATOM 10774 N N . GLY C 1 357 ? 16.19958 -28.85508 10.59216 1.000 15.60020 326 GLY C N 1
ATOM 10775 C CA . GLY C 1 357 ? 16.41584 -30.05329 9.81649 1.000 17.45220 326 GLY C CA 1
ATOM 10776 C C . GLY C 1 357 ? 16.27371 -31.34431 10.58244 1.000 18.71085 326 GLY C C 1
ATOM 10777 O O . GLY C 1 357 ? 16.60718 -32.40436 10.04093 1.000 19.01392 326 GLY C O 1
ATOM 10778 N N . SER C 1 358 ? 15.77735 -31.30390 11.81336 1.000 17.55932 327 SER C N 1
ATOM 10779 C CA . SER C 1 358 ? 15.69334 -32.49378 12.64888 1.000 16.96609 327 SER C CA 1
ATOM 10780 C C . SER C 1 358 ? 14.25035 -32.95107 12.81347 1.000 21.12819 327 SER C C 1
ATOM 10781 O O . SER C 1 358 ? 13.34601 -32.13557 13.02627 1.000 19.09189 327 SER C O 1
ATOM 10784 N N . ALA C 1 359 ? 14.04521 -34.25856 12.73140 1.000 16.46071 328 ALA C N 1
ATOM 10785 C CA . ALA C 1 359 ? 12.76284 -34.86951 13.05253 1.000 16.33128 328 ALA C CA 1
ATOM 10786 C C . ALA C 1 359 ? 12.66887 -35.28308 14.51869 1.000 19.11310 328 ALA C C 1
ATOM 10787 O O . ALA C 1 359 ? 11.61589 -35.76203 14.94691 1.000 18.20883 328 ALA C O 1
ATOM 10789 N N . SER C 1 360 ? 13.72995 -35.07067 15.29982 1.000 18.38632 329 SER C N 1
ATOM 10790 C CA . SER C 1 360 ? 13.77079 -35.55100 16.67256 1.000 17.32088 329 SER C CA 1
ATOM 10791 C C . SER C 1 360 ? 12.76406 -34.82471 17.55525 1.000 16.99139 329 SER C C 1
ATOM 10792 O O . SER C 1 360 ? 12.61958 -33.60042 17.47548 1.000 17.90064 329 SER C O 1
ATOM 10795 N N . THR C 1 361 ? 12.12170 -35.57465 18.46187 1.000 19.07276 330 THR C N 1
ATOM 10796 C CA . THR C 1 361 ? 11.24059 -34.98298 19.46322 1.000 15.89470 330 THR C CA 1
ATOM 10797 C C . THR C 1 361 ? 11.97610 -34.63247 20.76087 1.000 14.92483 330 THR C C 1
ATOM 10798 O O . THR C 1 361 ? 11.33375 -34.36835 21.77713 1.000 17.42761 330 THR C O 1
ATOM 10802 N N . ARG C 1 362 ? 13.31052 -34.58086 20.73481 1.000 16.53488 331 ARG C N 1
ATOM 10803 C CA . ARG C 1 362 ? 14.08660 -34.27087 21.93100 1.000 14.75673 331 ARG C CA 1
ATOM 10804 C C . ARG C 1 362 ? 13.64631 -32.95355 22.56091 1.000 16.36417 331 ARG C C 1
ATOM 10805 O O . ARG C 1 362 ? 13.20165 -32.02139 21.87886 1.000 16.00607 331 ARG C O 1
ATOM 10813 N N . ARG C 1 363 ? 13.77943 -32.87246 23.88325 1.000 15.58155 332 ARG C N 1
ATOM 10814 C CA . ARG C 1 363 ? 13.51122 -31.60555 24.55057 1.000 14.48695 332 ARG C CA 1
ATOM 10815 C C . ARG C 1 363 ? 14.59282 -30.57418 24.22517 1.000 15.30980 332 ARG C C 1
ATOM 10816 O O . ARG C 1 363 ? 15.72564 -30.90557 23.84250 1.000 14.69140 332 ARG C O 1
ATOM 10824 N N . TYR C 1 364 ? 14.23186 -29.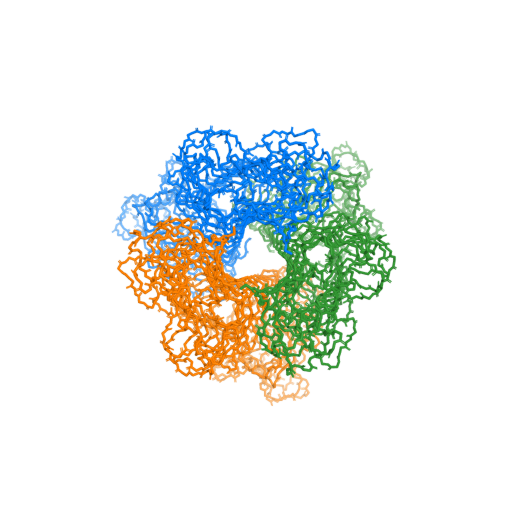30247 24.39118 1.000 11.71807 333 TYR C N 1
ATOM 10825 C CA . TYR C 1 364 ? 15.21152 -28.21639 24.27592 1.000 11.16486 333 TYR C CA 1
ATOM 10826 C C . TYR C 1 364 ? 15.88811 -27.94146 25.61230 1.000 11.54814 333 TYR C C 1
ATOM 10827 O O . TYR C 1 364 ? 17.10975 -27.78237 25.68404 1.000 13.86263 333 TYR C O 1
ATOM 10836 N N . VAL C 1 365 ? 15.09700 -27.86089 26.68113 1.000 12.43644 334 VAL C N 1
ATOM 10837 C CA . VAL C 1 365 ? 15.60968 -27.60772 28.02236 1.000 13.61407 334 VAL C CA 1
ATOM 10838 C C . VAL C 1 365 ? 14.92692 -28.59201 28.95471 1.000 15.07988 334 VAL C C 1
ATOM 10839 O O . VAL C 1 365 ? 13.69145 -28.67921 28.96198 1.000 15.33395 334 VAL C O 1
ATOM 10843 N N . ASP C 1 366 ? 15.72114 -29.34278 29.72576 1.000 13.41804 335 ASP C N 1
ATOM 10844 C CA . ASP C 1 366 ? 15.19059 -30.37741 30.61508 1.000 14.01606 335 ASP C CA 1
ATOM 10845 C C . ASP C 1 366 ? 15.86549 -30.18615 31.96632 1.000 16.15862 335 ASP C C 1
ATOM 10846 O O . ASP C 1 366 ? 16.98267 -30.66973 32.19837 1.000 15.55541 335 ASP C O 1
ATOM 10851 N N . ILE C 1 367 ? 15.19726 -29.44646 32.84774 1.000 11.86391 336 ILE C N 1
ATOM 10852 C CA . ILE C 1 367 ? 15.64595 -29.27061 34.22837 1.000 14.37394 336 ILE C CA 1
ATOM 10853 C C . ILE C 1 367 ? 14.97314 -30.38667 35.01425 1.000 16.90293 336 ILE C C 1
ATOM 10854 O O . ILE C 1 367 ? 13.78715 -30.30328 35.32630 1.000 15.52714 336 ILE C O 1
ATOM 10859 N N . SER C 1 368 ? 15.71902 -31.46093 35.28661 1.000 17.20194 337 SER C N 1
ATOM 10860 C CA . SER C 1 368 ? 15.10935 -32.75169 35.56826 1.000 16.15510 337 SER C CA 1
ATOM 10861 C C . SER C 1 368 ? 15.26323 -33.21969 37.00344 1.000 16.46133 337 SER C C 1
ATOM 10862 O O . SER C 1 368 ? 14.66264 -34.23302 37.36722 1.000 18.35226 337 SER C O 1
ATOM 10865 N N . ALA C 1 369 ? 16.07494 -32.55380 37.80912 1.000 14.81836 338 ALA C N 1
ATOM 10866 C CA . ALA C 1 369 ? 16.35809 -33.06047 39.14440 1.000 16.10852 338 ALA C CA 1
ATOM 10867 C C . ALA C 1 369 ? 16.80002 -31.89629 40.02101 1.000 17.31759 338 ALA C C 1
ATOM 10868 O O . ALA C 1 369 ? 16.94828 -30.76390 39.55334 1.000 16.26150 338 ALA C O 1
ATOM 10870 N N . GLY C 1 370 ? 16.99859 -32.18778 41.30511 1.000 17.03482 339 GLY C N 1
ATOM 10871 C CA . GLY C 1 370 ? 17.51870 -31.20085 42.21786 1.000 16.40465 339 GLY C CA 1
ATOM 10872 C C . GLY C 1 370 ? 16.46375 -30.22939 42.69879 1.000 16.70535 339 GLY C C 1
ATOM 10873 O O . GLY C 1 370 ? 15.26306 -30.37445 42.45866 1.000 18.04770 339 GLY C O 1
ATOM 10874 N N . HIS C 1 371 ? 16.93930 -29.21861 43.41843 1.000 14.34524 340 HIS C N 1
ATOM 10875 C CA . HIS C 1 371 ? 16.07340 -28.15987 43.91465 1.000 16.02497 340 HIS C CA 1
ATOM 10876 C C . HIS C 1 371 ? 16.82133 -26.83756 43.82839 1.000 16.71654 340 HIS C C 1
ATOM 10877 O O . HIS C 1 371 ? 18.04935 -26.79976 43.74081 1.000 15.18710 340 HIS C O 1
ATOM 10884 N N . THR C 1 372 ? 16.06494 -25.74566 43.84059 1.000 15.41959 341 THR C N 1
ATOM 10885 C CA . THR C 1 372 ? 16.65637 -24.40473 43.85044 1.000 12.59680 341 THR C CA 1
ATOM 10886 C C . THR C 1 372 ? 17.53312 -24.18019 42.60977 1.000 15.45675 341 THR C C 1
ATOM 10887 O O . THR C 1 372 ? 18.56087 -23.48440 42.65946 1.000 16.70505 341 THR C O 1
ATOM 10891 N N . ASN C 1 373 ? 17.14835 -24.80248 41.49337 1.000 14.72377 342 ASN C N 1
ATOM 10892 C CA . ASN C 1 373 ? 17.76294 -24.58806 40.18747 1.000 12.63733 342 ASN C CA 1
ATOM 10893 C C . ASN C 1 373 ? 16.90751 -23.60033 39.41346 1.000 13.88421 342 ASN C C 1
ATOM 10894 O O . ASN C 1 373 ? 15.67441 -23.68650 39.42935 1.000 14.97639 342 ASN C O 1
ATOM 10899 N N . VAL C 1 374 ? 17.56446 -22.64551 38.76868 1.000 12.62899 343 VAL C N 1
ATOM 10900 C CA . VAL C 1 374 ? 16.92470 -21.52687 38.09026 1.000 11.64259 343 VAL C CA 1
ATOM 10901 C C . VAL C 1 374 ? 17.44382 -21.48243 36.66348 1.000 11.97446 343 VAL C C 1
ATOM 10902 O O . VAL C 1 374 ? 18.65979 -21.53488 36.44522 1.000 13.01429 343 VAL C O 1
ATOM 10906 N N . PHE C 1 375 ? 16.53603 -21.37898 35.69697 1.000 10.71492 344 PHE C N 1
ATOM 10907 C CA . PHE C 1 375 ? 16.89291 -21.28876 34.28230 1.000 10.60329 344 PHE C CA 1
ATOM 10908 C C . PHE C 1 375 ? 16.12062 -20.10354 33.71760 1.000 11.88868 344 PHE C C 1
ATOM 10909 O O . PHE C 1 375 ? 14.88412 -20.08525 33.78818 1.000 12.78253 344 PHE C O 1
ATOM 10917 N N . ASN C 1 376 ? 16.84308 -19.10774 33.18557 1.000 10.94339 345 ASN C N 1
ATOM 10918 C CA . ASN C 1 376 ? 16.25349 -17.87999 32.64483 1.000 12.73520 345 ASN C CA 1
ATOM 10919 C C . ASN C 1 376 ? 16.37538 -17.88312 31.13160 1.000 11.11821 345 ASN C C 1
ATOM 10920 O O . ASN C 1 376 ? 17.47569 -18.08908 30.60689 1.000 13.18236 345 ASN C O 1
ATOM 10925 N N . ILE C 1 377 ? 15.27281 -17.58573 30.43693 1.000 10.17317 346 ILE C N 1
ATOM 10926 C CA . ILE C 1 377 ? 15.29015 -17.34828 28.99002 1.000 10.23221 346 ILE C CA 1
ATOM 10927 C C . ILE C 1 377 ? 14.79574 -15.92613 28.78686 1.000 12.59460 346 ILE C C 1
ATOM 10928 O O . ILE C 1 377 ? 13.60756 -15.64301 28.99773 1.000 13.19792 346 ILE C O 1
ATOM 10933 N N . ILE C 1 378 ? 15.69877 -15.03066 28.39907 1.000 11.36212 347 ILE C N 1
ATOM 10934 C CA . ILE C 1 378 ? 15.40181 -13.60659 28.32601 1.000 11.62767 347 ILE C CA 1
ATOM 10935 C C . ILE C 1 378 ? 15.61498 -13.16312 26.89103 1.000 15.47600 347 ILE C C 1
ATOM 10936 O O . ILE C 1 378 ? 16.75418 -13.13619 26.41363 1.000 15.82222 347 ILE C O 1
ATOM 10941 N N . GLY C 1 379 ? 14.53570 -12.78169 26.21055 1.000 12.55766 348 GLY C N 1
ATOM 10942 C CA . GLY C 1 379 ? 14.68076 -12.37179 24.81032 1.000 10.99496 348 GLY C CA 1
ATOM 10943 C C . GLY C 1 379 ? 15.06536 -13.56951 23.94185 1.000 14.35239 348 GLY C C 1
ATOM 10944 O O . GLY C 1 379 ? 14.90742 -14.72482 24.32591 1.000 16.59256 348 GLY C O 1
ATOM 10945 N N . GLY C 1 380 ? 15.57065 -13.27138 22.74724 1.000 11.12430 349 GLY C N 1
ATOM 10946 C CA . GLY C 1 380 ? 15.88729 -14.36788 21.83621 1.000 10.49930 349 GLY C CA 1
ATOM 10947 C C . GLY C 1 380 ? 14.62388 -15.02700 21.28543 1.000 12.57716 349 GLY C C 1
ATOM 10948 O O . GLY C 1 380 ? 13.58860 -14.38219 21.09776 1.000 13.19487 349 GLY C O 1
ATOM 10949 N N . SER C 1 381 ? 14.71722 -16.33183 21.03169 1.000 12.53218 350 SER C N 1
ATOM 10950 C CA . SER C 1 381 ? 13.66654 -17.03797 20.30053 1.000 14.18185 350 SER C CA 1
ATOM 10951 C C . SER C 1 381 ? 13.66821 -18.51232 20.65803 1.000 14.47906 350 SER C C 1
ATOM 10952 O O . SER C 1 381 ? 14.66952 -19.07847 21.09530 1.000 13.40919 350 SER C O 1
ATOM 10955 N N . ILE C 1 382 ? 12.51175 -19.12432 20.45238 1.000 12.95240 351 ILE C N 1
ATOM 10956 C CA . ILE C 1 382 ? 12.34862 -20.56728 20.51875 1.000 12.82320 351 ILE C CA 1
ATOM 10957 C C . ILE C 1 382 ? 11.62814 -20.96006 19.24435 1.000 15.72715 351 ILE C C 1
ATOM 10958 O O . ILE C 1 382 ? 10.55169 -20.42175 18.95682 1.000 14.64812 351 ILE C O 1
ATOM 10963 N N . VAL C 1 383 ? 12.25108 -21.82108 18.43785 1.000 13.97423 352 VAL C N 1
ATOM 10964 C CA . VAL C 1 383 ? 11.73141 -22.17925 17.11653 1.000 12.84682 352 VAL C CA 1
ATOM 10965 C C . VAL C 1 383 ? 11.49578 -23.68231 17.07180 1.000 13.83022 352 VAL C C 1
ATOM 10966 O O . VAL C 1 383 ? 12.35268 -24.46045 17.50631 1.000 14.56967 352 VAL C O 1
ATOM 10970 N N . THR C 1 384 ? 10.30289 -24.09218 16.57681 1.000 14.73391 353 THR C N 1
ATOM 10971 C CA . THR C 1 384 ? 9.86920 -25.49550 16.58190 1.000 13.55120 353 THR C CA 1
ATOM 10972 C C . THR C 1 384 ? 9.39137 -25.85559 15.17552 1.000 14.24489 353 THR C C 1
ATOM 10973 O O . THR C 1 384 ? 8.18151 -25.88586 14.91222 1.000 17.63708 353 THR C O 1
ATOM 10977 N N . ASN C 1 385 ? 10.34607 -26.12757 14.28150 1.000 15.14276 354 ASN C N 1
ATOM 10978 C CA . ASN C 1 385 ? 9.99643 -26.56977 12.93801 1.000 15.48715 354 ASN C CA 1
ATOM 10979 C C . ASN C 1 385 ? 9.22064 -27.87205 12.99515 1.000 18.55286 354 ASN C C 1
ATOM 10980 O O . ASN C 1 385 ? 9.37667 -28.66154 13.92592 1.000 17.13563 354 ASN C O 1
ATOM 10985 N N . SER C 1 386 ? 8.37871 -28.10351 11.98037 1.000 18.56812 355 SER C N 1
ATOM 10986 C CA . SER C 1 386 ? 7.49586 -29.25951 12.01637 1.000 18.32433 355 SER C CA 1
ATOM 10987 C C . SER C 1 386 ? 8.28385 -30.56914 12.06521 1.000 17.49529 355 SER C C 1
ATOM 10988 O O . SER C 1 386 ? 9.37888 -30.69129 11.50585 1.000 19.83341 355 SER C O 1
ATOM 10991 N N . ASN C 1 387 ? 7.71107 -31.54834 12.74538 1.000 19.35436 356 ASN C N 1
ATOM 10992 C CA . ASN C 1 387 ? 8.23926 -32.90738 12.74675 1.000 19.01337 356 ASN C CA 1
ATOM 10993 C C . ASN C 1 387 ? 7.03016 -33.83848 12.72921 1.000 18.99105 356 ASN C C 1
ATOM 10994 O O . ASN C 1 387 ? 5.89938 -33.34367 12.67476 1.000 21.91251 356 ASN C O 1
ATOM 10999 N N . PRO C 1 388 ? 7.19892 -35.16422 12.73065 1.000 21.37049 357 PRO C N 1
ATOM 11000 C CA . PRO C 1 388 ? 6.02373 -36.04374 12.62489 1.000 23.24318 357 PRO C CA 1
ATOM 11001 C C . PRO C 1 388 ? 5.03061 -35.92101 13.77562 1.000 24.96359 357 PRO C C 1
ATOM 11002 O O . PRO C 1 388 ? 3.91843 -36.45862 13.66136 1.000 27.88278 357 PRO C O 1
ATOM 11006 N N . GLY C 1 389 ? 5.38057 -35.22850 14.85984 1.000 21.68268 358 GLY C N 1
ATOM 11007 C CA . GLY C 1 389 ? 4.47439 -35.03958 15.97176 1.000 19.77805 358 GLY C CA 1
ATOM 11008 C C . GLY C 1 389 ? 5.27733 -34.82703 17.23556 1.000 20.56197 358 GLY C C 1
ATOM 11009 O O . GLY C 1 389 ? 6.09392 -35.67815 17.59480 1.000 19.20613 358 GLY C O 1
ATOM 11010 N N . GLN C 1 390 ? 5.12116 -33.66755 17.87357 1.000 19.89070 359 GLN C N 1
ATOM 11011 C CA . GLN C 1 390 ? 5.93447 -33.34093 19.04677 1.000 18.99259 359 GLN C CA 1
ATOM 11012 C C . GLN C 1 390 ? 5.21979 -33.88080 20.27363 1.000 18.15916 359 GLN C C 1
ATOM 11013 O O . GLN C 1 390 ? 4.35330 -33.23130 20.85814 1.000 19.70562 359 GLN C O 1
ATOM 11019 N N . THR C 1 391 ? 5.58231 -35.09357 20.65596 1.000 18.64937 360 THR C N 1
ATOM 11020 C CA . THR C 1 391 ? 4.81883 -35.87601 21.61209 1.000 17.28185 360 THR C CA 1
ATOM 11021 C C . THR C 1 391 ? 5.27744 -35.69721 23.04491 1.000 20.26056 360 THR C C 1
ATOM 11022 O O . THR C 1 391 ? 4.77725 -36.40201 23.92651 1.000 19.52275 360 THR C O 1
ATOM 11026 N N . GLN C 1 392 ? 6.23282 -34.81068 23.30016 1.000 19.13406 361 GLN C N 1
ATOM 11027 C CA . GLN C 1 392 ? 6.58134 -34.46596 24.66925 1.000 16.60549 361 GLN C CA 1
ATOM 11028 C C . GLN C 1 392 ? 6.88324 -32.97390 24.73305 1.000 17.83640 361 GLN C C 1
ATOM 11029 O O . GLN C 1 392 ? 7.12213 -32.31033 23.71882 1.000 16.60704 361 GLN C O 1
ATOM 11035 N N . ALA C 1 393 ? 6.86636 -32.44702 25.95223 1.000 16.34078 362 ALA C N 1
ATOM 11036 C CA . ALA C 1 393 ? 7.16232 -31.03199 26.14147 1.000 15.11526 362 ALA C CA 1
ATOM 11037 C C . ALA C 1 393 ? 8.60715 -30.71326 25.79113 1.000 17.71610 362 ALA C C 1
ATOM 11038 O O . ALA C 1 393 ? 9.53087 -31.43115 26.18059 1.000 15.84947 362 ALA C O 1
ATOM 11040 N N . LEU C 1 394 ? 8.80218 -29.61008 25.06163 1.000 13.12410 363 LEU C N 1
ATOM 11041 C CA . LEU C 1 394 ? 10.16172 -29.20463 24.71031 1.000 11.99178 363 LEU C CA 1
ATOM 11042 C C . LEU C 1 394 ? 10.87036 -28.46775 25.84307 1.000 14.84387 363 LEU C C 1
ATOM 11043 O O . LEU C 1 394 ? 12.10420 -28.32448 25.80480 1.000 14.42465 363 LEU C O 1
ATOM 11048 N N . LEU C 1 395 ? 10.13159 -27.93851 26.80467 1.000 13.64487 364 LEU C N 1
ATOM 11049 C CA . LEU C 1 395 ? 10.71796 -27.38723 28.02036 1.000 15.45573 364 LEU C CA 1
ATOM 11050 C C . LEU C 1 395 ? 10.15340 -28.16759 29.18982 1.000 13.53794 364 LEU C C 1
ATOM 11051 O O . LEU C 1 395 ? 8.96371 -28.48728 29.20816 1.000 14.83894 364 LEU C O 1
ATOM 11056 N N . TYR C 1 396 ? 11.01513 -28.49630 30.15232 1.000 12.92546 365 TYR C N 1
ATOM 11057 C CA . TYR C 1 396 ? 10.60348 -29.26528 31.31050 1.000 14.50770 365 TYR C CA 1
ATOM 11058 C C . TYR C 1 396 ? 11.28483 -28.69122 32.53950 1.000 14.38112 365 TYR C C 1
ATOM 11059 O O . TYR C 1 396 ? 12.50064 -28.46358 32.52397 1.000 14.82890 365 TYR C O 1
ATOM 11068 N N . VAL C 1 397 ? 10.51819 -28.46381 33.60541 1.000 12.80483 366 VAL C N 1
ATOM 11069 C CA . VAL C 1 397 ? 11.09818 -27.95776 34.84986 1.000 13.97335 366 VAL C CA 1
ATOM 11070 C C . VAL C 1 397 ? 10.54766 -28.76892 36.02055 1.000 15.17364 366 VAL C C 1
ATOM 11071 O O . VAL C 1 397 ? 9.33431 -28.77469 36.27448 1.000 15.77373 366 VAL C O 1
ATOM 11075 N N . SER C 1 398 ? 11.44249 -29.46428 36.72543 1.000 13.72159 367 SER C N 1
ATOM 11076 C CA . SER C 1 398 ? 11.03512 -30.40108 37.77020 1.000 15.63660 367 SER C CA 1
ATOM 11077 C C . SER C 1 398 ? 10.75034 -29.70100 39.10667 1.000 16.63379 367 SER C C 1
ATOM 11078 O O . SER C 1 398 ? 11.02246 -28.51425 39.31013 1.000 15.54532 367 SER C O 1
ATOM 11081 N N . THR C 1 399 ? 10.21940 -30.49543 40.04046 1.000 16.37167 368 THR C N 1
ATOM 11082 C CA . THR C 1 399 ? 9.77305 -29.98168 41.32730 1.000 16.88977 368 THR C CA 1
ATOM 11083 C C . THR C 1 399 ? 10.87408 -29.17774 42.00343 1.000 16.89889 368 THR C C 1
ATOM 11084 O O . THR C 1 399 ? 12.04986 -29.56545 41.99049 1.000 17.08568 368 THR C O 1
ATOM 11090 N N . ASP C 1 400 ? 10.47841 -28.04171 42.57455 1.000 17.56631 369 ASP C N 1
ATOM 11091 C CA . ASP C 1 400 ? 11.30973 -27.14026 43.36891 1.000 16.12819 369 ASP C CA 1
ATOM 11092 C C . ASP C 1 400 ? 12.29791 -26.33297 42.52899 1.000 16.37258 369 ASP C C 1
ATOM 11093 O O . ASP C 1 400 ? 13.16440 -25.63666 43.10614 1.000 17.16948 369 ASP C O 1
ATOM 11098 N N . ASN C 1 401 ? 12.19370 -26.39207 41.20036 1.000 17.28283 370 ASN C N 1
ATOM 11099 C CA . ASN C 1 401 ? 13.02812 -25.60542 40.30602 1.000 13.03158 370 ASN C CA 1
ATOM 11100 C C . ASN C 1 401 ? 12.16357 -24.57726 39.59425 1.000 13.73509 370 ASN C C 1
ATOM 11101 O O . ASN C 1 401 ? 10.91834 -24.59079 39.67389 1.000 16.55344 370 ASN C O 1
ATOM 11106 N N . LEU C 1 402 ? 12.83328 -23.67765 38.89228 1.000 13.62042 371 LEU C N 1
ATOM 11107 C CA . LEU C 1 402 ? 12.18187 -22.48484 38.36708 1.000 14.66436 371 LEU C CA 1
ATOM 11108 C C . LEU C 1 402 ? 12.66821 -22.17712 36.96024 1.000 13.86123 371 LEU C C 1
ATOM 11109 O O . LEU C 1 402 ? 13.87485 -22.07861 36.72442 1.000 14.43028 371 LEU C O 1
ATOM 11114 N N . LEU C 1 403 ? 11.71782 -22.00766 36.03570 1.000 12.26361 372 LEU C N 1
ATOM 11115 C CA . LEU C 1 403 ? 11.99889 -21.61544 34.66061 1.000 12.93235 372 LEU C CA 1
ATOM 11116 C C . LEU C 1 403 ? 11.33824 -20.27390 34.41034 1.000 14.01900 372 LEU C C 1
ATOM 11117 O O . LEU C 1 403 ? 10.10383 -20.16982 34.45848 1.000 13.11994 372 LEU C O 1
ATOM 11122 N N . ASN C 1 404 ? 12.15221 -19.25600 34.15549 1.000 12.92730 373 ASN C N 1
ATOM 11123 C CA . ASN C 1 404 ? 11.68718 -17.88326 33.96372 1.000 12.85828 373 ASN C CA 1
ATOM 11124 C C . ASN C 1 404 ? 11.76426 -17.52045 32.49122 1.000 13.17189 373 ASN C C 1
ATOM 11125 O O . ASN C 1 404 ? 12.82882 -17.62048 31.88331 1.000 12.75391 373 ASN C O 1
ATOM 11130 N N . LEU C 1 405 ? 10.65047 -17.06774 31.93161 1.000 12.45114 374 LEU C N 1
ATOM 11131 C CA . LEU C 1 405 ? 10.58192 -16.61392 30.54693 1.000 12.44668 374 LEU C CA 1
ATOM 11132 C C . LEU C 1 405 ? 10.36326 -15.10880 30.54740 1.000 13.18138 374 LEU C C 1
ATOM 11133 O O . LEU C 1 405 ? 9.45151 -14.62188 31.21549 1.000 13.42430 374 LEU C O 1
ATOM 11138 N N . VAL C 1 406 ? 11.19714 -14.37004 29.81291 1.000 13.07591 375 VAL C N 1
ATOM 11139 C CA . VAL C 1 406 ? 11.12556 -12.90725 29.79508 1.000 12.11095 375 VAL C CA 1
ATOM 11140 C C . VAL C 1 406 ? 11.24164 -12.44324 28.35164 1.000 12.40559 375 VAL C C 1
ATOM 11141 O O . VAL C 1 406 ? 12.26482 -12.68427 27.71069 1.000 13.71433 375 VAL C O 1
ATOM 11145 N N . GLY C 1 407 ? 10.23244 -11.72669 27.85110 1.000 11.62208 376 GLY C N 1
ATOM 11146 C CA . GLY C 1 407 ? 10.42818 -11.01640 26.58372 1.000 10.80203 376 GLY C CA 1
ATOM 11147 C C . GLY C 1 407 ? 10.66756 -11.90825 25.38215 1.000 12.99839 376 GLY C C 1
ATOM 11148 O O . GLY C 1 407 ? 11.37139 -11.51199 24.44290 1.000 12.56893 376 GLY C O 1
ATOM 11149 N N . VAL C 1 408 ? 10.04219 -13.09128 25.37114 1.000 12.88587 377 VAL C N 1
ATOM 11150 C CA . VAL C 1 408 ? 10.22951 -14.08104 24.32897 1.000 13.22001 377 VAL C CA 1
ATOM 11151 C C . VAL C 1 408 ? 8.84784 -14.52224 23.86814 1.000 16.03481 377 VAL C C 1
ATOM 11152 O O . VAL C 1 408 ? 7.86690 -14.47835 24.62878 1.000 15.84304 377 VAL C O 1
ATOM 11156 N N . THR C 1 409 ? 8.76190 -14.93015 22.60635 1.000 11.67132 378 THR C N 1
ATOM 11157 C CA . THR C 1 409 ? 7.49798 -15.40681 22.05929 1.000 13.46724 378 THR C CA 1
ATOM 11158 C C . THR C 1 409 ? 7.42212 -16.92634 22.18361 1.000 15.35563 378 THR C C 1
ATOM 11159 O O . THR C 1 409 ? 8.33781 -17.64080 21.76589 1.000 14.56309 378 THR C O 1
ATOM 11163 N N . ALA C 1 410 ? 6.33746 -17.41583 22.77261 1.000 13.79463 379 ALA C N 1
ATOM 11164 C CA . ALA C 1 410 ? 6.15076 -18.86825 22.82887 1.000 14.48770 379 ALA C CA 1
ATOM 11165 C C . ALA C 1 410 ? 5.68359 -19.36594 21.46753 1.000 12.92346 379 ALA C C 1
ATOM 11166 O O . ALA C 1 410 ? 4.69606 -18.84646 20.92888 1.000 15.40999 379 ALA C O 1
ATOM 11168 N N . PRO C 1 411 ? 6.35517 -20.33458 20.86892 1.000 14.67801 380 PRO C N 1
ATOM 11169 C CA . PRO C 1 411 ? 5.96512 -20.75936 19.52458 1.000 14.67272 380 PRO C CA 1
ATOM 11170 C C . PRO C 1 411 ? 4.74224 -21.66255 19.57269 1.000 15.77627 380 PRO C C 1
ATOM 11171 O O . PRO C 1 411 ? 4.35051 -22.16733 20.62044 1.000 18.27319 380 PRO C O 1
ATOM 11175 N N . TYR C 1 412 ? 4.12475 -21.84151 18.40361 1.000 14.17520 381 TYR C N 1
ATOM 11176 C CA . TYR C 1 412 ? 3.08699 -22.84969 18.25333 1.000 17.44818 381 TYR C CA 1
ATOM 11177 C C . TYR C 1 412 ? 3.19069 -23.48279 16.87467 1.000 17.82963 381 TYR C C 1
ATOM 11178 O O . TYR C 1 412 ? 3.51902 -22.81284 15.88662 1.000 18.47239 381 TYR C O 1
ATOM 11187 N N . GLY C 1 413 ? 2.90003 -24.77496 16.82351 1.000 17.82659 382 GLY C N 1
ATOM 11188 C CA . GLY C 1 413 ? 2.87578 -25.50189 15.56789 1.000 16.87497 382 GLY C CA 1
ATOM 11189 C C . GLY C 1 413 ? 1.78227 -26.54632 15.59561 1.000 18.63502 382 GLY C C 1
ATOM 11190 O O . GLY C 1 413 ? 1.48107 -27.12901 16.63864 1.000 16.99363 382 GLY C O 1
ATOM 11191 N N . GLY C 1 414 ? 1.20552 -26.80001 14.41755 1.000 19.31144 383 GLY C N 1
ATOM 11192 C CA . GLY C 1 414 ? 0.12712 -27.77122 14.30162 1.000 21.22088 383 GLY C CA 1
ATOM 11193 C C . GLY C 1 414 ? 0.53255 -29.19998 14.60142 1.000 21.94623 383 GLY C C 1
ATOM 11194 O O . GLY C 1 414 ? -0.34535 -30.04769 14.82147 1.000 23.30237 383 GLY C O 1
ATOM 11195 N N . HIS C 1 415 ? 1.83536 -29.48831 14.59231 1.000 18.56255 384 HIS C N 1
ATOM 11196 C CA . HIS C 1 415 ? 2.34501 -30.81416 14.92038 1.000 18.23929 384 HIS C CA 1
ATOM 11197 C C . HIS C 1 415 ? 2.47231 -31.04084 16.42168 1.000 22.66667 384 HIS C C 1
ATOM 11198 O O . HIS C 1 415 ? 2.93021 -32.11352 16.83076 1.000 20.30875 384 HIS C O 1
ATOM 11205 N N . TYR C 1 416 ? 2.09747 -30.06464 17.24949 1.000 17.69943 385 TYR C N 1
ATOM 11206 C CA . TYR C 1 416 ? 2.24328 -30.20983 18.69175 1.000 17.00538 385 TYR C CA 1
ATOM 11207 C C . TYR C 1 416 ? 1.30202 -31.28064 19.23113 1.000 21.56707 385 TYR C C 1
ATOM 11208 O O . TYR C 1 416 ? 0.09247 -31.24761 18.97290 1.000 21.74793 385 TYR C O 1
ATOM 11217 N N . GLN C 1 417 ? 1.86014 -32.22558 19.98591 1.000 17.17916 386 GLN C N 1
ATOM 11218 C CA . GLN C 1 417 ? 1.11333 -33.35124 20.54331 1.000 18.19325 386 GLN C CA 1
ATOM 11219 C C . GLN C 1 417 ? 1.59854 -33.64806 21.96049 1.000 21.45998 386 GLN C C 1
ATOM 11220 O O . GLN C 1 417 ? 1.69831 -34.80841 22.36815 1.000 21.85049 386 GLN C O 1
ATOM 11226 N N . GLN C 1 418 ? 1.88440 -32.58803 22.73310 1.000 20.74288 387 GLN C N 1
ATOM 11227 C CA . GLN C 1 418 ? 2.45567 -32.74690 24.07204 1.000 17.27189 387 GLN C CA 1
ATOM 11228 C C . GLN C 1 418 ? 1.54800 -33.53084 24.99926 1.000 18.14355 387 GLN C C 1
ATOM 11229 O O . GLN C 1 418 ? 2.03836 -34.10295 25.97758 1.000 19.77859 387 GLN C O 1
ATOM 11235 N N . GLU C 1 419 ? 0.24164 -33.55827 24.72655 1.000 18.99719 388 GLU C N 1
ATOM 11236 C CA . GLU C 1 419 ? -0.66590 -34.32228 25.56858 1.000 20.93903 388 GLU C CA 1
ATOM 11237 C C . GLU C 1 419 ? -0.30309 -35.79955 25.59976 1.000 18.10920 388 GLU C C 1
ATOM 11238 O O . GLU C 1 419 ? -0.71927 -36.50052 26.52554 1.000 23.05489 388 GLU C O 1
ATOM 11244 N N . GLN C 1 420 ? 0.45720 -36.30108 24.61435 1.000 19.17567 389 GLN C N 1
ATOM 11245 C CA . GLN C 1 420 ? 0.87875 -37.69969 24.70104 1.000 19.89181 389 GLN C CA 1
ATOM 11246 C C . GLN C 1 420 ? 1.74897 -37.94225 25.92586 1.000 19.41548 389 GLN C C 1
ATOM 11247 O O . GLN C 1 420 ? 1.63507 -39.00424 26.55584 1.000 25.38053 389 GLN C O 1
ATOM 11256 N N . GLU C 1 421 ? 2.57725 -36.95785 26.31353 1.000 19.03864 390 GLU C N 1
ATOM 11257 C CA . GLU C 1 421 ? 3.32236 -37.04281 27.56786 1.000 20.23408 390 GLU C CA 1
ATOM 11258 C C . GLU C 1 421 ? 2.48337 -36.55546 28.74126 1.000 19.99189 390 GLU C C 1
ATOM 11259 O O . GLU C 1 421 ? 2.32667 -37.26252 29.74062 1.000 24.75156 390 GLU C O 1
ATOM 11265 N N . LEU C 1 422 ? 1.90063 -35.36263 28.62109 1.000 20.40538 391 LEU C N 1
ATOM 11266 C CA . LEU C 1 422 ? 1.37190 -34.67640 29.79397 1.000 19.47376 391 LEU C CA 1
ATOM 11267 C C . LEU C 1 422 ? -0.04026 -35.11892 30.15787 1.000 23.11784 391 LEU C C 1
ATOM 11268 O O . LEU C 1 422 ? -0.43692 -34.96753 31.31222 1.000 21.59647 391 LEU C O 1
ATOM 11273 N N . GLY C 1 423 ? -0.79907 -35.66539 29.21209 1.000 20.42395 392 GLY C N 1
ATOM 11274 C CA . GLY C 1 423 ? -2.22747 -35.84924 29.37610 1.000 21.63734 392 GLY C CA 1
ATOM 11275 C C . GLY C 1 423 ? -3.05362 -34.70940 28.83272 1.000 22.18353 392 GLY C C 1
ATOM 11276 O O . GLY C 1 423 ? -4.25688 -34.87451 28.62023 1.000 23.16657 392 GLY C O 1
ATOM 11277 N N . TYR C 1 424 ? -2.42990 -33.56679 28.56525 1.000 20.69002 393 TYR C N 1
ATOM 11278 C CA . TYR C 1 424 ? -3.15004 -32.37295 28.15581 1.000 23.10248 393 TYR C CA 1
ATOM 11279 C C . TYR C 1 424 ? -2.21226 -31.52221 27.31030 1.000 18.72876 393 TYR C C 1
ATOM 11280 O O . TYR C 1 424 ? -1.00125 -31.74424 27.27564 1.000 19.38119 393 TYR C O 1
ATOM 11289 N N . HIS C 1 425 ? -2.78661 -30.54035 26.62052 1.000 21.09684 394 HIS C N 1
ATOM 11290 C CA . HIS C 1 425 ? -2.08726 -29.80874 25.55594 1.000 18.70831 394 HIS C CA 1
ATOM 11291 C C . HIS C 1 425 ? -1.46590 -28.53898 26.13465 1.000 20.09557 394 HIS C C 1
ATOM 11292 O O . HIS C 1 425 ? -2.15112 -27.52084 26.29868 1.000 20.72515 394 HIS C O 1
ATOM 11299 N N . ALA C 1 426 ? -0.16664 -28.59378 26.45886 1.000 16.73655 395 ALA C N 1
ATOM 11300 C CA . ALA C 1 426 ? 0.56153 -27.45535 27.01049 1.000 17.58678 395 ALA C CA 1
ATOM 11301 C C . ALA C 1 426 ? 2.00986 -27.54981 26.57469 1.000 16.15841 395 ALA C C 1
ATOM 11302 O O . ALA C 1 426 ? 2.49041 -28.61795 26.18553 1.000 17.46881 395 ALA C O 1
ATOM 11304 N N . PHE C 1 427 ? 2.70482 -26.42122 26.66295 1.000 15.12883 396 PHE C N 1
ATOM 11305 C CA . PHE C 1 427 ? 4.04680 -26.34855 26.08531 1.000 15.84754 396 PHE C CA 1
ATOM 11306 C C . PHE C 1 427 ? 5.13810 -26.87365 27.01695 1.000 16.51767 396 PHE C C 1
ATOM 11307 O O . PHE C 1 427 ? 6.16542 -27.36821 26.53587 1.000 16.93940 396 PHE C O 1
ATOM 11315 N N . ILE C 1 428 ? 4.96189 -26.75700 28.32705 1.000 14.47311 397 ILE C N 1
ATOM 11316 C CA . ILE C 1 428 ? 6.01275 -27.02478 29.30801 1.000 16.35091 397 ILE C CA 1
ATOM 11317 C C . ILE C 1 428 ? 5.55731 -28.11684 30.27065 1.000 17.49882 397 ILE C C 1
ATOM 11318 O O . ILE C 1 428 ? 4.40130 -28.13321 30.70002 1.000 17.53187 397 ILE C O 1
ATOM 11323 N N . GLY C 1 429 ? 6.46979 -29.03575 30.59970 1.000 15.21040 398 GLY C N 1
ATOM 11324 C CA . GLY C 1 429 ? 6.20482 -30.10811 31.53410 1.000 14.66379 398 GLY C CA 1
ATOM 11325 C C . GLY C 1 429 ? 6.90352 -29.89462 32.87012 1.000 14.56000 398 GLY C C 1
ATOM 11326 O O . GLY C 1 429 ? 7.70234 -28.97745 33.04454 1.000 15.28049 398 GLY C O 1
ATOM 11327 N N . GLY C 1 430 ? 6.55669 -30.77223 33.82280 1.000 16.81061 399 GLY C N 1
ATOM 11328 C CA . GLY C 1 430 ? 7.23595 -30.85207 35.10028 1.000 17.73586 399 GLY C CA 1
ATOM 11329 C C . GLY C 1 430 ? 6.48571 -30.13548 36.21706 1.000 19.15454 399 GLY C C 1
ATOM 11330 O O . GLY C 1 430 ? 5.64094 -29.25562 35.99015 1.000 18.96181 399 GLY C O 1
ATOM 11331 N N . ALA C 1 431 ? 6.80637 -30.53102 37.45941 1.000 15.74739 400 ALA C N 1
ATOM 11332 C CA . ALA C 1 431 ? 6.11475 -30.01364 38.63419 1.000 16.87224 400 ALA C CA 1
ATOM 11333 C C . ALA C 1 431 ? 6.79892 -28.79811 39.24998 1.000 18.52575 400 ALA C C 1
ATOM 11334 O O . ALA C 1 431 ? 6.42913 -28.37526 40.35119 1.000 19.05060 400 ALA C O 1
ATOM 11336 N N . GLY C 1 432 ? 7.77945 -28.22235 38.57203 1.000 15.76953 401 GLY C N 1
ATOM 11337 C CA . GLY C 1 432 ? 8.36122 -26.97191 39.01260 1.000 16.88083 401 GLY C CA 1
ATOM 11338 C C . GLY C 1 432 ? 7.45796 -25.79014 38.70222 1.000 17.11645 401 GLY C C 1
ATOM 11339 O O . GLY C 1 432 ? 6.24802 -25.92804 38.51826 1.000 17.95527 401 GLY C O 1
ATOM 11340 N N . THR C 1 433 ? 8.06066 -24.60086 38.71378 1.000 17.22179 402 THR C N 1
ATOM 11341 C CA . THR C 1 433 ? 7.36942 -23.33313 38.52895 1.000 17.30821 402 THR C CA 1
ATOM 11342 C C . THR C 1 433 ? 7.86573 -22.62594 37.27831 1.000 18.70421 402 THR C C 1
ATOM 11343 O O . THR C 1 433 ? 9.07186 -22.60294 37.01863 1.000 16.45490 402 THR C O 1
ATOM 11347 N N . VAL C 1 434 ? 6.93756 -22.02644 36.52551 1.000 14.80347 403 VAL C N 1
ATOM 11348 C CA . VAL C 1 434 ? 7.25592 -21.17926 35.37598 1.000 15.26982 403 VAL C CA 1
ATOM 11349 C C . VAL C 1 434 ? 6.77932 -19.76693 35.68343 1.000 17.99977 403 VAL C C 1
ATOM 11350 O O . VAL C 1 434 ? 5.67340 -19.58399 36.19697 1.000 18.00335 403 VAL C O 1
ATOM 11354 N N . THR C 1 435 ? 7.57994 -18.76679 35.32868 1.000 15.86876 404 THR C N 1
ATOM 11355 C CA . THR C 1 435 ? 7.10824 -17.38819 35.37796 1.000 15.00525 404 THR C CA 1
ATOM 11356 C C . THR C 1 435 ? 7.21168 -16.77362 33.99379 1.000 14.44248 404 THR C C 1
ATOM 11357 O O . THR C 1 435 ? 7.97121 -17.23639 33.13667 1.000 15.03789 404 THR C O 1
ATOM 11361 N N . THR C 1 436 ? 6.41381 -15.73140 33.76671 1.000 14.84897 405 THR C N 1
ATOM 11362 C CA . THR C 1 436 ? 6.48199 -14.99098 32.51108 1.000 13.21523 405 THR C CA 1
ATOM 11363 C C . THR C 1 436 ? 6.53773 -13.50012 32.79449 1.000 18.65101 405 THR C C 1
ATOM 11364 O O . THR C 1 436 ? 5.91238 -12.99535 33.72621 1.000 18.04739 405 THR C O 1
ATOM 11368 N N . SER C 1 437 ? 7.25796 -12.79768 31.93539 1.000 12.61023 406 SER C N 1
ATOM 11369 C CA . SER C 1 437 ? 7.32985 -11.34216 31.97655 1.000 14.58445 406 SER C CA 1
ATOM 11370 C C . SER C 1 437 ? 7.48164 -10.89007 30.53306 1.000 14.81748 406 SER C C 1
ATOM 11371 O O . SER C 1 437 ? 8.45233 -11.27404 29.88849 1.000 14.23593 406 SER C O 1
ATOM 11374 N N . GLY C 1 438 ? 6.50787 -10.15215 29.99853 1.000 13.10135 407 GLY C N 1
ATOM 11375 C CA . GLY C 1 438 ? 6.64588 -9.72216 28.61744 1.000 13.68139 407 GLY C CA 1
ATOM 11376 C C . GLY C 1 438 ? 6.61587 -10.84503 27.59774 1.000 11.72758 407 GLY C C 1
ATOM 11377 O O . GLY C 1 438 ? 7.13770 -10.68304 26.48722 1.000 12.08889 407 GLY C O 1
ATOM 11378 N N . VAL C 1 439 ? 5.97410 -11.96747 27.92535 1.000 11.98846 408 VAL C N 1
ATOM 11379 C CA . VAL C 1 439 ? 5.88712 -13.09364 26.99453 1.000 13.83121 408 VAL C CA 1
ATOM 11380 C C . VAL C 1 439 ? 4.74327 -12.87389 26.01133 1.000 15.42682 408 VAL C C 1
ATOM 11381 O O . VAL C 1 439 ? 3.64090 -12.44478 26.37545 1.000 15.76388 408 VAL C O 1
ATOM 11385 N N . MET C 1 440 ? 5.01787 -13.14479 24.74477 1.000 13.31715 409 MET C N 1
ATOM 11386 C CA . MET C 1 440 ? 4.04578 -13.05524 23.67001 1.000 15.81655 409 MET C CA 1
ATOM 11387 C C . MET C 1 440 ? 3.58300 -14.45823 23.31210 1.000 14.75451 409 MET C C 1
ATOM 11388 O O . MET C 1 440 ? 4.40080 -15.37045 23.19543 1.000 15.09907 409 MET C O 1
ATOM 11393 N N . LEU C 1 441 ? 2.27671 -14.63140 23.16104 1.000 13.43518 410 LEU C N 1
ATOM 11394 C CA . LEU C 1 441 ? 1.70526 -15.85262 22.60539 1.000 14.65244 410 LEU C CA 1
ATOM 11395 C C . LEU C 1 441 ? 1.39887 -15.61794 21.13394 1.000 16.66898 410 LEU C C 1
ATOM 11396 O O . LEU C 1 441 ? 1.19651 -14.48162 20.70232 1.000 17.62665 410 LEU C O 1
ATOM 11401 N N . GLN C 1 442 ? 1.35572 -16.69963 20.35591 1.000 14.08377 411 GLN C N 1
ATOM 11402 C CA . GLN C 1 442 ? 1.07480 -16.55827 18.92725 1.000 14.18532 411 GLN C CA 1
ATOM 11403 C C . GLN C 1 442 ? -0.43694 -16.61234 18.70171 1.000 15.01996 411 GLN C C 1
ATOM 11404 O O . GLN C 1 442 ? -0.99039 -17.58685 18.19068 1.000 15.40639 411 GLN C O 1
ATOM 11410 N N . LEU C 1 443 ? -1.08997 -15.49589 19.06357 1.000 16.21491 412 LEU C N 1
ATOM 11411 C CA . LEU C 1 443 ? -2.55145 -15.38840 19.05564 1.000 17.57779 412 LEU C CA 1
ATOM 11412 C C . LEU C 1 443 ? -3.14723 -15.43972 17.65931 1.000 16.14153 412 LEU C C 1
ATOM 11413 O O . LEU C 1 443 ? -4.34360 -15.74869 17.51749 1.000 19.03689 412 LEU C O 1
ATOM 11418 N N . ARG C 1 444 ? -2.35503 -15.14394 16.63007 1.000 16.76969 413 ARG C N 1
ATOM 11419 C CA . ARG C 1 444 ? -2.84114 -15.11152 15.25558 1.000 17.65714 413 ARG C CA 1
ATOM 11420 C C . ARG C 1 444 ? -2.29554 -16.26240 14.43081 1.000 16.91670 413 ARG C C 1
ATOM 11421 O O . ARG C 1 444 ? -2.42130 -16.24894 13.20362 1.000 19.91674 413 ARG C O 1
ATOM 11435 N N . ASN C 1 445 ? -1.65111 -17.23128 15.07363 1.000 18.53980 414 ASN C N 1
ATOM 11436 C CA . ASN C 1 445 ? -1.19420 -18.44457 14.40699 1.000 17.66613 414 ASN C CA 1
ATOM 11437 C C . ASN C 1 445 ? -2.41010 -19.27747 14.01310 1.000 18.71205 414 ASN C C 1
ATOM 11438 O O . ASN C 1 445 ? -3.18499 -19.68823 14.87976 1.000 19.66924 414 ASN C O 1
ATOM 11443 N N . GLY C 1 446 ? -2.57419 -19.53315 12.70670 1.000 19.29696 415 GLY C N 1
ATOM 11444 C CA . GLY C 1 446 ? -3.76443 -20.23215 12.24006 1.000 23.85213 415 GLY C CA 1
ATOM 11445 C C . GLY C 1 446 ? -3.91239 -21.64102 12.78353 1.000 22.06159 415 GLY C C 1
ATOM 11446 O O . GLY C 1 446 ? -5.03356 -22.16189 12.87824 1.000 24.68182 415 GLY C O 1
ATOM 11447 N N . ALA C 1 447 ? -2.79864 -22.28250 13.13963 1.000 22.03009 416 ALA C N 1
ATOM 11448 C CA . ALA C 1 447 ? -2.83694 -23.63223 13.69115 1.000 21.85443 416 ALA C CA 1
ATOM 11449 C C . ALA C 1 447 ? -3.27319 -23.65313 15.15273 1.000 21.88750 416 ALA C C 1
ATOM 11450 O O . ALA C 1 447 ? -3.78498 -24.67735 15.62955 1.000 23.49031 416 ALA C O 1
ATOM 11452 N N . GLY C 1 448 ? -3.05726 -22.56221 15.87627 1.000 19.03238 417 GLY C N 1
ATOM 11453 C CA . GLY C 1 448 ? -3.51010 -22.45631 17.23971 1.000 18.29051 417 GLY C CA 1
ATOM 11454 C C . GLY C 1 448 ? -2.47213 -21.79252 18.13320 1.000 17.17208 417 GLY C C 1
ATOM 11455 O O . GLY C 1 448 ? -1.53985 -21.13161 17.66998 1.000 18.11108 417 GLY C O 1
ATOM 11456 N N . THR C 1 449 ? -2.72178 -21.97595 19.42774 1.000 17.18985 418 THR C N 1
ATOM 11457 C CA . THR C 1 449 ? -1.93504 -21.47703 20.55201 1.000 15.87309 418 THR C CA 1
ATOM 11458 C C . THR C 1 449 ? -2.19594 -22.44263 21.69406 1.000 18.26015 418 THR C C 1
ATOM 11459 O O . THR C 1 449 ? -3.26258 -23.05479 21.74333 1.000 20.68931 418 THR C O 1
ATOM 11463 N N . CYS C 1 450 ? -1.25464 -22.58173 22.61891 1.000 18.83562 419 CYS C N 1
ATOM 11464 C CA . CYS C 1 450 ? -1.54783 -23.41853 23.77184 1.000 16.00066 419 CYS C CA 1
ATOM 11465 C C . CYS C 1 450 ? -1.09029 -22.73906 25.05112 1.000 17.35521 419 CYS C C 1
ATOM 11466 O O . CYS C 1 450 ? -0.22018 -21.86066 25.02676 1.000 17.98277 419 CYS C O 1
ATOM 11469 N N . PRO C 1 451 ? -1.66980 -23.11985 26.18769 1.000 15.95062 420 PRO C N 1
ATOM 11470 C CA . PRO C 1 451 ? -1.15119 -22.64317 27.46934 1.000 17.05535 420 PRO C CA 1
ATOM 11471 C C . PRO C 1 451 ? 0.27142 -23.13805 27.68317 1.000 16.71979 420 PRO C C 1
ATOM 11472 O O . PRO C 1 451 ? 0.71452 -24.13845 27.10334 1.000 15.81099 420 PR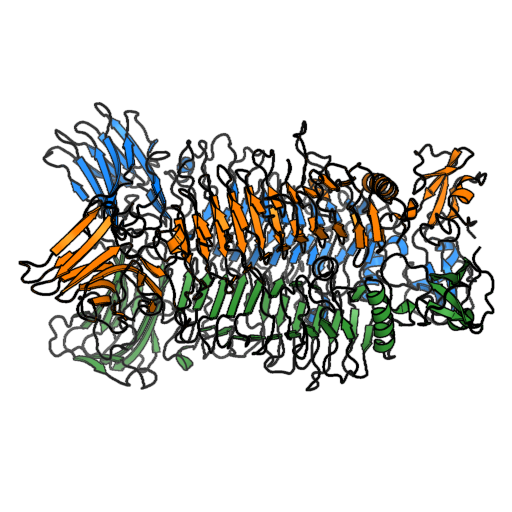O C O 1
ATOM 11476 N N . LEU C 1 452 ? 0.99222 -22.41638 28.53383 1.000 15.18521 421 LEU C N 1
ATOM 11477 C CA . LEU C 1 452 ? 2.39525 -22.75930 28.74771 1.000 14.88731 421 LEU C CA 1
ATOM 11478 C C . LEU C 1 452 ? 2.58896 -23.82373 29.82459 1.000 17.70453 421 LEU C C 1
ATOM 11479 O O . LEU C 1 452 ? 3.36220 -24.75532 29.61525 1.000 16.16684 421 LEU C O 1
ATOM 11484 N N . HIS C 1 453 ? 1.95291 -23.69397 30.99296 1.000 15.03728 422 HIS C N 1
ATOM 11485 C CA . HIS C 1 453 ? 2.31412 -24.58318 32.09587 1.000 15.20694 422 HIS C CA 1
ATOM 11486 C C . HIS C 1 453 ? 1.20483 -24.67085 33.13996 1.000 16.98433 422 HIS C C 1
ATOM 11487 O O . HIS C 1 453 ? 0.48844 -23.70446 33.38630 1.000 16.62137 422 HIS C O 1
ATOM 11494 N N . SER C 1 454 ? 1.14767 -25.82364 33.81496 1.000 15.47227 423 SER C N 1
ATOM 11495 C CA . SER C 1 454 ? 0.23526 -26.02625 34.93938 1.000 17.91950 423 SER C CA 1
ATOM 11496 C C . SER C 1 454 ? 0.36879 -24.94819 36.01340 1.000 18.65070 423 SER C C 1
ATOM 11497 O O . SER C 1 454 ? -0.64068 -24.52121 36.59227 1.000 18.64506 423 SER C O 1
ATOM 11500 N N . SER C 1 455 ? 1.59282 -24.50959 36.31645 1.000 19.14544 424 SER C N 1
ATOM 11501 C CA . SER C 1 455 ? 1.78621 -23.55073 37.40327 1.000 17.54887 424 SER C CA 1
ATOM 11502 C C . SER C 1 455 ? 1.25670 -22.16085 37.08138 1.000 20.20382 424 SER C C 1
ATOM 11503 O O . SER C 1 455 ? 1.16650 -21.33134 37.99772 1.000 22.85069 424 SER C O 1
ATOM 11506 N N . LEU C 1 456 ? 0.89662 -21.89807 35.82671 1.000 17.00452 425 LEU C N 1
ATOM 11507 C CA . LEU C 1 456 ? 0.29337 -20.63960 35.40243 1.000 15.06658 425 LEU C CA 1
ATOM 11508 C C . LEU C 1 456 ? -1.21441 -20.74978 35.26688 1.000 16.49948 425 LEU C C 1
ATOM 11509 O O . LEU C 1 456 ? -1.84488 -19.82382 34.74564 1.000 17.26651 425 LEU C O 1
ATOM 11514 N N . SER C 1 457 ? -1.80029 -21.84437 35.74700 1.000 17.70130 426 SER C N 1
ATOM 11515 C CA . SER C 1 457 ? -3.24771 -22.04760 35.62817 1.000 17.00884 426 SER C CA 1
ATOM 11516 C C . SER C 1 457 ? -4.03500 -20.86990 36.19311 1.000 21.08260 426 SER C C 1
ATOM 11517 O O . SER C 1 457 ? -3.80056 -20.42821 37.31961 1.000 19.49120 426 SER C O 1
ATOM 11520 N N . THR C 1 458 ? -4.96656 -20.35384 35.38657 1.000 18.73111 427 THR C N 1
ATOM 11521 C CA . THR C 1 458 ? -5.85773 -19.28342 35.84699 1.000 17.58214 427 THR C CA 1
ATOM 11522 C C . THR C 1 458 ? -6.81934 -19.78047 36.91132 1.000 23.45868 427 THR C C 1
ATOM 11523 O O . THR C 1 458 ? -7.12027 -19.06345 37.87452 1.000 21.08798 427 THR C O 1
ATOM 11527 N N . PHE C 1 459 ? -7.31524 -20.99854 36.74961 1.000 19.90507 428 PHE C N 1
ATOM 11528 C CA . PHE C 1 459 ? -8.42071 -21.49226 37.54779 1.000 20.66228 428 PHE C CA 1
ATOM 11529 C C . PHE C 1 459 ? -7.94236 -22.51962 38.56428 1.000 23.09299 428 PHE C C 1
ATOM 11530 O O . PHE C 1 459 ? -6.96628 -23.24157 38.33583 1.000 22.36831 428 PHE C O 1
ATOM 11538 N N . SER C 1 460 ? -8.60298 -22.52285 39.72499 1.000 20.67674 429 SER C N 1
ATOM 11539 C CA . SER C 1 460 ? -8.30448 -23.48884 40.76980 1.000 21.97432 429 SER C CA 1
ATOM 11540 C C . SER C 1 460 ? -8.94145 -24.82596 40.44135 1.000 23.26539 429 SER C C 1
ATOM 11541 O O . SER C 1 460 ? -9.98257 -24.88872 39.78742 1.000 22.67622 429 SER C O 1
ATOM 11544 N N . ASN C 1 461 ? -8.30064 -25.89990 40.90792 1.000 24.67753 430 ASN C N 1
ATOM 11545 C CA . ASN C 1 461 ? -8.78640 -27.26080 40.67632 1.000 22.57109 430 ASN C CA 1
ATOM 11546 C C . ASN C 1 461 ? -8.96237 -27.52209 39.18255 1.000 24.31923 430 ASN C C 1
ATOM 11547 O O . ASN C 1 461 ? -9.87156 -28.23689 38.75437 1.000 21.79696 430 ASN C O 1
ATOM 11552 N N . TRP C 1 462 ? -8.03602 -26.96542 38.38901 1.000 22.87459 431 TRP C N 1
ATOM 11553 C CA . TRP C 1 462 ? -8.12288 -27.04000 36.93439 1.000 23.95964 431 TRP C CA 1
ATOM 11554 C C . TRP C 1 462 ? -8.01170 -28.47499 36.44508 1.000 26.33510 431 TRP C C 1
ATOM 11555 O O . TRP C 1 462 ? -8.54858 -28.81251 35.38250 1.000 25.08675 431 TRP C O 1
ATOM 11566 N N . ASN C 1 463 ? -7.27488 -29.31589 37.17228 1.000 24.44963 432 ASN C N 1
ATOM 11567 C CA . ASN C 1 463 ? -7.06464 -30.70238 36.79007 1.000 23.25776 432 ASN C CA 1
ATOM 11568 C C . ASN C 1 463 ? -7.89074 -31.65984 37.62907 1.000 27.41196 432 ASN C C 1
ATOM 11569 O O . ASN C 1 463 ? -7.66712 -32.87111 37.55586 1.000 25.82754 432 ASN C O 1
ATOM 11574 N N . PHE C 1 464 ? -8.82084 -31.13507 38.43759 1.000 25.72890 433 PHE C N 1
ATOM 11575 C CA . PHE C 1 464 ? -9.62963 -31.92280 39.36276 1.000 27.69571 433 PHE C CA 1
ATOM 11576 C C . PHE C 1 464 ? -8.73932 -32.69921 40.32460 1.000 28.95398 433 PHE C C 1
ATOM 11577 O O . PHE C 1 464 ? -9.12832 -33.73882 40.86546 1.000 31.15651 433 PHE C O 1
ATOM 11585 N N . GLY C 1 465 ? -7.54647 -32.14753 40.56386 1.000 25.29362 434 GLY C N 1
ATOM 11586 C CA . GLY C 1 465 ? -6.59316 -32.71458 41.50020 1.000 29.29100 434 GLY C CA 1
ATOM 11587 C C . GLY C 1 465 ? -7.01906 -32.63080 42.94482 1.000 31.45369 434 GLY C C 1
ATOM 11588 O O . GLY C 1 465 ? -6.44296 -33.33001 43.78530 1.000 33.97756 434 GLY C O 1
ATOM 11589 N N . TYR C 1 466 ? -8.02163 -31.80445 43.24830 1.000 27.10066 435 TYR C N 1
ATOM 11590 C CA . TYR C 1 466 ? -8.60439 -31.78239 44.58392 1.000 31.77857 435 TYR C CA 1
ATOM 11591 C C . TYR C 1 466 ? -9.24520 -33.11165 44.96815 1.000 35.85605 435 TYR C C 1
ATOM 11592 O O . TYR C 1 466 ? -9.49702 -33.34282 46.15396 1.000 36.17530 435 TYR C O 1
ATOM 11601 N N . GLY C 1 467 ? -9.59025 -33.95363 43.99537 1.000 32.12957 436 GLY C N 1
ATOM 11602 C CA . GLY C 1 467 ? -10.38105 -35.13567 44.28278 1.000 35.98906 436 GLY C CA 1
ATOM 11603 C C . GLY C 1 467 ? -11.86510 -34.87365 44.39541 1.000 31.06465 436 GLY C C 1
ATOM 11604 O O . GLY C 1 467 ? -12.60889 -35.72464 44.90899 1.000 33.06387 436 GLY C O 1
ATOM 11605 N N . ASN C 1 468 ? -12.32219 -33.72549 43.90373 1.000 34.09786 437 ASN C N 1
ATOM 11606 C CA . ASN C 1 468 ? -13.71093 -33.29270 43.97232 1.000 27.25071 437 ASN C CA 1
ATOM 11607 C C . ASN C 1 468 ? -13.88510 -32.14874 42.97364 1.000 31.86066 437 ASN C C 1
ATOM 11608 O O . ASN C 1 468 ? -12.96033 -31.80904 42.23077 1.000 32.02476 437 ASN C O 1
ATOM 11613 N N . LEU C 1 469 ? -15.07719 -31.55492 42.96001 1.000 30.19598 438 LEU C N 1
ATOM 11614 C CA . LEU C 1 469 ? -15.38929 -30.45728 42.05278 1.000 29.95070 438 LEU C CA 1
ATOM 11615 C C . LEU C 1 469 ? -15.35091 -29.10330 42.74591 1.000 28.72923 438 LEU C C 1
ATOM 11616 O O . LEU C 1 469 ? -15.96030 -28.14846 42.25758 1.000 32.27866 438 LEU C O 1
ATOM 11621 N N . ASN C 1 470 ? -14.65878 -28.99978 43.87570 1.000 31.71892 439 ASN C N 1
ATOM 11622 C CA . ASN C 1 470 ? -14.56595 -27.72112 44.56098 1.000 33.96761 439 ASN C CA 1
ATOM 11623 C C . ASN C 1 470 ? -13.93571 -26.67295 43.65179 1.000 25.67095 439 ASN C C 1
ATOM 11624 O O . ASN C 1 470 ? -13.15341 -26.99159 42.75150 1.000 28.26593 439 ASN C O 1
ATOM 11629 N N . ALA C 1 471 ? -14.28298 -25.40935 43.90111 1.000 29.24637 440 ALA C N 1
ATOM 11630 C CA . ALA C 1 471 ? -13.92176 -24.21608 43.13545 1.000 25.09679 440 ALA C CA 1
ATOM 11631 C C . ALA C 1 471 ? -14.74714 -24.07590 41.86659 1.000 26.05348 440 ALA C C 1
ATOM 11632 O O . ALA C 1 471 ? -14.66936 -23.03445 41.21724 1.000 27.09939 440 ALA C O 1
ATOM 11634 N N . TRP C 1 472 ? -15.51042 -25.08191 41.46901 1.000 27.63842 441 TRP C N 1
ATOM 11635 C CA . TRP C 1 472 ? -16.33897 -24.98781 40.27795 1.000 26.80502 441 TRP C CA 1
ATOM 11636 C C . TRP C 1 472 ? -17.78371 -24.75329 40.69766 1.000 29.08437 441 TRP C C 1
ATOM 11637 O O . TRP C 1 472 ? -18.31620 -25.46664 41.55393 1.000 30.42550 441 TRP C O 1
ATOM 11648 N N . THR C 1 473 ? -18.41809 -23.77688 40.06588 1.000 26.86066 442 THR C N 1
ATOM 11649 C CA . THR C 1 473 ? -19.82133 -23.45180 40.31255 1.000 27.47266 442 THR C CA 1
ATOM 11650 C C . THR C 1 473 ? -20.66891 -24.23159 39.32370 1.000 28.00128 442 THR C C 1
ATOM 11651 O O . THR C 1 473 ? -20.42478 -24.16244 38.11750 1.000 29.61372 442 THR C O 1
ATOM 11655 N N . VAL C 1 474 ? -21.62006 -25.02271 39.83413 1.000 28.65654 443 VAL C N 1
ATOM 11656 C CA . VAL C 1 474 ? -22.46641 -25.87616 39.00688 1.000 29.23377 443 VAL C CA 1
ATOM 11657 C C . VAL C 1 474 ? -23.88030 -25.30613 38.97362 1.000 33.75565 443 VAL C C 1
ATOM 11658 O O . VAL C 1 474 ? -24.52528 -25.17544 40.01994 1.000 32.18859 443 VAL C O 1
ATOM 11662 N N . ASP C 1 475 ? -24.40147 -25.09138 37.76564 1.000 30.00721 444 ASP C N 1
ATOM 11663 C CA . ASP C 1 475 ? -25.74131 -24.54292 37.54038 1.000 30.57945 444 ASP C CA 1
ATOM 11664 C C . ASP C 1 475 ? -26.45148 -25.48451 36.57189 1.000 32.72494 444 ASP C C 1
ATOM 11665 O O . ASP C 1 475 ? -26.22503 -25.44044 35.35974 1.000 31.00168 444 ASP C O 1
ATOM 11670 N N . LYS C 1 476 ? -27.29203 -26.35891 37.12018 1.000 31.79801 445 LYS C N 1
ATOM 11671 C CA . LYS C 1 476 ? -28.10882 -27.27023 36.33468 1.000 33.52771 445 LYS C CA 1
ATOM 11672 C C . LYS C 1 476 ? -29.40025 -26.63297 35.84964 1.000 40.33958 445 LYS C C 1
ATOM 11673 O O . LYS C 1 476 ? -30.20432 -27.31891 35.20551 1.000 35.28078 445 LYS C O 1
ATOM 11679 N N . GLY C 1 477 ? -29.61863 -25.35594 36.15706 1.000 36.35317 446 GLY C N 1
ATOM 11680 C CA . GLY C 1 477 ? -30.88065 -24.72782 35.81161 1.000 34.67953 446 GLY C CA 1
ATOM 11681 C C . GLY C 1 477 ? -32.03448 -25.39866 36.53766 1.000 34.98303 446 GLY C C 1
ATOM 11682 O O . GLY C 1 477 ? -31.96551 -25.71022 37.73270 1.000 43.25640 446 GLY C O 1
ATOM 11683 N N . THR C 1 478 ? -33.09109 -25.68532 35.79731 1.000 34.85901 447 THR C N 1
ATOM 11684 C CA . THR C 1 478 ? -34.20537 -26.41910 36.37507 1.000 43.38823 447 THR C CA 1
ATOM 11685 C C . THR C 1 478 ? -33.99172 -27.92289 36.33290 1.000 50.67560 447 THR C C 1
ATOM 11686 O O . THR C 1 478 ? -34.81949 -28.66271 36.87441 1.000 49.39059 447 THR C O 1
ATOM 11690 N N . GLY C 1 479 ? -32.90031 -28.39183 35.72803 1.000 40.43422 448 GLY C N 1
ATOM 11691 C CA . GLY C 1 479 ? -32.71303 -29.81780 35.58749 1.000 39.22818 448 GLY C CA 1
ATOM 11692 C C . GLY C 1 479 ? -32.02663 -30.40297 36.80015 1.000 44.17703 448 GLY C C 1
ATOM 11693 O O . GLY C 1 479 ? -30.79500 -30.47393 36.86364 1.000 44.88945 448 GLY C O 1
ATOM 11694 N N . THR C 1 480 ? -32.82292 -30.93878 37.72172 1.000 46.78181 449 THR C N 1
ATOM 11695 C CA . THR C 1 480 ? -32.28231 -31.36434 39.00447 1.000 59.81047 449 THR C CA 1
ATOM 11696 C C . THR C 1 480 ? -31.67466 -32.75455 38.90641 1.000 56.28045 449 THR C C 1
ATOM 11697 O O . THR C 1 480 ? -30.71044 -33.05400 39.62060 1.000 61.65783 449 THR C O 1
ATOM 11701 N N . SER C 1 481 ? -32.18538 -33.59483 38.00836 1.000 40.86362 450 SER C N 1
ATOM 11702 C CA . SER C 1 481 ? -31.64830 -34.93795 37.84069 1.000 51.02409 450 SER C CA 1
ATOM 11703 C C . SER C 1 481 ? -30.46065 -34.97204 36.88037 1.000 49.30748 450 SER C C 1
ATOM 11704 O O . SER C 1 481 ? -29.94323 -36.05819 36.58900 1.000 38.09518 450 SER C O 1
ATOM 11707 N N . SER C 1 482 ? -30.00729 -33.81878 36.38977 1.000 41.95979 451 SER C N 1
ATOM 11708 C CA . SER C 1 482 ? -28.78486 -33.81033 35.59675 1.000 34.51950 451 SER C CA 1
ATOM 11709 C C . SER C 1 482 ? -27.63197 -34.27494 36.46787 1.000 40.46072 451 SER C C 1
ATOM 11710 O O . SER C 1 482 ? -27.59780 -34.01913 37.67380 1.000 37.12077 451 SER C O 1
ATOM 11713 N N . VAL C 1 483 ? -26.65195 -34.92816 35.85208 1.000 33.67823 452 VAL C N 1
ATOM 11714 C CA . VAL C 1 483 ? -25.55062 -35.50215 36.61003 1.000 33.76588 452 VAL C CA 1
ATOM 11715 C C . VAL C 1 483 ? -24.32836 -34.63022 36.37639 1.000 35.36896 452 VAL C C 1
ATOM 11716 O O . VAL C 1 483 ? -23.97235 -34.33334 35.22963 1.000 32.99490 452 VAL C O 1
ATOM 11720 N N . VAL C 1 484 ? -23.69776 -34.21220 37.47026 1.000 31.93862 453 VAL C N 1
ATOM 11721 C CA . VAL C 1 484 ? -22.40999 -33.53200 37.44544 1.000 31.08354 453 VAL C CA 1
ATOM 11722 C C . VAL C 1 484 ? -21.57608 -34.16427 38.54773 1.000 33.47965 453 VAL C C 1
ATOM 11723 O O . VAL C 1 484 ? -21.91274 -34.03534 39.72897 1.000 34.11478 453 VAL C O 1
ATOM 11727 N N . GLU C 1 485 ? -20.48687 -34.83431 38.17818 1.000 30.61611 454 GLU C N 1
ATOM 11728 C CA . GLU C 1 485 ? -19.79189 -35.62702 39.18316 1.000 32.50057 454 GLU C CA 1
ATOM 11729 C C . GLU C 1 485 ? -18.29238 -35.66575 38.92832 1.000 32.79823 454 GLU C C 1
ATOM 11730 O O . GLU C 1 485 ? -17.84369 -35.65446 37.78075 1.000 31.14995 454 GLU C O 1
ATOM 11736 N N . TYR C 1 486 ? -17.53188 -35.68284 40.01586 1.000 30.38277 455 TYR C N 1
ATOM 11737 C CA . TYR C 1 486 ? -16.12214 -36.04663 39.96412 1.000 30.40206 455 TYR C CA 1
ATOM 11738 C C . TYR C 1 486 ? -15.97463 -37.55881 39.77757 1.000 31.64171 455 TYR C C 1
ATOM 11739 O O . TYR C 1 486 ? -16.62286 -38.33674 40.47818 1.000 33.09717 455 TYR C O 1
ATOM 11748 N N . LEU C 1 487 ? -15.09608 -37.97437 38.85918 1.000 33.92345 456 LEU C N 1
ATOM 11749 C CA . LEU C 1 487 ? -14.73901 -39.37799 38.65897 1.000 31.80587 456 LEU C CA 1
ATOM 11750 C C . LEU C 1 487 ? -13.23414 -39.53650 38.77639 1.000 35.63929 456 LEU C C 1
ATOM 11751 O O . LEU C 1 487 ? -12.47341 -38.86934 38.06063 1.000 32.20337 456 LEU C O 1
ATOM 11756 N N . ALA C 1 488 ? -12.80532 -40.43711 39.65533 1.000 33.84402 457 ALA C N 1
ATOM 11757 C CA . ALA C 1 488 ? -11.38370 -40.67720 39.82029 1.000 34.24365 457 ALA C CA 1
ATOM 11758 C C . ALA C 1 488 ? -10.86461 -41.58832 38.71638 1.000 28.63107 457 ALA C C 1
ATOM 11759 O O . ALA C 1 488 ? -11.59719 -42.42942 38.18253 1.000 32.85671 457 ALA C O 1
ATOM 11761 N N . ASN C 1 489 ? -9.58703 -41.40356 38.38044 1.000 35.45806 458 ASN C N 1
ATOM 11762 C CA . ASN C 1 489 ? -8.89851 -42.21191 37.37351 1.000 32.83747 458 ASN C CA 1
ATOM 11763 C C . ASN C 1 489 ? -9.69861 -42.28730 36.07694 1.000 33.43745 458 ASN C C 1
ATOM 11764 O O . ASN C 1 489 ? -9.77909 -43.33244 35.42830 1.000 40.00603 458 ASN C O 1
ATOM 11769 N N . ALA C 1 490 ? -10.29793 -41.15952 35.69070 1.000 32.36941 459 ALA C N 1
ATOM 11770 C CA . ALA C 1 490 ? -11.21156 -41.12955 34.56232 1.000 32.33504 459 ALA C CA 1
ATOM 11771 C C . ALA C 1 490 ? -10.80051 -40.15491 33.47191 1.000 27.39265 459 ALA C C 1
ATOM 11772 O O . ALA C 1 490 ? -11.54881 -39.99044 32.50061 1.000 29.14942 459 ALA C O 1
ATOM 11774 N N . GLY C 1 491 ? -9.64824 -39.49928 33.60386 1.000 30.63829 460 GLY C N 1
ATOM 11775 C CA . GLY C 1 491 ? -9.18226 -38.58367 32.59586 1.000 29.15614 460 GLY C CA 1
ATOM 11776 C C . GLY C 1 491 ? -8.44702 -39.29160 31.47226 1.000 26.02131 460 GLY C C 1
ATOM 11777 O O . GLY C 1 491 ? -8.46786 -40.52483 31.35136 1.000 31.30061 460 GLY C O 1
ATOM 11778 N N . PRO C 1 492 ? -7.73970 -38.50901 30.65275 1.000 25.62666 461 PRO C N 1
ATOM 11779 C CA . PRO C 1 492 ? -7.06542 -39.07818 29.47034 1.000 27.03157 461 PRO C CA 1
ATOM 11780 C C . PRO C 1 492 ? -6.10370 -40.21277 29.77691 1.000 26.36436 461 PRO C C 1
ATOM 11781 O O . PRO C 1 492 ? -6.02148 -41.16301 28.98833 1.000 33.42449 461 PRO C O 1
ATOM 11785 N N . LYS C 1 493 ? -5.37436 -40.14414 30.89122 1.000 26.77012 462 LYS C N 1
ATOM 11786 C CA . LYS C 1 493 ? -4.41065 -41.17977 31.24089 1.000 25.37224 462 LYS C CA 1
ATOM 11787 C C . LYS C 1 493 ? -5.02429 -42.31053 32.04236 1.000 40.63360 462 LYS C C 1
ATOM 11788 O O . LYS C 1 493 ? -4.36568 -43.33837 32.23336 1.000 37.00678 462 LYS C O 1
ATOM 11794 N N . GLY C 1 494 ? -6.24118 -42.13296 32.54962 1.000 30.76893 463 GLY C N 1
ATOM 11795 C CA . GLY C 1 494 ? -6.80823 -43.10925 33.45694 1.000 38.28959 463 GLY C CA 1
ATOM 11796 C C . GLY C 1 494 ? -6.22245 -43.07997 34.84807 1.000 36.25844 463 GLY C C 1
ATOM 11797 O O . GLY C 1 494 ? -6.46516 -44.00477 35.62879 1.000 42.36743 463 GLY C O 1
ATOM 11798 N N . THR C 1 495 ? -5.42641 -42.06145 35.16701 1.000 33.07070 464 THR C N 1
ATOM 11799 C CA . THR C 1 495 ? -4.81081 -41.90687 36.47516 1.000 36.65932 464 THR C CA 1
ATOM 11800 C C . THR C 1 495 ? -5.17235 -40.58329 37.13498 1.000 38.34679 464 THR C C 1
ATOM 11801 O O . THR C 1 495 ? -4.68809 -40.30002 38.23687 1.000 34.59568 464 THR C O 1
ATOM 11805 N N . GLU C 1 496 ? -5.97005 -39.74600 36.47230 1.000 32.14329 465 GLU C N 1
ATOM 11806 C CA . GLU C 1 496 ? -6.31523 -38.42773 36.97360 1.000 34.65179 465 GLU C CA 1
ATOM 11807 C C . GLU C 1 496 ? -7.82841 -38.28331 37.06368 1.000 30.64983 465 GLU C C 1
ATOM 11808 O O . GLU C 1 496 ? -8.58749 -39.05635 36.47521 1.000 29.92639 465 GLU C O 1
ATOM 11814 N N . GLY C 1 497 ? -8.25770 -37.26560 37.80298 1.000 28.65732 466 GLY C N 1
ATOM 11815 C CA . GLY C 1 497 ? -9.66554 -36.99418 37.92384 1.000 26.12464 466 GLY C CA 1
ATOM 11816 C C . GLY C 1 497 ? -10.25812 -36.38020 36.67036 1.000 27.69856 466 GLY C C 1
ATOM 11817 O O . GLY C 1 497 ? -9.57392 -35.78076 35.83653 1.000 27.17383 466 GLY C O 1
ATOM 11818 N N . ALA C 1 498 ? -11.56995 -36.54085 36.54182 1.000 27.28120 467 ALA C N 1
ATOM 11819 C CA . ALA C 1 498 ? -12.32551 -35.87781 35.49170 1.000 30.85782 467 ALA C CA 1
ATOM 11820 C C . ALA C 1 498 ? -13.66571 -35.44420 36.05632 1.000 27.35232 467 ALA C C 1
ATOM 11821 O O . ALA C 1 498 ? -14.12542 -35.94511 37.08351 1.000 29.98814 467 ALA C O 1
ATOM 11823 N N . MET C 1 499 ? -14.34469 -34.57195 35.31751 1.000 27.38918 468 MET C N 1
ATOM 11824 C CA . MET C 1 499 ? -15.68569 -34.12574 35.67500 1.000 27.90142 468 MET C CA 1
ATOM 11825 C C . MET C 1 499 ? -16.63367 -34.58567 34.58583 1.000 28.44833 468 MET C C 1
ATOM 11826 O O . MET C 1 499 ? -16.45884 -34.22862 33.42068 1.000 28.23806 468 MET C O 1
ATOM 11831 N N . ARG C 1 500 ? -17.61217 -35.40580 34.95580 1.000 29.16405 469 ARG C N 1
ATOM 11832 C CA . ARG C 1 500 ? -18.60775 -35.88263 34.01284 1.000 29.76903 469 ARG C CA 1
ATOM 11833 C C . ARG C 1 500 ? -19.85546 -35.03358 34.13609 1.000 30.14422 469 ARG C C 1
ATOM 11834 O O . ARG C 1 500 ? -20.34084 -34.79391 35.24891 1.000 30.33992 469 ARG C O 1
ATOM 11842 N N . VAL C 1 501 ? -20.37097 -34.58858 32.99057 1.000 30.26104 470 VAL C N 1
ATOM 11843 C CA . VAL C 1 501 ? -21.59760 -33.79883 32.92854 1.000 30.66254 470 VAL C CA 1
ATOM 11844 C C . VAL C 1 501 ? -22.54296 -34.48970 31.95260 1.000 31.34440 470 VAL C C 1
ATOM 11845 O O . VAL C 1 501 ? -22.20618 -34.68042 30.77438 1.000 31.22727 470 VAL C O 1
ATOM 11849 N N . ALA C 1 502 ? -23.72295 -34.86547 32.44880 1.000 32.07205 471 ALA C N 1
ATOM 11850 C CA . ALA C 1 502 ? -24.74852 -35.55195 31.66360 1.000 32.82185 471 ALA C CA 1
ATOM 11851 C C . ALA C 1 502 ? -26.07949 -34.90513 32.01034 1.000 34.63132 471 ALA C C 1
ATOM 11852 O O . ALA C 1 502 ? -26.82088 -35.37732 32.89001 1.000 33.88911 471 ALA C O 1
ATOM 11854 N N . PRO C 1 503 ? -26.40977 -33.80075 31.34121 1.000 33.21973 472 PRO C N 1
ATOM 11855 C CA . PRO C 1 503 ? -27.63914 -33.06941 31.65288 1.000 33.68764 472 PRO C CA 1
ATOM 11856 C C . PRO C 1 503 ? -28.87309 -33.74911 31.08873 1.000 34.57746 472 PRO C C 1
ATOM 11857 O O . PRO C 1 503 ? -28.84017 -34.45584 30.07602 1.000 34.78267 472 PRO C O 1
ATOM 11861 N N . VAL C 1 504 ? -29.98193 -33.52753 31.77230 1.000 35.13075 473 VAL C N 1
ATOM 11862 C CA . VAL C 1 504 ? -31.27158 -34.04573 31.35123 1.000 36.77331 473 VAL C CA 1
ATOM 11863 C C . VAL C 1 504 ? -32.24052 -32.87604 31.28442 1.000 36.25985 473 VAL C C 1
ATOM 11864 O O . VAL C 1 504 ? -32.27221 -32.03733 32.19843 1.000 37.50554 473 VAL C O 1
ATOM 11870 N N . SER C 1 505 ? -32.98038 -32.79335 30.17745 1.000 36.76706 474 SER C N 1
ATOM 11871 C CA . SER C 1 505 ? -34.01667 -31.78522 29.95662 1.000 40.10486 474 SER C CA 1
ATOM 11872 C C . SER C 1 505 ? -33.40090 -30.45719 29.53896 1.000 45.17234 474 SER C C 1
ATOM 11873 O O . SER C 1 505 ? -33.73804 -29.94921 28.46494 1.000 39.90592 474 SER C O 1
ATOM 11876 N N . VAL C 1 506 ? -32.60128 -29.82999 30.41242 1.000 35.67597 475 VAL C N 1
ATOM 11877 C CA . VAL C 1 506 ? -31.95534 -28.55709 30.11073 1.000 39.20212 475 VAL C CA 1
ATOM 11878 C C . VAL C 1 506 ? -30.44670 -28.68709 30.27868 1.000 34.14443 475 VAL C C 1
ATOM 11879 O O . VAL C 1 506 ? -29.94348 -29.61096 30.92318 1.000 34.07277 475 VAL C O 1
ATOM 11883 N N . GLY C 1 507 ? -29.72562 -27.78231 29.62308 1.000 33.53271 476 GLY C N 1
ATOM 11884 C CA . GLY C 1 507 ? -28.27671 -27.81039 29.68802 1.000 32.72199 476 GLY C CA 1
ATOM 11885 C C . GLY C 1 507 ? -27.74842 -27.45494 31.06780 1.000 33.84157 476 GLY C C 1
ATOM 11886 O O . GLY C 1 507 ? -28.43668 -26.85907 31.90595 1.000 33.10111 476 GLY C O 1
ATOM 11887 N N . THR C 1 508 ? -26.49606 -27.84409 31.30690 1.000 31.71527 477 THR C N 1
ATOM 11888 C CA . THR C 1 508 ? -25.80392 -27.54563 32.55452 1.000 31.25750 477 THR C CA 1
ATOM 11889 C C . THR C 1 508 ? -24.61311 -26.64047 32.27375 1.000 30.41532 477 THR C C 1
ATOM 11890 O O . THR C 1 508 ? -23.90367 -26.81491 31.27047 1.000 30.08923 477 THR C O 1
ATOM 11894 N N . ASN C 1 509 ? -24.37013 -25.68955 33.17894 1.000 30.07058 478 ASN C N 1
ATOM 11895 C CA . ASN C 1 509 ? -23.25007 -24.77012 33.04904 1.000 29.28789 478 ASN C CA 1
ATOM 11896 C C . ASN C 1 509 ? -22.35456 -24.88590 34.27414 1.000 29.73167 478 ASN C C 1
ATOM 11897 O O . ASN C 1 509 ? -22.81676 -24.71956 35.40662 1.000 29.26975 478 ASN C O 1
ATOM 11902 N N . VAL C 1 510 ? -21.06850 -25.14294 34.04217 1.000 28.26224 479 VAL C N 1
ATOM 11903 C CA . VAL C 1 510 ? -20.05582 -25.16231 35.09191 1.000 28.18853 479 VAL C CA 1
ATOM 11904 C C . VAL C 1 510 ? -19.09246 -24.00810 34.86307 1.000 27.06032 479 VAL C C 1
ATOM 11905 O O . VAL C 1 510 ? -18.58630 -23.82368 33.75253 1.000 26.76010 479 VAL C O 1
ATOM 11909 N N . SER C 1 511 ? -18.83318 -23.23211 35.90503 1.000 26.79971 480 SER C N 1
ATOM 11910 C CA . SER C 1 511 ? -18.14689 -21.96508 35.69785 1.000 26.21985 480 SER C CA 1
ATOM 11911 C C . SER C 1 511 ? -17.17704 -21.67260 36.83378 1.000 25.73812 480 SER C C 1
ATOM 11912 O O . SER C 1 511 ? -17.21635 -22.29625 37.89720 1.000 26.59011 480 SER C O 1
ATOM 11915 N N . GLN C 1 512 ? -16.27345 -20.73350 36.56533 1.000 25.13794 481 GLN C N 1
ATOM 11916 C CA . GLN C 1 512 ? -15.38787 -20.22543 37.60511 1.000 24.67917 481 GLN C CA 1
ATOM 11917 C C . GLN C 1 512 ? -14.91931 -18.82742 37.22232 1.000 24.21625 481 GLN C C 1
ATOM 11918 O O . GLN C 1 512 ? -14.67644 -18.55699 36.04097 1.000 24.02281 481 GLN C O 1
ATOM 11924 N N . VAL C 1 513 ? -14.77205 -17.95105 38.22152 1.000 24.04913 482 VAL C N 1
ATOM 11925 C CA . VAL C 1 513 ? -14.32839 -16.57273 38.00500 1.000 23.63309 482 VAL C CA 1
ATOM 11926 C C . VAL C 1 513 ? -13.06698 -16.32954 38.82655 1.000 23.08171 482 VAL C C 1
ATOM 11927 O O . VAL C 1 513 ? -12.98473 -16.77224 39.97552 1.000 26.64501 482 VAL C O 1
ATOM 11931 N N . GLN C 1 514 ? -12.07888 -15.64518 38.23258 1.000 22.53146 483 GLN C N 1
ATOM 11932 C CA . GLN C 1 514 ? -10.85339 -15.25781 38.92743 1.000 22.69144 483 GLN C CA 1
ATOM 11933 C C . GLN C 1 514 ? -10.46699 -13.83265 38.54461 1.000 25.27490 483 GLN C C 1
ATOM 11934 O O . GLN C 1 514 ? -10.88465 -13.31200 37.51342 1.000 23.18337 483 GLN C O 1
ATOM 11940 N N . ALA C 1 515 ? -9.66779 -13.19522 39.39650 1.000 22.92844 484 ALA C N 1
ATOM 11941 C CA . ALA C 1 515 ? -9.16022 -11.86767 39.09069 1.000 20.94055 484 ALA C CA 1
ATOM 11942 C C . ALA C 1 515 ? -8.16835 -11.89135 37.92670 1.000 25.01457 484 ALA C C 1
ATOM 11943 O O . ALA C 1 515 ? -7.40214 -12.83475 37.74623 1.000 26.94373 484 ALA C O 1
ATOM 11945 N N . VAL C 1 516 ? -8.18569 -10.81379 37.14015 1.000 20.29663 485 VAL C N 1
ATOM 11946 C CA . VAL C 1 516 ? -7.28597 -10.62267 36.01065 1.000 19.86876 485 VAL C CA 1
ATOM 11947 C C . VAL C 1 516 ? -7.08388 -9.11784 35.87895 1.000 21.33197 485 VAL C C 1
ATOM 11948 O O . VAL C 1 516 ? -7.73545 -8.32911 36.56521 1.000 25.04767 485 VAL C O 1
ATOM 11952 N N . THR C 1 517 ? -6.06551 -8.71801 35.12730 1.000 19.18541 486 THR C N 1
ATOM 11953 C CA . THR C 1 517 ? -5.90303 -7.29978 34.84654 1.000 21.37054 486 THR C CA 1
ATOM 11954 C C . THR C 1 517 ? -5.22675 -7.10439 33.49792 1.000 19.23117 486 THR C C 1
ATOM 11955 O O . THR C 1 517 ? -4.41703 -7.93084 33.05710 1.000 19.27025 486 THR C O 1
ATOM 11959 N N . ASN C 1 518 ? -5.52702 -5.97444 32.86040 1.000 19.51864 487 ASN C N 1
ATOM 11960 C CA . ASN C 1 518 ? -4.68728 -5.56108 31.74910 1.000 18.33762 487 ASN C CA 1
ATOM 11961 C C . ASN C 1 518 ? -3.35142 -5.08811 32.31595 1.000 17.81927 487 ASN C C 1
ATOM 11962 O O . ASN C 1 518 ? -3.28859 -4.59751 33.44290 1.000 17.85868 487 ASN C O 1
ATOM 11967 N N . PRO C 1 519 ? -2.25739 -5.22896 31.55784 1.000 17.39861 488 PRO C N 1
ATOM 11968 C CA . PRO C 1 519 ? -2.12872 -5.81608 30.23397 1.000 17.35162 488 PRO C CA 1
ATOM 11969 C C . PRO C 1 519 ? -2.05831 -7.32892 30.32005 1.000 18.70077 488 PRO C C 1
ATOM 11970 O O . PRO C 1 519 ? -1.56986 -7.86010 31.31987 1.000 20.12962 488 PRO C O 1
ATOM 11974 N N . GLY C 1 520 ? -2.48249 -8.02094 29.27524 1.000 20.07719 489 GLY C N 1
ATOM 11975 C CA . GLY C 1 520 ? -2.37762 -9.47127 29.29323 1.000 18.83590 489 GLY C CA 1
ATOM 11976 C C . GLY C 1 520 ? -2.84112 -10.08940 27.99024 1.000 17.88715 489 GLY C C 1
ATOM 11977 O O . GLY C 1 520 ? -3.44417 -9.43129 27.13444 1.000 18.42941 489 GLY C O 1
ATOM 11978 N N . MET C 1 521 ? -2.48079 -11.36197 27.82136 1.000 17.86163 490 MET C N 1
ATOM 11979 C CA . MET C 1 521 ? -3.03104 -12.17985 26.73443 1.000 18.14975 490 MET C CA 1
ATOM 11980 C C . MET C 1 521 ? -3.19606 -13.60187 27.27194 1.000 18.36570 490 MET C C 1
ATOM 11981 O O . MET C 1 521 ? -2.71136 -13.91362 28.35748 1.000 18.58210 490 MET C O 1
ATOM 11986 N N . PHE C 1 522 ? -3.98842 -14.42860 26.59207 1.000 18.77211 491 PHE C N 1
ATOM 11987 C CA . PHE C 1 522 ? -4.30703 -15.73270 27.16079 1.000 19.05973 491 PHE C CA 1
ATOM 11988 C C . PHE C 1 522 ? -4.47586 -16.80117 26.09589 1.000 19.27005 491 PHE C C 1
ATOM 11989 O O . PHE C 1 522 ? -4.77725 -16.52225 24.92275 1.000 19.36374 491 PHE C O 1
ATOM 11997 N N . SER C 1 523 ? -4.30071 -18.04500 26.55475 1.000 19.37334 492 SER C N 1
ATOM 11998 C CA . SER C 1 523 ? -4.61878 -19.23720 25.77940 1.000 19.68310 492 SER C CA 1
ATOM 11999 C C . SER C 1 523 ? -5.09901 -20.31858 26.72734 1.000 20.04813 492 SER C C 1
ATOM 12000 O O . SER C 1 523 ? -4.53856 -20.48931 27.80796 1.000 19.85173 492 SER C O 1
ATOM 12003 N N . MET C 1 524 ? -6.14935 -21.03477 26.33109 1.000 20.60214 493 MET C N 1
ATOM 12004 C CA . MET C 1 524 ? -6.66188 -22.14054 27.11725 1.000 21.00681 493 MET C CA 1
ATOM 12005 C C . MET C 1 524 ? -6.77653 -23.38838 26.26422 1.000 21.28585 493 MET C C 1
ATOM 12006 O O . MET C 1 524 ? -7.13707 -23.32086 25.08371 1.000 21.43688 493 MET C O 1
ATOM 12011 N N . SER C 1 525 ? -6.45103 -24.52256 26.86930 1.000 21.36426 494 SER C N 1
ATOM 12012 C CA . SER C 1 525 ? -6.76045 -25.82845 26.31170 1.000 21.75877 494 SER C CA 1
ATOM 12013 C C . SER C 1 525 ? -7.55726 -26.63284 27.33002 1.000 22.26554 494 SER C C 1
ATOM 12014 O O . SER C 1 525 ? -7.40366 -26.46448 28.54394 1.000 22.16901 494 SER C O 1
ATOM 12017 N N . CYS C 1 526 ? -8.41216 -27.51507 26.80956 1.000 22.82683 495 CYS C N 1
ATOM 12018 C CA . CYS C 1 526 ? -9.23557 -28.42572 27.59318 1.000 23.38973 495 CYS C CA 1
ATOM 12019 C C . CYS C 1 526 ? -9.09070 -29.81745 26.99711 1.000 23.65118 495 CYS C C 1
ATOM 12020 O O . CYS C 1 526 ? -8.98950 -29.97274 25.77901 1.000 25.53660 495 CYS C O 1
ATOM 12023 N N . MET C 1 527 ? -9.12181 -30.83125 27.84766 1.000 23.90980 496 MET C N 1
ATOM 12024 C CA . MET C 1 527 ? -9.28304 -32.20695 27.39833 1.000 24.32630 496 MET C CA 1
ATOM 12025 C C . MET C 1 527 ? -10.75768 -32.58366 27.54480 1.000 25.08482 496 MET C C 1
ATOM 12026 O O . MET C 1 527 ? -11.32648 -32.45225 28.62970 1.000 25.30897 496 MET C O 1
ATOM 12031 N N . VAL C 1 528 ? -11.37777 -33.02660 26.45086 1.000 25.49026 497 VAL C N 1
ATOM 12032 C CA . VAL C 1 528 ? -12.81653 -33.27541 26.41086 1.000 26.22500 497 VAL C CA 1
ATOM 12033 C C . VAL C 1 528 ? -13.05253 -34.65725 25.81812 1.000 26.72007 497 VAL C C 1
ATOM 12034 O O . VAL C 1 528 ? -12.41478 -35.02934 24.83015 1.000 28.28088 497 VAL C O 1
ATOM 12038 N N . ASN C 1 529 ? -13.95767 -35.43100 26.42340 1.000 27.35879 498 ASN C N 1
ATOM 12039 C CA . ASN C 1 529 ? -14.32109 -36.74869 25.89517 1.000 27.92196 498 ASN C CA 1
ATOM 12040 C C . ASN C 1 529 ? -15.84120 -36.84482 25.82960 1.000 28.69271 498 ASN C C 1
ATOM 12041 O O . ASN C 1 529 ? -16.49907 -37.11891 26.83663 1.000 29.08109 498 ASN C O 1
ATOM 12046 N N . ILE C 1 530 ? -16.39063 -36.64874 24.63380 1.000 28.93563 499 ILE C N 1
ATOM 12047 C CA . ILE C 1 530 ? -17.81659 -36.83189 24.41309 1.000 29.71388 499 ILE C CA 1
ATOM 12048 C C . ILE C 1 530 ? -18.07534 -38.33152 24.32726 1.000 31.29416 499 ILE C C 1
ATOM 12049 O O . ILE C 1 530 ? -17.46023 -39.03338 23.50685 1.000 32.71842 499 ILE C O 1
ATOM 12054 N N . ALA C 1 531 ? -18.91973 -38.82555 25.24335 1.000 30.86057 500 ALA C N 1
ATOM 12055 C CA . ALA C 1 531 ? -19.43751 -40.18726 25.19943 1.000 33.24219 500 ALA C CA 1
ATOM 12056 C C . ALA C 1 531 ? -20.65028 -40.26302 24.28460 1.000 41.80857 500 ALA C C 1
ATOM 12057 O O . ALA C 1 531 ? -20.75553 -41.17129 23.45096 1.000 39.21725 500 ALA C O 1
ATOM 12059 N N . THR C 1 532 ? -21.60250 -39.34843 24.46692 1.000 33.52651 501 THR C N 1
ATOM 12060 C CA . THR C 1 532 ? -22.74798 -39.30438 23.55696 1.000 34.35909 501 THR C CA 1
ATOM 12061 C C . THR C 1 532 ? -23.27478 -37.87860 23.48506 1.000 36.17494 501 THR C C 1
ATOM 12062 O O . THR C 1 532 ? -23.09262 -37.10312 24.42011 1.000 32.56585 501 THR C O 1
ATOM 12066 N N . THR C 1 533 ? -23.93344 -37.53272 22.36544 1.000 33.25591 502 THR C N 1
ATOM 12067 C CA . THR C 1 533 ? -24.48081 -36.17780 22.23911 1.000 37.19749 502 THR C CA 1
ATOM 12068 C C . THR C 1 533 ? -25.53193 -36.14146 21.13928 1.000 44.39168 502 THR C C 1
ATOM 12069 O O . THR C 1 533 ? -25.37457 -36.84361 20.13026 1.000 38.77762 502 THR C O 1
ATOM 12073 N N . PRO C 1 534 ? -26.60796 -35.36368 21.29457 1.000 39.24957 503 PRO C N 1
ATOM 12074 C CA . PRO C 1 534 ? -27.64136 -35.27355 20.25032 1.000 34.81523 503 PRO C CA 1
ATOM 12075 C C . PRO C 1 534 ? -27.34387 -34.27350 19.14335 1.000 34.44259 503 PRO C C 1
ATOM 12076 O O . PRO C 1 534 ? -28.20148 -34.05604 18.27570 1.000 40.56248 503 PRO C O 1
ATOM 12080 N N . GLY C 1 535 ? -26.14582 -33.70408 19.16150 1.000 33.59435 504 GLY C N 1
ATOM 12081 C CA . GLY C 1 535 ? -25.74718 -32.60112 18.30809 1.000 33.13545 504 GLY C CA 1
ATOM 12082 C C . GLY C 1 535 ? -24.49491 -31.98048 18.90727 1.000 32.21761 504 GLY C C 1
ATOM 12083 O O . GLY C 1 535 ? -23.76731 -32.63727 19.64312 1.000 33.82494 504 GLY C O 1
ATOM 12084 N N . ASN C 1 536 ? -24.26289 -30.71054 18.58578 1.000 31.78591 505 ASN C N 1
ATOM 12085 C CA . ASN C 1 536 ? -23.14878 -30.01327 19.22373 1.000 32.61876 505 ASN C CA 1
ATOM 12086 C C . ASN C 1 536 ? -23.24828 -30.19193 20.73134 1.000 34.43088 505 ASN C C 1
ATOM 12087 O O . ASN C 1 536 ? -24.27375 -29.85801 21.33284 1.000 34.58757 505 ASN C O 1
ATOM 12092 N N . ALA C 1 537 ? -22.18147 -30.71671 21.35084 1.000 32.32369 506 ALA C N 1
ATOM 12093 C CA . ALA C 1 537 ? -22.29496 -31.16166 22.73882 1.000 30.55409 506 ALA C CA 1
ATOM 12094 C C . ALA C 1 537 ? -22.26000 -30.00942 23.73157 1.000 30.19555 506 ALA C C 1
ATOM 12095 O O . ALA C 1 537 ? -22.68533 -30.19159 24.88077 1.000 30.41694 506 ALA C O 1
ATOM 12097 N N . GLY C 1 538 ? -21.84885 -28.83157 23.29952 1.000 31.80483 507 GLY C N 1
ATOM 12098 C CA . GLY C 1 538 ? -21.78628 -27.68224 24.17514 1.000 29.36729 507 GLY C CA 1
ATOM 12099 C C . GLY C 1 538 ? -20.68879 -26.74170 23.72516 1.000 28.59976 507 GLY C C 1
ATOM 12100 O O . GLY C 1 538 ? -20.28897 -26.74594 22.56125 1.000 28.44859 507 GLY C O 1
ATOM 12101 N N . GLN C 1 539 ? -20.26035 -25.90098 24.65921 1.000 28.15409 508 GLN C N 1
ATOM 12102 C CA . GLN C 1 539 ? -19.20645 -24.95858 24.32501 1.000 27.42832 508 GLN C CA 1
ATOM 12103 C C . GLN C 1 539 ? -18.47628 -24.52401 25.58508 1.000 28.28523 508 GLN C C 1
ATOM 12104 O O . GLN C 1 539 ? -19.05588 -24.44392 26.66405 1.000 27.16820 508 GLN C O 1
ATOM 12110 N N . VAL C 1 540 ? -17.20209 -24.22720 25.42142 1.000 26.23738 509 VAL C N 1
ATOM 12111 C CA . VAL C 1 540 ? -16.40731 -23.59654 26.46159 1.000 25.69589 509 VAL C CA 1
ATOM 12112 C C . VAL C 1 540 ? -16.24565 -22.13569 26.08045 1.000 26.06064 509 VAL C C 1
ATOM 12113 O O . VAL C 1 540 ? -15.93596 -21.82619 24.92833 1.000 25.17407 509 VAL C O 1
ATOM 12117 N N . SER C 1 541 ? -16.45629 -21.23164 27.02983 1.000 25.26326 510 SER C N 1
ATOM 12118 C CA . SER C 1 541 ? -16.34881 -19.80972 26.72872 1.000 28.35745 510 SER C CA 1
ATOM 12119 C C . SER C 1 541 ? -15.53840 -19.10400 27.80494 1.000 25.09122 510 SER C C 1
ATOM 12120 O O . SER C 1 541 ? -15.53202 -19.50886 28.96982 1.000 25.83250 510 SER C O 1
ATOM 12123 N N . ILE C 1 542 ? -14.85020 -18.03976 27.38823 1.000 23.96174 511 ILE C N 1
ATOM 12124 C CA . ILE C 1 542 ? -14.07254 -17.18120 28.27534 1.000 23.45842 511 ILE C CA 1
ATOM 12125 C C . ILE C 1 542 ? -14.56597 -15.76126 28.06945 1.000 25.19654 511 ILE C C 1
ATOM 12126 O O . ILE C 1 542 ? -14.67222 -15.30837 26.92162 1.000 24.48950 511 ILE C O 1
ATOM 12131 N N . GLY C 1 543 ? -14.91266 -15.08538 29.17204 1.000 23.54546 512 GLY C N 1
ATOM 12132 C CA . GLY C 1 543 ? -15.36022 -13.70998 29.11142 1.000 23.57895 512 GLY C CA 1
ATOM 12133 C C . GLY C 1 543 ? -14.69643 -12.86749 30.18338 1.000 23.16461 512 GLY C C 1
ATOM 12134 O O . GLY C 1 543 ? -14.17545 -13.38032 31.17252 1.000 23.06906 512 GLY C O 1
ATOM 12135 N N . PHE C 1 544 ? -14.73087 -11.54907 29.97629 1.000 23.03530 513 PHE C N 1
ATOM 12136 C CA . PHE C 1 544 ? -14.09801 -10.60221 30.88379 1.000 22.64865 513 PHE C CA 1
ATOM 12137 C C . PHE C 1 544 ? -15.11116 -9.61622 31.43820 1.000 23.01492 513 PHE C C 1
ATOM 12138 O O . PHE C 1 544 ? -16.07414 -9.25397 30.76266 1.000 23.69386 513 PHE C O 1
ATOM 12146 N N . LEU C 1 545 ? -14.91133 -9.23836 32.69809 1.000 22.89584 514 LEU C N 1
ATOM 12147 C CA . LEU C 1 545 ? -15.71987 -8.22809 33.35785 1.000 23.18152 514 LEU C CA 1
ATOM 12148 C C . LEU C 1 545 ? -14.80876 -7.20178 34.01093 1.000 22.69771 514 LEU C C 1
ATOM 12149 O O . LEU C 1 545 ? -13.63889 -7.47715 34.30785 1.000 24.16809 514 LEU C O 1
ATOM 12154 N N . ASP C 1 546 ? -15.34964 -5.99692 34.20664 1.000 22.85829 515 ASP C N 1
ATOM 12155 C CA . ASP C 1 546 ? -14.62069 -5.04423 35.02285 1.000 22.48785 515 ASP C CA 1
ATOM 12156 C C . ASP C 1 546 ? -14.94405 -5.32221 36.48933 1.000 23.50580 515 ASP C C 1
ATOM 12157 O O . ASP C 1 546 ? -15.61093 -6.30449 36.82433 1.000 25.47676 515 ASP C O 1
ATOM 12162 N N . ALA C 1 547 ? -14.39160 -4.49687 37.38109 1.000 22.57146 516 ALA C N 1
ATOM 12163 C CA . ALA C 1 547 ? -14.56441 -4.70821 38.81662 1.000 25.59318 516 ALA C CA 1
ATOM 12164 C C . ALA C 1 547 ? -16.01557 -4.55908 39.24257 1.000 29.80676 516 ALA C C 1
ATOM 12165 O O . ALA C 1 547 ? -16.41872 -5.11385 40.26965 1.000 30.60392 516 ALA C O 1
ATOM 12167 N N . ALA C 1 548 ? -16.78845 -3.75578 38.51555 1.000 23.47670 517 ALA C N 1
ATOM 12168 C CA . ALA C 1 548 ? -18.19607 -3.52121 38.80129 1.000 26.11843 517 ALA C CA 1
ATOM 12169 C C . ALA C 1 548 ? -19.11761 -4.57552 38.20541 1.000 31.20994 517 ALA C C 1
ATOM 12170 O O . ALA C 1 548 ? -20.33293 -4.48444 38.38801 1.000 33.07094 517 ALA C O 1
ATOM 12172 N N . GLY C 1 549 ? -18.59539 -5.54733 37.47084 1.000 26.56427 518 GLY C N 1
ATOM 12173 C CA . GLY C 1 549 ? -19.43145 -6.58677 36.91468 1.000 24.82626 518 GLY C CA 1
ATOM 12174 C C . GLY C 1 549 ? -19.90188 -6.35081 35.49759 1.000 31.41871 518 GLY C C 1
ATOM 12175 O O . GLY C 1 549 ? -20.70412 -7.15186 34.99056 1.000 32.56549 518 GLY C O 1
ATOM 12176 N N . ASN C 1 550 ? -19.49628 -5.24678 34.86789 1.000 26.12732 519 ASN C N 1
ATOM 12177 C CA . ASN C 1 550 ? -19.87644 -4.99672 33.48173 1.000 24.89070 519 ASN C CA 1
ATOM 12178 C C . ASN C 1 550 ? -19.09346 -5.89376 32.54010 1.000 24.57490 519 ASN C C 1
ATOM 12179 O O . ASN C 1 550 ? -17.88503 -6.06744 32.69439 1.000 24.54097 519 ASN C O 1
ATOM 12184 N N . SER C 1 551 ? -19.79348 -6.45208 31.55652 1.000 28.96283 520 SER C N 1
ATOM 12185 C CA . SER C 1 551 ? -19.16118 -7.29929 30.55872 1.000 28.47659 520 SER C CA 1
ATOM 12186 C C . SER C 1 551 ? -18.34687 -6.44525 29.58847 1.000 31.32895 520 SER C C 1
ATOM 12187 O O . SER C 1 551 ? -18.70931 -5.30961 29.26952 1.000 35.67076 520 SER C O 1
ATOM 12190 N N . LEU C 1 552 ? -17.21829 -6.99784 29.13183 1.000 23.79487 521 LEU C N 1
ATOM 12191 C CA . LEU C 1 552 ? -16.28557 -6.31202 28.24098 1.000 26.10074 521 LEU C CA 1
ATOM 12192 C C . LEU C 1 552 ? -16.13082 -7.04016 26.91006 1.000 30.79281 521 LEU C C 1
ATOM 12193 O O . LEU C 1 552 ? -16.49534 -8.22192 26.80338 1.000 25.76756 521 LEU C O 1
ATOM 12198 N N . PRO C 1 553 ? -15.55682 -6.39116 25.89391 1.000 26.78048 522 PRO C N 1
ATOM 12199 C CA . PRO C 1 553 ? -15.20968 -7.10518 24.65932 1.000 38.11698 522 PRO C CA 1
ATOM 12200 C C . PRO C 1 553 ? -14.06795 -8.07828 24.91384 1.000 27.47266 522 PRO C C 1
ATOM 12201 O O . PRO C 1 553 ? -13.40086 -8.04919 25.94850 1.000 32.16553 522 PRO C O 1
ATOM 12205 N N . GLY C 1 554 ? -13.82038 -8.93900 23.93003 1.000 25.64665 523 GLY C N 1
ATOM 12206 C CA . GLY C 1 554 ? -12.74453 -9.90187 24.02428 1.000 25.40798 523 GLY C CA 1
ATOM 12207 C C . GLY C 1 554 ? -13.15342 -11.30430 24.41680 1.000 28.80383 523 GLY C C 1
ATOM 12208 O O . GLY C 1 554 ? -12.26791 -12.15863 24.58642 1.000 26.44291 523 GLY C O 1
ATOM 12209 N N . GLY C 1 555 ? -14.44997 -11.56907 24.56912 1.000 26.31831 524 GLY C N 1
ATOM 12210 C CA . GLY C 1 555 ? -14.89675 -12.92194 24.86228 1.000 26.24224 524 GLY C CA 1
ATOM 12211 C C . GLY C 1 555 ? -14.68192 -13.85955 23.69121 1.000 25.70120 524 GLY C C 1
ATOM 12212 O O . GLY C 1 555 ? -14.72898 -13.46260 22.52845 1.000 28.45300 524 GLY C O 1
ATOM 12213 N N . VAL C 1 556 ? -14.42720 -15.13558 24.00555 1.000 23.44057 525 VAL C N 1
ATOM 12214 C CA . VAL C 1 556 ? -14.17289 -16.14896 22.98849 1.000 23.59954 525 VAL C CA 1
ATOM 12215 C C . VAL C 1 556 ? -14.88772 -17.43344 23.38264 1.000 24.00122 525 VAL C C 1
ATOM 12216 O O . VAL C 1 556 ? -15.25313 -17.63198 24.54167 1.000 25.54492 525 VAL C O 1
ATOM 12220 N N . SER C 1 557 ? -15.11961 -18.30272 22.39608 1.000 24.28480 526 SER C N 1
ATOM 12221 C CA . SER C 1 557 ? -15.79685 -19.55213 22.70507 1.000 24.79677 526 SER C CA 1
ATOM 12222 C C . SER C 1 557 ? -15.37198 -20.62146 21.71600 1.000 24.81540 526 SER C C 1
ATOM 12223 O O . SER C 1 557 ? -14.91438 -20.32829 20.60756 1.000 26.79944 526 SER C O 1
ATOM 12226 N N . ALA C 1 558 ? -15.56280 -21.87181 22.13065 1.000 25.10896 527 ALA C N 1
ATOM 12227 C CA . ALA C 1 558 ? -15.20208 -23.03539 21.33646 1.000 25.18638 527 ALA C CA 1
ATOM 12228 C C . ALA C 1 558 ? -16.33018 -24.04478 21.45264 1.000 26.24288 527 ALA C C 1
ATOM 12229 O O . ALA C 1 558 ? -16.71355 -24.43340 22.56195 1.000 26.94314 527 ALA C O 1
ATOM 12231 N N . ASN C 1 559 ? -16.84514 -24.47932 20.31154 1.000 26.33375 528 ASN C N 1
ATOM 12232 C CA . ASN C 1 559 ? -17.83978 -25.53893 20.30714 1.000 27.05309 528 ASN C CA 1
ATOM 12233 C C . ASN C 1 559 ? -17.17041 -26.88403 20.54354 1.000 28.17488 528 ASN C C 1
ATOM 12234 O O . ASN C 1 559 ? -16.03854 -27.11036 20.12890 1.000 29.24774 528 ASN C O 1
ATOM 12239 N N . LEU C 1 560 ? -17.88460 -27.78248 21.21584 1.000 27.67624 529 LEU C N 1
ATOM 12240 C CA . LEU C 1 560 ? -17.34222 -29.11263 21.46011 1.000 27.53609 529 LEU C CA 1
ATOM 12241 C C . LEU C 1 560 ? -17.55824 -30.06717 20.29881 1.000 30.78559 529 LEU C C 1
ATOM 12242 O O . LEU C 1 560 ? -16.78822 -31.01920 20.15206 1.000 29.85834 529 LEU C O 1
ATOM 12247 N N . GLY C 1 561 ? -18.56201 -29.81904 19.46529 1.000 32.25586 530 GLY C N 1
ATOM 12248 C CA . GLY C 1 561 ? -18.86774 -30.68465 18.34053 1.000 35.82386 530 GLY C CA 1
ATOM 12249 C C . GLY C 1 561 ? -19.49514 -32.00693 18.74140 1.000 34.71197 530 GLY C C 1
ATOM 12250 O O . GLY C 1 561 ? -20.22111 -32.11283 19.73283 1.000 32.68078 530 GLY C O 1
ATOM 12251 N N . THR C 1 562 ? -19.15723 -33.05375 17.98480 1.000 35.70307 531 THR C N 1
ATOM 12252 C CA . THR C 1 562 ? -19.82848 -34.34314 18.11873 1.000 35.89752 531 THR C CA 1
ATOM 12253 C C . THR C 1 562 ? -18.89493 -35.54751 18.14827 1.000 40.87145 531 THR C C 1
ATOM 12254 O O . THR C 1 562 ? -19.38090 -36.66913 18.34631 1.000 40.37828 531 THR C O 1
ATOM 12258 N N . THR C 1 563 ? -17.61346 -35.37644 17.85053 1.000 35.58119 532 THR C N 1
ATOM 12259 C CA . THR C 1 563 ? -16.69139 -36.50423 17.80876 1.000 38.43740 532 THR C CA 1
ATOM 12260 C C . THR C 1 563 ? -16.44353 -37.06803 19.20948 1.000 32.73726 532 THR C C 1
ATOM 12261 O O . THR C 1 563 ? -16.24889 -36.31665 20.16682 1.000 34.53060 532 THR C O 1
ATOM 12265 N N . THR C 1 564 ? -16.56479 -38.38446 19.35016 1.000 32.93634 533 THR C N 1
ATOM 12266 C CA . THR C 1 564 ? -16.37689 -39.04581 20.63601 1.000 31.67947 533 THR C CA 1
ATOM 12267 C C . THR C 1 564 ? -14.89786 -39.26593 20.92200 1.000 29.28377 533 THR C C 1
ATOM 12268 O O . THR C 1 564 ? -14.05531 -39.23101 20.02036 1.000 34.29226 533 THR C O 1
ATOM 12272 N N . GLY C 1 565 ? -14.57791 -39.46819 22.19935 1.000 30.08558 534 GLY C N 1
ATOM 12273 C CA . GLY C 1 565 ? -13.20520 -39.80098 22.54639 1.000 30.29912 534 GLY C CA 1
ATOM 12274 C C . GLY C 1 565 ? -12.38167 -38.57915 22.93701 1.000 28.91315 534 GLY C C 1
ATOM 12275 O O . GLY C 1 565 ? -12.68961 -37.44606 22.57596 1.000 27.76154 534 GLY C O 1
ATOM 12276 N N . TRP C 1 566 ? -11.26906 -38.82562 23.63992 1.000 26.35319 535 TRP C N 1
ATOM 12277 C CA . TRP C 1 566 ? -10.46110 -37.71424 24.16300 1.000 24.70749 535 TRP C CA 1
ATOM 12278 C C . TRP C 1 566 ? -9.89870 -36.83914 23.04991 1.000 32.16235 535 TRP C C 1
ATOM 12279 O O . TRP C 1 566 ? -9.24529 -37.32558 22.12283 1.000 28.27584 535 TRP C O 1
ATOM 12290 N N . GLN C 1 567 ? -10.12532 -35.53251 23.16383 1.000 24.91426 536 GLN C N 1
ATOM 12291 C CA . GLN C 1 567 ? -9.64398 -34.58250 22.17333 1.000 27.67848 536 GLN C CA 1
ATOM 12292 C C . GLN C 1 567 ? -9.31811 -33.26205 22.85680 1.000 21.92134 536 GLN C C 1
ATOM 12293 O O . GLN C 1 567 ? -9.84893 -32.94468 23.93089 1.000 24.06634 536 GLN C O 1
ATOM 12299 N N . VAL C 1 568 ? -8.44267 -32.49377 22.20712 1.000 21.01538 537 VAL C N 1
ATOM 12300 C CA . VAL C 1 568 ? -8.05586 -31.17791 22.68860 1.000 20.63649 537 VAL C CA 1
ATOM 12301 C C . VAL C 1 568 ? -9.04689 -30.15598 22.15658 1.000 24.08517 537 VAL C C 1
ATOM 12302 O O . VAL C 1 568 ? -9.29054 -30.08430 20.94670 1.000 24.17751 537 VAL C O 1
ATOM 12306 N N . ILE C 1 569 ? -9.57861 -29.32975 23.04540 1.000 21.31149 538 ILE C N 1
ATOM 12307 C CA . ILE C 1 569 ? -10.46009 -28.23742 22.66359 1.000 21.51921 538 ILE C CA 1
ATOM 12308 C C . ILE C 1 569 ? -9.79010 -26.93425 23.04661 1.000 21.02149 538 ILE C C 1
ATOM 12309 O O . ILE C 1 569 ? -9.24473 -26.81419 24.15123 1.000 21.62891 538 ILE C O 1
ATOM 12314 N N . GLY C 1 570 ? -9.81081 -25.97081 22.12736 1.000 22.50163 539 GLY C N 1
ATOM 12315 C CA . GLY C 1 570 ? -9.37108 -24.61402 22.41094 1.000 20.56033 539 GLY C CA 1
ATOM 12316 C C . GLY C 1 570 ? -8.23369 -24.11119 21.55825 1.000 19.92935 539 GLY C C 1
ATOM 12317 O O . GLY C 1 570 ? -7.91307 -22.92030 21.65161 1.000 19.65313 539 GLY C O 1
ATOM 12318 N N . LYS C 1 571 ? -7.63368 -24.93473 20.69358 1.000 19.71141 540 LYS C N 1
ATOM 12319 C CA . LYS C 1 571 ? -6.36518 -24.55300 20.06147 1.000 19.03908 540 LYS C CA 1
ATOM 12320 C C . LYS C 1 571 ? -6.42939 -23.19995 19.36233 1.000 18.98109 540 LYS C C 1
ATOM 12321 O O . LYS C 1 571 ? -5.62268 -22.31115 19.64694 1.000 20.85659 540 LYS C O 1
ATOM 12327 N N . ASN C 1 572 ? -7.35589 -23.02308 18.41319 1.000 21.94260 541 ASN C N 1
ATOM 12328 C CA . ASN C 1 572 ? -7.41414 -21.76159 17.68446 1.000 23.24226 541 ASN C CA 1
ATOM 12329 C C . ASN C 1 572 ? -8.67446 -20.95901 18.00971 1.000 27.22027 541 ASN C C 1
ATOM 12330 O O . ASN C 1 572 ? -9.11168 -20.11459 17.21865 1.000 24.93102 541 ASN C O 1
ATOM 12335 N N . THR C 1 573 ? -9.24138 -21.19392 19.19289 1.000 21.77696 542 THR C N 1
ATOM 12336 C CA . THR C 1 573 ? -10.48494 -20.57127 19.62690 1.000 20.74721 542 THR C CA 1
ATOM 12337 C C . THR C 1 573 ? -10.35723 -19.85104 20.96095 1.000 21.17678 542 THR C C 1
ATOM 12338 O O . THR C 1 573 ? -10.76690 -18.69464 21.09015 1.000 23.39525 542 THR C O 1
ATOM 12342 N N . LEU C 1 574 ? -9.80519 -20.52654 21.96673 1.000 20.40300 543 LEU C N 1
ATOM 12343 C CA . LEU C 1 574 ? -9.79482 -19.98766 23.32958 1.000 20.37083 543 LEU C CA 1
ATOM 12344 C C . LEU C 1 574 ? -8.49105 -19.22652 23.58096 1.000 19.65876 543 LEU C C 1
ATOM 12345 O O . LEU C 1 574 ? -7.57826 -19.67271 24.28487 1.000 20.63659 543 LEU C O 1
ATOM 12350 N N . ARG C 1 575 ? -8.41783 -18.04054 22.98232 1.000 19.52654 544 ARG C N 1
ATOM 12351 C CA . ARG C 1 575 ? -7.18848 -17.25940 23.03889 1.000 18.86542 544 ARG C CA 1
ATOM 12352 C C . ARG C 1 575 ? -7.51590 -15.80800 22.71261 1.000 18.93093 544 ARG C C 1
ATOM 12353 O O . ARG C 1 575 ? -8.49848 -15.51555 22.02233 1.000 19.38574 544 ARG C O 1
ATOM 12361 N N . GLY C 1 576 ? -6.66447 -14.89826 23.17275 1.000 18.47481 545 GLY C N 1
ATOM 12362 C CA . GLY C 1 576 ? -6.87511 -13.51074 22.81289 1.000 18.55497 545 GLY C CA 1
ATOM 12363 C C . GLY C 1 576 ? -6.14085 -12.57590 23.75011 1.000 18.13207 545 GLY C C 1
ATOM 12364 O O . GLY C 1 576 ? -5.28381 -12.99151 24.51534 1.000 17.76542 545 GLY C O 1
ATOM 12365 N N . LYS C 1 577 ? -6.48020 -11.29545 23.63130 1.000 18.45651 546 LYS C N 1
ATOM 12366 C CA . LYS C 1 577 ? -5.90701 -10.23503 24.44454 1.000 19.11132 546 LYS C CA 1
ATOM 12367 C C . LYS C 1 577 ? -6.85719 -9.90208 25.58558 1.000 18.46796 546 LYS C C 1
ATOM 12368 O O . LYS C 1 577 ? -8.07438 -10.00346 25.44366 1.000 20.93755 546 LYS C O 1
ATOM 12374 N N . VAL C 1 578 ? -6.29074 -9.53678 26.72996 1.000 18.24705 547 VAL C N 1
ATOM 12375 C CA . VAL C 1 578 ? -7.09556 -9.09453 27.87366 1.000 18.69038 547 VAL C CA 1
ATOM 12376 C C . VAL C 1 578 ? -7.59710 -7.67833 27.59884 1.000 24.63666 547 VAL C C 1
ATOM 12377 O O . VAL C 1 578 ? -6.77405 -6.78919 27.34562 1.000 22.59198 547 VAL C O 1
ATOM 12381 N N . PRO C 1 579 ? -8.91120 -7.40013 27.63751 1.000 19.72740 548 PRO C N 1
ATOM 12382 C CA . PRO C 1 579 ? -9.36792 -6.03901 27.31538 1.000 19.72362 548 PRO C CA 1
ATOM 12383 C C . PRO C 1 579 ? -8.94749 -5.04557 28.39540 1.000 19.58768 548 PRO C C 1
ATOM 12384 O O . PRO C 1 579 ? -8.86291 -5.36977 29.58605 1.000 19.63207 548 PRO C O 1
ATOM 12388 N N . ILE C 1 580 ? -8.69163 -3.81197 27.97049 1.000 19.47719 549 ILE C N 1
ATOM 12389 C CA . ILE C 1 580 ? -8.29360 -2.77718 28.92057 1.000 19.32652 549 ILE C CA 1
ATOM 12390 C C . ILE C 1 580 ? -9.46039 -2.47759 29.85044 1.000 19.96698 549 ILE C C 1
ATOM 12391 O O . ILE C 1 580 ? -10.57900 -2.19783 29.38946 1.000 20.47924 549 ILE C O 1
ATOM 12396 N N . GLY C 1 581 ? -9.18894 -2.47357 31.15784 1.000 20.86196 550 GLY C N 1
ATOM 12397 C CA . GLY C 1 581 ? -10.20737 -2.30493 32.17795 1.000 20.53386 550 GLY C CA 1
ATOM 12398 C C . GLY C 1 581 ? -10.74279 -3.59854 32.75361 1.000 20.82559 550 GLY C C 1
ATOM 12399 O O . GLY C 1 581 ? -11.55824 -3.55411 33.68624 1.000 21.31433 550 GLY C O 1
ATOM 12400 N N . ALA C 1 582 ? -10.32529 -4.74292 32.22303 1.000 20.56030 551 ALA C N 1
ATOM 12401 C CA . ALA C 1 582 ? -10.77279 -6.02870 32.75452 1.000 20.81796 551 ALA C CA 1
ATOM 12402 C C . ALA C 1 582 ? -10.22286 -6.22378 34.15626 1.000 20.67038 551 ALA C C 1
ATOM 12403 O O . ALA C 1 582 ? -9.04727 -5.94278 34.41663 1.000 20.61029 551 ALA C O 1
ATOM 12405 N N . LYS C 1 583 ? -11.08232 -6.67497 35.07195 1.000 21.17583 552 LYS C N 1
ATOM 12406 C CA . LYS C 1 583 ? -10.64358 -7.06268 36.39668 1.000 23.03174 552 LYS C CA 1
ATOM 12407 C C . LYS C 1 583 ? -11.06434 -8.47854 36.77023 1.000 21.32348 552 LYS C C 1
ATOM 12408 O O . LYS C 1 583 ? -10.62552 -8.97436 37.81096 1.000 21.90273 552 LYS C O 1
ATOM 12414 N N . GLN C 1 584 ? -11.89649 -9.13919 35.96430 1.000 21.66319 553 GLN C N 1
ATOM 12415 C CA . GLN C 1 584 ? -12.28558 -10.52320 36.21472 1.000 21.89231 553 GLN C CA 1
ATOM 12416 C C . GLN C 1 584 ? -12.29691 -11.28241 34.89586 1.000 21.79487 553 GLN C C 1
ATOM 12417 O O . GLN C 1 584 ? -12.63337 -10.72182 33.84899 1.000 21.87118 553 GLN C O 1
ATOM 12423 N N . VAL C 1 585 ? -11.93959 -12.57229 34.96049 1.000 21.64478 554 VAL C N 1
ATOM 12424 C CA . VAL C 1 585 ? -12.06285 -13.50154 33.84235 1.000 21.64517 554 VAL C CA 1
ATOM 12425 C C . VAL C 1 585 ? -12.91067 -14.67810 34.31344 1.000 23.05641 554 VAL C C 1
ATOM 12426 O O . VAL C 1 585 ? -12.73975 -15.17642 35.43445 1.000 23.62975 554 VAL C O 1
ATOM 12430 N N . ARG C 1 586 ? -13.86156 -15.08443 33.47419 1.000 22.59679 555 ARG C N 1
ATOM 12431 C CA . ARG C 1 586 ? -14.83714 -16.11810 33.80221 1.000 23.17098 555 ARG C CA 1
ATOM 12432 C C . ARG C 1 586 ? -14.79818 -17.17051 32.71390 1.000 24.28739 555 ARG C C 1
ATOM 12433 O O . ARG C 1 586 ? -14.85249 -16.83206 31.52725 1.000 23.49900 555 ARG C O 1
ATOM 12441 N N . VAL C 1 587 ? -14.64598 -18.43433 33.11053 1.000 23.14292 556 VAL C N 1
ATOM 12442 C CA . VAL C 1 587 ? -14.78448 -19.54690 32.18390 1.000 23.23098 556 VAL C CA 1
ATOM 12443 C C . VAL C 1 587 ? -16.11640 -20.21622 32.44289 1.000 23.99785 556 VAL C C 1
ATOM 12444 O O . VAL C 1 587 ? -16.55416 -20.33120 33.59791 1.000 24.30226 556 VAL C O 1
ATOM 12448 N N . ASN C 1 588 ? -16.77921 -20.62136 31.36186 1.000 24.33134 557 ASN C N 1
ATOM 12449 C CA . ASN C 1 588 ? -18.04487 -21.33829 31.44292 1.000 25.07759 557 ASN C CA 1
ATOM 12450 C C . ASN C 1 588 ? -17.99999 -22.53636 30.50530 1.000 27.03339 557 ASN C C 1
ATOM 12451 O O . ASN C 1 588 ? -17.60708 -22.41722 29.34143 1.000 25.63966 557 ASN C O 1
ATOM 12456 N N . ILE C 1 589 ? -18.39563 -23.68894 31.01893 1.000 25.44709 558 ILE C N 1
ATOM 12457 C CA . ILE C 1 589 ? -18.47437 -24.92031 30.25970 1.000 26.45172 558 ILE C CA 1
ATOM 12458 C C . ILE C 1 589 ? -19.94544 -25.27449 30.19181 1.000 26.43358 558 ILE C C 1
ATOM 12459 O O . ILE C 1 589 ? -20.58140 -25.52800 31.21999 1.000 26.84872 558 ILE C O 1
ATOM 12464 N N . GLN C 1 590 ? -20.48185 -25.30451 28.98614 1.000 26.70872 559 GLN C N 1
ATOM 12465 C CA . GLN C 1 590 ? -21.88628 -25.58327 28.78087 1.000 27.53432 559 GLN C CA 1
ATOM 12466 C C . GLN C 1 590 ? -22.00793 -26.93176 28.10603 1.000 27.73954 559 GLN C C 1
ATOM 12467 O O . GLN C 1 590 ? -21.36049 -27.17700 27.08433 1.000 29.30236 559 GLN C O 1
ATOM 12473 N N . THR C 1 591 ? -22.83190 -27.79429 28.68588 1.000 28.32438 560 THR C N 1
ATOM 12474 C CA . THR C 1 591 ? -23.10141 -29.10930 28.13328 1.000 28.63285 560 THR C CA 1
ATOM 12475 C C . THR C 1 591 ? -24.59331 -29.18003 27.86551 1.000 29.51758 560 THR C C 1
ATOM 12476 O O . THR C 1 591 ? -25.39680 -28.86302 28.75127 1.000 29.96381 560 THR C O 1
ATOM 12480 N N . VAL C 1 592 ? -24.96653 -29.60253 26.65140 1.000 29.78841 561 VAL C N 1
ATOM 12481 C CA . VAL C 1 592 ? -26.37537 -29.54675 26.26698 1.000 30.62523 561 VAL C CA 1
ATOM 12482 C C . VAL C 1 592 ? -27.13470 -30.71272 26.88568 1.000 37.19255 561 VAL C C 1
ATOM 12483 O O . VAL C 1 592 ? -26.56627 -31.74460 27.26083 1.000 31.17021 561 VAL C O 1
ATOM 12487 N N . ALA C 1 593 ? -28.45461 -30.55781 26.93652 1.000 33.98596 562 ALA C N 1
ATOM 12488 C CA . ALA C 1 593 ? -29.31279 -31.62460 27.41794 1.000 33.69639 562 ALA C CA 1
ATOM 12489 C C . ALA C 1 593 ? -29.13024 -32.85459 26.54113 1.000 32.77971 562 ALA C C 1
ATOM 12490 O O . ALA C 1 593 ? -29.07159 -32.75726 25.31075 1.000 33.84697 562 ALA C O 1
ATOM 12492 N N . GLY C 1 594 ? -29.01360 -34.01407 27.18413 1.000 32.87919 563 GLY C N 1
ATOM 12493 C CA . GLY C 1 594 ? -28.87375 -35.26238 26.47288 1.000 35.25466 563 GLY C CA 1
ATOM 12494 C C . GLY C 1 594 ? -27.45548 -35.63943 26.12906 1.000 37.69135 563 GLY C C 1
ATOM 12495 O O . GLY C 1 594 ? -27.22907 -36.75810 25.64323 1.000 35.29488 563 GLY C O 1
ATOM 12496 N N . ALA C 1 595 ? -26.49516 -34.75340 26.37799 1.000 31.45339 564 ALA C N 1
ATOM 12497 C CA . ALA C 1 595 ? -25.09189 -35.03230 26.14273 1.000 32.80783 564 ALA C CA 1
ATOM 12498 C C . ALA C 1 595 ? -24.48609 -35.67503 27.38547 1.000 30.80811 564 ALA C C 1
ATOM 12499 O O . ALA C 1 595 ? -24.98461 -35.53010 28.50318 1.000 32.50570 564 ALA C O 1
ATOM 12501 N N . ASP C 1 596 ? -23.41225 -36.41846 27.16486 1.000 31.55096 565 ASP C N 1
ATOM 12502 C CA . ASP C 1 596 ? -22.68654 -37.10117 28.22674 1.000 32.79601 565 ASP C CA 1
ATOM 12503 C C . ASP C 1 596 ? -21.22143 -36.92125 27.88375 1.000 29.32783 565 ASP C C 1
ATOM 12504 O O . ASP C 1 596 ? -20.73627 -37.50610 26.89493 1.000 33.52030 565 ASP C O 1
ATOM 12509 N N . VAL C 1 597 ? -20.55383 -36.05630 28.66190 1.000 28.10892 566 VAL C N 1
ATOM 12510 C CA . VAL C 1 597 ? -19.22857 -35.55026 28.32516 1.000 27.27084 566 VAL C CA 1
ATOM 12511 C C . VAL C 1 597 ? -18.34695 -35.59760 29.56347 1.000 26.77784 566 VAL C C 1
ATOM 12512 O O . VAL C 1 597 ? -18.78113 -35.23276 30.66055 1.000 28.03409 566 VAL C O 1
ATOM 12516 N N . LYS C 1 598 ? -17.10070 -36.01835 29.38777 1.000 26.13553 567 LYS C N 1
ATOM 12517 C CA . LYS C 1 598 ? -16.10832 -35.88624 30.44809 1.000 25.56921 567 LYS C CA 1
ATOM 12518 C C . LYS C 1 598 ? -15.14303 -34.75560 30.12115 1.000 24.87572 567 LYS C C 1
ATOM 12519 O O . LYS C 1 598 ? -14.71782 -34.59327 28.97198 1.000 25.85154 567 LYS C O 1
ATOM 12525 N N . TYR C 1 599 ? -14.77070 -34.00200 31.15002 1.000 25.14598 568 TYR C N 1
ATOM 12526 C CA . TYR C 1 599 ? -13.84989 -32.88153 31.03543 1.000 23.94038 568 TYR C CA 1
ATOM 12527 C C . TYR C 1 599 ? -12.64939 -33.10765 31.94830 1.000 23.73933 568 TYR C C 1
ATOM 12528 O O . TYR C 1 599 ? -12.79589 -33.58147 33.07972 1.000 25.99838 568 TYR C O 1
ATOM 12537 N N . ALA C 1 600 ? -11.46286 -32.73962 31.46760 1.000 22.65792 569 ALA C N 1
ATOM 12538 C CA . ALA C 1 600 ? -10.24930 -32.85756 32.26649 1.000 23.99661 569 ALA C CA 1
ATOM 12539 C C . ALA C 1 600 ? -9.29575 -31.74009 31.87921 1.000 21.42222 569 ALA C C 1
ATOM 12540 O O . ALA C 1 600 ? -9.39021 -31.16598 30.78801 1.000 21.40835 569 ALA C O 1
ATOM 12542 N N . TYR C 1 601 ? -8.38846 -31.41703 32.79266 1.000 24.35381 570 TYR C N 1
ATOM 12543 C CA . TYR C 1 601 ? -7.25339 -30.54801 32.50004 1.000 20.27289 570 TYR C CA 1
ATOM 12544 C C . TYR C 1 601 ? -7.70232 -29.25359 31.82594 1.000 20.63236 570 TYR C C 1
ATOM 12545 O O . TYR C 1 601 ? -7.34084 -28.95628 30.68437 1.000 20.09712 570 TYR C O 1
ATOM 12554 N N . LEU C 1 602 ? -8.53110 -28.49465 32.54267 1.000 20.71521 571 LEU C N 1
ATOM 12555 C CA . LEU C 1 602 ? -9.06674 -27.23621 32.02009 1.000 20.84972 571 LEU C CA 1
ATOM 12556 C C . LEU C 1 602 ? -8.04728 -26.14977 32.31163 1.000 20.25002 571 LEU C C 1
ATOM 12557 O O . LEU C 1 602 ? -8.11594 -25.44385 33.31647 1.000 21.38389 571 LEU C O 1
ATOM 12562 N N . LEU C 1 603 ? -7.07137 -26.03313 31.40684 1.000 19.71560 572 LEU C N 1
ATOM 12563 C CA . LEU C 1 603 ? -5.86483 -25.23905 31.64260 1.000 19.06349 572 LEU C CA 1
ATOM 12564 C C . LEU C 1 603 ? -5.89642 -23.95384 30.82393 1.000 18.94455 572 LEU C C 1
ATOM 12565 O O . LEU C 1 603 ? -5.62055 -23.95632 29.61473 1.000 18.76264 572 LEU C O 1
ATOM 12570 N N . CYS C 1 604 ? -6.20819 -22.85306 31.49780 1.000 19.04666 573 CYS C N 1
ATOM 12571 C CA . CYS C 1 604 ? -6.08311 -21.52206 30.93962 1.000 18.86973 573 CYS C CA 1
ATOM 12572 C C . CYS C 1 604 ? -4.82217 -20.88908 31.50817 1.000 18.24802 573 CYS C C 1
ATOM 12573 O O . CYS C 1 604 ? -4.51532 -21.06723 32.68999 1.000 18.53869 573 CYS C O 1
ATOM 12576 N N . ASN C 1 605 ? -4.06864 -20.20744 30.65712 1.000 17.80469 574 ASN C N 1
ATOM 12577 C CA . ASN C 1 605 ? -2.98011 -19.34515 31.10410 1.000 17.26638 574 ASN C CA 1
ATOM 12578 C C . ASN C 1 605 ? -3.27484 -17.93482 30.61185 1.000 18.85455 574 ASN C C 1
ATOM 12579 O O . ASN C 1 605 ? -3.33057 -17.70388 29.39669 1.000 18.02036 574 ASN C O 1
ATOM 12584 N N . VAL C 1 606 ? -3.38026 -16.99765 31.54769 1.000 17.37224 575 VAL C N 1
ATOM 12585 C CA . VAL C 1 606 ? -3.36990 -15.56682 31.26931 1.000 17.29692 575 VAL C CA 1
ATOM 12586 C C . VAL C 1 606 ? -1.98369 -15.06367 31.65990 1.000 21.44822 575 VAL C C 1
ATOM 12587 O O . VAL C 1 606 ? -1.59604 -15.17107 32.82752 1.000 28.33761 575 VAL C O 1
ATOM 12591 N N . VAL C 1 607 ? -1.19599 -14.60573 30.68238 1.000 18.30255 576 VAL C N 1
ATOM 12592 C CA . VAL C 1 607 ? 0.15515 -14.08791 30.90876 1.000 19.80398 576 VAL C CA 1
ATOM 12593 C C . VAL C 1 607 ? 0.15915 -12.56817 30.72767 1.000 21.97930 576 VAL C C 1
ATOM 12594 O O . VAL C 1 607 ? -0.35533 -12.05992 29.72676 1.000 23.91652 576 VAL C O 1
ATOM 12598 N N . LYS C 1 608 ? 0.72839 -11.82862 31.68419 1.000 20.94413 577 LYS C N 1
ATOM 12599 C CA . LYS C 1 608 ? 1.27717 -12.29351 32.94937 1.000 21.02890 577 LYS C CA 1
ATOM 12600 C C . LYS C 1 608 ? 0.17084 -12.67732 33.91427 1.000 23.34381 577 LYS C C 1
ATOM 12601 O O . LYS C 1 608 ? -0.86446 -12.01502 33.96285 1.000 26.04657 577 LYS C O 1
ATOM 12607 N N . LYS C 1 609 ? 0.40705 -13.74392 34.67851 1.000 23.16633 578 LYS C N 1
ATOM 12608 C CA . LYS C 1 609 ? -0.57544 -14.22633 35.64008 1.000 24.90766 578 LYS C CA 1
ATOM 12609 C C . LYS C 1 609 ? -0.67941 -13.26312 36.81075 1.000 31.60369 578 LYS C C 1
ATOM 12610 O O . LYS C 1 609 ? 0.32946 -12.76219 37.30716 1.000 26.48816 578 LYS C O 1
ATOM 12616 N N . LEU C 1 610 ? -1.90003 -13.01246 37.27135 1.000 29.81385 579 LEU C N 1
ATOM 12617 C CA . LEU C 1 610 ? -2.06051 -12.07212 38.37600 1.000 31.29810 579 LEU C CA 1
ATOM 12618 C C . LEU C 1 610 ? -1.63861 -12.71399 39.68972 1.000 42.67562 579 LEU C C 1
ATOM 12619 O O . LEU C 1 610 ? -1.89315 -13.89776 39.92619 1.000 50.90003 579 LEU C O 1
#

Radius of gyration: 36.29 Å; Cα contacts (8 Å, |Δi|>4): 5843; chains: 3; bounding box: 117×74×102 Å

B-factor: mean 23.98, std 14.58, range [8.44, 124.72]

Organism: NCBI:txid2723743

Nearest PDB structures (foldseek):
  8iq9-assembly1_B  TM=1.002E+00  e=2.755E-100  Klebsiella phage VLC6
  8iqe-assembly1_A  TM=9.941E-01  e=7.387E-92  Klebsiella phage VLC6
  8iqe-assembly1_B  TM=9.712E-01  e=4.216E-86  Klebsiella phage VLC6
  8iqe-assembly1_D  TM=9.625E-01  e=1.490E-86  Klebsiella phage VLC6
  7xyc-assembly1_A  TM=9.659E-01  e=1.770E-58  Klebsiella phage Kp7

Secondary structure (DSSP, 8-state):
---EESSHHHHHHS----TT-EEEE--SSTTT--S-EEEEEESS--PPP-SSSEEE-TTS-EEEE---SSEEGGGGT--TT-SSB-HHHHHHHHHHHHHTTB-EEEESSEEE--SS--EEE-TTT--EEEESB-EEEE-TT--SSEEEEE--S-SSTTHHHHGGGS-SEESEEEE----TT-EEEEESBSS--SS----TT-EEES-EEESSSSSEEE-BT--S-EEES-EEE--SSTT-SEEE-TT-SS--S-EEEES-EEE--TT--EEE--SSEEEEEES-EEESS-EEE--SB-EEEEEES-EEE-TT------SEEE-S-BS-EEEEESSEE-----S-B-S-SEEE-TT-EEEEES-BPP--TTB-THHHHSS--SEESSSEEEEESPBP-TT-TT------GGGBSSTTTTSTTSS-TTSEEE-TT-TT-EEEEETT-STTSSS-EEEEE--SS-EEEEEEEE--SS-EEEEEEEEEEEE-SS--EEEEEEEE-TT--B-S--EEEE--S-BEEEEE-TTTSEEEPPTT--EEEEEEEE-TT-EEEEEEEEEEEES--/---EESSHHHHHHS----TT-EEEEEESSTTT--EEEEEEEESS--PPP-SSSEEE-TTS-EEEE---SSEEGGGGT--TT-SSB-HHHHHHHHHHHHHTTB-EEEESSEEE--SS--EEE-TTT--EEEESB-EEEE-TT--SSEEEEE--S-SSTTHHHHGGGS-SEESEEEE----TT-EEEEESBSS--SS----TT-EEES-EEESSSSSEEE-BT--S-EEES-EEE--SSTT-SEEE-TT-SS--S-EEEES-EEE--TT--EEE--SSEEEEEES-EEESS-EEE--SB-EEEEEES-EEE-TT------SEEE-S-BS-EEEEESSEE-----S-B-S-SEEE-TT-EEEEES-EEP--TTB-THHHHSS--SEESSSEEEEES-EE-TT-TT------GGGBSSTTTTSTTSS-TT-EEE-SS-SS-EEEEETT-STTSSS-EEEEE-SSS-EEEEEEEE--SS-EEEEEEEEEEEE-SS--EEEEEEEE-TTS-B-S--EEEE--S--EEEEE-TTTSEEEPPTT--EEEEEEEE-TT-EEEEEEEEEEEE-/---EESSHHHHHHS----TT-EEEE--SSTTT--S-EEEEEESS--PPP-SSSEEE-TTS-EEEE---SSEEGGGGT--TT--SB-HHHHHHHHHHHHHTTB-EEEESSEEE--SS--EEE-TTT--EEEESB-EEEE-TT--SSEEEEE--S-SSTTHHHHGGGS-SEESEEEE----TT-EEEEESBSS--SS----TT-EEES-EEESSSSSEEE-BT--S-EEES-EEE--SSTT-SEEE-TT-SS--S-EEEES-EEE--TT--EEE--SSEEEEEES-EEESS-EEE--SB-EEEEEES-EEE-TT------SEEE-S-BS-EEEEESSEE-----S-B-S-SEEE-TT-EEEEES-BPP--TTB-THHHHSS--SEESSSEEEEESPBP-TT-TT------GGGBSSTTTT-TTSS-TT-EEE-TT-TT-EEEEETT-STTSSS-EEEEE--SS-EEEEEEEE--SS-EEEEEEEEEEEE-SSS-EEEEEEEE-TTS-B-S--EEEE--S-BEEEEE-TTTSEEEPPTT--EEEEEEEE-TT-EEEEEEEEEEEES--

Sequence (1693 aa):
EYPQFSSMAKLKAFPHSEDGQLVRLLSWHEGVGLGGGLFKVSTSSTATGNDGTVVVASNGVRLLRVVNGPIWADMFGALPNSDIDSMPAVAAAYAYAASVNTDLYIGVATYKFKGSTPINVDPSRAGIIGYQGKVRIDCSEFTGSIVFSINSSYSYTPAAYYNNLSPALQGLYVFGAKTSGVDGLLVGRETVGSDKSYNGQTEVRECTFDKFDRNIRMGHNSWRFVFYKVNSLNALSPNGILYVPAGLDDSGEILSFYHCQFFDGAGSNIRLSCSSYTMVFNTCSFLNITFFVDSASSATVTCNGCNFANPGSASTRRYVDISAGHTNVFNIIGGSIVTNSNPGQTQALLYVSTDNLLNLVGVTAPYGGHYQQEQELGYHAFIGGAGTVTTSGVMLQLRNGAGTCPLHSSLSTFSNWNFGYGNLNAWTVDKGTGTSSVVEYLANAGPKGTEGAMRVAPVSVGTNVSQVQAVTNPGMFSMSCMVNIATTPGNAGQVSIGFLDAAGNSLPGGVSANLGTTTGWQVIGKNTLRGKVPIGAKQVRVNIQTVAGADVKYAYLLCNVVKKLEYPQFSSMAKLKAFPHSEDGQLVRLLSWHEGVGLGGGLFKVSTSSTATGNDGTVVVASNGVRLLRVVNGPIWADMFGALPNSDIDSMPAVAAAYAYAASVNTDLYIGVATYKFKGSTPINVDPSRAGIIGYQGKVRIDCSEFTGSIVFSINSSYSYTPAAYYNNLSPALQGLYVFGAKTSGVDGLLVGRETVGSDKSYNGQTEVRECTFDKFDRNIRMGHNSWRFVFYKVNSLNALSPNGILYVPAGLDDSGEILSFYHCQFFDGAGSNIRLSCSSYTMVFNTCSFLNITFFVDSASSATVTCNGCNFANPGSASTRRYVDISAGHTNVFNIIGGSIVTNSNPGQTQALLYVSTDNLLNLVGVTAPYGGHYQQEQELGYHAFIGGAGTVTTSGVMLQLRNGAGTCPLHSSLSTFSNWNFGYGNLNAWTVDKGTGTSSVVEYLANAGPKGTEGAMRVAPVSVGTNVSQVQAVTNPGMFSMSCMVNIATTPGNAGQVSIGFLDAAGNSLPGGVSANLGTTTGWQVIGKNTLRGKVPIGAKQVRVNIQTVAGADVKYAYLLCNVVKEYPQFSSMAKLKAFPHSEDGQLVRLLSWHEGVGLGGGLFKVSTSSTATGNDGTVVVASNGVRLLRVVNGPIWADMFGALPNSDIDSMPAVAAAYAYAASVNTDLYIGVATYKFKGSTPINVDPSRAGIIGYQGKVRIDCSEFTGSIVFSINSSYSYTPAAYYNNLSPALQGLYVFGAKTSGVDGLLVGRETVGSDKSYNGQTEVRECTFDKFDRNIRMGHNSWRFVFYKVNSLNALSPNGILYVPAGLDDSGEILSFYHCQFFDGAGSNIRLSCSSYTMVFNTCSFLNITFFVDSASSATVTCNGCNFANPGSASTRRYVDISAGHTNVFNIIGGSIVTNSNPGQTQALLYVSTDNLLNLVGVTAPYGGHYQQEQELGYHAFIGGAGTVTTSGVMLQLRNGAGTCPLHSSLSTFSNWNFGYGNLNAWTVDKGTGTSSVVEYLANAGPKGTEGAMRVAPVSVGTNVSQVQAVTNPGMFSMSCMVNIATTPGNAGQVSIGFLDAAGNSLPGGVSANLGTTTGWQVIGKNTLRGKVPIGAKQVRVNIQTVAGADVKYAYLLCNVVKKL

InterPro domains:
  IPR059934 Phage tail protein-like, small four-stranded beta-sheet domain [PF27114] (18-81)